Protein 6UZI (pdb70)

Nearest PDB structures (foldseek):
  6uzi-assembly2_D  TM=1.002E+00  e=8.789E-103  Elizabethkingia anophelis NUHP1
  3rnm-assembly2_D  TM=9.851E-01  e=9.620E-69  Homo sapiens
  6aon-assembly1_B  TM=9.779E-01  e=1.114E-66  Bordetella pertussis Tohama I
  5u25-assembly1_A-2  TM=9.509E-01  e=2.935E-56  Neisseria gonorrhoeae
  1bhy-assembly1_A-2  TM=9.457E-01  e=1.836E-52  Neisseria meningitidis

Foldseek 3Di:
DAEWAEEEEAQALLRLLLQLLLLVLPTQYEYEAQDPFGHGCCLQQRVQLLVLLQVVLVVLLCVQPPCVVVVHDDPNDADPVVVSLVVSVVSSVVVRVVSVVSCVVSVYHYHHAHWADQALFKIWGAHPVGDIDIYGYQFYEYEHAWDADFDPQQDQDLAFRHASRSLSVHPDQWQEEEEEAQALSSVSSQLSSLSNNHQYEYEYLAAFHPVVAAVQLRVQVVVVVVVSRYHYQYNWAWDHWDDDDQKIWTWTAHPVRDIDIDMTRHYYYHHDIAADCPNRNCVSHVFDADPRQAGDADQQQATPNRRYGYFANRHDADRDSVRSSVSSSSNSCVVSVDDDHDDRQLDKDWRPHQQIKIKGFDHPVRCVVVVFAKFKFKFFQQLAPVCVVVVFGGWMKMWIARPPPQFTGMIIIGTHPCVPLCVVVSVCVVVRHGLVRLLPDDDDPRDSNVRSNQRSCCRVPNDRDRD/DAEWAEEEEAQALLRLLLQLLLLVLPTQYAYEEQDPFGHGCCQQQRVQLLLLLQVVLVVLLCVQPPCVVVVHDDDNDADPPVVSLVVSVVSSVVVRVVSVVSCVVSVYHYYHAHWADQAQFWIWGAHPVGDIDIYGYQFYEYEQAWDADFDPQQDDDLAFAHESRSLSPDPDQWQEEEEEALALSRLSSQLSSLSNNHAYEYEHQAQWHNVVAAVQLRVQVVVVVVVSRHHYQYNWAWDHWDDDDQKIWTWIAHPVRDIDIDMTRHYYYHHDIAADCPNHHCVSHVFDDDPRQAGDADQQQATPSRRYGYFANRHDADRDRVRSSVSSSSNSVVSSVDDDHDDRQLDKDWRPHVQIKIKGFDHPVRCVVVVFAKFKFKDFQLLAPVCVVVVFRGWMKMWIAGPPPQFTGMIIIGTHPCVPLCVVVSVCVVVRHGLVRLLPDDDDPPDSCVRSNQRSCCRNPNDRDRD/DDDAAEWAEEEEAQALLGLLLQLLLLVLPTQYAYEAQDPFGHGCCLQQRVQLLLLLQVVLVVLLCVQPPCVVVVHDDPNDADPPQVSLVVSVVSSVVVRVVSVVSCVVSVYHYHHAHWADQAQFKIWGAHPVGDIGIHGYQFYEYEQAWDFDFDPQDDQDLAFRHESRSLSPDPDQWQEEEEEALALSSLSSQLSSLSNPHAYEYEYLAQWHNVVAAPQCRVLVVVVVVVSRHHYHYNWAWDHWDDDDQKIWIWIAHPVRDIDIDMTRHYYYHHDIAADCPNHHVVSHVFDDDPRQAGDADQQQATPNRRYGYFANRHDADRDSVRSSVSSSSNSCVVSVDDDDDDRQLDKDWRPHQQIKIKGFDHPVRCVVVVFAKFKFKFFQLLAPVCVVVVFGGWMKMWIAHPPPQFTGMIITGTHPVVPLCVVVSVCVVVRHGLVRLLPDDDDPPDSNVRSNQSSCCRSPNHGDRD/DEWAEEEEAQALLGLLLQLLLLVLPTQYEYEEQDPFGHGCCLQQRVQLLLLLQVVLVVLLCVQPPCVVVVHDDPNDADPPQVSLVVSVVVSVVVRVVSVVSCVVSVYHYHHAHWADQAQFKIWGAHPVGDIDIYGYQFYEYEHAWDFDDDPADDQDLQFAHESRSLSPHPDQWQEEEEEALALSRLSSQLSSLSNNHAYEYEHQAQWHNVVAAPVLRVQSCVVVVVSRHHYQYNWAWDHWDDDDQKIKTWIAHNVRDIDIDMIRHYYYHHDIAADDPRHHVVSHVFDADPRQAGEADQQQATPRRRYHYFANRHDADRDSVRSSVSSSSNSCVVSVHDDDDDRQLDKDWRPHQQIKIKGADHPVRCVVVVFAKFKFKFFQLLAPVCVVVVFRGWMKMWIAHPPPQFTGMIIIGTHPCVPLVVVVSVCVVVRHGLVRLLPDDDDPRDSNVRVNQSSVCRNPNDRDSD

Structure (mmCIF, N/CA/C/O backbone):
data_6UZI
#
_entry.id   6UZI
#
_cell.length_a   74.060
_cell.length_b   106.800
_cell.length_c   255.700
_cell.angle_alpha   90.000
_cell.angle_beta   90.000
_cell.angle_gamma   90.000
#
_symmetry.space_group_name_H-M   'P 21 21 21'
#
loop_
_entity.id
_entity.type
_entity.pdbx_description
1 polymer 'Dihydrolipoyl dehydrogenase'
2 non-polymer 'FLAVIN-ADENINE DINUCLEOTIDE'
3 non-polymer 'ZINC ION'
4 non-polymer 'CHLORIDE ION'
5 non-polymer 1,2-ETHANEDIOL
6 water water
#
loop_
_atom_site.group_PDB
_atom_site.id
_atom_site.type_symbol
_atom_site.label_atom_id
_atom_site.label_alt_id
_atom_site.label_comp_id
_atom_site.label_asym_id
_atom_site.label_entity_id
_atom_site.label_seq_id
_atom_site.pdbx_PDB_ins_code
_atom_site.Cartn_x
_atom_site.Cartn_y
_atom_site.Cartn_z
_atom_site.occupancy
_atom_site.B_iso_or_equiv
_atom_site.auth_seq_id
_atom_site.auth_comp_id
_atom_site.auth_asym_id
_atom_site.auth_atom_id
_atom_site.pdbx_PDB_model_num
ATOM 1 N N . MET A 1 9 ? -15.420 13.914 -88.428 1.00 106.76 1 MET A N 1
ATOM 2 C CA . MET A 1 9 ? -15.461 13.967 -86.969 1.00 106.58 1 MET A CA 1
ATOM 3 C C . MET A 1 9 ? -14.837 12.719 -86.347 1.00 97.36 1 MET A C 1
ATOM 4 O O . MET A 1 9 ? -15.232 11.599 -86.669 1.00 97.39 1 MET A O 1
ATOM 9 N N . ASN A 1 10 ? -13.863 12.906 -85.459 1.00 89.63 2 ASN A N 1
ATOM 10 C CA . ASN A 1 10 ? -13.294 11.771 -84.752 1.00 86.20 2 ASN A CA 1
ATOM 11 C C . ASN A 1 10 ? -14.258 11.298 -83.668 1.00 80.13 2 ASN A C 1
ATOM 12 O O . ASN A 1 10 ? -15.012 12.088 -83.092 1.00 81.19 2 ASN A O 1
ATOM 17 N N . GLN A 1 11 ? -14.190 10.006 -83.351 1.00 70.58 3 GLN A N 1
ATOM 18 C CA . GLN A 1 11 ? -15.091 9.399 -82.380 1.00 59.56 3 GLN A CA 1
ATOM 19 C C . GLN A 1 11 ? -14.298 8.687 -81.296 1.00 58.68 3 GLN A C 1
ATOM 20 O O . GLN A 1 11 ? -13.308 8.008 -81.582 1.00 66.96 3 GLN A O 1
ATOM 26 N N . PHE A 1 12 ? -14.730 8.867 -80.048 1.00 49.15 4 PHE A N 1
ATOM 27 C CA . PHE A 1 12 ? -14.087 8.252 -78.897 1.00 45.58 4 PHE A CA 1
ATOM 28 C C . PHE A 1 12 ? -15.156 7.684 -77.976 1.00 48.01 4 PHE A C 1
ATOM 29 O O . PHE A 1 12 ? -16.325 8.083 -78.030 1.00 39.95 4 PHE A O 1
ATOM 37 N N . ASP A 1 13 ? -14.743 6.733 -77.130 1.00 46.66 5 ASP A N 1
ATOM 38 C CA . ASP A 1 13 ? -15.653 6.182 -76.129 1.00 41.06 5 ASP A CA 1
ATOM 39 C C . ASP A 1 13 ? -15.785 7.108 -74.934 1.00 41.39 5 ASP A C 1
ATOM 40 O O . ASP A 1 13 ? -16.895 7.353 -74.448 1.00 48.92 5 ASP A O 1
ATOM 45 N N . VAL A 1 14 ? -14.659 7.644 -74.471 1.00 32.50 6 VAL A N 1
ATOM 46 C CA . VAL A 1 14 ? -14.593 8.498 -73.292 1.00 30.58 6 VAL A CA 1
ATOM 47 C C . VAL A 1 14 ? -13.705 9.687 -73.612 1.00 38.95 6 VAL A C 1
ATOM 48 O O . VAL A 1 14 ? -12.616 9.523 -74.172 1.00 45.80 6 VAL A O 1
ATOM 52 N N . ALA A 1 15 ? -14.160 10.878 -73.244 1.00 45.27 7 ALA A N 1
ATOM 53 C CA . ALA A 1 15 ? -13.355 12.085 -73.320 1.00 36.89 7 ALA A CA 1
ATOM 54 C C . ALA A 1 15 ? -13.132 12.603 -71.912 1.00 31.99 7 ALA A C 1
ATOM 55 O O . ALA A 1 15 ? -14.033 12.541 -71.066 1.00 29.50 7 ALA A O 1
ATOM 57 N N . VAL A 1 16 ? -11.919 13.079 -71.657 1.00 30.74 8 VAL A N 1
ATOM 58 C CA . VAL A 1 16 ? -11.542 13.612 -70.359 1.00 35.59 8 VAL A CA 1
ATOM 59 C C . VAL A 1 16 ? -11.099 15.044 -70.584 1.00 40.48 8 VAL A C 1
ATOM 60 O O . VAL A 1 16 ? -10.136 15.295 -71.317 1.00 56.43 8 VAL A O 1
ATOM 64 N N . ILE A 1 17 ? -11.812 15.981 -69.981 1.00 36.00 9 ILE A N 1
ATOM 65 C CA . ILE A 1 17 ? -11.489 17.396 -70.096 1.00 38.29 9 ILE A CA 1
ATOM 66 C C . ILE A 1 17 ? -10.732 17.788 -68.838 1.00 34.77 9 ILE A C 1
ATOM 67 O O . ILE A 1 17 ? -11.298 17.802 -67.742 1.00 32.85 9 ILE A O 1
ATOM 72 N N . GLY A 1 18 ? -9.443 18.080 -68.994 1.00 41.37 10 GLY A N 1
ATOM 73 C CA . GLY A 1 18 ? -8.577 18.395 -67.875 1.00 40.04 10 GLY A CA 1
ATOM 74 C C . GLY A 1 18 ? -7.516 17.332 -67.698 1.00 46.45 10 GLY A C 1
ATOM 75 O O . GLY A 1 18 ? -7.837 16.142 -67.698 1.00 52.44 10 GLY A O 1
ATOM 76 N N . SER A 1 19 ? -6.251 17.727 -67.559 1.00 49.89 11 SER A N 1
ATOM 77 C CA . SER A 1 19 ? -5.157 16.768 -67.459 1.00 55.36 11 SER A CA 1
ATOM 78 C C . SER A 1 19 ? -4.479 16.801 -66.091 1.00 53.97 11 SER A C 1
ATOM 79 O O . SER A 1 19 ? -3.298 16.461 -65.968 1.00 54.64 11 SER A O 1
ATOM 82 N N . GLY A 1 20 ? -5.222 17.183 -65.048 1.00 44.52 12 GLY A N 1
ATOM 83 C CA . GLY A 1 20 ? -4.710 17.108 -63.711 1.00 48.19 12 GLY A CA 1
ATOM 84 C C . GLY A 1 20 ? -4.641 15.670 -63.234 1.00 50.28 12 GLY A C 1
ATOM 85 O O . GLY A 1 20 ? -4.960 14.731 -63.977 1.00 55.66 12 GLY A O 1
ATOM 86 N N . PRO A 1 21 ? -4.223 15.481 -61.979 1.00 44.13 13 PRO A N 1
ATOM 87 C CA . PRO A 1 21 ? -4.106 14.112 -61.447 1.00 34.50 13 PRO A CA 1
ATOM 88 C C . PRO A 1 21 ? -5.386 13.305 -61.579 1.00 35.00 13 PRO A C 1
ATOM 89 O O . PRO A 1 21 ? -5.331 12.121 -61.927 1.00 32.94 13 PRO A O 1
ATOM 93 N N . GLY A 1 22 ? -6.544 13.922 -61.339 1.00 37.13 14 GLY A N 1
ATOM 94 C CA . GLY A 1 22 ? -7.793 13.219 -61.571 1.00 28.46 14 GLY A CA 1
ATOM 95 C C . GLY A 1 22 ? -7.981 12.872 -63.034 1.00 36.24 14 GLY A C 1
ATOM 96 O O . GLY A 1 22 ? -8.285 11.728 -63.379 1.00 26.54 14 GLY A O 1
ATOM 97 N N . GLY A 1 23 ? -7.764 13.849 -63.915 1.00 36.37 15 GLY A N 1
ATOM 98 C CA . GLY A 1 23 ? -7.969 13.670 -65.337 1.00 25.90 15 GLY A CA 1
ATOM 99 C C . GLY A 1 23 ? -7.143 12.569 -65.971 1.00 34.91 15 GLY A C 1
ATOM 100 O O . GLY A 1 23 ? -7.701 11.634 -66.551 1.00 37.55 15 GLY A O 1
ATOM 101 N N . TYR A 1 24 ? -5.814 12.649 -65.861 1.00 35.82 16 TYR A N 1
ATOM 102 C CA . TYR A 1 24 ? -4.981 11.706 -66.597 1.00 35.75 16 TYR A CA 1
ATOM 103 C C . TYR A 1 24 ? -4.968 10.324 -65.952 1.00 41.80 16 TYR A C 1
ATOM 104 O O . TYR A 1 24 ? -4.780 9.321 -66.654 1.00 43.66 16 TYR A O 1
ATOM 113 N N . VAL A 1 25 ? -5.184 10.233 -64.640 1.00 28.53 17 VAL A N 1
ATOM 114 C CA . VAL A 1 25 ? -5.347 8.908 -64.053 1.00 29.97 17 VAL A CA 1
ATOM 115 C C . VAL A 1 25 ? -6.650 8.279 -64.529 1.00 27.27 17 VAL A C 1
ATOM 116 O O . VAL A 1 25 ? -6.685 7.104 -64.902 1.00 37.47 17 VAL A O 1
ATOM 120 N N . ALA A 1 26 ? -7.723 9.068 -64.592 1.00 35.67 18 ALA A N 1
ATOM 121 C CA . ALA A 1 26 ? -8.978 8.565 -65.141 1.00 32.86 18 ALA A CA 1
ATOM 122 C C . ALA A 1 26 ? -8.800 8.071 -66.569 1.00 36.06 18 ALA A C 1
ATOM 123 O O . ALA A 1 26 ? -9.349 7.029 -66.944 1.00 38.83 18 ALA A O 1
ATOM 125 N N . ALA A 1 27 ? -8.054 8.818 -67.388 1.00 35.95 19 ALA A N 1
ATOM 126 C CA . ALA A 1 27 ? -7.833 8.401 -68.769 1.00 36.12 19 ALA A CA 1
ATOM 127 C C . ALA A 1 27 ? -7.098 7.069 -68.834 1.00 38.24 19 ALA A C 1
ATOM 128 O O . ALA A 1 27 ? -7.489 6.176 -69.594 1.00 42.18 19 ALA A O 1
ATOM 130 N N . ILE A 1 28 ? -6.052 6.902 -68.022 1.00 38.13 20 ILE A N 1
ATOM 131 C CA . ILE A 1 28 ? -5.305 5.646 -68.027 1.00 35.24 20 ILE A CA 1
ATOM 132 C C . ILE A 1 28 ? -6.211 4.493 -67.629 1.00 36.93 20 ILE A C 1
ATOM 133 O O . ILE A 1 28 ? -6.190 3.420 -68.246 1.00 36.12 20 ILE A O 1
ATOM 138 N N . ARG A 1 29 ? -7.030 4.698 -66.599 1.00 30.05 21 ARG A N 1
ATOM 139 C CA . ARG A 1 29 ? -7.930 3.639 -66.171 1.00 37.23 21 ARG A CA 1
ATOM 140 C C . ARG A 1 29 ? -8.984 3.340 -67.232 1.00 38.40 21 ARG A C 1
ATOM 141 O O . ARG A 1 29 ? -9.379 2.180 -67.398 1.00 44.91 21 ARG A O 1
ATOM 149 N N . CYS A 1 30 ? -9.437 4.359 -67.970 1.00 34.72 22 CYS A N 1
ATOM 150 C CA . CYS A 1 30 ? -10.357 4.113 -69.079 1.00 37.13 22 CYS A CA 1
ATOM 151 C C . CYS A 1 30 ? -9.673 3.335 -70.192 1.00 38.06 22 CYS A C 1
ATOM 152 O O . CYS A 1 30 ? -10.274 2.437 -70.795 1.00 38.02 22 CYS A O 1
ATOM 155 N N . ALA A 1 31 ? -8.422 3.681 -70.492 1.00 31.78 23 ALA A N 1
ATOM 156 C CA . ALA A 1 31 ? -7.675 2.926 -71.487 1.00 39.18 23 ALA A CA 1
ATOM 157 C C . ALA A 1 31 ? -7.419 1.489 -71.023 1.00 42.59 23 ALA A C 1
ATOM 158 O O . ALA A 1 31 ? -7.470 0.555 -71.833 1.00 45.51 23 ALA A O 1
ATOM 160 N N . GLN A 1 32 ? -7.144 1.289 -69.728 1.00 35.88 24 GLN A N 1
ATOM 161 C CA . GLN A 1 32 ? -6.901 -0.066 -69.239 1.00 38.52 24 GLN A CA 1
ATOM 162 C C . GLN A 1 32 ? -8.153 -0.928 -69.337 1.00 39.65 24 GLN A C 1
ATOM 163 O O . GLN A 1 32 ? -8.054 -2.148 -69.507 1.00 52.34 24 GLN A O 1
ATOM 169 N N . LEU A 1 33 ? -9.332 -0.321 -69.239 1.00 41.88 25 LEU A N 1
ATOM 170 C CA . LEU A 1 33 ? -10.584 -1.063 -69.296 1.00 39.10 25 LEU A CA 1
ATOM 171 C C . LEU A 1 33 ? -11.088 -1.259 -70.721 1.00 50.07 25 LEU A C 1
ATOM 172 O O . LEU A 1 33 ? -12.111 -1.919 -70.917 1.00 52.25 25 LEU A O 1
ATOM 177 N N . GLY A 1 34 ? -10.392 -0.719 -71.717 1.00 51.07 26 GLY A N 1
ATOM 178 C CA . GLY A 1 34 ? -10.691 -0.989 -73.106 1.00 47.73 26 GLY A CA 1
ATOM 179 C C . GLY A 1 34 ? -11.382 0.117 -73.873 1.00 51.02 26 GLY A C 1
ATOM 180 O O . GLY A 1 34 ? -11.728 -0.093 -75.044 1.00 41.86 26 GLY A O 1
ATOM 181 N N . PHE A 1 35 ? -11.533 1.300 -73.286 1.00 38.81 27 PHE A N 1
ATOM 182 C CA . PHE A 1 35 ? -12.214 2.394 -73.958 1.00 36.97 27 PHE A CA 1
ATOM 183 C C . PHE A 1 35 ? -11.254 3.107 -74.895 1.00 39.63 27 PHE A C 1
ATOM 184 O O . PHE A 1 35 ? -10.068 3.258 -74.588 1.00 36.52 27 PHE A O 1
ATOM 192 N N . LYS A 1 36 ? -11.772 3.544 -76.043 1.00 38.24 28 LYS A N 1
ATOM 193 C CA . LYS A 1 36 ? -11.040 4.476 -76.893 1.00 39.30 28 LYS A CA 1
ATOM 194 C C . LYS A 1 36 ? -11.138 5.838 -76.224 1.00 40.05 28 LYS A C 1
ATOM 195 O O . LYS A 1 36 ? -12.223 6.424 -76.160 1.00 35.81 28 LYS A O 1
ATOM 201 N N . THR A 1 37 ? -10.019 6.330 -75.700 1.00 35.55 29 THR A N 1
ATOM 202 C CA . THR A 1 37 ? -10.026 7.460 -74.783 1.00 37.94 29 THR A CA 1
ATOM 203 C C . THR A 1 37 ? -9.233 8.638 -75.334 1.00 43.92 29 THR A C 1
ATOM 204 O O . THR A 1 37 ? -8.167 8.467 -75.935 1.00 54.18 29 THR A O 1
ATOM 208 N N . VAL A 1 38 ? -9.751 9.836 -75.110 1.00 40.58 30 VAL A N 1
ATOM 209 C CA . VAL A 1 38 ? -9.067 11.065 -75.476 1.00 46.64 30 VAL A CA 1
ATOM 210 C C . VAL A 1 38 ? -9.050 11.978 -74.258 1.00 43.49 30 VAL A C 1
ATOM 211 O O . VAL A 1 38 ? -9.989 11.977 -73.452 1.00 39.19 30 VAL A O 1
ATOM 215 N N . ILE A 1 39 ? -7.964 12.726 -74.101 1.00 44.44 31 ILE A N 1
ATOM 216 C CA . ILE A 1 39 ? -7.825 13.686 -73.017 1.00 43.50 31 ILE A CA 1
ATOM 217 C C . ILE A 1 39 ? -7.477 15.034 -73.634 1.00 43.09 31 ILE A C 1
ATOM 218 O O . ILE A 1 39 ? -6.690 15.112 -74.586 1.00 45.46 31 ILE A O 1
ATOM 223 N N . ILE A 1 40 ? -8.086 16.092 -73.109 1.00 31.97 32 ILE A N 1
ATOM 224 C CA . ILE A 1 40 ? -7.957 17.434 -73.657 1.00 36.88 32 ILE A CA 1
ATOM 225 C C . ILE A 1 40 ? -7.361 18.332 -72.580 1.00 39.84 32 ILE A C 1
ATOM 226 O O . ILE A 1 40 ? -7.818 18.314 -71.432 1.00 40.77 32 ILE A O 1
ATOM 231 N N . GLU A 1 41 ? -6.339 19.106 -72.949 1.00 39.70 33 GLU A N 1
ATOM 232 C CA . GLU A 1 41 ? -5.676 20.035 -72.039 1.00 39.50 33 GLU A CA 1
ATOM 233 C C . GLU A 1 41 ? -5.393 21.361 -72.729 1.00 43.64 33 GLU A C 1
ATOM 234 O O . GLU A 1 41 ? -4.811 21.386 -73.818 1.00 42.00 33 GLU A O 1
ATOM 240 N N . LYS A 1 42 ? -5.798 22.459 -72.078 1.00 75.95 34 LYS A N 1
ATOM 241 C CA . LYS A 1 42 ? -5.569 23.809 -72.593 1.00 76.31 34 LYS A CA 1
ATOM 242 C C . LYS A 1 42 ? -4.142 24.289 -72.351 1.00 64.06 34 LYS A C 1
ATOM 243 O O . LYS A 1 42 ? -3.631 25.112 -73.120 1.00 65.50 34 LYS A O 1
ATOM 249 N N . TYR A 1 43 ? -3.494 23.790 -71.300 1.00 61.15 35 TYR A N 1
ATOM 250 C CA . TYR A 1 43 ? -2.125 24.160 -70.978 1.00 59.30 35 TYR A CA 1
ATOM 251 C C . TYR A 1 43 ? -1.158 23.584 -72.006 1.00 67.57 35 TYR A C 1
ATOM 252 O O . TYR A 1 43 ? -1.470 22.642 -72.739 1.00 61.23 35 TYR A O 1
ATOM 261 N N . SER A 1 44 ? 0.034 24.182 -72.062 1.00 77.36 36 SER A N 1
ATOM 262 C CA . SER A 1 44 ? 1.051 23.711 -72.995 1.00 83.10 36 SER A CA 1
ATOM 263 C C . SER A 1 44 ? 1.501 22.299 -72.649 1.00 81.29 36 SER A C 1
ATOM 264 O O . SER A 1 44 ? 1.897 21.535 -73.537 1.00 83.97 36 SER A O 1
ATOM 267 N N . THR A 1 45 ? 1.464 21.939 -71.369 1.00 73.53 37 THR A N 1
ATOM 268 C CA . THR A 1 45 ? 1.875 20.619 -70.928 1.00 61.93 37 THR A CA 1
ATOM 269 C C . THR A 1 45 ? 0.775 19.976 -70.090 1.00 57.29 37 THR A C 1
ATOM 270 O O . THR A 1 45 ? -0.134 20.642 -69.590 1.00 53.42 37 THR A O 1
ATOM 274 N N . LEU A 1 46 ? 0.883 18.662 -69.926 1.00 61.55 38 LEU A N 1
ATOM 275 C CA . LEU A 1 46 ? -0.076 17.889 -69.154 1.00 56.11 38 LEU A CA 1
ATOM 276 C C . LEU A 1 46 ? 0.348 17.874 -67.688 1.00 53.61 38 LEU A C 1
ATOM 277 O O . LEU A 1 46 ? 1.509 18.122 -67.357 1.00 57.53 38 LEU A O 1
ATOM 282 N N . GLY A 1 47 ? -0.605 17.577 -66.803 1.00 53.69 39 GLY A N 1
ATOM 283 C CA . GLY A 1 47 ? -0.266 17.471 -65.393 1.00 59.21 39 GLY A CA 1
ATOM 284 C C . GLY A 1 47 ? -1.143 18.284 -64.460 1.00 59.62 39 GLY A C 1
ATOM 285 O O . GLY A 1 47 ? -1.185 18.028 -63.250 1.00 47.97 39 GLY A O 1
ATOM 286 N N . GLY A 1 48 ? -1.796 19.310 -65.001 1.00 60.21 40 GLY A N 1
ATOM 287 C CA . GLY A 1 48 ? -2.725 20.085 -64.210 1.00 55.02 40 GLY A CA 1
ATOM 288 C C . GLY A 1 48 ? -2.064 21.010 -63.202 1.00 55.23 40 GLY A C 1
ATOM 289 O O . GLY A 1 48 ? -0.891 21.381 -63.309 1.00 57.75 40 GLY A O 1
ATOM 290 N N . THR A 1 49 ? -2.868 21.392 -62.206 1.00 59.64 41 THR A N 1
ATOM 291 C CA . THR A 1 49 ? -2.396 22.286 -61.154 1.00 58.52 41 THR A CA 1
ATOM 292 C C . THR A 1 49 ? -1.290 21.638 -60.338 1.00 65.23 41 THR A C 1
ATOM 293 O O . THR A 1 49 ? -0.262 22.265 -60.056 1.00 62.13 41 THR A O 1
ATOM 297 N N . CYS A 1 50 ? -1.486 20.367 -59.964 1.00 64.79 42 CYS A N 1
ATOM 298 C CA . CYS A 1 50 ? -0.588 19.701 -59.024 1.00 63.93 42 CYS A CA 1
ATOM 299 C C . CYS A 1 50 ? 0.842 19.647 -59.543 1.00 64.67 42 CYS A C 1
ATOM 300 O O . CYS A 1 50 ? 1.799 19.803 -58.774 1.00 53.47 42 CYS A O 1
ATOM 303 N N . LEU A 1 51 ? 1.007 19.433 -60.845 1.00 69.14 43 LEU A N 1
ATOM 304 C CA . LEU A 1 51 ? 2.333 19.307 -61.431 1.00 67.20 43 LEU A CA 1
ATOM 305 C C . LEU A 1 51 ? 2.935 20.659 -61.806 1.00 70.51 43 LEU A C 1
ATOM 306 O O . LEU A 1 51 ? 4.105 20.925 -61.513 1.00 71.52 43 LEU A O 1
ATOM 311 N N . ASN A 1 52 ? 2.154 21.524 -62.444 1.00 71.13 44 ASN A N 1
ATOM 312 C CA . ASN A 1 52 ? 2.728 22.708 -63.066 1.00 79.30 44 ASN A CA 1
ATOM 313 C C . ASN A 1 52 ? 2.823 23.890 -62.107 1.00 77.11 44 ASN A C 1
ATOM 314 O O . ASN A 1 52 ? 3.794 24.656 -62.169 1.00 67.02 44 ASN A O 1
ATOM 319 N N . VAL A 1 53 ? 1.848 24.048 -61.210 1.00 79.10 45 VAL A N 1
ATOM 320 C CA . VAL A 1 53 ? 1.812 25.190 -60.299 1.00 70.31 45 VAL A CA 1
ATOM 321 C C . VAL A 1 53 ? 1.340 24.747 -58.919 1.00 72.93 45 VAL A C 1
ATOM 322 O O . VAL A 1 53 ? 0.845 25.563 -58.134 1.00 78.25 45 VAL A O 1
ATOM 326 N N . GLY A 1 54 ? 1.494 23.461 -58.603 1.00 68.56 46 GLY A N 1
ATOM 327 C CA . GLY A 1 54 ? 0.953 22.952 -57.354 1.00 65.71 46 GLY A CA 1
ATOM 328 C C . GLY A 1 54 ? 1.871 22.104 -56.494 1.00 60.46 46 GLY A C 1
ATOM 329 O O . GLY A 1 54 ? 2.880 22.600 -55.979 1.00 43.96 46 GLY A O 1
ATOM 330 N N . CYS A 1 55 ? 1.504 20.826 -56.321 1.00 60.37 47 CYS A N 1
ATOM 331 C CA . CYS A 1 55 ? 2.169 19.948 -55.357 1.00 53.49 47 CYS A CA 1
ATOM 332 C C . CYS A 1 55 ? 3.659 19.827 -55.637 1.00 51.04 47 CYS A C 1
ATOM 333 O O . CYS A 1 55 ? 4.497 20.112 -54.771 1.00 53.20 47 CYS A O 1
ATOM 336 N N . ILE A 1 56 ? 4.006 19.353 -56.833 1.00 41.33 48 ILE A N 1
ATOM 337 C CA . ILE A 1 56 ? 5.409 19.083 -57.137 1.00 41.53 48 ILE A CA 1
ATOM 338 C C . ILE A 1 56 ? 6.284 20.317 -56.949 1.00 44.52 48 ILE A C 1
ATOM 339 O O . ILE A 1 56 ? 7.328 20.208 -56.290 1.00 46.60 48 ILE A O 1
ATOM 344 N N . PRO A 1 57 ? 5.956 21.488 -57.509 1.00 43.12 49 PRO A N 1
ATOM 345 C CA . PRO A 1 57 ? 6.803 22.664 -57.226 1.00 38.12 49 PRO A CA 1
ATOM 346 C C . PRO A 1 57 ? 6.982 22.953 -55.738 1.00 44.59 49 PRO A C 1
ATOM 347 O O . PRO A 1 57 ? 8.111 23.193 -55.289 1.00 43.13 49 PRO A O 1
ATOM 351 N N . SER A 1 58 ? 5.897 22.931 -54.956 1.00 52.84 50 SER A N 1
ATOM 352 C CA . SER A 1 58 ? 6.001 23.253 -53.532 1.00 35.28 50 SER A CA 1
ATOM 353 C C . SER A 1 58 ? 6.929 22.284 -52.814 1.00 35.17 50 SER A C 1
ATOM 354 O O . SER A 1 58 ? 7.784 22.698 -52.025 1.00 38.78 50 SER A O 1
ATOM 357 N N . LYS A 1 59 ? 6.777 20.984 -53.077 1.00 34.50 51 LYS A N 1
ATOM 358 C CA . LYS A 1 59 ? 7.630 20.000 -52.417 1.00 34.06 51 LYS A CA 1
ATOM 359 C C . LYS A 1 59 ? 9.098 20.219 -52.763 1.00 33.11 51 LYS A C 1
ATOM 360 O O . LYS A 1 59 ? 9.971 20.117 -51.892 1.00 32.58 51 LYS A O 1
ATOM 366 N N . ALA A 1 60 ? 9.386 20.572 -54.016 1.00 33.20 52 ALA A N 1
ATOM 367 C CA . ALA A 1 60 ? 10.771 20.811 -54.407 1.00 39.15 52 ALA A CA 1
ATOM 368 C C . ALA A 1 60 ? 11.365 21.984 -53.637 1.00 32.18 52 ALA A C 1
ATOM 369 O O . ALA A 1 60 ? 12.494 21.907 -53.140 1.00 33.51 52 ALA A O 1
ATOM 371 N N . LEU A 1 61 ? 10.622 23.087 -53.527 1.00 32.33 53 LEU A N 1
ATOM 372 C CA . LEU A 1 61 ? 11.135 24.229 -52.775 1.00 32.09 53 LEU A CA 1
ATOM 373 C C . LEU A 1 61 ? 11.187 23.933 -51.282 1.00 43.30 53 LEU A C 1
ATOM 374 O O . LEU A 1 61 ? 12.059 24.455 -50.577 1.00 37.32 53 LEU A O 1
ATOM 379 N N . LEU A 1 62 ? 10.265 23.105 -50.784 1.00 39.56 54 LEU A N 1
ATOM 380 C CA . LEU A 1 62 ? 10.292 22.745 -49.375 1.00 31.70 54 LEU A CA 1
ATOM 381 C C . LEU A 1 62 ? 11.506 21.890 -49.060 1.00 35.26 54 LEU A C 1
ATOM 382 O O . LEU A 1 62 ? 12.143 22.065 -48.013 1.00 37.45 54 LEU A O 1
ATOM 387 N N . ASP A 1 63 ? 11.855 20.976 -49.967 1.00 34.44 55 ASP A N 1
ATOM 388 C CA . ASP A 1 63 ? 12.996 20.104 -49.725 1.00 31.43 55 ASP A CA 1
ATOM 389 C C . ASP A 1 63 ? 14.301 20.888 -49.743 1.00 40.45 55 ASP A C 1
ATOM 390 O O . ASP A 1 63 ? 15.181 20.663 -48.904 1.00 44.98 55 ASP A O 1
ATOM 395 N N . SER A 1 64 ? 14.449 21.799 -50.702 1.00 37.41 56 SER A N 1
ATOM 396 C CA . SER A 1 64 ? 15.663 22.598 -50.772 1.00 42.81 56 SER A CA 1
ATOM 397 C C . SER A 1 64 ? 15.773 23.549 -49.584 1.00 49.69 56 SER A C 1
ATOM 398 O O . SER A 1 64 ? 16.854 23.690 -49.000 1.00 54.78 56 SER A O 1
ATOM 401 N N . SER A 1 65 ? 14.670 24.205 -49.205 1.00 45.63 57 SER A N 1
ATOM 402 C CA . SER A 1 65 ? 14.741 25.165 -48.105 1.00 36.91 57 SER A CA 1
ATOM 403 C C . SER A 1 65 ? 15.015 24.475 -46.779 1.00 39.87 57 SER A C 1
ATOM 404 O O . SER A 1 65 ? 15.663 25.061 -45.905 1.00 41.67 57 SER A O 1
ATOM 407 N N . GLU A 1 66 ? 14.510 23.251 -46.596 1.00 41.02 58 GLU A N 1
ATOM 408 C CA . GLU A 1 66 ? 14.780 22.531 -45.356 1.00 37.57 58 GLU A CA 1
ATOM 409 C C . GLU A 1 66 ? 16.249 22.136 -45.265 1.00 43.59 58 GLU A C 1
ATOM 410 O O . GLU A 1 66 ? 16.831 22.147 -44.175 1.00 46.22 58 GLU A O 1
ATOM 416 N N . HIS A 1 67 ? 16.868 21.779 -46.396 1.00 44.32 59 HIS A N 1
ATOM 417 C CA . HIS A 1 67 ? 18.315 21.576 -46.404 1.00 39.39 59 HIS A CA 1
ATOM 418 C C . HIS A 1 67 ? 19.034 22.836 -45.944 1.00 39.35 59 HIS A C 1
ATOM 419 O O . HIS A 1 67 ? 19.936 22.777 -45.101 1.00 43.28 59 HIS A O 1
ATOM 426 N N . PHE A 1 68 ? 18.630 23.991 -46.486 1.00 32.13 60 PHE A N 1
ATOM 427 C CA . PHE A 1 68 ? 19.219 25.266 -46.086 1.00 36.09 60 PHE A CA 1
ATOM 428 C C . PHE A 1 68 ? 19.000 25.542 -44.602 1.00 44.16 60 PHE A C 1
ATOM 429 O O . PHE A 1 68 ? 19.885 26.081 -43.925 1.00 43.33 60 PHE A O 1
ATOM 437 N N . GLU A 1 69 ? 17.822 25.185 -44.079 1.00 47.45 61 GLU A N 1
ATOM 438 C CA . GLU A 1 69 ? 17.546 25.382 -42.658 1.00 43.15 61 GLU A CA 1
ATOM 439 C C . GLU A 1 69 ? 18.506 24.581 -41.790 1.00 37.55 61 GLU A C 1
ATOM 440 O O . GLU A 1 69 ? 19.024 25.088 -40.788 1.00 38.79 61 GLU A O 1
ATOM 446 N N . ASN A 1 70 ? 18.759 23.328 -42.156 1.00 42.87 62 ASN A N 1
ATOM 447 C CA . ASN A 1 70 ? 19.678 22.513 -41.372 1.00 51.37 62 ASN A CA 1
ATOM 448 C C . ASN A 1 70 ? 21.079 23.104 -41.399 1.00 56.48 62 ASN A C 1
ATOM 449 O O . ASN A 1 70 ? 21.711 23.282 -40.350 1.00 65.60 62 ASN A O 1
ATOM 454 N N . ALA A 1 71 ? 21.565 23.448 -42.596 1.00 50.73 63 ALA A N 1
ATOM 455 C CA . ALA A 1 71 ? 22.916 23.981 -42.734 1.00 47.04 63 ALA A CA 1
ATOM 456 C C . ALA A 1 71 ? 23.115 25.237 -41.895 1.00 49.82 63 ALA A C 1
ATOM 457 O O . ALA A 1 71 ? 24.185 25.437 -41.307 1.00 51.15 63 ALA A O 1
ATOM 459 N N . LYS A 1 72 ? 22.077 26.067 -41.783 1.00 47.62 64 LYS A N 1
ATOM 460 C CA . LYS A 1 72 ? 22.218 27.334 -41.079 1.00 53.09 64 LYS A CA 1
ATOM 461 C C . LYS A 1 72 ? 22.140 27.168 -39.566 1.00 51.14 64 LYS A C 1
ATOM 462 O O . LYS A 1 72 ? 22.713 27.981 -38.837 1.00 53.44 64 LYS A O 1
ATOM 468 N N . HIS A 1 73 ? 21.450 26.134 -39.072 1.00 40.55 65 HIS A N 1
ATOM 469 C CA . HIS A 1 73 ? 21.134 26.049 -37.655 1.00 38.61 65 HIS A CA 1
ATOM 470 C C . HIS A 1 73 ? 21.597 24.786 -36.953 1.00 45.79 65 HIS A C 1
ATOM 471 O O . HIS A 1 73 ? 21.721 24.812 -35.722 1.00 48.57 65 HIS A O 1
ATOM 478 N N . THR A 1 74 ? 21.868 23.693 -37.674 1.00 46.60 66 THR A N 1
ATOM 479 C CA . THR A 1 74 ? 22.187 22.429 -37.023 1.00 45.35 66 THR A CA 1
ATOM 480 C C . THR A 1 74 ? 23.525 21.827 -37.426 1.00 47.68 66 THR A C 1
ATOM 481 O O . THR A 1 74 ? 23.977 20.887 -36.759 1.00 47.77 66 THR A O 1
ATOM 485 N N . PHE A 1 75 ? 24.166 22.321 -38.489 1.00 44.95 67 PHE A N 1
ATOM 486 C CA . PHE A 1 75 ? 25.379 21.672 -38.982 1.00 48.08 67 PHE A CA 1
ATOM 487 C C . PHE A 1 75 ? 26.501 21.694 -37.948 1.00 55.01 67 PHE A C 1
ATOM 488 O O . PHE A 1 75 ? 27.249 20.718 -37.819 1.00 61.33 67 PHE A O 1
ATOM 496 N N . ALA A 1 76 ? 26.639 22.795 -37.205 1.00 55.25 68 ALA A N 1
ATOM 497 C CA . ALA A 1 76 ? 27.676 22.860 -36.179 1.00 38.78 68 ALA A CA 1
ATOM 498 C C . ALA A 1 76 ? 27.463 21.794 -35.113 1.00 52.36 68 ALA A C 1
ATOM 499 O O . ALA A 1 76 ? 28.410 21.109 -34.710 1.00 57.55 68 ALA A O 1
ATOM 501 N N . THR A 1 77 ? 26.218 21.631 -34.654 1.00 46.45 69 THR A N 1
ATOM 502 C CA . THR A 1 77 ? 25.906 20.578 -33.696 1.00 41.57 69 THR A CA 1
ATOM 503 C C . THR A 1 77 ? 26.159 19.204 -34.301 1.00 54.31 69 THR A C 1
ATOM 504 O O . THR A 1 77 ? 26.651 18.293 -33.621 1.00 49.15 69 THR A O 1
ATOM 508 N N . HIS A 1 78 ? 25.845 19.041 -35.589 1.00 63.32 70 HIS A N 1
ATOM 509 C CA . HIS A 1 78 ? 26.087 17.780 -36.276 1.00 60.44 70 HIS A CA 1
ATOM 510 C C . HIS A 1 78 ? 27.566 17.523 -36.524 1.00 55.66 70 HIS A C 1
ATOM 511 O O . HIS A 1 78 ? 27.910 16.440 -37.005 1.00 53.23 70 HIS A O 1
ATOM 518 N N . GLY A 1 79 ? 28.439 18.485 -36.231 1.00 47.46 71 GLY A N 1
ATOM 519 C CA . GLY A 1 79 ? 29.849 18.285 -36.480 1.00 46.73 71 GLY A CA 1
ATOM 520 C C . GLY A 1 79 ? 30.286 18.582 -37.889 1.00 45.81 71 GLY A C 1
ATOM 521 O O . GLY A 1 79 ? 31.311 18.055 -38.330 1.00 45.69 71 GLY A O 1
ATOM 522 N N . ILE A 1 80 ? 29.527 19.396 -38.617 1.00 46.04 72 ILE A N 1
ATOM 523 C CA . ILE A 1 80 ? 29.855 19.792 -39.980 1.00 48.96 72 ILE A CA 1
ATOM 524 C C . ILE A 1 80 ? 30.293 21.248 -39.960 1.00 60.84 72 ILE A C 1
ATOM 525 O O . ILE A 1 80 ? 29.520 22.135 -39.576 1.00 65.34 72 ILE A O 1
ATOM 530 N N . LEU A 1 81 ? 31.521 21.497 -40.398 1.00 59.84 73 LEU A N 1
ATOM 531 C CA . LEU A 1 81 ? 32.109 22.828 -40.368 1.00 55.90 73 LEU A CA 1
ATOM 532 C C . LEU A 1 81 ? 31.922 23.461 -41.741 1.00 55.45 73 LEU A C 1
ATOM 533 O O . LEU A 1 81 ? 32.520 23.014 -42.725 1.00 55.84 73 LEU A O 1
ATOM 538 N N . ILE A 1 82 ? 31.077 24.496 -41.803 1.00 57.13 74 ILE A N 1
ATOM 539 C CA . ILE A 1 82 ? 30.871 25.297 -43.004 1.00 50.47 74 ILE A CA 1
ATOM 540 C C . ILE A 1 82 ? 30.778 26.754 -42.584 1.00 43.32 74 ILE A C 1
ATOM 541 O O . ILE A 1 82 ? 30.610 27.076 -41.406 1.00 44.26 74 ILE A O 1
ATOM 546 N N . ASP A 1 83 ? 30.904 27.640 -43.564 1.00 54.47 75 ASP A N 1
ATOM 547 C CA . ASP A 1 83 ? 30.644 29.051 -43.331 1.00 65.17 75 ASP A CA 1
ATOM 548 C C . ASP A 1 83 ? 29.151 29.309 -43.518 1.00 62.70 75 ASP A C 1
ATOM 549 O O . ASP A 1 83 ? 28.383 28.405 -43.855 1.00 58.12 75 ASP A O 1
ATOM 554 N N . GLU A 1 84 ? 28.730 30.549 -43.279 1.00 67.34 76 GLU A N 1
ATOM 555 C CA . GLU A 1 84 ? 27.329 30.918 -43.405 1.00 66.09 76 GLU A CA 1
ATOM 556 C C . GLU A 1 84 ? 26.814 30.544 -44.794 1.00 58.51 76 GLU A C 1
ATOM 557 O O . GLU A 1 84 ? 27.351 31.036 -45.800 1.00 49.29 76 GLU A O 1
ATOM 563 N N . PRO A 1 85 ? 25.807 29.676 -44.893 1.00 52.19 77 PRO A N 1
ATOM 564 C CA . PRO A 1 85 ? 25.286 29.299 -46.211 1.00 50.60 77 PRO A CA 1
ATOM 565 C C . PRO A 1 85 ? 24.515 30.447 -46.836 1.00 44.15 77 PRO A C 1
ATOM 566 O O . PRO A 1 85 ? 23.892 31.254 -46.144 1.00 42.89 77 PRO A O 1
ATOM 570 N N . LYS A 1 86 ? 24.588 30.528 -48.162 1.00 48.16 78 LYS A N 1
ATOM 571 C CA . LYS A 1 86 ? 23.925 31.576 -48.924 1.00 54.87 78 LYS A CA 1
ATOM 572 C C . LYS A 1 86 ? 22.993 30.945 -49.950 1.00 61.27 78 LYS A C 1
ATOM 573 O O . LYS A 1 86 ? 23.242 29.837 -50.437 1.00 63.26 78 LYS A O 1
ATOM 575 N N . VAL A 1 87 ? 21.915 31.657 -50.274 1.00 56.51 79 VAL A N 1
ATOM 576 C CA . VAL A 1 87 ? 20.863 31.138 -51.142 1.00 45.89 79 VAL A CA 1
ATOM 577 C C . VAL A 1 87 ? 21.116 31.603 -52.569 1.00 41.01 79 VAL A C 1
ATOM 578 O O . VAL A 1 87 ? 21.214 32.808 -52.830 1.00 37.45 79 VAL A O 1
ATOM 582 N N . ASP A 1 88 ? 21.203 30.650 -53.497 1.00 44.38 80 ASP A N 1
ATOM 583 C CA . ASP A 1 88 ? 21.158 30.920 -54.935 1.00 40.63 80 ASP A CA 1
ATOM 584 C C . ASP A 1 88 ? 19.730 30.629 -55.386 1.00 43.24 80 ASP A C 1
ATOM 585 O O . ASP A 1 88 ? 19.388 29.502 -55.753 1.00 49.35 80 ASP A O 1
ATOM 590 N N . ILE A 1 89 ? 18.880 31.655 -55.325 1.00 39.98 81 ILE A N 1
ATOM 591 C CA . ILE A 1 89 ? 17.460 31.444 -55.580 1.00 37.75 81 ILE A CA 1
ATOM 592 C C . ILE A 1 89 ? 17.227 31.019 -57.026 1.00 38.57 81 ILE A C 1
ATOM 593 O O . ILE A 1 89 ? 16.320 30.227 -57.307 1.00 32.23 81 ILE A O 1
ATOM 598 N N . ALA A 1 90 ? 18.042 31.508 -57.965 1.00 40.43 82 ALA A N 1
ATOM 599 C CA . ALA A 1 90 ? 17.837 31.141 -59.363 1.00 40.84 82 ALA A CA 1
ATOM 600 C C . ALA A 1 90 ? 18.067 29.655 -59.574 1.00 48.03 82 ALA A C 1
ATOM 601 O O . ALA A 1 90 ? 17.360 29.016 -60.362 1.00 50.40 82 ALA A O 1
ATOM 603 N N . GLN A 1 91 ? 19.044 29.083 -58.869 1.00 45.16 83 GLN A N 1
ATOM 604 C CA . GLN A 1 91 ? 19.283 27.650 -58.988 1.00 39.86 83 GLN A CA 1
ATOM 605 C C . GLN A 1 91 ? 18.172 26.854 -58.309 1.00 40.31 83 GLN A C 1
ATOM 606 O O . GLN A 1 91 ? 17.775 25.793 -58.802 1.00 46.40 83 GLN A O 1
ATOM 612 N N . MET A 1 92 ? 17.660 27.346 -57.178 1.00 35.67 84 MET A N 1
ATOM 613 C CA . MET A 1 92 ? 16.524 26.684 -56.542 1.00 40.98 84 MET A CA 1
ATOM 614 C C . MET A 1 92 ? 15.341 26.610 -57.493 1.00 41.93 84 MET A C 1
ATOM 615 O O . MET A 1 92 ? 14.806 25.528 -57.759 1.00 43.34 84 MET A O 1
ATOM 620 N N . ILE A 1 93 ? 14.932 27.759 -58.031 1.00 43.37 85 ILE A N 1
ATOM 621 C CA . ILE A 1 93 ? 13.770 27.787 -58.909 1.00 44.51 85 ILE A CA 1
ATOM 622 C C . ILE A 1 93 ? 14.043 26.962 -60.158 1.00 44.93 85 ILE A C 1
ATOM 623 O O . ILE A 1 93 ? 13.203 26.161 -60.591 1.00 39.33 85 ILE A O 1
ATOM 628 N N . SER A 1 94 ? 15.247 27.099 -60.716 1.00 45.14 86 SER A N 1
ATOM 629 C CA . SER A 1 94 ? 15.584 26.361 -61.925 1.00 41.80 86 SER A CA 1
ATOM 630 C C . SER A 1 94 ? 15.509 24.862 -61.694 1.00 42.79 86 SER A C 1
ATOM 631 O O . SER A 1 94 ? 14.940 24.135 -62.517 1.00 48.89 86 SER A O 1
ATOM 634 N N . ARG A 1 95 ? 16.051 24.378 -60.570 1.00 43.11 87 ARG A N 1
ATOM 635 C CA . ARG A 1 95 ? 15.996 22.945 -60.304 1.00 32.34 87 ARG A CA 1
ATOM 636 C C . ARG A 1 95 ? 14.557 22.484 -60.160 1.00 31.68 87 ARG A C 1
ATOM 637 O O . ARG A 1 95 ? 14.175 21.440 -60.699 1.00 39.04 87 ARG A O 1
ATOM 645 N N . LYS A 1 96 ? 13.736 23.270 -59.461 1.00 34.89 88 LYS A N 1
ATOM 646 C CA . LYS A 1 96 ? 12.316 22.964 -59.377 1.00 33.75 88 LYS A CA 1
ATOM 647 C C . LYS A 1 96 ? 11.690 22.893 -60.765 1.00 40.90 88 LYS A C 1
ATOM 648 O O . LYS A 1 96 ? 10.895 21.992 -61.047 1.00 43.58 88 LYS A O 1
ATOM 654 N N . ASN A 1 97 ? 12.033 23.838 -61.646 1.00 42.00 89 ASN A N 1
ATOM 655 C CA . ASN A 1 97 ? 11.495 23.802 -63.005 1.00 40.72 89 ASN A CA 1
ATOM 656 C C . ASN A 1 97 ? 11.871 22.510 -63.721 1.00 39.65 89 ASN A C 1
ATOM 657 O O . ASN A 1 97 ? 11.043 21.924 -64.428 1.00 40.25 89 ASN A O 1
ATOM 662 N N . ASP A 1 98 ? 13.104 22.031 -63.522 1.00 47.59 90 ASP A N 1
ATOM 663 C CA . ASP A 1 98 ? 13.515 20.775 -64.145 1.00 50.89 90 ASP A CA 1
ATOM 664 C C . ASP A 1 98 ? 12.724 19.604 -63.578 1.00 51.13 90 ASP A C 1
ATOM 665 O O . ASP A 1 98 ? 12.371 18.676 -64.316 1.00 50.63 90 ASP A O 1
ATOM 667 N N . VAL A 1 99 ? 12.416 19.642 -62.275 1.00 47.37 91 VAL A N 1
ATOM 668 C CA . VAL A 1 99 ? 11.573 18.612 -61.672 1.00 44.26 91 VAL A CA 1
ATOM 669 C C . VAL A 1 99 ? 10.197 18.598 -62.331 1.00 39.19 91 VAL A C 1
ATOM 670 O O . VAL A 1 99 ? 9.662 17.533 -62.657 1.00 40.66 91 VAL A O 1
ATOM 674 N N . VAL A 1 100 ? 9.618 19.778 -62.565 1.00 30.96 92 VAL A N 1
ATOM 675 C CA . VAL A 1 100 ? 8.330 19.852 -63.250 1.00 33.95 92 VAL A CA 1
ATOM 676 C C . VAL A 1 100 ? 8.455 19.321 -64.676 1.00 43.75 92 VAL A C 1
ATOM 677 O O . VAL A 1 100 ? 7.620 18.532 -65.135 1.00 52.70 92 VAL A O 1
ATOM 681 N N . ASP A 1 101 ? 9.496 19.742 -65.401 1.00 48.29 93 ASP A N 1
ATOM 682 C CA . ASP A 1 101 ? 9.677 19.229 -66.757 1.00 54.67 93 ASP A CA 1
ATOM 683 C C . ASP A 1 101 ? 9.890 17.718 -66.752 1.00 52.78 93 ASP A C 1
ATOM 684 O O . ASP A 1 101 ? 9.450 17.028 -67.679 1.00 46.59 93 ASP A O 1
ATOM 689 N N . GLN A 1 102 ? 10.551 17.186 -65.719 1.00 57.09 94 GLN A N 1
ATOM 690 C CA . GLN A 1 102 ? 10.710 15.739 -65.608 1.00 59.05 94 GLN A CA 1
ATOM 691 C C . GLN A 1 102 ? 9.357 15.046 -65.539 1.00 49.49 94 GLN A C 1
ATOM 692 O O . GLN A 1 102 ? 9.073 14.125 -66.313 1.00 47.95 94 GLN A O 1
ATOM 698 N N . THR A 1 103 ? 8.499 15.495 -64.622 1.00 45.22 95 THR A N 1
ATOM 699 C CA . THR A 1 103 ? 7.223 14.825 -64.402 1.00 54.32 95 THR A CA 1
ATOM 700 C C . THR A 1 103 ? 6.290 14.978 -65.602 1.00 51.91 95 THR A C 1
ATOM 701 O O . THR A 1 103 ? 5.531 14.056 -65.924 1.00 47.29 95 THR A O 1
ATOM 705 N N . THR A 1 104 ? 6.337 16.129 -66.276 1.00 50.93 96 THR A N 1
ATOM 706 C CA . THR A 1 104 ? 5.542 16.320 -67.487 1.00 45.15 96 THR A CA 1
ATOM 707 C C . THR A 1 104 ? 5.905 15.291 -68.554 1.00 45.55 96 THR A C 1
ATOM 708 O O . THR A 1 104 ? 5.022 14.724 -69.210 1.00 46.43 96 THR A O 1
ATOM 712 N N . LYS A 1 105 ? 7.200 15.037 -68.748 1.00 44.45 97 LYS A N 1
ATOM 713 C CA . LYS A 1 105 ? 7.608 14.041 -69.732 1.00 43.57 97 LYS A CA 1
ATOM 714 C C . LYS A 1 105 ? 7.113 12.652 -69.354 1.00 45.21 97 LYS A C 1
ATOM 715 O O . LYS A 1 105 ? 6.753 11.856 -70.228 1.00 48.69 97 LYS A O 1
ATOM 721 N N . GLY A 1 106 ? 7.085 12.344 -68.055 1.00 37.60 98 GLY A N 1
ATOM 722 C CA . GLY A 1 106 ? 6.570 11.056 -67.623 1.00 34.07 98 GLY A CA 1
ATOM 723 C C . GLY A 1 106 ? 5.093 10.905 -67.919 1.00 37.22 98 GLY A C 1
ATOM 724 O O . GLY A 1 106 ? 4.636 9.832 -68.323 1.00 37.55 98 GLY A O 1
ATOM 725 N N . ILE A 1 107 ? 4.330 11.985 -67.753 1.00 33.37 99 ILE A N 1
ATOM 726 C CA . ILE A 1 107 ? 2.912 11.927 -68.071 1.00 33.30 99 ILE A CA 1
ATOM 727 C C . ILE A 1 107 ? 2.708 11.762 -69.571 1.00 39.54 99 ILE A C 1
ATOM 728 O O . ILE A 1 107 ? 1.841 10.998 -70.007 1.00 46.82 99 ILE A O 1
ATOM 733 N N . ASN A 1 108 ? 3.501 12.461 -70.389 1.00 34.62 100 ASN A N 1
ATOM 734 C CA . ASN A 1 108 ? 3.440 12.223 -71.829 1.00 39.47 100 ASN A CA 1
ATOM 735 C C . ASN A 1 108 ? 3.711 10.764 -72.143 1.00 41.28 100 ASN A C 1
ATOM 736 O O . ASN A 1 108 ? 2.979 10.139 -72.919 1.00 36.85 100 ASN A O 1
ATOM 741 N N . PHE A 1 109 ? 4.745 10.199 -71.510 1.00 49.14 101 PHE A N 1
ATOM 742 C CA . PHE A 1 109 ? 5.081 8.795 -71.716 1.00 46.31 101 PHE A CA 1
ATOM 743 C C . PHE A 1 109 ? 3.908 7.889 -71.366 1.00 42.11 101 PHE A C 1
ATOM 744 O O . PHE A 1 109 ? 3.593 6.955 -72.116 1.00 39.71 101 PHE A O 1
ATOM 752 N N . LEU A 1 110 ? 3.224 8.168 -70.251 1.00 35.78 102 LEU A N 1
ATOM 753 C CA . LEU A 1 110 ? 2.111 7.312 -69.855 1.00 44.65 102 LEU A CA 1
ATOM 754 C C . LEU A 1 110 ? 0.972 7.391 -70.862 1.00 50.72 102 LEU A C 1
ATOM 755 O O . LEU A 1 110 ? 0.328 6.379 -71.163 1.00 59.26 102 LEU A O 1
ATOM 760 N N . MET A 1 111 ? 0.736 8.579 -71.419 1.00 43.84 103 MET A N 1
ATOM 761 C CA . MET A 1 111 ? -0.327 8.733 -72.403 1.00 40.93 103 MET A CA 1
ATOM 762 C C . MET A 1 111 ? -0.041 7.903 -73.645 1.00 43.60 103 MET A C 1
ATOM 763 O O . MET A 1 111 ? -0.934 7.212 -74.150 1.00 38.14 103 MET A O 1
ATOM 768 N N . ASP A 1 112 ? 1.207 7.934 -74.136 1.00 46.71 104 ASP A N 1
ATOM 769 C CA . ASP A 1 112 ? 1.549 7.164 -75.330 1.00 48.15 104 ASP A CA 1
ATOM 770 C C . ASP A 1 112 ? 1.471 5.675 -75.058 1.00 48.47 104 ASP A C 1
ATOM 771 O O . ASP A 1 112 ? 0.985 4.909 -75.897 1.00 59.58 104 ASP A O 1
ATOM 776 N N . LYS A 1 113 ? 1.940 5.251 -73.882 1.00 39.15 105 LYS A N 1
ATOM 777 C CA . LYS A 1 113 ? 1.947 3.831 -73.559 1.00 39.56 105 LYS A CA 1
ATOM 778 C C . LYS A 1 113 ? 0.530 3.270 -73.515 1.00 42.10 105 LYS A C 1
ATOM 779 O O . LYS A 1 113 ? 0.283 2.153 -73.985 1.00 46.75 105 LYS A O 1
ATOM 785 N N . ASN A 1 114 ? -0.420 4.040 -72.986 1.00 38.69 106 ASN A N 1
ATOM 786 C CA . ASN A 1 114 ? -1.803 3.604 -72.880 1.00 38.68 106 ASN A CA 1
ATOM 787 C C . ASN A 1 114 ? -2.621 3.919 -74.126 1.00 39.34 106 ASN A C 1
ATOM 788 O O . ASN A 1 114 ? -3.831 3.660 -74.135 1.00 39.41 106 ASN A O 1
ATOM 793 N N . LYS A 1 115 ? -1.978 4.428 -75.181 1.00 41.82 107 LYS A N 1
ATOM 794 C CA . LYS A 1 115 ? -2.625 4.703 -76.469 1.00 43.79 107 LYS A CA 1
ATOM 795 C C . LYS A 1 115 ? -3.767 5.705 -76.315 1.00 48.00 107 LYS A C 1
ATOM 796 O O . LYS A 1 115 ? -4.820 5.584 -76.951 1.00 42.45 107 LYS A O 1
ATOM 802 N N . ILE A 1 116 ? -3.542 6.723 -75.485 1.00 39.11 108 ILE A N 1
ATOM 803 C CA . ILE A 1 116 ? -4.517 7.783 -75.276 1.00 39.22 108 ILE A CA 1
ATOM 804 C C . ILE A 1 116 ? -4.209 8.921 -76.233 1.00 43.79 108 ILE A C 1
ATOM 805 O O . ILE A 1 116 ? -3.069 9.396 -76.306 1.00 45.53 108 ILE A O 1
ATOM 810 N N . THR A 1 117 ? -5.228 9.392 -76.940 1.00 44.33 109 THR A N 1
ATOM 811 C CA . THR A 1 117 ? -5.041 10.546 -77.802 1.00 41.78 109 THR A CA 1
ATOM 812 C C . THR A 1 117 ? -4.973 11.794 -76.939 1.00 38.59 109 THR A C 1
ATOM 813 O O . THR A 1 117 ? -5.829 12.012 -76.077 1.00 39.94 109 THR A O 1
ATOM 817 N N . VAL A 1 118 ? -3.958 12.614 -77.167 1.00 38.59 110 VAL A N 1
ATOM 818 C CA . VAL A 1 118 ? -3.771 13.837 -76.405 1.00 37.72 110 VAL A CA 1
ATOM 819 C C . VAL A 1 118 ? -4.003 15.004 -77.348 1.00 47.21 110 VAL A C 1
ATOM 820 O O . VAL A 1 118 ? -3.320 15.137 -78.371 1.00 49.29 110 VAL A O 1
ATOM 824 N N . LEU A 1 119 ? -4.968 15.848 -77.001 1.00 49.45 111 LEU A N 1
ATOM 825 C CA . LEU A 1 119 ? -5.296 17.035 -77.770 1.00 38.28 111 LEU A CA 1
ATOM 826 C C . LEU A 1 119 ? -4.999 18.251 -76.916 1.00 44.20 111 LEU A C 1
ATOM 827 O O . LEU A 1 119 ? -5.402 18.305 -75.749 1.00 43.29 111 LEU A O 1
ATOM 832 N N . GLN A 1 120 ? -4.292 19.217 -77.497 1.00 42.69 112 GLN A N 1
ATOM 833 C CA . GLN A 1 120 ? -4.014 20.479 -76.829 1.00 39.27 112 GLN A CA 1
ATOM 834 C C . GLN A 1 120 ? -5.065 21.496 -77.240 1.00 39.16 112 GLN A C 1
ATOM 835 O O . GLN A 1 120 ? -5.289 21.719 -78.434 1.00 42.05 112 GLN A O 1
ATOM 841 N N . GLY A 1 121 ? -5.707 22.099 -76.262 1.00 36.85 113 GLY A N 1
ATOM 842 C CA . GLY A 1 121 ? -6.698 23.117 -76.542 1.00 37.15 113 GLY A CA 1
ATOM 843 C C . GLY A 1 121 ? -7.746 23.180 -75.451 1.00 46.80 113 GLY A C 1
ATOM 844 O O . GLY A 1 121 ? -7.752 22.396 -74.504 1.00 42.05 113 GLY A O 1
ATOM 845 N N . VAL A 1 122 ? -8.627 24.162 -75.599 1.00 45.98 114 VAL A N 1
ATOM 846 C CA . VAL A 1 122 ? -9.744 24.356 -74.685 1.00 45.03 114 VAL A CA 1
ATOM 847 C C . VAL A 1 122 ? -10.908 23.498 -75.158 1.00 43.16 114 VAL A C 1
ATOM 848 O O . VAL A 1 122 ? -11.333 23.590 -76.315 1.00 37.65 114 VAL A O 1
ATOM 852 N N . GLY A 1 123 ? -11.402 22.642 -74.270 1.00 42.79 115 GLY A N 1
ATOM 853 C CA . GLY A 1 123 ? -12.560 21.826 -74.565 1.00 40.38 115 GLY A CA 1
ATOM 854 C C . GLY A 1 123 ? -13.844 22.466 -74.083 1.00 40.66 115 GLY A C 1
ATOM 855 O O . GLY A 1 123 ? -13.969 22.794 -72.898 1.00 44.72 115 GLY A O 1
ATOM 856 N N . SER A 1 124 ? -14.794 22.676 -74.988 1.00 41.42 116 SER A N 1
ATOM 857 C CA . SER A 1 124 ? -16.102 23.205 -74.630 1.00 43.45 116 SER A CA 1
ATOM 858 C C . SER A 1 124 ? -17.168 22.292 -75.219 1.00 45.34 116 SER A C 1
ATOM 859 O O . SER A 1 124 ? -17.001 21.755 -76.319 1.00 46.21 116 SER A O 1
ATOM 862 N N . PHE A 1 125 ? -18.260 22.122 -74.478 1.00 38.48 117 PHE A N 1
ATOM 863 C CA . PHE A 1 125 ? -19.357 21.277 -74.926 1.00 44.83 117 PHE A CA 1
ATOM 864 C C . PHE A 1 125 ? -20.146 21.970 -76.032 1.00 51.25 117 PHE A C 1
ATOM 865 O O . PHE A 1 125 ? -20.498 23.150 -75.917 1.00 58.76 117 PHE A O 1
ATOM 873 N N . GLU A 1 126 ? -20.410 21.239 -77.112 1.00 41.07 118 GLU A N 1
ATOM 874 C CA . GLU A 1 126 ? -21.414 21.629 -78.096 1.00 47.44 118 GLU A CA 1
ATOM 875 C C . GLU A 1 126 ? -22.750 20.947 -77.849 1.00 50.30 118 GLU A C 1
ATOM 876 O O . GLU A 1 126 ? -23.799 21.507 -78.185 1.00 58.07 118 GLU A O 1
ATOM 882 N N . SER A 1 127 ? -22.721 19.739 -77.300 1.00 45.88 119 SER A N 1
ATOM 883 C CA . SER A 1 127 ? -23.907 19.016 -76.864 1.00 48.09 119 SER A CA 1
ATOM 884 C C . SER A 1 127 ? -23.479 18.045 -75.769 1.00 47.72 119 SER A C 1
ATOM 885 O O . SER A 1 127 ? -22.370 18.138 -75.231 1.00 45.73 119 SER A O 1
ATOM 888 N N . ALA A 1 128 ? -24.355 17.100 -75.439 1.00 47.60 120 ALA A N 1
ATOM 889 C CA . ALA A 1 128 ? -23.977 16.100 -74.448 1.00 47.30 120 ALA A CA 1
ATOM 890 C C . ALA A 1 128 ? -23.000 15.091 -75.009 1.00 52.17 120 ALA A C 1
ATOM 891 O O . ALA A 1 128 ? -22.503 14.235 -74.267 1.00 55.25 120 ALA A O 1
ATOM 893 N N . THR A 1 129 ? -22.698 15.200 -76.298 1.00 51.78 121 THR A N 1
ATOM 894 C CA . THR A 1 129 ? -21.901 14.206 -76.990 1.00 50.41 121 THR A CA 1
ATOM 895 C C . THR A 1 129 ? -20.840 14.800 -77.908 1.00 56.04 121 THR A C 1
ATOM 896 O O . THR A 1 129 ? -19.889 14.091 -78.258 1.00 47.04 121 THR A O 1
ATOM 900 N N . GLN A 1 130 ? -20.902 16.097 -78.210 1.00 65.22 122 GLN A N 1
ATOM 901 C CA . GLN A 1 130 ? -19.917 16.776 -79.040 1.00 61.32 122 GLN A CA 1
ATOM 902 C C . GLN A 1 130 ? -19.136 17.776 -78.199 1.00 51.53 122 GLN A C 1
ATOM 903 O O . GLN A 1 130 ? -19.706 18.471 -77.351 1.00 44.01 122 GLN A O 1
ATOM 909 N N . ILE A 1 131 ? -17.828 17.842 -78.443 1.00 48.72 123 ILE A N 1
ATOM 910 C CA . ILE A 1 131 ? -16.923 18.720 -77.712 1.00 46.01 123 ILE A CA 1
ATOM 911 C C . ILE A 1 131 ? -16.061 19.461 -78.725 1.00 47.89 123 ILE A C 1
ATOM 912 O O . ILE A 1 131 ? -15.431 18.833 -79.585 1.00 41.11 123 ILE A O 1
ATOM 917 N N . LYS A 1 132 ? -16.042 20.793 -78.633 1.00 49.96 124 LYS A N 1
ATOM 918 C CA . LYS A 1 132 ? -15.185 21.617 -79.476 1.00 44.97 124 LYS A CA 1
ATOM 919 C C . LYS A 1 132 ? -13.838 21.804 -78.794 1.00 42.66 124 LYS A C 1
ATOM 920 O O . LYS A 1 132 ? -13.780 22.109 -77.599 1.00 45.75 124 LYS A O 1
ATOM 926 N N . VAL A 1 133 ? -12.761 21.621 -79.556 1.00 43.61 125 VAL A N 1
ATOM 927 C CA . VAL A 1 133 ? -11.397 21.767 -79.055 1.00 50.21 125 VAL A CA 1
ATOM 928 C C . VAL A 1 133 ? -10.748 22.919 -79.810 1.00 49.47 125 VAL A C 1
ATOM 929 O O . VAL A 1 133 ? -10.420 22.789 -80.998 1.00 49.11 125 VAL A O 1
ATOM 933 N N . THR A 1 134 ? -10.549 24.041 -79.126 1.00 42.99 126 THR A N 1
ATOM 934 C CA . THR A 1 134 ? -9.989 25.240 -79.734 1.00 40.77 126 THR A CA 1
ATOM 935 C C . THR A 1 134 ? -8.501 25.336 -79.414 1.00 39.75 126 THR A C 1
ATOM 936 O O . THR A 1 134 ? -8.118 25.404 -78.242 1.00 38.76 126 THR A O 1
ATOM 940 N N . LYS A 1 135 ? -7.672 25.359 -80.455 1.00 43.36 127 LYS A N 1
ATOM 941 C CA . LYS A 1 135 ? -6.232 25.478 -80.293 1.00 48.13 127 LYS A CA 1
ATOM 942 C C . LYS A 1 135 ? -5.848 26.928 -79.994 1.00 54.70 127 LYS A C 1
ATOM 943 O O . LYS A 1 135 ? -6.684 27.835 -79.995 1.00 51.23 127 LYS A O 1
ATOM 949 N N . ALA A 1 136 ? -4.547 27.154 -79.791 1.00 58.90 128 ALA A N 1
ATOM 950 C CA . ALA A 1 136 ? -4.063 28.484 -79.428 1.00 51.51 128 ALA A CA 1
ATOM 951 C C . ALA A 1 136 ? -4.303 29.492 -80.546 1.00 57.92 128 ALA A C 1
ATOM 952 O O . ALA A 1 136 ? -4.667 30.644 -80.283 1.00 59.81 128 ALA A O 1
ATOM 954 N N . ASP A 1 137 ? -4.104 29.081 -81.800 1.00 61.17 129 ASP A N 1
ATOM 955 C CA . ASP A 1 137 ? -4.281 29.992 -82.927 1.00 65.64 129 ASP A CA 1
ATOM 956 C C . ASP A 1 137 ? -5.738 30.383 -83.155 1.00 61.28 129 ASP A C 1
ATOM 957 O O . ASP A 1 137 ? -6.004 31.217 -84.029 1.00 61.91 129 ASP A O 1
ATOM 962 N N . GLY A 1 138 ? -6.684 29.750 -82.463 1.00 52.58 130 GLY A N 1
ATOM 963 C CA . GLY A 1 138 ? -8.088 30.091 -82.572 1.00 47.12 130 GLY A CA 1
ATOM 964 C C . GLY A 1 138 ? -8.909 29.110 -83.380 1.00 51.91 130 GLY A C 1
ATOM 965 O O . GLY A 1 138 ? -10.147 29.183 -83.335 1.00 44.04 130 GLY A O 1
ATOM 966 N N . SER A 1 139 ? -8.260 28.222 -84.139 1.00 50.84 131 SER A N 1
ATOM 967 C CA . SER A 1 139 ? -8.946 27.205 -84.922 1.00 50.68 131 SER A CA 1
ATOM 968 C C . SER A 1 139 ? -9.575 26.166 -84.001 1.00 49.26 131 SER A C 1
ATOM 969 O O . SER A 1 139 ? -9.160 25.976 -82.855 1.00 42.96 131 SER A O 1
ATOM 972 N N . SER A 1 140 ? -10.589 25.483 -84.516 1.00 49.48 132 SER A N 1
ATOM 973 C CA . SER A 1 140 ? -11.333 24.542 -83.701 1.00 50.67 132 SER A CA 1
ATOM 974 C C . SER A 1 140 ? -11.565 23.263 -84.485 1.00 54.02 132 SER A C 1
ATOM 975 O O . SER A 1 140 ? -11.559 23.255 -85.718 1.00 50.46 132 SER A O 1
ATOM 978 N N . GLU A 1 141 ? -11.733 22.176 -83.739 1.00 62.90 133 GLU A N 1
ATOM 979 C CA . GLU A 1 141 ? -12.137 20.874 -84.249 1.00 60.96 133 GLU A CA 1
ATOM 980 C C . GLU A 1 141 ? -13.176 20.320 -83.286 1.00 50.46 133 GLU A C 1
ATOM 981 O O . GLU A 1 141 ? -13.099 20.571 -82.080 1.00 52.13 133 GLU A O 1
ATOM 987 N N . VAL A 1 142 ? -14.169 19.611 -83.812 1.00 44.46 134 VAL A N 1
ATOM 988 C CA . VAL A 1 142 ? -15.223 19.013 -82.997 1.00 48.54 134 VAL A CA 1
ATOM 989 C C . VAL A 1 142 ? -15.036 17.501 -82.985 1.00 44.03 134 VAL A C 1
ATOM 990 O O . VAL A 1 142 ? -14.802 16.889 -84.034 1.00 53.69 134 VAL A O 1
ATOM 994 N N . ILE A 1 143 ? -15.092 16.907 -81.792 1.00 49.19 135 ILE A N 1
ATOM 995 C CA . ILE A 1 143 ? -14.973 15.466 -81.612 1.00 46.47 135 ILE A CA 1
ATOM 996 C C . ILE A 1 143 ? -16.264 14.933 -81.005 1.00 45.66 135 ILE A C 1
ATOM 997 O O . ILE A 1 143 ? -17.063 15.669 -80.419 1.00 49.00 135 ILE A O 1
ATOM 1002 N N . GLU A 1 144 ? -16.470 13.631 -81.172 1.00 48.92 136 GLU A N 1
ATOM 1003 C CA . GLU A 1 144 ? -17.620 12.925 -80.624 1.00 57.53 136 GLU A CA 1
ATOM 1004 C C . GLU A 1 144 ? -17.162 11.966 -79.531 1.00 47.66 136 GLU A C 1
ATOM 1005 O O . GLU A 1 144 ? -16.160 11.263 -79.696 1.00 42.52 136 GLU A O 1
ATOM 1011 N N . ALA A 1 145 ? -17.885 11.949 -78.408 1.00 41.91 137 ALA A N 1
ATOM 1012 C CA . ALA A 1 145 ? -17.564 11.061 -77.294 1.00 41.19 137 ALA A CA 1
ATOM 1013 C C . ALA A 1 145 ? -18.839 10.531 -76.656 1.00 44.96 137 ALA A C 1
ATOM 1014 O O . ALA A 1 145 ? -19.725 11.312 -76.296 1.00 41.25 137 ALA A O 1
ATOM 1016 N N . LYS A 1 146 ? -18.928 9.199 -76.525 1.00 41.63 138 LYS A N 1
ATOM 1017 C CA . LYS A 1 146 ? -20.088 8.588 -75.879 1.00 46.06 138 LYS A CA 1
ATOM 1018 C C . LYS A 1 146 ? -20.220 9.046 -74.430 1.00 45.05 138 LYS A C 1
ATOM 1019 O O . LYS A 1 146 ? -21.320 9.387 -73.977 1.00 40.98 138 LYS A O 1
ATOM 1021 N N . ASN A 1 147 ? -19.101 9.084 -73.698 1.00 39.94 139 ASN A N 1
ATOM 1022 C CA . ASN A 1 147 ? -19.057 9.506 -72.305 1.00 39.02 139 ASN A CA 1
ATOM 1023 C C . ASN A 1 147 ? -17.990 10.576 -72.144 1.00 38.22 139 ASN A C 1
ATOM 1024 O O . ASN A 1 147 ? -16.992 10.586 -72.867 1.00 41.46 139 ASN A O 1
ATOM 1029 N N . THR A 1 148 ? -18.184 11.447 -71.154 1.00 39.30 140 THR A N 1
ATOM 1030 C CA . THR A 1 148 ? -17.250 12.533 -70.880 1.00 45.24 140 THR A CA 1
ATOM 1031 C C . THR A 1 148 ? -17.018 12.646 -69.384 1.00 39.70 140 THR A C 1
ATOM 1032 O O . THR A 1 148 ? -17.970 12.612 -68.600 1.00 39.85 140 THR A O 1
ATOM 1036 N N . ILE A 1 149 ? -15.755 12.800 -68.998 1.00 35.35 141 ILE A N 1
ATOM 1037 C CA . ILE A 1 149 ? -15.374 12.990 -67.603 1.00 34.58 141 ILE A CA 1
ATOM 1038 C C . ILE A 1 149 ? -14.825 14.403 -67.465 1.00 38.83 141 ILE A C 1
ATOM 1039 O O . ILE A 1 149 ? -13.754 14.718 -67.999 1.00 37.98 141 ILE A O 1
ATOM 1044 N N . ILE A 1 150 ? -15.546 15.246 -66.731 1.00 33.94 142 ILE A N 1
ATOM 1045 C CA . ILE A 1 150 ? -15.114 16.616 -66.469 1.00 38.33 142 ILE A CA 1
ATOM 1046 C C . ILE A 1 150 ? -14.066 16.603 -65.365 1.00 40.06 142 ILE A C 1
ATOM 1047 O O . ILE A 1 150 ? -14.331 16.147 -64.247 1.00 48.94 142 ILE A O 1
ATOM 1052 N N . ALA A 1 151 ? -12.881 17.119 -65.663 1.00 32.46 143 ALA A N 1
ATOM 1053 C CA . ALA A 1 151 ? -11.806 17.148 -64.680 1.00 35.64 143 ALA A CA 1
ATOM 1054 C C . ALA A 1 151 ? -11.047 18.466 -64.774 1.00 31.53 143 ALA A C 1
ATOM 1055 O O . ALA A 1 151 ? -9.818 18.505 -64.765 1.00 35.06 143 ALA A O 1
ATOM 1057 N N . THR A 1 152 ? -11.789 19.572 -64.820 1.00 40.08 144 THR A N 1
ATOM 1058 C CA . THR A 1 152 ? -11.211 20.884 -65.087 1.00 36.62 144 THR A CA 1
ATOM 1059 C C . THR A 1 152 ? -10.580 21.516 -63.851 1.00 38.45 144 THR A C 1
ATOM 1060 O O . THR A 1 152 ? -9.921 22.555 -63.968 1.00 32.72 144 THR A O 1
ATOM 1064 N N . GLY A 1 153 ? -10.767 20.924 -62.675 1.00 38.91 145 GLY A N 1
ATOM 1065 C CA . GLY A 1 153 ? -9.988 21.338 -61.527 1.00 37.04 145 GLY A CA 1
ATOM 1066 C C . GLY A 1 153 ? -10.427 22.665 -60.928 1.00 35.62 145 GLY A C 1
ATOM 1067 O O . GLY A 1 153 ? -11.604 23.030 -60.923 1.00 32.41 145 GLY A O 1
ATOM 1068 N N . SER A 1 154 ? -9.443 23.391 -60.407 1.00 38.78 146 SER A N 1
ATOM 1069 C CA . SER A 1 154 ? -9.697 24.581 -59.622 1.00 39.39 146 SER A CA 1
ATOM 1070 C C . SER A 1 154 ? -8.734 25.682 -60.030 1.00 35.06 146 SER A C 1
ATOM 1071 O O . SER A 1 154 ? -7.711 25.445 -60.674 1.00 40.64 146 SER A O 1
ATOM 1074 N N . LYS A 1 155 ? -9.057 26.890 -59.608 1.00 43.45 147 LYS A N 1
ATOM 1075 C CA . LYS A 1 155 ? -8.202 28.052 -59.774 1.00 50.66 147 LYS A CA 1
ATOM 1076 C C . LYS A 1 155 ? -8.035 28.703 -58.411 1.00 43.78 147 LYS A C 1
ATOM 1077 O O . LYS A 1 155 ? -8.804 28.421 -57.486 1.00 35.43 147 LYS A O 1
ATOM 1083 N N . PRO A 1 156 ? -7.010 29.534 -58.233 1.00 44.93 148 PRO A N 1
ATOM 1084 C CA . PRO A 1 156 ? -6.856 30.224 -56.947 1.00 36.00 148 PRO A CA 1
ATOM 1085 C C . PRO A 1 156 ? -8.043 31.133 -56.653 1.00 40.10 148 PRO A C 1
ATOM 1086 O O . PRO A 1 156 ? -8.536 31.844 -57.533 1.00 45.49 148 PRO A O 1
ATOM 1090 N N . SER A 1 157 ? -8.529 31.074 -55.412 1.00 39.58 149 SER A N 1
ATOM 1091 C CA . SER A 1 157 ? -9.452 32.106 -54.958 1.00 35.71 149 SER A CA 1
ATOM 1092 C C . SER A 1 157 ? -8.677 33.375 -54.648 1.00 41.07 149 SER A C 1
ATOM 1093 O O . SER A 1 157 ? -7.444 33.387 -54.541 1.00 44.56 149 SER A O 1
ATOM 1096 N N . SER A 1 158 ? -9.418 34.465 -54.542 1.00 35.25 150 SER A N 1
ATOM 1097 C CA . SER A 1 158 ? -8.827 35.706 -54.090 1.00 44.01 150 SER A CA 1
ATOM 1098 C C . SER A 1 158 ? -9.917 36.527 -53.417 1.00 48.30 150 SER A C 1
ATOM 1099 O O . SER A 1 158 ? -11.051 36.070 -53.237 1.00 33.03 150 SER A O 1
ATOM 1102 N N . LEU A 1 159 ? -9.552 37.740 -53.022 1.00 42.01 151 LEU A N 1
ATOM 1103 C CA . LEU A 1 159 ? -10.521 38.655 -52.473 1.00 34.01 151 LEU A CA 1
ATOM 1104 C C . LEU A 1 159 ? -10.762 39.781 -53.465 1.00 44.26 151 LEU A C 1
ATOM 1105 O O . LEU A 1 159 ? -9.810 40.287 -54.072 1.00 49.53 151 LEU A O 1
ATOM 1110 N N . PRO A 1 160 ? -12.013 40.206 -53.633 1.00 46.17 152 PRO A N 1
ATOM 1111 C CA . PRO A 1 160 ? -12.324 41.167 -54.706 1.00 35.83 152 PRO A CA 1
ATOM 1112 C C . PRO A 1 160 ? -11.552 42.470 -54.629 1.00 43.04 152 PRO A C 1
ATOM 1113 O O . PRO A 1 160 ? -11.324 43.088 -55.676 1.00 50.84 152 PRO A O 1
ATOM 1117 N N . PHE A 1 161 ? -11.134 42.912 -53.440 1.00 45.32 153 PHE A N 1
ATOM 1118 C CA . PHE A 1 161 ? -10.481 44.212 -53.315 1.00 41.30 153 PHE A CA 1
ATOM 1119 C C . PHE A 1 161 ? -8.976 44.142 -53.531 1.00 49.28 153 PHE A C 1
ATOM 1120 O O . PHE A 1 161 ? -8.308 45.183 -53.453 1.00 36.73 153 PHE A O 1
ATOM 1128 N N . ILE A 1 162 ? -8.425 42.941 -53.742 1.00 37.59 154 ILE A N 1
ATOM 1129 C CA . ILE A 1 162 ? -6.997 42.766 -53.987 1.00 36.78 154 ILE A CA 1
ATOM 1130 C C . ILE A 1 162 ? -6.731 42.821 -55.488 1.00 41.16 154 ILE A C 1
ATOM 1131 O O . ILE A 1 162 ? -7.389 42.132 -56.274 1.00 51.49 154 ILE A O 1
ATOM 1136 N N . THR A 1 163 ? -5.747 43.620 -55.882 1.00 41.47 155 THR A N 1
ATOM 1137 C CA . THR A 1 163 ? -5.321 43.727 -57.275 1.00 43.93 155 THR A CA 1
ATOM 1138 C C . THR A 1 163 ? -4.018 42.946 -57.418 1.00 44.20 155 THR A C 1
ATOM 1139 O O . THR A 1 163 ? -2.944 43.433 -57.057 1.00 45.97 155 THR A O 1
ATOM 1143 N N . LEU A 1 164 ? -4.117 41.725 -57.929 1.00 41.24 156 LEU A N 1
ATOM 1144 C CA . LEU A 1 164 ? -2.931 40.908 -58.135 1.00 39.93 156 LEU A CA 1
ATOM 1145 C C . LEU A 1 164 ? -2.141 41.444 -59.322 1.00 44.96 156 LEU A C 1
ATOM 1146 O O . LEU A 1 164 ? -2.716 41.760 -60.366 1.00 51.28 156 LEU A O 1
ATOM 1151 N N . ASP A 1 165 ? -0.823 41.567 -59.158 1.00 33.60 157 ASP A N 1
ATOM 1152 C CA . ASP A 1 165 ? 0.026 42.124 -60.199 1.00 35.70 157 ASP A CA 1
ATOM 1153 C C . ASP A 1 165 ? 1.110 41.173 -60.686 1.00 39.83 157 ASP A C 1
ATOM 1154 O O . ASP A 1 165 ? 1.931 41.576 -61.518 1.00 50.24 157 ASP A O 1
ATOM 1159 N N . LYS A 1 166 ? 1.145 39.934 -60.195 1.00 43.18 158 LYS A N 1
ATOM 1160 C CA . LYS A 1 166 ? 2.134 38.931 -60.597 1.00 47.33 158 LYS A CA 1
ATOM 1161 C C . LYS A 1 166 ? 3.567 39.385 -60.333 1.00 49.69 158 LYS A C 1
ATOM 1162 O O . LYS A 1 166 ? 4.509 38.853 -60.929 1.00 54.32 158 LYS A O 1
ATOM 1168 N N . GLU A 1 167 ? 3.748 40.364 -59.442 1.00 45.62 159 GLU A N 1
ATOM 1169 C CA . GLU A 1 167 ? 5.075 40.831 -59.061 1.00 37.43 159 GLU A CA 1
ATOM 1170 C C . GLU A 1 167 ? 5.231 40.782 -57.550 1.00 44.97 159 GLU A C 1
ATOM 1171 O O . GLU A 1 167 ? 5.971 39.945 -57.020 1.00 51.43 159 GLU A O 1
ATOM 1177 N N . ARG A 1 168 ? 4.519 41.656 -56.842 1.00 44.54 160 ARG A N 1
ATOM 1178 C CA . ARG A 1 168 ? 4.583 41.686 -55.390 1.00 33.07 160 ARG A CA 1
ATOM 1179 C C . ARG A 1 168 ? 3.266 41.342 -54.712 1.00 38.77 160 ARG A C 1
ATOM 1180 O O . ARG A 1 168 ? 3.287 40.883 -53.565 1.00 36.89 160 ARG A O 1
ATOM 1188 N N . VAL A 1 169 ? 2.132 41.528 -55.385 1.00 44.00 161 VAL A N 1
ATOM 1189 C CA . VAL A 1 169 ? 0.845 41.063 -54.882 1.00 41.53 161 VAL A CA 1
ATOM 1190 C C . VAL A 1 169 ? 0.448 39.838 -55.696 1.00 43.48 161 VAL A C 1
ATOM 1191 O O . VAL A 1 169 ? -0.125 39.957 -56.785 1.00 43.35 161 VAL A O 1
ATOM 1195 N N . ILE A 1 170 ? 0.765 38.652 -55.173 1.00 38.03 162 ILE A N 1
ATOM 1196 C CA . ILE A 1 170 ? 0.865 37.442 -55.971 1.00 31.16 162 ILE A CA 1
ATOM 1197 C C . ILE A 1 170 ? 0.047 36.319 -55.346 1.00 36.77 162 ILE A C 1
ATOM 1198 O O . ILE A 1 170 ? -0.383 36.389 -54.193 1.00 41.59 162 ILE A O 1
ATOM 1203 N N . THR A 1 171 ? -0.148 35.263 -56.140 1.00 38.62 163 THR A N 1
ATOM 1204 C CA . THR A 1 171 ? -0.702 33.988 -55.709 1.00 41.71 163 THR A CA 1
ATOM 1205 C C . THR A 1 171 ? 0.422 32.959 -55.644 1.00 38.33 163 THR A C 1
ATOM 1206 O O . THR A 1 171 ? 1.588 33.254 -55.926 1.00 38.98 163 THR A O 1
ATOM 1210 N N . SER A 1 172 ? 0.054 31.722 -55.308 1.00 33.64 164 SER A N 1
ATOM 1211 C CA . SER A 1 172 ? 1.054 30.660 -55.221 1.00 32.83 164 SER A CA 1
ATOM 1212 C C . SER A 1 172 ? 1.795 30.473 -56.536 1.00 34.44 164 SER A C 1
ATOM 1213 O O . SER A 1 172 ? 2.975 30.104 -56.533 1.00 33.11 164 SER A O 1
ATOM 1216 N N . THR A 1 173 ? 1.120 30.698 -57.665 1.00 33.41 165 THR A N 1
ATOM 1217 C CA . THR A 1 173 ? 1.754 30.469 -58.956 1.00 38.50 165 THR A CA 1
ATOM 1218 C C . THR A 1 173 ? 3.022 31.296 -59.091 1.00 37.30 165 THR A C 1
ATOM 1219 O O . THR A 1 173 ? 4.093 30.768 -59.416 1.00 39.19 165 THR A O 1
ATOM 1223 N N . GLU A 1 174 ? 2.933 32.593 -58.801 1.00 31.22 166 GLU A N 1
ATOM 1224 C CA . GLU A 1 174 ? 4.110 33.438 -58.939 1.00 30.22 166 GLU A CA 1
ATOM 1225 C C . GLU A 1 174 ? 5.051 33.258 -57.755 1.00 32.28 166 GLU A C 1
ATOM 1226 O O . GLU A 1 174 ? 6.273 33.341 -57.922 1.00 33.37 166 GLU A O 1
ATOM 1232 N N . ALA A 1 175 ? 4.501 32.956 -56.573 1.00 27.92 167 ALA A N 1
ATOM 1233 C CA . ALA A 1 175 ? 5.333 32.751 -55.392 1.00 35.09 167 ALA A CA 1
ATOM 1234 C C . ALA A 1 175 ? 6.330 31.620 -55.601 1.00 34.04 167 ALA A C 1
ATOM 1235 O O . ALA A 1 175 ? 7.407 31.621 -54.997 1.00 42.12 167 ALA A O 1
ATOM 1237 N N . LEU A 1 176 ? 5.983 30.642 -56.429 1.00 31.66 168 LEU A N 1
ATOM 1238 C CA . LEU A 1 176 ? 6.893 29.566 -56.788 1.00 29.65 168 LEU A CA 1
ATOM 1239 C C . LEU A 1 176 ? 7.968 30.009 -57.770 1.00 33.94 168 LEU A C 1
ATOM 1240 O O . LEU A 1 176 ? 8.824 29.194 -58.124 1.00 37.21 168 LEU A O 1
ATOM 1245 N N . ASN A 1 177 ? 7.963 31.272 -58.211 1.00 36.44 169 ASN A N 1
ATOM 1246 C CA . ASN A 1 177 ? 8.891 31.743 -59.236 1.00 35.17 169 ASN A CA 1
ATOM 1247 C C . ASN A 1 177 ? 9.563 33.057 -58.845 1.00 43.24 169 ASN A C 1
ATOM 1248 O O . ASN A 1 177 ? 9.965 33.831 -59.716 1.00 38.18 169 ASN A O 1
ATOM 1253 N N . LEU A 1 178 ? 9.735 33.306 -57.547 1.00 48.86 170 LEU A N 1
ATOM 1254 C CA . LEU A 1 178 ? 10.328 34.561 -57.094 1.00 36.45 170 LEU A CA 1
ATOM 1255 C C . LEU A 1 178 ? 11.765 34.696 -57.584 1.00 37.90 170 LEU A C 1
ATOM 1256 O O . LEU A 1 178 ? 12.500 33.715 -57.712 1.00 43.33 170 LEU A O 1
ATOM 1261 N N . LYS A 1 179 ? 12.160 35.930 -57.872 1.00 45.58 171 LYS A N 1
ATOM 1262 C CA . LYS A 1 179 ? 13.514 36.210 -58.321 1.00 45.70 171 LYS A CA 1
ATOM 1263 C C . LYS A 1 179 ? 14.439 36.597 -57.169 1.00 49.52 171 LYS A C 1
ATOM 1264 O O . LYS A 1 179 ? 15.618 36.886 -57.404 1.00 50.15 171 LYS A O 1
ATOM 1266 N N . GLU A 1 180 ? 13.936 36.581 -55.934 1.00 43.42 172 GLU A N 1
ATOM 1267 C CA . GLU A 1 180 ? 14.692 36.956 -54.745 1.00 32.90 172 GLU A CA 1
ATOM 1268 C C . GLU A 1 180 ? 13.982 36.418 -53.512 1.00 31.77 172 GLU A C 1
ATOM 1269 O O . GLU A 1 180 ? 12.779 36.133 -53.539 1.00 30.63 172 GLU A O 1
ATOM 1275 N N . VAL A 1 181 ? 14.751 36.238 -52.443 1.00 31.62 173 VAL A N 1
ATOM 1276 C CA . VAL A 1 181 ? 14.179 35.842 -51.158 1.00 30.61 173 VAL A CA 1
ATOM 1277 C C . VAL A 1 181 ? 13.546 37.075 -50.524 1.00 30.67 173 VAL A C 1
ATOM 1278 O O . VAL A 1 181 ? 14.239 38.082 -50.321 1.00 44.98 173 VAL A O 1
ATOM 1282 N N . PRO A 1 182 ? 12.247 37.065 -50.235 1.00 29.75 174 PRO A N 1
ATOM 1283 C CA . PRO A 1 182 ? 11.601 38.269 -49.693 1.00 41.82 174 PRO A CA 1
ATOM 1284 C C . PRO A 1 182 ? 12.218 38.700 -48.372 1.00 46.59 174 PRO A C 1
ATOM 1285 O O . PRO A 1 182 ? 12.634 37.873 -47.558 1.00 47.11 174 PRO A O 1
ATOM 1289 N N . LYS A 1 183 ? 12.271 40.016 -48.158 1.00 39.42 175 LYS A N 1
ATOM 1290 C CA . LYS A 1 183 ? 12.675 40.512 -46.849 1.00 34.12 175 LYS A CA 1
ATOM 1291 C C . LYS A 1 183 ? 11.568 40.287 -45.829 1.00 43.45 175 LYS A C 1
ATOM 1292 O O . LYS A 1 183 ? 11.816 39.772 -44.733 1.00 52.40 175 LYS A O 1
ATOM 1298 N N . HIS A 1 184 ? 10.330 40.611 -46.195 1.00 30.74 176 HIS A N 1
ATOM 1299 C CA . HIS A 1 184 ? 9.183 40.372 -45.325 1.00 30.43 176 HIS A CA 1
ATOM 1300 C C . HIS A 1 184 ? 8.018 39.907 -46.190 1.00 35.70 176 HIS A C 1
ATOM 1301 O O . HIS A 1 184 ? 7.430 40.705 -46.925 1.00 42.30 176 HIS A O 1
ATOM 1308 N N . LEU A 1 185 ? 7.679 38.623 -46.095 1.00 28.00 177 LEU A N 1
ATOM 1309 C CA . LEU A 1 185 ? 6.572 38.050 -46.849 1.00 32.68 177 LEU A CA 1
ATOM 1310 C C . LEU A 1 185 ? 5.323 38.067 -45.978 1.00 38.39 177 LEU A C 1
ATOM 1311 O O . LEU A 1 185 ? 5.330 37.535 -44.863 1.00 41.61 177 LEU A O 1
ATOM 1316 N N . ILE A 1 186 ? 4.262 38.693 -46.477 1.00 40.32 178 ILE A N 1
ATOM 1317 C CA . ILE A 1 186 ? 2.960 38.687 -45.822 1.00 42.37 178 ILE A CA 1
ATOM 1318 C C . ILE A 1 186 ? 2.092 37.631 -46.493 1.00 39.03 178 ILE A C 1
ATOM 1319 O O . ILE A 1 186 ? 2.038 37.558 -47.725 1.00 39.31 178 ILE A O 1
ATOM 1324 N N . VAL A 1 187 ? 1.439 36.790 -45.695 1.00 29.34 179 VAL A N 1
ATOM 1325 C CA . VAL A 1 187 ? 0.517 35.786 -46.208 1.00 26.68 179 VAL A CA 1
ATOM 1326 C C . VAL A 1 187 ? -0.886 36.183 -45.761 1.00 34.07 179 VAL A C 1
ATOM 1327 O O . VAL A 1 187 ? -1.143 36.339 -44.561 1.00 35.00 179 VAL A O 1
ATOM 1331 N N . ILE A 1 188 ? -1.773 36.397 -46.733 1.00 30.24 180 ILE A N 1
ATOM 1332 C CA . ILE A 1 188 ? -3.178 36.741 -46.507 1.00 30.88 180 ILE A CA 1
ATOM 1333 C C . ILE A 1 188 ? -4.016 35.479 -46.658 1.00 33.01 180 ILE A C 1
ATOM 1334 O O . ILE A 1 188 ? -4.015 34.860 -47.729 1.00 38.29 180 ILE A O 1
ATOM 1339 N N . GLY A 1 189 ? -4.687 35.059 -45.596 1.00 36.17 181 GLY A N 1
ATOM 1340 C CA . GLY A 1 189 ? -5.508 33.886 -45.827 1.00 41.10 181 GLY A CA 1
ATOM 1341 C C . GLY A 1 189 ? -4.965 32.643 -45.143 1.00 41.74 181 GLY A C 1
ATOM 1342 O O . GLY A 1 189 ? -3.755 32.492 -44.931 1.00 52.31 181 GLY A O 1
ATOM 1343 N N . GLY A 1 190 ? -5.878 31.768 -44.730 1.00 40.22 182 GLY A N 1
ATOM 1344 C CA . GLY A 1 190 ? -5.459 30.569 -44.033 1.00 41.93 182 GLY A CA 1
ATOM 1345 C C . GLY A 1 190 ? -5.348 29.286 -44.840 1.00 40.14 182 GLY A C 1
ATOM 1346 O O . GLY A 1 190 ? -5.450 28.196 -44.267 1.00 46.97 182 GLY A O 1
ATOM 1347 N N . GLY A 1 191 ? -5.066 29.368 -46.138 1.00 33.34 183 GLY A N 1
ATOM 1348 C CA . GLY A 1 191 ? -4.914 28.155 -46.911 1.00 27.89 183 GLY A CA 1
ATOM 1349 C C . GLY A 1 191 ? -3.610 27.451 -46.582 1.00 36.96 183 GLY A C 1
ATOM 1350 O O . GLY A 1 191 ? -2.637 28.062 -46.139 1.00 38.65 183 GLY A O 1
ATOM 1351 N N . VAL A 1 192 ? -3.601 26.135 -46.815 1.00 47.65 184 VAL A N 1
ATOM 1352 C CA . VAL A 1 192 ? -2.413 25.310 -46.581 1.00 43.45 184 VAL A CA 1
ATOM 1353 C C . VAL A 1 192 ? -1.240 25.806 -47.417 1.00 44.75 184 VAL A C 1
ATOM 1354 O O . VAL A 1 192 ? -0.083 25.790 -46.972 1.00 41.19 184 VAL A O 1
ATOM 1358 N N . ILE A 1 193 ? -1.527 26.246 -48.643 1.00 37.00 185 ILE A N 1
ATOM 1359 C CA . ILE A 1 193 ? -0.494 26.729 -49.553 1.00 37.90 185 ILE A CA 1
ATOM 1360 C C . ILE A 1 193 ? 0.301 27.860 -48.909 1.00 36.99 185 ILE A C 1
ATOM 1361 O O . ILE A 1 193 ? 1.535 27.912 -49.009 1.00 37.93 185 ILE A O 1
ATOM 1366 N N . GLY A 1 194 ? -0.389 28.793 -48.254 1.00 36.71 186 GLY A N 1
ATOM 1367 C CA . GLY A 1 194 ? 0.314 29.894 -47.616 1.00 34.91 186 GLY A CA 1
ATOM 1368 C C . GLY A 1 194 ? 1.289 29.426 -46.552 1.00 36.11 186 GLY A C 1
ATOM 1369 O O . GLY A 1 194 ? 2.424 29.901 -46.490 1.00 36.84 186 GLY A O 1
ATOM 1370 N N . LEU A 1 195 ? 0.869 28.472 -45.713 1.00 34.73 187 LEU A N 1
ATOM 1371 C CA . LEU A 1 195 ? 1.763 27.953 -44.678 1.00 35.41 187 LEU A CA 1
ATOM 1372 C C . LEU A 1 195 ? 2.948 27.205 -45.278 1.00 37.31 187 LEU A C 1
ATOM 1373 O O . LEU A 1 195 ? 4.066 27.290 -44.756 1.00 32.99 187 LEU A O 1
ATOM 1378 N N . GLU A 1 196 ? 2.732 26.469 -46.375 1.00 31.01 188 GLU A N 1
ATOM 1379 C CA . GLU A 1 196 ? 3.840 25.736 -46.986 1.00 26.90 188 GLU A CA 1
ATOM 1380 C C . GLU A 1 196 ? 4.856 26.691 -47.602 1.00 31.50 188 GLU A C 1
ATOM 1381 O O . GLU A 1 196 ? 6.055 26.614 -47.305 1.00 31.26 188 GLU A O 1
ATOM 1387 N N . LEU A 1 197 ? 4.390 27.614 -48.452 1.00 33.21 189 LEU A N 1
ATOM 1388 C CA . LEU A 1 197 ? 5.300 28.566 -49.087 1.00 30.63 189 LEU A CA 1
ATOM 1389 C C . LEU A 1 197 ? 5.881 29.542 -48.077 1.00 35.95 189 LEU A C 1
ATOM 1390 O O . LEU A 1 197 ? 7.004 30.025 -48.257 1.00 41.24 189 LEU A O 1
ATOM 1395 N N . GLY A 1 198 ? 5.131 29.864 -47.025 1.00 35.32 190 GLY A N 1
ATOM 1396 C CA . GLY A 1 198 ? 5.704 30.654 -45.950 1.00 27.85 190 GLY A CA 1
ATOM 1397 C C . GLY A 1 198 ? 6.857 29.936 -45.278 1.00 32.40 190 GLY A C 1
ATOM 1398 O O . GLY A 1 198 ? 7.880 30.545 -44.960 1.00 34.69 190 GLY A O 1
ATOM 1399 N N . SER A 1 199 ? 6.718 28.621 -45.069 1.00 31.23 191 SER A N 1
ATOM 1400 C CA . SER A 1 199 ? 7.821 27.854 -44.495 1.00 36.51 191 SER A CA 1
ATOM 1401 C C . SER A 1 199 ? 9.043 27.881 -45.399 1.00 40.23 191 SER A C 1
ATOM 1402 O O . SER A 1 199 ? 10.176 27.971 -44.918 1.00 37.82 191 SER A O 1
ATOM 1405 N N . VAL A 1 200 ? 8.833 27.787 -46.714 1.00 44.66 192 VAL A N 1
ATOM 1406 C CA . VAL A 1 200 ? 9.950 27.822 -47.656 1.00 40.52 192 VAL A CA 1
ATOM 1407 C C . VAL A 1 200 ? 10.786 29.074 -47.431 1.00 39.35 192 VAL A C 1
ATOM 1408 O O . VAL A 1 200 ? 11.992 29.007 -47.164 1.00 45.14 192 VAL A O 1
ATOM 1412 N N . TYR A 1 201 ? 10.141 30.239 -47.483 1.00 28.18 193 TYR A N 1
ATOM 1413 C CA . TYR A 1 201 ? 10.907 31.476 -47.445 1.00 36.91 193 TYR A CA 1
ATOM 1414 C C . TYR A 1 201 ? 11.309 31.865 -46.024 1.00 39.56 193 TYR A C 1
ATOM 1415 O O . TYR A 1 201 ? 12.340 32.522 -45.841 1.00 36.97 193 TYR A O 1
ATOM 1424 N N . LEU A 1 202 ? 10.547 31.442 -45.010 1.00 35.51 194 LEU A N 1
ATOM 1425 C CA . LEU A 1 202 ? 11.004 31.613 -43.634 1.00 26.53 194 LEU A CA 1
ATOM 1426 C C . LEU A 1 202 ? 12.370 30.973 -43.449 1.00 30.38 194 LEU A C 1
ATOM 1427 O O . LEU A 1 202 ? 13.288 31.579 -42.887 1.00 39.30 194 LEU A O 1
ATOM 1432 N N . ARG A 1 203 ? 12.526 29.751 -43.951 1.00 35.60 195 ARG A N 1
ATOM 1433 C CA . ARG A 1 203 ? 13.807 29.064 -43.863 1.00 36.74 195 ARG A CA 1
ATOM 1434 C C . ARG A 1 203 ? 14.895 29.817 -44.620 1.00 39.90 195 ARG A C 1
ATOM 1435 O O . ARG A 1 203 ? 16.044 29.879 -44.168 1.00 44.44 195 ARG A O 1
ATOM 1443 N N . LEU A 1 204 ? 14.551 30.410 -45.767 1.00 41.16 196 LEU A N 1
ATOM 1444 C CA . LEU A 1 204 ? 15.535 31.087 -46.609 1.00 41.45 196 LEU A CA 1
ATOM 1445 C C . LEU A 1 204 ? 15.900 32.489 -46.128 1.00 45.16 196 LEU A C 1
ATOM 1446 O O . LEU A 1 204 ? 16.642 33.186 -46.828 1.00 45.44 196 LEU A O 1
ATOM 1451 N N . GLY A 1 205 ? 15.400 32.930 -44.977 1.00 39.68 197 GLY A N 1
ATOM 1452 C CA . GLY A 1 205 ? 15.781 34.210 -44.413 1.00 33.87 197 GLY A CA 1
ATOM 1453 C C . GLY A 1 205 ? 14.667 35.230 -44.316 1.00 37.92 197 GLY A C 1
ATOM 1454 O O . GLY A 1 205 ? 14.875 36.282 -43.694 1.00 41.60 197 GLY A O 1
ATOM 1455 N N . SER A 1 206 ? 13.507 34.992 -44.922 1.00 32.88 198 SER A N 1
ATOM 1456 C CA . SER A 1 206 ? 12.434 35.974 -44.904 1.00 32.78 198 SER A CA 1
ATOM 1457 C C . SER A 1 206 ? 11.806 36.078 -43.522 1.00 39.62 198 SER A C 1
ATOM 1458 O O . SER A 1 206 ? 11.803 35.125 -42.739 1.00 46.47 198 SER A O 1
ATOM 1461 N N . ASP A 1 207 ? 11.280 37.264 -43.227 1.00 42.45 199 ASP A N 1
ATOM 1462 C CA . ASP A 1 207 ? 10.282 37.408 -42.181 1.00 41.34 199 ASP A CA 1
ATOM 1463 C C . ASP A 1 207 ? 8.932 37.055 -42.785 1.00 37.45 199 ASP A C 1
ATOM 1464 O O . ASP A 1 207 ? 8.612 37.500 -43.890 1.00 49.71 199 ASP A O 1
ATOM 1469 N N . VAL A 1 208 ? 8.154 36.231 -42.091 1.00 28.95 200 VAL A N 1
ATOM 1470 C CA . VAL A 1 208 ? 6.863 35.783 -42.602 1.00 29.27 200 VAL A CA 1
ATOM 1471 C C . VAL A 1 208 ? 5.795 36.068 -41.559 1.00 34.57 200 VAL A C 1
ATOM 1472 O O . VAL A 1 208 ? 5.895 35.601 -40.417 1.00 40.96 200 VAL A O 1
ATOM 1476 N N . THR A 1 209 ? 4.769 36.815 -41.953 1.00 32.57 201 THR A N 1
ATOM 1477 C CA . THR A 1 209 ? 3.613 37.089 -41.110 1.00 26.78 201 THR A CA 1
ATOM 1478 C C . THR A 1 209 ? 2.368 36.581 -41.823 1.00 31.34 201 THR A C 1
ATOM 1479 O O . THR A 1 209 ? 2.123 36.932 -42.983 1.00 36.14 201 THR A O 1
ATOM 1483 N N . VAL A 1 210 ? 1.610 35.726 -41.150 1.00 33.75 202 VAL A N 1
ATOM 1484 C CA . VAL A 1 210 ? 0.365 35.190 -41.685 1.00 36.18 202 VAL A CA 1
ATOM 1485 C C . VAL A 1 210 ? -0.768 36.022 -41.097 1.00 37.90 202 VAL A C 1
ATOM 1486 O O . VAL A 1 210 ? -0.954 36.056 -39.874 1.00 33.99 202 VAL A O 1
ATOM 1490 N N . VAL A 1 211 ? -1.523 36.698 -41.957 1.00 35.22 203 VAL A N 1
ATOM 1491 C CA . VAL A 1 211 ? -2.652 37.518 -41.535 1.00 29.46 203 VAL A CA 1
ATOM 1492 C C . VAL A 1 211 ? -3.913 36.843 -42.034 1.00 26.25 203 VAL A C 1
ATOM 1493 O O . VAL A 1 211 ? -4.126 36.714 -43.244 1.00 37.08 203 VAL A O 1
ATOM 1497 N N . GLU A 1 212 ? -4.758 36.445 -41.098 1.00 27.00 204 GLU A N 1
ATOM 1498 C CA . GLU A 1 212 ? -5.843 35.527 -41.384 1.00 26.57 204 GLU A CA 1
ATOM 1499 C C . GLU A 1 212 ? -7.085 35.896 -40.591 1.00 32.63 204 GLU A C 1
ATOM 1500 O O . GLU A 1 212 ? -6.993 36.342 -39.442 1.00 39.31 204 GLU A O 1
ATOM 1506 N N . TYR A 1 213 ? -8.244 35.744 -41.231 1.00 30.99 205 TYR A N 1
ATOM 1507 C CA . TYR A 1 213 ? -9.511 35.986 -40.561 1.00 30.80 205 TYR A CA 1
ATOM 1508 C C . TYR A 1 213 ? -9.888 34.845 -39.622 1.00 41.93 205 TYR A C 1
ATOM 1509 O O . TYR A 1 213 ? -10.653 35.061 -38.675 1.00 44.04 205 TYR A O 1
ATOM 1518 N N . LEU A 1 214 ? -9.371 33.641 -39.864 1.00 40.04 206 LEU A N 1
ATOM 1519 C CA . LEU A 1 214 ? -9.785 32.480 -39.099 1.00 42.32 206 LEU A CA 1
ATOM 1520 C C . LEU A 1 214 ? -9.150 32.505 -37.712 1.00 41.18 206 LEU A C 1
ATOM 1521 O O . LEU A 1 214 ? -8.115 33.139 -37.490 1.00 39.95 206 LEU A O 1
ATOM 1526 N N . ASP A 1 215 ? -9.774 31.783 -36.771 1.00 39.04 207 ASP A N 1
ATOM 1527 C CA . ASP A 1 215 ? -9.351 31.851 -35.375 1.00 35.50 207 ASP A CA 1
ATOM 1528 C C . ASP A 1 215 ? -8.251 30.868 -35.024 1.00 42.13 207 ASP A C 1
ATOM 1529 O O . ASP A 1 215 ? -7.727 30.925 -33.908 1.00 51.96 207 ASP A O 1
ATOM 1534 N N . LYS A 1 216 ? -7.894 29.981 -35.945 1.00 41.14 208 LYS A N 1
ATOM 1535 C CA . LYS A 1 216 ? -6.831 29.006 -35.769 1.00 39.46 208 LYS A CA 1
ATOM 1536 C C . LYS A 1 216 ? -6.397 28.585 -37.164 1.00 37.89 208 LYS A C 1
ATOM 1537 O O . LYS A 1 216 ? -7.190 28.639 -38.105 1.00 46.87 208 LYS A O 1
ATOM 1543 N N . ILE A 1 217 ? -5.149 28.150 -37.293 1.00 34.77 209 ILE A N 1
ATOM 1544 C CA . ILE A 1 217 ? -4.667 27.725 -38.601 1.00 40.54 209 ILE A CA 1
ATOM 1545 C C . ILE A 1 217 ? -5.125 26.297 -38.889 1.00 41.22 209 ILE A C 1
ATOM 1546 O O . ILE A 1 217 ? -5.460 25.531 -37.983 1.00 38.12 209 ILE A O 1
ATOM 1551 N N . ILE A 1 218 ? -5.109 25.937 -40.175 1.00 48.00 210 ILE A N 1
ATOM 1552 C CA . ILE A 1 218 ? -5.643 24.680 -40.722 1.00 43.49 210 ILE A CA 1
ATOM 1553 C C . ILE A 1 218 ? -6.887 24.246 -39.948 1.00 45.33 210 ILE A C 1
ATOM 1554 O O . ILE A 1 218 ? -6.889 23.191 -39.297 1.00 44.60 210 ILE A O 1
ATOM 1559 N N . PRO A 1 219 ? -7.959 25.045 -39.973 1.00 45.84 211 PRO A N 1
ATOM 1560 C CA . PRO A 1 219 ? -9.121 24.760 -39.112 1.00 45.10 211 PRO A CA 1
ATOM 1561 C C . PRO A 1 219 ? -9.920 23.520 -39.500 1.00 41.34 211 PRO A C 1
ATOM 1562 O O . PRO A 1 219 ? -10.742 23.069 -38.691 1.00 42.34 211 PRO A O 1
ATOM 1566 N N . GLY A 1 220 ? -9.719 22.960 -40.692 1.00 34.38 212 GLY A N 1
ATOM 1567 C CA . GLY A 1 220 ? -10.465 21.778 -41.065 1.00 28.10 212 GLY A CA 1
ATOM 1568 C C . GLY A 1 220 ? -9.917 20.483 -40.527 1.00 45.72 212 GLY A C 1
ATOM 1569 O O . GLY A 1 220 ? -10.528 19.426 -40.706 1.00 48.37 212 GLY A O 1
ATOM 1570 N N . MET A 1 221 ? -8.784 20.542 -39.842 1.00 36.74 213 MET A N 1
ATOM 1571 C CA . MET A 1 221 ? -8.138 19.364 -39.304 1.00 38.29 213 MET A CA 1
ATOM 1572 C C . MET A 1 221 ? -8.406 19.293 -37.803 1.00 41.53 213 MET A C 1
ATOM 1573 O O . MET A 1 221 ? -9.112 20.127 -37.230 1.00 40.22 213 MET A O 1
ATOM 1578 N N . ASP A 1 222 ? -7.867 18.259 -37.168 1.00 30.70 214 ASP A N 1
ATOM 1579 C CA . ASP A 1 222 ? -8.075 18.085 -35.743 1.00 30.07 214 ASP A CA 1
ATOM 1580 C C . ASP A 1 222 ? -7.486 19.266 -34.979 1.00 41.24 214 ASP A C 1
ATOM 1581 O O . ASP A 1 222 ? -6.407 19.766 -35.318 1.00 37.49 214 ASP A O 1
ATOM 1586 N N . GLY A 1 223 ? -8.209 19.711 -33.941 1.00 43.39 215 GLY A N 1
ATOM 1587 C CA . GLY A 1 223 ? -7.794 20.891 -33.193 1.00 32.75 215 GLY A CA 1
ATOM 1588 C C . GLY A 1 223 ? -6.417 20.770 -32.566 1.00 40.26 215 GLY A C 1
ATOM 1589 O O . GLY A 1 223 ? -5.690 21.762 -32.456 1.00 44.82 215 GLY A O 1
ATOM 1590 N N . THR A 1 224 ? -6.044 19.565 -32.130 1.00 37.64 216 THR A N 1
ATOM 1591 C CA . THR A 1 224 ? -4.704 19.363 -31.594 1.00 33.18 216 THR A CA 1
ATOM 1592 C C . THR A 1 224 ? -3.654 19.679 -32.640 1.00 37.65 216 THR A C 1
ATOM 1593 O O . THR A 1 224 ? -2.626 20.298 -32.338 1.00 34.16 216 THR A O 1
ATOM 1597 N N . LEU A 1 225 ? -3.894 19.251 -33.878 1.00 35.86 217 LEU A N 1
ATOM 1598 C CA . LEU A 1 225 ? -2.953 19.546 -34.947 1.00 28.63 217 LEU A CA 1
ATOM 1599 C C . LEU A 1 225 ? -2.877 21.044 -35.207 1.00 29.75 217 LEU A C 1
ATOM 1600 O O . LEU A 1 225 ? -1.792 21.590 -35.436 1.00 33.68 217 LEU A O 1
ATOM 1605 N N . SER A 1 226 ? -4.025 21.723 -35.178 1.00 32.36 218 SER A N 1
ATOM 1606 C CA . SER A 1 226 ? -4.036 23.175 -35.325 1.00 33.56 218 SER A CA 1
ATOM 1607 C C . SER A 1 226 ? -3.159 23.823 -34.261 1.00 31.35 218 SER A C 1
ATOM 1608 O O . SER A 1 226 ? -2.331 24.689 -34.558 1.00 43.03 218 SER A O 1
ATOM 1611 N N . LYS A 1 227 ? -3.319 23.386 -33.013 1.00 29.13 219 LYS A N 1
ATOM 1612 C CA . LYS A 1 227 ? -2.553 23.936 -31.901 1.00 29.29 219 LYS A CA 1
ATOM 1613 C C . LYS A 1 227 ? -1.064 23.650 -32.069 1.00 34.99 219 LYS A C 1
ATOM 1614 O O . LYS A 1 227 ? -0.228 24.554 -31.950 1.00 38.39 219 LYS A O 1
ATOM 1620 N N . GLU A 1 228 ? -0.714 22.390 -32.340 1.00 39.79 220 GLU A N 1
ATOM 1621 C CA . GLU A 1 228 ? 0.692 22.001 -32.438 1.00 35.56 220 GLU A CA 1
ATOM 1622 C C . GLU A 1 228 ? 1.387 22.624 -33.647 1.00 35.13 220 GLU A C 1
ATOM 1623 O O . GLU A 1 228 ? 2.576 22.954 -33.575 1.00 34.27 220 GLU A O 1
ATOM 1629 N N . LEU A 1 229 ? 0.681 22.781 -34.771 1.00 32.43 221 LEU A N 1
ATOM 1630 C CA . LEU A 1 229 ? 1.325 23.382 -35.936 1.00 31.92 221 LEU A CA 1
ATOM 1631 C C . LEU A 1 229 ? 1.650 24.848 -35.688 1.00 41.27 221 LEU A C 1
ATOM 1632 O O . LEU A 1 229 ? 2.765 25.298 -35.973 1.00 50.53 221 LEU A O 1
ATOM 1637 N N . GLN A 1 230 ? 0.713 25.599 -35.112 1.00 35.45 222 GLN A N 1
ATOM 1638 C CA . GLN A 1 230 ? 1.011 26.994 -34.810 1.00 32.41 222 GLN A CA 1
ATOM 1639 C C . GLN A 1 230 ? 2.138 27.096 -33.795 1.00 29.78 222 GLN A C 1
ATOM 1640 O O . GLN A 1 230 ? 2.992 27.982 -33.897 1.00 27.19 222 GLN A O 1
ATOM 1646 N N . LYS A 1 231 ? 2.167 26.180 -32.822 1.00 39.42 223 LYS A N 1
ATOM 1647 C CA . LYS A 1 231 ? 3.225 26.178 -31.812 1.00 39.60 223 LYS A CA 1
ATOM 1648 C C . LYS A 1 231 ? 4.609 25.972 -32.433 1.00 35.24 223 LYS A C 1
ATOM 1649 O O . LYS A 1 231 ? 5.567 26.669 -32.076 1.00 38.20 223 LYS A O 1
ATOM 1655 N N . THR A 1 232 ? 4.729 25.049 -33.392 1.00 27.81 224 THR A N 1
ATOM 1656 C CA . THR A 1 232 ? 6.043 24.763 -33.960 1.00 37.08 224 THR A CA 1
ATOM 1657 C C . THR A 1 232 ? 6.429 25.810 -34.996 1.00 35.54 224 THR A C 1
ATOM 1658 O O . THR A 1 232 ? 7.602 26.180 -35.102 1.00 35.89 224 THR A O 1
ATOM 1662 N N . LEU A 1 233 ? 5.461 26.303 -35.765 1.00 26.40 225 LEU A N 1
ATOM 1663 C CA . LEU A 1 233 ? 5.774 27.330 -36.750 1.00 36.67 225 LEU A CA 1
ATOM 1664 C C . LEU A 1 233 ? 6.199 28.636 -36.081 1.00 34.16 225 LEU A C 1
ATOM 1665 O O . LEU A 1 233 ? 7.116 29.313 -36.563 1.00 37.18 225 LEU A O 1
ATOM 1670 N N . LYS A 1 234 ? 5.576 28.987 -34.947 1.00 32.52 226 LYS A N 1
ATOM 1671 C CA . LYS A 1 234 ? 6.054 30.139 -34.184 1.00 35.64 226 LYS A CA 1
ATOM 1672 C C . LYS A 1 234 ? 7.481 29.916 -33.718 1.00 39.39 226 LYS A C 1
ATOM 1673 O O . LYS A 1 234 ? 8.314 30.826 -33.781 1.00 44.30 226 LYS A O 1
ATOM 1679 N N . LYS A 1 235 ? 7.780 28.701 -33.261 1.00 45.54 227 LYS A N 1
ATOM 1680 C CA . LYS A 1 235 ? 9.124 28.379 -32.812 1.00 43.16 227 LYS A CA 1
ATOM 1681 C C . LYS A 1 235 ? 10.126 28.537 -33.938 1.00 36.21 227 LYS A C 1
ATOM 1682 O O . LYS A 1 235 ? 11.287 28.867 -33.687 1.00 43.52 227 LYS A O 1
ATOM 1688 N N . GLN A 1 236 ? 9.689 28.350 -35.180 1.00 35.11 228 GLN A N 1
ATOM 1689 C CA . GLN A 1 236 ? 10.553 28.489 -36.344 1.00 37.63 228 GLN A CA 1
ATOM 1690 C C . GLN A 1 236 ? 10.687 29.928 -36.816 1.00 41.55 228 GLN A C 1
ATOM 1691 O O . GLN A 1 236 ? 11.524 30.199 -37.683 1.00 49.10 228 GLN A O 1
ATOM 1697 N N . GLY A 1 237 ? 9.888 30.847 -36.285 1.00 36.32 229 GLY A N 1
ATOM 1698 C CA . GLY A 1 237 ? 9.991 32.250 -36.632 1.00 33.37 229 GLY A CA 1
ATOM 1699 C C . GLY A 1 237 ? 8.777 32.832 -37.321 1.00 44.55 229 GLY A C 1
ATOM 1700 O O . GLY A 1 237 ? 8.741 34.054 -37.544 1.00 47.01 229 GLY A O 1
ATOM 1701 N N . MET A 1 238 ? 7.782 32.025 -37.680 1.00 38.32 230 MET A N 1
ATOM 1702 C CA . MET A 1 238 ? 6.608 32.569 -38.345 1.00 37.17 230 MET A CA 1
ATOM 1703 C C . MET A 1 238 ? 5.759 33.342 -37.340 1.00 39.98 230 MET A C 1
ATOM 1704 O O . MET A 1 238 ? 5.617 32.945 -36.179 1.00 46.18 230 MET A O 1
ATOM 1709 N N . LYS A 1 239 ? 5.212 34.464 -37.785 1.00 33.11 231 LYS A N 1
ATOM 1710 C CA . LYS A 1 239 ? 4.318 35.278 -36.978 1.00 47.09 231 LYS A CA 1
ATOM 1711 C C . LYS A 1 239 ? 2.884 35.090 -37.460 1.00 46.59 231 LYS A C 1
ATOM 1712 O O . LYS A 1 239 ? 2.641 34.871 -38.649 1.00 57.24 231 LYS A O 1
ATOM 1718 N N . PHE A 1 240 ? 1.937 35.143 -36.523 1.00 32.38 232 PHE A N 1
ATOM 1719 C CA . PHE A 1 240 ? 0.532 34.903 -36.832 1.00 34.83 232 PHE A CA 1
ATOM 1720 C C . PHE A 1 240 ? -0.330 36.021 -36.268 1.00 37.61 232 PHE A C 1
ATOM 1721 O O . PHE A 1 240 ? -0.282 36.304 -35.065 1.00 35.67 232 PHE A O 1
ATOM 1729 N N . MET A 1 241 ? -1.152 36.610 -37.133 1.00 34.93 233 MET A N 1
ATOM 1730 C CA . MET A 1 241 ? -2.151 37.616 -36.781 1.00 28.58 233 MET A CA 1
ATOM 1731 C C . MET A 1 241 ? -3.509 37.009 -37.125 1.00 32.73 233 MET A C 1
ATOM 1732 O O . MET A 1 241 ? -4.019 37.188 -38.231 1.00 41.82 233 MET A O 1
ATOM 1737 N N . LEU A 1 242 ? -4.076 36.260 -36.189 1.00 35.25 234 LEU A N 1
ATOM 1738 C CA . LEU A 1 242 ? -5.320 35.545 -36.428 1.00 41.08 234 LEU A CA 1
ATOM 1739 C C . LEU A 1 242 ? -6.528 36.421 -36.105 1.00 34.04 234 LEU A C 1
ATOM 1740 O O . LEU A 1 242 ? -6.407 37.490 -35.505 1.00 31.22 234 LEU A O 1
ATOM 1745 N N . SER A 1 243 ? -7.706 35.949 -36.529 1.00 35.70 235 SER A N 1
ATOM 1746 C CA . SER A 1 243 ? -8.989 36.626 -36.292 1.00 41.32 235 SER A CA 1
ATOM 1747 C C . SER A 1 243 ? -8.946 38.086 -36.732 1.00 38.93 235 SER A C 1
ATOM 1748 O O . SER A 1 243 ? -9.431 38.985 -36.039 1.00 41.00 235 SER A O 1
ATOM 1751 N N . THR A 1 244 ? -8.379 38.322 -37.910 1.00 35.92 236 THR A N 1
ATOM 1752 C CA . THR A 1 244 ? -8.100 39.670 -38.389 1.00 40.45 236 THR A CA 1
ATOM 1753 C C . THR A 1 244 ? -8.680 39.812 -39.788 1.00 38.24 236 THR A C 1
ATOM 1754 O O . THR A 1 244 ? -8.307 39.063 -40.695 1.00 40.39 236 THR A O 1
ATOM 1758 N N . ALA A 1 245 ? -9.583 40.771 -39.964 1.00 31.17 237 ALA A N 1
ATOM 1759 C CA . ALA A 1 245 ? -10.321 40.934 -41.211 1.00 31.88 237 ALA A CA 1
ATOM 1760 C C . ALA A 1 245 ? -9.625 41.987 -42.063 1.00 38.48 237 ALA A C 1
ATOM 1761 O O . ALA A 1 245 ? -9.665 43.177 -41.745 1.00 35.51 237 ALA A O 1
ATOM 1763 N N . VAL A 1 246 ? -8.983 41.535 -43.143 1.00 43.65 238 VAL A N 1
ATOM 1764 C CA . VAL A 1 246 ? -8.281 42.431 -44.051 1.00 34.96 238 VAL A CA 1
ATOM 1765 C C . VAL A 1 246 ? -9.298 43.227 -44.849 1.00 37.79 238 VAL A C 1
ATOM 1766 O O . VAL A 1 246 ? -10.336 42.698 -45.267 1.00 45.07 238 VAL A O 1
ATOM 1770 N N . SER A 1 247 ? -9.023 44.518 -45.029 1.00 32.90 239 SER A N 1
ATOM 1771 C CA . SER A 1 247 ? -9.866 45.379 -45.830 1.00 39.03 239 SER A CA 1
ATOM 1772 C C . SER A 1 247 ? -9.131 46.047 -46.982 1.00 44.07 239 SER A C 1
ATOM 1773 O O . SER A 1 247 ? -9.783 46.680 -47.824 1.00 41.31 239 SER A O 1
ATOM 1776 N N . GLY A 1 248 ? -7.812 45.912 -47.067 1.00 33.70 240 GLY A N 1
ATOM 1777 C CA . GLY A 1 248 ? -7.075 46.553 -48.136 1.00 34.15 240 GLY A CA 1
ATOM 1778 C C . GLY A 1 248 ? -5.682 45.995 -48.278 1.00 33.19 240 GLY A C 1
ATOM 1779 O O . GLY A 1 248 ? -5.049 45.602 -47.293 1.00 37.30 240 GLY A O 1
ATOM 1780 N N . VAL A 1 249 ? -5.207 45.948 -49.524 1.00 33.20 241 VAL A N 1
ATOM 1781 C CA . VAL A 1 249 ? -3.843 45.555 -49.871 1.00 32.60 241 VAL A CA 1
ATOM 1782 C C . VAL A 1 249 ? -3.337 46.514 -50.946 1.00 33.71 241 VAL A C 1
ATOM 1783 O O . VAL A 1 249 ? -3.775 46.435 -52.098 1.00 35.82 241 VAL A O 1
ATOM 1787 N N . GLU A 1 250 ? -2.427 47.418 -50.574 1.00 39.38 242 GLU A N 1
ATOM 1788 C CA . GLU A 1 250 ? -1.870 48.440 -51.459 1.00 40.01 242 GLU A CA 1
ATOM 1789 C C . GLU A 1 250 ? -0.427 48.119 -51.814 1.00 48.12 242 GLU A C 1
ATOM 1790 O O . GLU A 1 250 ? 0.366 47.766 -50.940 1.00 57.25 242 GLU A O 1
ATOM 1796 N N . ARG A 1 251 ? -0.083 48.260 -53.090 1.00 50.88 243 ARG A N 1
ATOM 1797 C CA . ARG A 1 251 ? 1.304 48.206 -53.539 1.00 49.40 243 ARG A CA 1
ATOM 1798 C C . ARG A 1 251 ? 1.822 49.629 -53.726 1.00 44.59 243 ARG A C 1
ATOM 1799 O O . ARG A 1 251 ? 1.254 50.399 -54.506 1.00 55.79 243 ARG A O 1
ATOM 1807 N N . ASN A 1 252 ? 2.881 49.980 -53.002 1.00 39.79 244 ASN A N 1
ATOM 1808 C CA . ASN A 1 252 ? 3.519 51.292 -53.089 1.00 53.63 244 ASN A CA 1
ATOM 1809 C C . ASN A 1 252 ? 4.968 51.078 -53.499 1.00 48.17 244 ASN A C 1
ATOM 1810 O O . ASN A 1 252 ? 5.871 51.096 -52.661 1.00 56.28 244 ASN A O 1
ATOM 1815 N N . GLY A 1 253 ? 5.191 50.844 -54.785 1.00 44.01 245 GLY A N 1
ATOM 1816 C CA . GLY A 1 253 ? 6.547 50.614 -55.235 1.00 43.05 245 GLY A CA 1
ATOM 1817 C C . GLY A 1 253 ? 7.044 49.258 -54.781 1.00 39.35 245 GLY A C 1
ATOM 1818 O O . GLY A 1 253 ? 6.497 48.229 -55.184 1.00 54.90 245 GLY A O 1
ATOM 1819 N N . ASP A 1 254 ? 8.058 49.244 -53.918 1.00 50.99 246 ASP A N 1
ATOM 1820 C CA . ASP A 1 254 ? 8.624 48.012 -53.385 1.00 54.59 246 ASP A CA 1
ATOM 1821 C C . ASP A 1 254 ? 7.933 47.543 -52.112 1.00 54.69 246 ASP A C 1
ATOM 1822 O O . ASP A 1 254 ? 8.460 46.663 -51.422 1.00 52.44 246 ASP A O 1
ATOM 1827 N N . THR A 1 255 ? 6.766 48.085 -51.788 1.00 51.43 247 THR A N 1
ATOM 1828 C CA . THR A 1 255 ? 6.141 47.795 -50.510 1.00 49.14 247 THR A CA 1
ATOM 1829 C C . THR A 1 255 ? 4.663 47.493 -50.683 1.00 43.56 247 THR A C 1
ATOM 1830 O O . THR A 1 255 ? 3.976 48.122 -51.495 1.00 41.53 247 THR A O 1
ATOM 1834 N N . VAL A 1 256 ? 4.183 46.528 -49.902 1.00 41.50 248 VAL A N 1
ATOM 1835 C CA . VAL A 1 256 ? 2.772 46.182 -49.842 1.00 38.17 248 VAL A CA 1
ATOM 1836 C C . VAL A 1 256 ? 2.274 46.494 -48.439 1.00 42.66 248 VAL A C 1
ATOM 1837 O O . VAL A 1 256 ? 2.925 46.134 -47.452 1.00 50.20 248 VAL A O 1
ATOM 1841 N N . LYS A 1 257 ? 1.138 47.178 -48.353 1.00 36.31 249 LYS A N 1
ATOM 1842 C CA . LYS A 1 257 ? 0.536 47.561 -47.082 1.00 37.76 249 LYS A CA 1
ATOM 1843 C C . LYS A 1 257 ? -0.807 46.857 -46.940 1.00 40.49 249 LYS A C 1
ATOM 1844 O O . LYS A 1 257 ? -1.708 47.054 -47.762 1.00 42.19 249 LYS A O 1
ATOM 1850 N N . VAL A 1 258 ? -0.951 46.055 -45.890 1.00 34.81 250 VAL A N 1
ATOM 1851 C CA . VAL A 1 258 ? -2.173 45.302 -45.629 1.00 31.87 250 VAL A CA 1
ATOM 1852 C C . VAL A 1 258 ? -2.873 45.959 -44.449 1.00 39.81 250 VAL A C 1
ATOM 1853 O O . VAL A 1 258 ? -2.311 46.023 -43.350 1.00 48.15 250 VAL A O 1
ATOM 1857 N N . THR A 1 259 ? -4.087 46.461 -44.672 1.00 37.27 251 THR A N 1
ATOM 1858 C CA . THR A 1 259 ? -4.871 47.103 -43.622 1.00 43.24 251 THR A CA 1
ATOM 1859 C C . THR A 1 259 ? -6.024 46.192 -43.221 1.00 38.18 251 THR A C 1
ATOM 1860 O O . THR A 1 259 ? -6.641 45.555 -44.078 1.00 38.86 251 THR A O 1
ATOM 1864 N N . ALA A 1 260 ? -6.301 46.124 -41.917 1.00 34.08 252 ALA A N 1
ATOM 1865 C CA . ALA A 1 260 ? -7.289 45.187 -41.393 1.00 45.17 252 ALA A CA 1
ATOM 1866 C C . ALA A 1 260 ? -7.771 45.652 -40.021 1.00 40.26 252 ALA A C 1
ATOM 1867 O O . ALA A 1 260 ? -7.280 46.634 -39.463 1.00 36.31 252 ALA A O 1
ATOM 1869 N N . LYS A 1 261 ? -8.727 44.907 -39.465 1.00 42.16 253 LYS A N 1
ATOM 1870 C CA . LYS A 1 261 ? -9.207 45.124 -38.107 1.00 44.39 253 LYS A CA 1
ATOM 1871 C C . LYS A 1 261 ? -9.154 43.795 -37.367 1.00 39.80 253 LYS A C 1
ATOM 1872 O O . LYS A 1 261 ? -9.436 42.743 -37.947 1.00 42.96 253 LYS A O 1
ATOM 1878 N N . ASP A 1 262 ? -8.799 43.849 -36.082 1.00 45.82 254 ASP A N 1
ATOM 1879 C CA . ASP A 1 262 ? -8.612 42.651 -35.277 1.00 46.07 254 ASP A CA 1
ATOM 1880 C C . ASP A 1 262 ? -9.918 42.286 -34.577 1.00 44.90 254 ASP A C 1
ATOM 1881 O O . ASP A 1 262 ? -10.953 42.929 -34.771 1.00 52.85 254 ASP A O 1
ATOM 1886 N N . LYS A 1 263 ? -9.879 41.256 -33.731 1.00 42.44 255 LYS A N 1
ATOM 1887 C CA . LYS A 1 263 ? -11.109 40.780 -33.117 1.00 42.23 255 LYS A CA 1
ATOM 1888 C C . LYS A 1 263 ? -11.687 41.792 -32.140 1.00 46.08 255 LYS A C 1
ATOM 1889 O O . LYS A 1 263 ? -12.900 41.784 -31.907 1.00 46.92 255 LYS A O 1
ATOM 1895 N N . LYS A 1 264 ? -10.858 42.681 -31.594 1.00 55.98 256 LYS A N 1
ATOM 1896 C CA . LYS A 1 264 ? -11.336 43.766 -30.745 1.00 48.48 256 LYS A CA 1
ATOM 1897 C C . LYS A 1 264 ? -11.777 44.983 -31.552 1.00 51.37 256 LYS A C 1
ATOM 1898 O O . LYS A 1 264 ? -12.171 45.991 -30.960 1.00 62.00 256 LYS A O 1
ATOM 1900 N N . GLY A 1 265 ? -11.708 44.923 -32.883 1.00 54.23 257 GLY A N 1
ATOM 1901 C CA . GLY A 1 265 ? -12.115 46.029 -33.727 1.00 51.32 257 GLY A CA 1
ATOM 1902 C C . GLY A 1 265 ? -11.059 47.076 -34.010 1.00 53.98 257 GLY A C 1
ATOM 1903 O O . GLY A 1 265 ? -11.359 48.058 -34.701 1.00 50.45 257 GLY A O 1
ATOM 1904 N N . GLU A 1 266 ? -9.850 46.922 -33.478 1.00 62.04 258 GLU A N 1
ATOM 1905 C CA . GLU A 1 266 ? -8.804 47.919 -33.660 1.00 64.59 258 GLU A CA 1
ATOM 1906 C C . GLU A 1 266 ? -8.119 47.775 -35.017 1.00 56.41 258 GLU A C 1
ATOM 1907 O O . GLU A 1 266 ? -8.086 46.696 -35.616 1.00 51.47 258 GLU A O 1
ATOM 1913 N N . ASP A 1 267 ? -7.576 48.891 -35.499 1.00 59.19 259 ASP A N 1
ATOM 1914 C CA . ASP A 1 267 ? -6.907 48.926 -36.792 1.00 51.33 259 ASP A CA 1
ATOM 1915 C C . ASP A 1 267 ? -5.567 48.205 -36.736 1.00 45.86 259 ASP A C 1
ATOM 1916 O O . ASP A 1 267 ? -4.862 48.243 -35.724 1.00 50.28 259 ASP A O 1
ATOM 1921 N N . VAL A 1 268 ? -5.229 47.526 -37.828 1.00 45.55 260 VAL A N 1
ATOM 1922 C CA . VAL A 1 268 ? -3.980 46.788 -37.958 1.00 44.19 260 VAL A CA 1
ATOM 1923 C C . VAL A 1 268 ? -3.334 47.133 -39.293 1.00 49.76 260 VAL A C 1
ATOM 1924 O O . VAL A 1 268 ? -4.019 47.213 -40.320 1.00 48.34 260 VAL A O 1
ATOM 1928 N N . VAL A 1 269 ? -2.014 47.334 -39.286 1.00 51.03 261 VAL A N 1
ATOM 1929 C CA . VAL A 1 269 ? -1.261 47.637 -40.501 1.00 48.02 261 VAL A CA 1
ATOM 1930 C C . VAL A 1 269 ? -0.033 46.741 -40.551 1.00 43.72 261 VAL A C 1
ATOM 1931 O O . VAL A 1 269 ? 0.737 46.687 -39.586 1.00 54.28 261 VAL A O 1
ATOM 1935 N N . VAL A 1 270 ? 0.158 46.050 -41.676 1.00 40.83 262 VAL A N 1
ATOM 1936 C CA . VAL A 1 270 ? 1.324 45.196 -41.897 1.00 40.30 262 VAL A CA 1
ATOM 1937 C C . VAL A 1 270 ? 1.955 45.579 -43.229 1.00 40.62 262 VAL A C 1
ATOM 1938 O O . VAL A 1 270 ? 1.261 45.679 -44.246 1.00 44.22 262 VAL A O 1
ATOM 1942 N N . GLU A 1 271 ? 3.268 45.764 -43.228 1.00 41.50 263 GLU A N 1
ATOM 1943 C CA . GLU A 1 271 ? 4.004 46.146 -44.421 1.00 38.06 263 GLU A CA 1
ATOM 1944 C C . GLU A 1 271 ? 5.042 45.081 -44.732 1.00 40.17 263 GLU A C 1
ATOM 1945 O O . GLU A 1 271 ? 5.720 44.579 -43.833 1.00 43.99 263 GLU A O 1
ATOM 1951 N N . GLY A 1 272 ? 5.147 44.729 -46.008 1.00 41.33 264 GLY A N 1
ATOM 1952 C CA . GLY A 1 272 ? 6.169 43.821 -46.480 1.00 33.26 264 GLY A CA 1
ATOM 1953 C C . GLY A 1 272 ? 6.550 44.194 -47.896 1.00 38.89 264 GLY A C 1
ATOM 1954 O O . GLY A 1 272 ? 5.997 45.126 -48.485 1.00 42.76 264 GLY A O 1
ATOM 1955 N N . ASP A 1 273 ? 7.539 43.481 -48.429 1.00 32.63 265 ASP A N 1
ATOM 1956 C CA . ASP A 1 273 ? 7.934 43.668 -49.815 1.00 41.69 265 ASP A CA 1
ATOM 1957 C C . ASP A 1 273 ? 7.324 42.623 -50.745 1.00 50.50 265 ASP A C 1
ATOM 1958 O O . ASP A 1 273 ? 7.481 42.739 -51.968 1.00 52.67 265 ASP A O 1
ATOM 1963 N N . TYR A 1 274 ? 6.658 41.604 -50.196 1.00 31.87 266 TYR A N 1
ATOM 1964 C CA . TYR A 1 274 ? 5.920 40.624 -50.983 1.00 32.32 266 TYR A CA 1
ATOM 1965 C C . TYR A 1 274 ? 4.680 40.202 -50.209 1.00 38.97 266 TYR A C 1
ATOM 1966 O O . TYR A 1 274 ? 4.742 40.001 -48.993 1.00 43.65 266 TYR A O 1
ATOM 1975 N N . CYS A 1 275 ? 3.561 40.055 -50.916 1.00 35.87 267 CYS A N 1
ATOM 1976 C CA . CYS A 1 275 ? 2.306 39.619 -50.311 1.00 34.23 267 CYS A CA 1
ATOM 1977 C C . CYS A 1 275 ? 1.710 38.466 -51.107 1.00 38.84 267 CYS A C 1
ATOM 1978 O O . CYS A 1 275 ? 1.399 38.620 -52.294 1.00 50.69 267 CYS A O 1
ATOM 1981 N N . LEU A 1 276 ? 1.530 37.324 -50.444 1.00 39.84 268 LEU A N 1
ATOM 1982 C CA . LEU A 1 276 ? 0.974 36.109 -51.035 1.00 38.29 268 LEU A CA 1
ATOM 1983 C C . LEU A 1 276 ? -0.452 35.901 -50.533 1.00 31.31 268 LEU A C 1
ATOM 1984 O O . LEU A 1 276 ? -0.685 35.819 -49.321 1.00 27.98 268 LEU A O 1
ATOM 1989 N N . VAL A 1 277 ? -1.391 35.795 -51.463 1.00 30.18 269 VAL A N 1
ATOM 1990 C CA . VAL A 1 277 ? -2.807 35.605 -51.161 1.00 33.38 269 VAL A CA 1
ATOM 1991 C C . VAL A 1 277 ? -3.141 34.116 -51.253 1.00 34.15 269 VAL A C 1
ATOM 1992 O O . VAL A 1 277 ? -3.144 33.529 -52.341 1.00 39.01 269 VAL A O 1
ATOM 1996 N N . SER A 1 278 ? -3.423 33.496 -50.108 1.00 38.33 270 SER A N 1
ATOM 1997 C CA . SER A 1 278 ? -3.748 32.076 -50.023 1.00 39.67 270 SER A CA 1
ATOM 1998 C C . SER A 1 278 ? -5.066 31.935 -49.267 1.00 34.76 270 SER A C 1
ATOM 1999 O O . SER A 1 278 ? -5.094 31.548 -48.099 1.00 42.71 270 SER A O 1
ATOM 2002 N N . VAL A 1 279 ? -6.160 32.293 -49.929 1.00 25.67 271 VAL A N 1
ATOM 2003 C CA . VAL A 1 279 ? -7.478 32.287 -49.311 1.00 31.39 271 VAL A CA 1
ATOM 2004 C C . VAL A 1 279 ? -8.325 31.118 -49.781 1.00 33.55 271 VAL A C 1
ATOM 2005 O O . VAL A 1 279 ? -9.549 31.155 -49.638 1.00 34.47 271 VAL A O 1
ATOM 2009 N N . GLY A 1 280 ? -7.727 30.122 -50.417 1.00 30.78 272 GLY A N 1
ATOM 2010 C CA . GLY A 1 280 ? -8.449 28.931 -50.801 1.00 26.79 272 GLY A CA 1
ATOM 2011 C C . GLY A 1 280 ? -8.396 28.693 -52.294 1.00 35.57 272 GLY A C 1
ATOM 2012 O O . GLY A 1 280 ? -7.743 29.412 -53.048 1.00 40.00 272 GLY A O 1
ATOM 2013 N N . ARG A 1 281 ? -9.107 27.645 -52.710 1.00 34.96 273 ARG A N 1
ATOM 2014 C CA . ARG A 1 281 ? -9.202 27.260 -54.108 1.00 29.13 273 ARG A CA 1
ATOM 2015 C C . ARG A 1 281 ? -10.662 27.202 -54.532 1.00 30.35 273 ARG A C 1
ATOM 2016 O O . ARG A 1 281 ? -11.549 26.867 -53.742 1.00 32.79 273 ARG A O 1
ATOM 2024 N N . ARG A 1 282 ? -10.901 27.533 -55.792 1.00 38.17 274 ARG A N 1
ATOM 2025 C CA . ARG A 1 282 ? -12.231 27.678 -56.338 1.00 44.71 274 ARG A CA 1
ATOM 2026 C C . ARG A 1 282 ? -12.402 26.742 -57.531 1.00 44.59 274 ARG A C 1
ATOM 2027 O O . ARG A 1 282 ? -11.513 26.692 -58.393 1.00 42.25 274 ARG A O 1
ATOM 2035 N N . PRO A 1 283 ? -13.523 26.021 -57.649 1.00 40.14 275 PRO A N 1
ATOM 2036 C CA . PRO A 1 283 ? -13.700 25.126 -58.804 1.00 40.74 275 PRO A CA 1
ATOM 2037 C C . PRO A 1 283 ? -13.713 25.918 -60.101 1.00 45.00 275 PRO A C 1
ATOM 2038 O O . PRO A 1 283 ? -14.233 27.032 -60.162 1.00 43.39 275 PRO A O 1
ATOM 2042 N N . TYR A 1 284 ? -13.122 25.337 -61.142 1.00 42.46 276 TYR A N 1
ATOM 2043 C CA . TYR A 1 284 ? -12.921 26.025 -62.409 1.00 39.17 276 TYR A CA 1
ATOM 2044 C C . TYR A 1 284 ? -13.802 25.399 -63.480 1.00 37.18 276 TYR A C 1
ATOM 2045 O O . TYR A 1 284 ? -13.702 24.196 -63.744 1.00 44.10 276 TYR A O 1
ATOM 2054 N N . THR A 1 285 ? -14.680 26.213 -64.077 1.00 35.20 277 THR A N 1
ATOM 2055 C CA . THR A 1 285 ? -15.530 25.756 -65.170 1.00 37.51 277 THR A CA 1
ATOM 2056 C C . THR A 1 285 ? -15.624 26.766 -66.315 1.00 42.71 277 THR A C 1
ATOM 2057 O O . THR A 1 285 ? -16.436 26.564 -67.227 1.00 45.88 277 THR A O 1
ATOM 2061 N N . ASP A 1 286 ? -14.817 27.828 -66.311 1.00 39.41 278 ASP A N 1
ATOM 2062 C CA . ASP A 1 286 ? -14.932 28.869 -67.326 1.00 48.48 278 ASP A CA 1
ATOM 2063 C C . ASP A 1 286 ? -14.693 28.290 -68.711 1.00 51.25 278 ASP A C 1
ATOM 2064 O O . ASP A 1 286 ? -13.715 27.569 -68.933 1.00 51.66 278 ASP A O 1
ATOM 2069 N N . GLY A 1 287 ? -15.595 28.606 -69.642 1.00 53.59 279 GLY A N 1
ATOM 2070 C CA . GLY A 1 287 ? -15.431 28.233 -71.034 1.00 43.41 279 GLY A CA 1
ATOM 2071 C C . GLY A 1 287 ? -15.718 26.790 -71.363 1.00 44.17 279 GLY A C 1
ATOM 2072 O O . GLY A 1 287 ? -15.483 26.376 -72.504 1.00 50.77 279 GLY A O 1
ATOM 2073 N N . LEU A 1 288 ? -16.216 26.012 -70.401 1.00 38.25 280 LEU A N 1
ATOM 2074 C CA . LEU A 1 288 ? -16.473 24.590 -70.570 1.00 36.27 280 LEU A CA 1
ATOM 2075 C C . LEU A 1 288 ? -17.742 24.300 -71.365 1.00 38.27 280 LEU A C 1
ATOM 2076 O O . LEU A 1 288 ? -17.949 23.156 -71.777 1.00 45.45 280 LEU A O 1
ATOM 2081 N N . GLY A 1 289 ? -18.585 25.301 -71.593 1.00 38.15 281 GLY A N 1
ATOM 2082 C CA . GLY A 1 289 ? -19.800 25.124 -72.366 1.00 38.75 281 GLY A CA 1
ATOM 2083 C C . GLY A 1 289 ? -20.845 24.259 -71.707 1.00 40.70 281 GLY A C 1
ATOM 2084 O O . GLY A 1 289 ? -21.648 23.633 -72.405 1.00 49.48 281 GLY A O 1
ATOM 2085 N N . LEU A 1 290 ? -20.920 24.292 -70.374 1.00 39.37 282 LEU A N 1
ATOM 2086 C CA . LEU A 1 290 ? -21.851 23.442 -69.636 1.00 38.79 282 LEU A CA 1
ATOM 2087 C C . LEU A 1 290 ? -23.306 23.717 -70.009 1.00 44.43 282 LEU A C 1
ATOM 2088 O O . LEU A 1 290 ? -24.137 22.802 -69.972 1.00 48.39 282 LEU A O 1
ATOM 2093 N N . GLU A 1 291 ? -23.640 24.964 -70.344 1.00 46.03 283 GLU A N 1
ATOM 2094 C CA . GLU A 1 291 ? -25.008 25.276 -70.746 1.00 54.08 283 GLU A CA 1
ATOM 2095 C C . GLU A 1 291 ? -25.410 24.524 -72.012 1.00 52.37 283 GLU A C 1
ATOM 2096 O O . GLU A 1 291 ? -26.576 24.142 -72.160 1.00 45.49 283 GLU A O 1
ATOM 2102 N N . LYS A 1 292 ? -24.466 24.301 -72.932 1.00 48.39 284 LYS A N 1
ATOM 2103 C CA . LYS A 1 292 ? -24.741 23.594 -74.178 1.00 43.06 284 LYS A CA 1
ATOM 2104 C C . LYS A 1 292 ? -24.882 22.083 -74.012 1.00 44.11 284 LYS A C 1
ATOM 2105 O O . LYS A 1 292 ? -25.376 21.420 -74.929 1.00 53.23 284 LYS A O 1
ATOM 2111 N N . ALA A 1 293 ? -24.476 21.521 -72.877 1.00 42.29 285 ALA A N 1
ATOM 2112 C CA . ALA A 1 293 ? -24.691 20.109 -72.597 1.00 39.77 285 ALA A CA 1
ATOM 2113 C C . ALA A 1 293 ? -25.800 19.875 -71.586 1.00 43.64 285 ALA A C 1
ATOM 2114 O O . ALA A 1 293 ? -26.321 18.755 -71.505 1.00 42.47 285 ALA A O 1
ATOM 2116 N N . GLY A 1 294 ? -26.153 20.899 -70.816 1.00 43.88 286 GLY A N 1
ATOM 2117 C CA . GLY A 1 294 ? -27.205 20.819 -69.832 1.00 38.03 286 GLY A CA 1
ATOM 2118 C C . GLY A 1 294 ? -26.755 20.505 -68.426 1.00 40.22 286 GLY A C 1
ATOM 2119 O O . GLY A 1 294 ? -27.609 20.226 -67.580 1.00 44.85 286 GLY A O 1
ATOM 2120 N N . VAL A 1 295 ? -25.458 20.589 -68.136 1.00 35.93 287 VAL A N 1
ATOM 2121 C CA . VAL A 1 295 ? -24.931 20.171 -66.838 1.00 39.09 287 VAL A CA 1
ATOM 2122 C C . VAL A 1 295 ? -25.144 21.282 -65.818 1.00 36.48 287 VAL A C 1
ATOM 2123 O O . VAL A 1 295 ? -24.857 22.451 -66.088 1.00 45.22 287 VAL A O 1
ATOM 2127 N N . GLU A 1 296 ? -25.667 20.921 -64.647 1.00 37.85 288 GLU A N 1
ATOM 2128 C CA . GLU A 1 296 ? -25.964 21.887 -63.596 1.00 41.54 288 GLU A CA 1
ATOM 2129 C C . GLU A 1 296 ? -24.808 22.013 -62.604 1.00 44.55 288 GLU A C 1
ATOM 2130 O O . GLU A 1 296 ? -24.096 21.048 -62.312 1.00 47.62 288 GLU A O 1
ATOM 2136 N N . LEU A 1 297 ? -24.630 23.229 -62.097 1.00 53.24 289 LEU A N 1
ATOM 2137 C CA . LEU A 1 297 ? -23.719 23.548 -61.007 1.00 48.49 289 LEU A CA 1
ATOM 2138 C C . LEU A 1 297 ? -24.510 23.749 -59.719 1.00 49.39 289 LEU A C 1
ATOM 2139 O O . LEU A 1 297 ? -25.732 23.915 -59.733 1.00 52.20 289 LEU A O 1
ATOM 2144 N N . ASP A 1 298 ? -23.803 23.753 -58.592 1.00 43.50 290 ASP A N 1
ATOM 2145 C CA . ASP A 1 298 ? -24.457 24.075 -57.335 1.00 50.79 290 ASP A CA 1
ATOM 2146 C C . ASP A 1 298 ? -24.263 25.559 -57.008 1.00 52.45 290 ASP A C 1
ATOM 2147 O O . ASP A 1 298 ? -23.722 26.335 -57.802 1.00 54.34 290 ASP A O 1
ATOM 2152 N N . GLU A 1 299 ? -24.710 25.962 -55.821 1.00 62.14 291 GLU A N 1
ATOM 2153 C CA . GLU A 1 299 ? -24.611 27.363 -55.428 1.00 63.95 291 GLU A CA 1
ATOM 2154 C C . GLU A 1 299 ? -23.157 27.785 -55.252 1.00 55.65 291 GLU A C 1
ATOM 2155 O O . GLU A 1 299 ? -22.834 28.970 -55.385 1.00 56.13 291 GLU A O 1
ATOM 2161 N N . ARG A 1 300 ? -22.271 26.831 -54.967 1.00 46.55 292 ARG A N 1
ATOM 2162 C CA . ARG A 1 300 ? -20.855 27.084 -54.745 1.00 46.70 292 ARG A CA 1
ATOM 2163 C C . ARG A 1 300 ? -20.029 27.042 -56.028 1.00 45.85 292 ARG A C 1
ATOM 2164 O O . ARG A 1 300 ? -18.806 27.225 -55.970 1.00 42.57 292 ARG A O 1
ATOM 2172 N N . GLY A 1 301 ? -20.650 26.787 -57.173 1.00 41.46 293 GLY A N 1
ATOM 2173 C CA . GLY A 1 301 ? -19.931 26.742 -58.426 1.00 39.93 293 GLY A CA 1
ATOM 2174 C C . GLY A 1 301 ? -19.355 25.398 -58.789 1.00 44.07 293 GLY A C 1
ATOM 2175 O O . GLY A 1 301 ? -18.543 25.327 -59.717 1.00 51.33 293 GLY A O 1
ATOM 2176 N N . ARG A 1 302 ? -19.759 24.330 -58.105 1.00 42.27 294 ARG A N 1
ATOM 2177 C CA . ARG A 1 302 ? -19.282 22.978 -58.356 1.00 33.02 294 ARG A CA 1
ATOM 2178 C C . ARG A 1 302 ? -20.271 22.202 -59.213 1.00 38.56 294 ARG A C 1
ATOM 2179 O O . ARG A 1 302 ? -21.478 22.456 -59.195 1.00 43.22 294 ARG A O 1
ATOM 2187 N N . VAL A 1 303 ? -19.731 21.266 -59.989 1.00 38.84 295 VAL A N 1
ATOM 2188 C CA . VAL A 1 303 ? -20.552 20.362 -60.782 1.00 33.60 295 VAL A CA 1
ATOM 2189 C C . VAL A 1 303 ? -21.307 19.450 -59.826 1.00 36.66 295 VAL A C 1
ATOM 2190 O O . VAL A 1 303 ? -20.694 18.741 -59.016 1.00 43.16 295 VAL A O 1
ATOM 2194 N N . LYS A 1 304 ? -22.638 19.488 -59.891 1.00 34.64 296 LYS A N 1
ATOM 2195 C CA . LYS A 1 304 ? -23.441 18.593 -59.067 1.00 34.74 296 LYS A CA 1
ATOM 2196 C C . LYS A 1 304 ? -23.228 17.152 -59.521 1.00 39.01 296 LYS A C 1
ATOM 2197 O O . LYS A 1 304 ? -23.172 16.858 -60.720 1.00 39.64 296 LYS A O 1
ATOM 2203 N N . THR A 1 305 ? -23.092 16.251 -58.552 1.00 35.02 297 THR A N 1
ATOM 2204 C CA . THR A 1 305 ? -22.865 14.842 -58.832 1.00 42.52 297 THR A CA 1
ATOM 2205 C C . THR A 1 305 ? -23.706 14.024 -57.869 1.00 48.31 297 THR A C 1
ATOM 2206 O O . THR A 1 305 ? -24.157 14.523 -56.836 1.00 47.17 297 THR A O 1
ATOM 2210 N N . ASN A 1 306 ? -23.908 12.755 -58.207 1.00 48.34 298 ASN A N 1
ATOM 2211 C CA . ASN A 1 306 ? -24.631 11.864 -57.321 1.00 44.66 298 ASN A CA 1
ATOM 2212 C C . ASN A 1 306 ? -23.660 10.848 -56.713 1.00 43.77 298 ASN A C 1
ATOM 2213 O O . ASN A 1 306 ? -22.445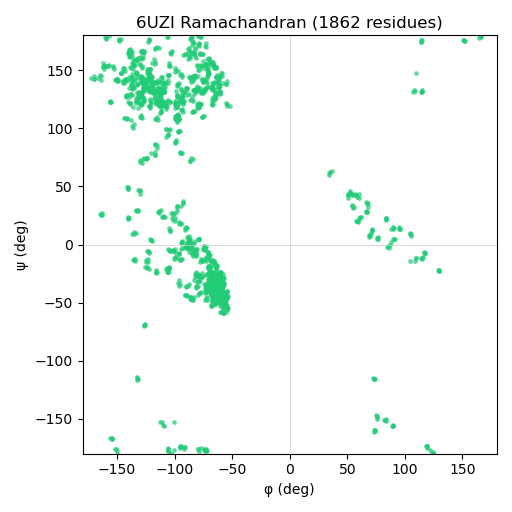 11.081 -56.668 1.00 44.47 298 ASN A O 1
ATOM 2218 N N . ASP A 1 307 ? -24.191 9.701 -56.293 1.00 53.29 299 ASP A N 1
ATOM 2219 C CA . ASP A 1 307 ? -23.356 8.678 -55.672 1.00 61.46 299 ASP A CA 1
ATOM 2220 C C . ASP A 1 307 ? -22.312 8.128 -56.635 1.00 55.82 299 ASP A C 1
ATOM 2221 O O . ASP A 1 307 ? -21.235 7.706 -56.202 1.00 60.16 299 ASP A O 1
ATOM 2226 N N . HIS A 1 308 ? -22.603 8.127 -57.936 1.00 49.80 300 HIS A N 1
ATOM 2227 C CA . HIS A 1 308 ? -21.692 7.597 -58.940 1.00 51.35 300 HIS A CA 1
ATOM 2228 C C . HIS A 1 308 ? -20.895 8.686 -59.642 1.00 46.60 300 HIS A C 1
ATOM 2229 O O . HIS A 1 308 ? -20.402 8.459 -60.751 1.00 44.29 300 HIS A O 1
ATOM 2236 N N . LEU A 1 309 ? -20.746 9.854 -59.010 1.00 43.62 301 LEU A N 1
ATOM 2237 C CA . LEU A 1 309 ? -20.066 11.008 -59.601 1.00 37.87 301 LEU A CA 1
ATOM 2238 C C . LEU A 1 309 ? -20.678 11.399 -60.947 1.00 46.19 301 LEU A C 1
ATOM 2239 O O . LEU A 1 309 ? -19.994 11.930 -61.828 1.00 43.60 301 LEU A O 1
ATOM 2244 N N . GLN A 1 310 ? -21.982 11.174 -61.088 1.00 50.24 302 GLN A N 1
ATOM 2245 C CA . GLN A 1 310 ? -22.722 11.415 -62.317 1.00 49.73 302 GLN A CA 1
ATOM 2246 C C . GLN A 1 310 ? -23.423 12.767 -62.245 1.00 48.72 302 GLN A C 1
ATOM 2247 O O . GLN A 1 310 ? -23.988 13.125 -61.205 1.00 51.47 302 GLN A O 1
ATOM 2253 N N . THR A 1 311 ? -23.384 13.515 -63.348 1.00 40.98 303 THR A N 1
ATOM 2254 C CA . THR A 1 311 ? -24.120 14.771 -63.439 1.00 40.96 303 THR A CA 1
ATOM 2255 C C . THR A 1 311 ? -25.590 14.489 -63.737 1.00 47.96 303 THR A C 1
ATOM 2256 O O . THR A 1 311 ? -26.035 13.339 -63.786 1.00 64.45 303 THR A O 1
ATOM 2260 N N . ASN A 1 312 ? -26.366 15.553 -63.937 1.00 35.26 304 ASN A N 1
ATOM 2261 C CA . ASN A 1 312 ? -27.756 15.357 -64.332 1.00 37.92 304 ASN A CA 1
ATOM 2262 C C . ASN A 1 312 ? -27.860 14.810 -65.753 1.00 42.20 304 ASN A C 1
ATOM 2263 O O . ASN A 1 312 ? -28.868 14.185 -66.105 1.00 43.92 304 ASN A O 1
ATOM 2268 N N . VAL A 1 313 ? -26.859 15.065 -66.587 1.00 41.22 305 VAL A N 1
ATOM 2269 C CA . VAL A 1 313 ? -26.755 14.443 -67.905 1.00 46.30 305 VAL A CA 1
ATOM 2270 C C . VAL A 1 313 ? -26.066 13.092 -67.732 1.00 46.22 305 VAL A C 1
ATOM 2271 O O . VAL A 1 313 ? -24.870 13.049 -67.405 1.00 46.62 305 VAL A O 1
ATOM 2275 N N . PRO A 1 314 ? -26.763 11.975 -67.975 1.00 46.36 306 PRO A N 1
ATOM 2276 C CA . PRO A 1 314 ? -26.287 10.671 -67.464 1.00 38.08 306 PRO A CA 1
ATOM 2277 C C . PRO A 1 314 ? -24.940 10.214 -68.003 1.00 35.05 306 PRO A C 1
ATOM 2278 O O . PRO A 1 314 ? -24.239 9.464 -67.311 1.00 32.61 306 PRO A O 1
ATOM 2282 N N . ASN A 1 315 ? -24.557 10.619 -69.208 1.00 32.38 307 ASN A N 1
ATOM 2283 C CA . ASN A 1 315 ? -23.309 10.161 -69.806 1.00 32.95 307 ASN A CA 1
ATOM 2284 C C . ASN A 1 315 ? -22.128 11.050 -69.455 1.00 41.96 307 ASN A C 1
ATOM 2285 O O . ASN A 1 315 ? -21.016 10.796 -69.930 1.00 45.45 307 ASN A O 1
ATOM 2290 N N . ILE A 1 316 ? -22.348 12.101 -68.669 1.00 43.67 308 ILE A N 1
ATOM 2291 C CA . ILE A 1 316 ? -21.301 13.040 -68.280 1.00 47.13 308 ILE A CA 1
ATOM 2292 C C . ILE A 1 316 ? -21.043 12.888 -66.785 1.00 41.38 308 ILE A C 1
ATOM 2293 O O . ILE A 1 316 ? -21.975 12.942 -65.973 1.00 40.12 308 ILE A O 1
ATOM 2298 N N . TYR A 1 317 ? -19.781 12.671 -66.430 1.00 32.55 309 TYR A N 1
ATOM 2299 C CA . TYR A 1 317 ? -19.331 12.548 -65.053 1.00 33.64 309 TYR A CA 1
ATOM 2300 C C . TYR A 1 317 ? -18.365 13.677 -64.722 1.00 37.79 309 TYR A C 1
ATOM 2301 O O . TYR A 1 317 ? -17.855 14.376 -65.600 1.00 39.05 309 TYR A O 1
ATOM 2310 N N . ALA A 1 318 ? -18.077 13.826 -63.436 1.00 44.51 310 ALA A N 1
ATOM 2311 C CA . ALA A 1 318 ? -17.180 14.883 -62.999 1.00 36.85 310 ALA A CA 1
ATOM 2312 C C . ALA A 1 318 ? -16.447 14.424 -61.750 1.00 37.45 310 ALA A C 1
ATOM 2313 O O . ALA A 1 318 ? -17.038 13.779 -60.877 1.00 40.90 310 ALA A O 1
ATOM 2315 N N . ILE A 1 319 ? -15.159 14.772 -61.670 1.00 31.22 311 ILE A N 1
ATOM 2316 C CA . ILE A 1 319 ? -14.267 14.309 -60.614 1.00 32.17 311 ILE A CA 1
ATOM 2317 C C . ILE A 1 319 ? -13.392 15.463 -60.150 1.00 42.48 311 ILE A C 1
ATOM 2318 O O . ILE A 1 319 ? -13.274 16.494 -60.816 1.00 43.18 311 ILE A O 1
ATOM 2323 N N . GLY A 1 320 ? -12.761 15.265 -58.994 1.00 39.79 312 GLY A N 1
ATOM 2324 C CA . GLY A 1 320 ? -11.668 16.130 -58.589 1.00 39.81 312 GLY A CA 1
ATOM 2325 C C . GLY A 1 320 ? -12.127 17.429 -57.949 1.00 41.41 312 GLY A C 1
ATOM 2326 O O . GLY A 1 320 ? -13.198 17.516 -57.346 1.00 42.49 312 GLY A O 1
ATOM 2327 N N . ASP A 1 321 ? -11.296 18.465 -58.111 1.00 40.99 313 ASP A N 1
ATOM 2328 C CA . ASP A 1 321 ? -11.553 19.747 -57.464 1.00 38.54 313 ASP A CA 1
ATOM 2329 C C . ASP A 1 321 ? -12.811 20.418 -57.992 1.00 45.04 313 ASP A C 1
ATOM 2330 O O . ASP A 1 321 ? -13.332 21.333 -57.344 1.00 45.99 313 ASP A O 1
ATOM 2335 N N . VAL A 1 322 ? -13.333 19.972 -59.139 1.00 42.24 314 VAL A N 1
ATOM 2336 C CA . VAL A 1 322 ? -14.501 20.638 -59.709 1.00 36.52 314 VAL A CA 1
ATOM 2337 C C . VAL A 1 322 ? -15.795 20.131 -59.089 1.00 38.66 314 VAL A C 1
ATOM 2338 O O . VAL A 1 322 ? -16.872 20.672 -59.382 1.00 43.75 314 VAL A O 1
ATOM 2342 N N . VAL A 1 323 ? -15.718 19.129 -58.212 1.00 32.50 315 VAL A N 1
ATOM 2343 C CA . VAL A 1 323 ? -16.881 18.595 -57.519 1.00 37.91 315 VAL A CA 1
ATOM 2344 C C . VAL A 1 323 ? -16.650 18.696 -56.015 1.00 38.39 315 VAL A C 1
ATOM 2345 O O . VAL A 1 323 ? -15.558 19.026 -55.545 1.00 32.01 315 VAL A O 1
ATOM 2349 N N . LYS A 1 324 ? -17.694 18.349 -55.267 1.00 34.48 316 LYS A N 1
ATOM 2350 C CA . LYS A 1 324 ? -17.668 18.413 -53.815 1.00 41.55 316 LYS A CA 1
ATOM 2351 C C . LYS A 1 324 ? -16.680 17.399 -53.225 1.00 47.01 316 LYS A C 1
ATOM 2352 O O . LYS A 1 324 ? -16.359 16.362 -53.825 1.00 40.03 316 LYS A O 1
ATOM 2358 N N . GLY A 1 325 ? -16.218 17.707 -52.018 1.00 46.44 317 GLY A N 1
ATOM 2359 C CA . GLY A 1 325 ? -15.264 16.888 -51.297 1.00 38.83 317 GLY A CA 1
ATOM 2360 C C . GLY A 1 325 ? -13.940 17.616 -51.111 1.00 40.12 317 GLY A C 1
ATOM 2361 O O . GLY A 1 325 ? -13.726 18.725 -51.602 1.00 36.04 317 GLY A O 1
ATOM 2362 N N . ALA A 1 326 ? -13.045 16.957 -50.380 1.00 37.64 318 ALA A N 1
ATOM 2363 C CA . ALA A 1 326 ? -11.739 17.535 -50.102 1.00 32.70 318 ALA A CA 1
ATOM 2364 C C . ALA A 1 326 ? -10.980 17.784 -51.399 1.00 34.56 318 ALA A C 1
ATOM 2365 O O . ALA A 1 326 ? -10.932 16.930 -52.288 1.00 31.64 318 ALA A O 1
ATOM 2367 N N . MET A 1 327 ? -10.421 18.982 -51.527 1.00 29.03 319 MET A N 1
ATOM 2368 C CA . MET A 1 327 ? -9.718 19.359 -52.749 1.00 27.61 319 MET A CA 1
ATOM 2369 C C . MET A 1 327 ? -8.272 18.881 -52.658 1.00 34.47 319 MET A C 1
ATOM 2370 O O . MET A 1 327 ? -7.329 19.633 -52.407 1.00 43.67 319 MET A O 1
ATOM 2375 N N . LEU A 1 328 ? -8.131 17.569 -52.830 1.00 40.07 320 LEU A N 1
ATOM 2376 C CA . LEU A 1 328 ? -6.850 16.891 -52.725 1.00 36.04 320 LEU A CA 1
ATOM 2377 C C . LEU A 1 328 ? -6.552 16.123 -54.010 1.00 34.76 320 LEU A C 1
ATOM 2378 O O . LEU A 1 328 ? -7.458 15.652 -54.704 1.00 34.75 320 LEU A O 1
ATOM 2383 N N . ALA A 1 329 ? -5.260 16.000 -54.315 1.00 33.88 321 ALA A N 1
ATOM 2384 C CA . ALA A 1 329 ? -4.838 15.382 -55.569 1.00 28.99 321 ALA A CA 1
ATOM 2385 C C . ALA A 1 329 ? -5.176 13.894 -55.592 1.00 31.38 321 ALA A C 1
ATOM 2386 O O . ALA A 1 329 ? -5.665 13.374 -56.602 1.00 21.98 321 ALA A O 1
ATOM 2388 N N . HIS A 1 330 ? -4.888 13.177 -54.502 1.00 25.65 322 HIS A N 1
ATOM 2389 C CA . HIS A 1 330 ? -5.232 11.762 -54.479 1.00 22.30 322 HIS A CA 1
ATOM 2390 C C . HIS A 1 330 ? -6.735 11.529 -54.397 1.00 24.51 322 HIS A C 1
ATOM 2391 O O . HIS A 1 330 ? -7.204 10.460 -54.802 1.00 36.20 322 HIS A O 1
ATOM 2398 N N . LYS A 1 331 ? -7.503 12.515 -53.925 1.00 22.25 323 LYS A N 1
ATOM 2399 C CA . LYS A 1 331 ? -8.958 12.408 -53.991 1.00 28.74 323 LYS A CA 1
ATOM 2400 C C . LYS A 1 331 ? -9.444 12.470 -55.434 1.00 35.48 323 LYS A C 1
ATOM 2401 O O . LYS A 1 331 ? -10.392 11.770 -55.807 1.00 41.07 323 LYS A O 1
ATOM 2407 N N . ALA A 1 332 ? -8.809 13.307 -56.254 1.00 34.35 324 ALA A N 1
ATOM 2408 C CA . ALA A 1 332 ? -9.147 13.357 -57.672 1.00 29.41 324 ALA A CA 1
ATOM 2409 C C . ALA A 1 332 ? -8.739 12.071 -58.378 1.00 36.46 324 ALA A C 1
ATOM 2410 O O . ALA A 1 332 ? -9.478 11.558 -59.228 1.00 29.07 324 ALA A O 1
ATOM 2412 N N . GLU A 1 333 ? -7.559 11.544 -58.041 1.00 37.32 325 GLU A N 1
ATOM 2413 C CA . GLU A 1 333 ? -7.100 10.286 -58.617 1.00 31.40 325 GLU A CA 1
ATOM 2414 C C . GLU A 1 333 ? -8.088 9.156 -58.341 1.00 36.65 325 GLU A C 1
ATOM 2415 O O . GLU A 1 333 ? -8.444 8.391 -59.245 1.00 34.72 325 GLU A O 1
ATOM 2421 N N . GLU A 1 334 ? -8.534 9.026 -57.088 1.00 33.18 326 GLU A N 1
ATOM 2422 C CA . GLU A 1 334 ? -9.451 7.942 -56.754 1.00 28.70 326 GLU A CA 1
ATOM 2423 C C . GLU A 1 334 ? -10.780 8.104 -57.480 1.00 40.80 326 GLU A C 1
ATOM 2424 O O . GLU A 1 334 ? -11.354 7.122 -57.974 1.00 37.90 326 GLU A O 1
ATOM 2430 N N . GLU A 1 335 ? -11.287 9.336 -57.553 1.00 32.40 327 GLU A N 1
ATOM 2431 C CA . GLU A 1 335 ? -12.551 9.563 -58.237 1.00 29.99 327 GLU A CA 1
ATOM 2432 C C . GLU A 1 335 ? -12.435 9.285 -59.730 1.00 37.16 327 GLU A C 1
ATOM 2433 O O . GLU A 1 335 ? -13.399 8.814 -60.348 1.00 35.02 327 GLU A O 1
ATOM 2439 N N . GLY A 1 336 ? -11.263 9.536 -60.319 1.00 37.37 328 GLY A N 1
ATOM 2440 C CA . GLY A 1 336 ? -11.059 9.177 -61.715 1.00 26.39 328 GLY A CA 1
ATOM 2441 C C . GLY A 1 336 ? -11.114 7.678 -61.945 1.00 31.20 328 GLY A C 1
ATOM 2442 O O . GLY A 1 336 ? -11.773 7.208 -62.878 1.00 29.18 328 GLY A O 1
ATOM 2443 N N . VAL A 1 337 ? -10.447 6.905 -61.079 1.00 30.53 329 VAL A N 1
ATOM 2444 C CA . VAL A 1 337 ? -10.522 5.448 -61.164 1.00 35.89 329 VAL A CA 1
ATOM 2445 C C . VAL A 1 337 ? -11.947 4.972 -60.917 1.00 35.76 329 VAL A C 1
ATOM 2446 O O . VAL A 1 337 ? -12.412 4.001 -61.527 1.00 37.75 329 VAL A O 1
ATOM 2450 N N . PHE A 1 338 ? -12.662 5.655 -60.023 1.00 39.51 330 PHE A N 1
ATOM 2451 C CA . PHE A 1 338 ? -14.041 5.289 -59.727 1.00 38.52 330 PHE A CA 1
ATOM 2452 C C . PHE A 1 338 ? -14.916 5.417 -60.968 1.00 40.15 330 PHE A C 1
ATOM 2453 O O . PHE A 1 338 ? -15.679 4.500 -61.300 1.00 46.05 330 PHE A O 1
ATOM 2461 N N . VAL A 1 339 ? -14.824 6.554 -61.667 1.00 28.62 331 VAL A N 1
ATOM 2462 C CA . VAL A 1 339 ? -15.686 6.755 -62.830 1.00 40.44 331 VAL A CA 1
ATOM 2463 C C . VAL A 1 339 ? -15.351 5.754 -63.931 1.00 46.21 331 VAL A C 1
ATOM 2464 O O . VAL A 1 339 ? -16.251 5.143 -64.526 1.00 37.63 331 VAL A O 1
ATOM 2468 N N . ALA A 1 340 ? -14.059 5.531 -64.185 1.00 41.22 332 ALA A N 1
ATOM 2469 C CA . ALA A 1 340 ? -13.663 4.599 -65.236 1.00 37.23 332 ALA A CA 1
ATOM 2470 C C . ALA A 1 340 ? -14.214 3.204 -64.969 1.00 42.28 332 ALA A C 1
ATOM 2471 O O . ALA A 1 340 ? -14.772 2.562 -65.867 1.00 45.06 332 ALA A O 1
ATOM 2473 N N . GLU A 1 341 ? -14.075 2.718 -63.734 1.00 37.48 333 GLU A N 1
ATOM 2474 C CA . GLU A 1 341 ? -14.593 1.392 -63.419 1.00 40.59 333 GLU A CA 1
ATOM 2475 C C . GLU A 1 341 ? -16.115 1.369 -63.454 1.00 44.52 333 GLU A C 1
ATOM 2476 O O . GLU A 1 341 ? -16.709 0.374 -63.887 1.00 44.02 333 GLU A O 1
ATOM 2482 N N . THR A 1 342 ? -16.755 2.473 -63.062 1.00 38.55 334 THR A N 1
ATOM 2483 C CA . THR A 1 342 ? -18.204 2.572 -63.183 1.00 39.93 334 THR A CA 1
ATOM 2484 C C . THR A 1 342 ? -18.633 2.514 -64.644 1.00 41.67 334 THR A C 1
ATOM 2485 O O . THR A 1 342 ? -19.601 1.827 -64.987 1.00 39.71 334 THR A O 1
ATOM 2489 N N . LEU A 1 343 ? -17.914 3.219 -65.522 1.00 48.36 335 LEU A N 1
ATOM 2490 C CA . LEU A 1 343 ? -18.226 3.178 -66.947 1.00 41.42 335 LEU A CA 1
ATOM 2491 C C . LEU A 1 343 ? -18.081 1.777 -67.512 1.00 37.19 335 LEU A C 1
ATOM 2492 O O . LEU A 1 343 ? -18.714 1.443 -68.519 1.00 43.46 335 LEU A O 1
ATOM 2497 N N . ALA A 1 344 ? -17.249 0.953 -66.891 1.00 44.23 336 ALA A N 1
ATOM 2498 C CA . ALA A 1 344 ? -17.006 -0.403 -67.354 1.00 44.40 336 ALA A CA 1
ATOM 2499 C C . ALA A 1 344 ? -18.001 -1.411 -66.793 1.00 47.32 336 ALA A C 1
ATOM 2500 O O . ALA A 1 344 ? -17.844 -2.611 -67.040 1.00 46.74 336 ALA A O 1
ATOM 2502 N N . GLY A 1 345 ? -19.007 -0.960 -66.039 1.00 50.09 337 GLY A N 1
ATOM 2503 C CA . GLY A 1 345 ? -20.015 -1.846 -65.494 1.00 50.18 337 GLY A CA 1
ATOM 2504 C C . GLY A 1 345 ? -19.709 -2.423 -64.130 1.00 51.95 337 GLY A C 1
ATOM 2505 O O . GLY A 1 345 ? -20.470 -3.277 -63.652 1.00 52.74 337 GLY A O 1
ATOM 2506 N N . GLU A 1 346 ? -18.609 -2.012 -63.507 1.00 48.96 338 GLU A N 1
ATOM 2507 C CA . GLU A 1 346 ? -18.242 -2.456 -62.175 1.00 46.34 338 GLU A CA 1
ATOM 2508 C C . GLU A 1 346 ? -18.939 -1.604 -61.115 1.00 51.56 338 GLU A C 1
ATOM 2509 O O . GLU A 1 346 ? -19.663 -0.649 -61.416 1.00 43.52 338 GLU A O 1
ATOM 2515 N N . LYS A 1 347 ? -18.757 -1.997 -59.857 1.00 57.07 339 LYS A N 1
ATOM 2516 C CA . LYS A 1 347 ? -19.378 -1.329 -58.714 1.00 54.16 339 LYS A CA 1
ATOM 2517 C C . LYS A 1 347 ? -18.303 -0.942 -57.698 1.00 52.65 339 LYS A C 1
ATOM 2518 O O . LYS A 1 347 ? -18.176 -1.569 -56.640 1.00 55.52 339 LYS A O 1
ATOM 2520 N N . PRO A 1 348 ? -17.515 0.092 -57.985 1.00 52.55 340 PRO A N 1
ATOM 2521 C CA . PRO A 1 348 ? -16.469 0.515 -57.048 1.00 49.17 340 PRO A CA 1
ATOM 2522 C C . PRO A 1 348 ? -17.049 1.335 -55.902 1.00 51.05 340 PRO A C 1
ATOM 2523 O O . PRO A 1 348 ? -18.225 1.699 -55.890 1.00 53.66 340 PRO A O 1
ATOM 2527 N N . HIS A 1 349 ? -16.191 1.631 -54.927 1.00 48.93 341 HIS A N 1
ATOM 2528 C CA . HIS A 1 349 ? -16.595 2.428 -53.777 1.00 52.60 341 HIS A CA 1
ATOM 2529 C C . HIS A 1 349 ? -15.477 3.378 -53.355 1.00 49.74 341 HIS A C 1
ATOM 2530 O O . HIS A 1 349 ? -14.295 3.034 -53.424 1.00 44.97 341 HIS A O 1
ATOM 2537 N N . VAL A 1 350 ? -15.854 4.587 -52.944 1.00 47.12 342 VAL A N 1
ATOM 2538 C CA . VAL A 1 350 ? -14.924 5.540 -52.347 1.00 39.03 342 VAL A CA 1
ATOM 2539 C C . VAL A 1 350 ? -15.361 5.788 -50.910 1.00 40.08 342 VAL A C 1
ATOM 2540 O O . VAL A 1 350 ? -16.508 6.184 -50.665 1.00 45.53 342 VAL A O 1
ATOM 2544 N N . ASN A 1 351 ? -14.458 5.544 -49.964 1.00 36.85 343 ASN A N 1
ATOM 2545 C CA . ASN A 1 351 ? -14.684 5.878 -48.559 1.00 39.38 343 ASN A CA 1
ATOM 2546 C C . ASN A 1 351 ? -14.014 7.226 -48.302 1.00 42.95 343 ASN A C 1
ATOM 2547 O O . ASN A 1 351 ? -12.803 7.299 -48.075 1.00 37.25 343 ASN A O 1
ATOM 2552 N N . TYR A 1 352 ? -14.809 8.297 -48.342 1.00 45.40 344 TYR A N 1
ATOM 2553 C CA . TYR A 1 352 ? -14.260 9.641 -48.205 1.00 39.85 344 TYR A CA 1
ATOM 2554 C C . TYR A 1 352 ? -13.765 9.919 -46.788 1.00 40.86 344 TYR A C 1
ATOM 2555 O O . TYR A 1 352 ? -12.896 10.780 -46.604 1.00 34.95 344 TYR A O 1
ATOM 2564 N N . ASN A 1 353 ? -14.247 9.169 -45.793 1.00 35.82 345 ASN A N 1
ATOM 2565 C CA . ASN A 1 353 ? -13.736 9.330 -44.440 1.00 35.27 345 ASN A CA 1
ATOM 2566 C C . ASN A 1 353 ? -12.299 8.840 -44.313 1.00 53.08 345 ASN A C 1
ATOM 2567 O O . ASN A 1 353 ? -11.601 9.247 -43.377 1.00 60.68 345 ASN A O 1
ATOM 2572 N N . LEU A 1 354 ? -11.832 8.006 -45.249 1.00 44.12 346 LEU A N 1
ATOM 2573 C CA . LEU A 1 354 ? -10.503 7.410 -45.186 1.00 32.18 346 LEU A CA 1
ATOM 2574 C C . LEU A 1 354 ? -9.553 7.991 -46.222 1.00 34.82 346 LEU A C 1
ATOM 2575 O O . LEU A 1 354 ? -8.575 7.337 -46.593 1.00 38.60 346 LEU A O 1
ATOM 2580 N N . ILE A 1 355 ? -9.821 9.205 -46.689 1.00 33.70 347 ILE A N 1
ATOM 2581 C CA . ILE A 1 355 ? -8.908 9.933 -47.566 1.00 28.17 347 ILE A CA 1
ATOM 2582 C C . ILE A 1 355 ? -8.039 10.828 -46.688 1.00 32.10 347 ILE A C 1
ATOM 2583 O O . ILE A 1 355 ? -8.570 11.747 -46.045 1.00 29.40 347 ILE A O 1
ATOM 2588 N N . PRO A 1 356 ? -6.733 10.613 -46.632 1.00 38.17 348 PRO A N 1
ATOM 2589 C CA . PRO A 1 356 ? -5.898 11.413 -45.729 1.00 37.63 348 PRO A CA 1
ATOM 2590 C C . PRO A 1 356 ? -5.640 12.810 -46.270 1.00 38.98 348 PRO A C 1
ATOM 2591 O O . PRO A 1 356 ? -5.678 13.060 -47.476 1.00 41.17 348 PRO A O 1
ATOM 2595 N N . GLY A 1 357 ? -5.391 13.732 -45.347 1.00 33.44 349 GLY A N 1
ATOM 2596 C CA . GLY A 1 357 ? -4.968 15.070 -45.711 1.00 32.86 349 GLY A CA 1
ATOM 2597 C C . GLY A 1 357 ? -3.598 15.372 -45.137 1.00 32.95 349 GLY A C 1
ATOM 2598 O O . GLY A 1 357 ? -3.340 15.075 -43.968 1.00 31.54 349 GLY A O 1
ATOM 2599 N N . VAL A 1 358 ? -2.703 15.950 -45.941 1.00 29.65 350 VAL A N 1
ATOM 2600 C CA . VAL A 1 358 ? -1.318 16.163 -45.538 1.00 31.31 350 VAL A CA 1
ATOM 2601 C C . VAL A 1 358 ? -0.955 17.637 -45.694 1.00 35.93 350 VAL A C 1
ATOM 2602 O O . VAL A 1 358 ? -1.343 18.292 -46.668 1.00 36.10 350 VAL A O 1
ATOM 2606 N N . VAL A 1 359 ? -0.224 18.158 -44.711 1.00 35.08 351 VAL A N 1
ATOM 2607 C CA . VAL A 1 359 ? 0.426 19.461 -44.782 1.00 32.64 351 VAL A CA 1
ATOM 2608 C C . VAL A 1 359 ? 1.926 19.212 -44.828 1.00 36.64 351 VAL A C 1
ATOM 2609 O O . VAL A 1 359 ? 2.475 18.530 -43.955 1.00 42.70 351 VAL A O 1
ATOM 2613 N N . TYR A 1 360 ? 2.593 19.743 -45.852 1.00 30.74 352 TYR A N 1
ATOM 2614 C CA . TYR A 1 360 ? 3.986 19.393 -46.094 1.00 27.94 352 TYR A CA 1
ATOM 2615 C C . TYR A 1 360 ? 4.975 20.363 -45.461 1.00 33.60 352 TYR A C 1
ATOM 2616 O O . TYR A 1 360 ? 6.085 20.533 -45.977 1.00 36.87 352 TYR A O 1
ATOM 2625 N N . THR A 1 361 ? 4.638 20.943 -44.313 1.00 37.35 353 THR A N 1
ATOM 2626 C CA . THR A 1 361 ? 5.621 21.678 -43.532 1.00 35.30 353 THR A CA 1
ATOM 2627 C C . THR A 1 361 ? 6.588 20.691 -42.872 1.00 37.13 353 THR A C 1
ATOM 2628 O O . THR A 1 361 ? 6.533 19.481 -43.097 1.00 35.85 353 THR A O 1
ATOM 2632 N N . TRP A 1 362 ? 7.498 21.212 -42.059 1.00 41.03 354 TRP A N 1
ATOM 2633 C CA . TRP A 1 362 ? 8.397 20.376 -41.263 1.00 40.66 354 TRP A CA 1
ATOM 2634 C C . TRP A 1 362 ? 8.348 20.818 -39.807 1.00 44.45 354 TRP A C 1
ATOM 2635 O O . TRP A 1 362 ? 8.864 21.907 -39.476 1.00 53.05 354 TRP A O 1
ATOM 2646 N N . PRO A 1 363 ? 7.787 20.004 -38.897 1.00 36.37 355 PRO A N 1
ATOM 2647 C CA . PRO A 1 363 ? 7.293 18.635 -39.116 1.00 32.31 355 PRO A CA 1
ATOM 2648 C C . PRO A 1 363 ? 6.096 18.546 -40.049 1.00 22.97 355 PRO A C 1
ATOM 2649 O O . PRO A 1 363 ? 5.347 19.509 -40.195 1.00 35.20 355 PRO A O 1
ATOM 2653 N N . GLU A 1 364 ? 5.939 17.401 -40.699 1.00 26.72 356 GLU A N 1
ATOM 2654 C CA . GLU A 1 364 ? 4.770 17.179 -41.535 1.00 28.16 356 GLU A CA 1
ATOM 2655 C C . GLU A 1 364 ? 3.529 16.967 -40.671 1.00 32.13 356 GLU A C 1
ATOM 2656 O O . GLU A 1 364 ? 3.608 16.531 -39.519 1.00 36.88 356 GLU A O 1
ATOM 2662 N N . VAL A 1 365 ? 2.373 17.279 -41.250 1.00 33.72 357 VAL A N 1
ATOM 2663 C CA . VAL A 1 365 ? 1.076 17.154 -40.597 1.00 28.11 357 VAL A CA 1
ATOM 2664 C C . VAL A 1 365 ? 0.198 16.264 -41.466 1.00 37.95 357 VAL A C 1
ATOM 2665 O O . VAL A 1 365 ? 0.143 16.440 -42.689 1.00 41.46 357 VAL A O 1
ATOM 2669 N N . ALA A 1 366 ? -0.489 15.318 -40.840 1.00 35.91 358 ALA A N 1
ATOM 2670 C CA . ALA A 1 366 ? -1.350 14.419 -41.587 1.00 28.94 358 ALA A CA 1
ATOM 2671 C C . ALA A 1 366 ? -2.491 13.975 -40.693 1.00 32.21 358 ALA A C 1
ATOM 2672 O O . ALA A 1 366 ? -2.299 13.766 -39.493 1.00 35.74 358 ALA A O 1
ATOM 2674 N N . GLY A 1 367 ? -3.673 13.849 -41.275 1.00 25.59 359 GLY A N 1
ATOM 2675 C CA . GLY A 1 367 ? -4.823 13.360 -40.541 1.00 23.94 359 GLY A CA 1
ATOM 2676 C C . GLY A 1 367 ? -5.693 12.495 -41.425 1.00 34.25 359 GLY A C 1
ATOM 2677 O O . GLY A 1 367 ? -5.762 12.681 -42.643 1.00 41.08 359 GLY A O 1
ATOM 2678 N N . VAL A 1 368 ? -6.358 11.528 -40.790 1.00 25.10 360 VAL A N 1
ATOM 2679 C CA . VAL A 1 368 ? -7.340 10.692 -41.467 1.00 27.54 360 VAL A CA 1
ATOM 2680 C C . VAL A 1 368 ? -8.427 10.353 -40.460 1.00 31.10 360 VAL A C 1
ATOM 2681 O O . VAL A 1 368 ? -8.176 10.270 -39.254 1.00 35.84 360 VAL A O 1
ATOM 2685 N N . GLY A 1 369 ? -9.650 10.204 -40.959 1.00 32.09 361 GLY A N 1
ATOM 2686 C CA . GLY A 1 369 ? -10.778 9.857 -40.120 1.00 26.19 361 GLY A CA 1
ATOM 2687 C C . GLY A 1 369 ? -11.477 11.080 -39.556 1.00 36.38 361 GLY A C 1
ATOM 2688 O O . GLY A 1 369 ? -11.404 12.194 -40.087 1.00 41.57 361 GLY A O 1
ATOM 2689 N N . LYS A 1 370 ? -12.163 10.857 -38.439 1.00 30.19 362 LYS A N 1
ATOM 2690 C CA . LYS A 1 370 ? -12.896 11.917 -37.771 1.00 28.81 362 LYS A CA 1
ATOM 2691 C C . LYS A 1 370 ? -11.975 12.754 -36.889 1.00 37.86 362 LYS A C 1
ATOM 2692 O O . LYS A 1 370 ? -10.996 12.258 -36.324 1.00 35.49 362 LYS A O 1
ATOM 2698 N N . THR A 1 371 ? -12.276 14.048 -36.807 1.00 38.88 363 THR A N 1
ATOM 2699 C CA . THR A 1 371 ? -11.613 14.881 -35.821 1.00 33.50 363 THR A CA 1
ATOM 2700 C C . THR A 1 371 ? -12.342 14.763 -34.489 1.00 35.32 363 THR A C 1
ATOM 2701 O O . THR A 1 371 ? -13.478 14.281 -34.415 1.00 33.51 363 THR A O 1
ATOM 2705 N N . GLU A 1 372 ? -11.670 15.208 -33.423 1.00 37.19 364 GLU A N 1
ATOM 2706 C CA . GLU A 1 372 ? -12.314 15.225 -32.115 1.00 40.21 364 GLU A CA 1
ATOM 2707 C C . GLU A 1 372 ? -13.522 16.156 -32.111 1.00 44.79 364 GLU A C 1
ATOM 2708 O O . GLU A 1 372 ? -14.554 15.843 -31.505 1.00 49.21 364 GLU A O 1
ATOM 2714 N N . GLU A 1 373 ? -13.414 17.308 -32.782 1.00 34.23 365 GLU A N 1
ATOM 2715 C CA . GLU A 1 373 ? -14.559 18.207 -32.885 1.00 38.76 365 GLU A CA 1
ATOM 2716 C C . GLU A 1 373 ? -15.735 17.512 -33.571 1.00 41.13 365 GLU A C 1
ATOM 2717 O O . GLU A 1 373 ? -16.893 17.683 -33.164 1.00 38.30 365 GLU A O 1
ATOM 2723 N N . GLN A 1 374 ? -15.456 16.704 -34.600 1.00 30.90 366 GLN A N 1
ATOM 2724 C CA . GLN A 1 374 ? -16.526 15.962 -35.263 1.00 39.77 366 GLN A CA 1
ATOM 2725 C C . GLN A 1 374 ? -17.162 14.939 -34.324 1.00 46.51 366 GLN A C 1
ATOM 2726 O O . GLN A 1 374 ? -18.390 14.793 -34.295 1.00 51.39 366 GLN A O 1
ATOM 2732 N N . LEU A 1 375 ? -16.345 14.236 -33.536 1.00 36.13 367 LEU A N 1
ATOM 2733 C CA . LEU A 1 375 ? -16.889 13.268 -32.588 1.00 38.58 367 LEU A CA 1
ATOM 2734 C C . LEU A 1 375 ? -17.731 13.954 -31.515 1.00 46.29 367 LEU A C 1
ATOM 2735 O O . LEU A 1 375 ? -18.777 13.435 -31.109 1.00 45.55 367 LEU A O 1
ATOM 2740 N N . LYS A 1 376 ? -17.296 15.131 -31.052 1.00 47.51 368 LYS A N 1
ATOM 2741 C CA . LYS A 1 376 ? -18.064 15.859 -30.044 1.00 48.01 368 LYS A CA 1
ATOM 2742 C C . LYS A 1 376 ? -19.404 16.341 -30.591 1.00 50.92 368 LYS A C 1
ATOM 2743 O O . LYS A 1 376 ? -20.430 16.215 -29.913 1.00 53.74 368 LYS A O 1
ATOM 2749 N N . GLU A 1 377 ? -19.420 16.909 -31.803 1.00 50.75 369 GLU A N 1
ATOM 2750 C CA . GLU A 1 377 ? -20.679 17.402 -32.360 1.00 49.29 369 GLU A CA 1
ATOM 2751 C C . GLU A 1 377 ? -21.676 16.274 -32.591 1.00 53.27 369 GLU A C 1
ATOM 2752 O O . GLU A 1 377 ? -22.891 16.500 -32.530 1.00 54.77 369 GLU A O 1
ATOM 2754 N N . ALA A 1 378 ? -21.192 15.054 -32.815 1.00 50.32 370 ALA A N 1
ATOM 2755 C CA . ALA A 1 378 ? -22.056 13.906 -33.054 1.00 50.38 370 ALA A CA 1
ATOM 2756 C C . ALA A 1 378 ? -22.421 13.157 -31.783 1.00 55.59 370 ALA A C 1
ATOM 2757 O O . ALA A 1 378 ? -23.199 12.199 -31.853 1.00 56.51 370 ALA A O 1
ATOM 2759 N N . GLY A 1 379 ? -21.900 13.579 -30.632 1.00 54.47 371 GLY A N 1
ATOM 2760 C CA . GLY A 1 379 ? -22.190 12.911 -29.378 1.00 53.24 371 GLY A CA 1
ATOM 2761 C C . GLY A 1 379 ? -21.624 11.514 -29.286 1.00 58.76 371 GLY A C 1
ATOM 2762 O O . GLY A 1 379 ? -22.185 10.667 -28.584 1.00 70.95 371 GLY A O 1
ATOM 2763 N N . VAL A 1 380 ? -20.526 11.250 -29.983 1.00 51.44 372 VAL A N 1
ATOM 2764 C CA . VAL A 1 380 ? -19.892 9.940 -29.958 1.00 47.96 372 VAL A CA 1
ATOM 2765 C C . VAL A 1 380 ? -19.044 9.827 -28.700 1.00 52.83 372 VAL A C 1
ATOM 2766 O O . VAL A 1 380 ? -18.279 10.737 -28.370 1.00 58.75 372 VAL A O 1
ATOM 2770 N N . ALA A 1 381 ? -19.174 8.711 -27.992 1.00 50.51 373 ALA A N 1
ATOM 2771 C CA . ALA A 1 381 ? -18.328 8.453 -26.836 1.00 41.16 373 ALA A CA 1
ATOM 2772 C C . ALA A 1 381 ? -16.972 7.945 -27.312 1.00 42.70 373 ALA A C 1
ATOM 2773 O O . ALA A 1 381 ? -16.884 6.871 -27.915 1.00 54.08 373 ALA A O 1
ATOM 2775 N N . TYR A 1 382 ? -15.908 8.691 -27.020 1.00 42.01 374 TYR A N 1
ATOM 2776 C CA . TYR A 1 382 ? -14.602 8.375 -27.581 1.00 45.90 374 TYR A CA 1
ATOM 2777 C C . TYR A 1 382 ? -13.520 8.448 -26.510 1.00 51.72 374 TYR A C 1
ATOM 2778 O O . TYR A 1 382 ? -13.659 9.154 -25.506 1.00 55.08 374 TYR A O 1
ATOM 2787 N N . LYS A 1 383 ? -12.441 7.696 -26.747 1.00 47.83 375 LYS A N 1
ATOM 2788 C CA . LYS A 1 383 ? -11.199 7.733 -25.986 1.00 48.78 375 LYS A CA 1
ATOM 2789 C C . LYS A 1 383 ? -10.130 8.454 -26.793 1.00 47.89 375 LYS A C 1
ATOM 2790 O O . LYS A 1 383 ? -10.195 8.518 -28.022 1.00 43.71 375 LYS A O 1
ATOM 2796 N N . THR A 1 384 ? -9.142 8.999 -26.087 1.00 50.24 376 THR A N 1
ATOM 2797 C CA . THR A 1 384 ? -8.004 9.669 -26.703 1.00 45.93 376 THR A CA 1
ATOM 2798 C C . THR A 1 384 ? -6.706 9.013 -26.250 1.00 45.85 376 THR A C 1
ATOM 2799 O O . THR A 1 384 ? -6.517 8.756 -25.057 1.00 52.10 376 THR A O 1
ATOM 2803 N N . GLY A 1 385 ? -5.827 8.727 -27.204 1.00 35.76 377 GLY A N 1
ATOM 2804 C CA . GLY A 1 385 ? -4.465 8.330 -26.908 1.00 37.74 377 GLY A CA 1
ATOM 2805 C C . GLY A 1 385 ? -3.514 9.313 -27.563 1.00 47.49 377 GLY A C 1
ATOM 2806 O O . GLY A 1 385 ? -3.800 9.853 -28.631 1.00 47.83 377 GLY A O 1
ATOM 2807 N N . SER A 1 386 ? -2.382 9.559 -26.908 1.00 47.42 378 SER A N 1
ATOM 2808 C CA . SER A 1 386 ? -1.496 10.628 -27.360 1.00 36.83 378 SER A CA 1
ATOM 2809 C C . SER A 1 386 ? -0.076 10.351 -26.888 1.00 45.87 378 SER A C 1
ATOM 2810 O O . SER A 1 386 ? 0.158 10.207 -25.685 1.00 64.44 378 SER A O 1
ATOM 2813 N N . PHE A 1 387 ? 0.870 10.273 -27.824 1.00 42.28 379 PHE A N 1
ATOM 2814 C CA . PHE A 1 387 ? 2.276 10.071 -27.490 1.00 43.18 379 PHE A CA 1
ATOM 2815 C C . PHE A 1 387 ? 3.139 11.141 -28.147 1.00 40.80 379 PHE A C 1
ATOM 2816 O O . PHE A 1 387 ? 2.955 11.446 -29.328 1.00 36.51 379 PHE A O 1
ATOM 2824 N N . PRO A 1 388 ? 4.094 11.717 -27.418 1.00 36.77 380 PRO A N 1
ATOM 2825 C CA . PRO A 1 388 ? 4.902 12.809 -27.982 1.00 34.33 380 PRO A CA 1
ATOM 2826 C C . PRO A 1 388 ? 6.087 12.328 -28.815 1.00 38.30 380 PRO A C 1
ATOM 2827 O O . PRO A 1 388 ? 6.743 11.334 -28.495 1.00 44.13 380 PRO A O 1
ATOM 2831 N N . MET A 1 389 ? 6.379 13.078 -29.886 1.00 36.97 381 MET A N 1
ATOM 2832 C CA . MET A 1 389 ? 7.462 12.699 -30.792 1.00 34.97 381 MET A CA 1
ATOM 2833 C C . MET A 1 389 ? 8.831 12.841 -30.142 1.00 41.56 381 MET A C 1
ATOM 2834 O O . MET A 1 389 ? 9.762 12.109 -30.498 1.00 40.68 381 MET A O 1
ATOM 2839 N N . ARG A 1 390 ? 8.984 13.792 -29.219 1.00 46.63 382 ARG A N 1
ATOM 2840 C CA . ARG A 1 390 ? 10.275 14.022 -28.580 1.00 43.01 382 ARG A CA 1
ATOM 2841 C C . ARG A 1 390 ? 10.725 12.840 -27.733 1.00 45.77 382 ARG A C 1
ATOM 2842 O O . ARG A 1 390 ? 11.912 12.750 -27.401 1.00 52.18 382 ARG A O 1
ATOM 2850 N N . ALA A 1 391 ? 9.814 11.935 -27.375 1.00 45.00 383 ALA A N 1
ATOM 2851 C CA . ALA A 1 391 ? 10.179 10.792 -26.548 1.00 44.73 383 ALA A CA 1
ATOM 2852 C C . ALA A 1 391 ? 10.736 9.624 -27.349 1.00 48.82 383 ALA A C 1
ATOM 2853 O O . ALA A 1 391 ? 11.236 8.670 -26.741 1.00 47.87 383 ALA A O 1
ATOM 2855 N N . LEU A 1 392 ? 10.680 9.688 -28.682 1.00 49.47 384 LEU A N 1
ATOM 2856 C CA . LEU A 1 392 ? 11.199 8.626 -29.538 1.00 42.25 384 LEU A CA 1
ATOM 2857 C C . LEU A 1 392 ? 12.714 8.705 -29.635 1.00 46.28 384 LEU A C 1
ATOM 2858 O O . LEU A 1 392 ? 13.283 9.782 -29.826 1.00 53.44 384 LEU A O 1
ATOM 2863 N N . GLY A 1 393 ? 13.367 7.546 -29.511 1.00 46.56 385 GLY A N 1
ATOM 2864 C CA . GLY A 1 393 ? 14.805 7.494 -29.708 1.00 37.83 385 GLY A CA 1
ATOM 2865 C C . GLY A 1 393 ? 15.214 7.913 -31.103 1.00 36.54 385 GLY A C 1
ATOM 2866 O O . GLY A 1 393 ? 16.272 8.518 -31.290 1.00 43.13 385 GLY A O 1
ATOM 2867 N N . ARG A 1 394 ? 14.386 7.592 -32.099 1.00 38.98 386 ARG A N 1
ATOM 2868 C CA . ARG A 1 394 ? 14.664 8.025 -33.464 1.00 49.34 386 ARG A CA 1
ATOM 2869 C C . ARG A 1 394 ? 14.689 9.548 -33.572 1.00 52.26 386 ARG A C 1
ATOM 2870 O O . ARG A 1 394 ? 15.566 10.113 -34.238 1.00 55.09 386 ARG A O 1
ATOM 2878 N N . SER A 1 395 ? 13.749 10.232 -32.907 1.00 46.01 387 SER A N 1
ATOM 2879 C CA . SER A 1 395 ? 13.709 11.693 -32.972 1.00 41.05 387 SER A CA 1
ATOM 2880 C C . SER A 1 395 ? 14.908 12.318 -32.275 1.00 45.82 387 SER A C 1
ATOM 2881 O O . SER A 1 395 ? 15.445 13.329 -32.743 1.00 46.71 387 SER A O 1
ATOM 2884 N N . ARG A 1 396 ? 15.334 11.746 -31.147 1.00 44.94 388 ARG A N 1
ATOM 2885 C CA . ARG A 1 396 ? 16.517 12.268 -30.475 1.00 37.40 388 ARG A CA 1
ATOM 2886 C C . ARG A 1 396 ? 17.747 12.159 -31.368 1.00 38.18 388 ARG A C 1
ATOM 2887 O O . ARG A 1 396 ? 18.615 13.038 -31.353 1.00 40.12 388 ARG A O 1
ATOM 2895 N N . ALA A 1 397 ? 17.840 11.086 -32.155 1.00 42.71 389 ALA A N 1
ATOM 2896 C CA . ALA A 1 397 ? 19.025 10.887 -32.979 1.00 45.33 389 ALA A CA 1
ATOM 2897 C C . ALA A 1 397 ? 19.061 11.848 -34.158 1.00 39.17 389 ALA A C 1
ATOM 2898 O O . ALA A 1 397 ? 20.146 12.272 -34.572 1.00 38.83 389 ALA A O 1
ATOM 2900 N N . SER A 1 398 ? 17.900 12.197 -34.715 1.00 35.34 390 SER A N 1
ATOM 2901 C CA . SER A 1 398 ? 17.825 13.071 -35.882 1.00 38.85 390 SER A CA 1
ATOM 2902 C C . SER A 1 398 ? 17.596 14.540 -35.542 1.00 40.14 390 SER A C 1
ATOM 2903 O O . SER A 1 398 ? 17.751 15.388 -36.426 1.00 36.62 390 SER A O 1
ATOM 2906 N N . MET A 1 399 ? 17.218 14.849 -34.301 1.00 47.74 391 MET A N 1
ATOM 2907 C CA . MET A 1 399 ? 16.839 16.174 -33.811 1.00 42.66 391 MET A CA 1
ATOM 2908 C C . MET A 1 399 ? 15.503 16.647 -34.367 1.00 49.95 391 MET A C 1
ATOM 2909 O O . MET A 1 399 ? 15.132 17.804 -34.157 1.00 62.84 391 MET A O 1
ATOM 2914 N N . ASP A 1 400 ? 14.745 15.774 -35.033 1.00 46.32 392 ASP A N 1
ATOM 2915 C CA . ASP A 1 400 ? 13.398 16.110 -35.498 1.00 36.79 392 ASP A CA 1
ATOM 2916 C C . ASP A 1 400 ? 12.404 15.643 -34.437 1.00 38.61 392 ASP A C 1
ATOM 2917 O O . ASP A 1 400 ? 11.749 14.606 -34.555 1.00 45.45 392 ASP A O 1
ATOM 2922 N N . THR A 1 401 ? 12.288 16.450 -33.380 1.00 35.55 393 THR A N 1
ATOM 2923 C CA . THR A 1 401 ? 11.600 16.059 -32.158 1.00 33.71 393 THR A CA 1
ATOM 2924 C C . THR A 1 401 ? 10.235 16.705 -31.960 1.00 39.65 393 THR A C 1
ATOM 2925 O O . THR A 1 401 ? 9.566 16.398 -30.965 1.00 39.55 393 THR A O 1
ATOM 2929 N N . ASP A 1 402 ? 9.811 17.606 -32.842 1.00 28.35 394 ASP A N 1
ATOM 2930 C CA . ASP A 1 402 ? 8.533 18.280 -32.643 1.00 31.27 394 ASP A CA 1
ATOM 2931 C C . ASP A 1 402 ? 7.364 17.373 -32.990 1.00 33.58 394 ASP A C 1
ATOM 2932 O O . ASP A 1 402 ? 7.429 16.581 -33.934 1.00 40.72 394 ASP A O 1
ATOM 2937 N N . GLY A 1 403 ? 6.302 17.479 -32.207 1.00 32.65 395 GLY A N 1
ATOM 2938 C CA . GLY A 1 403 ? 5.016 16.951 -32.598 1.00 28.42 395 GLY A CA 1
ATOM 2939 C C . GLY A 1 403 ? 4.482 15.889 -31.658 1.00 32.80 395 GLY A C 1
ATOM 2940 O O . GLY A 1 403 ? 5.051 15.583 -30.606 1.00 39.37 395 GLY A O 1
ATOM 2941 N N . VAL A 1 404 ? 3.370 15.295 -32.086 1.00 29.88 396 VAL A N 1
ATOM 2942 C CA . VAL A 1 404 ? 2.621 14.348 -31.282 1.00 25.00 396 VAL A CA 1
ATOM 2943 C C . VAL A 1 404 ? 1.794 13.502 -32.239 1.00 35.18 396 VAL A C 1
ATOM 2944 O O . VAL A 1 404 ? 1.463 13.936 -33.349 1.00 29.14 396 VAL A O 1
ATOM 2948 N N . ILE A 1 405 ? 1.485 12.276 -31.816 1.00 38.72 397 ILE A N 1
ATOM 2949 C CA . ILE A 1 405 ? 0.555 11.386 -32.503 1.00 27.62 397 ILE A CA 1
ATOM 2950 C C . ILE A 1 405 ? -0.679 11.231 -31.627 1.00 34.25 397 ILE A C 1
ATOM 2951 O O . ILE A 1 405 ? -0.566 10.973 -30.422 1.00 34.80 397 ILE A O 1
ATOM 2956 N N . LYS A 1 406 ? -1.851 11.395 -32.229 1.00 30.89 398 LYS A N 1
ATOM 2957 C CA . LYS A 1 406 ? -3.107 11.393 -31.496 1.00 28.06 398 LYS A CA 1
ATOM 2958 C C . LYS A 1 406 ? -4.072 10.417 -32.147 1.00 32.26 398 LYS A C 1
ATOM 2959 O O . LYS A 1 406 ? -4.319 10.493 -33.354 1.00 38.68 398 LYS A O 1
ATOM 2965 N N . ILE A 1 407 ? -4.613 9.502 -31.351 1.00 32.87 399 ILE A N 1
ATOM 2966 C CA . ILE A 1 407 ? -5.535 8.483 -31.831 1.00 32.02 399 ILE A CA 1
ATOM 2967 C C . ILE A 1 407 ? -6.853 8.627 -31.081 1.00 38.44 399 ILE A C 1
ATOM 2968 O O . ILE A 1 407 ? -6.863 8.758 -29.851 1.00 35.71 399 ILE A O 1
ATOM 2973 N N . LEU A 1 408 ? -7.955 8.603 -31.824 1.00 40.31 400 LEU A N 1
ATOM 2974 C CA . LEU A 1 408 ? -9.300 8.614 -31.271 1.00 38.34 400 LEU A CA 1
ATOM 2975 C C . LEU A 1 408 ? -9.925 7.241 -31.493 1.00 42.86 400 LEU A C 1
ATOM 2976 O O . LEU A 1 408 ? -9.880 6.706 -32.607 1.00 37.86 400 LEU A O 1
ATOM 2981 N N . ALA A 1 409 ? -10.503 6.671 -30.433 1.00 45.03 401 ALA A N 1
ATOM 2982 C CA . ALA A 1 409 ? -11.079 5.336 -30.478 1.00 37.12 401 ALA A CA 1
ATOM 2983 C C . ALA A 1 409 ? -12.454 5.328 -29.829 1.00 42.69 401 ALA A C 1
ATOM 2984 O O . ALA A 1 409 ? -12.707 6.071 -28.877 1.00 52.85 401 ALA A O 1
ATOM 2986 N N . ASP A 1 410 ? -13.342 4.475 -30.348 1.00 44.96 402 ASP A N 1
ATOM 2987 C CA . ASP A 1 410 ? -14.662 4.315 -29.744 1.00 45.36 402 ASP A CA 1
ATOM 2988 C C . ASP A 1 410 ? -14.505 3.729 -28.346 1.00 40.85 402 ASP A C 1
ATOM 2989 O O . ASP A 1 410 ? -13.797 2.739 -28.154 1.00 44.51 402 ASP A O 1
ATOM 2994 N N . GLU A 1 411 ? -15.172 4.338 -27.366 1.00 40.94 403 GLU A N 1
ATOM 2995 C CA . GLU A 1 411 ? -14.963 3.909 -25.989 1.00 46.93 403 GLU A CA 1
ATOM 2996 C C . GLU A 1 411 ? -15.477 2.495 -25.739 1.00 54.01 403 GLU A C 1
ATOM 2997 O O . GLU A 1 411 ? -14.870 1.751 -24.961 1.00 62.25 403 GLU A O 1
ATOM 3003 N N . LYS A 1 412 ? -16.560 2.090 -26.405 1.00 48.71 404 LYS A N 1
ATOM 3004 C CA . LYS A 1 412 ? -17.128 0.771 -26.141 1.00 48.80 404 LYS A CA 1
ATOM 3005 C C . LYS A 1 412 ? -16.406 -0.319 -26.930 1.00 48.48 404 LYS A C 1
ATOM 3006 O O . LYS A 1 412 ? -16.094 -1.380 -26.382 1.00 51.70 404 LYS A O 1
ATOM 3008 N N . THR A 1 413 ? -16.146 -0.093 -28.221 1.00 46.87 405 THR A N 1
ATOM 3009 C CA . THR A 1 413 ? -15.600 -1.143 -29.071 1.00 48.46 405 THR A CA 1
ATOM 3010 C C . THR A 1 413 ? -14.097 -1.040 -29.296 1.00 52.11 405 THR A C 1
ATOM 3011 O O . THR A 1 413 ? -13.509 -1.987 -29.830 1.00 53.29 405 THR A O 1
ATOM 3015 N N . ASP A 1 414 ? -13.469 0.076 -28.917 1.00 45.93 406 ASP A N 1
ATOM 3016 C CA . ASP A 1 414 ? -12.042 0.355 -29.102 1.00 36.04 406 ASP A CA 1
ATOM 3017 C C . ASP A 1 414 ? -11.667 0.569 -30.565 1.00 40.50 406 ASP A C 1
ATOM 3018 O O . ASP A 1 414 ? -10.473 0.686 -30.890 1.00 33.07 406 ASP A O 1
ATOM 3023 N N . GLU A 1 415 ? -12.647 0.640 -31.463 1.00 44.51 407 GLU A N 1
ATOM 3024 C CA . GLU A 1 415 ? -12.341 0.854 -32.869 1.00 42.91 407 GLU A CA 1
ATOM 3025 C C . GLU A 1 415 ? -11.777 2.251 -33.074 1.00 46.24 407 GLU A C 1
ATOM 3026 O O . GLU A 1 415 ? -12.332 3.239 -32.582 1.00 48.94 407 GLU A O 1
ATOM 3032 N N . ILE A 1 416 ? -10.675 2.328 -33.816 1.00 44.72 408 ILE A N 1
ATOM 3033 C CA . ILE A 1 416 ? -10.056 3.607 -34.128 1.00 34.48 408 ILE A CA 1
ATOM 3034 C C . ILE A 1 416 ? -10.976 4.415 -35.031 1.00 42.13 408 ILE A C 1
ATOM 3035 O O . ILE A 1 416 ? -11.386 3.952 -36.105 1.00 37.64 408 ILE A O 1
ATOM 3040 N N . LEU A 1 417 ? -11.296 5.639 -34.605 1.00 38.21 409 LEU A N 1
ATOM 3041 C CA . LEU A 1 417 ? -12.166 6.520 -35.371 1.00 37.12 409 LEU A CA 1
ATOM 3042 C C . LEU A 1 417 ? -11.425 7.648 -36.085 1.00 40.27 409 LEU A C 1
ATOM 3043 O O . LEU A 1 417 ? -11.966 8.207 -37.044 1.00 37.02 409 LEU A O 1
ATOM 3048 N N . GLY A 1 418 ? -10.211 7.987 -35.653 1.00 39.39 410 GLY A N 1
ATOM 3049 C CA . GLY A 1 418 ? -9.414 9.020 -36.292 1.00 31.48 410 GLY A CA 1
ATOM 3050 C C . GLY A 1 418 ? -7.992 9.034 -35.768 1.00 30.71 410 GLY A C 1
ATOM 3051 O O . GLY A 1 418 ? -7.769 8.799 -34.577 1.00 32.92 410 GLY A O 1
ATOM 3052 N N . VAL A 1 419 ? -7.022 9.295 -36.645 1.00 26.41 411 VAL A N 1
ATOM 3053 C CA . VAL A 1 419 ? -5.602 9.336 -36.300 1.00 23.51 411 VAL A CA 1
ATOM 3054 C C . VAL A 1 419 ? -5.038 10.644 -36.825 1.00 27.74 411 VAL A C 1
ATOM 3055 O O . VAL A 1 419 ? -5.197 10.959 -38.008 1.00 40.11 411 VAL A O 1
ATOM 3059 N N . HIS A 1 420 ? -4.379 11.405 -35.953 1.00 32.45 412 HIS A N 1
ATOM 3060 C CA . HIS A 1 420 ? -3.946 12.762 -36.281 1.00 33.15 412 HIS A CA 1
ATOM 3061 C C . HIS A 1 420 ? -2.499 12.956 -35.853 1.00 32.35 412 HIS A C 1
ATOM 3062 O O . HIS A 1 420 ? -2.175 12.835 -34.668 1.00 30.12 412 HIS A O 1
ATOM 3069 N N . MET A 1 421 ? -1.641 13.294 -36.811 1.00 32.22 413 MET A N 1
ATOM 3070 C CA . MET A 1 421 ? -0.200 13.281 -36.620 1.00 33.44 413 MET A CA 1
ATOM 3071 C C . MET A 1 421 ? 0.401 14.638 -36.937 1.00 33.79 413 MET A C 1
ATOM 3072 O O . MET A 1 421 ? -0.012 15.313 -37.886 1.00 37.02 413 MET A O 1
ATOM 3077 N N . ILE A 1 422 ? 1.389 15.026 -36.141 1.00 23.67 414 ILE A N 1
ATOM 3078 C CA . ILE A 1 422 ? 2.317 16.078 -36.519 1.00 23.88 414 ILE A CA 1
ATOM 3079 C C . ILE A 1 422 ? 3.690 15.636 -36.036 1.00 32.59 414 ILE A C 1
ATOM 3080 O O . ILE A 1 422 ? 3.861 15.316 -34.856 1.00 38.29 414 ILE A O 1
ATOM 3085 N N . GLY A 1 423 ? 4.643 15.544 -36.952 1.00 30.67 415 GLY A N 1
ATOM 3086 C CA . GLY A 1 423 ? 5.949 15.022 -36.610 1.00 27.55 415 GLY A CA 1
ATOM 3087 C C . GLY A 1 423 ? 6.717 14.692 -37.867 1.00 30.08 415 GLY A C 1
ATOM 3088 O O . GLY A 1 423 ? 6.220 14.854 -38.984 1.00 38.49 415 GLY A O 1
ATOM 3089 N N . ALA A 1 424 ? 7.947 14.221 -37.661 1.00 31.11 416 ALA A N 1
ATOM 3090 C CA . ALA A 1 424 ? 8.798 13.855 -38.787 1.00 27.70 416 ALA A CA 1
ATOM 3091 C C . ALA A 1 424 ? 8.156 12.733 -39.589 1.00 32.74 416 ALA A C 1
ATOM 3092 O O . ALA A 1 424 ? 7.627 11.773 -39.026 1.00 40.72 416 ALA A O 1
ATOM 3094 N N . ARG A 1 425 ? 8.194 12.874 -40.915 1.00 31.75 417 ARG A N 1
ATOM 3095 C CA . ARG A 1 425 ? 7.726 11.867 -41.867 1.00 34.90 417 ARG A CA 1
ATOM 3096 C C . ARG A 1 425 ? 6.239 11.542 -41.714 1.00 33.70 417 ARG A C 1
ATOM 3097 O O . ARG A 1 425 ? 5.793 10.460 -42.116 1.00 25.71 417 ARG A O 1
ATOM 3105 N N . ALA A 1 426 ? 5.449 12.453 -41.144 1.00 32.07 418 ALA A N 1
ATOM 3106 C CA . ALA A 1 426 ? 4.026 12.174 -40.972 1.00 31.10 418 ALA A CA 1
ATOM 3107 C C . ALA A 1 426 ? 3.326 11.974 -42.306 1.00 27.97 418 ALA A C 1
ATOM 3108 O O . ALA A 1 426 ? 2.318 11.262 -42.376 1.00 28.38 418 ALA A O 1
ATOM 3110 N N . ALA A 1 427 ? 3.828 12.609 -43.369 1.00 23.77 419 ALA A N 1
ATOM 3111 C CA . ALA A 1 427 ? 3.189 12.465 -44.671 1.00 32.30 419 ALA A CA 1
ATOM 3112 C C . ALA A 1 427 ? 3.168 11.011 -45.129 1.00 29.51 419 ALA A C 1
ATOM 3113 O O . ALA A 1 427 ? 2.278 10.613 -45.883 1.00 38.41 419 ALA A O 1
ATOM 3115 N N . ASP A 1 428 ? 4.122 10.200 -44.678 1.00 27.76 420 ASP A N 1
ATOM 3116 C CA . ASP A 1 428 ? 4.133 8.787 -45.019 1.00 26.42 420 ASP A CA 1
ATOM 3117 C C . ASP A 1 428 ? 3.726 7.881 -43.866 1.00 28.67 420 ASP A C 1
ATOM 3118 O O . ASP A 1 428 ? 3.246 6.775 -44.115 1.00 36.50 420 ASP A O 1
ATOM 3123 N N . MET A 1 429 ? 3.866 8.329 -42.620 1.00 28.59 421 MET A N 1
ATOM 3124 C CA . MET A 1 429 ? 3.379 7.524 -41.508 1.00 26.88 421 MET A CA 1
ATOM 3125 C C . MET A 1 429 ? 1.865 7.378 -41.562 1.00 33.65 421 MET A C 1
ATOM 3126 O O . MET A 1 429 ? 1.316 6.374 -41.091 1.00 31.75 421 MET A O 1
ATOM 3131 N N . ILE A 1 430 ? 1.178 8.369 -42.132 1.00 35.89 422 ILE A N 1
ATOM 3132 C CA . ILE A 1 430 ? -0.276 8.379 -42.140 1.00 35.02 422 ILE A CA 1
ATOM 3133 C C . ILE A 1 430 ? -0.838 7.172 -42.876 1.00 36.49 422 ILE A C 1
ATOM 3134 O O . ILE A 1 430 ? -1.970 6.755 -42.604 1.00 34.85 422 ILE A O 1
ATOM 3139 N N . ALA A 1 431 ? -0.060 6.582 -43.787 1.00 30.20 423 ALA A N 1
ATOM 3140 C CA . ALA A 1 431 ? -0.550 5.437 -44.548 1.00 32.03 423 ALA A CA 1
ATOM 3141 C C . ALA A 1 431 ? -0.873 4.257 -43.636 1.00 34.03 423 ALA A C 1
ATOM 3142 O O . ALA A 1 431 ? -1.833 3.517 -43.887 1.00 41.96 423 ALA A O 1
ATOM 3144 N N . GLU A 1 432 ? -0.089 4.066 -42.572 1.00 33.05 424 GLU A N 1
ATOM 3145 C CA . GLU A 1 432 ? -0.393 3.003 -41.617 1.00 31.24 424 GLU A CA 1
ATOM 3146 C C . GLU A 1 432 ? -1.777 3.190 -41.015 1.00 32.68 424 GLU A C 1
ATOM 3147 O O . GLU A 1 432 ? -2.550 2.232 -40.904 1.00 34.60 424 GLU A O 1
ATOM 3153 N N . ALA A 1 433 ? -2.122 4.428 -40.654 1.00 33.65 425 ALA A N 1
ATOM 3154 C CA . ALA A 1 433 ? -3.434 4.689 -40.076 1.00 31.33 425 ALA A CA 1
ATOM 3155 C C . ALA A 1 433 ? -4.534 4.490 -41.108 1.00 38.03 425 ALA A C 1
ATOM 3156 O O . ALA A 1 433 ? -5.614 3.986 -40.779 1.00 37.96 425 ALA A O 1
ATOM 3158 N N . VAL A 1 434 ? -4.277 4.870 -42.363 1.00 32.77 426 VAL A N 1
ATOM 3159 C CA . VAL A 1 434 ? -5.284 4.689 -43.404 1.00 32.50 426 VAL A CA 1
ATOM 3160 C C . VAL A 1 434 ? -5.616 3.213 -43.562 1.00 34.15 426 VAL A C 1
ATOM 3161 O O . VAL A 1 434 ? -6.788 2.819 -43.551 1.00 40.83 426 VAL A O 1
ATOM 3165 N N . VAL A 1 435 ? -4.586 2.372 -43.688 1.00 28.62 427 VAL A N 1
ATOM 3166 C CA . VAL A 1 435 ? -4.819 0.939 -43.844 1.00 31.76 427 VAL A CA 1
ATOM 3167 C C . VAL A 1 435 ? -5.463 0.372 -42.591 1.00 38.37 427 VAL A C 1
ATOM 3168 O O . VAL A 1 435 ? -6.381 -0.455 -42.663 1.00 42.57 427 VAL A O 1
ATOM 3172 N N . ALA A 1 436 ? -5.018 0.837 -41.423 1.00 35.92 428 ALA A N 1
ATOM 3173 C CA . ALA A 1 436 ? -5.594 0.371 -40.170 1.00 32.32 428 ALA A CA 1
ATOM 3174 C C . ALA A 1 436 ? -7.092 0.639 -40.123 1.00 36.61 428 ALA A C 1
ATOM 3175 O O . ALA A 1 436 ? -7.881 -0.247 -39.775 1.00 50.02 428 ALA A O 1
ATOM 3177 N N . MET A 1 437 ? -7.506 1.861 -40.472 1.00 30.39 429 MET A N 1
ATOM 3178 C CA . MET A 1 437 ? -8.927 2.194 -40.421 1.00 32.28 429 MET A CA 1
ATOM 3179 C C . MET A 1 437 ? -9.711 1.487 -41.519 1.00 34.54 429 MET A C 1
ATOM 3180 O O . MET A 1 437 ? -10.902 1.206 -41.344 1.00 40.19 429 MET A O 1
ATOM 3185 N N . GLU A 1 438 ? -9.076 1.203 -42.655 1.00 33.91 430 GLU A N 1
ATOM 3186 C CA . GLU A 1 438 ? -9.768 0.459 -43.699 1.00 38.23 430 GLU A CA 1
ATOM 3187 C C . GLU A 1 438 ? -10.181 -0.923 -43.200 1.00 40.96 430 GLU A C 1
ATOM 3188 O O . GLU A 1 438 ? -11.274 -1.410 -43.516 1.00 37.29 430 GLU A O 1
ATOM 3194 N N . PHE A 1 439 ? -9.355 -1.547 -42.368 1.00 36.40 431 PHE A N 1
ATOM 3195 C CA . PHE A 1 439 ? -9.710 -2.840 -41.806 1.00 47.22 431 PHE A CA 1
ATOM 3196 C C . PHE A 1 439 ? -10.374 -2.713 -40.440 1.00 52.04 431 PHE A C 1
ATOM 3197 O O . PHE A 1 439 ? -10.473 -3.707 -39.711 1.00 50.22 431 PHE A O 1
ATOM 3205 N N . ARG A 1 440 ? -10.860 -1.513 -40.110 1.00 51.46 432 ARG A N 1
ATOM 3206 C CA . ARG A 1 440 ? -11.635 -1.247 -38.897 1.00 53.24 432 ARG A CA 1
ATOM 3207 C C . ARG A 1 440 ? -10.888 -1.705 -37.650 1.00 43.31 432 ARG A C 1
ATOM 3208 O O . ARG A 1 440 ? -11.467 -2.263 -36.715 1.00 36.51 432 ARG A O 1
ATOM 3216 N N . ALA A 1 441 ? -9.592 -1.420 -37.625 1.00 42.44 433 ALA A N 1
ATOM 3217 C CA . ALA A 1 441 ? -8.728 -1.878 -36.551 1.00 36.27 433 ALA A CA 1
ATOM 3218 C C . ALA A 1 441 ? -9.025 -1.135 -35.257 1.00 42.65 433 ALA A C 1
ATOM 3219 O O . ALA A 1 441 ? -9.404 0.040 -35.253 1.00 50.16 433 ALA A O 1
ATOM 3221 N N . SER A 1 442 ? -8.832 -1.833 -34.151 1.00 44.37 434 SER A N 1
ATOM 3222 C CA . SER A 1 442 ? -8.956 -1.227 -32.839 1.00 44.26 434 SER A CA 1
ATOM 3223 C C . SER A 1 442 ? -7.607 -0.678 -32.389 1.00 45.45 434 SER A C 1
ATOM 3224 O O . SER A 1 442 ? -6.556 -1.008 -32.947 1.00 41.49 434 SER A O 1
ATOM 3227 N N . ALA A 1 443 ? -7.649 0.184 -31.368 1.00 38.43 435 ALA A N 1
ATOM 3228 C CA . ALA A 1 443 ? -6.406 0.673 -30.780 1.00 36.50 435 ALA A CA 1
ATOM 3229 C C . ALA A 1 443 ? -5.568 -0.486 -30.253 1.00 39.70 435 ALA A C 1
ATOM 3230 O O . ALA A 1 443 ? -4.340 -0.493 -30.388 1.00 43.02 435 ALA A O 1
ATOM 3232 N N . GLU A 1 444 ? -6.224 -1.490 -29.672 1.00 36.42 436 GLU A N 1
ATOM 3233 C CA . GLU A 1 444 ? -5.512 -2.668 -29.204 1.00 38.41 436 GLU A CA 1
ATOM 3234 C C . GLU A 1 444 ? -4.845 -3.404 -30.362 1.00 43.67 436 GLU A C 1
ATOM 3235 O O . GLU A 1 444 ? -3.728 -3.917 -30.219 1.00 39.37 436 GLU A O 1
ATOM 3241 N N . ASP A 1 445 ? -5.521 -3.481 -31.513 1.00 36.70 437 ASP A N 1
ATOM 3242 C CA . ASP A 1 445 ? -4.934 -4.150 -32.671 1.00 37.76 437 ASP A CA 1
ATOM 3243 C C . ASP A 1 445 ? -3.591 -3.534 -33.030 1.00 46.44 437 ASP A C 1
ATOM 3244 O O . ASP A 1 445 ? -2.581 -4.237 -33.153 1.00 56.25 437 ASP A O 1
ATOM 3249 N N . ILE A 1 446 ? -3.564 -2.211 -33.191 1.00 38.59 438 ILE A N 1
ATOM 3250 C CA . ILE A 1 446 ? -2.335 -1.520 -33.562 1.00 35.47 438 ILE A CA 1
ATOM 3251 C C . ILE A 1 446 ? -1.308 -1.609 -32.443 1.00 35.96 438 ILE A C 1
ATOM 3252 O O . ILE A 1 446 ? -0.103 -1.722 -32.695 1.00 41.90 438 ILE A O 1
ATOM 3257 N N . ALA A 1 447 ? -1.767 -1.578 -31.192 1.00 36.70 439 ALA A N 1
ATOM 3258 C CA . ALA A 1 447 ? -0.850 -1.617 -30.061 1.00 34.45 439 ALA A CA 1
ATOM 3259 C C . ALA A 1 447 ? -0.066 -2.922 -29.979 1.00 46.22 439 ALA A C 1
ATOM 3260 O O . ALA A 1 447 ? 1.045 -2.930 -29.439 1.00 46.99 439 ALA A O 1
ATOM 3262 N N . ARG A 1 448 ? -0.582 -4.004 -30.557 1.00 49.36 440 ARG A N 1
ATOM 3263 C CA . ARG A 1 448 ? 0.041 -5.315 -30.453 1.00 52.19 440 ARG A CA 1
ATOM 3264 C C . ARG A 1 448 ? 0.857 -5.689 -31.679 1.00 60.73 440 ARG A C 1
ATOM 3265 O O . ARG A 1 448 ? 1.483 -6.754 -31.688 1.00 66.23 440 ARG A O 1
ATOM 3273 N N . ILE A 1 449 ? 0.849 -4.857 -32.708 1.00 57.20 441 ILE A N 1
ATOM 3274 C CA . ILE A 1 449 ? 1.575 -5.118 -33.943 1.00 51.01 441 ILE A CA 1
ATOM 3275 C C . ILE A 1 449 ? 3.009 -4.634 -33.800 1.00 48.93 441 ILE A C 1
ATOM 3276 O O . ILE A 1 449 ? 3.265 -3.575 -33.220 1.00 48.12 441 ILE A O 1
ATOM 3281 N N . SER A 1 450 ? 3.951 -5.410 -34.335 1.00 50.17 442 SER A N 1
ATOM 3282 C CA . SER A 1 450 ? 5.355 -5.021 -34.300 1.00 45.52 442 SER A CA 1
ATOM 3283 C C . SER A 1 450 ? 5.600 -3.761 -35.113 1.00 45.94 442 SER A C 1
ATOM 3284 O O . SER A 1 450 ? 5.210 -3.676 -36.280 1.00 47.96 442 SER A O 1
ATOM 3287 N N . HIS A 1 451 ? 6.250 -2.782 -34.487 1.00 44.47 443 HIS A N 1
ATOM 3288 C CA . HIS A 1 451 ? 6.716 -1.573 -35.152 1.00 36.55 443 HIS A CA 1
ATOM 3289 C C . HIS A 1 451 ? 8.235 -1.537 -35.071 1.00 37.77 443 HIS A C 1
ATOM 3290 O O . HIS A 1 451 ? 8.803 -1.653 -33.981 1.00 41.07 443 HIS A O 1
ATOM 3297 N N . ALA A 1 452 ? 8.884 -1.368 -36.217 1.00 41.00 444 ALA A N 1
ATOM 3298 C CA . ALA A 1 452 ? 10.339 -1.377 -36.265 1.00 43.71 444 ALA A CA 1
ATOM 3299 C C . ALA A 1 452 ? 10.920 -0.348 -35.306 1.00 40.23 444 ALA A C 1
ATOM 3300 O O . ALA A 1 452 ? 10.428 0.779 -35.203 1.00 41.15 444 ALA A O 1
ATOM 3302 N N . HIS A 1 453 ? 11.985 -0.739 -34.613 1.00 41.74 445 HIS A N 1
ATOM 3303 C CA . HIS A 1 453 ? 12.676 0.111 -33.662 1.00 43.88 445 HIS A CA 1
ATOM 3304 C C . HIS A 1 453 ? 14.107 0.332 -34.129 1.00 49.27 445 HIS A C 1
ATOM 3305 O O . HIS A 1 453 ? 14.806 -0.643 -34.438 1.00 55.45 445 HIS A O 1
ATOM 3312 N N . PRO A 1 454 ? 14.595 1.583 -34.172 1.00 45.34 446 PRO A N 1
ATOM 3313 C CA . PRO A 1 454 ? 13.863 2.821 -33.880 1.00 39.55 446 PRO A CA 1
ATOM 3314 C C . PRO A 1 454 ? 13.264 3.492 -35.120 1.00 38.85 446 PRO A C 1
ATOM 3315 O O . PRO A 1 454 ? 13.983 3.729 -36.086 1.00 42.24 446 PRO A O 1
ATOM 3319 N N . THR A 1 455 ? 11.964 3.788 -35.095 1.00 33.43 447 THR A N 1
ATOM 3320 C CA . THR A 1 455 ? 11.300 4.493 -36.183 1.00 30.10 447 THR A CA 1
ATOM 3321 C C . THR A 1 455 ? 10.334 5.508 -35.604 1.00 36.69 447 THR A C 1
ATOM 3322 O O . THR A 1 455 ? 9.984 5.461 -34.424 1.00 50.36 447 THR A O 1
ATOM 3326 N N . TYR A 1 456 ? 9.884 6.432 -36.453 1.00 32.46 448 TYR A N 1
ATOM 3327 C CA . TYR A 1 456 ? 8.890 7.399 -36.004 1.00 31.78 448 TYR A CA 1
ATOM 3328 C C . TYR A 1 456 ? 7.529 6.746 -35.812 1.00 39.35 448 TYR A C 1
ATOM 3329 O O . TYR A 1 456 ? 6.720 7.231 -35.012 1.00 34.94 448 TYR A O 1
ATOM 3338 N N . THR A 1 457 ? 7.265 5.639 -36.519 1.00 44.22 449 THR A N 1
ATOM 3339 C CA . THR A 1 457 ? 5.977 4.963 -36.401 1.00 40.37 449 THR A CA 1
ATOM 3340 C C . THR A 1 457 ? 5.766 4.334 -35.029 1.00 35.83 449 THR A C 1
ATOM 3341 O O . THR A 1 457 ? 4.620 4.033 -34.675 1.00 32.76 449 THR A O 1
ATOM 3345 N N . GLU A 1 458 ? 6.829 4.160 -34.234 1.00 30.69 450 GLU A N 1
ATOM 3346 C CA . GLU A 1 458 ? 6.641 3.648 -32.879 1.00 31.94 450 GLU A CA 1
ATOM 3347 C C . GLU A 1 458 ? 5.763 4.579 -32.064 1.00 35.85 450 GLU A C 1
ATOM 3348 O O . GLU A 1 458 ? 5.106 4.139 -31.114 1.00 34.87 450 GLU A O 1
ATOM 3354 N N . ALA A 1 459 ? 5.729 5.866 -32.426 1.00 40.87 451 ALA A N 1
ATOM 3355 C CA . ALA A 1 459 ? 4.829 6.790 -31.751 1.00 39.88 451 ALA A CA 1
ATOM 3356 C C . ALA A 1 459 ? 3.378 6.422 -32.000 1.00 41.04 451 ALA A C 1
ATOM 3357 O O . ALA A 1 459 ? 2.532 6.603 -31.116 1.00 47.84 451 ALA A O 1
ATOM 3359 N N . ILE A 1 460 ? 3.074 5.859 -33.169 1.00 30.79 452 ILE A N 1
ATOM 3360 C CA . ILE A 1 460 ? 1.720 5.376 -33.412 1.00 34.75 452 ILE A CA 1
ATOM 3361 C C . ILE A 1 460 ? 1.406 4.213 -32.481 1.00 39.74 452 ILE A C 1
ATOM 3362 O O . ILE A 1 460 ? 0.356 4.186 -31.824 1.00 31.09 452 ILE A O 1
ATOM 3367 N N . LYS A 1 461 ? 2.326 3.243 -32.402 1.00 36.44 453 LYS A N 1
ATOM 3368 C CA . LYS A 1 461 ? 2.137 2.103 -31.513 1.00 32.88 453 LYS A CA 1
ATOM 3369 C C . LYS A 1 461 ? 1.948 2.553 -30.069 1.00 46.51 453 LYS A C 1
ATOM 3370 O O . LYS A 1 461 ? 1.064 2.045 -29.364 1.00 43.13 453 LYS A O 1
ATOM 3376 N N . GLU A 1 462 ? 2.752 3.523 -29.616 1.00 47.22 454 GLU A N 1
ATOM 3377 C CA . GLU A 1 462 ? 2.640 3.983 -28.236 1.00 45.37 454 GLU A CA 1
ATOM 3378 C C . GLU A 1 462 ? 1.320 4.709 -28.001 1.00 40.49 454 GLU A C 1
ATOM 3379 O O . GLU A 1 462 ? 0.676 4.510 -26.965 1.00 46.90 454 GLU A O 1
ATOM 3385 N N . ALA A 1 463 ? 0.896 5.550 -28.949 1.00 35.63 455 ALA A N 1
ATOM 3386 C CA . ALA A 1 463 ? -0.393 6.226 -28.805 1.00 40.19 455 ALA A CA 1
ATOM 3387 C C . ALA A 1 463 ? -1.543 5.226 -28.757 1.00 44.90 455 ALA A C 1
ATOM 3388 O O . ALA A 1 463 ? -2.491 5.397 -27.979 1.00 45.86 455 ALA A O 1
ATOM 3390 N N . ALA A 1 464 ? -1.466 4.165 -29.567 1.00 35.71 456 ALA A N 1
ATOM 3391 C CA . ALA A 1 464 ? -2.504 3.140 -29.540 1.00 32.98 456 ALA A CA 1
ATOM 3392 C C . ALA A 1 464 ? -2.541 2.433 -28.189 1.00 42.65 456 ALA A C 1
ATOM 3393 O O . ALA A 1 464 ? -3.620 2.107 -27.679 1.00 33.91 456 ALA A O 1
ATOM 3395 N N . LEU A 1 465 ? -1.371 2.181 -27.597 1.00 47.17 457 LEU A N 1
ATOM 3396 C CA . LEU A 1 465 ? -1.339 1.643 -26.243 1.00 44.20 457 LEU A CA 1
ATOM 3397 C C . LEU A 1 465 ? -2.001 2.602 -25.263 1.00 47.89 457 LEU A C 1
ATOM 3398 O O . LEU A 1 465 ? -2.748 2.181 -24.369 1.00 48.72 457 LEU A O 1
ATOM 3403 N N . ASP A 1 466 ? -1.754 3.903 -25.432 1.00 49.31 458 ASP A N 1
ATOM 3404 C CA . ASP A 1 466 ? -2.351 4.899 -24.549 1.00 58.38 458 ASP A CA 1
ATOM 3405 C C . ASP A 1 466 ? -3.863 4.959 -24.720 1.00 57.11 458 ASP A C 1
ATOM 3406 O O . ASP A 1 466 ? -4.602 5.091 -23.738 1.00 56.07 458 ASP A O 1
ATOM 3411 N N . ALA A 1 467 ? -4.340 4.845 -25.960 1.00 48.83 459 ALA A N 1
ATOM 3412 C CA . ALA A 1 467 ? -5.773 4.924 -26.208 1.00 45.84 459 ALA A CA 1
ATOM 3413 C C . ALA A 1 467 ? -6.487 3.676 -25.710 1.00 51.18 459 ALA A C 1
ATOM 3414 O O . ALA A 1 467 ? -7.572 3.765 -25.125 1.00 54.10 459 ALA A O 1
ATOM 3416 N N . THR A 1 468 ? -5.892 2.503 -25.919 1.00 49.61 460 THR A N 1
ATOM 3417 C CA . THR A 1 468 ? -6.610 1.273 -25.619 1.00 46.03 460 THR A CA 1
ATOM 3418 C C . THR A 1 468 ? -6.768 1.076 -24.115 1.00 48.78 460 THR A C 1
ATOM 3419 O O . THR A 1 468 ? -7.789 0.546 -23.662 1.00 58.27 460 THR A O 1
ATOM 3423 N N . GLY A 1 469 ? -5.782 1.491 -23.323 1.00 47.60 461 GLY A N 1
ATOM 3424 C CA . GLY A 1 469 ? -5.878 1.271 -21.892 1.00 50.96 461 GLY A CA 1
ATOM 3425 C C . GLY A 1 469 ? -4.915 2.065 -21.034 1.00 47.34 461 GLY A C 1
ATOM 3426 O O . GLY A 1 469 ? -4.590 1.642 -19.921 1.00 57.07 461 GLY A O 1
ATOM 3427 N N . LYS A 1 470 ? -4.468 3.218 -21.530 1.00 42.13 462 LYS A N 1
ATOM 3428 C CA . LYS A 1 470 ? -3.519 4.071 -20.812 1.00 41.43 462 LYS A CA 1
ATOM 3429 C C . LYS A 1 470 ? -2.314 3.271 -20.331 1.00 47.87 462 LYS A C 1
ATOM 3430 O O . LYS A 1 470 ? -1.858 3.422 -19.197 1.00 45.13 462 LYS A O 1
ATOM 3436 N N . ARG A 1 471 ? -1.802 2.394 -21.191 1.00 45.46 463 ARG A N 1
ATOM 3437 C CA . ARG A 1 471 ? -0.713 1.509 -20.798 1.00 45.38 463 ARG A CA 1
ATOM 3438 C C . ARG A 1 471 ? 0.416 1.554 -21.812 1.00 54.86 463 ARG A C 1
ATOM 3439 O O . ARG A 1 471 ? 1.007 0.527 -22.159 1.00 61.67 463 ARG A O 1
ATOM 3447 N N . ALA A 1 472 ? 0.759 2.761 -22.263 1.00 51.92 464 ALA A N 1
ATOM 3448 C CA . ALA A 1 472 ? 1.940 2.953 -23.089 1.00 46.06 464 ALA A CA 1
ATOM 3449 C C . ALA A 1 472 ? 3.194 2.610 -22.295 1.00 52.02 464 ALA A C 1
ATOM 3450 O O . ALA A 1 472 ? 3.230 2.725 -21.068 1.00 55.22 464 ALA A O 1
ATOM 3452 N N . ILE A 1 473 ? 4.228 2.176 -23.008 1.00 51.66 465 ILE A N 1
ATOM 3453 C CA . ILE A 1 473 ? 5.448 1.706 -22.363 1.00 44.10 465 ILE A CA 1
ATOM 3454 C C . ILE A 1 473 ? 6.457 2.831 -22.167 1.00 44.05 465 ILE A C 1
ATOM 3455 O O . ILE A 1 473 ? 7.069 2.940 -21.101 1.00 47.23 465 ILE A O 1
ATOM 3460 N N . HIS A 1 474 ? 6.638 3.685 -23.177 1.00 48.40 466 HIS A N 1
ATOM 3461 C CA . HIS A 1 474 ? 7.739 4.644 -23.218 1.00 52.77 466 HIS A CA 1
ATOM 3462 C C . HIS A 1 474 ? 7.321 6.063 -22.844 1.00 55.34 466 HIS A C 1
ATOM 3463 O O . HIS A 1 474 ? 7.946 7.034 -23.287 1.00 53.89 466 HIS A O 1
ATOM 3470 N N . MET A 1 475 ? 6.282 6.204 -22.033 1.00 59.59 467 MET A N 1
ATOM 3471 C CA . MET A 1 475 ? 5.770 7.519 -21.678 1.00 48.00 467 MET A CA 1
ATOM 3472 C C . MET A 1 475 ? 5.516 7.613 -20.189 1.00 49.83 467 MET A C 1
ATOM 3473 O O . MET A 1 475 ? 5.173 6.615 -19.562 1.00 48.85 467 MET A O 1
ATOM 3479 N N . MET B 1 9 ? 16.582 -10.850 2.941 1.00 112.91 1 MET B N 1
ATOM 3480 C CA . MET B 1 9 ? 16.473 -11.156 1.516 1.00 115.30 1 MET B CA 1
ATOM 3481 C C . MET B 1 9 ? 15.117 -10.715 0.957 1.00 110.85 1 MET B C 1
ATOM 3482 O O . MET B 1 9 ? 14.083 -11.310 1.267 1.00 110.34 1 MET B O 1
ATOM 3487 N N . ASN B 1 10 ? 15.132 -9.673 0.128 1.00 103.39 2 ASN B N 1
ATOM 3488 C CA . ASN B 1 10 ? 13.899 -9.119 -0.412 1.00 92.65 2 ASN B CA 1
ATOM 3489 C C . ASN B 1 10 ? 13.279 -10.106 -1.398 1.00 82.86 2 ASN B C 1
ATOM 3490 O O . ASN B 1 10 ? 13.964 -10.953 -1.974 1.00 74.90 2 ASN B O 1
ATOM 3495 N N . GLN B 1 11 ? 11.971 -9.973 -1.616 1.00 80.53 3 GLN B N 1
ATOM 3496 C CA . GLN B 1 11 ? 11.235 -10.871 -2.500 1.00 81.43 3 GLN B CA 1
ATOM 3497 C C . GLN B 1 11 ? 10.525 -10.092 -3.603 1.00 82.27 3 GLN B C 1
ATOM 3498 O O . GLN B 1 11 ? 9.953 -9.022 -3.361 1.00 76.56 3 GLN B O 1
ATOM 3500 N N . PHE B 1 12 ? 10.572 -10.636 -4.818 1.00 83.51 4 PHE B N 1
ATOM 3501 C CA . PHE B 1 12 ? 9.930 -10.030 -5.974 1.00 83.04 4 PHE B CA 1
ATOM 3502 C C . PHE B 1 12 ? 9.143 -11.094 -6.723 1.00 84.18 4 PHE B C 1
ATOM 3503 O O . PHE B 1 12 ? 9.410 -12.293 -6.611 1.00 84.26 4 PHE B O 1
ATOM 3511 N N . ASP B 1 13 ? 8.160 -10.637 -7.497 1.00 79.66 5 ASP B N 1
ATOM 3512 C CA . ASP B 1 13 ? 7.403 -11.554 -8.338 1.00 76.39 5 ASP B CA 1
ATOM 3513 C C . ASP B 1 13 ? 8.177 -11.899 -9.601 1.00 75.89 5 ASP B C 1
ATOM 3514 O O . ASP B 1 13 ? 8.188 -13.056 -10.030 1.00 81.73 5 ASP B O 1
ATOM 3519 N N . VAL B 1 14 ? 8.821 -10.906 -10.214 1.00 70.26 6 VAL B N 1
ATOM 3520 C CA . VAL B 1 14 ? 9.567 -11.094 -11.452 1.00 68.82 6 VAL B CA 1
ATOM 3521 C C . VAL B 1 14 ? 10.889 -10.343 -11.350 1.00 68.01 6 VAL B C 1
ATOM 3522 O O . VAL B 1 14 ? 10.916 -9.173 -10.952 1.00 62.31 6 VAL B O 1
ATOM 3526 N N . ALA B 1 15 ? 11.978 -11.004 -11.736 1.00 67.39 7 ALA B N 1
ATOM 3527 C CA . ALA B 1 15 ? 13.287 -10.383 -11.868 1.00 63.51 7 ALA B CA 1
ATOM 3528 C C . ALA B 1 15 ? 13.701 -10.447 -1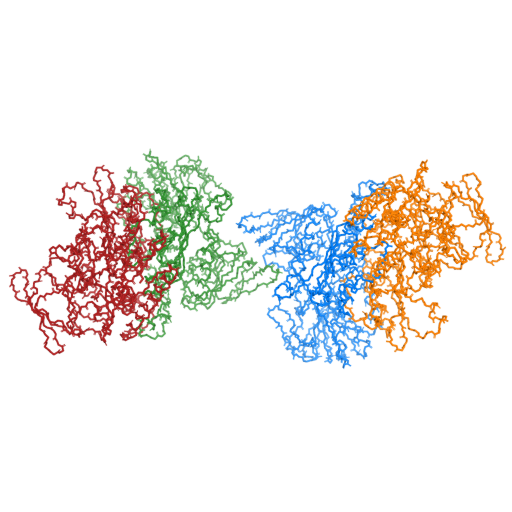3.329 1.00 68.45 7 ALA B C 1
ATOM 3529 O O . ALA B 1 15 ? 13.483 -11.460 -13.999 1.00 67.98 7 ALA B O 1
ATOM 3531 N N . VAL B 1 16 ? 14.293 -9.364 -13.826 1.00 69.32 8 VAL B N 1
ATOM 3532 C CA . VAL B 1 16 ? 14.714 -9.265 -15.220 1.00 65.45 8 VAL B CA 1
ATOM 3533 C C . VAL B 1 16 ? 16.210 -8.989 -15.255 1.00 67.17 8 VAL B C 1
ATOM 3534 O O . VAL B 1 16 ? 16.671 -7.953 -14.760 1.00 60.40 8 VAL B O 1
ATOM 3538 N N . ILE B 1 17 ? 16.960 -9.897 -15.869 1.00 68.36 9 ILE B N 1
ATOM 3539 C CA . ILE B 1 17 ? 18.408 -9.787 -15.980 1.00 73.61 9 ILE B CA 1
ATOM 3540 C C . ILE B 1 17 ? 18.707 -9.181 -17.345 1.00 72.93 9 ILE B C 1
ATOM 3541 O O . ILE B 1 17 ? 18.511 -9.829 -18.378 1.00 78.84 9 ILE B O 1
ATOM 3546 N N . GLY B 1 18 ? 19.174 -7.935 -17.357 1.00 70.80 10 GLY B N 1
ATOM 3547 C CA . GLY B 1 18 ? 19.407 -7.243 -18.610 1.00 67.55 10 GLY B CA 1
ATOM 3548 C C . GLY B 1 18 ? 18.504 -6.044 -18.813 1.00 68.43 10 GLY B C 1
ATOM 3549 O O . GLY B 1 18 ? 17.291 -6.130 -18.603 1.00 66.05 10 GLY B O 1
ATOM 3550 N N . SER B 1 19 ? 19.082 -4.912 -19.216 1.00 71.10 11 SER B N 1
ATOM 3551 C CA . SER B 1 19 ? 18.339 -3.673 -19.406 1.00 68.55 11 SER B CA 1
ATOM 3552 C C . SER B 1 19 ? 18.272 -3.274 -20.876 1.00 63.55 11 SER B C 1
ATOM 3553 O O . SER B 1 19 ? 18.209 -2.085 -21.203 1.00 56.69 11 SER B O 1
ATOM 3556 N N . GLY B 1 20 ? 18.302 -4.254 -21.778 1.00 66.19 12 GLY B N 1
ATOM 3557 C CA . GLY B 1 20 ? 18.108 -3.970 -23.167 1.00 64.42 12 GLY B CA 1
ATOM 3558 C C . GLY B 1 20 ? 16.657 -3.645 -23.455 1.00 59.44 12 GLY B C 1
ATOM 3559 O O . GLY B 1 20 ? 15.816 -3.599 -22.547 1.00 55.00 12 GLY B O 1
ATOM 3560 N N . PRO B 1 21 ? 16.350 -3.403 -24.730 1.00 56.74 13 PRO B N 1
ATOM 3561 C CA . PRO B 1 21 ? 14.953 -3.109 -25.097 1.00 51.55 13 PRO B CA 1
ATOM 3562 C C . PRO B 1 21 ? 13.985 -4.182 -24.642 1.00 48.27 13 PRO B C 1
ATOM 3563 O O . PRO B 1 21 ? 12.897 -3.865 -24.151 1.00 47.68 13 PRO B O 1
ATOM 3567 N N . GLY B 1 22 ? 14.363 -5.453 -24.777 1.00 49.12 14 GLY B N 1
ATOM 3568 C CA . GLY B 1 22 ? 13.528 -6.517 -24.249 1.00 48.82 14 GLY B CA 1
ATOM 3569 C C . GLY B 1 22 ? 13.433 -6.469 -22.738 1.00 50.90 14 GLY B C 1
ATOM 3570 O O . GLY B 1 22 ? 12.340 -6.524 -22.168 1.00 52.71 14 GLY B O 1
ATOM 3571 N N . GLY B 1 23 ? 14.575 -6.333 -22.071 1.00 52.76 15 GLY B N 1
ATOM 3572 C CA . GLY B 1 23 ? 14.617 -6.337 -20.625 1.00 52.32 15 GLY B CA 1
ATOM 3573 C C . GLY B 1 23 ? 13.763 -5.266 -19.982 1.00 55.48 15 GLY B C 1
ATOM 3574 O O . GLY B 1 23 ? 12.894 -5.577 -19.161 1.00 58.24 15 GLY B O 1
ATOM 3575 N N . TYR B 1 24 ? 13.995 -3.998 -20.328 1.00 52.10 16 TYR B N 1
ATOM 3576 C CA . TYR B 1 24 ? 13.299 -2.942 -19.607 1.00 52.86 16 TYR B CA 1
ATOM 3577 C C . TYR B 1 24 ? 11.842 -2.808 -20.037 1.00 56.24 16 TYR B C 1
ATOM 3578 O O . TYR B 1 24 ? 11.001 -2.399 -19.230 1.00 66.24 16 TYR B O 1
ATOM 3587 N N . VAL B 1 25 ? 11.507 -3.164 -21.276 1.00 47.42 17 VAL B N 1
ATOM 3588 C CA . VAL B 1 25 ? 10.103 -3.133 -21.668 1.00 50.54 17 VAL B CA 1
ATOM 3589 C C . VAL B 1 25 ? 9.325 -4.244 -20.963 1.00 52.15 17 VAL B C 1
ATOM 3590 O O . VAL B 1 25 ? 8.178 -4.048 -20.538 1.00 51.96 17 VAL B O 1
ATOM 3594 N N . ALA B 1 26 ? 9.929 -5.423 -20.822 1.00 49.14 18 ALA B N 1
ATOM 3595 C CA . ALA B 1 26 ? 9.283 -6.478 -20.049 1.00 52.30 18 ALA B CA 1
ATOM 3596 C C . ALA B 1 26 ? 9.018 -6.025 -18.619 1.00 56.61 18 ALA B C 1
ATOM 3597 O O . ALA B 1 26 ? 7.925 -6.242 -18.085 1.00 64.70 18 ALA B O 1
ATOM 3599 N N . ALA B 1 27 ? 10.000 -5.369 -17.994 1.00 56.25 19 ALA B N 1
ATOM 3600 C CA . ALA B 1 27 ? 9.827 -4.913 -16.617 1.00 61.32 19 ALA B CA 1
ATOM 3601 C C . ALA B 1 27 ? 8.669 -3.928 -16.505 1.00 65.67 19 ALA B C 1
ATOM 3602 O O . ALA B 1 27 ? 7.857 -4.014 -15.575 1.00 61.00 19 ALA B O 1
ATOM 3604 N N . ILE B 1 28 ? 8.579 -2.984 -17.445 1.00 49.99 20 ILE B N 1
ATOM 3605 C CA . ILE B 1 28 ? 7.474 -2.033 -17.438 1.00 51.48 20 ILE B CA 1
ATOM 3606 C C . ILE B 1 28 ? 6.145 -2.758 -17.621 1.00 51.23 20 ILE B C 1
ATOM 3607 O O . ILE B 1 28 ? 5.171 -2.488 -16.906 1.00 51.48 20 ILE B O 1
ATOM 3612 N N . ARG B 1 29 ? 6.087 -3.702 -18.567 1.00 49.08 21 ARG B N 1
ATOM 3613 C CA . ARG B 1 29 ? 4.853 -4.453 -18.778 1.00 52.72 21 ARG B CA 1
ATOM 3614 C C . ARG B 1 29 ? 4.513 -5.322 -17.572 1.00 56.97 21 ARG B C 1
ATOM 3615 O O . ARG B 1 29 ? 3.330 -5.513 -17.264 1.00 56.57 21 ARG B O 1
ATOM 3623 N N . CYS B 1 30 ? 5.523 -5.857 -16.879 1.00 56.02 22 CYS B N 1
ATOM 3624 C CA 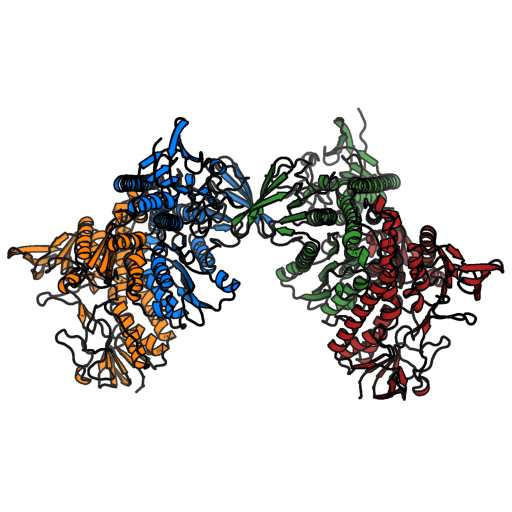. CYS B 1 30 ? 5.248 -6.580 -15.640 1.00 62.18 22 CYS B CA 1
ATOM 3625 C C . CYS B 1 30 ? 4.737 -5.643 -14.557 1.00 65.20 22 CYS B C 1
ATOM 3626 O O . CYS B 1 30 ? 3.789 -5.977 -13.835 1.00 62.35 22 CYS B O 1
ATOM 3629 N N . ALA B 1 31 ? 5.344 -4.460 -14.436 1.00 65.99 23 ALA B N 1
ATOM 3630 C CA . ALA B 1 31 ? 4.889 -3.499 -13.440 1.00 54.16 23 ALA B CA 1
ATOM 3631 C C . ALA B 1 31 ? 3.469 -3.041 -13.729 1.00 53.63 23 ALA B C 1
ATOM 3632 O O . ALA B 1 31 ? 2.677 -2.831 -12.802 1.00 54.62 23 ALA B O 1
ATOM 3634 N N . GLN B 1 32 ? 3.124 -2.885 -15.011 1.00 57.25 24 GLN B N 1
ATOM 3635 C CA . GLN B 1 32 ? 1.774 -2.459 -15.361 1.00 58.00 24 GLN B CA 1
ATOM 3636 C C . GLN B 1 32 ? 0.740 -3.498 -14.958 1.00 62.17 24 GLN B C 1
ATOM 3637 O O . GLN B 1 32 ? -0.404 -3.147 -14.645 1.00 63.57 24 GLN B O 1
ATOM 3643 N N . LEU B 1 33 ? 1.121 -4.774 -14.943 1.00 66.73 25 LEU B N 1
ATOM 3644 C CA . LEU B 1 33 ? 0.198 -5.851 -14.610 1.00 69.12 25 LEU B CA 1
ATOM 3645 C C . LEU B 1 33 ? 0.118 -6.130 -13.111 1.00 66.93 25 LEU B C 1
ATOM 3646 O O . LEU B 1 33 ? -0.699 -6.956 -12.694 1.00 63.39 25 LEU B O 1
ATOM 3651 N N . GLY B 1 34 ? 0.912 -5.449 -12.293 1.00 69.49 26 GLY B N 1
ATOM 3652 C CA . GLY B 1 34 ? 0.796 -5.558 -10.859 1.00 59.19 26 GLY B CA 1
ATOM 3653 C C . GLY B 1 34 ? 1.866 -6.381 -10.183 1.00 60.30 26 GLY B C 1
ATOM 3654 O O . GLY B 1 34 ? 1.720 -6.690 -8.995 1.00 67.52 26 GLY B O 1
ATOM 3655 N N . PHE B 1 35 ? 2.917 -6.770 -10.898 1.00 62.32 27 PHE B N 1
ATOM 3656 C CA . PHE B 1 35 ? 3.969 -7.595 -10.323 1.00 64.42 27 PHE B CA 1
ATOM 3657 C C . PHE B 1 35 ? 5.021 -6.738 -9.635 1.00 67.64 27 PHE B C 1
ATOM 3658 O O . PHE B 1 35 ? 5.347 -5.639 -10.099 1.00 59.37 27 PHE B O 1
ATOM 3666 N N . LYS B 1 36 ? 5.560 -7.257 -8.530 1.00 66.36 28 LYS B N 1
ATOM 3667 C CA . LYS B 1 36 ? 6.740 -6.672 -7.903 1.00 68.21 28 LYS B CA 1
ATOM 3668 C C . LYS B 1 36 ? 7.945 -7.036 -8.760 1.00 70.87 28 LYS B C 1
ATOM 3669 O O . LYS B 1 36 ? 8.316 -8.209 -8.854 1.00 69.83 28 LYS B O 1
ATOM 3671 N N . THR B 1 37 ? 8.525 -6.042 -9.427 1.00 70.35 29 THR B N 1
ATOM 3672 C CA . THR B 1 37 ? 9.518 -6.276 -10.465 1.00 64.22 29 THR B CA 1
ATOM 3673 C C . THR B 1 37 ? 10.839 -5.606 -10.110 1.00 63.75 29 THR B C 1
ATOM 3674 O O . THR B 1 37 ? 10.864 -4.484 -9.596 1.00 66.33 29 THR B O 1
ATOM 3678 N N . VAL B 1 38 ? 11.935 -6.310 -10.385 1.00 69.96 30 VAL B N 1
ATOM 3679 C CA . VAL B 1 38 ? 13.288 -5.795 -10.216 1.00 72.77 30 VAL B CA 1
ATOM 3680 C C . VAL B 1 38 ? 14.068 -6.096 -11.489 1.00 69.06 30 VAL B C 1
ATOM 3681 O O . VAL B 1 38 ? 13.851 -7.132 -12.127 1.00 64.49 30 VAL B O 1
ATOM 3685 N N . ILE B 1 39 ? 14.958 -5.185 -11.873 1.00 66.90 31 ILE B N 1
ATOM 3686 C CA . ILE B 1 39 ? 15.780 -5.355 -13.064 1.00 68.92 31 ILE B CA 1
ATOM 3687 C C . ILE B 1 39 ? 17.245 -5.144 -12.697 1.00 68.69 31 ILE B C 1
ATOM 3688 O O . ILE B 1 39 ? 17.576 -4.255 -11.904 1.00 72.73 31 ILE B O 1
ATOM 3693 N N . ILE B 1 40 ? 18.119 -5.975 -13.267 1.00 61.20 32 ILE B N 1
ATOM 3694 C CA . ILE B 1 40 ? 19.542 -6.005 -12.943 1.00 64.29 32 ILE B CA 1
ATOM 3695 C C . ILE B 1 40 ? 20.337 -5.733 -14.214 1.00 68.92 32 ILE B C 1
ATOM 3696 O O . ILE B 1 40 ? 20.060 -6.332 -15.260 1.00 76.62 32 ILE B O 1
ATOM 3701 N N . GLU B 1 41 ? 21.324 -4.837 -14.127 1.00 65.12 33 GLU B N 1
ATOM 3702 C CA . GLU B 1 41 ? 22.173 -4.514 -15.272 1.00 68.87 33 GLU B CA 1
ATOM 3703 C C . GLU B 1 41 ? 23.623 -4.391 -14.820 1.00 73.74 33 GLU B C 1
ATOM 3704 O O . GLU B 1 41 ? 23.912 -3.684 -13.851 1.00 80.70 33 GLU B O 1
ATOM 3710 N N . LYS B 1 42 ? 24.531 -5.083 -15.516 1.00 64.66 34 LYS B N 1
ATOM 3711 C CA . LYS B 1 42 ? 25.949 -5.005 -15.169 1.00 71.32 34 LYS B CA 1
ATOM 3712 C C . LYS B 1 42 ? 26.604 -3.727 -15.691 1.00 72.23 34 LYS B C 1
ATOM 3713 O O . LYS B 1 42 ? 27.599 -3.269 -15.116 1.00 68.94 34 LYS B O 1
ATOM 3719 N N . TYR B 1 43 ? 26.071 -3.146 -16.765 1.00 69.88 35 TYR B N 1
ATOM 3720 C CA . TYR B 1 43 ? 26.615 -1.921 -17.335 1.00 68.91 35 TYR B CA 1
ATOM 3721 C C . TYR B 1 43 ? 26.340 -0.740 -16.404 1.00 69.58 35 TYR B C 1
ATOM 3722 O O . TYR B 1 43 ? 25.476 -0.796 -15.523 1.00 62.79 35 TYR B O 1
ATOM 3731 N N . SER B 1 44 ? 27.119 0.333 -16.588 1.00 73.16 36 SER B N 1
ATOM 3732 C CA . SER B 1 44 ? 26.975 1.526 -15.754 1.00 76.61 36 SER B CA 1
ATOM 3733 C C . SER B 1 44 ? 25.638 2.241 -15.974 1.00 72.86 36 SER B C 1
ATOM 3734 O O . SER B 1 44 ? 25.105 2.852 -15.038 1.00 69.67 36 SER B O 1
ATOM 3737 N N . THR B 1 45 ? 25.087 2.192 -17.187 1.00 67.05 37 THR B N 1
ATOM 3738 C CA . THR B 1 45 ? 23.817 2.832 -17.500 1.00 67.64 37 THR B CA 1
ATOM 3739 C C . THR B 1 45 ? 22.874 1.810 -18.118 1.00 70.01 37 THR B C 1
ATOM 3740 O O . THR B 1 45 ? 23.279 0.713 -18.512 1.00 74.86 37 THR B O 1
ATOM 3744 N N . LEU B 1 46 ? 21.601 2.181 -18.192 1.00 65.07 38 LEU B N 1
ATOM 3745 C CA . LEU B 1 46 ? 20.574 1.317 -18.752 1.00 61.27 38 LEU B CA 1
ATOM 3746 C C . LEU B 1 46 ? 20.482 1.499 -20.262 1.00 58.88 38 LEU B C 1
ATOM 3747 O O . LEU B 1 46 ? 20.976 2.477 -20.824 1.00 59.04 38 LEU B O 1
ATOM 3752 N N . GLY B 1 47 ? 19.860 0.520 -20.918 1.00 57.83 39 GLY B N 1
ATOM 3753 C CA . GLY B 1 47 ? 19.592 0.617 -22.341 1.00 55.85 39 GLY B CA 1
ATOM 3754 C C . GLY B 1 47 ? 20.025 -0.577 -23.169 1.00 61.30 39 GLY B C 1
ATOM 3755 O O . GLY B 1 47 ? 19.493 -0.806 -24.260 1.00 57.56 39 GLY B O 1
ATOM 3756 N N . GLY B 1 48 ? 20.986 -1.348 -22.666 1.00 62.07 40 GLY B N 1
ATOM 3757 C CA . GLY B 1 48 ? 21.415 -2.520 -23.401 1.00 55.48 40 GLY B CA 1
ATOM 3758 C C . GLY B 1 48 ? 22.264 -2.162 -24.615 1.00 53.87 40 GLY B C 1
ATOM 3759 O O . GLY B 1 48 ? 22.838 -1.072 -24.722 1.00 51.62 40 GLY B O 1
ATOM 3760 N N . THR B 1 49 ? 22.348 -3.121 -25.540 1.00 53.61 41 THR B N 1
ATOM 3761 C CA . THR B 1 49 ? 23.129 -2.908 -26.756 1.00 56.48 41 THR B CA 1
ATOM 3762 C C . THR B 1 49 ? 22.519 -1.807 -27.615 1.00 52.22 41 THR B C 1
ATOM 3763 O O . THR B 1 49 ? 23.234 -0.940 -28.132 1.00 49.30 41 THR B O 1
ATOM 3767 N N . CYS B 1 50 ? 21.196 -1.823 -27.767 1.00 48.02 42 CYS B N 1
ATOM 3768 C CA . CYS B 1 50 ? 20.536 -0.914 -28.698 1.00 60.45 42 CYS B CA 1
ATOM 3769 C C . CYS B 1 50 ? 20.800 0.547 -28.347 1.00 53.59 42 CYS B C 1
ATOM 3770 O O . CYS B 1 50 ? 20.959 1.388 -29.241 1.00 47.96 42 CYS B O 1
ATOM 3773 N N . LEU B 1 51 ? 20.856 0.873 -27.056 1.00 51.32 43 LEU B N 1
ATOM 3774 C CA . LEU B 1 51 ? 21.022 2.269 -26.676 1.00 45.81 43 LEU B CA 1
ATOM 3775 C C . LEU B 1 51 ? 22.484 2.698 -26.628 1.00 48.91 43 LEU B C 1
ATOM 3776 O O . LEU B 1 51 ? 22.839 3.751 -27.160 1.00 61.06 43 LEU B O 1
ATOM 3781 N N . ASN B 1 52 ? 23.343 1.909 -26.004 1.00 49.58 44 ASN B N 1
ATOM 3782 C CA . ASN B 1 52 ? 24.684 2.397 -25.729 1.00 50.69 44 ASN B CA 1
ATOM 3783 C C . ASN B 1 52 ? 25.659 2.141 -26.869 1.00 57.04 44 ASN B C 1
ATOM 3784 O O . ASN B 1 52 ? 26.553 2.966 -27.099 1.00 51.69 44 ASN B O 1
ATOM 3789 N N . VAL B 1 53 ? 25.517 1.028 -27.588 1.00 55.81 45 VAL B N 1
ATOM 3790 C CA . VAL B 1 53 ? 26.482 0.679 -28.625 1.00 60.46 45 VAL B CA 1
ATOM 3791 C C . VAL B 1 53 ? 25.780 0.102 -29.846 1.00 66.98 45 VAL B C 1
ATOM 3792 O O . VAL B 1 53 ? 26.397 -0.608 -30.648 1.00 74.20 45 VAL B O 1
ATOM 3796 N N . GLY B 1 54 ? 24.495 0.409 -30.008 1.00 64.06 46 GLY B N 1
ATOM 3797 C CA . GLY B 1 54 ? 23.724 -0.188 -31.083 1.00 56.55 46 GLY B CA 1
ATOM 3798 C C . GLY B 1 54 ? 22.881 0.768 -31.902 1.00 52.80 46 GLY B C 1
ATOM 3799 O O . GLY B 1 54 ? 23.414 1.648 -32.588 1.00 47.21 46 GLY B O 1
ATOM 3800 N N . CYS B 1 55 ? 21.556 0.601 -31.823 1.00 46.95 47 CYS B N 1
ATOM 3801 C CA . CYS B 1 55 ? 20.639 1.302 -32.716 1.00 46.65 47 CYS B CA 1
ATOM 3802 C C . CYS B 1 55 ? 20.815 2.813 -32.631 1.00 53.73 47 CYS B C 1
ATOM 3803 O O . CYS B 1 55 ? 21.067 3.485 -33.637 1.00 50.96 47 CYS B O 1
ATOM 3806 N N . ILE B 1 56 ? 20.625 3.373 -31.437 1.00 53.17 48 ILE B N 1
ATOM 3807 C CA . ILE B 1 56 ? 20.651 4.826 -31.290 1.00 40.89 48 ILE B CA 1
ATOM 3808 C C . ILE B 1 56 ? 21.984 5.423 -31.733 1.00 44.89 48 ILE B C 1
ATOM 3809 O O . ILE B 1 56 ? 21.972 6.349 -32.557 1.00 46.27 48 ILE B O 1
ATOM 3814 N N . PRO B 1 57 ? 23.144 4.958 -31.246 1.00 46.51 49 PRO B N 1
ATOM 3815 C CA . PRO B 1 57 ? 24.411 5.554 -31.716 1.00 48.26 49 PRO B CA 1
ATOM 3816 C C . PRO B 1 57 ? 24.590 5.522 -33.223 1.00 49.16 49 PRO B C 1
ATOM 3817 O O . PRO B 1 57 ? 24.948 6.541 -33.825 1.00 58.26 49 PRO B O 1
ATOM 3821 N N . SER B 1 58 ? 24.361 4.369 -33.853 1.00 48.33 50 SER B N 1
ATOM 3822 C CA . SER B 1 58 ? 24.535 4.272 -35.300 1.00 47.88 50 SER B CA 1
ATOM 3823 C C . SER B 1 58 ? 23.560 5.188 -36.031 1.00 45.06 50 SER B C 1
ATOM 3824 O O . SER B 1 58 ? 23.934 5.857 -37.001 1.00 52.60 50 SER B O 1
ATOM 3827 N N . LYS B 1 59 ? 22.301 5.216 -35.592 1.00 37.94 51 LYS B N 1
ATOM 3828 C CA . LYS B 1 59 ? 21.311 6.070 -36.239 1.00 37.43 51 LYS B CA 1
ATOM 3829 C C . LYS B 1 59 ? 21.716 7.536 -36.155 1.00 41.10 51 LYS B C 1
ATOM 3830 O O . LYS B 1 59 ? 21.517 8.296 -37.111 1.00 45.68 51 LYS B O 1
ATOM 3836 N N . ALA B 1 60 ? 22.293 7.950 -35.022 1.00 36.08 52 ALA B N 1
ATOM 3837 C CA . ALA B 1 60 ? 22.745 9.332 -34.881 1.00 44.23 52 ALA B CA 1
ATOM 3838 C C . ALA B 1 60 ? 23.854 9.651 -35.876 1.00 46.43 52 ALA B C 1
ATOM 3839 O O . ALA B 1 60 ? 23.830 10.697 -36.536 1.00 44.20 52 ALA B O 1
ATOM 3841 N N . LEU B 1 61 ? 24.835 8.749 -36.003 1.00 42.08 53 LEU B N 1
ATOM 3842 C CA . LEU B 1 61 ? 25.921 8.963 -36.956 1.00 41.31 53 LEU B CA 1
ATOM 3843 C C . LEU B 1 61 ? 25.437 8.867 -38.403 1.00 41.47 53 LEU B C 1
ATOM 3844 O O . LEU B 1 61 ? 25.972 9.551 -39.285 1.00 40.01 53 LEU B O 1
ATOM 3849 N N . LEU B 1 62 ? 24.422 8.046 -38.669 1.00 40.66 54 LEU B N 1
ATOM 3850 C CA . LEU B 1 62 ? 23.882 7.980 -40.020 1.00 42.03 54 LEU B CA 1
ATOM 3851 C C . LEU B 1 62 ? 23.227 9.295 -40.411 1.00 40.19 54 LEU B C 1
ATOM 3852 O O . LEU B 1 62 ? 23.359 9.747 -41.554 1.00 42.41 54 LEU B O 1
ATOM 3857 N N . ASP B 1 63 ? 22.538 9.931 -39.463 1.00 38.48 55 ASP B N 1
ATOM 3858 C CA . ASP B 1 63 ? 21.884 11.204 -39.737 1.00 36.52 55 ASP B CA 1
ATOM 3859 C C . ASP B 1 63 ? 22.906 12.308 -39.966 1.00 43.73 55 ASP B C 1
ATOM 3860 O O . ASP B 1 63 ? 22.749 13.132 -40.876 1.00 49.79 55 ASP B O 1
ATOM 3865 N N . SER B 1 64 ? 23.955 12.346 -39.142 1.00 36.19 56 SER B N 1
ATOM 3866 C CA . SER B 1 64 ? 24.980 13.368 -39.296 1.00 38.08 56 SER B CA 1
ATOM 3867 C C . SER B 1 64 ? 25.753 13.188 -40.595 1.00 42.63 56 SER B C 1
ATOM 3868 O O . SER B 1 64 ? 26.018 14.165 -41.305 1.00 44.88 56 SER B O 1
ATOM 3871 N N . SER B 1 65 ? 26.127 11.950 -40.923 1.00 42.85 57 SER B N 1
ATOM 3872 C CA . SER B 1 65 ? 26.917 11.716 -42.128 1.00 46.82 57 SER B CA 1
ATOM 3873 C C . SER B 1 65 ? 26.117 11.991 -43.397 1.00 49.28 57 SER B C 1
ATOM 3874 O O . SER B 1 65 ? 26.686 12.435 -44.402 1.00 38.58 57 SER B O 1
ATOM 3877 N N . GLU B 1 66 ? 24.809 11.722 -43.379 1.00 45.73 58 GLU B N 1
ATOM 3878 C CA . GLU B 1 66 ? 23.992 11.989 -44.559 1.00 49.74 58 GLU B CA 1
ATOM 3879 C C . GLU B 1 66 ? 23.875 13.484 -44.826 1.00 48.09 58 GLU B C 1
ATOM 3880 O O . GLU B 1 66 ? 23.877 13.913 -45.986 1.00 52.05 58 GLU B O 1
ATOM 3886 N N . HIS B 1 67 ? 23.779 14.291 -43.766 1.00 42.73 59 HIS B N 1
ATOM 3887 C CA . HIS B 1 67 ? 23.823 15.741 -43.922 1.00 35.87 59 HIS B CA 1
ATOM 3888 C C . HIS B 1 67 ? 25.114 16.170 -44.610 1.00 40.78 59 HIS B C 1
ATOM 3889 O O . HIS B 1 67 ? 25.099 16.985 -45.540 1.00 42.83 59 HIS B O 1
ATOM 3896 N N . PHE B 1 68 ? 26.248 15.622 -44.161 1.00 38.53 60 PHE B N 1
ATOM 3897 C CA . PHE B 1 68 ? 27.528 15.946 -44.780 1.00 45.45 60 PHE B CA 1
ATOM 3898 C C . PHE B 1 68 ? 27.540 15.536 -46.246 1.00 51.60 60 PHE B C 1
ATOM 3899 O O . PHE B 1 68 ? 28.090 16.248 -47.093 1.00 61.87 60 PHE B O 1
ATOM 3907 N N . GLU B 1 69 ? 26.923 14.398 -46.563 1.00 48.91 61 GLU B N 1
ATOM 3908 C CA . GLU B 1 69 ? 26.850 13.959 -47.951 1.00 44.94 61 GLU B CA 1
ATOM 3909 C C . GLU B 1 69 ? 26.099 14.971 -48.810 1.00 43.00 61 GLU B C 1
ATOM 3910 O O . GLU B 1 69 ? 26.539 15.295 -49.920 1.00 42.22 61 GLU B O 1
ATOM 3916 N N . ASN B 1 70 ? 24.973 15.496 -48.309 1.00 39.39 62 ASN B N 1
ATOM 3917 C CA . ASN B 1 70 ? 24.216 16.491 -49.069 1.00 39.48 62 ASN B CA 1
ATOM 3918 C C . ASN B 1 70 ? 25.038 17.746 -49.313 1.00 43.44 62 ASN B C 1
ATOM 3919 O O . ASN B 1 70 ? 25.127 18.234 -50.445 1.00 46.85 62 ASN B O 1
ATOM 3924 N N . ALA B 1 71 ? 25.652 18.278 -48.258 1.00 46.59 63 ALA B N 1
ATOM 3925 C CA . ALA B 1 71 ? 26.446 19.489 -48.402 1.00 45.02 63 ALA B CA 1
ATOM 3926 C C . ALA B 1 71 ? 27.549 19.310 -49.431 1.00 50.37 63 ALA B C 1
ATOM 3927 O O . ALA B 1 71 ? 27.907 20.265 -50.130 1.00 62.52 63 ALA B O 1
ATOM 3929 N N . LYS B 1 72 ? 28.102 18.101 -49.538 1.00 51.19 64 LYS B N 1
ATOM 3930 C CA . LYS B 1 72 ? 29.228 17.877 -50.435 1.00 54.98 64 LYS B CA 1
ATOM 3931 C C . LYS B 1 72 ? 28.803 17.632 -51.879 1.00 52.12 64 LYS B C 1
ATOM 3932 O O . LYS B 1 72 ? 29.542 18.004 -52.796 1.00 59.45 64 LYS B O 1
ATOM 3938 N N . HIS B 1 73 ? 27.622 17.042 -52.111 1.00 46.88 65 HIS B N 1
ATOM 3939 C CA . HIS B 1 73 ? 27.258 16.569 -53.444 1.00 48.45 65 HIS B CA 1
ATOM 3940 C C . HIS B 1 73 ? 25.943 17.096 -54.003 1.00 53.96 65 HIS B C 1
ATOM 3941 O O . HIS B 1 73 ? 25.756 17.030 -55.224 1.00 52.59 65 HIS B O 1
ATOM 3948 N N . THR B 1 74 ? 25.025 17.601 -53.173 1.00 56.14 66 THR B N 1
ATOM 3949 C CA . THR B 1 74 ? 23.715 18.004 -53.670 1.00 55.91 66 THR B CA 1
ATOM 3950 C C . THR B 1 74 ? 23.351 19.456 -53.388 1.00 55.99 66 THR B C 1
ATOM 3951 O O . THR B 1 74 ? 22.438 19.979 -54.042 1.00 47.78 66 THR B O 1
ATOM 3955 N N . PHE B 1 75 ? 24.061 20.136 -52.482 1.00 58.12 67 PHE B N 1
ATOM 3956 C CA . PHE B 1 75 ? 23.676 21.493 -52.105 1.00 40.93 67 PHE B CA 1
ATOM 3957 C C . PHE B 1 75 ? 23.742 22.443 -53.293 1.00 39.83 67 PHE B C 1
ATOM 3958 O O . PHE B 1 75 ? 22.860 23.290 -53.466 1.00 51.02 67 PHE B O 1
ATOM 3966 N N . ALA B 1 76 ? 24.765 22.297 -54.139 1.00 44.05 68 ALA B N 1
ATOM 3967 C CA . ALA B 1 76 ? 24.900 23.177 -55.294 1.00 42.43 68 ALA B CA 1
ATOM 3968 C C . ALA B 1 76 ? 23.703 23.053 -56.229 1.00 44.38 68 ALA B C 1
ATOM 3969 O O . ALA B 1 76 ? 23.168 24.064 -56.702 1.00 41.63 68 ALA B O 1
ATOM 3971 N N . THR B 1 77 ? 23.270 21.820 -56.509 1.00 40.90 69 THR B N 1
ATOM 3972 C CA . THR B 1 77 ? 22.060 21.622 -57.301 1.00 39.50 69 THR B CA 1
ATOM 3973 C C . THR B 1 77 ? 20.847 22.185 -56.578 1.00 44.46 69 THR B C 1
ATOM 3974 O O . THR B 1 77 ? 19.938 22.749 -57.204 1.00 44.00 69 THR B O 1
ATOM 3978 N N . HIS B 1 78 ? 20.825 22.058 -55.254 1.00 38.27 70 HIS B N 1
ATOM 3979 C CA . HIS B 1 78 ? 19.729 22.595 -54.469 1.00 39.47 70 HIS B CA 1
ATOM 3980 C C . HIS B 1 78 ? 19.715 24.116 -54.421 1.00 40.71 70 HIS B C 1
ATOM 3981 O O . HIS B 1 78 ? 18.734 24.681 -53.932 1.00 36.05 70 HIS B O 1
ATOM 3988 N N . GLY B 1 79 ? 20.750 24.789 -54.919 1.00 38.54 71 GLY B N 1
ATOM 3989 C CA . GLY B 1 79 ? 20.775 26.234 -54.824 1.00 44.98 71 GLY B CA 1
ATOM 3990 C C . GLY B 1 79 ? 21.287 26.767 -53.507 1.00 45.49 71 GLY B C 1
ATOM 3991 O O . GLY B 1 79 ? 20.956 27.897 -53.140 1.00 41.26 71 GLY B O 1
ATOM 3992 N N . ILE B 1 80 ? 22.067 25.977 -52.774 1.00 39.81 72 ILE B N 1
ATOM 3993 C CA . ILE B 1 80 ? 22.658 26.368 -51.499 1.00 40.29 72 ILE B CA 1
ATOM 3994 C C . ILE B 1 80 ? 24.151 26.573 -51.717 1.00 47.08 72 ILE B C 1
ATOM 3995 O O . ILE B 1 80 ? 24.856 25.647 -52.140 1.00 45.11 72 ILE B O 1
ATOM 4000 N N . LEU B 1 81 ? 24.634 27.783 -51.433 1.00 43.50 73 LEU B N 1
ATOM 4001 C CA . LEU B 1 81 ? 26.020 28.159 -51.694 1.00 45.51 73 LEU B CA 1
ATOM 4002 C C . LEU B 1 81 ? 26.851 28.023 -50.425 1.00 46.06 73 LEU B C 1
ATOM 4003 O O . LEU B 1 81 ? 26.676 28.792 -49.476 1.00 46.72 73 LEU B O 1
ATOM 4008 N N . ILE B 1 82 ? 27.765 27.049 -50.419 1.00 46.49 74 ILE B N 1
ATOM 4009 C CA . ILE B 1 82 ? 28.740 26.876 -49.350 1.00 52.76 74 ILE B CA 1
ATOM 4010 C C . ILE B 1 82 ? 30.072 26.488 -49.975 1.00 60.33 74 ILE B C 1
ATOM 4011 O O . ILE B 1 82 ? 30.151 26.095 -51.140 1.00 62.36 74 ILE B O 1
ATOM 4016 N N . ASP B 1 83 ? 31.130 26.599 -49.183 1.00 65.84 75 ASP B N 1
ATOM 4017 C CA . ASP B 1 83 ? 32.410 26.055 -49.596 1.00 75.04 75 ASP B CA 1
ATOM 4018 C C . ASP B 1 83 ? 32.454 24.574 -49.222 1.00 73.36 75 ASP B C 1
ATOM 4019 O O . ASP B 1 83 ? 31.496 24.021 -48.675 1.00 67.85 75 ASP B O 1
ATOM 4024 N N . GLU B 1 84 ? 33.551 23.910 -49.562 1.00 76.56 76 GLU B N 1
ATOM 4025 C CA . GLU B 1 84 ? 33.703 22.495 -49.266 1.00 69.71 76 GLU B CA 1
ATOM 4026 C C . GLU B 1 84 ? 33.482 22.242 -47.773 1.00 65.89 76 GLU B C 1
ATOM 4027 O O . GLU B 1 84 ? 34.177 22.845 -46.940 1.00 65.61 76 GLU B O 1
ATOM 4029 N N . PRO B 1 85 ? 32.513 21.411 -47.397 1.00 61.72 77 PRO B N 1
ATOM 4030 C CA . PRO B 1 85 ? 32.299 21.130 -45.975 1.00 53.40 77 PRO B CA 1
ATOM 4031 C C . PRO B 1 85 ? 33.417 20.271 -45.405 1.00 57.36 77 PRO B C 1
ATOM 4032 O O . PRO B 1 85 ? 34.007 19.433 -46.095 1.00 64.86 77 PRO B O 1
ATOM 4036 N N . LYS B 1 86 ? 33.708 20.494 -44.124 1.00 52.97 78 LYS B N 1
ATOM 4037 C CA . LYS B 1 86 ? 34.743 19.761 -43.410 1.00 56.67 78 LYS B CA 1
ATOM 4038 C C . LYS B 1 86 ? 34.130 19.060 -42.199 1.00 57.94 78 LYS B C 1
ATOM 4039 O O . LYS B 1 86 ? 33.135 19.524 -41.633 1.00 61.21 78 LYS B O 1
ATOM 4041 N N . VAL B 1 87 ? 34.724 17.929 -41.808 1.00 50.32 79 VAL B N 1
ATOM 4042 C CA . VAL B 1 87 ? 34.188 17.079 -40.745 1.00 54.49 79 VAL B CA 1
ATOM 4043 C C . VAL B 1 87 ? 34.852 17.452 -39.430 1.00 61.61 79 VAL B C 1
ATOM 4044 O O . VAL B 1 87 ? 36.085 17.472 -39.335 1.00 66.74 79 VAL B O 1
ATOM 4048 N N . ASP B 1 88 ? 34.038 17.758 -38.420 1.00 64.20 80 ASP B N 1
ATOM 4049 C CA . ASP B 1 88 ? 34.496 17.856 -37.032 1.00 63.16 80 ASP B CA 1
ATOM 4050 C C . ASP B 1 88 ? 34.129 16.538 -36.351 1.00 62.22 80 ASP B C 1
ATOM 4051 O O . ASP B 1 88 ? 33.075 16.406 -35.727 1.00 64.89 80 ASP B O 1
ATOM 4056 N N . ILE B 1 89 ? 35.032 15.562 -36.458 1.00 54.48 81 ILE B N 1
ATOM 4057 C CA . ILE B 1 89 ? 34.738 14.203 -36.016 1.00 59.65 81 ILE B CA 1
ATOM 4058 C C . ILE B 1 89 ? 34.515 14.142 -34.510 1.00 65.95 81 ILE B C 1
ATOM 4059 O O . ILE B 1 89 ? 33.699 13.344 -34.030 1.00 66.30 81 ILE B O 1
ATOM 4064 N N . ALA B 1 90 ? 35.225 14.968 -33.738 1.00 66.61 82 ALA B N 1
ATOM 4065 C CA . ALA B 1 90 ? 35.015 14.962 -32.295 1.00 52.64 82 ALA B CA 1
ATOM 4066 C C . ALA B 1 90 ? 33.621 15.465 -31.951 1.00 58.14 82 ALA B C 1
ATOM 4067 O O . ALA B 1 90 ? 32.983 14.962 -31.019 1.00 54.94 82 ALA B O 1
ATOM 4069 N N . GLN B 1 91 ? 33.124 16.444 -32.711 1.00 50.21 83 GLN B N 1
ATOM 4070 C CA . GLN B 1 91 ? 31.795 16.978 -32.445 1.00 52.27 83 GLN B CA 1
ATOM 4071 C C . GLN B 1 91 ? 30.702 15.986 -32.829 1.00 60.05 83 GLN B C 1
ATOM 4072 O O . GLN B 1 91 ? 29.683 15.882 -32.136 1.00 65.57 83 GLN B O 1
ATOM 4078 N N . MET B 1 92 ? 30.892 15.251 -33.928 1.00 58.04 84 MET B N 1
ATOM 4079 C CA . MET B 1 92 ? 29.921 14.230 -34.315 1.00 58.03 84 MET B CA 1
ATOM 4080 C C . MET B 1 92 ? 29.721 13.212 -33.201 1.00 63.36 84 MET B C 1
ATOM 4081 O O . MET B 1 92 ? 28.590 12.944 -32.780 1.00 64.01 84 MET B O 1
ATOM 4086 N N . ILE B 1 93 ? 30.820 12.625 -32.721 1.00 58.35 85 ILE B N 1
ATOM 4087 C CA . ILE B 1 93 ? 30.733 11.608 -31.681 1.00 54.47 85 ILE B CA 1
ATOM 4088 C C . ILE B 1 93 ? 30.171 12.206 -30.399 1.00 54.28 85 ILE B C 1
ATOM 4089 O O . ILE B 1 93 ? 29.324 11.600 -29.733 1.00 48.67 85 ILE B O 1
ATOM 4094 N N . SER B 1 94 ? 30.602 13.423 -30.054 1.00 55.18 86 SER B N 1
ATOM 4095 C CA . SER B 1 94 ? 30.114 14.061 -28.837 1.00 53.06 86 SER B CA 1
ATOM 4096 C C . SER B 1 94 ? 28.598 14.217 -28.863 1.00 54.85 86 SER B C 1
ATOM 4097 O O . SER B 1 94 ? 27.921 13.950 -27.863 1.00 57.34 86 SER B O 1
ATOM 4100 N N . ARG B 1 95 ? 28.044 14.644 -30.001 1.00 50.42 87 ARG B N 1
ATOM 4101 C CA . ARG B 1 95 ? 26.596 14.786 -30.090 1.00 43.39 87 ARG B CA 1
ATOM 4102 C C . ARG B 1 95 ? 25.911 13.435 -29.959 1.00 46.57 87 ARG B C 1
ATOM 4103 O O . ARG B 1 95 ? 24.892 13.316 -29.269 1.00 45.41 87 ARG B O 1
ATOM 4111 N N . LYS B 1 96 ? 26.462 12.404 -30.612 1.00 47.25 88 LYS B N 1
ATOM 4112 C CA . LYS B 1 96 ? 25.899 11.063 -30.489 1.00 48.23 88 LYS B CA 1
ATOM 4113 C C . LYS B 1 96 ? 25.885 10.605 -29.038 1.00 51.48 88 LYS B C 1
ATOM 4114 O O . LYS B 1 96 ? 24.875 10.077 -28.554 1.00 42.23 88 LYS B O 1
ATOM 4120 N N . ASN B 1 97 ? 26.994 10.825 -28.324 1.00 50.74 89 ASN B N 1
ATOM 4121 C CA . ASN B 1 97 ? 27.067 10.476 -26.910 1.00 52.89 89 ASN B CA 1
ATOM 4122 C C . ASN B 1 97 ? 25.990 11.195 -26.118 1.00 57.38 89 ASN B C 1
ATOM 4123 O O . ASN B 1 97 ? 25.436 10.644 -25.158 1.00 62.47 89 ASN B O 1
ATOM 4128 N N . ASP B 1 98 ? 25.704 12.444 -26.489 1.00 56.77 90 ASP B N 1
ATOM 4129 C CA . ASP B 1 98 ? 24.667 13.200 -25.804 1.00 56.65 90 ASP B CA 1
ATOM 4130 C C . ASP B 1 98 ? 23.285 12.619 -26.074 1.00 52.12 90 ASP B C 1
ATOM 4131 O O . ASP B 1 98 ? 22.428 12.610 -25.185 1.00 56.28 90 ASP B O 1
ATOM 4136 N N . VAL B 1 99 ? 23.044 12.146 -27.299 1.00 44.05 91 VAL B N 1
ATOM 4137 C CA . VAL B 1 99 ? 21.773 11.495 -27.602 1.00 40.57 91 VAL B CA 1
ATOM 4138 C C . VAL B 1 99 ? 21.620 10.234 -26.767 1.00 49.79 91 VAL B C 1
ATOM 4139 O O . VAL B 1 99 ? 20.547 9.958 -26.215 1.00 52.08 91 VAL B O 1
ATOM 4143 N N . VAL B 1 100 ? 22.699 9.462 -26.640 1.00 44.72 92 VAL B N 1
ATOM 4144 C CA . VAL B 1 100 ? 22.660 8.271 -25.800 1.00 49.50 92 VAL B CA 1
ATOM 4145 C C . VAL B 1 100 ? 22.374 8.664 -24.356 1.00 50.58 92 VAL B C 1
ATOM 4146 O O . VAL B 1 100 ? 21.527 8.066 -23.684 1.00 55.80 92 VAL B O 1
ATOM 4150 N N . ASP B 1 101 ? 23.063 9.695 -23.868 1.00 50.51 93 ASP B N 1
ATOM 4151 C CA . ASP B 1 101 ? 22.821 10.172 -22.513 1.00 58.84 93 ASP B CA 1
ATOM 4152 C C . ASP B 1 101 ? 21.383 10.656 -22.338 1.00 62.13 93 ASP B C 1
ATOM 4153 O O . ASP B 1 101 ? 20.774 10.443 -21.283 1.00 57.45 93 ASP B O 1
ATOM 4158 N N . GLN B 1 102 ? 20.812 11.282 -23.372 1.00 64.68 94 GLN B N 1
ATOM 4159 C CA . GLN B 1 102 ? 19.413 11.700 -23.312 1.00 60.89 94 GLN B CA 1
ATOM 4160 C C . GLN B 1 102 ? 18.498 10.505 -23.100 1.00 51.63 94 GLN B C 1
ATOM 4161 O O . GLN B 1 102 ? 17.622 10.516 -22.228 1.00 51.07 94 GLN B O 1
ATOM 4167 N N . THR B 1 103 ? 18.676 9.473 -23.916 1.00 47.86 95 THR B N 1
ATOM 4168 C CA . THR B 1 103 ? 17.802 8.312 -23.854 1.00 42.19 95 THR B CA 1
ATOM 4169 C C . THR B 1 103 ? 17.989 7.530 -22.559 1.00 48.44 95 THR B C 1
ATOM 4170 O O . THR B 1 103 ? 17.017 6.995 -22.013 1.00 54.75 95 THR B O 1
ATOM 4174 N N . THR B 1 104 ? 19.223 7.452 -22.048 1.00 46.78 96 THR B N 1
ATOM 4175 C CA . THR B 1 104 ? 19.454 6.746 -20.788 1.00 53.37 96 THR B CA 1
ATOM 4176 C C . THR B 1 104 ? 18.646 7.365 -19.656 1.00 55.48 96 THR B C 1
ATOM 4177 O O . THR B 1 104 ? 18.052 6.649 -18.842 1.00 56.36 96 THR B O 1
ATOM 4181 N N . LYS B 1 105 ? 18.609 8.697 -19.589 1.00 56.82 97 LYS B N 1
ATOM 4182 C CA . LYS B 1 105 ? 17.802 9.351 -18.567 1.00 56.03 97 LYS B CA 1
ATOM 4183 C C . LYS B 1 105 ? 16.322 9.038 -18.743 1.00 55.85 97 LYS B C 1
ATOM 4184 O O . LYS B 1 105 ? 15.594 8.898 -17.754 1.00 60.32 97 LYS B O 1
ATOM 4190 N N . GLY B 1 106 ? 15.863 8.903 -19.987 1.00 52.22 98 GLY B N 1
ATOM 4191 C CA . GLY B 1 106 ? 14.473 8.552 -20.209 1.00 50.86 98 GLY B CA 1
ATOM 4192 C C . GLY B 1 106 ? 14.135 7.169 -19.691 1.00 55.17 98 GLY B C 1
ATOM 4193 O O . GLY B 1 106 ? 13.054 6.947 -19.141 1.00 59.67 98 GLY B O 1
ATOM 4194 N N . ILE B 1 107 ? 15.057 6.220 -19.850 1.00 43.11 99 ILE B N 1
ATOM 4195 C CA . ILE B 1 107 ? 14.816 4.884 -19.324 1.00 49.73 99 ILE B CA 1
ATOM 4196 C C . ILE B 1 107 ? 14.807 4.912 -17.803 1.00 49.89 99 ILE B C 1
ATOM 4197 O O . ILE B 1 107 ? 13.970 4.263 -17.162 1.00 52.61 99 ILE B O 1
ATOM 4202 N N . ASN B 1 108 ? 15.724 5.675 -17.200 1.00 46.90 100 ASN B N 1
ATOM 4203 C CA . ASN B 1 108 ? 15.695 5.848 -15.753 1.00 58.55 100 ASN B CA 1
ATOM 4204 C C . ASN B 1 108 ? 14.351 6.407 -15.300 1.00 57.74 100 ASN B C 1
ATOM 4205 O O . ASN B 1 108 ? 13.789 5.957 -14.294 1.00 60.86 100 ASN B O 1
ATOM 4210 N N . PHE B 1 109 ? 13.829 7.401 -16.027 1.00 52.32 101 PHE B N 1
ATOM 4211 C CA . PHE B 1 109 ? 12.515 7.953 -15.709 1.00 49.39 101 PHE B CA 1
ATOM 4212 C C . PHE B 1 109 ? 11.432 6.881 -15.769 1.00 54.33 101 PHE B C 1
ATOM 4213 O O . PHE B 1 109 ? 10.557 6.822 -14.896 1.00 59.84 101 PHE B O 1
ATOM 4221 N N . LEU B 1 110 ? 11.476 6.023 -16.791 1.00 45.61 102 LEU B N 1
ATOM 4222 C CA . LEU B 1 110 ? 10.444 5.001 -16.947 1.00 46.83 102 LEU B CA 1
ATOM 4223 C C . LEU B 1 110 ? 10.511 3.957 -15.835 1.00 56.63 102 LEU B C 1
ATOM 4224 O O . LEU B 1 110 ? 9.471 3.458 -15.387 1.00 55.58 102 LEU B O 1
ATOM 4229 N N . MET B 1 111 ? 11.721 3.606 -15.380 1.00 59.16 103 MET B N 1
ATOM 4230 C CA . MET B 1 111 ? 11.845 2.632 -14.298 1.00 51.44 103 MET B CA 1
ATOM 4231 C C . MET B 1 111 ? 11.248 3.169 -13.009 1.00 54.36 103 MET B C 1
ATOM 4232 O O . MET B 1 111 ? 10.481 2.474 -12.332 1.00 61.11 103 MET B O 1
ATOM 4237 N N . ASP B 1 112 ? 11.580 4.415 -12.665 1.00 51.51 104 ASP B N 1
ATOM 4238 C CA . ASP B 1 112 ? 11.079 5.017 -11.435 1.00 53.07 104 ASP B CA 1
ATOM 4239 C C . ASP B 1 112 ? 9.575 5.243 -11.510 1.00 57.61 104 ASP B C 1
ATOM 4240 O O . ASP B 1 112 ? 8.863 5.048 -10.518 1.00 63.38 104 ASP B O 1
ATOM 4245 N N . LYS B 1 113 ? 9.077 5.646 -12.682 1.00 50.24 105 LYS B N 1
ATOM 4246 C CA . LYS B 1 113 ? 7.649 5.892 -12.846 1.00 49.49 105 LYS B CA 1
ATOM 4247 C C . LYS B 1 113 ? 6.853 4.623 -12.596 1.00 58.41 105 LYS B C 1
ATOM 4248 O O . LYS B 1 113 ? 5.805 4.655 -11.940 1.00 73.81 105 LYS B O 1
ATOM 4254 N N . ASN B 1 114 ? 7.351 3.490 -13.087 1.00 49.43 106 ASN B N 1
ATOM 4255 C CA . ASN B 1 114 ? 6.683 2.207 -12.938 1.00 54.78 106 ASN B CA 1
ATOM 4256 C C . ASN B 1 114 ? 7.077 1.488 -11.660 1.00 53.42 106 ASN B C 1
ATOM 4257 O O . ASN B 1 114 ? 6.639 0.356 -11.446 1.00 54.19 106 ASN B O 1
ATOM 4262 N N . LYS B 1 115 ? 7.865 2.138 -10.802 1.00 55.74 107 LYS B N 1
ATOM 4263 C CA . LYS B 1 115 ? 8.220 1.610 -9.486 1.00 60.64 107 LYS B CA 1
ATOM 4264 C C . LYS B 1 115 ? 8.950 0.274 -9.600 1.00 57.76 107 LYS B C 1
ATOM 4265 O O . LYS B 1 115 ? 8.660 -0.683 -8.881 1.00 56.00 107 LYS B O 1
ATOM 4271 N N . ILE B 1 116 ? 9.884 0.211 -10.541 1.00 53.77 108 ILE B N 1
ATOM 4272 C CA . ILE B 1 116 ? 10.741 -0.951 -10.738 1.00 67.67 108 ILE B CA 1
ATOM 4273 C C . ILE B 1 116 ? 12.036 -0.732 -9.974 1.00 69.70 108 ILE B C 1
ATOM 4274 O O . ILE B 1 116 ? 12.635 0.348 -10.043 1.00 74.67 108 ILE B O 1
ATOM 4279 N N . THR B 1 117 ? 12.463 -1.751 -9.235 1.00 61.56 109 THR B N 1
ATOM 4280 C CA . THR B 1 117 ? 13.728 -1.701 -8.519 1.00 61.87 109 THR B CA 1
ATOM 4281 C C . THR B 1 117 ? 14.881 -1.914 -9.496 1.00 66.91 109 THR B C 1
ATOM 4282 O O . THR B 1 117 ? 14.862 -2.858 -10.292 1.00 66.91 109 THR B O 1
ATOM 4286 N N . VAL B 1 118 ? 15.884 -1.037 -9.443 1.00 67.48 110 VAL B N 1
ATOM 4287 C CA . VAL B 1 118 ? 17.029 -1.095 -10.351 1.00 73.59 110 VAL B CA 1
ATOM 4288 C C . VAL B 1 118 ? 18.287 -1.407 -9.548 1.00 74.80 110 VAL B C 1
ATOM 4289 O O . VAL B 1 118 ? 18.657 -0.655 -8.638 1.00 80.07 110 VAL B O 1
ATOM 4293 N N . LEU B 1 119 ? 18.950 -2.509 -9.892 1.00 65.53 111 LEU B N 1
ATOM 4294 C CA . LEU B 1 119 ? 20.190 -2.924 -9.252 1.00 68.17 111 LEU B CA 1
ATOM 4295 C C . LEU B 1 119 ? 21.314 -2.990 -10.278 1.00 78.45 111 LEU B C 1
ATOM 4296 O O . LEU B 1 119 ? 21.142 -3.576 -11.353 1.00 81.26 111 LEU B O 1
ATOM 4301 N N . GLN B 1 120 ? 22.465 -2.410 -9.938 1.00 76.09 112 GLN B N 1
ATOM 4302 C CA . GLN B 1 120 ? 23.657 -2.461 -10.778 1.00 73.89 112 GLN B CA 1
ATOM 4303 C C . GLN B 1 120 ? 24.579 -3.585 -10.322 1.00 83.67 112 GLN B C 1
ATOM 4304 O O . GLN B 1 120 ? 24.934 -3.664 -9.141 1.00 86.74 112 GLN B O 1
ATOM 4310 N N . GLY B 1 121 ? 24.967 -4.437 -11.255 1.00 85.86 113 GLY B N 1
ATOM 4311 C CA . GLY B 1 121 ? 25.873 -5.530 -10.961 1.00 83.63 113 GLY B CA 1
ATOM 4312 C C . GLY B 1 121 ? 25.628 -6.691 -11.903 1.00 73.45 113 GLY B C 1
ATOM 4313 O O . GLY B 1 121 ? 24.710 -6.682 -12.717 1.00 71.19 113 GLY B O 1
ATOM 4314 N N . VAL B 1 122 ? 26.473 -7.707 -11.765 1.00 78.07 114 VAL B N 1
ATOM 4315 C CA . VAL B 1 122 ? 26.339 -8.920 -12.566 1.00 79.40 114 VAL B CA 1
ATOM 4316 C C . VAL B 1 122 ? 25.330 -9.838 -11.888 1.00 78.99 114 VAL B C 1
ATOM 4317 O O . VAL B 1 122 ? 25.496 -10.208 -10.721 1.00 78.41 114 VAL B O 1
ATOM 4321 N N . GLY B 1 123 ? 24.290 -10.220 -12.624 1.00 77.26 115 GLY B N 1
ATOM 4322 C CA . GLY B 1 123 ? 23.284 -11.121 -12.098 1.00 80.54 115 GLY B CA 1
ATOM 4323 C C . GLY B 1 123 ? 23.600 -12.565 -12.413 1.00 86.56 115 GLY B C 1
ATOM 4324 O O . GLY B 1 123 ? 23.747 -12.944 -13.578 1.00 89.49 115 GLY B O 1
ATOM 4325 N N . SER B 1 124 ? 23.716 -13.383 -11.376 1.00 91.44 116 SER B N 1
ATOM 4326 C CA . SER B 1 124 ? 24.003 -14.797 -11.534 1.00 91.22 116 SER B CA 1
ATOM 4327 C C . SER B 1 124 ? 23.015 -15.635 -10.733 1.00 94.61 116 SER B C 1
ATOM 4328 O O . SER B 1 124 ? 22.642 -15.274 -9.612 1.00 95.94 116 SER B O 1
ATOM 4331 N N . PHE B 1 125 ? 22.614 -16.766 -11.308 1.00 94.47 117 PHE B N 1
ATOM 4332 C CA . PHE B 1 125 ? 21.678 -17.661 -10.642 1.00 94.74 117 PHE B CA 1
ATOM 4333 C C . PHE B 1 125 ? 22.366 -18.422 -9.518 1.00 93.60 117 PHE B C 1
ATOM 4334 O O . PHE B 1 125 ? 23.474 -18.939 -9.691 1.00 92.43 117 PHE B O 1
ATOM 4342 N N . GLU B 1 126 ? 21.724 -18.453 -8.352 1.00 94.56 118 GLU B N 1
ATOM 4343 C CA . GLU B 1 126 ? 22.080 -19.410 -7.314 1.00 95.06 118 GLU B CA 1
ATOM 4344 C C . GLU B 1 126 ? 21.170 -20.628 -7.332 1.00 99.12 118 GLU B C 1
ATOM 4345 O O . GLU B 1 126 ? 21.624 -21.739 -7.038 1.00 104.01 118 GLU B O 1
ATOM 4351 N N . SER B 1 127 ? 19.903 -20.433 -7.687 1.00 93.59 119 SER B N 1
ATOM 4352 C CA . SER B 1 127 ? 18.940 -21.505 -7.905 1.00 89.43 119 SER B CA 1
ATOM 4353 C C . SER B 1 127 ? 17.882 -20.978 -8.868 1.00 99.85 119 SER B C 1
ATOM 4354 O O . SER B 1 127 ? 18.051 -19.917 -9.478 1.00 105.77 119 SER B O 1
ATOM 4357 N N . ALA B 1 128 ? 16.775 -21.708 -8.994 1.00 93.52 120 ALA B N 1
ATOM 4358 C CA . ALA B 1 128 ? 15.680 -21.274 -9.857 1.00 88.16 120 ALA B CA 1
ATOM 4359 C C . ALA B 1 128 ? 14.864 -20.138 -9.256 1.00 93.69 120 ALA B C 1
ATOM 4360 O O . ALA B 1 128 ? 13.956 -19.629 -9.921 1.00 97.56 120 ALA B O 1
ATOM 4362 N N . THR B 1 129 ? 15.167 -19.727 -8.025 1.00 94.87 121 THR B N 1
ATOM 4363 C CA . THR B 1 129 ? 14.406 -18.703 -7.327 1.00 97.95 121 THR B CA 1
ATOM 4364 C C . THR B 1 129 ? 15.310 -17.681 -6.646 1.00 94.67 121 THR B C 1
ATOM 4365 O O . THR B 1 129 ? 14.827 -16.613 -6.256 1.00 95.99 121 THR B O 1
ATOM 4369 N N . GLN B 1 130 ? 16.609 -17.947 -6.544 1.00 91.92 122 GLN B N 1
ATOM 4370 C CA . GLN B 1 130 ? 17.566 -17.027 -5.952 1.00 92.62 122 GLN B CA 1
ATOM 4371 C C . GLN B 1 130 ? 18.521 -16.527 -7.027 1.00 92.14 122 GLN B C 1
ATOM 4372 O O . GLN B 1 130 ? 18.931 -17.290 -7.910 1.00 89.54 122 GLN B O 1
ATOM 4374 N N . ILE B 1 131 ? 18.853 -15.237 -6.963 1.00 87.72 123 ILE B N 1
ATOM 4375 C CA . ILE B 1 131 ? 19.755 -14.597 -7.915 1.00 83.33 123 ILE B CA 1
ATOM 4376 C C . ILE B 1 131 ? 20.766 -13.769 -7.135 1.00 84.90 123 ILE B C 1
ATOM 4377 O O . ILE B 1 131 ? 20.380 -12.922 -6.322 1.00 88.88 123 ILE B O 1
ATOM 4382 N N . LYS B 1 132 ? 22.055 -14.013 -7.378 1.00 88.07 124 LYS B N 1
ATOM 4383 C CA . LYS B 1 132 ? 23.126 -13.226 -6.771 1.00 97.86 124 LYS B CA 1
ATOM 4384 C C . LYS B 1 132 ? 23.481 -12.043 -7.667 1.00 100.07 124 LYS B C 1
ATOM 4385 O O . LYS B 1 132 ? 23.623 -12.199 -8.884 1.00 101.86 124 LYS B O 1
ATOM 4387 N N . VAL B 1 133 ? 23.626 -10.865 -7.063 1.00 97.81 125 VAL B N 1
ATOM 4388 C CA . VAL B 1 133 ? 23.966 -9.637 -7.778 1.00 89.09 125 VAL B CA 1
ATOM 4389 C C . VAL B 1 133 ? 25.327 -9.166 -7.282 1.00 91.82 125 VAL B C 1
ATOM 4390 O O . VAL B 1 133 ? 25.445 -8.656 -6.159 1.00 84.10 125 VAL B O 1
ATOM 4394 N N . THR B 1 134 ? 26.347 -9.308 -8.128 1.00 94.63 126 THR B N 1
ATOM 4395 C CA . THR B 1 134 ? 27.725 -8.980 -7.783 1.00 92.99 126 THR B CA 1
ATOM 4396 C C . THR B 1 134 ? 28.093 -7.607 -8.338 1.00 91.04 126 THR B C 1
ATOM 4397 O O . THR B 1 134 ? 28.058 -7.398 -9.556 1.00 91.53 126 THR B O 1
ATOM 4401 N N . LYS B 1 135 ? 28.456 -6.681 -7.451 1.00 89.18 127 LYS B N 1
ATOM 4402 C CA . LYS B 1 135 ? 28.894 -5.359 -7.873 1.00 87.51 127 LYS B CA 1
ATOM 4403 C C . LYS B 1 135 ? 30.352 -5.423 -8.335 1.00 91.69 127 LYS B C 1
ATOM 4404 O O . LYS B 1 135 ? 30.990 -6.479 -8.322 1.00 95.81 127 LYS B O 1
ATOM 4406 N N . ALA B 1 136 ? 30.888 -4.278 -8.767 1.00 91.77 128 ALA B N 1
ATOM 4407 C CA . ALA B 1 136 ? 32.262 -4.255 -9.263 1.00 95.71 128 ALA B CA 1
ATOM 4408 C C . ALA B 1 136 ? 33.269 -4.525 -8.148 1.00 106.29 128 ALA B C 1
ATOM 4409 O O . ALA B 1 136 ? 34.223 -5.292 -8.338 1.00 104.72 128 ALA B O 1
ATOM 4411 N N . ASP B 1 137 ? 33.075 -3.911 -6.975 1.00 108.29 129 ASP B N 1
ATOM 4412 C CA . ASP B 1 137 ? 34.009 -4.074 -5.864 1.00 100.88 129 ASP B CA 1
ATOM 4413 C C . ASP B 1 137 ? 33.939 -5.455 -5.222 1.00 98.78 129 ASP B C 1
ATOM 4414 O O . ASP B 1 137 ? 34.791 -5.771 -4.385 1.00 107.36 129 ASP B O 1
ATOM 4419 N N . GLY B 1 138 ? 32.951 -6.273 -5.576 1.00 92.45 130 GLY B N 1
ATOM 4420 C CA . GLY B 1 138 ? 32.825 -7.614 -5.044 1.00 94.11 130 GLY B CA 1
ATOM 4421 C C . GLY B 1 138 ? 31.668 -7.831 -4.094 1.00 94.44 130 GLY B C 1
ATOM 4422 O O . GLY B 1 138 ? 31.361 -8.991 -3.788 1.00 95.66 130 GLY B O 1
ATOM 4423 N N . SER B 1 139 ? 31.002 -6.776 -3.627 1.00 95.64 131 SER B N 1
ATOM 4424 C CA . SER B 1 139 ? 29.888 -6.970 -2.710 1.00 93.84 131 SER B CA 1
ATOM 4425 C C . SER B 1 139 ? 28.740 -7.683 -3.415 1.00 94.45 131 SER B C 1
ATOM 4426 O O . SER B 1 139 ? 28.590 -7.617 -4.637 1.00 91.70 131 SER B O 1
ATOM 4429 N N . SER B 1 140 ? 27.928 -8.383 -2.629 1.00 98.88 132 SER B N 1
ATOM 4430 C CA . SER B 1 140 ? 26.870 -9.210 -3.183 1.00 101.53 132 SER B CA 1
ATOM 4431 C C . SER B 1 140 ? 25.596 -9.063 -2.370 1.00 104.22 132 SER B C 1
ATOM 4432 O O . SER B 1 140 ? 25.624 -8.757 -1.175 1.00 107.00 132 SER B O 1
ATOM 4435 N N . GLU B 1 141 ? 24.476 -9.271 -3.053 1.00 100.47 133 GLU B N 1
ATOM 4436 C CA . GLU B 1 141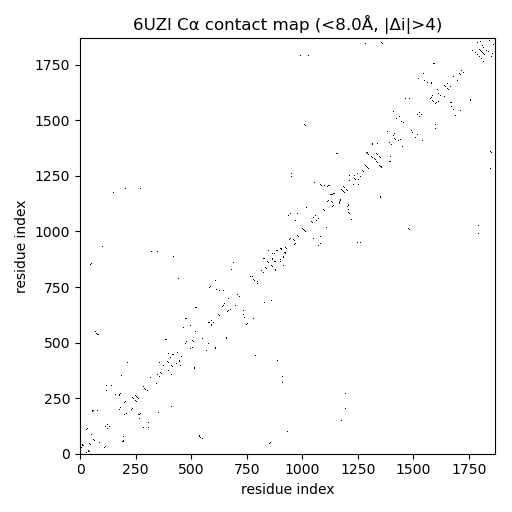 ? 23.167 -9.411 -2.440 1.00 96.89 133 GLU B CA 1
ATOM 4437 C C . GLU B 1 141 ? 22.442 -10.525 -3.174 1.00 92.59 133 GLU B C 1
ATOM 4438 O O . GLU B 1 141 ? 22.630 -10.702 -4.381 1.00 94.91 133 GLU B O 1
ATOM 4440 N N . VAL B 1 142 ? 21.650 -11.300 -2.448 1.00 89.04 134 VAL B N 1
ATOM 4441 C CA . VAL B 1 142 ? 20.860 -12.374 -3.034 1.00 95.98 134 VAL B CA 1
ATOM 4442 C C . VAL B 1 142 ? 19.402 -11.947 -2.981 1.00 100.74 134 VAL B C 1
ATOM 4443 O O . VAL B 1 142 ? 18.921 -11.484 -1.939 1.00 105.18 134 VAL B O 1
ATOM 4447 N N . ILE B 1 143 ? 18.708 -12.074 -4.109 1.00 97.23 135 ILE B N 1
ATOM 4448 C CA . ILE B 1 143 ? 17.300 -11.717 -4.203 1.00 91.09 135 ILE B CA 1
ATOM 4449 C C . ILE B 1 143 ? 16.506 -12.973 -4.522 1.00 91.89 135 ILE B C 1
ATOM 4450 O O . ILE B 1 143 ? 17.031 -13.935 -5.092 1.00 95.28 135 ILE B O 1
ATOM 4452 N N . GLU B 1 144 ? 15.231 -12.962 -4.145 1.00 87.63 136 GLU B N 1
ATOM 4453 C CA . GLU B 1 144 ? 14.312 -14.055 -4.430 1.00 86.22 136 GLU B CA 1
ATOM 4454 C C . GLU B 1 144 ? 13.259 -13.554 -5.405 1.00 86.51 136 GLU B C 1
ATOM 4455 O O . GLU B 1 144 ? 12.715 -12.459 -5.223 1.00 90.42 136 GLU B O 1
ATOM 4457 N N . ALA B 1 145 ? 12.981 -14.346 -6.439 1.00 83.11 137 ALA B N 1
ATOM 4458 C CA . ALA B 1 145 ? 12.010 -13.966 -7.459 1.00 74.27 137 ALA B CA 1
ATOM 4459 C C . ALA B 1 145 ? 11.225 -15.187 -7.906 1.00 74.36 137 ALA B C 1
ATOM 4460 O O . ALA B 1 145 ? 11.819 -16.196 -8.297 1.00 76.39 137 ALA B O 1
ATOM 4462 N N . LYS B 1 146 ? 9.892 -15.080 -7.879 1.00 76.27 138 LYS B N 1
ATOM 4463 C CA . LYS B 1 146 ? 9.054 -16.191 -8.322 1.00 83.75 138 LYS B CA 1
ATOM 4464 C C . LYS B 1 146 ? 9.367 -16.564 -9.762 1.00 87.77 138 LYS B C 1
ATOM 4465 O O . LYS B 1 146 ? 9.477 -17.748 -10.098 1.00 98.69 138 LYS B O 1
ATOM 4471 N N . ASN B 1 147 ? 9.528 -15.565 -10.619 1.00 83.76 139 ASN B N 1
ATOM 4472 C CA . ASN B 1 147 ? 9.833 -15.767 -12.023 1.00 81.10 139 ASN B CA 1
ATOM 4473 C C . ASN B 1 147 ? 11.026 -14.904 -12.402 1.00 80.21 139 ASN B C 1
ATOM 4474 O O . ASN B 1 147 ? 11.325 -13.900 -11.750 1.00 86.36 139 ASN B O 1
ATOM 4479 N N . THR B 1 148 ? 11.730 -15.325 -13.448 1.00 73.64 140 THR B N 1
ATOM 4480 C CA . THR B 1 148 ? 12.866 -14.574 -13.959 1.00 72.10 140 THR B CA 1
ATOM 4481 C C . THR B 1 148 ? 12.823 -14.569 -15.479 1.00 71.44 140 THR B C 1
ATOM 4482 O O . THR B 1 148 ? 12.509 -15.586 -16.101 1.00 63.77 140 THR B O 1
ATOM 4486 N N . ILE B 1 149 ? 13.111 -13.415 -16.074 1.00 72.93 141 ILE B N 1
ATOM 4487 C CA . ILE B 1 149 ? 13.162 -13.266 -17.524 1.00 69.24 141 ILE B CA 1
ATOM 4488 C C . ILE B 1 149 ? 14.612 -13.019 -17.914 1.00 68.21 141 ILE B C 1
ATOM 4489 O O . ILE B 1 149 ? 15.190 -11.980 -17.572 1.00 68.94 141 ILE B O 1
ATOM 4494 N N . ILE B 1 150 ? 15.197 -13.965 -18.642 1.00 68.00 142 ILE B N 1
ATOM 4495 C CA . ILE B 1 150 ? 16.566 -13.829 -19.126 1.00 70.99 142 ILE B CA 1
ATOM 4496 C C . ILE B 1 150 ? 16.556 -12.903 -20.334 1.00 70.53 142 ILE B C 1
ATOM 4497 O O . ILE B 1 150 ? 15.894 -13.181 -21.339 1.00 66.52 142 ILE B O 1
ATOM 4502 N N . ALA B 1 151 ? 17.295 -11.804 -20.240 1.00 68.03 143 ALA B N 1
ATOM 4503 C CA . ALA B 1 151 ? 17.370 -10.817 -21.310 1.00 66.94 143 ALA B CA 1
ATOM 4504 C C . ALA B 1 151 ? 18.801 -10.309 -21.423 1.00 67.57 143 ALA B C 1
ATOM 4505 O O . ALA B 1 151 ? 19.060 -9.107 -21.498 1.00 69.28 143 ALA B O 1
ATOM 4507 N N . THR B 1 152 ? 19.750 -11.245 -21.448 1.00 58.94 144 THR B N 1
ATOM 4508 C CA . THR B 1 152 ? 21.162 -10.898 -21.370 1.00 67.12 144 THR B CA 1
ATOM 4509 C C . THR B 1 152 ? 21.744 -10.466 -22.710 1.00 69.71 144 THR B C 1
ATOM 4510 O O . THR B 1 152 ? 22.878 -9.974 -22.748 1.00 77.37 144 THR B O 1
ATOM 4514 N N . GLY B 1 153 ? 21.001 -10.620 -23.800 1.00 60.61 145 GLY B N 1
ATOM 4515 C CA . GLY B 1 153 ? 21.403 -10.005 -25.048 1.00 64.87 145 GLY B CA 1
ATOM 4516 C C . GLY B 1 153 ? 22.545 -10.710 -25.761 1.00 70.80 145 GLY B C 1
ATOM 4517 O O . GLY B 1 153 ? 22.718 -11.928 -25.682 1.00 68.48 145 GLY B O 1
ATOM 4518 N N . SER B 1 154 ? 23.342 -9.909 -26.467 1.00 73.80 146 SER B N 1
ATOM 4519 C CA . SER B 1 154 ? 24.311 -10.423 -27.421 1.00 70.70 146 SER B CA 1
ATOM 4520 C C . SER B 1 154 ? 25.630 -9.673 -27.308 1.00 70.78 146 SER B C 1
ATOM 4521 O O . SER B 1 154 ? 25.726 -8.619 -26.672 1.00 62.21 146 SER B O 1
ATOM 4524 N N . LYS B 1 155 ? 26.650 -10.246 -27.938 1.00 73.09 147 LYS B N 1
ATOM 4525 C CA . LYS B 1 155 ? 27.968 -9.662 -28.120 1.00 72.91 147 LYS B CA 1
ATOM 4526 C C . LYS B 1 155 ? 28.347 -9.760 -29.590 1.00 69.91 147 LYS B C 1
ATOM 4527 O O . LYS B 1 155 ? 27.766 -10.558 -30.334 1.00 69.46 147 LYS B O 1
ATOM 4529 N N . PRO B 1 156 ? 29.293 -8.942 -30.052 1.00 70.96 148 PRO B N 1
ATOM 4530 C CA . PRO B 1 156 ? 29.776 -9.088 -31.433 1.00 63.92 148 PRO B CA 1
ATOM 4531 C C . PRO B 1 156 ? 30.422 -10.448 -31.648 1.00 74.82 148 PRO B C 1
ATOM 4532 O O . PRO B 1 156 ? 31.194 -10.928 -30.816 1.00 80.21 148 PRO B O 1
ATOM 4536 N N . SER B 1 157 ? 30.085 -11.075 -32.770 1.00 79.64 149 SER B N 1
ATOM 4537 C CA . SER B 1 157 ? 30.770 -12.283 -33.205 1.00 77.34 149 SER B CA 1
ATOM 4538 C C . SER B 1 157 ? 32.119 -11.933 -33.824 1.00 79.50 149 SER B C 1
ATOM 4539 O O . SER B 1 157 ? 32.388 -10.784 -34.184 1.00 84.75 149 SER B O 1
ATOM 4542 N N . SER B 1 158 ? 32.971 -12.946 -33.952 1.00 81.07 150 SER B N 1
ATOM 4543 C CA . SER B 1 158 ? 34.258 -12.782 -34.611 1.00 81.35 150 SER B CA 1
ATOM 4544 C C . SER B 1 158 ? 34.647 -14.104 -35.258 1.00 73.27 150 SER B C 1
ATOM 4545 O O . SER B 1 158 ? 33.885 -15.073 -35.245 1.00 69.74 150 SER B O 1
ATOM 4548 N N . LEU B 1 159 ? 35.833 -14.121 -35.855 1.00 74.46 151 LEU B N 1
ATOM 4549 C CA . LEU B 1 159 ? 36.446 -15.294 -36.451 1.00 69.92 151 LEU B CA 1
ATOM 4550 C C . LEU B 1 159 ? 37.667 -15.722 -35.642 1.00 78.32 151 LEU B C 1
ATOM 4551 O O . LEU B 1 159 ? 38.380 -14.867 -35.105 1.00 75.68 151 LEU B O 1
ATOM 4556 N N . PRO B 1 160 ? 37.927 -17.029 -35.527 1.00 85.20 152 PRO B N 1
ATOM 4557 C CA . PRO B 1 160 ? 38.964 -17.491 -34.588 1.00 88.71 152 PRO B CA 1
ATOM 4558 C C . PRO B 1 160 ? 40.340 -16.893 -34.829 1.00 87.28 152 PRO B C 1
ATOM 4559 O O . PRO B 1 160 ? 41.115 -16.765 -33.873 1.00 89.15 152 PRO B O 1
ATOM 4563 N N . PHE B 1 161 ? 40.678 -16.529 -36.065 1.00 83.36 153 PHE B N 1
ATOM 4564 C CA . PHE B 1 161 ? 42.005 -16.000 -36.353 1.00 86.07 153 PHE B CA 1
ATOM 4565 C C . PHE B 1 161 ? 42.086 -14.488 -36.191 1.00 93.56 153 PHE B C 1
ATOM 4566 O O . PHE B 1 161 ? 43.165 -13.916 -36.381 1.00 96.75 153 PHE B O 1
ATOM 4574 N N . ILE B 1 162 ? 40.980 -13.828 -35.859 1.00 91.00 154 ILE B N 1
ATOM 4575 C CA . ILE B 1 162 ? 40.957 -12.380 -35.699 1.00 87.65 154 ILE B CA 1
ATOM 4576 C C . ILE B 1 162 ? 41.304 -12.029 -34.259 1.00 87.99 154 ILE B C 1
ATOM 4577 O O . ILE B 1 162 ? 40.703 -12.559 -33.316 1.00 85.39 154 ILE B O 1
ATOM 4582 N N . THR B 1 163 ? 42.271 -11.129 -34.089 1.00 91.75 155 THR B N 1
ATOM 4583 C CA . THR B 1 163 ? 42.659 -10.601 -32.783 1.00 96.69 155 THR B CA 1
ATOM 4584 C C . THR B 1 163 ? 42.166 -9.158 -32.683 1.00 102.40 155 THR B C 1
ATOM 4585 O O . THR B 1 163 ? 42.798 -8.240 -33.216 1.00 103.75 155 THR B O 1
ATOM 4589 N N . LEU B 1 164 ? 41.033 -8.961 -32.006 1.00 96.80 156 LEU B N 1
ATOM 4590 C CA . LEU B 1 164 ? 40.466 -7.626 -31.842 1.00 83.66 156 LEU B CA 1
ATOM 4591 C C . LEU B 1 164 ? 41.277 -6.836 -30.821 1.00 85.86 156 LEU B C 1
ATOM 4592 O O . LEU B 1 164 ? 41.587 -7.341 -29.737 1.00 83.52 156 LEU B O 1
ATOM 4597 N N . ASP B 1 165 ? 41.618 -5.591 -31.163 1.00 86.89 157 ASP B N 1
ATOM 4598 C CA . ASP B 1 165 ? 42.465 -4.764 -30.311 1.00 88.72 157 ASP B CA 1
ATOM 4599 C C . ASP B 1 165 ? 41.824 -3.450 -29.870 1.00 89.83 157 ASP B C 1
ATOM 4600 O O . ASP B 1 165 ? 42.503 -2.637 -29.231 1.00 91.71 157 ASP B O 1
ATOM 4605 N N . LYS B 1 166 ? 40.557 -3.207 -30.207 1.00 89.10 158 LYS B N 1
ATOM 4606 C CA . LYS B 1 166 ? 39.818 -2.007 -29.801 1.00 86.66 158 LYS B CA 1
ATOM 4607 C C . LYS B 1 166 ? 40.469 -0.703 -30.276 1.00 90.48 158 LYS B C 1
ATOM 4608 O O . LYS B 1 166 ? 40.178 0.371 -29.733 1.00 86.69 158 LYS B O 1
ATOM 4610 N N . GLU B 1 167 ? 41.331 -0.764 -31.294 1.00 89.55 159 GLU B N 1
ATOM 4611 C CA . GLU B 1 167 ? 41.964 0.432 -31.843 1.00 78.51 159 GLU B CA 1
ATOM 4612 C C . GLU B 1 167 ? 41.742 0.511 -33.348 1.00 76.61 159 GLU B C 1
ATOM 4613 O O . GLU B 1 167 ? 40.981 1.362 -33.824 1.00 73.24 159 GLU B O 1
ATOM 4615 N N . ARG B 1 168 ? 42.386 -0.389 -34.101 1.00 75.57 160 ARG B N 1
ATOM 4616 C CA . ARG B 1 168 ? 42.240 -0.443 -35.550 1.00 74.75 160 ARG B CA 1
ATOM 4617 C C . ARG B 1 168 ? 41.594 -1.723 -36.054 1.00 74.21 160 ARG B C 1
ATOM 4618 O O . ARG B 1 168 ? 41.036 -1.716 -37.156 1.00 71.12 160 ARG B O 1
ATOM 4626 N N . VAL B 1 169 ? 41.658 -2.812 -35.293 1.00 81.57 161 VAL B N 1
ATOM 4627 C CA . VAL B 1 169 ? 40.921 -4.033 -35.602 1.00 83.63 161 VAL B CA 1
ATOM 4628 C C . VAL B 1 169 ? 39.772 -4.109 -34.608 1.00 81.83 161 VAL B C 1
ATOM 4629 O O . VAL B 1 169 ? 39.938 -4.593 -33.481 1.00 86.23 161 VAL B O 1
ATOM 4633 N N . ILE B 1 170 ? 38.602 -3.613 -35.012 1.00 74.41 162 ILE B N 1
ATOM 4634 C CA . ILE B 1 170 ? 37.559 -3.222 -34.076 1.00 70.01 162 ILE B CA 1
ATOM 4635 C C . ILE B 1 170 ? 36.231 -3.867 -34.458 1.00 71.18 162 ILE B C 1
ATOM 4636 O O . ILE B 1 170 ? 36.056 -4.408 -35.551 1.00 59.90 162 ILE B O 1
ATOM 4641 N N . THR B 1 171 ? 35.291 -3.792 -33.518 1.00 77.77 163 THR B N 1
ATOM 4642 C CA . THR B 1 171 ? 33.901 -4.176 -33.691 1.00 78.14 163 THR B CA 1
ATOM 4643 C C . THR B 1 171 ? 33.042 -2.915 -33.794 1.00 73.07 163 THR B C 1
ATOM 4644 O O . THR B 1 171 ? 33.548 -1.785 -33.822 1.00 73.25 163 THR B O 1
ATOM 4648 N N . SER B 1 172 ? 31.726 -3.115 -33.860 1.00 65.21 164 SER B N 1
ATOM 4649 C CA . SER B 1 172 ? 30.803 -1.989 -33.929 1.00 57.25 164 SER B CA 1
ATOM 4650 C C . SER B 1 172 ? 30.947 -1.050 -32.729 1.00 62.48 164 SER B C 1
ATOM 4651 O O . SER B 1 172 ? 30.781 0.167 -32.874 1.00 66.33 164 SER B O 1
ATOM 4654 N N . THR B 1 173 ? 31.257 -1.589 -31.546 1.00 61.30 165 THR B N 1
ATOM 4655 C CA . THR B 1 173 ? 31.374 -0.767 -30.341 1.00 62.01 165 THR B CA 1
ATOM 4656 C C . THR B 1 173 ? 32.418 0.335 -30.503 1.00 63.50 165 THR B C 1
ATOM 4657 O O . THR B 1 173 ? 32.172 1.493 -30.142 1.00 58.77 165 THR B O 1
ATOM 4661 N N . GLU B 1 174 ? 33.607 -0.015 -31.008 1.00 66.95 166 GLU B N 1
ATOM 4662 C CA . GLU B 1 174 ? 34.670 0.976 -31.164 1.00 66.10 166 GLU B CA 1
ATOM 4663 C C . GLU B 1 174 ? 34.502 1.839 -32.411 1.00 60.26 166 GLU B C 1
ATOM 4664 O O . GLU B 1 174 ? 34.920 3.003 -32.405 1.00 55.67 166 GLU B O 1
ATOM 4670 N N . ALA B 1 175 ? 33.926 1.292 -33.487 1.00 64.31 167 ALA B N 1
ATOM 4671 C CA . ALA B 1 175 ? 33.720 2.083 -34.701 1.00 66.38 167 ALA B CA 1
ATOM 4672 C C . ALA B 1 175 ? 32.810 3.276 -34.448 1.00 70.14 167 ALA B C 1
ATOM 4673 O O . ALA B 1 175 ? 32.952 4.318 -35.098 1.00 73.40 167 ALA B O 1
ATOM 4675 N N . LEU B 1 176 ? 31.885 3.151 -33.502 1.00 61.30 168 LEU B N 1
ATOM 4676 C CA . LEU B 1 176 ? 31.011 4.259 -33.162 1.00 51.91 168 LEU B CA 1
ATOM 4677 C C . LEU B 1 176 ? 31.720 5.361 -32.386 1.00 50.01 168 LEU B C 1
ATOM 4678 O O . LEU B 1 176 ? 31.084 6.377 -32.080 1.00 48.89 168 LEU B O 1
ATOM 4683 N N . ASN B 1 177 ? 33.006 5.196 -32.064 1.00 52.10 169 ASN B N 1
ATOM 4684 C CA . ASN B 1 177 ? 33.734 6.153 -31.238 1.00 53.31 169 ASN B CA 1
ATOM 4685 C C . ASN B 1 177 ? 35.094 6.494 -31.834 1.00 63.15 169 ASN B C 1
ATOM 4686 O O . ASN B 1 177 ? 36.029 6.808 -31.094 1.00 56.43 169 ASN B O 1
ATOM 4691 N N . LEU B 1 178 ? 35.226 6.435 -33.161 1.00 59.61 170 LEU B N 1
ATOM 4692 C CA . LEU B 1 178 ? 36.511 6.717 -33.795 1.00 61.53 170 LEU B CA 1
ATOM 4693 C C . LEU B 1 178 ? 36.938 8.165 -33.570 1.00 62.97 170 LEU B C 1
ATOM 4694 O O . LEU B 1 178 ? 36.114 9.087 -33.563 1.00 61.11 170 LEU B O 1
ATOM 4699 N N . LYS B 1 179 ? 38.243 8.362 -33.411 1.00 61.13 171 LYS B N 1
ATOM 4700 C CA . LYS B 1 179 ? 38.804 9.687 -33.186 1.00 64.07 171 LYS B CA 1
ATOM 4701 C C . LYS B 1 179 ? 39.246 10.369 -34.475 1.00 64.12 171 LYS B C 1
ATOM 4702 O O . LYS B 1 179 ? 39.791 11.474 -34.418 1.00 60.00 171 LYS B O 1
ATOM 4704 N N . GLU B 1 180 ? 39.028 9.741 -35.627 1.00 64.88 172 GLU B N 1
ATOM 4705 C CA . GLU B 1 180 ? 39.433 10.291 -36.912 1.00 58.74 172 GLU B CA 1
ATOM 4706 C C . GLU B 1 180 ? 38.671 9.563 -38.007 1.00 66.71 172 GLU B C 1
ATOM 4707 O O . GLU B 1 180 ? 38.288 8.401 -37.842 1.00 70.93 172 GLU B O 1
ATOM 4713 N N . VAL B 1 181 ? 38.470 10.246 -39.130 1.00 65.72 173 VAL B N 1
ATOM 4714 C CA . VAL B 1 181 ? 37.824 9.642 -40.296 1.00 52.21 173 VAL B CA 1
ATOM 4715 C C . VAL B 1 181 ? 38.830 8.750 -41.014 1.00 58.41 173 VAL B C 1
ATOM 4716 O O . VAL B 1 181 ? 39.888 9.232 -41.442 1.00 63.31 173 VAL B O 1
ATOM 4720 N N . PRO B 1 182 ? 38.547 7.451 -41.155 1.00 63.04 174 PRO B N 1
ATOM 4721 C CA . PRO B 1 182 ? 39.525 6.531 -41.755 1.00 65.94 174 PRO B CA 1
ATOM 4722 C C . PRO B 1 182 ? 39.912 6.928 -43.171 1.00 67.56 174 PRO B C 1
ATOM 4723 O O . PRO B 1 182 ? 39.112 7.479 -43.929 1.00 64.18 174 PRO B O 1
ATOM 4727 N N . LYS B 1 183 ? 41.167 6.644 -43.525 1.00 72.66 175 LYS B N 1
ATOM 4728 C CA . LYS B 1 183 ? 41.576 6.804 -44.916 1.00 67.36 175 LYS B CA 1
ATOM 4729 C C . LYS B 1 183 ? 40.957 5.713 -45.780 1.00 63.36 175 LYS B C 1
ATOM 4730 O O . LYS B 1 183 ? 40.365 5.994 -46.829 1.00 57.72 175 LYS B O 1
ATOM 4732 N N . HIS B 1 184 ? 41.043 4.463 -45.329 1.00 62.46 176 HIS B N 1
ATOM 4733 C CA . HIS B 1 184 ? 40.445 3.327 -46.028 1.00 68.33 176 HIS B CA 1
ATOM 4734 C C . HIS B 1 184 ? 39.926 2.343 -44.990 1.00 65.75 176 HIS B C 1
ATOM 4735 O O . HIS B 1 184 ? 40.715 1.669 -44.320 1.00 58.46 176 HIS B O 1
ATOM 4742 N N . LEU B 1 185 ? 38.606 2.249 -44.868 1.00 65.96 177 LEU B N 1
ATOM 4743 C CA . LEU B 1 185 ? 37.969 1.342 -43.923 1.00 54.63 177 LEU B CA 1
ATOM 4744 C C . LEU B 1 185 ? 37.616 0.035 -44.620 1.00 66.63 177 LEU B C 1
ATOM 4745 O O . LEU B 1 185 ? 36.938 0.037 -45.655 1.00 65.36 177 LEU B O 1
ATOM 4750 N N . ILE B 1 186 ? 38.093 -1.073 -44.063 1.00 71.94 178 ILE B N 1
ATOM 4751 C CA . ILE B 1 186 ? 37.747 -2.410 -44.526 1.00 71.01 178 ILE B CA 1
ATOM 4752 C C . ILE B 1 186 ? 36.640 -2.950 -43.632 1.00 70.04 178 ILE B C 1
ATOM 4753 O O . ILE B 1 186 ? 36.757 -2.921 -42.400 1.00 75.88 178 ILE B O 1
ATOM 4758 N N . VAL B 1 187 ? 35.565 -3.436 -44.245 1.00 63.36 179 VAL B N 1
ATOM 4759 C CA . VAL B 1 187 ? 34.436 -4.013 -43.525 1.00 60.99 179 VAL B CA 1
ATOM 4760 C C . VAL B 1 187 ? 34.376 -5.502 -43.840 1.00 66.09 179 VAL B C 1
ATOM 4761 O O . VAL B 1 187 ? 34.191 -5.890 -45.001 1.00 65.95 179 VAL B O 1
ATOM 4765 N N . ILE B 1 188 ? 34.506 -6.333 -42.807 1.00 62.02 180 ILE B N 1
ATOM 4766 C CA . ILE B 1 188 ? 34.426 -7.782 -42.951 1.00 62.19 180 ILE B CA 1
ATOM 4767 C C . ILE B 1 188 ? 33.003 -8.188 -42.604 1.00 58.04 180 ILE B C 1
ATOM 4768 O O . ILE B 1 188 ? 32.604 -8.149 -41.437 1.00 58.70 180 ILE B O 1
ATOM 4773 N N . GLY B 1 189 ? 32.246 -8.590 -43.621 1.00 59.14 181 GLY B N 1
ATOM 4774 C CA . GLY B 1 189 ? 30.867 -9.018 -43.480 1.00 52.68 181 GLY B CA 1
ATOM 4775 C C . GLY B 1 189 ? 29.901 -7.989 -44.032 1.00 66.20 181 GLY B C 1
ATOM 4776 O O . GLY B 1 189 ? 29.962 -6.811 -43.664 1.00 61.97 181 GLY B O 1
ATOM 4777 N N . GLY B 1 190 ? 28.957 -8.438 -44.857 1.00 67.03 182 GLY B N 1
ATOM 4778 C CA . GLY B 1 190 ? 28.023 -7.555 -45.530 1.00 56.17 182 GLY B CA 1
ATOM 4779 C C . GLY B 1 190 ? 26.701 -7.473 -44.802 1.00 63.70 182 GLY B C 1
ATOM 4780 O O . GLY B 1 190 ? 25.641 -7.350 -45.420 1.00 68.50 182 GLY B O 1
ATOM 4781 N N . GLY B 1 191 ? 26.762 -7.568 -43.482 1.00 68.69 183 GLY B N 1
ATOM 4782 C CA . GLY B 1 191 ? 25.581 -7.506 -42.650 1.00 67.20 183 GLY B CA 1
ATOM 4783 C C . GLY B 1 191 ? 24.995 -6.109 -42.552 1.00 60.60 183 GLY B C 1
ATOM 4784 O O . GLY B 1 191 ? 25.531 -5.125 -43.064 1.00 61.87 183 GLY B O 1
ATOM 4785 N N . VAL B 1 192 ? 23.826 -6.046 -41.912 1.00 42.14 184 VAL B N 1
ATOM 4786 C CA . VAL B 1 192 ? 23.155 -4.768 -41.678 1.00 44.66 184 VAL B CA 1
ATOM 4787 C C . VAL B 1 192 ? 24.091 -3.793 -40.971 1.00 47.22 184 VAL B C 1
ATOM 4788 O O . VAL B 1 192 ? 24.193 -2.619 -41.343 1.00 55.09 184 VAL B O 1
ATOM 4792 N N . ILE B 1 193 ? 24.790 -4.268 -39.939 1.00 52.98 185 ILE B N 1
ATOM 4793 C CA . ILE B 1 193 ? 25.693 -3.408 -39.175 1.00 54.18 185 ILE B CA 1
ATOM 4794 C C . ILE B 1 193 ? 26.831 -2.891 -40.050 1.00 55.12 185 ILE B C 1
ATOM 4795 O O . ILE B 1 193 ? 27.115 -1.687 -40.083 1.00 48.82 185 ILE B O 1
ATOM 4800 N N . GLY B 1 194 ? 27.484 -3.791 -40.789 1.00 55.06 186 GLY B N 1
ATOM 4801 C CA . GLY B 1 194 ? 28.628 -3.384 -41.590 1.00 51.36 186 GLY B CA 1
ATOM 4802 C C . GLY B 1 194 ? 28.285 -2.364 -42.657 1.00 50.72 186 GLY B C 1
ATOM 4803 O O . GLY B 1 194 ? 29.002 -1.376 -42.840 1.00 49.84 186 GLY B O 1
ATOM 4804 N N . LEU B 1 195 ? 27.181 -2.580 -43.371 1.00 51.32 187 LEU B N 1
ATOM 4805 C CA . LEU B 1 195 ? 26.797 -1.643 -44.419 1.00 50.46 187 LEU B CA 1
ATOM 4806 C C . LEU B 1 195 ? 26.430 -0.283 -43.839 1.00 46.52 187 LEU B C 1
ATOM 4807 O O . LEU B 1 195 ? 26.725 0.753 -44.445 1.00 50.85 187 LEU B O 1
ATOM 4812 N N . GLU B 1 196 ? 25.803 -0.266 -42.662 1.00 41.24 188 GLU B N 1
ATOM 4813 C CA . GLU B 1 196 ? 25.429 0.999 -42.039 1.00 42.70 188 GLU B CA 1
ATOM 4814 C C . GLU B 1 196 ? 26.658 1.785 -41.597 1.00 43.29 188 GLU B C 1
ATOM 4815 O O . GLU B 1 196 ? 26.785 2.976 -41.905 1.00 39.20 188 GLU B O 1
ATOM 4821 N N . LEU B 1 197 ? 27.568 1.140 -40.858 1.00 48.83 189 LEU B N 1
ATOM 4822 C CA . LEU B 1 197 ? 28.773 1.831 -40.403 1.00 53.38 189 LEU B CA 1
ATOM 4823 C C . LEU B 1 197 ? 29.708 2.165 -41.557 1.00 54.03 189 LEU B C 1
ATOM 4824 O O . LEU B 1 197 ? 30.403 3.188 -41.507 1.00 49.14 189 LEU B O 1
ATOM 4829 N N . GLY B 1 198 ? 29.751 1.321 -42.590 1.00 55.59 190 GLY B N 1
ATOM 4830 C CA . GLY B 1 198 ? 30.517 1.670 -43.776 1.00 52.05 190 GLY B CA 1
ATOM 4831 C C . GLY B 1 198 ? 29.980 2.912 -44.460 1.00 56.07 190 GLY B C 1
ATOM 4832 O O . GLY B 1 198 ? 30.745 3.779 -44.887 1.00 58.65 190 GLY B O 1
ATOM 4833 N N . SER B 1 199 ? 28.651 3.026 -44.546 1.00 54.77 191 SER B N 1
ATOM 4834 C CA . SER B 1 199 ? 28.035 4.213 -45.132 1.00 44.56 191 SER B CA 1
ATOM 4835 C C . SER B 1 199 ? 28.390 5.466 -44.346 1.00 46.26 191 SER B C 1
ATOM 4836 O O . SER B 1 199 ? 28.654 6.520 -44.933 1.00 44.75 191 SER B O 1
ATOM 4839 N N . VAL B 1 200 ? 28.405 5.369 -43.016 1.00 43.62 192 VAL B N 1
ATOM 4840 C CA . VAL B 1 200 ? 28.741 6.527 -42.193 1.00 47.00 192 VAL B CA 1
ATOM 4841 C C . VAL B 1 200 ? 30.076 7.115 -42.632 1.00 54.75 192 VAL B C 1
ATOM 4842 O O . VAL B 1 200 ? 30.177 8.303 -42.968 1.00 49.22 192 VAL B O 1
ATOM 4846 N N . TYR B 1 201 ? 31.117 6.283 -42.667 1.00 50.97 193 TYR B N 1
ATOM 4847 C CA . TYR B 1 201 ? 32.445 6.814 -42.943 1.00 53.07 193 TYR B CA 1
ATOM 4848 C C . TYR B 1 201 ? 32.691 7.016 -44.430 1.00 57.89 193 TYR B C 1
ATOM 4849 O O . TYR B 1 201 ? 33.498 7.877 -44.802 1.00 53.07 193 TYR B O 1
ATOM 4858 N N . LEU B 1 202 ? 31.994 6.268 -45.290 1.00 53.16 194 LEU B N 1
ATOM 4859 C CA . LEU B 1 202 ? 32.057 6.555 -46.719 1.00 47.50 194 LEU B CA 1
ATOM 4860 C C . LEU B 1 202 ? 31.654 7.997 -47.006 1.00 54.96 194 LEU B C 1
ATOM 4861 O O . LEU B 1 202 ? 32.373 8.732 -47.695 1.00 55.02 194 LEU B O 1
ATOM 4866 N N . ARG B 1 203 ? 30.526 8.431 -46.437 1.00 54.90 195 ARG B N 1
ATOM 4867 C CA . ARG B 1 203 ? 30.060 9.799 -46.636 1.00 38.68 195 ARG B CA 1
ATOM 4868 C C . ARG B 1 203 ? 31.068 10.807 -46.100 1.00 45.56 195 ARG B C 1
ATOM 4869 O O . ARG B 1 203 ? 31.243 11.890 -46.672 1.00 54.81 195 ARG B O 1
ATOM 4877 N N . LEU B 1 204 ? 31.743 10.469 -45.005 1.00 47.63 196 LEU B N 1
ATOM 4878 C CA . LEU B 1 204 ? 32.698 11.376 -44.386 1.00 48.46 196 LEU B CA 1
ATOM 4879 C C . LEU B 1 204 ? 34.044 11.401 -45.102 1.00 51.64 196 LEU B C 1
ATOM 4880 O O . LEU B 1 204 ? 34.981 12.035 -44.605 1.00 54.32 196 LEU B O 1
ATOM 4885 N N . GLY B 1 205 ? 34.180 10.712 -46.230 1.00 47.65 197 GLY B N 1
ATOM 4886 C CA . GLY B 1 205 ? 35.388 10.802 -47.023 1.00 50.06 197 GLY B CA 1
ATOM 4887 C C . GLY B 1 205 ? 36.196 9.533 -47.109 1.00 57.22 197 GLY B C 1
ATOM 4888 O O . GLY B 1 205 ? 37.133 9.476 -47.915 1.00 59.18 197 GLY B O 1
ATOM 4889 N N . SER B 1 206 ? 35.886 8.525 -46.297 1.00 63.26 198 SER B N 1
ATOM 4890 C CA . SER B 1 206 ? 36.670 7.298 -46.282 1.00 59.14 198 SER B CA 1
ATOM 4891 C C . SER B 1 206 ? 36.433 6.480 -47.542 1.00 67.27 198 SER B C 1
ATOM 4892 O O . SER B 1 206 ? 35.361 6.527 -48.153 1.00 73.08 198 SER B O 1
ATOM 4895 N N . ASP B 1 207 ? 37.453 5.722 -47.927 1.00 73.08 199 ASP B N 1
ATOM 4896 C CA . ASP B 1 207 ? 37.267 4.626 -48.865 1.00 72.48 199 ASP B CA 1
ATOM 4897 C C . ASP B 1 207 ? 36.788 3.409 -48.089 1.00 60.46 199 ASP B C 1
ATOM 4898 O O . ASP B 1 207 ? 37.348 3.077 -47.042 1.00 65.13 199 ASP B O 1
ATOM 4903 N N . VAL B 1 208 ? 35.751 2.747 -48.592 1.00 53.07 200 VAL B N 1
ATOM 4904 C CA . VAL B 1 208 ? 35.132 1.632 -47.885 1.00 57.56 200 VAL B CA 1
ATOM 4905 C C . VAL B 1 208 ? 35.093 0.424 -48.810 1.00 57.00 200 VAL B C 1
ATOM 4906 O O . VAL B 1 208 ? 34.509 0.491 -49.898 1.00 60.57 200 VAL B O 1
ATOM 4910 N N . THR B 1 209 ? 35.681 -0.685 -48.365 1.00 56.45 201 THR B N 1
ATOM 4911 C CA . THR B 1 209 ? 35.653 -1.945 -49.098 1.00 58.51 201 THR B CA 1
ATOM 4912 C C . THR B 1 209 ? 34.987 -2.994 -48.221 1.00 61.05 201 THR B C 1
ATOM 4913 O O . THR B 1 209 ? 35.458 -3.272 -47.112 1.00 64.90 201 THR B O 1
ATOM 4917 N N . VAL B 1 210 ? 33.909 -3.583 -48.718 1.00 60.68 202 VAL B N 1
ATOM 4918 C CA . VAL B 1 210 ? 33.178 -4.617 -47.995 1.00 60.50 202 VAL B CA 1
ATOM 4919 C C . VAL B 1 210 ? 33.593 -5.980 -48.535 1.00 60.77 202 VAL B C 1
ATOM 4920 O O . VAL B 1 210 ? 33.491 -6.239 -49.740 1.00 57.52 202 VAL B O 1
ATOM 4924 N N . VAL B 1 211 ? 34.075 -6.843 -47.645 1.00 60.30 203 VAL B N 1
ATOM 4925 C CA . VAL B 1 211 ? 34.485 -8.201 -47.980 1.00 62.67 203 VAL B CA 1
ATOM 4926 C C . VAL B 1 211 ? 33.478 -9.152 -47.353 1.00 69.10 203 VAL B C 1
ATOM 4927 O O . VAL B 1 211 ? 33.262 -9.118 -46.136 1.00 75.99 203 VAL B O 1
ATOM 4931 N N . GLU B 1 212 ? 32.850 -9.989 -48.178 1.00 67.60 204 GLU B N 1
ATOM 4932 C CA . GLU B 1 212 ? 31.755 -10.839 -47.726 1.00 67.42 204 GLU B CA 1
ATOM 4933 C C . GLU B 1 212 ? 31.933 -12.231 -48.311 1.00 71.10 204 GLU B C 1
ATOM 4934 O O . GLU B 1 212 ? 32.265 -12.379 -49.490 1.00 71.43 204 GLU B O 1
ATOM 4940 N N . TYR B 1 213 ? 31.679 -13.250 -47.484 1.00 73.79 205 TYR B N 1
ATOM 4941 C CA . TYR B 1 213 ? 31.877 -14.631 -47.914 1.00 75.93 205 TYR B CA 1
ATOM 4942 C C . TYR B 1 213 ? 30.788 -15.095 -48.873 1.00 67.93 205 TYR B C 1
ATOM 4943 O O . TYR B 1 213 ? 31.063 -15.888 -49.781 1.00 67.11 205 TYR B O 1
ATOM 4952 N N . LEU B 1 214 ? 29.561 -14.620 -48.694 1.00 62.35 206 LEU B N 1
ATOM 4953 C CA . LEU B 1 214 ? 28.457 -14.981 -49.568 1.00 64.82 206 LEU B CA 1
ATOM 4954 C C . LEU B 1 214 ? 28.479 -14.110 -50.825 1.00 64.62 206 LEU B C 1
ATOM 4955 O O . LEU B 1 214 ? 29.238 -13.145 -50.931 1.00 65.50 206 LEU B O 1
ATOM 4960 N N . ASP B 1 215 ? 27.660 -14.487 -51.807 1.00 63.77 207 ASP B N 1
ATOM 4961 C CA . ASP B 1 215 ? 27.637 -13.808 -53.099 1.00 67.32 207 ASP B CA 1
ATOM 4962 C C . ASP B 1 215 ? 26.783 -12.542 -53.092 1.00 66.01 207 ASP B C 1
ATOM 4963 O O . ASP B 1 215 ? 26.621 -11.909 -54.141 1.00 66.78 207 ASP B O 1
ATOM 4968 N N . LYS B 1 216 ? 26.223 -12.159 -51.951 1.00 62.27 208 LYS B N 1
ATOM 4969 C CA . LYS B 1 216 ? 25.356 -10.995 -51.903 1.00 61.79 208 LYS B CA 1
ATOM 4970 C C . LYS B 1 216 ? 25.381 -10.382 -50.510 1.00 56.86 208 LYS B C 1
ATOM 4971 O O . LYS B 1 216 ? 25.641 -11.067 -49.516 1.00 50.99 208 LYS B O 1
ATOM 4977 N N . ILE B 1 217 ? 25.134 -9.074 -50.456 1.00 54.68 209 ILE B N 1
ATOM 4978 C CA . ILE B 1 217 ? 25.046 -8.377 -49.179 1.00 56.18 209 ILE B CA 1
ATOM 4979 C C . ILE B 1 217 ? 23.640 -8.545 -48.617 1.00 52.97 209 ILE B C 1
ATOM 4980 O O . ILE B 1 217 ? 22.713 -8.947 -49.328 1.00 52.17 209 ILE B O 1
ATOM 4985 N N . ILE B 1 218 ? 23.497 -8.250 -47.323 1.00 49.69 210 ILE B N 1
ATOM 4986 C CA . ILE B 1 218 ? 22.280 -8.481 -46.536 1.00 49.11 210 ILE B CA 1
ATOM 4987 C C . ILE B 1 218 ? 21.587 -9.753 -47.016 1.00 54.28 210 ILE B C 1
ATOM 4988 O O . ILE B 1 218 ? 20.431 -9.705 -47.462 1.00 49.88 210 ILE B O 1
ATOM 4993 N N . PRO B 1 219 ? 22.257 -10.911 -46.954 1.00 56.34 211 PRO B N 1
ATOM 4994 C CA . PRO B 1 219 ? 21.685 -12.130 -47.548 1.00 63.25 211 PRO B CA 1
ATOM 4995 C C . PRO B 1 219 ? 20.465 -12.672 -46.816 1.00 68.39 211 PRO B C 1
ATOM 4996 O O . PRO B 1 219 ? 19.800 -13.568 -47.352 1.00 64.12 211 PRO B O 1
ATOM 5000 N N . GLY B 1 220 ? 20.164 -12.191 -45.611 1.00 69.30 212 GLY B N 1
ATOM 5001 C CA . GLY B 1 220 ? 18.986 -12.672 -44.925 1.00 74.19 212 GLY B CA 1
ATOM 5002 C C . GLY B 1 220 ? 17.701 -12.033 -45.387 1.00 75.69 212 GLY B C 1
ATOM 5003 O O . GLY B 1 220 ? 16.614 -12.399 -44.929 1.00 79.83 212 GLY B O 1
ATOM 5004 N N . MET B 1 221 ? 17.803 -11.071 -46.290 1.00 64.62 213 MET B N 1
ATOM 5005 C CA . MET B 1 221 ? 16.664 -10.346 -46.819 1.00 57.95 213 MET B CA 1
ATOM 5006 C C . MET B 1 221 ? 16.388 -10.792 -48.252 1.00 51.03 213 MET B C 1
ATOM 5007 O O . MET B 1 221 ? 17.099 -11.626 -48.818 1.00 52.85 213 MET B O 1
ATOM 5012 N N . ASP B 1 222 ? 15.345 -10.209 -48.836 1.00 46.46 214 ASP B N 1
ATOM 5013 C CA . ASP B 1 222 ? 14.921 -10.553 -50.187 1.00 38.17 214 ASP B CA 1
ATOM 5014 C C . ASP B 1 222 ? 16.029 -10.240 -51.186 1.00 40.46 214 ASP B C 1
ATOM 5015 O O . ASP B 1 222 ? 16.729 -9.229 -51.063 1.00 38.04 214 ASP B O 1
ATOM 5020 N N . GLY B 1 223 ? 16.188 -11.124 -52.179 1.00 41.24 215 GLY B N 1
ATOM 5021 C CA . GLY B 1 223 ? 17.273 -10.978 -53.133 1.00 42.53 215 GLY B CA 1
ATOM 5022 C C . GLY B 1 223 ? 17.256 -9.663 -53.886 1.00 50.97 215 GLY B C 1
ATOM 5023 O O . GLY B 1 223 ? 18.317 -9.120 -54.210 1.00 50.75 215 GLY B O 1
ATOM 5024 N N . THR B 1 224 ? 16.061 -9.138 -54.183 1.00 51.67 216 THR B N 1
ATOM 5025 C CA . THR B 1 224 ? 15.957 -7.841 -54.851 1.00 52.51 216 THR B CA 1
ATOM 5026 C C . THR B 1 224 ? 16.551 -6.729 -53.999 1.00 49.60 216 THR B C 1
ATOM 5027 O O . THR B 1 224 ? 17.267 -5.860 -54.509 1.00 54.45 216 THR B O 1
ATOM 5031 N N . LEU B 1 225 ? 16.261 -6.737 -52.698 1.00 46.93 217 LEU B N 1
ATOM 5032 C CA . LEU B 1 225 ? 16.830 -5.730 -51.812 1.00 41.30 217 LEU B CA 1
ATOM 5033 C C . LEU B 1 225 ? 18.346 -5.857 -51.761 1.00 45.09 217 LEU B C 1
ATOM 5034 O O . LEU B 1 225 ? 19.063 -4.850 -51.765 1.00 45.72 217 LEU B O 1
ATOM 5039 N N . SER B 1 226 ? 18.850 -7.094 -51.726 1.00 42.66 218 SER B N 1
ATOM 5040 C CA . SER B 1 226 ? 20.292 -7.310 -51.766 1.00 40.36 218 SER B CA 1
ATOM 5041 C C . SER B 1 226 ? 20.898 -6.668 -53.004 1.00 44.56 218 SER B C 1
ATOM 5042 O O . SER B 1 226 ? 21.870 -5.911 -52.917 1.00 50.70 218 SER B O 1
ATOM 5045 N N . LYS B 1 227 ? 20.301 -6.929 -54.167 1.00 44.61 219 LYS B N 1
ATOM 5046 C CA . LYS B 1 227 ? 20.832 -6.410 -55.421 1.00 40.59 219 LYS B CA 1
ATOM 5047 C C . LYS B 1 227 ? 20.764 -4.890 -55.461 1.00 44.18 219 LYS B C 1
ATOM 5048 O O . LYS B 1 227 ? 21.768 -4.221 -55.729 1.00 46.08 219 LYS B O 1
ATOM 5054 N N . GLU B 1 228 ? 19.586 -4.326 -55.181 1.00 42.63 220 GLU B N 1
ATOM 5055 C CA . GLU B 1 228 ? 19.408 -2.882 -55.281 1.00 46.12 220 GLU B CA 1
ATOM 5056 C C . GLU B 1 228 ? 20.248 -2.126 -54.255 1.00 50.75 220 GLU B C 1
ATOM 5057 O O . GLU B 1 228 ? 20.745 -1.032 -54.553 1.00 49.07 220 GLU B O 1
ATOM 5063 N N . LEU B 1 229 ? 20.424 -2.683 -53.056 1.00 45.94 221 LEU B N 1
ATOM 5064 C CA . LEU B 1 229 ? 21.256 -2.006 -52.069 1.00 42.92 221 LEU B CA 1
ATOM 5065 C C . LEU B 1 229 ? 22.713 -1.971 -52.512 1.00 49.45 221 LEU B C 1
ATOM 5066 O O . LEU B 1 229 ? 23.380 -0.941 -52.377 1.00 47.61 221 LEU B O 1
ATOM 5071 N N . GLN B 1 230 ? 23.226 -3.084 -53.041 1.00 52.79 222 GLN B N 1
ATOM 5072 C CA . GLN B 1 230 ? 24.586 -3.079 -53.567 1.00 51.26 222 GLN B CA 1
ATOM 5073 C C . GLN B 1 230 ? 24.698 -2.142 -54.755 1.00 43.24 222 GLN B C 1
ATOM 5074 O O . GLN B 1 230 ? 25.704 -1.441 -54.912 1.00 40.99 222 GLN B O 1
ATOM 5080 N N . LYS B 1 231 ? 23.665 -2.114 -55.599 1.00 44.13 223 LYS B N 1
ATOM 5081 C CA . LYS B 1 231 ? 23.685 -1.241 -56.766 1.00 46.41 223 LYS B CA 1
ATOM 5082 C C . LYS B 1 231 ? 23.791 0.224 -56.353 1.00 49.75 223 LYS B C 1
ATOM 5083 O O . LYS B 1 231 ? 24.558 0.989 -56.950 1.00 46.34 223 LYS B O 1
ATOM 5089 N N . THR B 1 232 ? 23.065 0.627 -55.302 1.00 45.19 224 THR B N 1
ATOM 5090 C CA . THR B 1 232 ? 23.099 2.028 -54.890 1.00 50.99 224 THR B CA 1
ATOM 5091 C C . THR B 1 232 ? 24.334 2.346 -54.046 1.00 49.79 224 THR B C 1
ATOM 5092 O O . THR B 1 232 ? 24.904 3.439 -54.165 1.00 40.19 224 THR B O 1
ATOM 5096 N N . LEU B 1 233 ? 24.773 1.411 -53.198 1.00 41.99 225 LEU B N 1
ATOM 5097 C CA . LEU B 1 233 ? 25.959 1.667 -52.385 1.00 44.97 225 LEU B CA 1
ATOM 5098 C C . LEU B 1 233 ? 27.200 1.802 -53.259 1.00 55.85 225 LEU B C 1
ATOM 5099 O O . LEU B 1 233 ? 28.079 2.628 -52.983 1.00 57.64 225 LEU B O 1
ATOM 5104 N N . LYS B 1 234 ? 27.275 1.010 -54.330 1.00 59.94 226 LYS B N 1
ATOM 5105 C CA . LYS B 1 234 ? 28.341 1.173 -55.310 1.00 59.65 226 LYS B CA 1
ATOM 5106 C C . LYS B 1 234 ? 28.260 2.540 -55.970 1.00 55.04 226 LYS B C 1
ATOM 5107 O O . LYS B 1 234 ? 29.282 3.194 -56.204 1.00 54.79 226 LYS B O 1
ATOM 5113 N N . LYS B 1 235 ? 27.046 2.973 -56.302 1.00 57.02 227 LYS B N 1
ATOM 5114 C CA . LYS B 1 235 ? 26.852 4.302 -56.866 1.00 54.26 227 LYS B CA 1
ATOM 5115 C C . LYS B 1 235 ? 27.284 5.380 -55.884 1.00 56.24 227 LYS B C 1
ATOM 5116 O O . LYS B 1 235 ? 27.713 6.464 -56.298 1.00 53.23 227 LYS B O 1
ATOM 5122 N N . GLN B 1 236 ? 27.185 5.101 -54.585 1.00 56.66 228 GLN B N 1
ATOM 5123 C CA . GLN B 1 236 ? 27.594 6.050 -53.557 1.00 53.98 228 GLN B CA 1
ATOM 5124 C C . GLN B 1 236 ? 29.088 6.011 -53.268 1.00 58.98 228 GLN B C 1
ATOM 5125 O O . GLN B 1 236 ? 29.573 6.844 -52.494 1.00 58.07 228 GLN B O 1
ATOM 5131 N N . GLY B 1 237 ? 29.820 5.054 -53.834 1.00 54.48 229 GLY B N 1
ATOM 5132 C CA . GLY B 1 237 ? 31.260 4.984 -53.675 1.00 53.35 229 GLY B CA 1
ATOM 5133 C C . GLY B 1 237 ? 31.763 3.750 -52.962 1.00 57.97 229 GLY B C 1
ATOM 5134 O O . GLY B 1 237 ? 32.985 3.546 -52.899 1.00 62.77 229 GLY B O 1
ATOM 5135 N N . MET B 1 238 ? 30.886 2.914 -52.416 1.00 55.03 230 MET B N 1
ATOM 5136 C CA . MET B 1 238 ? 31.350 1.731 -51.712 1.00 55.79 230 MET B CA 1
ATOM 5137 C C . MET B 1 238 ? 31.842 0.686 -52.709 1.00 55.24 230 MET B C 1
ATOM 5138 O O . MET B 1 238 ? 31.274 0.518 -53.791 1.00 54.99 230 MET B O 1
ATOM 5143 N N . LYS B 1 239 ? 32.932 0.013 -52.355 1.00 49.73 231 LYS B N 1
ATOM 5144 C CA . LYS B 1 239 ? 33.472 -1.088 -53.136 1.00 65.45 231 LYS B CA 1
ATOM 5145 C C . LYS B 1 239 ? 33.165 -2.407 -52.430 1.00 68.20 231 LYS B C 1
ATOM 5146 O O . LYS B 1 239 ? 33.131 -2.479 -51.197 1.00 71.79 231 LYS B O 1
ATOM 5148 N N . PHE B 1 240 ? 32.923 -3.451 -53.221 1.00 52.93 232 PHE B N 1
ATOM 5149 C CA . PHE B 1 240 ? 32.490 -4.735 -52.688 1.00 53.30 232 PHE B CA 1
ATOM 5150 C C . PHE B 1 240 ? 33.346 -5.866 -53.238 1.00 60.71 232 PHE B C 1
ATOM 5151 O O . PHE B 1 240 ? 33.575 -5.951 -54.450 1.00 57.78 232 PHE B O 1
ATOM 5159 N N . MET B 1 241 ? 33.823 -6.721 -52.339 1.00 57.54 233 MET B N 1
ATOM 5160 C CA . MET B 1 241 ? 34.551 -7.938 -52.680 1.00 60.35 233 MET B CA 1
ATOM 5161 C C . MET B 1 241 ? 33.720 -9.116 -52.178 1.00 65.13 233 MET B C 1
ATOM 5162 O O . MET B 1 241 ? 33.925 -9.604 -51.064 1.00 67.09 233 MET B O 1
ATOM 5167 N N . LEU B 1 242 ? 32.769 -9.555 -52.997 1.00 64.52 234 LEU B N 1
ATOM 5168 C CA . LEU B 1 242 ? 31.864 -10.634 -52.636 1.00 63.32 234 LEU B CA 1
ATOM 5169 C C . LEU B 1 242 ? 32.471 -11.982 -53.003 1.00 65.68 234 LEU B C 1
ATOM 5170 O O . LEU B 1 242 ? 33.482 -12.065 -53.702 1.00 70.25 234 LEU B O 1
ATOM 5175 N N . SER B 1 243 ? 31.834 -13.050 -52.514 1.00 69.43 235 SER B N 1
ATOM 5176 C CA . SER B 1 243 ? 32.296 -14.420 -52.753 1.00 75.13 235 SER B CA 1
ATOM 5177 C C . SER B 1 243 ? 33.767 -14.557 -52.373 1.00 77.02 235 SER B C 1
ATOM 5178 O O . SER B 1 243 ? 34.569 -15.158 -53.092 1.00 84.45 235 SER B O 1
ATOM 5181 N N . THR B 1 244 ? 34.122 -13.993 -51.222 1.00 75.23 236 THR B N 1
ATOM 5182 C CA . THR B 1 244 ? 35.512 -13.870 -50.802 1.00 75.11 236 THR B CA 1
ATOM 5183 C C . THR B 1 244 ? 35.643 -14.410 -49.387 1.00 75.13 236 THR B C 1
ATOM 5184 O O . THR B 1 244 ? 34.965 -13.932 -48.472 1.00 72.50 236 THR B O 1
ATOM 5188 N N . ALA B 1 245 ? 36.487 -15.425 -49.217 1.00 78.38 237 ALA B N 1
ATOM 5189 C CA . ALA B 1 245 ? 36.654 -16.109 -47.940 1.00 84.90 237 ALA B CA 1
ATOM 5190 C C . ALA B 1 245 ? 37.902 -15.566 -47.257 1.00 92.82 237 ALA B C 1
ATOM 5191 O O . ALA B 1 245 ? 39.024 -15.849 -47.690 1.00 100.49 237 ALA B O 1
ATOM 5193 N N . VAL B 1 246 ? 37.710 -14.785 -46.192 1.00 88.47 238 VAL B N 1
ATOM 5194 C CA . VAL B 1 246 ? 38.847 -14.247 -45.456 1.00 88.28 238 VAL B CA 1
ATOM 5195 C C . VAL B 1 246 ? 39.523 -15.367 -44.678 1.00 83.10 238 VAL B C 1
ATOM 5196 O O . VAL B 1 246 ? 38.858 -16.174 -44.015 1.00 79.25 238 VAL B O 1
ATOM 5200 N N . SER B 1 247 ? 40.855 -15.406 -44.735 1.00 87.39 239 SER B N 1
ATOM 5201 C CA . SER B 1 247 ? 41.629 -16.392 -43.994 1.00 84.39 239 SER B CA 1
ATOM 5202 C C . SER B 1 247 ? 42.638 -15.773 -43.038 1.00 92.07 239 SER B C 1
ATOM 5203 O O . SER B 1 247 ? 43.260 -16.510 -42.263 1.00 93.26 239 SER B O 1
ATOM 5206 N N . GLY B 1 248 ? 42.811 -14.452 -43.061 1.00 89.05 240 GLY B N 1
ATOM 5207 C CA . GLY B 1 248 ? 43.722 -13.784 -42.154 1.00 92.18 240 GLY B CA 1
ATOM 5208 C C . GLY B 1 248 ? 43.493 -12.288 -42.063 1.00 86.35 240 GLY B C 1
ATOM 5209 O O . GLY B 1 248 ? 43.217 -11.626 -43.069 1.00 84.39 240 GLY B O 1
ATOM 5210 N N . VAL B 1 249 ? 43.621 -11.744 -40.851 1.00 82.73 241 VAL B N 1
ATOM 5211 C CA . VAL B 1 249 ? 43.529 -10.308 -40.610 1.00 79.93 241 VAL B CA 1
ATOM 5212 C C . VAL B 1 249 ? 44.643 -9.918 -39.649 1.00 83.04 241 VAL B C 1
ATOM 5213 O O . VAL B 1 249 ? 44.517 -10.087 -38.431 1.00 81.34 241 VAL B O 1
ATOM 5217 N N . GLU B 1 250 ? 45.727 -9.370 -40.184 1.00 84.41 242 GLU B N 1
ATOM 5218 C CA . GLU B 1 250 ? 46.895 -9.017 -39.394 1.00 89.42 242 GLU B CA 1
ATOM 5219 C C . GLU B 1 250 ? 47.027 -7.504 -39.311 1.00 89.36 242 GLU B C 1
ATOM 5220 O O . GLU B 1 250 ? 46.842 -6.797 -40.307 1.00 84.20 242 GLU B O 1
ATOM 5222 N N . ARG B 1 251 ? 47.359 -7.016 -38.121 1.00 89.21 243 ARG B N 1
ATOM 5223 C CA . ARG B 1 251 ? 47.671 -5.608 -37.920 1.00 92.81 243 ARG B CA 1
ATOM 5224 C C . ARG B 1 251 ? 49.177 -5.424 -38.060 1.00 107.05 243 ARG B C 1
ATOM 5225 O O . ARG B 1 251 ? 49.956 -6.041 -37.324 1.00 115.73 243 ARG B O 1
ATOM 5233 N N . ASN B 1 252 ? 49.585 -4.587 -39.011 1.00 109.68 244 ASN B N 1
ATOM 5234 C CA . ASN B 1 252 ? 50.993 -4.284 -39.254 1.00 111.29 244 ASN B CA 1
ATOM 5235 C C . ASN B 1 252 ? 51.186 -2.796 -38.979 1.00 111.28 244 ASN B C 1
ATOM 5236 O O . ASN B 1 252 ? 51.286 -1.984 -39.901 1.00 118.89 244 ASN B O 1
ATOM 5238 N N . GLY B 1 253 ? 51.247 -2.447 -37.696 1.00 106.94 245 GLY B N 1
ATOM 5239 C CA . GLY B 1 253 ? 51.418 -1.069 -37.278 1.00 100.34 245 GLY B CA 1
ATOM 5240 C C . GLY B 1 253 ? 50.178 -0.216 -37.454 1.00 100.01 245 GLY B C 1
ATOM 5241 O O . GLY B 1 253 ? 49.154 -0.453 -36.806 1.00 98.39 245 GLY B O 1
ATOM 5242 N N . ASP B 1 254 ? 50.262 0.790 -38.321 1.00 103.11 246 ASP B N 1
ATOM 5243 C CA . ASP B 1 254 ? 49.146 1.682 -38.603 1.00 100.82 246 ASP B CA 1
ATOM 5244 C C . ASP B 1 254 ? 48.291 1.204 -39.772 1.00 96.71 246 ASP B C 1
ATOM 5245 O O . ASP B 1 254 ? 47.467 1.969 -40.281 1.00 82.37 246 ASP B O 1
ATOM 5250 N N . THR B 1 255 ? 48.478 -0.037 -40.210 1.00 105.14 247 THR B N 1
ATOM 5251 C CA . THR B 1 255 ? 47.794 -0.580 -41.370 1.00 107.44 247 THR B CA 1
ATOM 5252 C C . THR B 1 255 ? 47.355 -1.997 -41.043 1.00 104.00 247 THR B C 1
ATOM 5253 O O . THR B 1 255 ? 48.063 -2.722 -40.338 1.00 107.57 247 THR B O 1
ATOM 5257 N N . VAL B 1 256 ? 46.193 -2.391 -41.553 1.00 96.92 248 VAL B N 1
ATOM 5258 C CA . VAL B 1 256 ? 45.684 -3.747 -41.393 1.00 89.50 248 VAL B CA 1
ATOM 5259 C C . VAL B 1 256 ? 45.655 -4.417 -42.758 1.00 82.42 248 VAL B C 1
ATOM 5260 O O . VAL B 1 256 ? 45.214 -3.815 -43.745 1.00 81.37 248 VAL B O 1
ATOM 5264 N N . LYS B 1 257 ? 46.139 -5.651 -42.815 1.00 83.77 249 LYS B N 1
ATOM 5265 C CA . LYS B 1 257 ? 46.170 -6.431 -44.043 1.00 87.25 249 LYS B CA 1
ATOM 5266 C C . LYS B 1 257 ? 45.218 -7.607 -43.888 1.00 89.68 249 LYS B C 1
ATOM 5267 O O . LYS B 1 257 ? 45.385 -8.434 -42.983 1.00 90.13 249 LYS B O 1
ATOM 5269 N N . VAL B 1 258 ? 44.222 -7.674 -44.764 1.00 86.65 250 VAL B N 1
ATOM 5270 C CA . VAL B 1 258 ? 43.239 -8.748 -44.768 1.00 89.63 250 VAL B CA 1
ATOM 5271 C C . VAL B 1 258 ? 43.562 -9.628 -45.963 1.00 89.77 250 VAL B C 1
ATOM 5272 O O . VAL B 1 258 ? 43.560 -9.159 -47.109 1.00 82.24 250 VAL B O 1
ATOM 5276 N N . THR B 1 259 ? 43.863 -10.893 -45.697 1.00 91.86 251 THR B N 1
ATOM 5277 C CA . THR B 1 259 ? 44.193 -11.851 -46.738 1.00 86.23 251 THR B CA 1
ATOM 5278 C C . THR B 1 259 ? 43.021 -12.800 -46.928 1.00 82.07 251 THR B C 1
ATOM 5279 O O . THR B 1 259 ? 42.370 -13.206 -45.959 1.00 78.03 251 THR B O 1
ATOM 5283 N N . ALA B 1 260 ? 42.731 -13.114 -48.185 1.00 80.10 252 ALA B N 1
ATOM 5284 C CA . ALA B 1 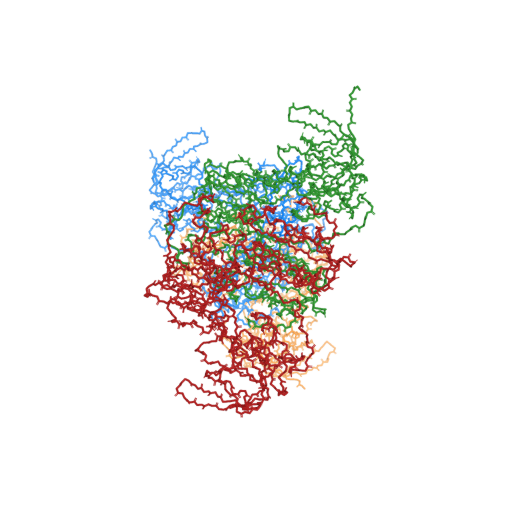260 ? 41.569 -13.917 -48.530 1.00 77.01 252 ALA B CA 1
ATOM 5285 C C . ALA B 1 260 ? 41.789 -14.499 -49.918 1.00 83.33 252 ALA B C 1
ATOM 5286 O O . ALA B 1 260 ? 42.804 -14.239 -50.572 1.00 90.70 252 ALA B O 1
ATOM 5288 N N . LYS B 1 261 ? 40.820 -15.289 -50.363 1.00 83.27 253 LYS B N 1
ATOM 5289 C CA . LYS B 1 261 ? 40.824 -15.878 -51.693 1.00 89.79 253 LYS B CA 1
ATOM 5290 C C . LYS B 1 261 ? 39.486 -15.588 -52.355 1.00 93.96 253 LYS B C 1
ATOM 5291 O O . LYS B 1 261 ? 38.448 -15.564 -51.686 1.00 86.53 253 LYS B O 1
ATOM 5293 N N . ASP B 1 262 ? 39.511 -15.366 -53.668 1.00 105.71 254 ASP B N 1
ATOM 5294 C CA . ASP B 1 262 ? 38.298 -15.046 -54.404 1.00 108.26 254 ASP B CA 1
ATOM 5295 C C . ASP B 1 262 ? 37.671 -16.340 -54.923 1.00 105.36 254 ASP B C 1
ATOM 5296 O O . ASP B 1 262 ? 38.132 -17.444 -54.623 1.00 109.96 254 ASP B O 1
ATOM 5301 N N . LYS B 1 263 ? 36.611 -16.215 -55.723 1.00 97.95 255 LYS B N 1
ATOM 5302 C CA . LYS B 1 263 ? 35.874 -17.392 -56.165 1.00 89.98 255 LYS B CA 1
ATOM 5303 C C . LYS B 1 263 ? 36.692 -18.283 -57.095 1.00 101.04 255 LYS B C 1
ATOM 5304 O O . LYS B 1 263 ? 36.410 -19.484 -57.189 1.00 100.82 255 LYS B O 1
ATOM 5306 N N . LYS B 1 264 ? 37.700 -17.732 -57.767 1.00 102.52 256 LYS B N 1
ATOM 5307 C CA . LYS B 1 264 ? 38.593 -18.502 -58.623 1.00 104.84 256 LYS B CA 1
ATOM 5308 C C . LYS B 1 264 ? 39.752 -19.137 -57.865 1.00 101.61 256 LYS B C 1
ATOM 5309 O O . LYS B 1 264 ? 40.571 -19.827 -58.482 1.00 101.74 256 LYS B O 1
ATOM 5311 N N . GLY B 1 265 ? 39.846 -18.929 -56.554 1.00 96.71 257 GLY B N 1
ATOM 5312 C CA . GLY B 1 265 ? 40.951 -19.459 -55.791 1.00 97.67 257 GLY B CA 1
ATOM 5313 C C . GLY B 1 265 ? 42.190 -18.591 -55.787 1.00 103.68 257 GLY B C 1
ATOM 5314 O O . GLY B 1 265 ? 43.187 -18.965 -55.154 1.00 108.77 257 GLY B O 1
ATOM 5315 N N . GLU B 1 266 ? 42.169 -17.454 -56.479 1.00 99.25 258 GLU B N 1
ATOM 5316 C CA . GLU B 1 266 ? 43.345 -16.604 -56.551 1.00 93.95 258 GLU B CA 1
ATOM 5317 C C . GLU B 1 266 ? 43.480 -15.795 -55.267 1.00 97.44 258 GLU B C 1
ATOM 5318 O O . GLU B 1 266 ? 42.490 -15.460 -54.610 1.00 88.27 258 GLU B O 1
ATOM 5320 N N . ASP B 1 267 ? 44.722 -15.475 -54.915 1.00 103.78 259 ASP B N 1
ATOM 5321 C CA . ASP B 1 267 ? 44.978 -14.744 -53.682 1.00 104.65 259 ASP B CA 1
ATOM 5322 C C . ASP B 1 267 ? 44.557 -13.288 -53.828 1.00 98.26 259 ASP B C 1
ATOM 5323 O O . ASP B 1 267 ? 44.745 -12.669 -54.880 1.00 95.69 259 ASP B O 1
ATOM 5328 N N . VAL B 1 268 ? 43.977 -12.744 -52.762 1.00 93.16 260 VAL B N 1
ATOM 5329 C CA . VAL B 1 268 ? 43.533 -11.359 -52.720 1.00 89.26 260 VAL B CA 1
ATOM 5330 C C . VAL B 1 268 ? 44.028 -10.738 -51.422 1.00 90.07 260 VAL B C 1
ATOM 5331 O O . VAL B 1 268 ? 43.975 -11.372 -50.362 1.00 88.54 260 VAL B O 1
ATOM 5335 N N . VAL B 1 269 ? 44.518 -9.500 -51.504 1.00 91.88 261 VAL B N 1
ATOM 5336 C CA . VAL B 1 269 ? 45.018 -8.763 -50.348 1.00 91.28 261 VAL B CA 1
ATOM 5337 C C . VAL B 1 269 ? 44.416 -7.365 -50.367 1.00 89.58 261 VAL B C 1
ATOM 5338 O O . VAL B 1 269 ? 44.442 -6.690 -51.401 1.00 90.67 261 VAL B O 1
ATOM 5342 N N . VAL B 1 270 ? 43.875 -6.932 -49.227 1.00 90.65 262 VAL B N 1
ATOM 5343 C CA . VAL B 1 270 ? 43.295 -5.602 -49.073 1.00 86.64 262 VAL B CA 1
ATOM 5344 C C . VAL B 1 270 ? 43.942 -4.928 -47.871 1.00 88.18 262 VAL B C 1
ATOM 5345 O O . VAL B 1 270 ? 44.026 -5.524 -46.791 1.00 89.48 262 VAL B O 1
ATOM 5349 N N . GLU B 1 271 ? 44.378 -3.684 -48.047 1.00 84.40 263 GLU B N 1
ATOM 5350 C CA . GLU B 1 271 ? 45.033 -2.935 -46.984 1.00 85.11 263 GLU B CA 1
ATOM 5351 C C . GLU B 1 271 ? 44.249 -1.667 -46.674 1.00 80.28 263 GLU B C 1
ATOM 5352 O O . GLU B 1 271 ? 43.833 -0.946 -47.587 1.00 83.13 263 GLU B O 1
ATOM 5358 N N . GLY B 1 272 ? 44.057 -1.400 -45.385 1.00 74.14 264 GLY B N 1
ATOM 5359 C CA . GLY B 1 272 ? 43.443 -0.173 -44.928 1.00 72.79 264 GLY B CA 1
ATOM 5360 C C . GLY B 1 272 ? 44.021 0.205 -43.582 1.00 83.02 264 GLY B C 1
ATOM 5361 O O . GLY B 1 272 ? 44.804 -0.540 -42.989 1.00 76.02 264 GLY B O 1
ATOM 5362 N N . ASP B 1 273 ? 43.614 1.373 -43.087 1.00 80.86 265 ASP B N 1
ATOM 5363 C CA . ASP B 1 273 ? 44.047 1.828 -41.774 1.00 85.22 265 ASP B CA 1
ATOM 5364 C C . ASP B 1 273 ? 43.043 1.507 -40.676 1.00 81.63 265 ASP B C 1
ATOM 5365 O O . ASP B 1 273 ? 43.359 1.702 -39.497 1.00 77.99 265 ASP B O 1
ATOM 5370 N N . TYR B 1 274 ? 41.855 1.013 -41.032 1.00 82.75 266 TYR B N 1
ATOM 5371 C CA . TYR B 1 274 ? 40.857 0.560 -40.071 1.00 78.48 266 TYR B CA 1
ATOM 5372 C C . TYR B 1 274 ? 40.138 -0.654 -40.639 1.00 75.89 266 TYR B C 1
ATOM 5373 O O . TYR B 1 274 ? 39.823 -0.698 -41.832 1.00 79.65 266 TYR B O 1
ATOM 5382 N N . CYS B 1 275 ? 39.883 -1.638 -39.779 1.00 68.37 267 CYS B N 1
ATOM 5383 C CA . CYS B 1 275 ? 39.204 -2.866 -40.173 1.00 71.43 267 CYS B CA 1
ATOM 5384 C C . CYS B 1 275 ? 38.064 -3.143 -39.204 1.00 72.32 267 CYS B C 1
ATOM 5385 O O . CYS B 1 275 ? 38.293 -3.302 -38.000 1.00 77.70 267 CYS B O 1
ATOM 5388 N N . LEU B 1 276 ? 36.843 -3.216 -39.728 1.00 69.24 268 LEU B N 1
ATOM 5389 C CA . LEU B 1 276 ? 35.646 -3.458 -38.930 1.00 70.09 268 LEU B CA 1
ATOM 5390 C C . LEU B 1 276 ? 35.175 -4.888 -39.159 1.00 67.68 268 LEU B C 1
ATOM 5391 O O . LEU B 1 276 ? 34.930 -5.284 -40.304 1.00 61.82 268 LEU B O 1
ATOM 5396 N N . VAL B 1 277 ? 35.038 -5.650 -38.075 1.00 71.23 269 VAL B N 1
ATOM 5397 C CA . VAL B 1 277 ? 34.596 -7.041 -38.128 1.00 71.85 269 VAL B CA 1
ATOM 5398 C C . VAL B 1 277 ? 33.095 -7.070 -37.860 1.00 71.61 269 VAL B C 1
ATOM 5399 O O . VAL B 1 277 ? 32.651 -6.874 -36.724 1.00 76.91 269 VAL B O 1
ATOM 5403 N N . SER B 1 278 ? 32.309 -7.335 -38.910 1.00 68.48 270 SER B N 1
ATOM 5404 C CA . SER B 1 278 ? 30.849 -7.372 -38.833 1.00 63.25 270 SER B CA 1
ATOM 5405 C C . SER B 1 278 ? 30.367 -8.693 -39.425 1.00 64.39 270 SER B C 1
ATOM 5406 O O . SER B 1 278 ? 29.757 -8.720 -40.494 1.00 73.27 270 SER B O 1
ATOM 5409 N N . VAL B 1 279 ? 30.634 -9.791 -38.721 1.00 66.25 271 VAL B N 1
ATOM 5410 C CA . VAL B 1 279 ? 30.265 -11.114 -39.207 1.00 71.53 271 VAL B CA 1
ATOM 5411 C C . VAL B 1 279 ? 29.042 -11.657 -38.481 1.00 71.10 271 VAL B C 1
ATOM 5412 O O . VAL B 1 279 ? 28.732 -12.847 -38.596 1.00 71.04 271 VAL B O 1
ATOM 5416 N N . GLY B 1 280 ? 28.352 -10.816 -37.723 1.00 63.47 272 GLY B N 1
ATOM 5417 C CA . GLY B 1 280 ? 27.141 -11.187 -37.026 1.00 61.51 272 GLY B CA 1
ATOM 5418 C C . GLY B 1 280 ? 27.255 -10.937 -35.535 1.00 63.67 272 GLY B C 1
ATOM 5419 O O . GLY B 1 280 ? 28.272 -10.469 -35.025 1.00 67.91 272 GLY B O 1
ATOM 5420 N N . ARG B 1 281 ? 26.177 -11.280 -34.838 1.00 62.38 273 ARG B N 1
ATOM 5421 C CA . ARG B 1 281 ? 26.083 -11.144 -33.394 1.00 65.53 273 ARG B CA 1
ATOM 5422 C C . ARG B 1 281 ? 25.780 -12.513 -32.799 1.00 62.92 273 ARG B C 1
ATOM 5423 O O . ARG B 1 281 ? 25.119 -13.344 -33.429 1.00 63.38 273 ARG B O 1
ATOM 5431 N N . ARG B 1 282 ? 26.294 -12.752 -31.591 1.00 64.23 274 ARG B N 1
ATOM 5432 C CA . ARG B 1 282 ? 26.177 -14.029 -30.903 1.00 66.89 274 ARG B CA 1
ATOM 5433 C C . ARG B 1 282 ? 25.499 -13.849 -29.549 1.00 66.65 274 ARG B C 1
ATOM 5434 O O . ARG B 1 282 ? 25.704 -12.825 -28.892 1.00 70.57 274 ARG B O 1
ATOM 5442 N N . PRO B 1 283 ? 24.682 -14.810 -29.114 1.00 72.08 275 PRO B N 1
ATOM 5443 C CA . PRO B 1 283 ? 24.029 -14.694 -27.802 1.00 70.63 275 PRO B CA 1
ATOM 5444 C C . PRO B 1 283 ? 25.046 -14.634 -26.668 1.00 74.21 275 PRO B C 1
ATOM 5445 O O . PRO B 1 283 ? 26.064 -15.329 -26.686 1.00 72.38 275 PRO B O 1
ATOM 5449 N N . TYR B 1 284 ? 24.742 -13.814 -25.662 1.00 73.13 276 TYR B N 1
ATOM 5450 C CA . TYR B 1 284 ? 25.639 -13.570 -24.536 1.00 74.54 276 TYR B CA 1
ATOM 5451 C C . TYR B 1 284 ? 25.044 -14.157 -23.264 1.00 75.54 276 TYR B C 1
ATOM 5452 O O . TYR B 1 284 ? 23.939 -13.782 -22.861 1.00 73.20 276 TYR B O 1
ATOM 5461 N N . THR B 1 285 ? 25.784 -15.064 -22.627 1.00 80.38 277 THR B N 1
ATOM 5462 C CA . THR B 1 285 ? 25.336 -15.662 -21.377 1.00 86.19 277 THR B CA 1
ATOM 5463 C C . THR B 1 285 ? 26.441 -15.721 -20.331 1.00 91.06 277 THR B C 1
ATOM 5464 O O . THR B 1 285 ? 26.253 -16.377 -19.299 1.00 91.36 277 THR B O 1
ATOM 5468 N N . ASP B 1 286 ? 27.576 -15.061 -20.561 1.00 98.36 278 ASP B N 1
ATOM 5469 C CA . ASP B 1 286 ? 28.728 -15.188 -19.674 1.00 101.75 278 ASP B CA 1
ATOM 5470 C C . ASP B 1 286 ? 28.391 -14.735 -18.261 1.00 101.22 278 ASP B C 1
ATOM 5471 O O . ASP B 1 286 ? 27.839 -13.651 -18.055 1.00 98.97 278 ASP B O 1
ATOM 5476 N N . GLY B 1 287 ? 28.734 -15.579 -17.290 1.00 103.09 279 GLY B N 1
ATOM 5477 C CA . GLY B 1 287 ? 28.573 -15.256 -15.889 1.00 100.98 279 GLY B CA 1
ATOM 5478 C C . GLY B 1 287 ? 27.159 -15.342 -15.372 1.00 97.11 279 GLY B C 1
ATOM 5479 O O . GLY B 1 287 ? 26.922 -15.011 -14.205 1.00 102.97 279 GLY B O 1
ATOM 5480 N N . LEU B 1 288 ? 26.215 -15.804 -16.192 1.00 90.37 280 LEU B N 1
ATOM 5481 C CA . LEU B 1 288 ? 24.811 -15.843 -15.809 1.00 85.28 280 LEU B CA 1
ATOM 5482 C C . LEU B 1 288 ? 24.491 -16.975 -14.842 1.00 92.32 280 LEU B C 1
ATOM 5483 O O . LEU B 1 288 ? 23.420 -16.957 -14.227 1.00 94.74 280 LEU B O 1
ATOM 5488 N N . GLY B 1 289 ? 25.390 -17.940 -14.679 1.00 90.57 281 GLY B N 1
ATOM 5489 C CA . GLY B 1 289 ? 25.158 -19.015 -13.732 1.00 89.21 281 GLY B CA 1
ATOM 5490 C C . GLY B 1 289 ? 24.019 -19.935 -14.107 1.00 88.93 281 GLY B C 1
ATOM 5491 O O . GLY B 1 289 ? 23.293 -20.407 -13.223 1.00 90.34 281 GLY B O 1
ATOM 5492 N N . LEU B 1 290 ? 23.829 -20.189 -15.404 1.00 89.61 282 LEU B N 1
ATOM 5493 C CA . LEU B 1 290 ? 22.735 -21.049 -15.841 1.00 91.67 282 LEU B CA 1
ATOM 5494 C C . LEU B 1 290 ? 22.888 -22.471 -15.320 1.00 95.96 282 LEU B C 1
ATOM 5495 O O . LEU B 1 290 ? 21.886 -23.140 -15.043 1.00 98.13 282 LEU B O 1
ATOM 5500 N N . GLU B 1 291 ? 24.124 -22.958 -15.194 1.00 99.59 283 GLU B N 1
ATOM 5501 C CA . GLU B 1 291 ? 24.329 -24.306 -14.673 1.00 105.78 283 GLU B CA 1
ATOM 5502 C C . GLU B 1 291 ? 23.839 -24.432 -13.233 1.00 108.38 283 GLU B C 1
ATOM 5503 O O . GLU B 1 291 ? 23.324 -25.487 -12.845 1.00 115.72 283 GLU B O 1
ATOM 5509 N N . LYS B 1 292 ? 23.976 -23.373 -12.433 1.00 101.54 284 LYS B N 1
ATOM 5510 C CA . LYS B 1 292 ? 23.495 -23.401 -11.057 1.00 98.88 284 LYS B CA 1
ATOM 5511 C C . LYS B 1 292 ? 21.975 -23.322 -10.968 1.00 97.61 284 LYS B C 1
ATOM 5512 O O . LYS B 1 292 ? 21.427 -23.500 -9.877 1.00 99.29 284 LYS B O 1
ATOM 5514 N N . ALA B 1 293 ? 21.288 -23.007 -12.069 1.00 104.51 285 ALA B N 1
ATOM 5515 C CA . ALA B 1 293 ? 19.832 -23.053 -12.118 1.00 104.06 285 ALA B CA 1
ATOM 5516 C C . ALA B 1 293 ? 19.286 -24.210 -12.940 1.00 97.07 285 ALA B C 1
ATOM 5517 O O . ALA B 1 293 ? 18.124 -24.585 -12.753 1.00 94.33 285 ALA B O 1
ATOM 5519 N N . GLY B 1 294 ? 20.084 -24.776 -13.840 1.00 94.29 286 GLY B N 1
ATOM 5520 C CA . GLY B 1 294 ? 19.660 -25.890 -14.660 1.00 97.17 286 GLY B CA 1
ATOM 5521 C C . GLY B 1 294 ? 19.130 -25.548 -16.036 1.00 96.15 286 GLY B C 1
ATOM 5522 O O . GLY B 1 294 ? 18.547 -26.427 -16.682 1.00 99.86 286 GLY B O 1
ATOM 5523 N N . VAL B 1 295 ? 19.323 -24.315 -16.510 1.00 94.33 287 VAL B N 1
ATOM 5524 C CA . VAL B 1 295 ? 18.779 -23.881 -17.796 1.00 86.24 287 VAL B CA 1
ATOM 5525 C C . VAL B 1 295 ? 19.716 -24.335 -18.909 1.00 86.20 287 VAL B C 1
ATOM 5526 O O . VAL B 1 295 ? 20.924 -24.075 -18.863 1.00 86.61 287 VAL B O 1
ATOM 5530 N N . GLU B 1 296 ? 19.157 -24.986 -19.927 1.00 85.76 288 GLU B N 1
ATOM 5531 C CA . GLU B 1 296 ? 19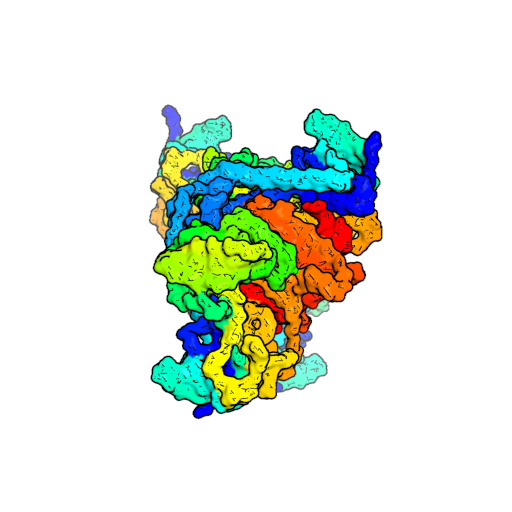.936 -25.549 -21.021 1.00 87.54 288 GLU B CA 1
ATOM 5532 C C . GLU B 1 296 ? 20.003 -24.594 -22.209 1.00 86.39 288 GLU B C 1
ATOM 5533 O O . GLU B 1 296 ? 19.054 -23.863 -22.503 1.00 89.46 288 GLU B O 1
ATOM 5535 N N . LEU B 1 297 ? 21.143 -24.620 -22.895 1.00 85.00 289 LEU B N 1
ATOM 5536 C CA . LEU B 1 297 ? 21.364 -23.892 -24.135 1.00 83.45 289 LEU B CA 1
ATOM 5537 C C . LEU B 1 297 ? 21.263 -24.843 -25.326 1.00 83.39 289 LEU B C 1
ATOM 5538 O O . LEU B 1 297 ? 21.284 -26.068 -25.177 1.00 83.26 289 LEU B O 1
ATOM 5543 N N . ASP B 1 298 ? 21.161 -24.264 -26.524 1.00 78.62 290 ASP B N 1
ATOM 5544 C CA . ASP B 1 298 ? 21.202 -25.056 -27.744 1.00 80.12 290 ASP B CA 1
ATOM 5545 C C . ASP B 1 298 ? 22.640 -25.085 -28.266 1.00 85.29 290 ASP B C 1
ATOM 5546 O O . ASP B 1 298 ? 23.569 -24.605 -27.610 1.00 89.92 290 ASP B O 1
ATOM 5551 N N . GLU B 1 299 ? 22.837 -25.650 -29.460 1.00 81.04 291 GLU B N 1
ATOM 5552 C CA . GLU B 1 299 ? 24.184 -25.769 -30.009 1.00 85.80 291 GLU B CA 1
ATOM 5553 C C . GLU B 1 299 ? 24.784 -24.409 -30.358 1.00 89.60 291 GLU B C 1
ATOM 5554 O O . GLU B 1 299 ? 26.013 -24.264 -30.384 1.00 85.48 291 GLU B O 1
ATOM 5556 N N . ARG B 1 300 ? 23.949 -23.408 -30.632 1.00 89.24 292 ARG B N 1
ATOM 5557 C CA . ARG B 1 300 ? 24.431 -22.085 -31.008 1.00 83.47 292 ARG B CA 1
ATOM 5558 C C . ARG B 1 300 ? 24.665 -21.172 -29.809 1.00 78.82 292 ARG B C 1
ATOM 5559 O O . ARG B 1 300 ? 25.071 -20.018 -29.996 1.00 71.62 292 ARG B O 1
ATOM 5561 N N . GLY B 1 301 ? 24.425 -21.653 -28.591 1.00 74.77 293 GLY B N 1
ATOM 5562 C CA . GLY B 1 301 ? 24.643 -20.844 -27.410 1.00 78.86 293 GLY B CA 1
ATOM 5563 C C . GLY B 1 301 ? 23.461 -20.015 -26.964 1.00 76.34 293 GLY B C 1
ATOM 5564 O O . GLY B 1 301 ? 23.639 -19.091 -26.164 1.00 77.57 293 GLY B O 1
ATOM 5565 N N . ARG B 1 302 ? 22.265 -20.306 -27.456 1.00 71.91 294 ARG B N 1
ATOM 5566 C CA . ARG B 1 302 ? 21.080 -19.538 -27.117 1.00 71.81 294 ARG B CA 1
ATOM 5567 C C . ARG B 1 302 ? 20.274 -20.266 -26.048 1.00 78.92 294 ARG B C 1
ATOM 5568 O O . ARG B 1 302 ? 20.262 -21.497 -25.986 1.00 84.83 294 ARG B O 1
ATOM 5576 N N . VAL B 1 303 ? 19.595 -19.491 -25.205 1.00 76.54 295 VAL B N 1
ATOM 5577 C CA . VAL B 1 303 ? 18.717 -20.078 -24.198 1.00 72.29 295 VAL B CA 1
ATOM 5578 C C . VAL B 1 303 ? 17.550 -20.752 -24.906 1.00 71.96 295 VAL B C 1
ATOM 5579 O O . VAL B 1 303 ? 16.798 -20.105 -25.643 1.00 74.93 295 VAL B O 1
ATOM 5583 N N . LYS B 1 304 ? 17.400 -22.058 -24.687 1.00 74.26 296 LYS B N 1
ATOM 5584 C CA . LYS B 1 304 ? 16.326 -22.812 -25.319 1.00 74.39 296 LYS B CA 1
ATOM 5585 C C . LYS B 1 304 ? 14.965 -22.346 -24.815 1.00 73.50 296 LYS B C 1
ATOM 5586 O O . LYS B 1 304 ? 14.789 -22.054 -23.629 1.00 82.40 296 LYS B O 1
ATOM 5588 N N . THR B 1 305 ? 14.006 -22.247 -25.734 1.00 72.07 297 THR B N 1
ATOM 5589 C CA . THR B 1 305 ? 12.656 -21.810 -25.411 1.00 71.19 297 THR B CA 1
ATOM 5590 C C . THR B 1 305 ? 11.658 -22.670 -26.170 1.00 71.72 297 THR B C 1
ATOM 5591 O O . THR B 1 305 ? 12.005 -23.342 -27.146 1.00 72.13 297 THR B O 1
ATOM 5595 N N . ASN B 1 306 ? 10.409 -22.640 -25.706 1.00 71.85 298 ASN B N 1
ATOM 5596 C CA . ASN B 1 306 ? 9.289 -23.343 -26.315 1.00 81.98 298 ASN B CA 1
ATOM 5597 C C . ASN B 1 306 ? 8.314 -22.330 -26.932 1.00 81.24 298 ASN B C 1
ATOM 5598 O O . ASN B 1 306 ? 8.735 -21.235 -27.347 1.00 67.71 298 ASN B O 1
ATOM 5603 N N . ASP B 1 307 ? 7.032 -22.704 -27.021 1.00 85.42 299 ASP B N 1
ATOM 5604 C CA . ASP B 1 307 ? 6.024 -21.829 -27.614 1.00 81.62 299 ASP B CA 1
ATOM 5605 C C . ASP B 1 307 ? 5.801 -20.564 -26.796 1.00 79.42 299 ASP B C 1
ATOM 5606 O O . ASP B 1 307 ? 5.444 -19.520 -27.356 1.00 64.75 299 ASP B O 1
ATOM 5611 N N . HIS B 1 308 ? 5.969 -20.641 -25.477 1.00 79.11 300 HIS B N 1
ATOM 5612 C CA . HIS B 1 308 ? 5.751 -19.506 -24.593 1.00 85.00 300 HIS B CA 1
ATOM 5613 C C . HIS B 1 308 ? 7.054 -18.846 -24.149 1.00 84.91 300 HIS B C 1
ATOM 5614 O O . HIS B 1 308 ? 7.077 -18.176 -23.111 1.00 88.79 300 HIS B O 1
ATOM 5621 N N . LEU B 1 309 ? 8.132 -19.016 -24.919 1.00 77.71 301 LEU B N 1
ATOM 5622 C CA . LEU B 1 309 ? 9.457 -18.508 -24.560 1.00 69.88 301 LEU B CA 1
ATOM 5623 C C . LEU B 1 309 ? 9.900 -19.023 -23.195 1.00 78.82 301 LEU B C 1
ATOM 5624 O O . LEU B 1 309 ? 10.627 -18.346 -22.462 1.00 78.08 301 LEU B O 1
ATOM 5629 N N . GLN B 1 310 ? 9.469 -20.233 -22.863 1.00 70.36 302 GLN B N 1
ATOM 5630 C CA . GLN B 1 310 ? 9.752 -20.857 -21.584 1.00 77.32 302 GLN B CA 1
ATOM 5631 C C . GLN B 1 310 ? 10.945 -21.787 -21.741 1.00 82.70 302 GLN B C 1
ATOM 5632 O O . GLN B 1 310 ? 11.044 -22.524 -22.727 1.00 88.52 302 GLN B O 1
ATOM 5638 N N . THR B 1 311 ? 11.853 -21.745 -20.772 1.00 81.64 303 THR B N 1
ATOM 5639 C CA . THR B 1 311 ? 12.965 -22.677 -20.753 1.00 77.72 303 THR B CA 1
ATOM 5640 C C . THR B 1 311 ? 12.493 -24.021 -20.204 1.00 87.26 303 THR B C 1
ATOM 5641 O O . THR B 1 311 ? 11.310 -24.225 -19.916 1.00 81.07 303 THR B O 1
ATOM 5645 N N . ASN B 1 312 ? 13.428 -24.961 -20.053 1.00 87.59 304 ASN B N 1
ATOM 5646 C CA . ASN B 1 312 ? 13.074 -26.241 -19.449 1.00 92.24 304 ASN B CA 1
ATOM 5647 C C . ASN B 1 312 ? 12.744 -26.089 -17.969 1.00 93.87 304 ASN B C 1
ATOM 5648 O O . ASN B 1 312 ? 11.976 -26.890 -17.425 1.00 98.18 304 ASN B O 1
ATOM 5653 N N . VAL B 1 313 ? 13.302 -25.079 -17.307 1.00 90.67 305 VAL B N 1
ATOM 5654 C CA . VAL B 1 313 ? 12.912 -24.749 -15.939 1.00 94.36 305 VAL B CA 1
ATOM 5655 C C . VAL B 1 313 ? 11.669 -23.871 -16.029 1.00 100.13 305 VAL B C 1
ATOM 5656 O O . VAL B 1 313 ? 11.748 -22.728 -16.510 1.00 82.76 305 VAL B O 1
ATOM 5660 N N . PRO B 1 314 ? 10.513 -24.351 -15.558 1.00 100.58 306 PRO B N 1
ATOM 5661 C CA . PRO B 1 314 ? 9.237 -23.727 -15.952 1.00 98.20 306 PRO B CA 1
ATOM 5662 C C . PRO B 1 314 ? 9.062 -22.281 -15.522 1.00 82.71 306 PRO B C 1
ATOM 5663 O O . PRO B 1 314 ? 8.311 -21.551 -16.180 1.00 85.81 306 PRO B O 1
ATOM 5667 N N . ASN B 1 315 ? 9.700 -21.840 -14.441 1.00 83.55 307 ASN B N 1
ATOM 5668 C CA . ASN B 1 315 ? 9.489 -20.486 -13.942 1.00 91.93 307 ASN B CA 1
ATOM 5669 C C . ASN B 1 315 ? 10.449 -19.449 -14.531 1.00 93.81 307 ASN B C 1
ATOM 5670 O O . ASN B 1 315 ? 10.355 -18.270 -14.170 1.00 78.18 307 ASN B O 1
ATOM 5675 N N . ILE B 1 316 ? 11.371 -19.851 -15.406 1.00 90.56 308 ILE B N 1
ATOM 5676 C CA . ILE B 1 316 ? 12.351 -18.949 -16.009 1.00 81.25 308 ILE B CA 1
ATOM 5677 C C . ILE B 1 316 ? 12.075 -18.844 -17.506 1.00 81.02 308 ILE B C 1
ATOM 5678 O O . ILE B 1 316 ? 11.983 -19.864 -18.200 1.00 84.12 308 ILE B O 1
ATOM 5683 N N . TYR B 1 317 ? 11.955 -17.612 -18.000 1.00 73.35 309 TYR B N 1
ATOM 5684 C CA . TYR B 1 317 ? 11.735 -17.319 -19.410 1.00 73.21 309 TYR B CA 1
ATOM 5685 C C . TYR B 1 317 ? 12.945 -16.575 -19.962 1.00 74.44 309 TYR B C 1
ATOM 5686 O O . TYR B 1 317 ? 13.835 -16.151 -19.222 1.00 79.42 309 TYR B O 1
ATOM 5695 N N . ALA B 1 318 ? 12.984 -16.425 -21.283 1.00 71.37 310 ALA B N 1
ATOM 5696 C CA . ALA B 1 318 ? 14.105 -15.753 -21.925 1.00 65.97 310 ALA B CA 1
ATOM 5697 C C . ALA B 1 318 ? 13.624 -15.071 -23.198 1.00 63.48 310 ALA B C 1
ATOM 5698 O O . ALA B 1 318 ? 12.764 -15.599 -23.907 1.00 63.13 310 ALA B O 1
ATOM 5700 N N . ILE B 1 319 ? 14.169 -13.882 -23.468 1.00 68.13 311 ILE B N 1
ATOM 5701 C CA . ILE B 1 319 ? 13.730 -13.045 -24.577 1.00 59.54 311 ILE B CA 1
ATOM 5702 C C . ILE B 1 319 ? 14.924 -12.383 -25.256 1.00 58.64 311 ILE B C 1
ATOM 5703 O O . ILE B 1 319 ? 16.031 -12.322 -24.715 1.00 59.67 311 ILE B O 1
ATOM 5708 N N . GLY B 1 320 ? 14.668 -11.859 -26.456 1.00 60.06 312 GLY B N 1
ATOM 5709 C CA . GLY B 1 320 ? 15.608 -10.965 -27.104 1.00 55.70 312 GLY B CA 1
ATOM 5710 C C . GLY B 1 320 ? 16.713 -11.691 -27.853 1.00 60.04 312 GLY B C 1
ATOM 5711 O O . GLY B 1 320 ? 16.538 -12.802 -28.356 1.00 65.40 312 GLY B O 1
ATOM 5712 N N . ASP B 1 321 ? 17.875 -11.035 -27.927 1.00 57.20 313 ASP B N 1
ATOM 5713 C CA . ASP B 1 321 ? 18.999 -11.555 -28.699 1.00 63.05 313 ASP B CA 1
ATOM 5714 C C . ASP B 1 321 ? 19.558 -12.856 -28.131 1.00 72.54 313 ASP B C 1
ATOM 5715 O O . ASP B 1 321 ? 20.309 -13.543 -28.833 1.00 77.76 313 ASP B O 1
ATOM 5720 N N . VAL B 1 322 ? 19.203 -13.222 -26.892 1.00 71.91 314 VAL B N 1
ATOM 5721 C CA . VAL B 1 322 ? 19.717 -14.445 -26.284 1.00 68.88 314 VAL B CA 1
ATOM 5722 C C . VAL B 1 322 ? 18.900 -15.672 -26.670 1.00 68.29 314 VAL B C 1
ATOM 5723 O O . VAL B 1 322 ? 19.284 -16.797 -26.317 1.00 65.73 314 VAL B O 1
ATOM 5727 N N . VAL B 1 323 ? 17.805 -15.500 -27.413 1.00 62.06 315 VAL B N 1
ATOM 5728 C CA . VAL B 1 323 ? 16.980 -16.633 -27.824 1.00 69.55 315 VAL B CA 1
ATOM 5729 C C . VAL B 1 323 ? 16.866 -16.694 -29.340 1.00 61.53 315 VAL B C 1
ATOM 5730 O O . VAL B 1 323 ? 17.378 -15.823 -30.049 1.00 67.96 315 VAL B O 1
ATOM 5734 N N . LYS B 1 324 ? 16.197 -17.730 -29.843 1.00 70.58 316 LYS B N 1
ATOM 5735 C CA . LYS B 1 324 ? 16.049 -17.920 -31.280 1.00 66.03 316 LYS B CA 1
ATOM 5736 C C . LYS B 1 324 ? 15.206 -16.801 -31.888 1.00 59.01 316 LYS B C 1
ATOM 5737 O O . LYS B 1 324 ? 14.373 -16.185 -31.220 1.00 58.27 316 LYS B O 1
ATOM 5743 N N . GLY B 1 325 ? 15.432 -16.542 -33.169 1.00 60.42 317 GLY B N 1
ATOM 5744 C CA . GLY B 1 325 ? 14.713 -15.515 -33.898 1.00 61.03 317 GLY B CA 1
ATOM 5745 C C . GLY B 1 325 ? 15.624 -14.373 -34.320 1.00 61.73 317 GLY B C 1
ATOM 5746 O O . GLY B 1 325 ? 16.805 -14.316 -33.975 1.00 64.14 317 GLY B O 1
ATOM 5747 N N . ALA B 1 326 ? 15.033 -13.456 -35.091 1.00 57.32 318 ALA B N 1
ATOM 5748 C CA . ALA B 1 326 ? 15.766 -12.299 -35.602 1.00 55.87 318 ALA B CA 1
ATOM 5749 C C . ALA B 1 326 ? 16.254 -11.408 -34.465 1.00 55.69 318 ALA B C 1
ATOM 5750 O O . ALA B 1 326 ? 15.477 -10.995 -33.601 1.00 54.87 318 ALA B O 1
ATOM 5752 N N . MET B 1 327 ? 17.540 -11.063 -34.499 1.00 53.85 319 MET B N 1
ATOM 5753 C CA . MET B 1 327 ? 18.163 -10.301 -33.417 1.00 55.96 319 MET B CA 1
ATOM 5754 C C . MET B 1 327 ? 17.887 -8.811 -33.636 1.00 55.52 319 MET B C 1
ATOM 5755 O O . MET B 1 327 ? 18.749 -8.014 -34.017 1.00 50.65 319 MET B O 1
ATOM 5760 N N . LEU B 1 328 ? 16.635 -8.441 -33.378 1.00 49.06 320 LEU B N 1
ATOM 5761 C CA . LEU B 1 328 ? 16.145 -7.099 -33.631 1.00 47.45 320 LEU B CA 1
ATOM 5762 C C . LEU B 1 328 ? 15.591 -6.491 -32.351 1.00 47.44 320 LEU B C 1
ATOM 5763 O O . LEU B 1 328 ? 15.076 -7.197 -31.480 1.00 48.50 320 LEU B O 1
ATOM 5768 N N . ALA B 1 329 ? 15.676 -5.162 -32.258 1.00 44.94 321 ALA B N 1
ATOM 5769 C CA . ALA B 1 329 ? 15.312 -4.484 -31.019 1.00 43.84 321 ALA B CA 1
ATOM 5770 C C . ALA B 1 329 ? 13.823 -4.621 -30.731 1.00 41.03 321 ALA B C 1
ATOM 5771 O O . ALA B 1 329 ? 13.429 -4.997 -29.620 1.00 41.80 321 ALA B O 1
ATOM 5773 N N . HIS B 1 330 ? 12.975 -4.346 -31.723 1.00 37.93 322 HIS B N 1
ATOM 5774 C CA . HIS B 1 330 ? 11.542 -4.492 -31.499 1.00 41.97 322 HIS B CA 1
ATOM 5775 C C . HIS B 1 330 ? 11.122 -5.951 -31.345 1.00 48.35 322 HIS B C 1
ATOM 5776 O O . HIS B 1 330 ? 10.036 -6.220 -30.816 1.00 47.94 322 HIS B O 1
ATOM 5783 N N . LYS B 1 331 ? 11.948 -6.897 -31.799 1.00 50.36 323 LYS B N 1
ATOM 5784 C CA . LYS B 1 331 ? 11.675 -8.303 -31.516 1.00 48.35 323 LYS B CA 1
ATOM 5785 C C . LYS B 1 331 ? 11.861 -8.604 -30.033 1.00 50.82 323 LYS B C 1
ATOM 5786 O O . LYS B 1 331 ? 11.090 -9.370 -29.444 1.00 48.94 323 LYS B O 1
ATOM 5792 N N . ALA B 1 332 ? 12.878 -8.009 -29.413 1.00 50.06 324 ALA B N 1
ATOM 5793 C CA . ALA B 1 332 ? 13.068 -8.186 -27.981 1.00 46.74 324 ALA B CA 1
ATOM 5794 C C . ALA B 1 332 ? 11.957 -7.504 -27.198 1.00 56.57 324 ALA B C 1
ATOM 5795 O O . ALA B 1 332 ? 11.461 -8.055 -26.208 1.00 59.25 324 ALA B O 1
ATOM 5797 N N . GLU B 1 333 ? 11.548 -6.308 -27.637 1.00 55.70 325 GLU B N 1
ATOM 5798 C CA . GLU B 1 333 ? 10.459 -5.592 -26.977 1.00 53.92 325 GLU B CA 1
ATOM 5799 C C . GLU B 1 333 ? 9.183 -6.423 -26.959 1.00 58.97 325 GLU B C 1
ATOM 5800 O O . GLU B 1 333 ? 8.544 -6.588 -25.910 1.00 51.19 325 GLU B O 1
ATOM 5806 N N . GLU B 1 334 ? 8.802 -6.963 -28.120 1.00 56.17 326 GLU B N 1
ATOM 5807 C CA . GLU B 1 334 ? 7.565 -7.727 -28.220 1.00 44.94 326 GLU B CA 1
ATOM 5808 C C . GLU B 1 334 ? 7.628 -8.987 -27.378 1.00 51.58 326 GLU B C 1
ATOM 5809 O O . GLU B 1 334 ? 6.664 -9.328 -26.683 1.00 51.20 326 GLU B O 1
ATOM 5815 N N . GLU B 1 335 ? 8.766 -9.681 -27.411 1.00 54.42 327 GLU B N 1
ATOM 5816 C CA . GLU B 1 335 ? 8.916 -10.882 -26.607 1.00 44.75 327 GLU B CA 1
ATOM 5817 C C . GLU B 1 335 ? 8.891 -10.553 -25.121 1.00 50.67 327 GLU B C 1
ATOM 5818 O O . GLU B 1 335 ? 8.418 -11.362 -24.316 1.00 59.31 327 GLU B O 1
ATOM 5824 N N . GLY B 1 336 ? 9.385 -9.376 -24.739 1.00 53.61 328 GLY B N 1
ATOM 5825 C CA . GLY B 1 336 ? 9.268 -8.959 -23.353 1.00 49.70 328 GLY B CA 1
ATOM 5826 C C . GLY B 1 336 ? 7.823 -8.762 -22.935 1.00 49.52 328 GLY B C 1
ATOM 5827 O O . GLY B 1 336 ? 7.426 -9.147 -21.834 1.00 54.52 328 GLY B O 1
ATOM 5828 N N . VAL B 1 337 ? 7.027 -8.129 -23.795 1.00 41.56 329 VAL B N 1
ATOM 5829 C CA . VAL B 1 337 ? 5.606 -7.965 -23.511 1.00 48.69 329 VAL B CA 1
ATOM 5830 C C . VAL B 1 337 ? 4.900 -9.319 -23.493 1.00 51.68 329 VAL B C 1
ATOM 5831 O O . VAL B 1 337 ? 3.995 -9.551 -22.681 1.00 58.88 329 VAL B O 1
ATOM 5835 N N . PHE B 1 338 ? 5.321 -10.239 -24.368 1.00 51.57 330 PHE B N 1
ATOM 5836 C CA . PHE B 1 338 ? 4.709 -11.566 -24.439 1.00 47.95 330 PHE B CA 1
ATOM 5837 C C . PHE B 1 338 ? 4.889 -12.330 -23.134 1.00 56.01 330 PHE B C 1
ATOM 5838 O O . PHE B 1 338 ? 3.933 -12.902 -22.595 1.00 58.85 330 PHE B O 1
ATOM 5846 N N . VAL B 1 339 ? 6.119 -12.373 -22.626 1.00 52.96 331 VAL B N 1
ATOM 5847 C CA . VAL B 1 339 ? 6.382 -13.106 -21.395 1.00 49.59 331 VAL B CA 1
ATOM 5848 C C . VAL B 1 339 ? 5.646 -12.461 -20.234 1.00 55.40 331 VAL B C 1
ATOM 5849 O O . VAL B 1 339 ? 5.062 -13.149 -19.388 1.00 68.21 331 VAL B O 1
ATOM 5853 N N . ALA B 1 340 ? 5.657 -11.129 -20.181 1.00 48.36 332 ALA B N 1
ATOM 5854 C CA . ALA B 1 340 ? 4.977 -10.422 -19.104 1.00 56.30 332 ALA B CA 1
ATOM 5855 C C . ALA B 1 340 ? 3.488 -10.738 -19.103 1.00 59.41 332 ALA B C 1
ATOM 5856 O O . ALA B 1 340 ? 2.906 -11.041 -18.055 1.00 58.39 332 ALA B O 1
ATOM 5858 N N . GLU B 1 341 ? 2.854 -10.681 -20.273 1.00 57.46 333 GLU B N 1
ATOM 5859 C CA . GLU B 1 341 ? 1.430 -10.986 -20.329 1.00 62.51 333 GLU B CA 1
ATOM 5860 C C . GLU B 1 341 ? 1.155 -12.469 -20.096 1.00 65.66 333 GLU B C 1
ATOM 5861 O O . GLU B 1 341 ? 0.124 -12.822 -19.510 1.00 56.36 333 GLU B O 1
ATOM 5867 N N . THR B 1 342 ? 2.066 -13.346 -20.524 1.00 70.53 334 THR B N 1
ATOM 5868 C CA . THR B 1 342 ? 1.912 -14.771 -20.243 1.00 70.29 334 THR B CA 1
ATOM 5869 C C . THR B 1 342 ? 1.962 -15.039 -18.745 1.00 71.55 334 THR B C 1
ATOM 5870 O O . THR B 1 342 ? 1.171 -15.834 -18.219 1.00 65.99 334 THR B O 1
ATOM 5874 N N . LEU B 1 343 ? 2.880 -14.373 -18.040 1.00 70.47 335 LEU B N 1
ATOM 5875 C CA . LEU B 1 343 ? 2.958 -14.528 -16.591 1.00 70.29 335 LEU B CA 1
ATOM 5876 C C . LEU B 1 343 ? 1.670 -14.083 -15.911 1.00 70.47 335 LEU B C 1
ATOM 5877 O O . LEU B 1 343 ? 1.349 -14.561 -14.819 1.00 73.78 335 LEU B O 1
ATOM 5882 N N . ALA B 1 344 ? 0.916 -13.184 -16.542 1.00 63.80 336 ALA B N 1
ATOM 5883 C CA . ALA B 1 344 ? -0.312 -12.655 -15.968 1.00 55.78 336 ALA B CA 1
ATOM 5884 C C . ALA B 1 344 ? -1.524 -13.521 -16.261 1.00 59.10 336 ALA B C 1
ATOM 5885 O O . ALA B 1 344 ? -2.644 -13.134 -15.904 1.00 59.87 336 ALA B O 1
ATOM 5887 N N . GLY B 1 345 ? -1.334 -14.664 -16.917 1.00 56.74 337 GLY B N 1
ATOM 5888 C CA . GLY B 1 345 ? -2.417 -15.569 -17.218 1.00 58.14 337 GLY B CA 1
ATOM 5889 C C . GLY B 1 345 ? -3.133 -15.292 -18.517 1.00 65.89 337 GLY B C 1
ATOM 5890 O O . GLY B 1 345 ? -4.093 -16.001 -18.838 1.00 67.23 337 GLY B O 1
ATOM 5891 N N . GLU B 1 346 ? -2.695 -14.297 -19.278 1.00 66.91 338 GLU B N 1
ATOM 5892 C CA . GLU B 1 346 ? -3.308 -14.015 -20.562 1.00 66.53 338 GLU B CA 1
ATOM 5893 C C . GLU B 1 346 ? -2.700 -14.920 -21.631 1.00 64.13 338 GLU B C 1
ATOM 5894 O O . GLU B 1 346 ? -1.759 -15.677 -21.375 1.00 65.99 338 GLU B O 1
ATOM 5900 N N . LYS B 1 347 ? -3.257 -14.854 -22.843 1.00 61.09 339 LYS B N 1
ATOM 5901 C CA . LYS B 1 347 ? -2.837 -15.712 -23.949 1.00 67.24 339 LYS B CA 1
ATOM 5902 C C . LYS B 1 347 ? -2.437 -14.857 -25.147 1.00 68.80 339 LYS B C 1
ATOM 5903 O O . LYS B 1 347 ? -3.168 -14.779 -26.144 1.00 65.98 339 LYS B O 1
ATOM 5909 N N . PRO B 1 348 ? -1.275 -14.214 -25.089 1.00 69.69 340 PRO B N 1
ATOM 5910 C CA . PRO B 1 348 ? -0.818 -13.404 -26.218 1.00 66.52 340 PRO B CA 1
ATOM 5911 C C . PRO B 1 348 ? -0.231 -14.289 -27.312 1.00 68.39 340 PRO B C 1
ATOM 5912 O O . PRO B 1 348 ? -0.016 -15.490 -27.135 1.00 70.36 340 PRO B O 1
ATOM 5916 N N . HIS B 1 349 ? 0.028 -13.666 -28.459 1.00 60.04 341 HIS B N 1
ATOM 5917 C CA . HIS B 1 349 ? 0.624 -14.350 -29.597 1.00 56.79 341 HIS B CA 1
ATOM 5918 C C . HIS B 1 349 ? 1.584 -13.400 -30.301 1.00 57.57 341 HIS B C 1
ATOM 5919 O O . HIS B 1 349 ? 1.321 -12.197 -30.407 1.00 57.29 341 HIS B O 1
ATOM 5926 N N . VAL B 1 350 ? 2.705 -13.946 -30.763 1.00 47.46 342 VAL B N 1
ATOM 5927 C CA . VAL B 1 350 ? 3.685 -13.221 -31.561 1.00 45.64 342 VAL B CA 1
ATOM 5928 C C . VAL B 1 350 ? 3.738 -13.865 -32.937 1.00 56.11 342 VAL B C 1
ATOM 5929 O O . VAL B 1 350 ? 4.012 -15.066 -33.056 1.00 49.12 342 VAL B O 1
ATOM 5933 N N . ASN B 1 351 ? 3.490 -13.067 -33.974 1.00 56.91 343 ASN B N 1
ATOM 5934 C CA . ASN B 1 351 ? 3.587 -13.519 -35.359 1.00 52.36 343 ASN B CA 1
ATOM 5935 C C . ASN B 1 351 ? 4.968 -13.132 -35.874 1.00 51.05 343 ASN B C 1
ATOM 5936 O O . ASN B 1 351 ? 5.198 -11.988 -36.275 1.00 52.50 343 ASN B O 1
ATOM 5941 N N . TYR B 1 352 ? 5.895 -14.094 -35.851 1.00 51.10 344 TYR B N 1
ATOM 5942 C CA . TYR B 1 352 ? 7.272 -13.813 -36.233 1.00 49.31 344 TYR B CA 1
ATOM 5943 C C . TYR B 1 352 ? 7.424 -13.555 -37.723 1.00 50.38 344 TYR B C 1
ATOM 5944 O O . TYR B 1 352 ? 8.450 -13.006 -38.140 1.00 53.96 344 TYR B O 1
ATOM 5953 N N . ASN B 1 353 ? 6.449 -13.971 -38.533 1.00 46.72 345 ASN B N 1
ATOM 5954 C CA . ASN B 1 353 ? 6.479 -13.672 -39.956 1.00 48.21 345 ASN B CA 1
ATOM 5955 C C . ASN B 1 353 ? 6.224 -12.199 -40.233 1.00 51.68 345 ASN B C 1
ATOM 5956 O O . ASN B 1 353 ? 6.553 -11.716 -41.321 1.00 55.16 345 ASN B O 1
ATOM 5961 N N . LEU B 1 354 ? 5.642 -11.482 -39.273 1.00 44.14 346 LEU B N 1
ATOM 5962 C CA . LEU B 1 354 ? 5.240 -10.099 -39.456 1.00 42.06 346 LEU B CA 1
ATOM 5963 C C . LEU B 1 354 ? 6.101 -9.136 -38.653 1.00 50.09 346 LEU B C 1
ATOM 5964 O O . LEU B 1 354 ? 5.657 -8.026 -38.347 1.00 63.75 346 LEU B O 1
ATOM 5969 N N . ILE B 1 355 ? 7.319 -9.535 -38.302 1.00 42.82 347 ILE B N 1
ATOM 5970 C CA . ILE B 1 355 ? 8.278 -8.645 -37.655 1.00 39.96 347 ILE B CA 1
ATOM 5971 C C . ILE B 1 355 ? 9.165 -8.039 -38.739 1.00 46.07 347 ILE B C 1
ATOM 5972 O O . ILE B 1 355 ? 9.903 -8.785 -39.404 1.00 45.12 347 ILE B O 1
ATOM 5977 N N . PRO B 1 356 ? 9.127 -6.728 -38.947 1.00 46.03 348 PRO B N 1
ATOM 5978 C CA . PRO B 1 356 ? 9.898 -6.124 -40.037 1.00 47.42 348 PRO B CA 1
ATOM 5979 C C . PRO B 1 356 ? 11.377 -5.996 -39.711 1.00 45.57 348 PRO B C 1
ATOM 5980 O O . PRO B 1 356 ? 11.785 -5.887 -38.553 1.00 47.41 348 PRO B O 1
ATOM 5984 N N . GLY B 1 357 ? 12.177 -5.995 -40.765 1.00 36.10 349 GLY B N 1
ATOM 5985 C CA . GLY B 1 357 ? 13.606 -5.744 -40.659 1.00 36.64 349 GLY B CA 1
ATOM 5986 C C . GLY B 1 357 ? 13.977 -4.518 -41.469 1.00 42.86 349 GLY B C 1
ATOM 5987 O O . GLY B 1 357 ? 13.522 -4.357 -42.606 1.00 38.59 349 GLY B O 1
ATOM 5988 N N . VAL B 1 358 ? 14.792 -3.648 -40.873 1.00 41.91 350 VAL B N 1
ATOM 5989 C CA . VAL B 1 358 ? 15.133 -2.363 -41.466 1.00 42.02 350 VAL B CA 1
ATOM 5990 C C . VAL B 1 358 ? 16.647 -2.216 -41.527 1.00 43.50 350 VAL B C 1
ATOM 5991 O O . VAL B 1 358 ? 17.354 -2.552 -40.572 1.00 48.97 350 VAL B O 1
ATOM 5995 N N . VAL B 1 359 ? 17.137 -1.714 -42.659 1.00 41.93 351 VAL B N 1
ATOM 5996 C CA . VAL B 1 359 ? 18.517 -1.269 -42.825 1.00 46.67 351 VAL B CA 1
ATOM 5997 C C . VAL B 1 359 ? 18.478 0.246 -43.008 1.00 46.06 351 VAL B C 1
ATOM 5998 O O . VAL B 1 359 ? 17.798 0.752 -43.911 1.00 52.66 351 VAL B O 1
ATOM 6002 N N . TYR B 1 360 ? 19.198 0.974 -42.155 1.00 31.95 352 TYR B N 1
ATOM 6003 C CA . TYR B 1 360 ? 19.078 2.434 -42.118 1.00 44.68 352 TYR B CA 1
ATOM 6004 C C . TYR B 1 360 ? 20.092 3.139 -43.010 1.00 46.09 352 TYR B C 1
ATOM 6005 O O . TYR B 1 360 ? 20.565 4.231 -42.683 1.00 47.80 352 TYR B O 1
ATOM 6014 N N . THR B 1 361 ? 20.411 2.557 -44.163 1.00 40.95 353 THR B N 1
ATOM 6015 C CA . THR B 1 361 ? 21.178 3.264 -45.174 1.00 41.48 353 THR B CA 1
ATOM 6016 C C . THR B 1 361 ? 20.301 4.341 -45.811 1.00 46.65 353 THR B C 1
ATOM 6017 O O . THR B 1 361 ? 19.141 4.538 -45.440 1.00 56.74 353 THR B O 1
ATOM 6021 N N . TRP B 1 362 ? 20.846 5.050 -46.790 1.00 42.00 354 TRP B N 1
ATOM 6022 C CA . TRP B 1 362 ? 20.051 5.996 -47.570 1.00 41.80 354 TRP B CA 1
ATOM 6023 C C . TRP B 1 362 ? 20.264 5.724 -49.050 1.00 38.01 354 TRP B C 1
ATOM 6024 O O . TRP B 1 362 ? 21.345 6.047 -49.583 1.00 38.03 354 TRP B O 1
ATOM 6035 N N . PRO B 1 363 ? 19.259 5.191 -49.768 1.00 37.13 355 PRO B N 1
ATOM 6036 C CA . PRO B 1 363 ? 17.890 4.922 -49.308 1.00 38.30 355 PRO B CA 1
ATOM 6037 C C . PRO B 1 363 ? 17.786 3.857 -48.223 1.00 39.78 355 PRO B C 1
ATOM 6038 O O . PRO B 1 363 ? 18.641 2.981 -48.143 1.00 47.36 355 PRO B O 1
ATOM 6042 N N . GLU B 1 364 ? 16.751 3.950 -47.395 1.00 39.90 356 GLU B N 1
ATOM 6043 C CA . GLU B 1 364 ? 16.495 2.931 -46.391 1.00 35.47 356 GLU B CA 1
ATOM 6044 C C . GLU B 1 364 ? 15.971 1.654 -47.044 1.00 40.73 356 GLU B C 1
ATOM 6045 O O . GLU B 1 364 ? 15.402 1.670 -48.141 1.00 33.75 356 GLU B O 1
ATOM 6051 N N . VAL B 1 365 ? 16.189 0.535 -46.363 1.00 43.72 357 VAL B N 1
ATOM 6052 C CA . VAL B 1 365 ? 15.747 -0.774 -46.819 1.00 38.86 357 VAL B CA 1
ATOM 6053 C C . VAL B 1 365 ? 14.892 -1.388 -45.726 1.00 40.93 357 VAL B C 1
ATOM 6054 O O . VAL B 1 365 ? 15.263 -1.360 -44.549 1.00 45.70 357 VAL B O 1
ATOM 6058 N N . ALA B 1 366 ? 13.759 -1.961 -46.117 1.00 37.40 358 ALA B N 1
ATOM 6059 C CA . ALA B 1 366 ? 12.866 -2.583 -45.155 1.00 28.79 358 ALA B CA 1
ATOM 6060 C C . ALA B 1 366 ? 12.123 -3.721 -45.835 1.00 30.76 358 ALA B C 1
ATOM 6061 O O . ALA B 1 366 ? 11.779 -3.629 -47.013 1.00 31.17 358 ALA B O 1
ATOM 6063 N N . GLY B 1 367 ? 11.908 -4.800 -45.099 1.00 34.86 359 GLY B N 1
ATOM 6064 C CA . GLY B 1 367 ? 11.147 -5.922 -45.615 1.00 31.25 359 GLY B CA 1
ATOM 6065 C C . GLY B 1 367 ? 10.337 -6.560 -44.510 1.00 30.86 359 GLY B C 1
ATOM 6066 O O . GLY B 1 367 ? 10.696 -6.490 -43.332 1.00 31.29 359 GLY B O 1
ATOM 6067 N N . VAL B 1 368 ? 9.211 -7.161 -44.898 1.00 30.92 360 VAL B N 1
ATOM 6068 C CA . VAL B 1 368 ? 8.404 -7.936 -43.965 1.00 39.98 360 VAL B CA 1
ATOM 6069 C C . VAL B 1 368 ? 7.749 -9.091 -44.712 1.00 47.65 360 VAL B C 1
ATOM 6070 O O . VAL B 1 368 ? 7.427 -8.988 -45.898 1.00 44.44 360 VAL B O 1
ATOM 6074 N N . GLY B 1 369 ? 7.572 -10.203 -44.005 1.00 44.79 361 GLY B N 1
ATOM 6075 C CA . GLY B 1 369 ? 6.934 -11.367 -44.571 1.00 39.76 361 GLY B CA 1
ATOM 6076 C C . GLY B 1 369 ? 7.933 -12.299 -45.226 1.00 48.89 361 GLY B C 1
ATOM 6077 O O . GLY B 1 369 ? 9.127 -12.320 -44.915 1.00 56.60 361 GLY B O 1
ATOM 6078 N N . LYS B 1 370 ? 7.423 -13.073 -46.172 1.00 43.13 362 LYS B N 1
ATOM 6079 C CA . LYS B 1 370 ? 8.260 -14.013 -46.895 1.00 40.63 362 LYS B CA 1
ATOM 6080 C C . LYS B 1 370 ? 9.043 -13.303 -47.988 1.00 36.19 362 LYS B C 1
ATOM 6081 O O . LYS B 1 370 ? 8.552 -12.366 -48.620 1.00 45.66 362 LYS B O 1
ATOM 6087 N N . THR B 1 371 ? 10.267 -13.764 -48.209 1.00 43.06 363 THR B N 1
ATOM 6088 C CA . THR B 1 371 ? 11.055 -13.319 -49.343 1.00 45.30 363 THR B CA 1
ATOM 6089 C C . THR B 1 371 ? 10.664 -14.116 -50.584 1.00 47.92 363 THR B C 1
ATOM 6090 O O . THR B 1 371 ? 9.978 -15.139 -50.499 1.00 57.58 363 THR B O 1
ATOM 6094 N N . GLU B 1 372 ? 11.072 -13.619 -51.756 1.00 39.83 364 GLU B N 1
ATOM 6095 C CA . GLU B 1 372 ? 10.799 -14.374 -52.976 1.00 38.55 364 GLU B CA 1
ATOM 6096 C C . GLU B 1 372 ? 11.515 -15.715 -52.951 1.00 38.87 364 GLU B C 1
ATOM 6097 O O . GLU B 1 372 ? 10.935 -16.743 -53.318 1.00 49.80 364 GLU B O 1
ATOM 6103 N N . GLU B 1 373 ? 12.757 -15.730 -52.465 1.00 39.48 365 GLU B N 1
ATOM 6104 C CA . GLU B 1 373 ? 13.511 -16.975 -52.377 1.00 41.42 365 GLU B CA 1
ATOM 6105 C C . GLU B 1 373 ? 12.785 -17.994 -51.506 1.00 52.27 365 GLU B C 1
ATOM 6106 O O . GLU B 1 373 ? 12.758 -19.186 -51.828 1.00 61.51 365 GLU B O 1
ATOM 6112 N N . GLN B 1 374 ? 12.172 -17.543 -50.410 1.00 48.59 366 GLN B N 1
ATOM 6113 C CA . GLN B 1 374 ? 11.417 -18.458 -49.559 1.00 43.19 366 GLN B CA 1
ATOM 6114 C C . GLN B 1 374 ? 10.193 -19.008 -50.279 1.00 53.12 366 GLN B C 1
ATOM 6115 O O . GLN B 1 374 ? 9.887 -20.201 -50.169 1.00 54.96 366 GLN B O 1
ATOM 6121 N N . LEU B 1 375 ? 9.487 -18.160 -51.031 1.00 53.34 367 LEU B N 1
ATOM 6122 C CA . LEU B 1 375 ? 8.317 -18.629 -51.765 1.00 50.62 367 LEU B CA 1
ATOM 6123 C C . LEU B 1 375 ? 8.705 -19.656 -52.816 1.00 56.07 367 LEU B C 1
ATOM 6124 O O . LEU B 1 375 ? 7.966 -20.617 -53.060 1.00 58.95 367 LEU B O 1
ATOM 6129 N N . LYS B 1 376 ? 9.851 -19.460 -53.465 1.00 54.25 368 LYS B N 1
ATOM 6130 C CA . LYS B 1 376 ? 10.319 -20.448 -54.426 1.00 44.60 368 LYS B CA 1
ATOM 6131 C C . LYS B 1 376 ? 10.686 -21.757 -53.733 1.00 46.83 368 LYS B C 1
ATOM 6132 O O . LYS B 1 376 ? 10.318 -22.840 -54.201 1.00 48.63 368 LYS B O 1
ATOM 6138 N N . GLU B 1 377 ? 11.401 -21.675 -52.607 1.00 47.21 369 GLU B N 1
ATOM 6139 C CA . GLU B 1 377 ? 11.817 -22.874 -51.888 1.00 49.48 369 GLU B CA 1
ATOM 6140 C C . GLU B 1 377 ? 10.629 -23.666 -51.357 1.00 51.56 369 GLU B C 1
ATOM 6141 O O . GLU B 1 377 ? 10.740 -24.879 -51.141 1.00 57.05 369 GLU B O 1
ATOM 6147 N N . ALA B 1 378 ? 9.508 -22.999 -51.106 1.00 53.29 370 ALA B N 1
ATOM 6148 C CA . ALA B 1 378 ? 8.289 -23.650 -50.657 1.00 49.98 370 ALA B CA 1
ATOM 6149 C C . ALA B 1 378 ? 7.344 -23.997 -51.802 1.00 62.41 370 ALA B C 1
ATOM 6150 O O . ALA B 1 378 ? 6.308 -24.627 -51.559 1.00 72.88 370 ALA B O 1
ATOM 6152 N N . GLY B 1 379 ? 7.676 -23.619 -53.036 1.00 49.08 371 GLY B N 1
ATOM 6153 C CA . GLY B 1 379 ? 6.823 -23.926 -54.172 1.00 49.13 371 GLY B CA 1
ATOM 6154 C C . GLY B 1 379 ? 5.481 -23.227 -54.188 1.00 50.15 371 GLY B C 1
ATOM 6155 O O . GLY B 1 379 ? 4.521 -23.753 -54.758 1.00 54.85 371 GLY B O 1
ATOM 6156 N N . VAL B 1 380 ? 5.392 -22.047 -53.588 1.00 46.88 372 VAL B N 1
ATOM 6157 C CA . VAL B 1 380 ? 4.156 -21.274 -53.572 1.00 52.27 372 VAL B CA 1
ATOM 6158 C C . VAL B 1 380 ? 4.003 -20.547 -54.902 1.00 58.23 372 VAL B C 1
ATOM 6159 O O . VAL B 1 380 ? 4.941 -19.901 -55.384 1.00 59.07 372 VAL B O 1
ATOM 6163 N N . ALA B 1 381 ? 2.813 -20.633 -55.489 1.00 55.75 373 ALA B N 1
ATOM 6164 C CA . ALA B 1 381 ? 2.508 -19.874 -56.693 1.00 41.91 373 ALA B CA 1
ATOM 6165 C C . ALA B 1 381 ? 2.199 -18.438 -56.291 1.00 49.98 373 ALA B C 1
ATOM 6166 O O . ALA B 1 381 ? 1.248 -18.194 -55.542 1.00 52.35 373 ALA B O 1
ATOM 6168 N N . TYR B 1 382 ? 3.000 -17.491 -56.776 1.00 49.06 374 TYR B N 1
ATOM 6169 C CA . TYR B 1 382 ? 2.901 -16.109 -56.335 1.00 43.17 374 TYR B CA 1
ATOM 6170 C C . TYR B 1 382 ? 2.983 -15.174 -57.530 1.00 48.25 374 TYR B C 1
ATOM 6171 O O . TYR B 1 382 ? 3.542 -15.510 -58.576 1.00 41.62 374 TYR B O 1
ATOM 6180 N N . LYS B 1 383 ? 2.417 -13.985 -57.345 1.00 52.18 375 LYS B N 1
ATOM 6181 C CA . LYS B 1 383 ? 2.532 -12.882 -58.282 1.00 39.49 375 LYS B CA 1
ATOM 6182 C C . LYS B 1 383 ? 3.516 -11.858 -57.734 1.00 40.48 375 LYS B C 1
ATOM 6183 O O . LYS B 1 383 ? 3.698 -11.738 -56.520 1.00 40.20 375 LYS B O 1
ATOM 6189 N N . THR B 1 384 ? 4.136 -11.101 -58.635 1.00 42.12 376 THR B N 1
ATOM 6190 C CA . THR B 1 384 ? 5.089 -10.071 -58.245 1.00 40.94 376 THR B CA 1
ATOM 6191 C C . THR B 1 384 ? 4.601 -8.719 -58.738 1.00 39.73 376 THR B C 1
ATOM 6192 O O . THR B 1 384 ? 4.210 -8.579 -59.902 1.00 44.83 376 THR B O 1
ATOM 6196 N N . GLY B 1 385 ? 4.614 -7.738 -57.849 1.00 40.68 377 GLY B N 1
ATOM 6197 C CA . GLY B 1 385 ? 4.381 -6.349 -58.218 1.00 39.28 377 GLY B CA 1
ATOM 6198 C C . GLY B 1 385 ? 5.601 -5.525 -57.861 1.00 38.57 377 GLY B C 1
ATOM 6199 O O . GLY B 1 385 ? 6.262 -5.784 -56.854 1.00 38.30 377 GLY B O 1
ATOM 6200 N N . SER B 1 386 ? 5.904 -4.541 -58.696 1.00 35.52 378 SER B N 1
ATOM 6201 C CA . SER B 1 386 ? 7.161 -3.820 -58.539 1.00 37.49 378 SER B CA 1
ATOM 6202 C C . SER B 1 386 ? 7.014 -2.446 -59.169 1.00 43.26 378 SER B C 1
ATOM 6203 O O . SER B 1 386 ? 6.679 -2.348 -60.353 1.00 48.70 378 SER B O 1
ATOM 6206 N N . PHE B 1 387 ? 7.240 -1.393 -58.380 1.00 41.79 379 PHE B N 1
ATOM 6207 C CA . PHE B 1 387 ? 7.194 -0.015 -58.863 1.00 36.44 379 PHE B CA 1
ATOM 6208 C C . PHE B 1 387 ? 8.489 0.691 -58.477 1.00 32.99 379 PHE B C 1
ATOM 6209 O O . PHE B 1 387 ? 8.952 0.553 -57.330 1.00 31.57 379 PHE B O 1
ATOM 6217 N N . PRO B 1 388 ? 9.112 1.435 -59.391 1.00 34.06 380 PRO B N 1
ATOM 6218 C CA . PRO B 1 388 ? 10.384 2.097 -59.072 1.00 32.14 380 PRO B CA 1
ATOM 6219 C C . PRO B 1 388 ? 10.186 3.462 -58.426 1.00 38.95 380 PRO B C 1
ATOM 6220 O O . PRO B 1 388 ? 9.317 4.244 -58.815 1.00 35.75 380 PRO B O 1
ATOM 6224 N N . MET B 1 389 ? 11.066 3.781 -57.471 1.00 42.16 381 MET B N 1
ATOM 6225 C CA . MET B 1 389 ? 10.937 5.041 -56.739 1.00 43.02 381 MET B CA 1
ATOM 6226 C C . MET B 1 389 ? 11.196 6.254 -57.630 1.00 42.93 381 MET B C 1
ATOM 6227 O O . MET B 1 389 ? 10.598 7.316 -57.413 1.00 36.90 381 MET B O 1
ATOM 6232 N N . ARG B 1 390 ? 12.056 6.115 -58.645 1.00 40.12 382 ARG B N 1
ATOM 6233 C CA . ARG B 1 390 ? 12.390 7.248 -59.507 1.00 41.39 382 ARG B CA 1
ATOM 6234 C C . ARG B 1 390 ? 11.184 7.778 -60.276 1.00 37.24 382 ARG B C 1
ATOM 6235 O O . ARG B 1 390 ? 11.240 8.900 -60.794 1.00 39.09 382 ARG B O 1
ATOM 6243 N N . ALA B 1 391 ? 10.111 6.994 -60.377 1.00 26.78 383 ALA B N 1
ATOM 6244 C CA . ALA B 1 391 ? 8.893 7.388 -61.071 1.00 32.78 383 ALA B CA 1
ATOM 6245 C C . ALA B 1 391 ? 7.931 8.196 -60.200 1.00 41.62 383 ALA B C 1
ATOM 6246 O O . ALA B 1 391 ? 6.910 8.668 -60.711 1.00 41.73 383 ALA B O 1
ATOM 6248 N N . LEU B 1 392 ? 8.203 8.324 -58.899 1.00 37.82 384 LEU B N 1
ATOM 6249 C CA . LEU B 1 392 ? 7.363 9.122 -58.014 1.00 29.18 384 LEU B CA 1
ATOM 6250 C C . LEU B 1 392 ? 7.706 10.592 -58.145 1.00 27.05 384 LEU B C 1
ATOM 6251 O O . LEU B 1 392 ? 8.881 10.961 -58.194 1.00 37.85 384 LEU B O 1
ATOM 6256 N N . GLY B 1 393 ? 6.672 11.433 -58.203 1.00 37.05 385 GLY B N 1
ATOM 6257 C CA . GLY B 1 393 ? 6.902 12.871 -58.190 1.00 31.05 385 GLY B CA 1
ATOM 6258 C C . GLY B 1 393 ? 7.581 13.343 -56.917 1.00 33.03 385 GLY B C 1
ATOM 6259 O O . GLY B 1 393 ? 8.448 14.219 -56.955 1.00 46.21 385 GLY B O 1
ATOM 6260 N N . ARG B 1 394 ? 7.233 12.731 -55.780 1.00 27.93 386 ARG B N 1
ATOM 6261 C CA . ARG B 1 394 ? 7.870 13.084 -54.514 1.00 34.74 386 ARG B CA 1
ATOM 6262 C C . ARG B 1 394 ? 9.375 12.827 -54.554 1.00 44.66 386 ARG B C 1
ATOM 6263 O O . ARG B 1 394 ? 10.163 13.627 -54.033 1.00 43.15 386 ARG B O 1
ATOM 6271 N N . SER B 1 395 ? 9.792 11.708 -55.157 1.00 42.39 387 SER B N 1
ATOM 6272 C CA . SER B 1 395 ? 11.214 11.387 -55.250 1.00 40.33 387 SER B CA 1
ATOM 6273 C C . SER B 1 395 ? 11.941 12.337 -56.193 1.00 37.49 387 SER B C 1
ATOM 6274 O O . SER B 1 395 ? 13.093 12.718 -55.943 1.00 28.76 387 SER B O 1
ATOM 6277 N N . ARG B 1 396 ? 11.291 12.703 -57.295 1.00 30.62 388 ARG B N 1
ATOM 6278 C CA . ARG B 1 396 ? 11.879 13.661 -58.220 1.00 39.76 388 ARG B CA 1
ATOM 6279 C C . ARG B 1 396 ? 12.116 14.990 -57.525 1.00 45.89 388 ARG B C 1
ATOM 6280 O O . ARG B 1 396 ? 13.111 15.674 -57.793 1.00 53.39 388 ARG B O 1
ATOM 6288 N N . ALA B 1 397 ? 11.214 15.357 -56.610 1.00 41.51 389 ALA B N 1
ATOM 6289 C CA . ALA B 1 397 ? 11.295 16.647 -55.940 1.00 39.24 389 ALA B CA 1
ATOM 6290 C C . ALA B 1 397 ? 12.437 16.696 -54.934 1.00 36.74 389 ALA B C 1
ATOM 6291 O O . ALA B 1 397 ? 13.075 17.743 -54.765 1.00 44.17 389 ALA B O 1
ATOM 6293 N N . SER B 1 398 ? 12.713 15.584 -54.256 1.00 45.47 390 SER B N 1
ATOM 6294 C CA . SER B 1 398 ? 13.754 15.540 -53.235 1.00 44.06 390 SER B CA 1
ATOM 6295 C C . SER B 1 398 ? 15.090 15.052 -53.769 1.00 48.88 390 SER B C 1
ATOM 6296 O O . SER B 1 398 ? 16.099 15.184 -53.069 1.00 54.77 390 SER B O 1
ATOM 6299 N N . MET B 1 399 ? 15.111 14.497 -54.983 1.00 48.46 391 MET B N 1
ATOM 6300 C CA . MET B 1 399 ? 16.263 13.864 -55.619 1.00 41.89 391 MET B CA 1
ATOM 6301 C C . MET B 1 399 ? 16.607 12.528 -54.981 1.00 37.57 391 MET B C 1
ATOM 6302 O O . MET B 1 399 ? 17.713 12.014 -55.192 1.00 41.35 391 MET B O 1
ATOM 6307 N N . ASP B 1 400 ? 15.715 11.977 -54.158 1.00 41.26 392 ASP B N 1
ATOM 6308 C CA . ASP B 1 400 ? 15.894 10.643 -53.580 1.00 40.31 392 ASP B CA 1
ATOM 6309 C C . ASP B 1 400 ? 15.146 9.658 -54.476 1.00 37.10 392 ASP B C 1
ATOM 6310 O O . ASP B 1 400 ? 14.030 9.227 -54.189 1.00 38.59 392 ASP B O 1
ATOM 6315 N N . THR B 1 401 ? 15.775 9.312 -55.596 1.00 31.51 393 THR B N 1
ATOM 6316 C CA . THR B 1 401 ? 15.108 8.565 -56.648 1.00 34.17 393 THR B CA 1
ATOM 6317 C C . THR B 1 401 ? 15.510 7.093 -56.697 1.00 38.64 393 THR B C 1
ATOM 6318 O O . THR B 1 401 ? 14.912 6.332 -57.465 1.00 45.73 393 THR B O 1
ATOM 6322 N N . ASP B 1 402 ? 16.473 6.666 -55.885 1.00 35.44 394 ASP B N 1
ATOM 6323 C CA . ASP B 1 402 ? 16.934 5.284 -55.917 1.00 44.93 394 ASP B CA 1
ATOM 6324 C C . ASP B 1 402 ? 15.933 4.349 -55.250 1.00 42.04 394 ASP B C 1
ATOM 6325 O O . ASP B 1 402 ? 15.333 4.683 -54.226 1.00 49.32 394 ASP B O 1
ATOM 6330 N N . GLY B 1 403 ? 15.760 3.175 -55.832 1.00 34.59 395 GLY B N 1
ATOM 6331 C CA . GLY B 1 403 ? 15.111 2.082 -55.140 1.00 32.27 395 GLY B CA 1
ATOM 6332 C C . GLY B 1 403 ? 13.843 1.620 -55.823 1.00 33.04 395 GLY B C 1
ATOM 6333 O O . GLY B 1 403 ? 13.456 2.103 -56.893 1.00 29.82 395 GLY B O 1
ATOM 6334 N N . VAL B 1 404 ? 13.154 0.706 -55.140 1.00 28.22 396 VAL B N 1
ATOM 6335 C CA . VAL B 1 404 ? 11.987 0.025 -55.683 1.00 29.43 396 VAL B CA 1
ATOM 6336 C C . VAL B 1 404 ? 11.149 -0.462 -54.511 1.00 35.47 396 VAL B C 1
ATOM 6337 O O . VAL B 1 404 ? 11.657 -0.659 -53.402 1.00 31.85 396 VAL B O 1
ATOM 6341 N N . ILE B 1 405 ? 9.848 -0.616 -54.749 1.00 33.61 397 ILE B N 1
ATOM 6342 C CA . ILE B 1 405 ? 8.940 -1.298 -53.836 1.00 32.97 397 ILE B CA 1
ATOM 6343 C C . ILE B 1 405 ? 8.504 -2.586 -54.514 1.00 42.58 397 ILE B C 1
ATOM 6344 O O . ILE B 1 405 ? 8.091 -2.575 -55.681 1.00 44.89 397 ILE B O 1
ATOM 6349 N N . LYS B 1 406 ? 8.589 -3.692 -53.786 1.00 45.42 398 LYS B N 1
ATOM 6350 C CA . LYS B 1 406 ? 8.304 -5.007 -54.336 1.00 35.54 398 LYS B CA 1
ATOM 6351 C C . LYS B 1 406 ? 7.286 -5.695 -53.447 1.00 34.12 398 LYS B C 1
ATOM 6352 O O . LYS B 1 406 ? 7.503 -5.819 -52.238 1.00 48.86 398 LYS B O 1
ATOM 6358 N N . ILE B 1 407 ? 6.183 -6.139 -54.047 1.00 29.92 399 ILE B N 1
ATOM 6359 C CA . ILE B 1 407 ? 5.099 -6.806 -53.335 1.00 37.94 399 ILE B CA 1
ATOM 6360 C C . ILE B 1 407 ? 4.918 -8.196 -53.927 1.00 39.37 399 ILE B C 1
ATOM 6361 O O . ILE B 1 407 ? 4.857 -8.351 -55.154 1.00 37.74 399 ILE B O 1
ATOM 6366 N N . LEU B 1 408 ? 4.832 -9.197 -53.053 1.00 31.42 400 LEU B N 1
ATOM 6367 C CA . LEU B 1 408 ? 4.562 -10.579 -53.431 1.00 32.91 400 LEU B CA 1
ATOM 6368 C C . LEU B 1 408 ? 3.165 -10.956 -52.969 1.00 35.64 400 LEU B C 1
ATOM 6369 O O . LEU B 1 408 ? 2.810 -10.726 -51.810 1.00 44.29 400 LEU B O 1
ATOM 6374 N N . ALA B 1 409 ? 2.380 -11.542 -53.869 1.00 38.31 401 ALA B N 1
ATOM 6375 C CA . ALA B 1 409 ? 1.000 -11.900 -53.578 1.00 43.77 401 ALA B CA 1
ATOM 6376 C C . ALA B 1 409 ? 0.716 -13.321 -54.040 1.00 49.31 401 ALA B C 1
ATOM 6377 O O . ALA B 1 409 ? 1.270 -13.789 -55.038 1.00 52.00 401 ALA B O 1
ATOM 6379 N N . ASP B 1 410 ? -0.154 -14.005 -53.299 1.00 49.04 402 ASP B N 1
ATOM 6380 C CA . ASP B 1 410 ? -0.564 -15.356 -53.664 1.00 43.16 402 ASP B CA 1
ATOM 6381 C C . ASP B 1 410 ? -1.368 -15.350 -54.962 1.00 44.94 402 ASP B C 1
ATOM 6382 O O . ASP B 1 410 ? -2.292 -14.550 -55.136 1.00 42.34 402 ASP B O 1
ATOM 6387 N N . GLU B 1 411 ? -1.026 -16.274 -55.861 1.00 51.05 403 GLU B N 1
ATOM 6388 C CA . GLU B 1 411 ? -1.645 -16.331 -57.183 1.00 50.63 403 GLU B CA 1
ATOM 6389 C C . GLU B 1 411 ? -3.132 -16.669 -57.125 1.00 52.95 403 GLU B C 1
ATOM 6390 O O . GLU B 1 411 ? -3.898 -16.219 -57.985 1.00 64.66 403 GLU B O 1
ATOM 6396 N N . LYS B 1 412 ? -3.563 -17.483 -56.160 1.00 43.79 404 LYS B N 1
ATOM 6397 C CA . LYS B 1 412 ? -4.974 -17.854 -56.124 1.00 50.81 404 LYS B CA 1
ATOM 6398 C C . LYS B 1 412 ? -5.816 -16.816 -55.386 1.00 56.66 404 LYS B C 1
ATOM 6399 O O . LYS B 1 412 ? -6.864 -16.391 -55.887 1.00 56.11 404 LYS B O 1
ATOM 6401 N N . THR B 1 413 ? -5.370 -16.385 -54.203 1.00 52.37 405 THR B N 1
ATOM 6402 C CA . THR B 1 413 ? -6.187 -15.544 -53.335 1.00 49.06 405 THR B CA 1
ATOM 6403 C C . THR B 1 413 ? -5.845 -14.063 -53.410 1.00 47.17 405 THR B C 1
ATOM 6404 O O . THR B 1 413 ? -6.583 -13.250 -52.844 1.00 40.50 405 THR B O 1
ATOM 6408 N N . ASP B 1 414 ? -4.735 -13.695 -54.047 1.00 47.65 406 ASP B N 1
ATOM 6409 C CA . ASP B 1 414 ? -4.262 -12.317 -54.135 1.00 36.52 406 ASP B CA 1
ATOM 6410 C C . ASP B 1 414 ? -3.788 -11.782 -52.790 1.00 33.10 406 ASP B C 1
ATOM 6411 O O . ASP B 1 414 ? -3.510 -10.584 -52.670 1.00 37.87 406 ASP B O 1
ATOM 6416 N N . GLU B 1 415 ? -3.695 -12.627 -51.769 1.00 34.14 407 GLU B N 1
ATOM 6417 C CA . GLU B 1 415 ? -3.241 -12.162 -50.469 1.00 46.49 407 GLU B CA 1
ATOM 6418 C C . GLU B 1 415 ? -1.767 -11.782 -50.530 1.00 48.30 407 GLU B C 1
ATOM 6419 O O . GLU B 1 415 ? -0.954 -12.501 -51.119 1.00 49.47 407 GLU B O 1
ATOM 6425 N N . ILE B 1 416 ? -1.430 -10.633 -49.942 1.00 44.42 408 ILE B N 1
ATOM 6426 C CA . ILE B 1 416 ? -0.042 -10.193 -49.866 1.00 38.46 408 ILE B CA 1
ATOM 6427 C C . ILE B 1 416 ? 0.744 -11.135 -48.962 1.00 36.68 408 ILE B C 1
ATOM 6428 O O . ILE B 1 416 ? 0.350 -11.394 -47.819 1.00 44.71 408 ILE B O 1
ATOM 6433 N N . LEU B 1 417 ? 1.856 -11.665 -49.475 1.00 36.35 409 LEU B N 1
ATOM 6434 C CA . LEU B 1 417 ? 2.696 -12.580 -48.713 1.00 37.98 409 LEU B CA 1
ATOM 6435 C C . LEU B 1 417 ? 3.994 -11.965 -48.215 1.00 38.12 409 LEU B C 1
ATOM 6436 O O . LEU B 1 417 ? 4.605 -12.517 -47.293 1.00 42.83 409 LEU B O 1
ATOM 6441 N N . GLY B 1 418 ? 4.440 -10.868 -48.814 1.00 41.79 410 GLY B N 1
ATOM 6442 C CA . GLY B 1 418 ? 5.650 -10.185 -48.403 1.00 35.75 410 GLY B CA 1
ATOM 6443 C C . GLY B 1 418 ? 5.784 -8.850 -49.103 1.00 36.36 410 GLY B C 1
ATOM 6444 O O . GLY B 1 418 ? 5.342 -8.693 -50.247 1.00 32.30 410 GLY B O 1
ATOM 6445 N N . VAL B 1 419 ? 6.332 -7.857 -48.412 1.00 38.09 411 VAL B N 1
ATOM 6446 C CA . VAL B 1 419 ? 6.556 -6.542 -48.997 1.00 33.28 411 VAL B CA 1
ATOM 6447 C C . VAL B 1 419 ? 8.002 -6.160 -48.730 1.00 36.58 411 VAL B C 1
ATOM 6448 O O . VAL B 1 419 ? 8.459 -6.207 -47.581 1.00 38.25 411 VAL B O 1
ATOM 6452 N N . HIS B 1 420 ? 8.719 -5.772 -49.783 1.00 36.64 412 HIS B N 1
ATOM 6453 C CA . HIS B 1 420 ? 10.154 -5.524 -49.700 1.00 37.36 412 HIS B CA 1
ATOM 6454 C C . HIS B 1 420 ? 10.464 -4.186 -50.354 1.00 36.53 412 HIS B C 1
ATOM 6455 O O . HIS B 1 420 ? 10.143 -3.976 -51.527 1.00 47.60 412 HIS B O 1
ATOM 6462 N N . MET B 1 421 ? 11.077 -3.285 -49.588 1.00 30.93 413 MET B N 1
ATOM 6463 C CA . MET B 1 421 ? 11.253 -1.891 -49.962 1.00 32.72 413 MET B CA 1
ATOM 6464 C C . MET B 1 421 ? 12.715 -1.478 -49.899 1.00 35.33 413 MET B C 1
ATOM 6465 O O . MET B 1 421 ? 13.436 -1.829 -48.959 1.00 36.18 413 MET B O 1
ATOM 6470 N N . ILE B 1 422 ? 13.132 -0.684 -50.880 1.00 29.67 414 ILE B N 1
ATOM 6471 C CA . ILE B 1 422 ? 14.351 0.105 -50.778 1.00 28.98 414 ILE B CA 1
ATOM 6472 C C . ILE B 1 422 ? 14.034 1.466 -51.387 1.00 33.29 414 ILE B C 1
ATOM 6473 O O . ILE B 1 422 ? 13.599 1.549 -52.540 1.00 40.80 414 ILE B O 1
ATOM 6478 N N . GLY B 1 423 ? 14.192 2.520 -50.602 1.00 29.74 415 GLY B N 1
ATOM 6479 C CA . GLY B 1 423 ? 13.786 3.842 -51.032 1.00 31.90 415 GLY B CA 1
ATOM 6480 C C . GLY B 1 423 ? 13.755 4.789 -49.852 1.00 34.22 415 GLY B C 1
ATOM 6481 O O . GLY B 1 423 ? 14.059 4.419 -48.715 1.00 43.56 415 GLY B O 1
ATOM 6482 N N . ALA B 1 424 ? 13.405 6.035 -50.148 1.00 25.81 416 ALA B N 1
ATOM 6483 C CA . ALA B 1 424 ? 13.326 7.037 -49.095 1.00 37.14 416 ALA B CA 1
ATOM 6484 C C . ALA B 1 424 ? 12.260 6.646 -48.080 1.00 39.15 416 ALA B C 1
ATOM 6485 O O . ALA B 1 424 ? 11.194 6.144 -48.440 1.00 39.36 416 ALA B O 1
ATOM 6487 N N . ARG B 1 425 ? 12.577 6.828 -46.800 1.00 36.37 417 ARG B N 1
ATOM 6488 C CA . ARG B 1 425 ? 11.632 6.634 -45.701 1.00 32.83 417 ARG B CA 1
ATOM 6489 C C . ARG B 1 425 ? 11.095 5.205 -45.619 1.00 38.61 417 ARG B C 1
ATOM 6490 O O . ARG B 1 425 ? 10.019 4.970 -45.054 1.00 33.79 417 ARG B O 1
ATOM 6498 N N . ALA B 1 426 ? 11.831 4.236 -46.162 1.00 38.87 418 ALA B N 1
ATOM 6499 C CA . ALA B 1 426 ? 11.378 2.855 -46.090 1.00 31.57 418 ALA B CA 1
ATOM 6500 C C . ALA B 1 426 ? 11.249 2.394 -44.647 1.00 36.54 418 ALA B C 1
ATOM 6501 O O . ALA B 1 426 ? 10.371 1.582 -44.329 1.00 40.71 418 ALA B O 1
ATOM 6503 N N . ALA B 1 427 ? 12.078 2.938 -43.752 1.00 38.63 419 ALA B N 1
ATOM 6504 C CA . ALA B 1 427 ? 12.029 2.526 -42.354 1.00 44.39 419 ALA B CA 1
ATOM 6505 C C . ALA B 1 427 ? 10.662 2.779 -41.742 1.00 39.59 419 ALA B C 1
ATOM 6506 O O . ALA B 1 427 ? 10.254 2.061 -40.825 1.00 30.77 419 ALA B O 1
ATOM 6508 N N . ASP B 1 428 ? 9.928 3.770 -42.249 1.00 35.50 420 ASP B N 1
ATOM 6509 C CA . ASP B 1 428 ? 8.595 4.048 -41.744 1.00 36.55 420 ASP B CA 1
ATOM 6510 C C . ASP B 1 428 ? 7.480 3.612 -42.680 1.00 40.78 420 ASP B C 1
ATOM 6511 O O . ASP B 1 428 ? 6.367 3.369 -42.208 1.00 41.74 420 ASP B O 1
ATOM 6516 N N . MET B 1 429 ? 7.747 3.493 -43.980 1.00 35.13 421 MET B N 1
ATOM 6517 C CA . MET B 1 429 ? 6.727 2.975 -44.882 1.00 30.05 421 MET B CA 1
ATOM 6518 C C . MET B 1 429 ? 6.411 1.515 -44.589 1.00 38.33 421 MET B C 1
ATOM 6519 O O . MET B 1 429 ? 5.279 1.068 -44.824 1.00 36.62 421 MET B O 1
ATOM 6524 N N . ILE B 1 430 ? 7.387 0.760 -44.075 1.00 33.77 422 ILE B N 1
ATOM 6525 C CA . ILE B 1 430 ? 7.177 -0.667 -43.866 1.00 30.90 422 ILE B CA 1
ATOM 6526 C C . ILE B 1 430 ? 6.016 -0.903 -42.912 1.00 36.45 422 ILE B C 1
ATOM 6527 O O . ILE B 1 430 ? 5.371 -1.955 -42.967 1.00 37.16 422 ILE B O 1
ATOM 6532 N N . ALA B 1 431 ? 5.700 0.085 -42.070 1.00 35.23 423 ALA B N 1
ATOM 6533 C CA . ALA B 1 431 ? 4.611 -0.067 -41.112 1.00 34.20 423 ALA B CA 1
ATOM 6534 C C . ALA B 1 431 ? 3.283 -0.307 -41.814 1.00 32.29 423 ALA B C 1
ATOM 6535 O O . ALA B 1 431 ? 2.447 -1.068 -41.321 1.00 47.19 423 ALA B O 1
ATOM 6537 N N . GLU B 1 432 ? 3.061 0.340 -42.961 1.00 31.89 424 GLU B N 1
ATOM 6538 C CA . GLU B 1 432 ? 1.842 0.069 -43.719 1.00 34.06 424 GLU B CA 1
ATOM 6539 C C . GLU B 1 432 ? 1.769 -1.396 -44.133 1.00 40.11 424 GLU B C 1
ATOM 6540 O O . GLU B 1 432 ? 0.703 -2.019 -44.066 1.00 40.72 424 GLU B O 1
ATOM 6546 N N . ALA B 1 433 ? 2.896 -1.964 -44.561 1.00 33.49 425 ALA B N 1
ATOM 6547 C CA . ALA B 1 433 ? 2.902 -3.354 -44.996 1.00 34.63 425 ALA B CA 1
ATOM 6548 C C . ALA B 1 433 ? 2.661 -4.309 -43.832 1.00 40.26 425 ALA B C 1
ATOM 6549 O O . ALA B 1 433 ? 2.002 -5.343 -43.998 1.00 49.12 425 ALA B O 1
ATOM 6551 N N . VAL B 1 434 ? 3.207 -3.994 -42.656 1.00 30.99 426 VAL B N 1
ATOM 6552 C CA . VAL B 1 434 ? 3.016 -4.849 -41.488 1.00 29.31 426 VAL B CA 1
ATOM 6553 C C . VAL B 1 434 ? 1.544 -4.907 -41.110 1.00 40.08 426 VAL B C 1
ATOM 6554 O O . VAL B 1 434 ? 0.974 -5.986 -40.914 1.00 55.98 426 VAL B O 1
ATOM 6558 N N . VAL B 1 435 ? 0.905 -3.745 -41.011 1.00 39.08 427 VAL B N 1
ATOM 6559 C CA . VAL B 1 435 ? -0.512 -3.698 -40.670 1.00 37.42 427 VAL B CA 1
ATOM 6560 C C . VAL B 1 435 ? -1.345 -4.360 -41.764 1.00 41.35 427 VAL B C 1
ATOM 6561 O O . VAL B 1 435 ? -2.349 -5.026 -41.485 1.00 43.39 427 VAL B O 1
ATOM 6565 N N . ALA B 1 436 ? -0.957 -4.169 -43.027 1.00 41.43 428 ALA B N 1
ATOM 6566 C CA . ALA B 1 436 ? -1.672 -4.807 -44.128 1.00 37.17 428 ALA B CA 1
ATOM 6567 C C . ALA B 1 436 ? -1.640 -6.325 -44.004 1.00 41.66 428 ALA B C 1
ATOM 6568 O O . ALA B 1 436 ? -2.679 -6.992 -44.096 1.00 46.49 428 ALA B O 1
ATOM 6570 N N . MET B 1 437 ? -0.456 -6.894 -43.785 1.00 42.97 429 MET B N 1
ATOM 6571 C CA . MET B 1 437 ? -0.372 -8.349 -43.720 1.00 45.19 429 MET B CA 1
ATOM 6572 C C . MET B 1 437 ? -1.020 -8.894 -42.453 1.00 41.36 429 MET B C 1
ATOM 6573 O O . MET B 1 437 ? -1.606 -9.981 -42.478 1.00 46.43 429 MET B O 1
ATOM 6578 N N . GLU B 1 438 ? -0.968 -8.134 -41.357 1.00 36.32 430 GLU B N 1
ATOM 6579 C CA . GLU B 1 438 ? -1.609 -8.558 -40.120 1.00 44.49 430 GLU B CA 1
ATOM 6580 C C . GLU B 1 438 ? -3.108 -8.742 -40.310 1.00 49.96 430 GLU B C 1
ATOM 6581 O O . GLU B 1 438 ? -3.726 -9.573 -39.631 1.00 46.79 430 GLU B O 1
ATOM 6587 N N . PHE B 1 439 ? -3.718 -7.952 -41.195 1.00 46.18 431 PHE B N 1
ATOM 6588 C CA . PHE B 1 439 ? -5.127 -8.098 -41.538 1.00 47.88 431 PHE B CA 1
ATOM 6589 C C . PHE B 1 439 ? -5.344 -8.927 -42.802 1.00 51.85 431 PHE B C 1
ATOM 6590 O O . PHE B 1 439 ? -6.444 -8.909 -43.364 1.00 43.21 431 PHE B O 1
ATOM 6598 N N . ARG B 1 440 ? -4.334 -9.691 -43.225 1.00 52.75 432 ARG B N 1
ATOM 6599 C CA . ARG B 1 440 ? -4.458 -10.612 -44.354 1.00 42.31 432 ARG B CA 1
ATOM 6600 C C . ARG B 1 440 ? -4.936 -9.891 -45.614 1.00 40.20 432 ARG B C 1
ATOM 6601 O O . ARG B 1 440 ? -5.768 -10.402 -46.367 1.00 50.56 432 ARG B O 1
ATOM 6609 N N . ALA B 1 441 ? -4.385 -8.703 -45.860 1.00 35.78 433 ALA B N 1
ATOM 6610 C CA . ALA B 1 441 ? -4.831 -7.871 -46.971 1.00 32.55 433 ALA B CA 1
ATOM 6611 C C . ALA B 1 441 ? -4.398 -8.458 -48.308 1.00 45.43 433 ALA B C 1
ATOM 6612 O O . ALA B 1 441 ? -3.332 -9.071 -48.433 1.00 52.28 433 ALA B O 1
ATOM 6614 N N . SER B 1 442 ? -5.228 -8.246 -49.322 1.00 43.49 434 SER B N 1
ATOM 6615 C CA . SER B 1 442 ? -4.879 -8.663 -50.669 1.00 44.50 434 SER B CA 1
ATOM 6616 C C . SER B 1 442 ? -4.154 -7.533 -51.381 1.00 41.31 434 SER B C 1
ATOM 6617 O O . SER B 1 442 ? -4.165 -6.384 -50.935 1.00 42.06 434 SER B O 1
ATOM 6620 N N . ALA B 1 443 ? -3.493 -7.877 -52.490 1.00 38.19 435 ALA B N 1
ATOM 6621 C CA . ALA B 1 443 ? -2.864 -6.844 -53.303 1.00 35.60 435 ALA B CA 1
ATOM 6622 C C . ALA B 1 443 ? -3.900 -5.846 -53.800 1.00 38.33 435 ALA B C 1
ATOM 6623 O O . ALA B 1 443 ? -3.655 -4.633 -53.795 1.00 39.06 435 ALA B O 1
ATOM 6625 N N . GLU B 1 444 ? -5.087 -6.337 -54.179 1.00 32.81 436 GLU B N 1
ATOM 6626 C CA . GLU B 1 444 ? -6.155 -5.450 -54.627 1.00 37.20 436 GLU B CA 1
ATOM 6627 C C . GLU B 1 444 ? -6.584 -4.495 -53.520 1.00 44.20 436 GLU B C 1
ATOM 6628 O O . GLU B 1 444 ? -6.793 -3.300 -53.775 1.00 38.92 436 GLU B O 1
ATOM 6634 N N . ASP B 1 445 ? -6.666 -4.991 -52.278 1.00 39.00 437 ASP B N 1
ATOM 6635 C CA . ASP B 1 445 ? -7.065 -4.147 -51.152 1.00 31.19 437 ASP B CA 1
ATOM 6636 C C . ASP B 1 445 ? -6.201 -2.903 -51.045 1.00 41.46 437 ASP B C 1
ATOM 6637 O O . ASP B 1 445 ? -6.714 -1.779 -50.983 1.00 47.57 437 ASP B O 1
ATOM 6642 N N . ILE B 1 446 ? -4.882 -3.087 -51.017 1.00 39.47 438 ILE B N 1
ATOM 6643 C CA . ILE B 1 446 ? -3.989 -1.945 -50.878 1.00 37.13 438 ILE B CA 1
ATOM 6644 C C . ILE B 1 446 ? -4.085 -1.048 -52.102 1.00 43.28 438 ILE B C 1
ATOM 6645 O O . ILE B 1 446 ? -4.045 0.183 -51.991 1.00 50.95 438 ILE B O 1
ATOM 6650 N N . ALA B 1 447 ? -4.257 -1.647 -53.283 1.00 41.75 439 ALA B N 1
ATOM 6651 C CA . ALA B 1 447 ? -4.336 -0.872 -54.515 1.00 36.67 439 ALA B CA 1
ATOM 6652 C C . ALA B 1 447 ? -5.564 0.032 -54.554 1.00 35.30 439 ALA B C 1
ATOM 6653 O O . ALA B 1 447 ? -5.596 0.983 -55.338 1.00 36.58 439 ALA B O 1
ATOM 6655 N N . ARG B 1 448 ? -6.579 -0.250 -53.745 1.00 31.93 440 ARG B N 1
ATOM 6656 C CA . ARG B 1 448 ? -7.804 0.528 -53.760 1.00 38.13 440 ARG B CA 1
ATOM 6657 C C . ARG B 1 448 ? -7.874 1.545 -52.631 1.00 42.63 440 ARG B C 1
ATOM 6658 O O . ARG B 1 448 ? -8.795 2.370 -52.616 1.00 46.07 440 ARG B O 1
ATOM 6666 N N . ILE B 1 449 ? -6.914 1.529 -51.723 1.00 44.32 441 ILE B N 1
ATOM 6667 C CA . ILE B 1 449 ? -6.896 2.400 -50.553 1.00 40.76 441 ILE B CA 1
ATOM 6668 C C . ILE B 1 449 ? -6.267 3.734 -50.928 1.00 37.61 441 ILE B C 1
ATOM 6669 O O . ILE B 1 449 ? -5.302 3.790 -51.700 1.00 33.20 441 ILE B O 1
ATOM 6674 N N . SER B 1 450 ? -6.819 4.817 -50.385 1.00 37.27 442 SER B N 1
ATOM 6675 C CA . SER B 1 450 ? -6.291 6.146 -50.662 1.00 32.62 442 SER B CA 1
ATOM 6676 C C . SER B 1 450 ? -4.869 6.290 -50.134 1.00 32.56 442 SER B C 1
ATOM 6677 O O . SER B 1 450 ? -4.592 6.015 -48.964 1.00 40.59 442 SER B O 1
ATOM 6680 N N . HIS B 1 451 ? -3.961 6.711 -51.006 1.00 23.96 443 HIS B N 1
ATOM 6681 C CA . HIS B 1 451 ? -2.604 7.063 -50.608 1.00 28.17 443 HIS B CA 1
ATOM 6682 C C . HIS B 1 451 ? -2.355 8.537 -50.909 1.00 35.16 443 HIS B C 1
ATOM 6683 O O . HIS B 1 451 ? -2.549 8.988 -52.043 1.00 25.99 443 HIS B O 1
ATOM 6690 N N . ALA B 1 452 ? -1.918 9.278 -49.892 1.00 38.51 444 ALA B N 1
ATOM 6691 C CA . ALA B 1 452 ? -1.711 10.713 -50.033 1.00 32.34 444 ALA B CA 1
ATOM 6692 C C . ALA B 1 452 ? -0.782 11.014 -51.200 1.00 29.53 444 ALA B C 1
ATOM 6693 O O . ALA B 1 452 ? 0.183 10.290 -51.449 1.00 23.57 444 ALA B O 1
ATOM 6695 N N . HIS B 1 453 ? -1.107 12.073 -51.938 1.00 33.07 445 HIS B N 1
ATOM 6696 C CA . HIS B 1 453 ? -0.318 12.526 -53.067 1.00 30.88 445 HIS B CA 1
ATOM 6697 C C . HIS B 1 453 ? 0.194 13.938 -52.815 1.00 40.55 445 HIS B C 1
ATOM 6698 O O . HIS B 1 453 ? -0.591 14.817 -52.433 1.00 51.84 445 HIS B O 1
ATOM 6705 N N . PRO B 1 454 ? 1.494 14.204 -53.006 1.00 40.36 446 PRO B N 1
ATOM 6706 C CA . PRO B 1 454 ? 2.534 13.231 -53.356 1.00 28.90 446 PRO B CA 1
ATOM 6707 C C . PRO B 1 454 ? 3.279 12.658 -52.150 1.00 30.72 446 PRO B C 1
ATOM 6708 O O . PRO B 1 454 ? 3.794 13.420 -51.352 1.00 27.60 446 PRO B O 1
ATOM 6712 N N . THR B 1 455 ? 3.353 11.333 -52.025 1.00 37.74 447 THR B N 1
ATOM 6713 C CA . THR B 1 455 ? 4.119 10.701 -50.956 1.00 32.96 447 THR B CA 1
ATOM 6714 C C . THR B 1 455 ? 4.865 9.498 -51.510 1.00 39.22 447 THR B C 1
ATOM 6715 O O . THR B 1 455 ? 4.577 9.001 -52.600 1.00 42.64 447 THR B O 1
ATOM 6719 N N . TYR B 1 456 ? 5.827 9.017 -50.725 1.00 35.10 448 TYR B N 1
ATOM 6720 C CA . TYR B 1 456 ? 6.566 7.831 -51.131 1.00 29.74 448 TYR B CA 1
ATOM 6721 C C . TYR B 1 456 ? 5.699 6.580 -51.043 1.00 35.90 448 TYR B C 1
ATOM 6722 O O . TYR B 1 456 ? 5.934 5.614 -51.778 1.00 37.93 448 TYR B O 1
ATOM 6731 N N . THR B 1 457 ? 4.679 6.589 -50.180 1.00 31.44 449 THR B N 1
ATOM 6732 C CA . THR B 1 457 ? 3.802 5.433 -50.054 1.00 26.79 449 THR B CA 1
ATOM 6733 C C . THR B 1 457 ? 2.982 5.183 -51.312 1.00 32.10 449 THR B C 1
ATOM 6734 O O . THR B 1 457 ? 2.408 4.097 -51.446 1.00 37.15 449 THR B O 1
ATOM 6738 N N . GLU B 1 458 ? 2.916 6.147 -52.238 1.00 29.54 450 GLU B N 1
ATOM 6739 C CA . GLU B 1 458 ? 2.221 5.892 -53.495 1.00 30.85 450 GLU B CA 1
ATOM 6740 C C . GLU B 1 458 ? 2.887 4.766 -54.281 1.00 35.70 450 GLU B C 1
ATOM 6741 O O . GLU B 1 458 ? 2.232 4.108 -55.097 1.00 41.15 450 GLU B O 1
ATOM 6747 N N . ALA B 1 459 ? 4.188 4.544 -54.067 1.00 33.07 451 ALA B N 1
ATOM 6748 C CA . ALA B 1 459 ? 4.860 3.412 -54.695 1.00 37.20 451 ALA B CA 1
ATOM 6749 C C . ALA B 1 459 ? 4.327 2.080 -54.168 1.00 38.11 451 ALA B C 1
ATOM 6750 O O . ALA B 1 459 ? 4.337 1.075 -54.892 1.00 28.77 451 ALA B O 1
ATOM 6752 N N . ILE B 1 460 ? 3.872 2.048 -52.915 1.00 28.24 452 ILE B N 1
ATOM 6753 C CA . ILE B 1 460 ? 3.225 0.851 -52.395 1.00 28.25 452 ILE B CA 1
ATOM 6754 C C . ILE B 1 460 ? 1.914 0.601 -53.129 1.00 37.00 452 ILE B C 1
ATOM 6755 O O . ILE B 1 460 ? 1.630 -0.520 -53.567 1.00 39.20 452 ILE B O 1
ATOM 6760 N N . LYS B 1 461 ? 1.087 1.641 -53.255 1.00 23.97 453 LYS B N 1
ATOM 6761 C CA . LYS B 1 461 ? -0.176 1.493 -53.969 1.00 36.94 453 LYS B CA 1
ATOM 6762 C C . LYS B 1 461 ? 0.063 1.045 -55.408 1.00 32.84 453 LYS B C 1
ATOM 6763 O O . LYS B 1 461 ? -0.641 0.168 -55.921 1.00 46.06 453 LYS B O 1
ATOM 6769 N N . GLU B 1 462 ? 1.066 1.625 -56.067 1.00 31.77 454 GLU B N 1
ATOM 6770 C CA . GLU B 1 462 ? 1.349 1.268 -57.451 1.00 31.60 454 GLU B CA 1
ATOM 6771 C C . GLU B 1 462 ? 1.878 -0.155 -57.558 1.00 35.55 454 GLU B C 1
ATOM 6772 O O . GLU B 1 462 ? 1.474 -0.904 -58.452 1.00 35.02 454 GLU B O 1
ATOM 6778 N N . ALA B 1 463 ? 2.778 -0.551 -56.655 1.00 33.20 455 ALA B N 1
ATOM 6779 C CA . ALA B 1 463 ? 3.269 -1.925 -56.671 1.00 34.32 455 ALA B CA 1
ATOM 6780 C C . ALA B 1 463 ? 2.135 -2.911 -56.441 1.00 39.39 455 ALA B C 1
ATOM 6781 O O . ALA B 1 463 ? 2.087 -3.974 -57.073 1.00 43.65 455 ALA B O 1
ATOM 6783 N N . ALA B 1 464 ? 1.198 -2.564 -55.555 1.00 38.29 456 ALA B N 1
ATOM 6784 C CA . ALA B 1 464 ? 0.049 -3.427 -55.310 1.00 40.47 456 ALA B CA 1
ATOM 6785 C C . ALA B 1 464 ? -0.815 -3.554 -56.555 1.00 39.76 456 ALA B C 1
ATOM 6786 O O . ALA B 1 464 ? -1.341 -4.635 -56.845 1.00 43.95 456 ALA B O 1
ATOM 6788 N N . LEU B 1 465 ? -0.984 -2.454 -57.294 1.00 34.28 457 LEU B N 1
ATOM 6789 C CA . LEU B 1 465 ? -1.681 -2.513 -58.575 1.00 34.45 457 LEU B CA 1
ATOM 6790 C C . LEU B 1 465 ? -0.951 -3.414 -59.565 1.00 40.78 457 LEU B C 1
ATOM 6791 O O . LEU B 1 465 ? -1.585 -4.129 -60.349 1.00 45.84 457 LEU B O 1
ATOM 6796 N N . ASP B 1 466 ? 0.383 -3.369 -59.570 1.00 41.65 458 ASP B N 1
ATOM 6797 C CA . ASP B 1 466 ? 1.142 -4.230 -60.473 1.00 45.13 458 ASP B CA 1
ATOM 6798 C C . ASP B 1 466 ? 0.999 -5.692 -60.089 1.00 48.10 458 ASP B C 1
ATOM 6799 O O . ASP B 1 466 ? 0.900 -6.563 -60.961 1.00 56.07 458 ASP B O 1
ATOM 6804 N N . ALA B 1 467 ? 0.979 -5.979 -58.787 1.00 44.94 459 ALA B N 1
ATOM 6805 C CA . ALA B 1 467 ? 0.897 -7.361 -58.335 1.00 42.49 459 ALA B CA 1
ATOM 6806 C C . ALA B 1 467 ? -0.491 -7.942 -58.572 1.00 49.99 459 ALA B C 1
ATOM 6807 O O . ALA B 1 467 ? -0.626 -9.100 -58.989 1.00 45.45 459 ALA B O 1
ATOM 6809 N N . THR B 1 468 ? -1.537 -7.153 -58.319 1.00 50.95 460 THR B N 1
ATOM 6810 C CA . THR B 1 468 ? -2.886 -7.704 -58.350 1.00 41.21 460 THR B CA 1
ATOM 6811 C C . THR B 1 468 ? -3.328 -8.022 -59.772 1.00 41.20 460 THR B C 1
ATOM 6812 O O . THR B 1 468 ? -4.031 -9.015 -59.994 1.00 53.76 460 THR B O 1
ATOM 6816 N N . GLY B 1 469 ? -2.917 -7.211 -60.749 1.00 33.21 461 GLY B N 1
ATOM 6817 C CA . GLY B 1 469 ? -3.380 -7.403 -62.111 1.00 29.69 461 GLY B CA 1
ATOM 6818 C C . GLY B 1 469 ? -2.570 -6.706 -63.184 1.00 34.02 461 GLY B C 1
ATOM 6819 O O . GLY B 1 469 ? -3.114 -6.372 -64.241 1.00 38.66 461 GLY B O 1
ATOM 6820 N N . LYS B 1 470 ? -1.278 -6.478 -62.922 1.00 36.02 462 LYS B N 1
ATOM 6821 C CA . LYS B 1 470 ? -0.374 -5.820 -63.871 1.00 37.38 462 LYS B CA 1
ATOM 6822 C C . LYS B 1 470 ? -0.977 -4.518 -64.396 1.00 39.17 462 LYS B C 1
ATOM 6823 O O . LYS B 1 470 ? -0.846 -4.180 -65.575 1.00 39.56 462 LYS B O 1
ATOM 6829 N N . ARG B 1 471 ? -1.625 -3.765 -63.510 1.00 31.11 463 ARG B N 1
ATOM 6830 C CA . ARG B 1 471 ? -2.375 -2.584 -63.927 1.00 38.93 463 ARG B CA 1
ATOM 6831 C C . ARG B 1 471 ? -2.007 -1.373 -63.074 1.00 46.83 463 ARG B C 1
ATOM 6832 O O . ARG B 1 471 ? -2.864 -0.637 -62.580 1.00 46.76 463 ARG B O 1
ATOM 6840 N N . ALA B 1 472 ? -0.710 -1.158 -62.880 1.00 45.92 464 ALA B N 1
ATOM 6841 C CA . ALA B 1 472 ? -0.254 0.081 -62.275 1.00 40.86 464 ALA B CA 1
ATOM 6842 C C . ALA B 1 472 ? -0.581 1.259 -63.191 1.00 45.81 464 ALA B C 1
ATOM 6843 O O . ALA B 1 472 ? -0.669 1.119 -64.414 1.00 47.72 464 ALA B O 1
ATOM 6845 N N . ILE B 1 473 ? -0.772 2.424 -62.579 1.00 43.95 465 ILE B N 1
ATOM 6846 C CA . ILE B 1 473 ? -1.207 3.622 -63.292 1.00 26.57 465 ILE B CA 1
ATOM 6847 C C . ILE B 1 473 ? -0.028 4.448 -63.796 1.00 32.95 465 ILE B C 1
ATOM 6848 O O . ILE B 1 473 ? -0.052 4.942 -64.926 1.00 38.13 465 ILE B O 1
ATOM 6853 N N . HIS B 1 474 ? 1.008 4.636 -62.976 1.00 37.69 466 HIS B N 1
ATOM 6854 C CA . HIS B 1 474 ? 2.087 5.565 -63.290 1.00 42.48 466 HIS B CA 1
ATOM 6855 C C . HIS B 1 474 ? 3.340 4.865 -63.804 1.00 40.32 466 HIS B C 1
ATOM 6856 O O . HIS B 1 474 ? 4.441 5.413 -63.708 1.00 39.26 466 HIS B O 1
ATOM 6863 N N . MET B 1 475 ? 3.183 3.682 -64.383 1.00 41.03 467 MET B N 1
ATOM 6864 C CA . MET B 1 475 ? 4.300 2.873 -64.856 1.00 39.27 467 MET B CA 1
ATOM 6865 C C . MET B 1 475 ? 3.991 2.320 -66.248 1.00 47.78 467 MET B C 1
ATOM 6866 O O . MET B 1 475 ? 2.831 2.073 -66.600 1.00 50.46 467 MET B O 1
ATOM 6872 N N . HIS C 1 6 ? -11.171 98.320 -47.005 1.00 94.67 -2 HIS C N 1
ATOM 6873 C CA . HIS C 1 6 ? -12.167 99.011 -47.821 1.00 102.61 -2 HIS C CA 1
ATOM 6874 C C . HIS C 1 6 ? -13.586 98.646 -47.385 1.00 97.52 -2 HIS C C 1
ATOM 6875 O O . HIS C 1 6 ? -14.503 99.472 -47.462 1.00 100.23 -2 HIS C O 1
ATOM 6877 N N . HIS C 1 7 ? -13.754 97.404 -46.926 1.00 91.68 -1 HIS C N 1
ATOM 6878 C CA . HIS C 1 7 ? -15.042 96.908 -46.454 1.00 95.31 -1 HIS C CA 1
ATOM 6879 C C . HIS C 1 7 ? -15.097 96.940 -44.932 1.00 101.78 -1 HIS C C 1
ATOM 6880 O O . HIS C 1 7 ? -14.424 97.759 -44.298 1.00 86.19 -1 HIS C O 1
ATOM 6882 N N . HIS C 1 8 ? -15.893 96.051 -44.340 1.00 110.20 0 HIS C N 1
ATOM 6883 C CA . HIS C 1 8 ? -16.008 95.941 -42.894 1.00 116.27 0 HIS C CA 1
ATOM 6884 C C . HIS C 1 8 ? -15.915 94.476 -42.496 1.00 121.58 0 HIS C C 1
ATOM 6885 O O . HIS C 1 8 ? -16.135 93.575 -43.310 1.00 129.56 0 HIS C O 1
ATOM 6887 N N . MET C 1 9 ? -15.582 94.245 -41.227 1.00 115.15 1 MET C N 1
ATOM 6888 C CA . MET C 1 9 ? -15.479 92.894 -40.684 1.00 103.40 1 MET C CA 1
ATOM 6889 C C . MET C 1 9 ? -16.142 92.861 -39.316 1.00 101.77 1 MET C C 1
ATOM 6890 O O . MET C 1 9 ? -15.708 93.565 -38.399 1.00 108.05 1 MET C O 1
ATOM 6895 N N . ASN C 1 10 ? -17.185 92.047 -39.176 1.00 92.95 2 ASN C N 1
ATOM 6896 C CA . ASN C 1 10 ? -17.864 91.932 -37.895 1.00 91.69 2 ASN C CA 1
ATOM 6897 C C . ASN C 1 10 ? -17.009 91.199 -36.868 1.00 87.44 2 ASN C C 1
ATOM 6898 O O . ASN C 1 10 ? -16.125 90.403 -37.195 1.00 84.92 2 ASN C O 1
ATOM 6903 N N . GLN C 1 11 ? -17.300 91.482 -35.602 1.00 87.33 3 GLN C N 1
ATOM 6904 C CA . GLN C 1 11 ? -16.597 90.906 -34.469 1.00 79.22 3 GLN C CA 1
ATOM 6905 C C . GLN C 1 11 ? -17.602 90.274 -33.515 1.00 72.91 3 GLN C C 1
ATOM 6906 O O . GLN C 1 11 ? -18.662 90.848 -33.244 1.00 70.98 3 GLN C O 1
ATOM 6908 N N . PHE C 1 12 ? -17.265 89.089 -33.011 1.00 67.88 4 PHE C N 1
ATOM 6909 C CA . PHE C 1 12 ? -18.105 88.370 -32.065 1.00 69.25 4 PHE C CA 1
ATOM 6910 C C . PHE C 1 12 ? -17.247 87.864 -30.915 1.00 73.49 4 PHE C C 1
ATOM 6911 O O . PHE C 1 12 ? -16.027 87.729 -31.035 1.00 74.55 4 PHE C O 1
ATOM 6919 N N . ASP C 1 13 ? -17.901 87.587 -29.787 1.00 69.81 5 ASP C N 1
ATOM 6920 C CA . ASP C 1 13 ? -17.167 87.008 -28.670 1.00 72.29 5 ASP C CA 1
ATOM 6921 C C . ASP C 1 13 ? -16.924 85.518 -28.881 1.00 74.37 5 ASP C C 1
ATOM 6922 O O . ASP C 1 13 ? -15.826 85.023 -28.605 1.00 77.22 5 ASP C O 1
ATOM 6927 N N . VAL C 1 14 ? -17.924 84.790 -29.374 1.00 71.04 6 VAL C N 1
ATOM 6928 C CA . VAL C 1 14 ? -17.813 83.354 -29.616 1.00 63.05 6 VAL C CA 1
ATOM 6929 C C . VAL C 1 14 ? -18.452 83.032 -30.962 1.00 63.35 6 VAL C C 1
ATOM 6930 O O . VAL C 1 14 ? -19.539 83.527 -31.283 1.00 56.40 6 VAL C O 1
ATOM 6934 N N . ALA C 1 15 ? -17.764 82.211 -31.754 1.00 68.68 7 ALA C N 1
ATOM 6935 C CA . ALA C 1 15 ? -18.290 81.670 -33.000 1.00 68.41 7 ALA C CA 1
ATOM 6936 C C . ALA C 1 15 ? -18.378 80.153 -32.895 1.00 56.30 7 ALA C C 1
ATOM 6937 O O . ALA C 1 15 ? -17.476 79.510 -32.352 1.00 58.37 7 ALA C O 1
ATOM 6939 N N . VAL C 1 16 ? -19.460 79.582 -33.422 1.00 55.40 8 VAL C N 1
ATOM 6940 C CA . VAL C 1 16 ? -19.701 78.139 -33.376 1.00 61.93 8 VAL C CA 1
ATOM 6941 C C . VAL C 1 16 ? -19.836 77.625 -34.803 1.00 56.35 8 VAL C C 1
ATOM 6942 O O . VAL C 1 16 ? -20.733 78.054 -35.540 1.00 57.42 8 VAL C O 1
ATOM 6946 N N . ILE C 1 17 ? -18.951 76.711 -35.193 1.00 45.59 9 ILE C N 1
ATOM 6947 C CA . ILE C 1 17 ? -18.971 76.128 -36.531 1.00 51.15 9 ILE C CA 1
ATOM 6948 C C . ILE C 1 17 ? -19.669 74.777 -36.449 1.00 55.90 9 ILE C C 1
ATOM 6949 O O . ILE C 1 17 ? -19.100 73.800 -35.947 1.00 43.16 9 ILE C O 1
ATOM 6954 N N . GLY C 1 18 ? -20.884 74.714 -36.992 1.00 49.79 10 GLY C N 1
ATOM 6955 C CA . GLY C 1 18 ? -21.715 73.529 -36.918 1.00 41.64 10 GLY C CA 1
ATOM 6956 C C . GLY C 1 18 ? -22.963 73.781 -36.101 1.00 51.42 10 GLY C C 1
ATOM 6957 O O . GLY C 1 18 ? -22.875 74.315 -34.990 1.00 56.12 10 GLY C O 1
ATOM 6958 N N . SER C 1 19 ? -24.134 73.408 -36.627 1.00 50.56 11 SER C N 1
ATOM 6959 C CA . SER C 1 19 ? -25.401 73.666 -35.950 1.00 58.34 11 SER C CA 1
ATOM 6960 C C . SER C 1 19 ? -26.084 72.377 -35.496 1.00 61.61 11 SER C C 1
ATOM 6961 O O . SER C 1 19 ? -27.315 72.310 -35.418 1.00 59.88 11 SER C O 1
ATOM 6964 N N . GLY C 1 20 ? -25.290 71.341 -35.201 1.00 61.53 12 GLY C N 1
ATOM 6965 C CA . GLY C 1 20 ? -25.807 70.140 -34.602 1.00 57.65 12 GLY C CA 1
ATOM 6966 C C . GLY C 1 20 ? -26.143 70.341 -33.131 1.00 55.63 12 GLY C C 1
ATOM 6967 O O . GLY C 1 20 ? -26.046 71.455 -32.593 1.00 58.64 12 GLY C O 1
ATOM 6968 N N . PRO C 1 21 ? -26.558 69.261 -32.466 1.00 53.36 13 PRO C N 1
ATOM 6969 C CA . PRO C 1 21 ? -26.882 69.373 -31.031 1.00 52.73 13 PRO C CA 1
ATOM 6970 C C . PRO C 1 21 ? -25.753 69.956 -30.200 1.00 59.19 13 PRO C C 1
ATOM 6971 O O . PRO C 1 21 ? -26.013 70.751 -29.294 1.00 70.39 13 PRO C O 1
ATOM 6975 N N . GLY C 1 22 ? -24.504 69.583 -30.476 1.00 53.97 14 GLY C N 1
ATOM 6976 C CA . GLY C 1 22 ? -23.398 70.218 -29.781 1.00 48.88 14 GLY C CA 1
ATOM 6977 C C . GLY C 1 22 ? -23.288 71.693 -30.121 1.00 53.64 14 GLY C C 1
ATOM 6978 O O . GLY C 1 22 ? -23.162 72.542 -29.234 1.00 57.45 14 GLY C O 1
ATOM 6979 N N . GLY C 1 23 ? -23.339 72.015 -31.411 1.00 51.22 15 GLY C N 1
ATOM 6980 C CA . GLY C 1 23 ? -23.189 73.374 -31.878 1.00 42.88 15 GLY C CA 1
ATOM 6981 C C . GLY C 1 23 ? -24.223 74.347 -31.358 1.00 52.91 15 GLY C C 1
ATOM 6982 O O . GLY C 1 23 ? -23.864 75.356 -30.744 1.00 60.84 15 GLY C O 1
ATOM 6983 N N . TYR C 1 24 ? -25.509 74.073 -31.602 1.00 55.77 16 TYR C N 1
ATOM 6984 C CA . TYR C 1 24 ? -26.524 75.065 -31.267 1.00 56.83 16 TYR C CA 1
ATOM 6985 C C . TYR C 1 24 ? -26.828 75.092 -29.774 1.00 51.11 16 TYR C C 1
ATOM 6986 O O . TYR C 1 24 ? -27.253 76.131 -29.257 1.00 59.88 16 TYR C O 1
ATOM 6995 N N . VAL C 1 25 ? -26.634 73.983 -29.061 1.00 51.86 17 VAL C N 1
ATOM 6996 C CA . VAL C 1 25 ? -26.791 74.040 -27.610 1.00 52.31 17 VAL C CA 1
ATOM 6997 C C . VAL C 1 25 ? -25.672 74.873 -27.003 1.00 53.24 17 VAL C C 1
ATOM 6998 O O . VAL C 1 25 ? -25.896 75.664 -26.078 1.00 57.15 17 VAL C O 1
ATOM 7002 N N . ALA C 1 26 ? -24.455 74.727 -27.529 1.00 48.87 18 ALA C N 1
ATOM 7003 C CA . ALA C 1 26 ? -23.356 75.570 -27.078 1.00 52.64 18 ALA C CA 1
ATOM 7004 C C . ALA C 1 26 ? -23.666 77.043 -27.301 1.00 61.88 18 ALA C C 1
ATOM 7005 O O . ALA C 1 26 ? -23.444 77.873 -26.412 1.00 70.32 18 ALA C O 1
ATOM 7007 N N . ALA C 1 27 ? -24.203 77.380 -28.477 1.00 60.39 19 ALA C N 1
ATOM 7008 C CA . ALA C 1 27 ? -24.514 78.772 -28.787 1.00 53.20 19 ALA C CA 1
ATOM 7009 C C . ALA C 1 27 ? -25.546 79.339 -27.824 1.00 53.75 19 ALA C C 1
ATOM 7010 O O . ALA C 1 27 ? -25.407 80.475 -27.350 1.00 55.19 19 ALA C O 1
ATOM 7012 N N . ILE C 1 28 ? -26.593 78.567 -27.524 1.00 49.33 20 ILE C N 1
ATOM 7013 C CA . ILE C 1 28 ? -27.623 79.052 -26.609 1.00 55.07 20 ILE C CA 1
ATOM 7014 C C . ILE C 1 28 ? -27.026 79.322 -25.234 1.00 57.39 20 ILE C C 1
ATOM 7015 O O . ILE C 1 28 ? -27.298 80.356 -24.617 1.00 66.61 20 ILE C O 1
ATOM 7020 N N . ARG C 1 29 ? -26.184 78.410 -24.744 1.00 51.23 21 ARG C N 1
ATOM 7021 C CA . ARG C 1 29 ? -25.545 78.616 -23.449 1.00 58.26 21 ARG C CA 1
ATOM 7022 C C . ARG C 1 29 ? -24.597 79.808 -23.484 1.00 68.92 21 ARG C C 1
ATOM 7023 O O . ARG C 1 29 ? -24.441 80.505 -22.475 1.00 77.17 21 ARG C O 1
ATOM 7031 N N . CYS C 1 30 ? -23.966 80.059 -24.634 1.00 66.78 22 CYS C N 1
ATOM 7032 C CA . CYS C 1 30 ? -23.094 81.224 -24.773 1.00 71.76 22 CYS C CA 1
ATOM 7033 C C . CYS C 1 30 ? -23.884 82.528 -24.699 1.00 69.65 22 CYS C C 1
ATOM 7034 O O . CYS C 1 30 ? -23.451 83.489 -24.049 1.00 63.00 22 CYS C O 1
ATOM 7037 N N . ALA C 1 31 ? -25.043 82.580 -25.359 1.00 70.73 23 ALA C N 1
ATOM 7038 C CA . ALA C 1 31 ? -25.881 83.771 -25.282 1.00 59.19 23 ALA C CA 1
ATOM 7039 C C . ALA C 1 31 ? -26.380 83.992 -23.864 1.00 72.33 23 ALA C C 1
ATOM 7040 O O . ALA C 1 31 ? -26.500 85.136 -23.410 1.00 83.68 23 ALA C O 1
ATOM 7042 N N . GLN C 1 32 ? -26.680 82.903 -23.151 1.00 64.98 24 GLN C N 1
ATOM 7043 C CA . GLN C 1 32 ? -27.158 83.015 -21.777 1.00 60.87 24 GLN C CA 1
ATOM 7044 C C . GLN C 1 32 ? -26.099 83.606 -20.856 1.00 68.05 24 GLN C C 1
ATOM 7045 O O . GLN C 1 32 ? -26.441 84.250 -19.859 1.00 72.43 24 GLN C O 1
ATOM 7051 N N . LEU C 1 33 ? -24.822 83.389 -21.160 1.00 66.17 25 LEU C N 1
ATOM 7052 C CA . LEU C 1 33 ? -23.730 83.874 -20.327 1.00 66.05 25 LEU C CA 1
ATOM 7053 C C . LEU C 1 33 ? -23.265 85.278 -20.692 1.00 73.13 25 LEU C C 1
ATOM 7054 O O . LEU C 1 33 ? -22.363 85.804 -20.033 1.00 77.01 25 LEU C O 1
ATOM 7059 N N . GLY C 1 34 ? -23.841 85.890 -21.723 1.00 76.77 26 GLY C N 1
ATOM 7060 C CA . GLY C 1 34 ? -23.558 87.269 -22.051 1.00 70.48 26 GLY C CA 1
ATOM 7061 C C . GLY C 1 34 ? -22.661 87.495 -23.246 1.00 74.14 26 GLY C C 1
ATOM 7062 O O . GLY C 1 34 ? -22.236 88.634 -23.464 1.00 86.50 26 GLY C O 1
ATOM 7063 N N . PHE C 1 35 ? -22.342 86.457 -24.013 1.00 75.63 27 PHE C N 1
ATOM 7064 C CA . PHE C 1 35 ? -21.463 86.593 -25.167 1.00 77.09 27 PHE C CA 1
ATOM 7065 C C . PHE C 1 35 ? -22.253 86.976 -26.409 1.00 80.68 27 PHE C C 1
ATOM 7066 O O . PHE C 1 35 ? -23.388 86.529 -26.601 1.00 79.14 27 PHE C O 1
ATOM 7074 N N . LYS C 1 36 ? -21.646 87.806 -27.252 1.00 82.63 28 LYS C N 1
ATOM 7075 C CA . LYS C 1 36 ? -22.155 88.011 -28.603 1.00 83.73 28 LYS C CA 1
ATOM 7076 C C . LYS C 1 36 ? -21.749 86.788 -29.416 1.00 75.43 28 LYS C C 1
ATOM 7077 O O . LYS C 1 36 ? -20.564 86.601 -29.714 1.00 78.35 28 LYS C O 1
ATOM 7079 N N . THR C 1 37 ? -22.724 85.955 -29.777 1.00 66.81 29 THR C N 1
ATOM 7080 C CA . THR C 1 37 ? -22.459 84.630 -30.322 1.00 67.66 29 THR C CA 1
ATOM 7081 C C . THR C 1 37 ? -22.976 84.525 -31.748 1.00 62.77 29 THR C C 1
ATOM 7082 O O . THR C 1 37 ? -24.075 84.995 -32.061 1.00 68.84 29 THR C O 1
ATOM 7086 N N . VAL C 1 38 ? -22.189 83.880 -32.600 1.00 59.05 30 VAL C N 1
ATOM 7087 C CA . VAL C 1 38 ? -22.574 83.617 -33.980 1.00 62.61 30 VAL C CA 1
ATOM 7088 C C . VAL C 1 38 ? -22.356 82.134 -34.251 1.00 54.98 30 VAL C C 1
ATOM 7089 O O . VAL C 1 38 ? -21.409 81.529 -33.737 1.00 53.54 30 VAL C O 1
ATOM 7093 N N . ILE C 1 39 ? -23.242 81.546 -35.046 1.00 56.37 31 ILE C N 1
ATOM 7094 C CA . ILE C 1 39 ? -23.159 80.138 -35.404 1.00 61.65 31 ILE C CA 1
ATOM 7095 C C . ILE C 1 39 ? -23.193 80.023 -36.921 1.00 62.16 31 ILE C C 1
ATOM 7096 O O . ILE C 1 39 ? -23.925 80.757 -37.596 1.00 59.48 31 ILE C O 1
ATOM 7101 N N . ILE C 1 40 ? -22.384 79.113 -37.456 1.00 63.17 32 ILE C N 1
ATOM 7102 C CA . ILE C 1 40 ? -22.190 78.957 -38.892 1.00 61.33 32 ILE C CA 1
ATOM 7103 C C . ILE C 1 40 ? -22.637 77.559 -39.283 1.00 62.93 32 ILE C C 1
ATOM 7104 O O . ILE C 1 40 ? -22.262 76.578 -38.630 1.00 69.64 32 ILE C O 1
ATOM 7109 N N . GLU C 1 41 ? -23.454 77.471 -40.330 1.00 57.69 33 GLU C N 1
ATOM 7110 C CA . GLU C 1 41 ? -23.918 76.184 -40.827 1.00 60.22 33 GLU C CA 1
ATOM 7111 C C . GLU C 1 41 ? -23.915 76.193 -42.349 1.00 60.78 33 GLU C C 1
ATOM 7112 O O . GLU C 1 41 ? -24.502 77.084 -42.967 1.00 63.05 33 GLU C O 1
ATOM 7118 N N . LYS C 1 42 ? -23.264 75.190 -42.944 1.00 75.54 34 LYS C N 1
ATOM 7119 C CA . LYS C 1 42 ? -23.213 75.070 -44.398 1.00 73.79 34 LYS C CA 1
ATOM 7120 C C . LYS C 1 42 ? -24.491 74.470 -44.971 1.00 76.12 34 LYS C C 1
ATOM 7121 O O . LYS C 1 42 ? -24.806 74.698 -46.144 1.00 74.08 34 LYS C O 1
ATOM 7127 N N . TYR C 1 43 ? -25.218 73.691 -44.175 1.00 78.41 35 TYR C N 1
ATOM 7128 C CA . TYR C 1 43 ? -26.443 73.062 -44.635 1.00 84.67 35 TYR C CA 1
ATOM 7129 C C . TYR C 1 43 ? -27.526 74.124 -44.823 1.00 84.12 35 TYR C C 1
ATOM 7130 O O . TYR C 1 43 ? -27.461 75.222 -44.260 1.00 76.36 35 TYR C O 1
ATOM 7139 N N . SER C 1 44 ? -28.543 73.780 -45.617 1.00 89.77 36 SER C N 1
ATOM 7140 C CA . SER C 1 44 ? -29.622 74.727 -45.881 1.00 89.27 36 SER C CA 1
ATOM 7141 C C . SER C 1 44 ? -30.404 75.062 -44.617 1.00 82.77 36 SER C C 1
ATOM 7142 O O . SER C 1 44 ? -30.900 76.186 -44.477 1.00 79.70 36 SER C O 1
ATOM 7145 N N . THR C 1 45 ? -30.529 74.112 -43.692 1.00 79.35 37 THR C N 1
ATOM 7146 C CA . THR C 1 45 ? -31.261 74.319 -42.451 1.00 75.48 37 THR C CA 1
ATOM 7147 C C . THR C 1 45 ? -30.382 73.942 -41.262 1.00 69.66 37 THR C C 1
ATOM 7148 O O . THR C 1 45 ? -29.344 73.288 -41.403 1.00 56.15 37 THR C O 1
ATOM 7152 N N . LEU C 1 46 ? -30.815 74.365 -40.078 1.00 66.71 38 LEU C N 1
ATOM 7153 C CA . LEU C 1 46 ? -30.095 74.108 -38.841 1.00 67.02 38 LEU C CA 1
ATOM 7154 C C . LEU C 1 46 ? -30.506 72.757 -38.267 1.00 71.22 38 LEU C C 1
ATOM 7155 O O . LEU C 1 46 ? -31.549 72.199 -38.614 1.00 76.73 38 LEU C O 1
ATOM 7160 N N . GLY C 1 47 ? -29.665 72.226 -37.383 1.00 73.66 39 GLY C N 1
ATOM 7161 C CA . GLY C 1 47 ? -30.013 70.988 -36.711 1.00 71.48 39 GLY C CA 1
ATOM 7162 C C . GLY C 1 47 ? -28.941 69.921 -36.764 1.00 70.81 39 GLY C C 1
ATOM 7163 O O . GLY C 1 47 ? -28.952 68.979 -35.965 1.00 57.01 39 GLY C O 1
ATOM 7164 N N . GLY C 1 48 ? -28.041 70.025 -37.740 1.00 82.88 40 GLY C N 1
ATOM 7165 C CA . GLY C 1 48 ? -26.944 69.084 -37.813 1.00 79.99 40 GLY C CA 1
ATOM 7166 C C . GLY C 1 48 ? -27.372 67.705 -38.286 1.00 72.64 40 GLY C C 1
ATOM 7167 O O . GLY C 1 48 ? -28.418 67.511 -38.909 1.00 71.62 40 GLY C O 1
ATOM 7168 N N . THR C 1 49 ? -26.518 66.728 -37.973 1.00 72.84 41 THR C N 1
ATOM 7169 C CA . THR C 1 49 ? -26.786 65.347 -38.362 1.00 64.99 41 THR C CA 1
ATOM 7170 C C . THR C 1 49 ? -28.031 64.815 -37.663 1.00 63.84 41 THR C C 1
ATOM 7171 O O . THR C 1 49 ? -28.891 64.192 -38.294 1.00 60.05 41 THR C O 1
ATOM 7175 N N . CYS C 1 50 ? -28.149 65.068 -36.357 1.00 63.95 42 CYS C N 1
ATOM 7176 C CA . CYS C 1 50 ? -29.206 64.454 -35.556 1.00 61.28 42 CYS C CA 1
ATOM 7177 C C . CYS C 1 50 ? -30.597 64.846 -36.043 1.00 60.59 42 CYS C C 1
ATOM 7178 O O . CYS C 1 50 ? -31.529 64.032 -36.001 1.00 59.83 42 CYS C O 1
ATOM 7181 N N . LEU C 1 51 ? -30.764 66.090 -36.492 1.00 53.11 43 LEU C N 1
ATOM 7182 C CA . LEU C 1 51 ? -32.082 66.561 -36.895 1.00 48.46 43 LEU C CA 1
ATOM 7183 C C . LEU C 1 51 ? -32.403 66.208 -38.342 1.00 49.24 43 LEU C C 1
ATOM 7184 O O . LEU C 1 51 ? -33.515 65.762 -38.637 1.00 46.58 43 LEU C O 1
ATOM 7189 N N . ASN C 1 52 ? -31.459 66.419 -39.255 1.00 58.27 44 ASN C N 1
ATOM 7190 C CA . ASN C 1 52 ? -31.785 66.318 -40.671 1.00 65.13 44 ASN C CA 1
ATOM 7191 C C . ASN C 1 52 ? -31.593 64.911 -41.234 1.00 67.61 44 ASN C C 1
ATOM 7192 O O . ASN C 1 52 ? -32.390 64.472 -42.072 1.00 60.05 44 ASN C O 1
ATOM 7197 N N . VAL C 1 53 ? -30.571 64.180 -40.782 1.00 76.74 45 VAL C N 1
ATOM 7198 C CA . VAL C 1 53 ? -30.274 62.859 -41.337 1.00 71.11 45 VAL C CA 1
ATOM 7199 C C . VAL C 1 53 ? -29.868 61.883 -40.236 1.00 70.52 45 VAL C C 1
ATOM 7200 O O . VAL C 1 53 ? -29.193 60.882 -40.505 1.00 79.78 45 VAL C O 1
ATOM 7204 N N . GLY C 1 54 ? -30.280 62.152 -38.996 1.00 59.58 46 GLY C N 1
ATOM 7205 C CA . GLY C 1 54 ? -29.839 61.328 -37.885 1.00 55.40 46 GLY C CA 1
ATOM 7206 C C . GLY C 1 54 ? -30.911 60.854 -36.923 1.00 57.03 46 GLY C C 1
ATOM 7207 O O . GLY C 1 54 ? -31.815 60.113 -37.321 1.00 58.34 46 GLY C O 1
ATOM 7208 N N . CYS C 1 55 ? -30.821 61.279 -35.656 1.00 51.70 47 CYS C N 1
ATOM 7209 C CA . CYS C 1 55 ? -31.671 60.718 -34.607 1.00 44.87 47 CYS C CA 1
ATOM 7210 C C . CYS C 1 55 ? -33.146 60.896 -34.938 1.00 49.92 47 CYS C C 1
ATOM 7211 O O . CYS C 1 55 ? -33.905 59.924 -35.021 1.00 58.75 47 CYS C O 1
ATOM 7214 N N . ILE C 1 56 ? -33.572 62.149 -35.105 1.00 46.65 48 ILE C N 1
ATOM 7215 C CA . ILE C 1 56 ? -34.994 62.427 -35.300 1.00 50.92 48 ILE C CA 1
ATOM 7216 C C . ILE C 1 56 ? -35.573 61.657 -36.481 1.00 47.76 48 ILE C C 1
ATOM 7217 O O . ILE C 1 56 ? -36.609 60.997 -36.306 1.00 45.10 48 ILE C O 1
ATOM 7222 N N . PRO C 1 57 ? -34.985 61.692 -37.685 1.00 54.66 49 PRO C N 1
ATOM 7223 C CA . PRO C 1 57 ? -35.549 60.879 -38.778 1.00 50.95 49 PRO C CA 1
ATOM 7224 C C . PRO C 1 57 ? -35.687 59.406 -38.425 1.00 50.67 49 PRO C C 1
ATOM 7225 O O . PRO C 1 57 ? -36.738 58.806 -38.690 1.00 46.75 49 PRO C O 1
ATOM 7229 N N . SER C 1 58 ? -34.648 58.807 -37.829 1.00 46.86 50 SER C N 1
ATOM 7230 C CA . SER C 1 58 ? -34.679 57.378 -37.515 1.00 43.37 50 SER C CA 1
ATOM 7231 C C . SER C 1 58 ? -35.790 57.047 -36.528 1.00 43.20 50 SER C C 1
ATOM 7232 O O . SER C 1 58 ? -36.572 56.113 -36.743 1.00 41.74 50 SER C O 1
ATOM 7235 N N . LYS C 1 59 ? -35.883 57.820 -35.444 1.00 42.37 51 LYS C N 1
ATOM 7236 C CA . LYS C 1 59 ? -36.892 57.558 -34.424 1.00 42.48 51 LYS C CA 1
ATOM 7237 C C . LYS C 1 59 ? -38.303 57.683 -34.991 1.00 42.15 51 LYS C C 1
ATOM 7238 O O . LYS C 1 59 ? -39.195 56.912 -34.622 1.00 42.07 51 LYS C O 1
ATOM 7244 N N . ALA C 1 60 ? -38.524 58.642 -35.893 1.00 45.75 52 ALA C N 1
ATOM 7245 C CA . ALA C 1 60 ? -39.841 58.792 -36.510 1.00 49.23 52 ALA C CA 1
ATOM 7246 C C . ALA C 1 60 ? -40.215 57.555 -37.319 1.00 52.72 52 ALA C C 1
ATOM 7247 O O . ALA C 1 60 ? -41.347 57.064 -37.234 1.00 56.84 52 ALA C O 1
ATOM 7249 N N . LEU C 1 61 ? -39.279 57.040 -38.122 1.00 51.01 53 LEU C N 1
ATOM 7250 C CA . LEU C 1 61 ? -39.564 55.830 -38.887 1.00 54.82 53 LEU C CA 1
ATOM 7251 C C . LEU C 1 61 ? -39.690 54.616 -37.975 1.00 58.81 53 LEU C C 1
ATOM 7252 O O . LEU C 1 61 ? -40.438 53.681 -38.287 1.00 59.04 53 LEU C O 1
ATOM 7257 N N . LEU C 1 62 ? -38.974 54.610 -36.847 1.00 56.33 54 LEU C N 1
ATOM 7258 C CA . LEU C 1 62 ? -39.119 53.510 -35.901 1.00 52.87 54 LEU C CA 1
ATOM 7259 C C . LEU C 1 62 ? -40.510 53.513 -35.279 1.00 46.92 54 LEU C C 1
ATOM 7260 O O . LEU C 1 62 ? -41.113 52.452 -35.081 1.00 51.49 54 LEU C O 1
ATOM 7265 N N . ASP C 1 63 ? -41.044 54.700 -34.992 1.00 43.42 55 ASP C N 1
ATOM 7266 C CA . ASP C 1 63 ? -42.371 54.793 -34.393 1.00 48.64 55 ASP C CA 1
ATOM 7267 C C . ASP C 1 63 ? -43.458 54.365 -35.371 1.00 50.06 55 ASP C C 1
ATOM 7268 O O . ASP C 1 63 ? -44.397 53.656 -34.988 1.00 52.01 55 ASP C O 1
ATOM 7273 N N . SER C 1 64 ? -43.356 54.789 -36.632 1.00 44.98 56 SER C N 1
ATOM 7274 C CA . SER C 1 64 ? -44.357 54.390 -37.616 1.00 50.50 56 SER C CA 1
ATOM 7275 C C . SER C 1 64 ? -44.313 52.887 -37.860 1.00 53.14 56 SER C C 1
ATOM 7276 O O . SER C 1 64 ? -45.358 52.226 -37.903 1.00 53.89 56 SER C O 1
ATOM 7279 N N . SER C 1 65 ? -43.110 52.323 -37.989 1.00 50.46 57 SER C N 1
ATOM 7280 C CA . SER C 1 65 ? -42.992 50.901 -38.286 1.00 48.93 57 SER C CA 1
ATOM 7281 C C . SER C 1 65 ? -43.465 50.038 -37.124 1.00 50.50 57 SER C C 1
ATOM 7282 O O . SER C 1 65 ? -44.046 48.968 -37.349 1.00 41.99 57 SER C O 1
ATOM 7285 N N . GLU C 1 66 ? -43.253 50.486 -35.883 1.00 43.43 58 GLU C N 1
ATOM 7286 C CA . GLU C 1 66 ? -43.708 49.688 -34.749 1.00 50.21 58 GLU C CA 1
ATOM 7287 C C . GLU C 1 66 ? -45.229 49.628 -34.703 1.00 52.94 58 GLU C C 1
ATOM 7288 O O . GLU C 1 66 ? -45.802 48.597 -34.327 1.00 45.73 58 GLU C O 1
ATOM 7294 N N . HIS C 1 67 ? -45.900 50.723 -35.077 1.00 52.88 59 HIS C N 1
ATOM 7295 C CA . HIS C 1 67 ? -47.354 50.690 -35.215 1.00 55.00 59 HIS C CA 1
ATOM 7296 C C . HIS C 1 67 ? -47.779 49.642 -36.235 1.00 57.51 59 HIS C C 1
ATOM 7297 O O . HIS C 1 67 ? -48.668 48.825 -35.968 1.00 60.08 59 HIS C O 1
ATOM 7304 N N . PHE C 1 68 ? -47.130 49.636 -37.405 1.00 56.18 60 PHE C N 1
ATOM 7305 C CA . PHE C 1 68 ? -47.449 48.653 -38.435 1.00 49.23 60 PHE C CA 1
ATOM 7306 C C . PHE C 1 68 ? -47.190 47.235 -37.944 1.00 54.07 60 PHE C C 1
ATOM 7307 O O . PHE C 1 68 ? -47.971 46.318 -38.231 1.00 56.08 60 PHE C O 1
ATOM 7315 N N . GLU C 1 69 ? -46.110 47.041 -37.179 1.00 50.46 61 GLU C N 1
ATOM 7316 C CA . GLU C 1 69 ? -45.799 45.716 -36.652 1.00 52.18 61 GLU C CA 1
ATOM 7317 C C . GLU C 1 69 ? -46.921 45.196 -35.762 1.00 54.58 61 GLU C C 1
ATOM 7318 O O . GLU C 1 69 ? -47.329 44.033 -35.883 1.00 58.67 61 GLU C O 1
ATOM 7324 N N . ASN C 1 70 ? -47.445 46.049 -34.878 1.00 51.22 62 ASN C N 1
ATOM 7325 C CA . ASN C 1 70 ? -48.528 45.637 -33.989 1.00 56.24 62 ASN C CA 1
ATOM 7326 C C . ASN C 1 70 ? -49.778 45.284 -34.775 1.00 63.17 62 ASN C C 1
ATOM 7327 O O . ASN C 1 70 ? -50.405 44.245 -34.536 1.00 70.92 62 ASN C O 1
ATOM 7332 N N . ALA C 1 71 ? -50.164 46.151 -35.713 1.00 63.32 63 ALA C N 1
ATOM 7333 C CA . ALA C 1 71 ? -51.364 45.899 -36.499 1.00 65.68 63 ALA C CA 1
ATOM 7334 C C . ALA C 1 71 ? -51.279 44.564 -37.225 1.00 73.11 63 ALA C C 1
ATOM 7335 O O . ALA C 1 71 ? -52.287 43.860 -37.347 1.00 77.31 63 ALA C O 1
ATOM 7337 N N . LYS C 1 72 ? -50.079 44.177 -37.665 1.00 72.62 64 LYS C N 1
ATOM 7338 C CA . LYS C 1 72 ? -49.927 42.942 -38.422 1.00 66.28 64 LYS C CA 1
ATOM 7339 C C . LYS C 1 72 ? -49.890 41.716 -37.521 1.00 66.70 64 LYS C C 1
ATOM 7340 O O . LYS C 1 72 ? -50.265 40.626 -37.966 1.00 69.98 64 LYS C O 1
ATOM 7342 N N . HIS C 1 73 ? -49.451 41.858 -36.265 1.00 61.51 65 HIS C N 1
ATOM 7343 C CA . HIS C 1 73 ? -49.190 40.695 -35.427 1.00 68.28 65 HIS C CA 1
ATOM 7344 C C . HIS C 1 73 ? -49.941 40.660 -34.101 1.00 70.45 65 HIS C C 1
ATOM 7345 O O . HIS C 1 73 ? -50.049 39.577 -33.514 1.00 76.71 65 HIS C O 1
ATOM 7352 N N . THR C 1 74 ? -50.445 41.788 -33.597 1.00 62.38 66 THR C N 1
ATOM 7353 C CA . THR C 1 74 ? -51.077 41.796 -32.283 1.00 57.40 66 THR C CA 1
ATOM 7354 C C . THR C 1 74 ? -52.502 42.337 -32.254 1.00 60.54 66 THR C C 1
ATOM 7355 O O . THR C 1 74 ? -53.184 42.154 -31.237 1.00 71.80 66 THR C O 1
ATOM 7359 N N . PHE C 1 75 ? -52.974 42.998 -33.314 1.00 48.38 67 PHE C N 1
ATOM 7360 C CA . PHE C 1 75 ? -54.288 43.635 -33.246 1.00 51.42 67 PHE C CA 1
ATOM 7361 C C . PHE C 1 75 ? -55.407 42.613 -33.068 1.00 60.82 67 PHE C C 1
ATOM 7362 O O . PHE C 1 75 ? -56.391 42.881 -32.367 1.00 70.14 67 PHE C O 1
ATOM 7370 N N . ALA C 1 76 ? -55.291 41.446 -33.704 1.00 60.87 68 ALA C N 1
ATOM 7371 C CA . ALA C 1 76 ? -56.315 40.419 -33.530 1.00 66.72 68 ALA C CA 1
ATOM 7372 C C . ALA C 1 76 ? -56.405 39.968 -32.076 1.00 68.53 68 ALA C C 1
ATOM 7373 O O . ALA C 1 76 ? -57.506 39.801 -31.540 1.00 70.17 68 ALA C O 1
ATOM 7375 N N . THR C 1 77 ? -55.255 39.752 -31.428 1.00 64.79 69 THR C N 1
ATOM 7376 C CA . THR C 1 77 ? -55.253 39.414 -30.007 1.00 62.16 69 THR C CA 1
ATOM 7377 C C . THR C 1 77 ? -55.819 40.559 -29.175 1.00 67.31 69 THR C C 1
ATOM 7378 O O . THR C 1 77 ? -56.534 40.333 -28.190 1.00 67.81 69 THR C O 1
ATOM 7382 N N . HIS C 1 78 ? -55.519 41.800 -29.571 1.00 67.43 70 HIS C N 1
ATOM 7383 C CA . HIS C 1 78 ? -55.995 42.991 -28.875 1.00 67.06 70 HIS C CA 1
ATOM 7384 C C . HIS C 1 78 ? -57.488 43.236 -29.044 1.00 71.08 70 HIS C C 1
ATOM 7385 O O . HIS C 1 78 ? -58.017 44.154 -28.410 1.00 67.42 70 HIS C O 1
ATOM 7392 N N . GLY C 1 79 ? -58.175 42.467 -29.883 1.00 76.34 71 GLY C N 1
ATOM 7393 C CA . GLY C 1 79 ? -59.588 42.697 -30.100 1.00 74.16 71 GLY C CA 1
ATOM 7394 C C . GLY C 1 79 ? -59.899 43.759 -31.123 1.00 65.41 71 GLY C C 1
ATOM 7395 O O . GLY C 1 79 ? -61.000 44.316 -31.107 1.00 59.94 71 GLY C O 1
ATOM 7396 N N . ILE C 1 80 ? -58.959 44.062 -32.013 1.00 63.62 72 ILE C N 1
ATOM 7397 C CA . ILE C 1 80 ? -59.152 45.039 -33.079 1.00 72.33 72 ILE C CA 1
ATOM 7398 C C . ILE C 1 80 ? -59.242 44.288 -34.402 1.00 80.07 72 ILE C C 1
ATOM 7399 O O . ILE C 1 80 ? -58.321 43.548 -34.770 1.00 86.29 72 ILE C O 1
ATOM 7404 N N . LEU C 1 81 ? -60.351 44.469 -35.110 1.00 76.47 73 LEU C N 1
ATOM 7405 C CA . LEU C 1 81 ? -60.610 43.772 -36.365 1.00 72.14 73 LEU C CA 1
ATOM 7406 C C . LEU C 1 81 ? -60.215 44.694 -37.515 1.00 64.17 73 LEU C C 1
ATOM 7407 O O . LEU C 1 81 ? -60.854 45.727 -37.739 1.00 62.54 73 LEU C O 1
ATOM 7412 N N . ILE C 1 82 ? -59.162 44.324 -38.240 1.00 57.41 74 ILE C N 1
ATOM 7413 C CA . ILE C 1 82 ? -58.726 45.040 -39.433 1.00 65.67 74 ILE C CA 1
ATOM 7414 C C . ILE C 1 82 ? -58.324 44.020 -40.491 1.00 65.59 74 ILE C C 1
ATOM 7415 O O . ILE C 1 82 ? -58.188 42.826 -40.218 1.00 60.80 74 ILE C O 1
ATOM 7420 N N . ASP C 1 83 ? -58.170 44.496 -41.721 1.00 70.06 75 ASP C N 1
ATOM 7421 C CA . ASP C 1 83 ? -57.568 43.673 -42.756 1.00 79.74 75 ASP C CA 1
ATOM 7422 C C . ASP C 1 83 ? -56.048 43.807 -42.684 1.00 78.03 75 ASP C C 1
ATOM 7423 O O . ASP C 1 83 ? -55.502 44.539 -41.854 1.00 75.92 75 ASP C O 1
ATOM 7428 N N . GLU C 1 84 ? -55.356 43.064 -43.545 1.00 79.51 76 GLU C N 1
ATOM 7429 C CA . GLU C 1 84 ? -53.904 43.098 -43.623 1.00 76.74 76 GLU C CA 1
ATOM 7430 C C . GLU C 1 84 ? -53.421 44.533 -43.844 1.00 72.64 76 GLU C C 1
ATOM 7431 O O . GLU C 1 84 ? -53.837 45.174 -44.822 1.00 74.30 76 GLU C O 1
ATOM 7437 N N . PRO C 1 85 ? -52.587 45.078 -42.961 1.00 67.19 77 PRO C N 1
ATOM 7438 C CA . PRO C 1 85 ? -52.111 46.449 -43.162 1.00 63.87 77 PRO C CA 1
ATOM 7439 C C . PRO C 1 85 ? -51.130 46.528 -44.323 1.00 65.05 77 PRO C C 1
ATOM 7440 O O . PRO C 1 85 ? -50.336 45.614 -44.564 1.00 46.97 77 PRO C O 1
ATOM 7444 N N . LYS C 1 86 ? -51.186 47.651 -45.037 1.00 57.79 78 LYS C N 1
ATOM 7445 C CA . LYS C 1 86 ? -50.319 47.907 -46.174 1.00 53.92 78 LYS C CA 1
ATOM 7446 C C . LYS C 1 86 ? -49.543 49.202 -45.948 1.00 53.99 78 LYS C C 1
ATOM 7447 O O . LYS C 1 86 ? -50.041 50.147 -45.327 1.00 51.50 78 LYS C O 1
ATOM 7449 N N . VAL C 1 87 ? -48.331 49.253 -46.491 1.00 55.10 79 VAL C N 1
ATOM 7450 C CA . VAL C 1 87 ? -47.406 50.357 -46.259 1.00 59.55 79 VAL C CA 1
ATOM 7451 C C . VAL C 1 87 ? -47.544 51.371 -47.384 1.00 58.10 79 VAL C C 1
ATOM 7452 O O . VAL C 1 87 ? -47.372 51.034 -48.562 1.00 61.58 79 VAL C O 1
ATOM 7456 N N . ASP C 1 88 ? -47.824 52.618 -47.020 1.00 55.18 80 ASP C N 1
ATOM 7457 C CA . ASP C 1 88 ? -47.722 53.745 -47.943 1.00 57.68 80 ASP C CA 1
ATOM 7458 C C . ASP C 1 88 ? -46.377 54.395 -47.639 1.00 61.58 80 ASP C C 1
ATOM 7459 O O . ASP C 1 88 ? -46.278 55.319 -46.831 1.00 61.46 80 ASP C O 1
ATOM 7464 N N . ILE C 1 89 ? -45.330 53.897 -48.306 1.00 63.44 81 ILE C N 1
ATOM 7465 C CA . ILE C 1 89 ? -43.964 54.302 -47.987 1.00 62.38 81 ILE C CA 1
ATOM 7466 C C . ILE C 1 89 ? -43.757 55.789 -48.249 1.00 71.85 81 ILE C C 1
ATOM 7467 O O . ILE C 1 89 ? -43.015 56.457 -47.518 1.00 69.59 81 ILE C O 1
ATOM 7472 N N . ALA C 1 90 ? -44.424 56.338 -49.271 1.00 77.98 82 ALA C N 1
ATOM 7473 C CA . ALA C 1 90 ? -44.277 57.758 -49.577 1.00 70.42 82 ALA C CA 1
ATOM 7474 C C . ALA C 1 90 ? -44.835 58.631 -48.458 1.00 68.22 82 ALA C C 1
ATOM 7475 O O . ALA C 1 90 ? -44.277 59.691 -48.159 1.00 70.98 82 ALA C O 1
ATOM 7477 N N . GLN C 1 91 ? -45.937 58.204 -47.834 1.00 61.56 83 GLN C N 1
ATOM 7478 C CA . GLN C 1 91 ? -46.514 58.960 -46.724 1.00 57.06 83 GLN C CA 1
ATOM 7479 C C . GLN C 1 91 ? -45.664 58.837 -45.460 1.00 56.98 83 GLN C C 1
ATOM 7480 O O . GLN C 1 91 ? -45.554 59.797 -44.687 1.00 54.98 83 GLN C O 1
ATOM 7486 N N . MET C 1 92 ? -45.079 57.660 -45.217 1.00 51.66 84 MET C N 1
ATOM 7487 C CA . MET C 1 92 ? -44.176 57.504 -44.080 1.00 49.26 84 MET C CA 1
ATOM 7488 C C . MET C 1 92 ? -43.024 58.493 -44.162 1.00 56.16 84 MET C C 1
ATOM 7489 O O . MET C 1 92 ? -42.773 59.254 -43.220 1.00 65.83 84 MET C O 1
ATOM 7494 N N . ILE C 1 93 ? -42.312 58.497 -45.291 1.00 55.30 85 ILE C N 1
ATOM 7495 C CA . ILE C 1 93 ? -41.172 59.394 -45.448 1.00 54.16 85 ILE C CA 1
ATOM 7496 C C . ILE C 1 93 ? -41.636 60.843 -45.414 1.00 60.65 85 ILE C C 1
ATOM 7497 O O . ILE C 1 93 ? -40.974 61.712 -44.832 1.00 60.68 85 ILE C O 1
ATOM 7502 N N . SER C 1 94 ? -42.783 61.125 -46.035 1.00 59.08 86 SER C N 1
ATOM 7503 C CA . SER C 1 94 ? -43.315 62.482 -46.027 1.00 52.82 86 SER C CA 1
ATOM 7504 C C . SER C 1 94 ? -43.551 62.968 -44.606 1.00 62.06 86 SER C C 1
ATOM 7505 O O . SER C 1 94 ? -43.200 64.103 -44.264 1.00 68.71 86 SER C O 1
ATOM 7508 N N . ARG C 1 95 ? -44.136 62.117 -43.757 1.00 49.29 87 ARG C N 1
ATOM 7509 C CA . ARG C 1 95 ? -44.388 62.527 -42.381 1.00 49.53 87 ARG C CA 1
ATOM 7510 C C . ARG C 1 95 ? -43.085 62.754 -41.629 1.00 49.32 87 ARG C C 1
ATOM 7511 O O . ARG C 1 95 ? -42.974 63.711 -40.855 1.00 52.90 87 ARG C O 1
ATOM 7519 N N . LYS C 1 96 ? -42.092 61.882 -41.835 1.00 42.59 88 LYS C N 1
ATOM 7520 C CA . LYS C 1 96 ? -40.786 62.095 -41.218 1.00 41.39 88 LYS C CA 1
ATOM 7521 C C . LYS C 1 96 ? -40.183 63.428 -41.644 1.00 48.85 88 LYS C C 1
ATOM 7522 O O . LYS C 1 96 ? -39.670 64.184 -40.809 1.00 48.21 88 LYS C O 1
ATOM 7528 N N . ASN C 1 97 ? -40.240 63.735 -42.947 1.00 47.47 89 ASN C N 1
ATOM 7529 C CA . ASN C 1 97 ? -39.736 65.016 -43.435 1.00 46.55 89 ASN C CA 1
ATOM 7530 C C . ASN C 1 97 ? -40.469 66.185 -42.794 1.00 55.06 89 ASN C C 1
ATOM 7531 O O . ASN C 1 97 ? -39.861 67.222 -42.511 1.00 60.84 89 ASN C O 1
ATOM 7536 N N . ASP C 1 98 ? -41.781 66.047 -42.574 1.00 63.33 90 ASP C N 1
ATOM 7537 C CA . ASP C 1 98 ? -42.527 67.111 -41.905 1.00 62.29 90 ASP C CA 1
ATOM 7538 C C . ASP C 1 98 ? -42.095 67.242 -40.450 1.00 59.97 90 ASP C C 1
ATOM 7539 O O . ASP C 1 98 ? -42.037 68.356 -39.914 1.00 59.12 90 ASP C O 1
ATOM 7541 N N . VAL C 1 99 ? -41.793 66.115 -39.795 1.00 51.73 91 VAL C N 1
ATOM 7542 C CA . VAL C 1 99 ? -41.278 66.153 -38.427 1.00 56.65 91 VAL C CA 1
ATOM 7543 C C . VAL C 1 99 ? -39.938 66.879 -38.373 1.00 61.83 91 VAL C C 1
ATOM 7544 O O . VAL C 1 99 ? -39.681 67.674 -37.459 1.00 61.02 91 VAL C O 1
ATOM 7548 N N . VAL C 1 100 ? -39.058 66.614 -39.341 1.00 57.30 92 VAL C N 1
ATOM 7549 C CA . VAL C 1 100 ? -37.776 67.315 -39.385 1.00 58.17 92 VAL C CA 1
ATOM 7550 C C . VAL C 1 100 ? -37.994 68.808 -39.600 1.00 71.51 92 VAL C C 1
ATOM 7551 O O . VAL C 1 100 ? -37.410 69.646 -38.902 1.00 75.21 92 VAL C O 1
ATOM 7555 N N . ASP C 1 101 ? -38.855 69.161 -40.559 1.00 71.29 93 ASP C N 1
ATOM 7556 C CA . ASP C 1 101 ? -39.152 70.567 -40.801 1.00 65.13 93 ASP C CA 1
ATOM 7557 C C . ASP C 1 101 ? -39.736 71.219 -39.555 1.00 64.46 93 ASP C C 1
ATOM 7558 O O . ASP C 1 101 ? -39.495 72.406 -39.306 1.00 63.07 93 ASP C O 1
ATOM 7563 N N . GLN C 1 102 ? -40.497 70.458 -38.761 1.00 67.94 94 GLN C N 1
ATOM 7564 C CA . GLN C 1 102 ? -41.020 70.968 -37.495 1.00 70.47 94 GLN C CA 1
ATOM 7565 C C . GLN C 1 102 ? -39.893 71.365 -36.546 1.00 67.93 94 GLN C C 1
ATOM 7566 O O . GLN C 1 102 ? -39.867 72.485 -36.023 1.00 71.60 94 GLN C O 1
ATOM 7572 N N . THR C 1 103 ? -38.951 70.448 -36.308 1.00 57.68 95 THR C N 1
ATOM 7573 C CA . THR C 1 103 ? -37.891 70.705 -35.339 1.00 62.59 95 THR C CA 1
ATOM 7574 C C . THR C 1 103 ? -36.929 71.784 -35.828 1.00 67.46 95 THR C C 1
ATOM 7575 O O . THR C 1 103 ? -36.428 72.581 -35.026 1.00 74.22 95 THR C O 1
ATOM 7579 N N . THR C 1 104 ? -36.654 71.827 -37.137 1.00 67.60 96 THR C N 1
ATOM 7580 C CA . THR C 1 104 ? -35.785 72.874 -37.674 1.00 61.15 96 THR C CA 1
ATOM 7581 C C . THR C 1 104 ? -36.356 74.255 -37.398 1.00 60.55 96 THR C C 1
ATOM 7582 O O . THR C 1 104 ? -35.629 75.164 -36.979 1.00 65.46 96 THR C O 1
ATOM 7586 N N . LYS C 1 105 ? -37.661 74.430 -37.614 1.00 57.13 97 LYS C N 1
ATOM 7587 C CA . LYS C 1 105 ? -38.278 75.708 -37.292 1.00 62.15 97 LYS C CA 1
ATOM 7588 C C . LYS C 1 105 ? -38.156 76.001 -35.803 1.00 66.05 97 LYS C C 1
ATOM 7589 O O . LYS C 1 105 ? -37.996 77.163 -35.411 1.00 62.30 97 LYS C O 1
ATOM 7591 N N . GLY C 1 106 ? -38.195 74.961 -34.966 1.00 64.23 98 GLY C N 1
ATOM 7592 C CA . GLY C 1 106 ? -38.008 75.164 -33.540 1.00 57.82 98 GLY C CA 1
ATOM 7593 C C . GLY C 1 106 ? -36.617 75.662 -33.195 1.00 58.91 98 GLY C C 1
ATOM 7594 O O . GLY C 1 106 ? -36.454 76.511 -32.315 1.00 63.23 98 GLY C O 1
ATOM 7595 N N . ILE C 1 107 ? -35.594 75.145 -33.878 1.00 57.90 99 ILE C N 1
ATOM 7596 C CA . ILE C 1 107 ? -34.234 75.616 -33.636 1.00 58.03 99 ILE C CA 1
ATOM 7597 C C . ILE C 1 107 ? -34.059 77.042 -34.132 1.00 56.84 99 ILE C C 1
ATOM 7598 O O . ILE C 1 107 ? -33.392 77.860 -33.487 1.00 58.62 99 ILE C O 1
ATOM 7603 N N . ASN C 1 108 ? -34.646 77.365 -35.285 1.00 60.00 100 ASN C N 1
ATOM 7604 C CA . ASN C 1 108 ? -34.628 78.749 -35.747 1.00 66.21 100 ASN C CA 1
ATOM 7605 C C . ASN C 1 108 ? -35.237 79.675 -34.700 1.00 68.14 100 ASN C C 1
ATOM 7606 O O . ASN C 1 108 ? -34.700 80.754 -34.422 1.00 67.88 100 ASN C O 1
ATOM 7611 N N . PHE C 1 109 ? -36.358 79.260 -34.102 1.00 65.99 101 PHE C N 1
ATOM 7612 C CA . PHE C 1 109 ? -36.971 80.036 -33.029 1.00 65.14 101 PHE C CA 1
ATOM 7613 C C . PHE C 1 109 ? -35.995 80.250 -31.878 1.00 65.00 101 PHE C C 1
ATOM 7614 O O . PHE C 1 109 ? -35.916 81.348 -31.311 1.00 61.85 101 PHE C O 1
ATOM 7622 N N . LEU C 1 110 ? -35.242 79.208 -31.520 1.00 68.44 102 LEU C N 1
ATOM 7623 C CA . LEU C 1 110 ? -34.319 79.302 -30.393 1.00 63.67 102 LEU C CA 1
ATOM 7624 C C . LEU C 1 110 ? -33.172 80.264 -30.686 1.00 59.76 102 LEU C C 1
ATOM 7625 O O . LEU C 1 110 ? -32.722 80.992 -29.792 1.00 57.68 102 LEU C O 1
ATOM 7630 N N . MET C 1 111 ? -32.690 80.290 -31.932 1.00 55.18 103 MET C N 1
ATOM 7631 C CA . MET C 1 111 ? -31.611 81.210 -32.279 1.00 54.24 103 MET C CA 1
ATOM 7632 C C . MET C 1 111 ? -32.066 82.659 -32.160 1.00 59.52 103 MET C C 1
ATOM 7633 O O . MET C 1 111 ? -31.339 83.502 -31.621 1.00 62.77 103 MET C O 1
ATOM 7638 N N . ASP C 1 112 ? -33.264 82.968 -32.664 1.00 57.76 104 ASP C N 1
ATOM 7639 C CA . ASP C 1 112 ? -33.768 84.334 -32.583 1.00 61.68 104 ASP C CA 1
ATOM 7640 C C . ASP C 1 112 ? -34.081 84.734 -31.147 1.00 65.73 104 ASP C C 1
ATOM 7641 O O . ASP C 1 112 ? -33.802 85.871 -30.750 1.00 79.54 104 ASP C O 1
ATOM 7646 N N . LYS C 1 113 ? -34.648 83.820 -30.349 1.00 61.46 105 LYS C N 1
ATOM 7647 C CA . LYS C 1 113 ? -34.934 84.146 -28.953 1.00 62.39 105 LYS C CA 1
ATOM 7648 C C . LYS C 1 113 ? -33.665 84.519 -28.204 1.00 62.48 105 LYS C C 1
ATOM 7649 O O . LYS C 1 113 ? -33.665 85.443 -27.384 1.00 65.09 105 LYS C O 1
ATOM 7655 N N . ASN C 1 114 ? -32.580 83.800 -28.457 1.00 69.04 106 ASN C N 1
ATOM 7656 C CA . ASN C 1 114 ? -31.317 84.057 -27.788 1.00 70.57 106 ASN C CA 1
ATOM 7657 C C . ASN C 1 114 ? -30.460 85.079 -28.530 1.00 70.12 106 ASN C C 1
ATOM 7658 O O . ASN C 1 114 ? -29.306 85.291 -28.147 1.00 74.38 106 ASN C O 1
ATOM 7663 N N . LYS C 1 115 ? -30.995 85.703 -29.584 1.00 60.97 107 LYS C N 1
ATOM 7664 C CA . LYS C 1 115 ? -30.305 86.780 -30.300 1.00 69.04 107 LYS C CA 1
ATOM 7665 C C . LYS C 1 115 ? -28.951 86.308 -30.829 1.00 76.55 107 LYS C C 1
ATOM 7666 O O . LYS C 1 115 ? -27.940 87.007 -30.721 1.00 79.55 107 LYS C O 1
ATOM 7668 N N . ILE C 1 116 ? -28.929 85.097 -31.379 1.00 62.44 108 ILE C N 1
ATOM 7669 C CA . ILE C 1 116 ? -27.728 84.528 -31.980 1.00 62.32 108 ILE C CA 1
ATOM 7670 C C . ILE C 1 116 ? -27.733 84.811 -33.475 1.00 69.68 108 ILE C C 1
ATOM 7671 O O . ILE C 1 116 ? -28.759 84.648 -34.147 1.00 72.86 108 ILE C O 1
ATOM 7676 N N . THR C 1 117 ? -26.596 85.270 -33.994 1.00 68.32 109 THR C N 1
ATOM 7677 C CA . THR C 1 117 ? -26.448 85.475 -35.427 1.00 69.12 109 THR C CA 1
ATOM 7678 C C . THR C 1 117 ? -26.227 84.138 -36.123 1.00 74.44 109 THR C C 1
ATOM 7679 O O . THR C 1 117 ? -25.385 83.342 -35.701 1.00 78.85 109 THR C O 1
ATOM 7683 N N . VAL C 1 118 ? -26.980 83.895 -37.189 1.00 73.45 110 VAL C N 1
ATOM 7684 C CA . VAL C 1 118 ? -26.890 82.660 -37.958 1.00 63.89 110 VAL C CA 1
ATOM 7685 C C . VAL C 1 118 ? -26.367 83.005 -39.346 1.00 65.64 110 VAL C C 1
ATOM 7686 O O . VAL C 1 118 ? -26.970 83.812 -40.065 1.00 57.97 110 VAL C O 1
ATOM 7690 N N . LEU C 1 119 ? -25.250 82.388 -39.724 1.00 67.14 111 LEU C N 1
ATOM 7691 C CA . LEU C 1 119 ? -24.654 82.558 -41.041 1.00 66.32 111 LEU C CA 1
ATOM 7692 C C . LEU C 1 119 ? -24.698 81.222 -41.761 1.00 61.99 111 LEU C C 1
ATOM 7693 O O . LEU C 1 119 ? -24.349 80.192 -41.177 1.00 63.29 111 LEU C O 1
ATOM 7698 N N . GLN C 1 120 ? -25.148 81.238 -43.013 1.00 61.45 112 GLN C N 1
ATOM 7699 C CA . GLN C 1 120 ? -25.188 80.049 -43.850 1.00 64.93 112 GLN C CA 1
ATOM 7700 C C . GLN C 1 120 ? -23.962 80.019 -44.753 1.00 62.44 112 GLN C C 1
ATOM 7701 O O . GLN C 1 120 ? -23.684 80.993 -45.459 1.00 63.94 112 GLN C O 1
ATOM 7707 N N . GLY C 1 121 ? -23.237 78.915 -44.726 1.00 60.30 113 GLY C N 1
ATOM 7708 C CA . GLY C 1 121 ? -22.067 78.756 -45.568 1.00 59.36 113 GLY C CA 1
ATOM 7709 C C . GLY C 1 121 ? -21.053 77.839 -44.915 1.00 58.66 113 GLY C C 1
ATOM 7710 O O . GLY C 1 121 ? -21.219 77.388 -43.785 1.00 54.38 113 GLY C O 1
ATOM 7711 N N . VAL C 1 122 ? -19.987 77.570 -45.660 1.00 58.48 114 VAL C N 1
ATOM 7712 C CA . VAL C 1 122 ? -18.896 76.757 -45.135 1.00 57.29 114 VAL C CA 1
ATOM 7713 C C . VAL C 1 122 ? -17.951 77.655 -44.352 1.00 59.73 114 VAL C C 1
ATOM 7714 O O . VAL C 1 122 ? -17.501 78.695 -44.850 1.00 61.21 114 VAL C O 1
ATOM 7718 N N . GLY C 1 123 ? -17.682 77.275 -43.110 1.00 54.09 115 GLY C N 1
ATOM 7719 C CA . GLY C 1 123 ? -16.747 78.013 -42.291 1.00 62.93 115 GLY C CA 1
ATOM 7720 C C . GLY C 1 123 ? -15.341 77.464 -42.408 1.00 60.17 115 GLY C C 1
ATOM 7721 O O . GLY C 1 123 ? -15.113 76.278 -42.164 1.00 64.94 115 GLY C O 1
ATOM 7722 N N . SER C 1 124 ? -14.394 78.312 -42.790 1.00 58.11 116 SER C N 1
ATOM 7723 C CA . SER C 1 124 ? -12.995 77.932 -42.887 1.00 56.46 116 SER C CA 1
ATOM 7724 C C . SER C 1 124 ? -12.180 78.925 -42.081 1.00 61.05 116 SER C C 1
ATOM 7725 O O . SER C 1 124 ? -12.500 80.116 -42.047 1.00 74.34 116 SER C O 1
ATOM 7728 N N . PHE C 1 125 ? -11.140 78.433 -41.419 1.00 58.70 117 PHE C N 1
ATOM 7729 C CA . PHE C 1 125 ? -10.280 79.303 -40.634 1.00 69.46 117 PHE C CA 1
ATOM 7730 C C . PHE C 1 125 ? -9.368 80.105 -41.559 1.00 81.64 117 PHE C C 1
ATOM 7731 O O . PHE C 1 125 ? -8.738 79.549 -42.464 1.00 89.03 117 PHE C O 1
ATOM 7739 N N . GLU C 1 126 ? -9.309 81.416 -41.336 1.00 80.36 118 GLU C N 1
ATOM 7740 C CA . GLU C 1 126 ? -8.286 82.261 -41.937 1.00 84.82 118 GLU C CA 1
ATOM 7741 C C . GLU C 1 126 ? -7.103 82.476 -41.007 1.00 82.63 118 GLU C C 1
ATOM 7742 O O . GLU C 1 126 ? -5.963 82.571 -41.473 1.00 73.20 118 GLU C O 1
ATOM 7748 N N . SER C 1 127 ? -7.366 82.534 -39.704 1.00 84.08 119 SER C N 1
ATOM 7749 C CA . SER C 1 127 ? -6.355 82.601 -38.659 1.00 78.59 119 SER C CA 1
ATOM 7750 C C . SER C 1 127 ? -6.976 82.022 -37.393 1.00 70.20 119 SER C C 1
ATOM 7751 O O . SER C 1 127 ? -8.058 81.430 -37.432 1.00 68.45 119 SER C O 1
ATOM 7754 N N . ALA C 1 128 ? -6.312 82.225 -36.256 1.00 67.69 120 ALA C N 1
ATOM 7755 C CA . ALA C 1 128 ? -6.870 81.733 -35.002 1.00 66.35 120 ALA C CA 1
ATOM 7756 C C . ALA C 1 128 ? -8.040 82.570 -34.514 1.00 72.72 120 ALA C C 1
ATOM 7757 O O . ALA C 1 128 ? -8.684 82.193 -33.528 1.00 70.51 120 ALA C O 1
ATOM 7759 N N . THR C 1 129 ? -8.344 83.672 -35.200 1.00 79.44 121 THR C N 1
ATOM 7760 C CA . THR C 1 129 ? -9.383 84.601 -34.777 1.00 79.61 121 THR C CA 1
ATOM 7761 C C . THR C 1 129 ? -10.283 85.023 -35.927 1.00 74.89 121 THR C C 1
ATOM 7762 O O . THR C 1 129 ? -11.374 85.542 -35.671 1.00 71.28 121 THR C O 1
ATOM 7766 N N . GLN C 1 130 ? -9.918 84.737 -37.172 1.00 72.12 122 GLN C N 1
ATOM 7767 C CA . GLN C 1 130 ? -10.734 85.078 -38.325 1.00 69.63 122 GLN C CA 1
ATOM 7768 C C . GLN C 1 130 ? -11.272 83.808 -38.968 1.00 71.30 122 GLN C C 1
ATOM 7769 O O . GLN C 1 130 ? -10.570 82.794 -39.056 1.00 64.22 122 GLN C O 1
ATOM 7771 N N . ILE C 1 131 ? -12.533 83.866 -39.391 1.00 78.14 123 ILE C N 1
ATOM 7772 C CA . ILE C 1 131 ? -13.216 82.754 -40.041 1.00 70.93 123 ILE C CA 1
ATOM 7773 C C . ILE C 1 131 ? -13.900 83.294 -41.289 1.00 78.48 123 ILE C C 1
ATOM 7774 O O . ILE C 1 131 ? -14.675 84.255 -41.215 1.00 79.47 123 ILE C O 1
ATOM 7779 N N . LYS C 1 132 ? -13.606 82.686 -42.430 1.00 75.79 124 LYS C N 1
ATOM 7780 C CA . LYS C 1 132 ? -14.272 83.025 -43.674 1.00 78.71 124 LYS C CA 1
ATOM 7781 C C . LYS C 1 132 ? -15.506 82.145 -43.828 1.00 77.34 124 LYS C C 1
ATOM 7782 O O . LYS C 1 132 ? -15.450 80.935 -43.577 1.00 71.50 124 LYS C O 1
ATOM 7788 N N . VAL C 1 133 ? -16.620 82.753 -44.219 1.00 75.25 125 VAL C N 1
ATOM 7789 C CA . VAL C 1 133 ? -17.867 82.031 -44.448 1.00 71.14 125 VAL C CA 1
ATOM 7790 C C . VAL C 1 133 ? -18.172 82.146 -45.932 1.00 72.57 125 VAL C C 1
ATOM 7791 O O . VAL C 1 133 ? -18.547 83.222 -46.417 1.00 71.66 125 VAL C O 1
ATOM 7795 N N . THR C 1 134 ? -18.002 81.043 -46.656 1.00 71.71 126 THR C N 1
ATOM 7796 C CA . THR C 1 134 ? -18.218 81.001 -48.097 1.00 72.53 126 THR C CA 1
ATOM 7797 C C . THR C 1 134 ? -19.593 80.410 -48.376 1.00 70.74 126 THR C C 1
ATOM 7798 O O . THR C 1 134 ? -19.886 79.286 -47.952 1.00 64.92 126 THR C O 1
ATOM 7802 N N . LYS C 1 135 ? -20.435 81.172 -49.075 1.00 76.22 127 LYS C N 1
ATOM 7803 C CA . LYS C 1 135 ? -21.761 80.705 -49.444 1.00 75.44 127 LYS C CA 1
ATOM 7804 C C . LYS C 1 135 ? -21.660 79.740 -50.623 1.00 85.77 127 LYS C C 1
ATOM 7805 O O . LYS C 1 135 ? -20.578 79.466 -51.150 1.00 83.53 127 LYS C O 1
ATOM 7807 N N . ALA C 1 136 ? -22.810 79.212 -51.046 1.00 92.83 128 ALA C N 1
ATOM 7808 C CA . ALA C 1 136 ? -22.821 78.242 -52.138 1.00 94.81 128 ALA C CA 1
ATOM 7809 C C . ALA C 1 136 ? -22.388 78.876 -53.458 1.00 101.74 128 ALA C C 1
ATOM 7810 O O . ALA C 1 136 ? -21.636 78.267 -54.229 1.00 101.28 128 ALA C O 1
ATOM 7812 N N . ASP C 1 137 ? -22.849 80.100 -53.738 1.00 100.78 129 ASP C N 1
ATOM 7813 C CA . ASP C 1 137 ? -22.528 80.769 -54.995 1.00 90.87 129 ASP C CA 1
ATOM 7814 C C . ASP C 1 137 ? -21.067 81.195 -55.094 1.00 84.19 129 ASP C C 1
ATOM 7815 O O . ASP C 1 137 ? -20.647 81.657 -56.162 1.00 73.43 129 ASP C O 1
ATOM 7820 N N . GLY C 1 138 ? -20.299 81.086 -54.012 1.00 83.81 130 GLY C N 1
ATOM 7821 C CA . GLY C 1 138 ? -18.888 81.417 -54.016 1.00 80.77 130 GLY C CA 1
ATOM 7822 C C . GLY C 1 138 ? -18.525 82.679 -53.268 1.00 80.98 130 GLY C C 1
ATOM 7823 O O . GLY C 1 138 ? -17.335 82.890 -52.997 1.00 78.44 130 GLY C O 1
ATOM 7824 N N . SER C 1 139 ? -19.499 83.520 -52.920 1.00 81.86 131 SER C N 1
ATOM 7825 C CA . SER C 1 139 ? -19.215 84.730 -52.160 1.00 77.53 131 SER C CA 1
ATOM 7826 C C . SER C 1 139 ? -18.785 84.383 -50.739 1.00 82.30 131 SER C C 1
ATOM 7827 O O . SER C 1 139 ? -19.131 83.327 -50.199 1.00 73.79 131 SER C O 1
ATOM 7830 N N . SER C 1 140 ? -18.024 85.287 -50.129 1.00 90.65 132 SER C N 1
ATOM 7831 C CA . SER C 1 140 ? -17.489 85.044 -48.800 1.00 90.37 132 SER C CA 1
ATOM 7832 C C . SER C 1 140 ? -17.576 86.305 -47.956 1.00 84.83 132 SER C C 1
ATOM 7833 O O . SER C 1 140 ? -17.539 87.426 -48.471 1.00 87.79 132 SER C O 1
ATOM 7836 N N . GLU C 1 141 ? -17.674 86.100 -46.645 1.00 81.36 133 GLU C N 1
ATOM 7837 C CA . GLU C 1 141 ? -17.530 87.157 -45.656 1.00 79.73 133 GLU C CA 1
ATOM 7838 C C . GLU C 1 141 ? -16.657 86.602 -44.543 1.00 78.58 133 GLU C C 1
ATOM 7839 O O . GLU C 1 141 ? -16.786 85.432 -44.175 1.00 91.58 133 GLU C O 1
ATOM 7841 N N . VAL C 1 142 ? -15.764 87.432 -44.014 1.00 69.67 134 VAL C N 1
ATOM 7842 C CA . VAL C 1 142 ? -14.844 87.024 -42.959 1.00 72.16 134 VAL C CA 1
ATOM 7843 C C . VAL C 1 142 ? -15.236 87.738 -41.674 1.00 75.45 134 VAL C C 1
ATOM 7844 O O . VAL C 1 142 ? -15.445 88.958 -41.672 1.00 73.56 134 VAL C O 1
ATOM 7848 N N . ILE C 1 143 ? -15.340 86.979 -40.585 1.00 74.56 135 ILE C N 1
ATOM 7849 C CA . ILE C 1 143 ? -15.686 87.522 -39.280 1.00 77.04 135 ILE C CA 1
ATOM 7850 C C . ILE C 1 143 ? -14.522 87.286 -38.324 1.00 82.80 135 ILE C C 1
ATOM 7851 O O . ILE C 1 143 ? -13.691 86.395 -38.520 1.00 81.64 135 ILE C O 1
ATOM 7856 N N . GLU C 1 144 ? -14.472 88.102 -37.275 1.00 86.59 136 GLU C N 1
ATOM 7857 C CA . GLU C 1 144 ? -13.468 87.981 -36.226 1.00 87.34 136 GLU C CA 1
ATOM 7858 C C . GLU C 1 144 ? -14.156 87.526 -34.947 1.00 88.64 136 GLU C C 1
ATOM 7859 O O . GLU C 1 144 ? -15.207 88.061 -34.580 1.00 97.57 136 GLU C O 1
ATOM 7861 N N . ALA C 1 145 ? -13.562 86.547 -34.268 1.00 78.07 137 ALA C N 1
ATOM 7862 C CA . ALA C 1 145 ? -14.146 85.999 -33.052 1.00 66.88 137 ALA C CA 1
ATOM 7863 C C . ALA C 1 145 ? -13.050 85.711 -32.038 1.00 66.20 137 ALA C C 1
ATOM 7864 O O . ALA C 1 145 ? -12.054 85.057 -32.365 1.00 59.48 137 ALA C O 1
ATOM 7866 N N . LYS C 1 146 ? -13.241 86.217 -30.811 1.00 69.34 138 LYS C N 1
ATOM 7867 C CA . LYS C 1 146 ? -12.275 86.001 -29.736 1.00 65.89 138 LYS C CA 1
ATOM 7868 C C . LYS C 1 146 ? -12.080 84.519 -29.455 1.00 65.50 138 LYS C C 1
ATOM 7869 O O . LYS C 1 146 ? -10.954 84.066 -29.215 1.00 63.19 138 LYS C O 1
ATOM 7871 N N . ASN C 1 147 ? -13.170 83.757 -29.448 1.00 69.03 139 ASN C N 1
ATOM 7872 C CA . ASN C 1 147 ? -13.145 82.321 -29.221 1.00 64.23 139 ASN C CA 1
ATOM 7873 C C . ASN C 1 147 ? -13.944 81.623 -30.310 1.00 71.39 139 ASN C C 1
ATOM 7874 O O . ASN C 1 147 ? -14.840 82.211 -30.921 1.00 73.44 139 ASN C O 1
ATOM 7879 N N . THR C 1 148 ? -13.604 80.359 -30.553 1.00 75.39 140 THR C N 1
ATOM 7880 C CA . THR C 1 148 ? -14.295 79.547 -31.542 1.00 68.05 140 THR C CA 1
ATOM 7881 C C . THR C 1 148 ? -14.503 78.149 -30.988 1.00 68.26 140 THR C C 1
ATOM 7882 O O . THR C 1 148 ? -13.602 77.581 -30.365 1.00 75.12 140 THR C O 1
ATOM 7886 N N . ILE C 1 149 ? -15.697 77.606 -31.201 1.00 65.69 141 ILE C N 1
ATOM 7887 C CA . ILE C 1 149 ? -16.030 76.241 -30.809 1.00 56.11 141 ILE C CA 1
ATOM 7888 C C . ILE C 1 149 ? -16.222 75.441 -32.088 1.00 53.41 141 ILE C C 1
ATOM 7889 O O . ILE C 1 149 ? -17.144 75.709 -32.869 1.00 56.66 141 ILE C O 1
ATOM 7894 N N . ILE C 1 150 ? -15.340 74.475 -32.317 1.00 50.67 142 ILE C N 1
ATOM 7895 C CA . ILE C 1 150 ? -15.457 73.584 -33.467 1.00 50.13 142 ILE C CA 1
ATOM 7896 C C . ILE C 1 150 ? -16.489 72.516 -33.128 1.00 48.01 142 ILE C C 1
ATOM 7897 O O . ILE C 1 150 ? -16.333 71.784 -32.148 1.00 47.03 142 ILE C O 1
ATOM 7902 N N . ALA C 1 151 ? -17.547 72.430 -33.929 1.00 51.24 143 ALA C N 1
ATOM 7903 C CA . ALA C 1 151 ? -18.620 71.461 -33.708 1.00 55.03 143 ALA C CA 1
ATOM 7904 C C . ALA C 1 151 ? -19.087 70.894 -35.046 1.00 54.64 143 ALA C C 1
ATOM 7905 O O . ALA C 1 151 ? -20.280 70.852 -35.356 1.00 55.18 143 ALA C O 1
ATOM 7907 N N . THR C 1 152 ? -18.130 70.451 -35.860 1.00 51.01 144 THR C N 1
ATOM 7908 C CA . THR C 1 152 ? -18.418 70.061 -37.234 1.00 54.17 144 THR C CA 1
ATOM 7909 C C . THR C 1 152 ? -18.974 68.645 -37.366 1.00 55.01 144 THR C C 1
ATOM 7910 O O . THR C 1 152 ? -19.377 68.260 -38.470 1.00 53.16 144 THR C O 1
ATOM 7914 N N . GLY C 1 153 ? -19.006 67.861 -36.286 1.00 57.19 145 GLY C N 1
ATOM 7915 C CA . GLY C 1 153 ? -19.726 66.599 -36.323 1.00 47.87 145 GLY C CA 1
ATOM 7916 C C . GLY C 1 153 ? -18.998 65.494 -37.077 1.00 50.91 145 GLY C C 1
ATOM 7917 O O . GLY C 1 153 ? -17.769 65.402 -37.075 1.00 49.82 145 GLY C O 1
ATOM 7918 N N . SER C 1 154 ? -19.787 64.631 -37.717 1.00 55.99 146 SER C N 1
ATOM 7919 C CA . SER C 1 154 ? -19.295 63.386 -38.287 1.00 45.37 146 SER C CA 1
ATOM 7920 C C . SER C 1 154 ? -19.937 63.126 -39.640 1.00 46.54 146 SER C C 1
ATOM 7921 O O . SER C 1 154 ? -20.916 63.768 -40.026 1.00 55.39 146 SER C O 1
ATOM 7924 N N . LYS C 1 155 ? -19.376 62.160 -40.356 1.00 46.13 147 LYS C N 1
ATOM 7925 C CA . LYS C 1 155 ? -19.927 61.620 -41.588 1.00 45.65 147 LYS C CA 1
ATOM 7926 C C . LYS C 1 155 ? -19.972 60.101 -41.485 1.00 53.00 147 LYS C C 1
ATOM 7927 O O . LYS C 1 155 ? -19.296 59.508 -40.635 1.00 53.16 147 LYS C O 1
ATOM 7929 N N . PRO C 1 156 ? -20.784 59.442 -42.313 1.00 53.84 148 PRO C N 1
ATOM 7930 C CA . PRO C 1 156 ? -20.784 57.972 -42.336 1.00 38.16 148 PRO C CA 1
ATOM 7931 C C . PRO C 1 156 ? -19.429 57.410 -42.739 1.00 37.99 148 PRO C C 1
ATOM 7932 O O . PRO C 1 156 ? -18.761 57.927 -43.637 1.00 48.23 148 PRO C O 1
ATOM 7936 N N . SER C 1 157 ? -19.011 56.364 -42.037 1.00 43.51 149 SER C N 1
ATOM 7937 C CA . SER C 1 157 ? -17.852 55.575 -42.432 1.00 45.18 149 SER C CA 1
ATOM 7938 C C . SER C 1 157 ? -18.219 54.626 -43.574 1.00 44.44 149 SER C C 1
ATOM 7939 O O . SER C 1 157 ? -19.395 54.394 -43.872 1.00 42.84 149 SER C O 1
ATOM 7942 N N . SER C 1 158 ? -17.193 54.085 -44.224 1.00 43.95 150 SER C N 1
ATOM 7943 C CA . SER C 1 158 ? -17.383 53.096 -45.278 1.00 49.81 150 SER C CA 1
ATOM 7944 C C . SER C 1 158 ? -16.166 52.180 -45.315 1.00 47.07 150 SER C C 1
ATOM 7945 O O . SER C 1 158 ? -15.271 52.267 -44.471 1.00 50.21 150 SER C O 1
ATOM 7948 N N . LEU C 1 159 ? -16.161 51.267 -46.285 1.00 40.37 151 LEU C N 1
ATOM 7949 C CA . LEU C 1 159 ? -15.025 50.408 -46.564 1.00 41.96 151 LEU C CA 1
ATOM 7950 C C . LEU C 1 159 ? -14.407 50.800 -47.900 1.00 41.20 151 LEU C C 1
ATOM 7951 O O . LEU C 1 159 ? -15.136 51.137 -48.838 1.00 41.87 151 LEU C O 1
ATOM 7956 N N . PRO C 1 160 ? -13.078 50.765 -48.016 1.00 44.39 152 PRO C N 1
ATOM 7957 C CA . PRO C 1 160 ? -12.430 51.328 -49.214 1.00 35.06 152 PRO C CA 1
ATOM 7958 C C . PRO C 1 160 ? -12.895 50.709 -50.525 1.00 48.12 152 PRO C C 1
ATOM 7959 O O . PRO C 1 160 ? -12.875 51.388 -51.559 1.00 56.16 152 PRO C O 1
ATOM 7963 N N . PHE C 1 161 ? -13.318 49.448 -50.522 1.00 41.72 153 PHE C N 1
ATOM 7964 C CA . PHE C 1 161 ? -13.721 48.775 -51.749 1.00 44.33 153 PHE C CA 1
ATOM 7965 C C . PHE C 1 161 ? -15.199 48.957 -52.087 1.00 45.95 153 PHE C C 1
ATOM 7966 O O . PHE C 1 161 ? -15.647 48.449 -53.120 1.00 45.14 153 PHE C O 1
ATOM 7974 N N . ILE C 1 162 ? -15.967 49.648 -51.246 1.00 44.91 154 ILE C N 1
ATOM 7975 C CA . ILE C 1 162 ? -17.383 49.897 -51.504 1.00 42.23 154 ILE C CA 1
ATOM 7976 C C . ILE C 1 162 ? -17.542 51.209 -52.267 1.00 46.74 154 ILE C C 1
ATOM 7977 O O . ILE C 1 162 ? -16.929 52.223 -51.915 1.00 48.93 154 ILE C O 1
ATOM 7982 N N . THR C 1 163 ? -18.332 51.178 -53.338 1.00 42.55 155 THR C N 1
ATOM 7983 C CA . THR C 1 163 ? -18.667 52.358 -54.131 1.00 41.40 155 THR C CA 1
ATOM 7984 C C . THR C 1 163 ? -20.119 52.745 -53.851 1.00 48.23 155 THR C C 1
ATOM 7985 O O . THR C 1 163 ? -21.044 52.152 -54.411 1.00 57.53 155 THR C O 1
ATOM 7989 N N . LEU C 1 164 ? -20.321 53.743 -52.992 1.00 44.90 156 LEU C N 1
ATOM 7990 C CA . LEU C 1 164 ? -21.674 54.177 -52.656 1.00 40.53 156 LEU C CA 1
ATOM 7991 C C . LEU C 1 164 ? -22.289 54.956 -53.816 1.00 49.93 156 LEU C C 1
ATOM 7992 O O . LEU C 1 164 ? -21.638 55.831 -54.398 1.00 51.68 156 LEU C O 1
ATOM 7997 N N . ASP C 1 165 ? -23.545 54.642 -54.156 1.00 45.79 157 ASP C N 1
ATOM 7998 C CA . ASP C 1 165 ? -24.213 55.270 -55.292 1.00 47.27 157 ASP C CA 1
ATOM 7999 C C . ASP C 1 165 ? -25.491 56.023 -54.939 1.00 54.72 157 ASP C C 1
ATOM 8000 O O . ASP C 1 165 ? -26.166 56.515 -55.852 1.00 59.06 157 ASP C O 1
ATOM 8005 N N . LYS C 1 166 ? -25.853 56.114 -53.658 1.00 48.41 158 LYS C N 1
ATOM 8006 C CA . LYS C 1 166 ? -27.059 56.808 -53.196 1.00 53.21 158 LYS C CA 1
ATOM 8007 C C . LYS C 1 166 ? -28.337 56.235 -53.803 1.00 48.86 158 LYS C C 1
ATOM 8008 O O . LYS C 1 166 ? -29.381 56.892 -53.793 1.00 50.78 158 LYS C O 1
ATOM 8014 N N . GLU C 1 167 ? -28.287 55.009 -54.308 1.00 51.15 159 GLU C N 1
ATOM 8015 C CA . GLU C 1 167 ? -29.466 54.376 -54.880 1.00 56.83 159 GLU C CA 1
ATOM 8016 C C . GLU C 1 167 ? -29.703 53.030 -54.212 1.00 58.05 159 GLU C C 1
ATOM 8017 O O . GLU C 1 167 ? -30.670 52.860 -53.463 1.00 55.10 159 GLU C O 1
ATOM 8023 N N . ARG C 1 168 ? -28.816 52.069 -54.479 1.00 57.07 160 ARG C N 1
ATOM 8024 C CA . ARG C 1 168 ? -28.904 50.745 -53.888 1.00 56.19 160 ARG C CA 1
ATOM 8025 C C . ARG C 1 168 ? -27.726 50.405 -52.987 1.00 52.45 160 ARG C C 1
ATOM 8026 O O . ARG C 1 168 ? -27.863 49.522 -52.134 1.00 59.74 160 ARG C O 1
ATOM 8034 N N . VAL C 1 169 ? -26.578 51.062 -53.155 1.00 42.37 161 VAL C N 1
ATOM 8035 C CA . VAL C 1 169 ? -25.458 50.929 -52.226 1.00 47.23 161 VAL C CA 1
ATOM 8036 C C . VAL C 1 169 ? -25.371 52.217 -51.419 1.00 41.88 161 VAL C C 1
ATOM 8037 O O . VAL C 1 169 ? -24.708 53.174 -51.833 1.00 51.98 161 VAL C O 1
ATOM 8041 N N . ILE C 1 170 ? -26.019 52.250 -50.254 1.00 41.96 162 ILE C N 1
ATOM 8042 C CA . ILE C 1 170 ? -26.387 53.509 -49.616 1.00 46.72 162 ILE C CA 1
ATOM 8043 C C . ILE C 1 170 ? -25.933 53.543 -48.162 1.00 42.18 162 ILE C C 1
ATOM 8044 O O . ILE C 1 170 ? -25.608 52.525 -47.556 1.00 41.86 162 ILE C O 1
ATOM 8049 N N . THR C 1 171 ? -25.960 54.745 -47.602 1.00 56.01 163 THR C N 1
ATOM 8050 C CA . THR C 1 171 ? -25.750 54.995 -46.186 1.00 53.07 163 THR C CA 1
ATOM 8051 C C . THR C 1 171 ? -27.081 55.332 -45.523 1.00 54.82 163 THR C C 1
ATOM 8052 O O . THR C 1 171 ? -28.141 55.353 -46.159 1.00 58.87 163 THR C O 1
ATOM 8056 N N . SER C 1 172 ? -27.005 55.629 -44.227 1.00 50.86 164 SER C N 1
ATOM 8057 C CA . SER C 1 172 ? -28.199 55.971 -43.464 1.00 41.93 164 SER C CA 1
ATOM 8058 C C . SER C 1 172 ? -28.921 57.173 -44.058 1.00 48.83 164 SER C C 1
ATOM 8059 O O . SER C 1 172 ? -30.158 57.237 -44.021 1.00 44.58 164 SER C O 1
ATOM 8062 N N . THR C 1 173 ? -28.172 58.122 -44.623 1.00 50.75 165 THR C N 1
ATOM 8063 C CA . THR C 1 173 ? -28.793 59.311 -45.189 1.00 44.49 165 THR C CA 1
ATOM 8064 C C . THR C 1 173 ? -29.828 58.921 -46.237 1.00 45.82 165 THR C C 1
ATOM 8065 O O . THR C 1 173 ? -30.962 59.410 -46.221 1.00 49.09 165 THR C O 1
ATOM 8069 N N . GLU C 1 174 ? -29.455 58.022 -47.151 1.00 50.57 166 GLU C N 1
ATOM 8070 C CA . GLU C 1 174 ? -30.369 57.600 -48.207 1.00 50.62 166 GLU C CA 1
ATOM 8071 C C . GLU C 1 174 ? -31.370 56.551 -47.734 1.00 47.32 166 GLU C C 1
ATOM 8072 O O . GLU C 1 174 ? -32.506 56.521 -48.225 1.00 45.90 166 GLU C O 1
ATOM 8078 N N . ALA C 1 175 ? -30.981 55.691 -46.790 1.00 44.26 167 ALA C N 1
ATOM 8079 C CA . ALA C 1 175 ? -31.912 54.683 -46.290 1.00 46.04 167 ALA C CA 1
ATOM 8080 C C . ALA C 1 175 ? -33.144 55.324 -45.656 1.00 51.77 167 ALA C C 1
ATOM 8081 O O . ALA C 1 175 ? -34.239 54.751 -45.710 1.00 49.64 167 ALA C O 1
ATOM 8083 N N . LEU C 1 176 ? -32.997 56.519 -45.080 1.00 48.54 168 LEU C N 1
ATOM 8084 C CA . LEU C 1 176 ? -34.140 57.227 -44.513 1.00 46.88 168 LEU C CA 1
ATOM 8085 C C . LEU C 1 176 ? -35.064 57.829 -45.565 1.00 51.21 168 LEU C C 1
ATOM 8086 O O . LEU C 1 176 ? -36.097 58.395 -45.196 1.00 46.35 168 LEU C O 1
ATOM 8091 N N . ASN C 1 177 ? -34.746 57.703 -46.854 1.00 54.71 169 ASN C N 1
ATOM 8092 C CA . ASN C 1 177 ? -35.521 58.345 -47.909 1.00 46.90 169 ASN C CA 1
ATOM 8093 C C . ASN C 1 177 ? -35.852 57.368 -49.025 1.00 41.99 169 ASN C C 1
ATOM 8094 O O . ASN C 1 177 ? -35.986 57.766 -50.182 1.00 48.52 169 ASN C O 1
ATOM 8099 N N . LEU C 1 178 ? -35.986 56.086 -48.691 1.00 38.31 170 LEU C N 1
ATOM 8100 C CA . LEU C 1 178 ? -36.272 55.079 -49.700 1.00 40.79 170 LEU C CA 1
ATOM 8101 C C . LEU C 1 178 ? -37.630 55.321 -50.341 1.00 45.45 170 LEU C C 1
ATOM 8102 O O . LEU C 1 178 ? -38.578 55.774 -49.693 1.00 40.18 170 LEU C O 1
ATOM 8107 N N . LYS C 1 179 ? -37.706 55.028 -51.637 1.00 48.19 171 LYS C N 1
ATOM 8108 C CA . LYS C 1 179 ? -38.925 55.172 -52.412 1.00 50.60 171 LYS C CA 1
ATOM 8109 C C . LYS C 1 179 ? -39.720 53.874 -52.489 1.00 57.90 171 LYS C C 1
ATOM 8110 O O . LYS C 1 179 ? -40.786 53.848 -53.114 1.00 59.51 171 LYS C O 1
ATOM 8112 N N . GLU C 1 180 ? -39.244 52.813 -51.841 1.00 57.03 172 GLU C N 1
ATOM 8113 C CA . GLU C 1 180 ? -39.901 51.515 -51.872 1.00 60.20 172 GLU C CA 1
ATOM 8114 C C . GLU C 1 180 ? -39.379 50.689 -50.709 1.00 56.65 172 GLU C C 1
ATOM 8115 O O . GLU C 1 180 ? -38.269 50.913 -50.221 1.00 57.41 172 GLU C O 1
ATOM 8121 N N . VAL C 1 181 ? -40.203 49.752 -50.256 1.00 55.14 173 VAL C N 1
ATOM 8122 C CA . VAL C 1 181 ? -39.806 48.846 -49.182 1.00 55.45 173 VAL C CA 1
ATOM 8123 C C . VAL C 1 181 ? -38.903 47.776 -49.776 1.00 62.09 173 VAL C C 1
ATOM 8124 O O . VAL C 1 181 ? -39.335 47.046 -50.680 1.00 70.99 173 VAL C O 1
ATOM 8128 N N . PRO C 1 182 ? -37.662 47.643 -49.310 1.00 60.65 174 PRO C N 1
ATOM 8129 C CA . PRO C 1 182 ? -36.742 46.686 -49.935 1.00 58.99 174 PRO C CA 1
ATOM 8130 C C . PRO C 1 182 ? -37.294 45.269 -49.892 1.00 59.86 174 PRO C C 1
ATOM 8131 O O . PRO C 1 182 ? -37.955 44.864 -48.934 1.00 60.23 174 PRO C O 1
ATOM 8135 N N . LYS C 1 183 ? -37.011 44.510 -50.953 1.00 57.11 175 LYS C N 1
ATOM 8136 C CA . LYS C 1 183 ? -37.324 43.085 -50.927 1.00 60.80 175 LYS C CA 1
ATOM 8137 C C . LYS C 1 183 ? -36.371 42.350 -49.991 1.00 63.14 175 LYS C C 1
ATOM 8138 O O . LYS C 1 183 ? -36.801 41.530 -49.169 1.00 53.99 175 LYS C O 1
ATOM 8144 N N . HIS C 1 184 ? -35.077 42.657 -50.083 1.00 64.09 176 HIS C N 1
ATOM 8145 C CA . HIS C 1 184 ? -34.056 42.089 -49.208 1.00 56.85 176 HIS C CA 1
ATOM 8146 C C . HIS C 1 184 ? -33.047 43.184 -48.890 1.00 57.84 176 HIS C C 1
ATOM 8147 O O . HIS C 1 184 ? -32.266 43.583 -49.759 1.00 58.28 176 HIS C O 1
ATOM 8154 N N . LEU C 1 185 ? -33.060 43.662 -47.649 1.00 53.15 177 LEU C N 1
ATOM 8155 C CA . LEU C 1 185 ? -32.129 44.690 -47.211 1.00 47.85 177 LEU C CA 1
ATOM 8156 C C . LEU C 1 185 ? -30.934 44.026 -46.546 1.00 51.19 177 LEU C C 1
ATOM 8157 O O . LEU C 1 185 ? -31.086 43.318 -45.545 1.00 59.16 177 LEU C O 1
ATOM 8162 N N . ILE C 1 186 ? -29.746 44.279 -47.082 1.00 48.62 178 ILE C N 1
ATOM 8163 C CA . ILE C 1 186 ? -28.503 43.801 -46.494 1.00 43.71 178 ILE C CA 1
ATOM 8164 C C . ILE C 1 186 ? -27.902 44.930 -45.676 1.00 45.96 178 ILE C C 1
ATOM 8165 O O . ILE C 1 186 ? -27.729 46.049 -46.177 1.00 48.10 178 ILE C O 1
ATOM 8170 N N . VAL C 1 187 ? -27.579 44.640 -44.420 1.00 36.28 179 VAL C N 1
ATOM 8171 C CA . VAL C 1 187 ? -27.000 45.619 -43.511 1.00 33.19 179 VAL C CA 1
ATOM 8172 C C . VAL C 1 187 ? -25.579 45.187 -43.189 1.00 34.66 179 VAL C C 1
ATOM 8173 O O . VAL C 1 187 ? -25.358 44.094 -42.655 1.00 50.56 179 VAL C O 1
ATOM 8177 N N . ILE C 1 188 ? -24.618 46.034 -43.521 1.00 30.49 180 ILE C N 1
ATOM 8178 C CA . ILE C 1 188 ? -23.212 45.769 -43.263 1.00 33.38 180 ILE C CA 1
ATOM 8179 C C . ILE C 1 188 ? -22.848 46.509 -41.983 1.00 39.11 180 ILE C C 1
ATOM 8180 O O . ILE C 1 188 ? -22.793 47.742 -41.958 1.00 41.47 180 ILE C O 1
ATOM 8185 N N . GLY C 1 189 ? -22.602 45.756 -40.919 1.00 45.16 181 GLY C N 1
ATOM 8186 C CA . GLY C 1 189 ? -22.247 46.316 -39.629 1.00 50.52 181 GLY C CA 1
ATOM 8187 C C . GLY C 1 189 ? -23.366 46.184 -38.614 1.00 48.53 181 GLY C C 1
ATOM 8188 O O . GLY C 1 189 ? -24.515 46.543 -38.893 1.00 47.40 181 GLY C O 1
ATOM 8189 N N . GLY C 1 190 ? -23.032 45.725 -37.412 1.00 49.04 182 GLY C N 1
ATOM 8190 C CA . GLY C 1 190 ? -24.037 45.470 -36.398 1.00 49.27 182 GLY C CA 1
ATOM 8191 C C . GLY C 1 190 ? -24.168 46.616 -35.421 1.00 57.91 182 GLY C C 1
ATOM 8192 O O . GLY C 1 190 ? -24.466 46.414 -34.241 1.00 57.21 182 GLY C O 1
ATOM 8193 N N . GLY C 1 191 ? -23.928 47.826 -35.916 1.00 61.82 183 GLY C N 1
ATOM 8194 C CA . GLY C 1 191 ? -24.043 49.020 -35.111 1.00 59.79 183 GLY C CA 1
ATOM 8195 C C . GLY C 1 191 ? -25.490 49.378 -34.830 1.00 55.78 183 GLY C C 1
ATOM 8196 O O . GLY C 1 191 ? -26.430 48.787 -35.362 1.00 57.66 183 GLY C O 1
ATOM 8197 N N . VAL C 1 192 ? -25.661 50.355 -33.936 1.00 45.51 184 VAL C N 1
ATOM 8198 C CA . VAL C 1 192 ? -26.996 50.837 -33.593 1.00 38.28 184 VAL C CA 1
ATOM 8199 C C . VAL C 1 192 ? -27.758 51.274 -34.841 1.00 45.33 184 VAL C C 1
ATOM 8200 O O . VAL C 1 192 ? -28.938 50.941 -35.021 1.00 41.28 184 VAL C O 1
ATOM 8204 N N . ILE C 1 193 ? -27.091 52.018 -35.725 1.00 45.24 185 ILE C N 1
ATOM 8205 C CA . ILE C 1 193 ? -27.754 52.542 -36.915 1.00 40.92 185 ILE C CA 1
ATOM 8206 C C . ILE C 1 193 ? -28.261 51.403 -37.788 1.00 40.30 185 ILE C C 1
ATOM 8207 O O . ILE C 1 193 ? -29.413 51.410 -38.238 1.00 40.76 185 ILE C O 1
ATOM 8212 N N . GLY C 1 194 ? -27.417 50.400 -38.028 1.00 44.15 186 GLY C N 1
ATOM 8213 C CA . GLY C 1 194 ? -27.846 49.274 -38.843 1.00 35.49 186 GLY C CA 1
ATOM 8214 C C . GLY C 1 194 ? -29.002 48.509 -38.224 1.00 38.79 186 GLY C C 1
ATOM 8215 O O . GLY C 1 194 ? -29.964 48.154 -38.910 1.00 39.45 186 GLY C O 1
ATOM 8216 N N . LEU C 1 195 ? -28.926 48.248 -36.915 1.00 39.24 187 LEU C N 1
ATOM 8217 C CA . LEU C 1 195 ? -29.997 47.523 -36.239 1.00 39.51 187 LEU C CA 1
ATOM 8218 C C . LEU C 1 195 ? -31.289 48.330 -36.202 1.00 42.58 187 LEU C C 1
ATOM 8219 O O . LEU C 1 195 ? -32.383 47.769 -36.328 1.00 37.19 187 LEU C O 1
ATOM 8224 N N . GLU C 1 196 ? -31.188 49.647 -36.023 1.00 44.83 188 GLU C N 1
ATOM 8225 C CA . GLU C 1 196 ? -32.392 50.470 -35.988 1.00 31.98 188 GLU C CA 1
ATOM 8226 C C . GLU C 1 196 ? -33.057 50.526 -37.359 1.00 39.03 188 GLU C C 1
ATOM 8227 O O . GLU C 1 196 ? -34.255 50.244 -37.495 1.00 45.26 188 GLU C O 1
ATOM 8233 N N . LEU C 1 197 ? -32.295 50.883 -38.391 1.00 40.95 189 LEU C N 1
ATOM 8234 C CA . LEU C 1 197 ? -32.871 50.957 -39.728 1.00 43.35 189 LEU C CA 1
ATOM 8235 C C . LEU C 1 197 ? -33.238 49.575 -40.255 1.00 45.23 189 LEU C C 1
ATOM 8236 O O . LEU C 1 197 ? -34.220 49.434 -40.997 1.00 36.02 189 LEU C O 1
ATOM 8241 N N . GLY C 1 198 ? -32.476 48.546 -39.877 1.00 44.87 190 GLY C N 1
ATOM 8242 C CA . GLY C 1 198 ? -32.866 47.193 -40.235 1.00 43.60 190 GLY C CA 1
ATOM 8243 C C . GLY C 1 198 ? -34.201 46.811 -39.631 1.00 42.57 190 GLY C C 1
ATOM 8244 O O . GLY C 1 198 ? -35.040 46.200 -40.296 1.00 42.40 190 GLY C O 1
ATOM 8245 N N . SER C 1 199 ? -34.426 47.196 -38.370 1.00 38.51 191 SER C N 1
ATOM 8246 C CA . SER C 1 199 ? -35.715 46.948 -37.730 1.00 39.34 191 SER C CA 1
ATOM 8247 C C . SER C 1 199 ? -36.841 47.679 -38.446 1.00 44.56 191 SER C C 1
ATOM 8248 O O . SER C 1 199 ? -37.940 47.136 -38.599 1.00 38.39 191 SER C O 1
ATOM 8251 N N . VAL C 1 200 ? -36.589 48.920 -38.878 1.00 54.15 192 VAL C N 1
ATOM 8252 C CA . VAL C 1 200 ? -37.606 49.713 -39.574 1.00 50.18 192 VAL C CA 1
ATOM 8253 C C . VAL C 1 200 ? -38.157 48.944 -40.766 1.00 53.07 192 VAL C C 1
ATOM 8254 O O . VAL C 1 200 ? -39.366 48.712 -40.884 1.00 53.16 192 VAL C O 1
ATOM 8258 N N . TYR C 1 201 ? -37.273 48.520 -41.660 1.00 49.94 193 TYR C N 1
ATOM 8259 C CA . TYR C 1 201 ? -37.749 47.911 -42.887 1.00 49.88 193 TYR C CA 1
ATOM 8260 C C . TYR C 1 201 ? -38.121 46.451 -42.702 1.00 47.20 193 TYR C C 1
ATOM 8261 O O . TYR C 1 201 ? -38.913 45.928 -43.490 1.00 49.57 193 TYR C O 1
ATOM 8270 N N . LEU C 1 202 ? -37.564 45.782 -41.693 1.00 46.53 194 LEU C N 1
ATOM 8271 C CA . LEU C 1 202 ? -38.047 44.451 -41.339 1.00 47.69 194 LEU C CA 1
ATOM 8272 C C . LEU C 1 202 ? -39.536 44.488 -41.012 1.00 53.90 194 LEU C C 1
ATOM 8273 O O . LEU C 1 202 ? -40.320 43.679 -41.523 1.00 55.98 194 LEU C O 1
ATOM 8278 N N . ARG C 1 203 ? -39.943 45.449 -40.173 1.00 51.22 195 ARG C N 1
ATOM 8279 C CA . ARG C 1 203 ? -41.348 45.590 -39.805 1.00 45.20 195 ARG C CA 1
ATOM 8280 C C . ARG C 1 203 ? -42.209 45.895 -41.021 1.00 51.31 195 ARG C C 1
ATOM 8281 O O . ARG C 1 203 ? -43.354 45.437 -41.113 1.00 48.36 195 ARG C O 1
ATOM 8289 N N . LEU C 1 204 ? -41.677 46.669 -41.961 1.00 54.71 196 LEU C N 1
ATOM 8290 C CA . LEU C 1 204 ? -42.426 47.060 -43.146 1.00 52.00 196 LEU C CA 1
ATOM 8291 C C . LEU C 1 204 ? -42.490 45.957 -44.193 1.00 58.28 196 LEU C C 1
ATOM 8292 O O . LEU C 1 204 ? -43.020 46.192 -45.286 1.00 57.30 196 LEU C O 1
ATOM 8297 N N . GLY C 1 205 ? -41.964 44.774 -43.894 1.00 58.72 197 GLY C N 1
ATOM 8298 C CA . GLY C 1 205 ? -42.073 43.627 -44.776 1.00 54.95 197 GLY C CA 1
ATOM 8299 C C . GLY C 1 205 ? -40.767 43.126 -45.355 1.00 50.96 197 GLY C C 1
ATOM 8300 O O . GLY C 1 205 ? -40.748 42.020 -45.915 1.00 53.28 197 GLY C O 1
ATOM 8301 N N . SER C 1 206 ? -39.670 43.872 -45.241 1.00 53.86 198 SER C N 1
ATOM 8302 C CA . SER C 1 206 ? -38.413 43.464 -45.857 1.00 46.67 198 SER C CA 1
ATOM 8303 C C . SER C 1 206 ? -37.804 42.267 -45.140 1.00 50.33 198 SER C C 1
ATOM 8304 O O . SER C 1 206 ? -38.004 42.059 -43.940 1.00 56.76 198 SER C O 1
ATOM 8307 N N . ASP C 1 207 ? -37.060 41.473 -45.903 1.00 52.91 199 ASP C N 1
ATOM 8308 C CA . ASP C 1 207 ? -36.091 40.553 -45.330 1.00 57.65 199 ASP C CA 1
ATOM 8309 C C . ASP C 1 207 ? -34.810 41.327 -45.052 1.00 54.82 199 ASP C C 1
ATOM 8310 O O . ASP C 1 207 ? -34.354 42.109 -45.894 1.00 58.72 199 ASP C O 1
ATOM 8315 N N . VAL C 1 208 ? -34.249 41.146 -43.862 1.00 41.17 200 VAL C N 1
ATOM 8316 C CA . VAL C 1 208 ? -33.079 41.904 -43.437 1.00 41.37 200 VAL C CA 1
ATOM 8317 C C . VAL C 1 208 ? -32.008 40.920 -42.999 1.00 43.44 200 VAL C C 1
ATOM 8318 O O . VAL C 1 208 ? -32.262 40.043 -42.166 1.00 45.18 200 VAL C O 1
ATOM 8322 N N . THR C 1 209 ? -30.826 41.042 -43.580 1.00 41.67 201 THR C N 1
ATOM 8323 C CA . THR C 1 209 ? -29.691 40.220 -43.199 1.00 46.25 201 THR C CA 1
ATOM 8324 C C . THR C 1 209 ? -28.571 41.141 -42.749 1.00 45.41 201 THR C C 1
ATOM 8325 O O . THR C 1 209 ? -28.167 42.040 -43.494 1.00 49.97 201 THR C O 1
ATOM 8329 N N . VAL C 1 210 ? -28.095 40.932 -41.530 1.00 31.61 202 VAL C N 1
ATOM 8330 C CA . VAL C 1 210 ? -27.018 41.731 -40.965 1.00 37.98 202 VAL C CA 1
ATOM 8331 C C . VAL C 1 210 ? -25.722 40.963 -41.138 1.00 40.15 202 VAL C C 1
ATOM 8332 O O . VAL C 1 210 ? -25.588 39.842 -40.633 1.00 47.68 202 VAL C O 1
ATOM 8336 N N . VAL C 1 211 ? -24.762 41.557 -41.839 1.00 35.43 203 VAL C N 1
ATOM 8337 C CA . VAL C 1 211 ? -23.462 40.937 -42.063 1.00 34.85 203 VAL C CA 1
ATOM 8338 C C . VAL C 1 211 ? -22.431 41.739 -41.284 1.00 40.07 203 VAL C C 1
ATOM 8339 O O . VAL C 1 211 ? -22.237 42.933 -41.544 1.00 46.35 203 VAL C O 1
ATOM 8343 N N . GLU C 1 212 ? -21.764 41.082 -40.339 1.00 34.96 204 GLU C N 1
ATOM 8344 C CA . GLU C 1 212 ? -20.892 41.750 -39.382 1.00 31.07 204 GLU C CA 1
ATOM 8345 C C . GLU C 1 212 ? -19.651 40.894 -39.193 1.00 39.08 204 GLU C C 1
ATOM 8346 O O . GLU C 1 212 ? -19.760 39.674 -39.029 1.00 35.86 204 GLU C O 1
ATOM 8352 N N . TYR C 1 213 ? -18.473 41.525 -39.206 1.00 40.09 205 TYR C N 1
ATOM 8353 C CA . TYR C 1 213 ? -17.247 40.752 -39.035 1.00 38.25 205 TYR C CA 1
ATOM 8354 C C . TYR C 1 213 ? -16.988 40.407 -37.573 1.00 42.97 205 TYR C C 1
ATOM 8355 O O . TYR C 1 213 ? -16.317 39.409 -37.287 1.00 53.31 205 TYR C O 1
ATOM 8364 N N . LEU C 1 214 ? -17.479 41.218 -36.643 1.00 36.01 206 LEU C N 1
ATOM 8365 C CA . LEU C 1 214 ? -17.301 40.899 -35.238 1.00 41.41 206 LEU C CA 1
ATOM 8366 C C . LEU C 1 214 ? -18.292 39.814 -34.824 1.00 45.49 206 LEU C C 1
ATOM 8367 O O . LEU C 1 214 ? -19.272 39.528 -35.517 1.00 45.22 206 LEU C O 1
ATOM 8372 N N . ASP C 1 215 ? -18.025 39.208 -33.673 1.00 46.39 207 ASP C N 1
ATOM 8373 C CA . ASP C 1 215 ? -18.782 38.041 -33.243 1.00 54.34 207 ASP C CA 1
ATOM 8374 C C . ASP C 1 215 ? -20.076 38.379 -32.518 1.00 53.24 207 ASP C C 1
ATOM 8375 O O . ASP C 1 215 ? -20.784 37.457 -32.100 1.00 62.76 207 ASP C O 1
ATOM 8380 N N . LYS C 1 216 ? -20.407 39.655 -32.352 1.00 45.69 208 LYS C N 1
ATOM 8381 C CA . LYS C 1 216 ? -21.636 40.022 -31.665 1.00 46.51 208 LYS C CA 1
ATOM 8382 C C . LYS C 1 216 ? -22.104 41.382 -32.164 1.00 46.58 208 LYS C C 1
ATOM 8383 O O . LYS C 1 216 ? -21.304 42.201 -32.623 1.00 42.59 208 LYS C O 1
ATOM 8389 N N . ILE C 1 217 ? -23.412 41.610 -32.077 1.00 39.43 209 ILE C N 1
ATOM 8390 C CA . ILE C 1 217 ? -23.963 42.903 -32.448 1.00 40.22 209 ILE C CA 1
ATOM 8391 C C . ILE C 1 217 ? -23.818 43.870 -31.274 1.00 49.02 209 ILE C C 1
ATOM 8392 O O . ILE C 1 217 ? -23.613 43.460 -30.128 1.00 43.91 209 ILE C O 1
ATOM 8397 N N . ILE C 1 218 ? -23.937 45.166 -31.574 1.00 51.80 210 ILE C N 1
ATOM 8398 C CA . ILE C 1 218 ? -23.674 46.278 -30.651 1.00 40.19 210 ILE C CA 1
ATOM 8399 C C . ILE C 1 218 ? -22.530 45.928 -29.703 1.00 44.22 210 ILE C C 1
ATOM 8400 O O . ILE C 1 218 ? -22.721 45.900 -28.478 1.00 41.97 210 ILE C O 1
ATOM 8405 N N . PRO C 1 219 ? -21.321 45.682 -30.217 1.00 50.01 211 PRO C N 1
ATOM 8406 C CA . PRO C 1 219 ? -20.247 45.159 -29.356 1.00 55.69 211 PRO C CA 1
ATOM 8407 C C . PRO C 1 219 ? -19.763 46.126 -28.288 1.00 53.93 211 PRO C C 1
ATOM 8408 O O . PRO C 1 219 ? -19.064 45.689 -27.366 1.00 52.01 211 PRO C O 1
ATOM 8412 N N . GLY C 1 220 ? -20.106 47.405 -28.364 1.00 55.19 212 GLY C N 1
ATOM 8413 C CA . GLY C 1 220 ? -19.632 48.296 -27.328 1.00 52.97 212 GLY C CA 1
ATOM 8414 C C . GLY C 1 220 ? -20.434 48.281 -26.054 1.00 49.11 212 GLY C C 1
ATOM 8415 O O . GLY C 1 220 ? -20.040 48.908 -25.068 1.00 47.96 212 GLY C O 1
ATOM 8416 N N . MET C 1 221 ? -21.535 47.548 -26.023 1.00 49.49 213 MET C N 1
ATOM 8417 C CA . MET C 1 221 ? -22.409 47.518 -24.865 1.00 47.44 213 MET C CA 1
ATOM 8418 C C . MET C 1 221 ? -22.224 46.207 -24.106 1.00 44.81 213 MET C C 1
ATOM 8419 O O . MET C 1 221 ? -21.394 45.362 -24.458 1.00 58.61 213 MET C O 1
ATOM 8424 N N . ASP C 1 222 ? -22.979 46.066 -23.021 1.00 38.54 214 ASP C N 1
ATOM 8425 C CA . ASP C 1 222 ? -22.856 44.894 -22.164 1.00 39.87 214 ASP C CA 1
ATOM 8426 C C . ASP C 1 222 ? -23.218 43.613 -22.912 1.00 42.48 214 ASP C C 1
ATOM 8427 O O . ASP C 1 222 ? -24.160 43.581 -23.709 1.00 46.65 214 ASP C O 1
ATOM 8432 N N . GLY C 1 223 ? -22.462 42.545 -22.639 1.00 35.00 215 GLY C N 1
ATOM 8433 C CA . GLY C 1 223 ? -22.667 41.291 -23.345 1.00 42.60 215 GLY C CA 1
ATOM 8434 C C . GLY C 1 223 ? -24.071 40.728 -23.211 1.00 45.64 215 GLY C C 1
ATOM 8435 O O . GLY C 1 223 ? -24.588 40.116 -24.151 1.00 44.43 215 GLY C O 1
ATOM 8436 N N . THR C 1 224 ? -24.707 40.922 -22.051 1.00 42.22 216 THR C N 1
ATOM 8437 C CA . THR C 1 224 ? -26.094 40.492 -21.891 1.00 40.81 216 THR C CA 1
ATOM 8438 C C . THR C 1 224 ? -27.007 41.206 -22.880 1.00 49.85 216 THR C C 1
ATOM 8439 O O . THR C 1 224 ? -27.872 40.579 -23.505 1.00 53.60 216 THR C O 1
ATOM 8443 N N . LEU C 1 225 ? -26.818 42.516 -23.046 1.00 43.69 217 LEU C N 1
ATOM 8444 C CA . LEU C 1 225 ? -27.627 43.265 -23.999 1.00 34.17 217 LEU C CA 1
ATOM 8445 C C . LEU C 1 225 ? -27.367 42.801 -25.427 1.00 38.00 217 LEU C C 1
ATOM 8446 O O . LEU C 1 225 ? -28.302 42.704 -26.233 1.00 37.38 217 LEU C O 1
ATOM 8451 N N . SER C 1 226 ? -26.102 42.526 -25.766 1.00 41.57 218 SER C N 1
ATOM 8452 C CA . SER C 1 226 ? -25.790 42.006 -27.097 1.00 38.67 218 SER C CA 1
ATOM 8453 C C . SER C 1 226 ? -26.549 40.711 -27.367 1.00 45.46 218 SER C C 1
ATOM 8454 O O . SER C 1 226 ? -27.198 40.561 -28.411 1.00 47.40 218 SER C O 1
ATOM 8457 N N . LYS C 1 227 ? -26.496 39.772 -26.420 1.00 44.54 219 LYS C N 1
ATOM 8458 C CA . LYS C 1 227 ? -27.167 38.491 -26.610 1.00 54.06 219 LYS C CA 1
ATOM 8459 C C . LYS C 1 227 ? -28.678 38.670 -26.677 1.00 58.23 219 LYS C C 1
ATOM 8460 O O . LYS C 1 227 ? -29.332 38.184 -27.608 1.00 56.48 219 LYS C O 1
ATOM 8462 N N . GLU C 1 228 ? -29.250 39.375 -25.698 1.00 54.46 220 GLU C N 1
ATOM 8463 C CA . GLU C 1 228 ? -30.702 39.490 -25.628 1.00 51.02 220 GLU C CA 1
ATOM 8464 C C . GLU C 1 228 ? -31.261 40.268 -26.809 1.00 48.88 220 GLU C C 1
ATOM 8465 O O . GLU C 1 228 ? -32.356 39.956 -27.290 1.00 50.58 220 GLU C O 1
ATOM 8471 N N . LEU C 1 229 ? -30.534 41.279 -27.295 1.00 46.70 221 LEU C N 1
ATOM 8472 C CA . LEU C 1 229 ? -31.017 42.024 -28.456 1.00 48.55 221 LEU C CA 1
ATOM 8473 C C . LEU C 1 229 ? -31.009 41.156 -29.706 1.00 50.79 221 LEU C C 1
ATOM 8474 O O . LEU C 1 229 ? -31.963 41.181 -30.495 1.00 49.67 221 LEU C O 1
ATOM 8479 N N . GLN C 1 230 ? -29.942 40.378 -29.900 1.00 46.84 222 GLN C N 1
ATOM 8480 C CA . GLN C 1 230 ? -29.904 39.466 -31.036 1.00 41.75 222 GLN C CA 1
ATOM 8481 C C . GLN C 1 230 ? -30.997 38.415 -30.925 1.00 42.87 222 GLN C C 1
ATOM 8482 O O . GLN C 1 230 ? -31.654 38.084 -31.918 1.00 45.41 222 GLN C O 1
ATOM 8488 N N . LYS C 1 231 ? -31.235 37.918 -29.707 1.00 42.89 223 LYS C N 1
ATOM 8489 C CA . LYS C 1 231 ? -32.242 36.885 -29.488 1.00 46.56 223 LYS C CA 1
ATOM 8490 C C . LYS C 1 231 ? -33.628 37.366 -29.898 1.00 49.18 223 LYS C C 1
ATOM 8491 O O . LYS C 1 231 ? -34.383 36.629 -30.543 1.00 48.31 223 LYS C O 1
ATOM 8497 N N . THR C 1 232 ? -33.963 38.618 -29.570 1.00 45.31 224 THR C N 1
ATOM 8498 C CA . THR C 1 232 ? -35.285 39.148 -29.890 1.00 40.99 224 THR C CA 1
ATOM 8499 C C . THR C 1 232 ? -35.377 39.624 -31.337 1.00 48.13 224 THR C C 1
ATOM 8500 O O . THR C 1 232 ? -36.429 39.465 -31.970 1.00 55.99 224 THR C O 1
ATOM 8504 N N . LEU C 1 233 ? -34.301 40.198 -31.887 1.00 45.40 225 LEU C N 1
ATOM 8505 C CA . LEU C 1 233 ? -34.358 40.648 -33.277 1.00 41.35 225 LEU C CA 1
ATOM 8506 C C . LEU C 1 233 ? -34.543 39.466 -34.222 1.00 47.89 225 LEU C C 1
ATOM 8507 O O . LEU C 1 233 ? -35.240 39.576 -35.238 1.00 50.48 225 LEU C O 1
ATOM 8512 N N . LYS C 1 234 ? -33.913 38.331 -33.899 1.00 50.01 226 LYS C N 1
ATOM 8513 C CA . LYS C 1 234 ? -34.147 37.081 -34.612 1.00 52.38 226 LYS C CA 1
ATOM 8514 C C . LYS C 1 234 ? -35.583 36.618 -34.436 1.00 42.02 226 LYS C C 1
ATOM 8515 O O . LYS C 1 234 ? -36.222 36.169 -35.395 1.00 37.07 226 LYS C O 1
ATOM 8521 N N . LYS C 1 235 ? -36.111 36.746 -33.220 1.00 39.52 227 LYS C N 1
ATOM 8522 C CA . LYS C 1 235 ? -37.508 36.409 -32.967 1.00 41.57 227 LYS C CA 1
ATOM 8523 C C . LYS C 1 235 ? -38.446 37.247 -33.824 1.00 55.94 227 LYS C C 1
ATOM 8524 O O . LYS C 1 235 ? -39.507 36.765 -34.242 1.00 65.06 227 LYS C O 1
ATOM 8530 N N . GLN C 1 236 ? -38.048 38.484 -34.130 1.00 60.20 228 GLN C N 1
ATOM 8531 C CA . GLN C 1 236 ? -38.826 39.425 -34.926 1.00 53.66 228 GLN C CA 1
ATOM 8532 C C . GLN C 1 236 ? -38.656 39.234 -36.425 1.00 48.79 228 GLN C C 1
ATOM 8533 O O . GLN C 1 236 ? -39.335 39.913 -37.198 1.00 43.56 228 GLN C O 1
ATOM 8539 N N . GLY C 1 237 ? -37.746 38.368 -36.852 1.00 53.87 229 GLY C N 1
ATOM 8540 C CA . GLY C 1 237 ? -37.561 38.067 -38.258 1.00 55.97 229 GLY C CA 1
ATOM 8541 C C . GLY C 1 237 ? -36.206 38.436 -38.820 1.00 56.68 229 GLY C C 1
ATOM 8542 O O . GLY C 1 237 ? -35.926 38.092 -39.978 1.00 61.16 229 GLY C O 1
ATOM 8543 N N . MET C 1 238 ? -35.350 39.130 -38.074 1.00 52.42 230 MET C N 1
ATOM 8544 C CA . MET C 1 238 ? -34.043 39.497 -38.596 1.00 52.36 230 MET C CA 1
ATOM 8545 C C . MET C 1 238 ? -33.114 38.292 -38.611 1.00 50.48 230 MET C C 1
ATOM 8546 O O . MET C 1 238 ? -33.107 37.479 -37.681 1.00 53.89 230 MET C O 1
ATOM 8551 N N . LYS C 1 239 ? -32.336 38.182 -39.677 1.00 49.94 231 LYS C N 1
ATOM 8552 C CA . LYS C 1 239 ? -31.303 37.168 -39.794 1.00 52.20 231 LYS C CA 1
ATOM 8553 C C . LYS C 1 239 ? -29.950 37.841 -39.609 1.00 54.53 231 LYS C C 1
ATOM 8554 O O . LYS C 1 239 ? -29.760 39.009 -39.963 1.00 52.09 231 LYS C O 1
ATOM 8556 N N . PHE C 1 240 ? -29.021 37.111 -39.004 1.00 48.92 232 PHE C N 1
ATOM 8557 C CA . PHE C 1 240 ? -27.715 37.658 -38.674 1.00 42.75 232 PHE C CA 1
ATOM 8558 C C . PHE C 1 240 ? -26.640 36.733 -39.202 1.00 44.43 232 PHE C C 1
ATOM 8559 O O . PHE C 1 240 ? -26.706 35.516 -38.996 1.00 45.10 232 PHE C O 1
ATOM 8567 N N . MET C 1 241 ? -25.664 37.310 -39.892 1.00 43.24 233 MET C N 1
ATOM 8568 C CA . MET C 1 241 ? -24.474 36.594 -40.334 1.00 38.51 233 MET C CA 1
ATOM 8569 C C . MET C 1 241 ? -23.293 37.230 -39.608 1.00 40.18 233 MET C C 1
ATOM 8570 O O . MET C 1 241 ? -22.610 38.102 -40.149 1.00 44.64 233 MET C O 1
ATOM 8575 N N . LEU C 1 242 ? -23.063 36.789 -38.372 1.00 36.98 234 LEU C N 1
ATOM 8576 C CA . LEU C 1 242 ? -21.981 37.312 -37.555 1.00 34.90 234 LEU C CA 1
ATOM 8577 C C . LEU C 1 242 ? -20.699 36.530 -37.831 1.00 39.74 234 LEU C C 1
ATOM 8578 O O . LEU C 1 242 ? -20.718 35.450 -38.423 1.00 37.40 234 LEU C O 1
ATOM 8583 N N . SER C 1 243 ? -19.577 37.080 -37.363 1.00 40.00 235 SER C N 1
ATOM 8584 C CA . SER C 1 243 ? -18.253 36.511 -37.621 1.00 39.72 235 SER C CA 1
ATOM 8585 C C . SER C 1 243 ? -18.051 36.287 -39.116 1.00 43.17 235 SER C C 1
ATOM 8586 O O . SER C 1 243 ? -17.573 35.238 -39.556 1.00 54.28 235 SER C O 1
ATOM 8589 N N . THR C 1 244 ? -18.444 37.287 -39.901 1.00 34.23 236 THR C N 1
ATOM 8590 C CA . THR C 1 244 ? -18.417 37.218 -41.356 1.00 44.24 236 THR C CA 1
ATOM 8591 C C . THR C 1 244 ? -17.759 38.487 -41.879 1.00 44.69 236 THR C C 1
ATOM 8592 O O . THR C 1 244 ? -18.305 39.580 -41.708 1.00 42.87 236 THR C O 1
ATOM 8596 N N . ALA C 1 245 ? -16.624 38.339 -42.567 1.00 31.31 237 ALA C N 1
ATOM 8597 C CA . ALA C 1 245 ? -15.812 39.470 -43.012 1.00 36.31 237 ALA C CA 1
ATOM 8598 C C . ALA C 1 245 ? -16.119 39.797 -44.473 1.00 42.10 237 ALA C C 1
ATOM 8599 O O . ALA C 1 245 ? -15.744 39.044 -45.374 1.00 34.06 237 ALA C O 1
ATOM 8601 N N . VAL C 1 246 ? -16.761 40.945 -44.710 1.00 38.75 238 VAL C N 1
ATOM 8602 C CA . VAL C 1 246 ? -17.094 41.336 -46.076 1.00 42.32 238 VAL C CA 1
ATOM 8603 C C . VAL C 1 246 ? -15.818 41.652 -46.845 1.00 45.41 238 VAL C C 1
ATOM 8604 O O . VAL C 1 246 ? -14.897 42.299 -46.327 1.00 48.79 238 VAL C O 1
ATOM 8608 N N . SER C 1 247 ? -15.751 41.172 -48.090 1.00 47.14 239 SER C N 1
ATOM 8609 C CA . SER C 1 247 ? -14.614 41.412 -48.964 1.00 47.46 239 SER C CA 1
ATOM 8610 C C . SER C 1 247 ? -14.976 42.085 -50.282 1.00 51.19 239 SER C C 1
ATOM 8611 O O . SER C 1 247 ? -14.070 42.393 -51.064 1.00 56.89 239 SER C O 1
ATOM 8614 N N . GLY C 1 248 ? -16.259 42.281 -50.574 1.00 48.44 240 GLY C N 1
ATOM 8615 C CA . GLY C 1 248 ? -16.659 42.941 -51.800 1.00 41.08 240 GLY C CA 1
ATOM 8616 C C . GLY C 1 248 ? -18.114 43.364 -51.802 1.00 43.44 240 GLY C C 1
ATOM 8617 O O . GLY C 1 248 ? -18.968 42.656 -51.260 1.00 46.68 240 GLY C O 1
ATOM 8618 N N . VAL C 1 249 ? -18.415 44.512 -52.404 1.00 35.91 241 VAL C N 1
ATOM 8619 C CA . VAL C 1 249 ? -19.800 44.934 -52.581 1.00 52.63 241 VAL C CA 1
ATOM 8620 C C . VAL C 1 249 ? -19.944 45.487 -53.993 1.00 51.36 241 VAL C C 1
ATOM 8621 O O . VAL C 1 249 ? -19.529 46.617 -54.276 1.00 57.21 241 VAL C O 1
ATOM 8625 N N . GLU C 1 250 ? -20.518 44.686 -54.885 1.00 48.18 242 GLU C N 1
ATOM 8626 C CA . GLU C 1 250 ? -20.713 45.042 -56.283 1.00 51.62 242 GLU C CA 1
ATOM 8627 C C . GLU C 1 250 ? -22.200 45.245 -56.555 1.00 60.74 242 GLU C C 1
ATOM 8628 O O . GLU C 1 250 ? -23.040 44.500 -56.044 1.00 61.62 242 GLU C O 1
ATOM 8630 N N . ARG C 1 251 ? -22.527 46.271 -57.338 1.00 63.91 243 ARG C N 1
ATOM 8631 C CA . ARG C 1 251 ? -23.896 46.493 -57.792 1.00 56.88 243 ARG C CA 1
ATOM 8632 C C . ARG C 1 251 ? -24.073 45.843 -59.159 1.00 60.34 243 ARG C C 1
ATOM 8633 O O . ARG C 1 251 ? -23.307 46.119 -60.089 1.00 58.21 243 ARG C O 1
ATOM 8641 N N . ASN C 1 252 ? -25.049 44.946 -59.266 1.00 65.17 244 ASN C N 1
ATOM 8642 C CA . ASN C 1 252 ? -25.355 44.252 -60.515 1.00 72.94 244 ASN C CA 1
ATOM 8643 C C . ASN C 1 252 ? -26.769 44.640 -60.934 1.00 64.10 244 ASN C C 1
ATOM 8644 O O . ASN C 1 252 ? -27.717 43.873 -60.761 1.00 62.76 244 ASN C O 1
ATOM 8646 N N . GLY C 1 253 ? -26.904 45.842 -61.490 1.00 64.14 245 GLY C N 1
ATOM 8647 C CA . GLY C 1 253 ? -28.193 46.324 -61.945 1.00 56.71 245 GLY C CA 1
ATOM 8648 C C . GLY C 1 253 ? -29.131 46.701 -60.819 1.00 70.01 245 GLY C C 1
ATOM 8649 O O . GLY C 1 253 ? -28.871 47.649 -60.070 1.00 70.75 245 GLY C O 1
ATOM 8650 N N . ASP C 1 254 ? -30.239 45.974 -60.700 1.00 76.46 246 ASP C N 1
ATOM 8651 C CA . ASP C 1 254 ? -31.216 46.204 -59.646 1.00 76.06 246 ASP C CA 1
ATOM 8652 C C . ASP C 1 254 ? -30.934 45.375 -58.402 1.00 67.25 246 ASP C C 1
ATOM 8653 O O . ASP C 1 254 ? -31.810 45.253 -57.541 1.00 67.88 246 ASP C O 1
ATOM 8658 N N . THR C 1 255 ? -29.738 44.797 -58.305 1.00 64.33 247 THR C N 1
ATOM 8659 C CA . THR C 1 255 ? -29.357 43.866 -57.253 1.00 60.35 247 THR C CA 1
ATOM 8660 C C . THR C 1 255 ? -27.950 44.210 -56.788 1.00 58.09 247 THR C C 1
ATOM 8661 O O . THR C 1 255 ? -27.130 44.705 -57.566 1.00 67.95 247 THR C O 1
ATOM 8665 N N . VAL C 1 256 ? -27.693 43.991 -55.503 1.00 49.88 248 VAL C N 1
ATOM 8666 C CA . VAL C 1 256 ? -26.368 44.160 -54.916 1.00 50.04 248 VAL C CA 1
ATOM 8667 C C . VAL C 1 256 ? -25.874 42.796 -54.447 1.00 49.91 248 VAL C C 1
ATOM 8668 O O . VAL C 1 256 ? -26.629 42.035 -53.830 1.00 56.12 248 VAL C O 1
ATOM 8672 N N . LYS C 1 257 ? -24.620 42.478 -54.758 1.00 46.47 249 LYS C N 1
ATOM 8673 C CA . LYS C 1 257 ? -24.005 41.210 -54.386 1.00 39.92 249 LYS C CA 1
ATOM 8674 C C . LYS C 1 257 ? -22.879 41.477 -53.394 1.00 48.10 249 LYS C C 1
ATOM 8675 O O . LYS C 1 257 ? -21.936 42.213 -53.704 1.00 46.16 249 LYS C O 1
ATOM 8681 N N . VAL C 1 258 ? -22.986 40.889 -52.203 1.00 55.36 250 VAL C N 1
ATOM 8682 C CA . VAL C 1 258 ? -22.006 41.045 -51.130 1.00 44.61 250 VAL C CA 1
ATOM 8683 C C . VAL C 1 258 ? -21.237 39.739 -50.958 1.00 51.95 250 VAL C C 1
ATOM 8684 O O . VAL C 1 258 ? -21.830 38.700 -50.639 1.00 54.60 250 VAL C O 1
ATOM 8688 N N . THR C 1 259 ? -19.920 39.797 -51.144 1.00 53.93 251 THR C N 1
ATOM 8689 C CA . THR C 1 259 ? -19.034 38.646 -50.996 1.00 54.75 251 THR C CA 1
ATOM 8690 C C . THR C 1 259 ? -18.238 38.784 -49.702 1.00 51.26 251 THR C C 1
ATOM 8691 O O . THR C 1 259 ? -17.823 39.890 -49.338 1.00 55.07 251 THR C O 1
ATOM 8695 N N . ALA C 1 260 ? -18.035 37.669 -49.002 1.00 47.55 252 ALA C N 1
ATOM 8696 C CA . ALA C 1 260 ? -17.414 37.705 -47.680 1.00 43.88 252 ALA C CA 1
ATOM 8697 C C . ALA C 1 260 ? -16.790 36.344 -47.374 1.00 41.57 252 ALA C C 1
ATOM 8698 O O . ALA C 1 260 ? -16.855 35.411 -48.178 1.00 39.67 252 ALA C O 1
ATOM 8700 N N . LYS C 1 261 ? -16.173 36.242 -46.193 1.00 37.93 253 LYS C N 1
ATOM 8701 C CA . LYS C 1 261 ? -15.555 35.012 -45.713 1.00 39.81 253 LYS C CA 1
ATOM 8702 C C . LYS C 1 261 ? -16.061 34.655 -44.321 1.00 44.30 253 LYS C C 1
ATOM 8703 O O . LYS C 1 261 ? -16.309 35.541 -43.495 1.00 43.03 253 LYS C O 1
ATOM 8709 N N . ASP C 1 262 ? -16.264 33.355 -44.082 1.00 41.05 254 ASP C N 1
ATOM 8710 C CA . ASP C 1 262 ? -16.700 32.867 -42.784 1.00 39.20 254 ASP C CA 1
ATOM 8711 C C . ASP C 1 262 ? -15.513 32.298 -41.994 1.00 47.82 254 ASP C C 1
ATOM 8712 O O . ASP C 1 262 ? -14.361 32.312 -42.433 1.00 43.16 254 ASP C O 1
ATOM 8717 N N . LYS C 1 263 ? -15.818 31.762 -40.812 1.00 50.70 255 LYS C N 1
ATOM 8718 C CA . LYS C 1 263 ? -14.788 31.245 -39.920 1.00 45.47 255 LYS C CA 1
ATOM 8719 C C . LYS C 1 263 ? -14.155 29.957 -40.431 1.00 49.96 255 LYS C C 1
ATOM 8720 O O . LYS C 1 263 ? -13.097 29.559 -39.925 1.00 47.39 255 LYS C O 1
ATOM 8726 N N . LYS C 1 264 ? -14.812 29.253 -41.352 1.00 53.84 256 LYS C N 1
ATOM 8727 C CA . LYS C 1 264 ? -14.209 28.083 -41.980 1.00 46.99 256 LYS C CA 1
ATOM 8728 C C . LYS C 1 264 ? -13.325 28.455 -43.163 1.00 53.74 256 LYS C C 1
ATOM 8729 O O . LYS C 1 264 ? -12.733 27.564 -43.780 1.00 65.26 256 LYS C O 1
ATOM 8735 N N . GLY C 1 265 ? -13.219 29.742 -43.491 1.00 51.85 257 GLY C N 1
ATOM 8736 C CA . GLY C 1 265 ? -12.427 30.188 -44.616 1.00 45.45 257 GLY C CA 1
ATOM 8737 C C . GLY C 1 265 ? -13.141 30.139 -45.944 1.00 48.66 257 GLY C C 1
ATOM 8738 O O . GLY C 1 265 ? -12.564 30.558 -46.957 1.00 45.95 257 GLY C O 1
ATOM 8739 N N . GLU C 1 266 ? -14.379 29.660 -45.965 1.00 53.55 258 GLU C N 1
ATOM 8740 C CA . GLU C 1 266 ? -15.136 29.465 -47.191 1.00 56.79 258 GLU C CA 1
ATOM 8741 C C . GLU C 1 266 ? -15.765 30.761 -47.688 1.00 54.47 258 GLU C C 1
ATOM 8742 O O . GLU C 1 266 ? -16.021 31.692 -46.921 1.00 58.86 258 GLU C O 1
ATOM 8748 N N . ASP C 1 267 ? -16.003 30.810 -48.995 1.00 55.46 259 ASP C N 1
ATOM 8749 C CA . ASP C 1 267 ? -16.604 31.978 -49.623 1.00 52.46 259 ASP C CA 1
ATOM 8750 C C . ASP C 1 267 ? -18.077 32.087 -49.246 1.00 45.99 259 ASP C C 1
ATOM 8751 O O . ASP C 1 267 ? -18.771 31.081 -49.082 1.00 55.72 259 ASP C O 1
ATOM 8756 N N . VAL C 1 268 ? -18.545 33.322 -49.093 1.00 39.39 260 VAL C N 1
ATOM 8757 C CA . VAL C 1 268 ? -19.930 33.624 -48.753 1.00 38.69 260 VAL C CA 1
ATOM 8758 C C . VAL C 1 268 ? -20.443 34.667 -49.734 1.00 47.93 260 VAL C C 1
ATOM 8759 O O . VAL C 1 268 ? -19.716 35.598 -50.099 1.00 55.90 260 VAL C O 1
ATOM 8763 N N . VAL C 1 269 ? -21.684 34.499 -50.185 1.00 44.17 261 VAL C N 1
ATOM 8764 C CA . VAL C 1 269 ? -22.324 35.437 -51.097 1.00 44.20 261 VAL C CA 1
ATOM 8765 C C . VAL C 1 269 ? -23.726 35.744 -50.583 1.00 50.61 261 VAL C C 1
ATOM 8766 O O . VAL C 1 269 ? -24.482 34.826 -50.247 1.00 54.82 261 VAL C O 1
ATOM 8770 N N . VAL C 1 270 ? -24.064 37.031 -50.504 1.00 50.99 262 VAL C N 1
ATOM 8771 C CA . VAL C 1 270 ? -25.394 37.480 -50.107 1.00 50.30 262 VAL C CA 1
ATOM 8772 C C . VAL C 1 270 ? -25.902 38.452 -51.165 1.00 54.10 262 VAL C C 1
ATOM 8773 O O . VAL C 1 270 ? -25.174 39.362 -51.576 1.00 54.94 262 VAL C O 1
ATOM 8777 N N . GLU C 1 271 ? -27.138 38.256 -51.616 1.00 57.88 263 GLU C N 1
ATOM 8778 C CA . GLU C 1 271 ? -27.735 39.121 -52.623 1.00 58.36 263 GLU C CA 1
ATOM 8779 C C . GLU C 1 271 ? -29.008 39.768 -52.095 1.00 49.88 263 GLU C C 1
ATOM 8780 O O . GLU C 1 271 ? -29.853 39.106 -51.486 1.00 44.29 263 GLU C O 1
ATOM 8786 N N . GLY C 1 272 ? -29.140 41.068 -52.346 1.00 55.30 264 GLY C N 1
ATOM 8787 C CA . GLY C 1 272 ? -30.334 41.816 -52.019 1.00 57.76 264 GLY C CA 1
ATOM 8788 C C . GLY C 1 272 ? -30.521 42.925 -53.029 1.00 57.15 264 GLY C C 1
ATOM 8789 O O . GLY C 1 272 ? -29.682 43.137 -53.908 1.00 65.36 264 GLY C O 1
ATOM 8790 N N . ASP C 1 273 ? -31.635 43.641 -52.902 1.00 48.88 265 ASP C N 1
ATOM 8791 C CA . ASP C 1 273 ? -31.891 44.772 -53.780 1.00 46.37 265 ASP C CA 1
ATOM 8792 C C . ASP C 1 273 ? -31.487 46.095 -53.156 1.00 48.73 265 ASP C C 1
ATOM 8793 O O . ASP C 1 273 ? -31.521 47.125 -53.838 1.00 61.44 265 ASP C O 1
ATOM 8798 N N . TYR C 1 274 ? -31.122 46.097 -51.882 1.00 51.88 266 TYR C N 1
ATOM 8799 C CA . TYR C 1 274 ? -30.606 47.287 -51.226 1.00 57.44 266 TYR C CA 1
ATOM 8800 C C . TYR C 1 274 ? -29.541 46.862 -50.235 1.00 51.98 266 TYR C C 1
ATOM 8801 O O . TYR C 1 274 ? -29.669 45.823 -49.581 1.00 53.21 266 TYR C O 1
ATOM 8810 N N . CYS C 1 275 ? -28.479 47.655 -50.150 1.00 49.86 267 CYS C N 1
ATOM 8811 C CA . CYS C 1 275 ? -27.381 47.385 -49.236 1.00 48.84 267 CYS C CA 1
ATOM 8812 C C . CYS C 1 275 ? -27.104 48.648 -48.437 1.00 43.52 267 CYS C C 1
ATOM 8813 O O . CYS C 1 275 ? -26.826 49.705 -49.012 1.00 42.53 267 CYS C O 1
ATOM 8816 N N . LEU C 1 276 ? -27.194 48.535 -47.120 1.00 44.44 268 LEU C N 1
ATOM 8817 C CA . LEU C 1 276 ? -26.964 49.645 -46.209 1.00 41.59 268 LEU C CA 1
ATOM 8818 C C . LEU C 1 276 ? -25.599 49.464 -45.563 1.00 42.10 268 LEU C C 1
ATOM 8819 O O . LEU C 1 276 ? -25.332 48.424 -44.950 1.00 40.20 268 LEU C O 1
ATOM 8824 N N . VAL C 1 277 ? -24.735 50.462 -45.718 1.00 44.86 269 VAL C N 1
ATOM 8825 C CA . VAL C 1 277 ? -23.399 50.443 -45.135 1.00 49.66 269 VAL C CA 1
ATOM 8826 C C . VAL C 1 277 ? -23.453 51.244 -43.841 1.00 52.67 269 VAL C C 1
ATOM 8827 O O . VAL C 1 277 ? -23.525 52.476 -43.866 1.00 58.23 269 VAL C O 1
ATOM 8831 N N . SER C 1 278 ? -23.426 50.548 -42.703 1.00 43.86 270 SER C N 1
ATOM 8832 C CA . SER C 1 278 ? -23.475 51.174 -41.385 1.00 34.39 270 SER C CA 1
ATOM 8833 C C . SER C 1 278 ? -22.337 50.596 -40.545 1.00 33.83 270 SER C C 1
ATOM 8834 O O . SER C 1 278 ? -22.546 49.828 -39.606 1.00 38.80 270 SER C O 1
ATOM 8837 N N . VAL C 1 279 ? -21.113 50.985 -40.892 1.00 41.45 271 VAL C N 1
ATOM 8838 C CA . VAL C 1 279 ? -19.920 50.432 -40.268 1.00 42.31 271 VAL C CA 1
ATOM 8839 C C . VAL C 1 279 ? -19.294 51.398 -39.273 1.00 34.78 271 VAL C C 1
ATOM 8840 O O . VAL C 1 279 ? -18.168 51.173 -38.828 1.00 49.78 271 VAL C O 1
ATOM 8844 N N . GLY C 1 280 ? -19.999 52.460 -38.908 1.00 35.70 272 GLY C N 1
ATOM 8845 C CA . GLY C 1 280 ? -19.547 53.439 -37.941 1.00 46.52 272 GLY C CA 1
ATOM 8846 C C . GLY C 1 280 ? -19.569 54.843 -38.508 1.00 44.50 272 GLY C C 1
ATOM 8847 O O . GLY C 1 280 ? -19.922 55.077 -39.662 1.00 40.35 272 GLY C O 1
ATOM 8848 N N . ARG C 1 281 ? -19.159 55.793 -37.667 1.00 49.40 273 ARG C N 1
ATOM 8849 C CA . ARG C 1 281 ? -19.116 57.207 -38.015 1.00 51.93 273 ARG C CA 1
ATOM 8850 C C . ARG C 1 281 ? -17.709 57.756 -37.819 1.00 45.39 273 ARG C C 1
ATOM 8851 O O . ARG C 1 281 ? -16.979 57.334 -36.917 1.00 48.62 273 ARG C O 1
ATOM 8859 N N . ARG C 1 282 ? -17.333 58.703 -38.677 1.00 44.38 274 ARG C N 1
ATOM 8860 C CA . ARG C 1 282 ? -16.009 59.297 -38.654 1.00 46.09 274 ARG C CA 1
ATOM 8861 C C . ARG C 1 282 ? -16.119 60.810 -38.502 1.00 55.58 274 ARG C C 1
ATOM 8862 O O . ARG C 1 282 ? -17.026 61.423 -39.075 1.00 59.94 274 ARG C O 1
ATOM 8870 N N . PRO C 1 283 ? -15.223 61.436 -37.739 1.00 59.92 275 PRO C N 1
ATOM 8871 C CA . PRO C 1 283 ? -15.274 62.898 -37.580 1.00 53.58 275 PRO C CA 1
ATOM 8872 C C . PRO C 1 283 ? -15.095 63.605 -38.913 1.00 54.68 275 PRO C C 1
ATOM 8873 O O . PRO C 1 283 ? -14.373 63.134 -39.795 1.00 67.99 275 PRO C O 1
ATOM 8877 N N . TYR C 1 284 ? -15.787 64.734 -39.064 1.00 46.93 276 TYR C N 1
ATOM 8878 C CA . TYR C 1 284 ? -15.805 65.502 -40.307 1.00 51.56 276 TYR C CA 1
ATOM 8879 C C . TYR C 1 284 ? -15.084 66.828 -40.087 1.00 55.11 276 TYR C C 1
ATOM 8880 O O . TYR C 1 284 ? -15.498 67.632 -39.247 1.00 42.10 276 TYR C O 1
ATOM 8889 N N . THR C 1 285 ? -14.031 67.071 -40.869 1.00 63.94 277 THR C N 1
ATOM 8890 C CA . THR C 1 285 ? -13.266 68.306 -40.761 1.00 67.21 277 THR C CA 1
ATOM 8891 C C . THR C 1 285 ? -12.981 68.938 -42.117 1.00 71.14 277 THR C C 1
ATOM 8892 O O . THR C 1 285 ? -12.208 69.902 -42.188 1.00 75.35 277 THR C O 1
ATOM 8896 N N . ASP C 1 286 ? -13.608 68.440 -43.182 1.00 68.97 278 ASP C N 1
ATOM 8897 C CA . ASP C 1 286 ? -13.298 68.888 -44.534 1.00 72.27 278 ASP C CA 1
ATOM 8898 C C . ASP C 1 286 ? -13.570 70.374 -44.715 1.00 70.91 278 ASP C C 1
ATOM 8899 O O . ASP C 1 286 ? -14.640 70.876 -44.354 1.00 67.98 278 ASP C O 1
ATOM 8904 N N . GLY C 1 287 ? -12.586 71.075 -45.276 1.00 70.29 279 GLY C N 1
ATOM 8905 C CA . GLY C 1 287 ? -12.734 72.467 -45.636 1.00 70.37 279 GLY C CA 1
ATOM 8906 C C . GLY C 1 287 ? -12.689 73.436 -44.482 1.00 70.65 279 GLY C C 1
ATOM 8907 O O . GLY C 1 287 ? -12.893 74.638 -44.699 1.00 75.68 279 GLY C O 1
ATOM 8908 N N . LEU C 1 288 ? -12.422 72.958 -43.268 1.00 66.27 280 LEU C N 1
ATOM 8909 C CA . LEU C 1 288 ? -12.416 73.806 -42.085 1.00 69.95 280 LEU C CA 1
ATOM 8910 C C . LEU C 1 288 ? -11.155 74.657 -41.973 1.00 75.30 280 LEU C C 1
ATOM 8911 O O . LEU C 1 288 ? -11.121 75.579 -41.149 1.00 68.26 280 LEU C O 1
ATOM 8916 N N . GLY C 1 289 ? -10.121 74.363 -42.758 1.00 78.55 281 GLY C N 1
ATOM 8917 C CA . GLY C 1 289 ? -8.922 75.184 -42.768 1.00 73.07 281 GLY C CA 1
ATOM 8918 C C . GLY C 1 289 ? -8.141 75.172 -41.474 1.00 68.00 281 GLY C C 1
ATOM 8919 O O . GLY C 1 289 ? -7.589 76.209 -41.082 1.00 75.03 281 GLY C O 1
ATOM 8920 N N . LEU C 1 290 ? -8.081 74.024 -40.795 1.00 57.21 282 LEU C N 1
ATOM 8921 C CA . LEU C 1 290 ? -7.429 73.974 -39.490 1.00 61.93 282 LEU C CA 1
ATOM 8922 C C . LEU C 1 290 ? -5.950 74.329 -39.571 1.00 63.10 282 LEU C C 1
ATOM 8923 O O . LEU C 1 290 ? -5.397 74.875 -38.610 1.00 63.57 282 LEU C O 1
ATOM 8928 N N . GLU C 1 291 ? -5.287 74.007 -40.685 1.00 62.42 283 GLU C N 1
ATOM 8929 C CA . GLU C 1 291 ? -3.877 74.365 -40.822 1.00 64.67 283 GLU C CA 1
ATOM 8930 C C . GLU C 1 291 ? -3.673 75.878 -40.789 1.00 72.24 283 GLU C C 1
ATOM 8931 O O . GLU C 1 291 ? -2.656 76.353 -40.268 1.00 72.17 283 GLU C O 1
ATOM 8937 N N . LYS C 1 292 ? -4.625 76.653 -41.320 1.00 71.52 284 LYS C N 1
ATOM 8938 C CA . LYS C 1 292 ? -4.495 78.106 -41.286 1.00 73.79 284 LYS C CA 1
ATOM 8939 C C . LYS C 1 292 ? -4.714 78.669 -39.886 1.00 79.59 284 LYS C C 1
ATOM 8940 O O . LYS C 1 292 ? -4.418 79.845 -39.648 1.00 85.36 284 LYS C O 1
ATOM 8942 N N . ALA C 1 293 ? -5.234 77.862 -38.961 1.00 75.90 285 ALA C N 1
ATOM 8943 C CA . ALA C 1 293 ? -5.307 78.238 -37.559 1.00 71.24 285 ALA C CA 1
ATOM 8944 C C . ALA C 1 293 ? -4.292 77.501 -36.700 1.00 66.71 285 ALA C C 1
ATOM 8945 O O . ALA C 1 293 ? -3.958 77.985 -35.614 1.00 66.69 285 ALA C O 1
ATOM 8947 N N . GLY C 1 294 ? -3.786 76.362 -37.166 1.00 63.03 286 GLY C N 1
ATOM 8948 C CA . GLY C 1 294 ? -2.810 75.600 -36.417 1.00 68.02 286 GLY C CA 1
ATOM 8949 C C . GLY C 1 294 ? -3.368 74.481 -35.567 1.00 69.00 286 GLY C C 1
ATOM 8950 O O . GLY C 1 294 ? -2.652 73.978 -34.694 1.00 73.92 286 GLY C O 1
ATOM 8951 N N . VAL C 1 295 ? -4.615 74.076 -35.781 1.00 66.12 287 VAL C N 1
ATOM 8952 C CA . VAL C 1 295 ? -5.249 73.082 -34.920 1.00 65.87 287 VAL C CA 1
ATOM 8953 C C . VAL C 1 295 ? -4.807 71.687 -35.345 1.00 71.24 287 VAL C C 1
ATOM 8954 O O . VAL C 1 295 ? -4.855 71.339 -36.531 1.00 68.74 287 VAL C O 1
ATOM 8958 N N . GLU C 1 296 ? -4.389 70.878 -34.372 1.00 73.26 288 GLU C N 1
ATOM 8959 C CA . GLU C 1 296 ? -3.865 69.547 -34.640 1.00 77.37 288 GLU C CA 1
ATOM 8960 C C . GLU C 1 296 ? -4.969 68.502 -34.539 1.00 79.33 288 GLU C C 1
ATOM 8961 O O . GLU C 1 296 ? -5.882 68.619 -33.718 1.00 83.51 288 GLU C O 1
ATOM 8967 N N . LEU C 1 297 ? -4.885 67.487 -35.395 1.00 76.41 289 LEU C N 1
ATOM 8968 C CA . LEU C 1 297 ? -5.751 66.320 -35.336 1.00 65.69 289 LEU C CA 1
ATOM 8969 C C . LEU C 1 297 ? -4.999 65.125 -34.762 1.00 63.76 289 LEU C C 1
ATOM 8970 O O . LEU C 1 297 ? -3.767 65.103 -34.699 1.00 60.53 289 LEU C O 1
ATOM 8975 N N . ASP C 1 298 ? -5.756 64.111 -34.366 1.00 61.84 290 ASP C N 1
ATOM 8976 C CA . ASP C 1 298 ? -5.158 62.872 -33.905 1.00 62.67 290 ASP C CA 1
ATOM 8977 C C . ASP C 1 298 ? -5.087 61.879 -35.064 1.00 71.80 290 ASP C C 1
ATOM 8978 O O . ASP C 1 298 ? -5.374 62.209 -36.220 1.00 69.65 290 ASP C O 1
ATOM 8983 N N . GLU C 1 299 ? -4.679 60.649 -34.756 1.00 79.55 291 GLU C N 1
ATOM 8984 C CA . GLU C 1 299 ? -4.507 59.636 -35.790 1.00 84.20 291 GLU C CA 1
ATOM 8985 C C . GLU C 1 299 ? -5.840 59.213 -36.399 1.00 80.33 291 GLU C C 1
ATOM 8986 O O . GLU C 1 299 ? -5.884 58.800 -37.563 1.00 73.79 291 GLU C O 1
ATOM 8992 N N . ARG C 1 300 ? -6.931 59.330 -35.643 1.00 77.82 292 ARG C N 1
ATOM 8993 C CA . ARG C 1 300 ? -8.247 58.894 -36.090 1.00 66.62 292 ARG C CA 1
ATOM 8994 C C . ARG C 1 300 ? -9.024 59.977 -36.826 1.00 63.41 292 ARG C C 1
ATOM 8995 O O . ARG C 1 300 ? -10.161 59.728 -37.242 1.00 63.37 292 ARG C O 1
ATOM 8997 N N . GLY C 1 301 ? -8.446 61.157 -37.006 1.00 55.86 293 GLY C N 1
ATOM 8998 C CA . GLY C 1 301 ? -9.125 62.236 -37.689 1.00 48.23 293 GLY C CA 1
ATOM 8999 C C . GLY C 1 301 ? -9.939 63.151 -36.804 1.00 50.35 293 GLY C C 1
ATOM 9000 O O . GLY C 1 301 ? -10.731 63.940 -37.329 1.00 61.44 293 GLY C O 1
ATOM 9001 N N . ARG C 1 302 ? -9.760 63.086 -35.488 1.00 47.23 294 ARG C N 1
ATOM 9002 C CA . ARG C 1 302 ? -10.487 63.913 -34.534 1.00 46.87 294 ARG C CA 1
ATOM 9003 C C . ARG C 1 302 ? -9.649 65.100 -34.068 1.00 48.24 294 ARG C C 1
ATOM 9004 O O . ARG C 1 302 ? -8.415 65.058 -34.073 1.00 56.40 294 ARG C O 1
ATOM 9012 N N . VAL C 1 303 ? -10.341 66.178 -33.701 1.00 45.08 295 VAL C N 1
ATOM 9013 C CA . VAL C 1 303 ? -9.686 67.329 -33.087 1.00 47.35 295 VAL C CA 1
ATOM 9014 C C . VAL C 1 303 ? -9.168 66.924 -31.714 1.00 47.21 295 VAL C C 1
ATOM 9015 O O . VAL C 1 303 ? -9.930 66.434 -30.872 1.00 42.55 295 VAL C O 1
ATOM 9019 N N . LYS C 1 304 ? -7.863 67.079 -31.503 1.00 49.67 296 LYS C N 1
ATOM 9020 C CA . LYS C 1 304 ? -7.276 66.799 -30.198 1.00 45.33 296 LYS C CA 1
ATOM 9021 C C . LYS C 1 304 ? -7.768 67.810 -29.167 1.00 45.44 296 LYS C C 1
ATOM 9022 O O . LYS C 1 304 ? -7.855 69.008 -29.439 1.00 50.54 296 LYS C O 1
ATOM 9028 N N . THR C 1 305 ? -8.072 67.318 -27.969 1.00 50.69 297 THR C N 1
ATOM 9029 C CA . THR C 1 305 ? -8.566 68.146 -26.878 1.00 59.25 297 THR C CA 1
ATOM 9030 C C . THR C 1 305 ? -7.880 67.740 -25.581 1.00 60.72 297 THR C C 1
ATOM 9031 O O . THR C 1 305 ? -7.298 66.657 -25.475 1.00 71.23 297 THR C O 1
ATOM 9035 N N . ASN C 1 306 ? -7.948 68.628 -24.590 1.00 56.02 298 ASN C N 1
ATOM 9036 C CA . ASN C 1 306 ? -7.414 68.320 -23.275 1.00 64.17 298 ASN C CA 1
ATOM 9037 C C . ASN C 1 306 ? -8.580 68.153 -22.293 1.00 67.29 298 ASN C C 1
ATOM 9038 O O . ASN C 1 306 ? -9.714 67.856 -22.701 1.00 64.30 298 ASN C O 1
ATOM 9043 N N . ASP C 1 307 ? -8.305 68.370 -21.006 1.00 71.43 299 ASP C N 1
ATOM 9044 C CA . ASP C 1 307 ? -9.327 68.203 -19.977 1.00 71.83 299 ASP C CA 1
ATOM 9045 C C . ASP C 1 307 ? -10.465 69.201 -20.151 1.00 71.21 299 ASP C C 1
ATOM 9046 O O . ASP C 1 307 ? -11.600 68.928 -19.740 1.00 67.34 299 ASP C O 1
ATOM 9051 N N . HIS C 1 308 ? -10.177 70.363 -20.737 1.00 69.13 300 HIS C N 1
ATOM 9052 C CA . HIS C 1 308 ? -11.156 71.422 -20.932 1.00 66.99 300 HIS C CA 1
ATOM 9053 C C . HIS C 1 308 ? -11.694 71.482 -22.364 1.00 65.68 300 HIS C C 1
ATOM 9054 O O . HIS C 1 308 ? -12.217 72.525 -22.775 1.00 59.54 300 HIS C O 1
ATOM 9061 N N . LEU C 1 309 ? -11.587 70.385 -23.125 1.00 70.84 301 LEU C N 1
ATOM 9062 C CA . LEU C 1 309 ? -11.994 70.352 -24.538 1.00 68.65 301 LEU C CA 1
ATOM 9063 C C . LEU C 1 309 ? -11.312 71.463 -25.337 1.00 65.43 301 LEU C C 1
ATOM 9064 O O . LEU C 1 309 ? -11.890 72.044 -26.261 1.00 51.69 301 LEU C O 1
ATOM 9069 N N . GLN C 1 310 ? -10.081 71.777 -24.955 1.00 67.53 302 GLN C N 1
ATOM 9070 C CA . GLN C 1 310 ? -9.298 72.849 -25.547 1.00 63.30 302 GLN C CA 1
ATOM 9071 C C . GLN C 1 310 ? -8.334 72.285 -26.582 1.00 59.52 302 GLN C C 1
ATOM 9072 O O . GLN C 1 310 ? -7.675 71.269 -26.341 1.00 63.44 302 GLN C O 1
ATOM 9078 N N . THR C 1 311 ? -8.236 72.956 -27.726 1.00 58.14 303 THR C N 1
ATOM 9079 C CA . THR C 1 311 ? -7.245 72.567 -28.716 1.00 53.44 303 THR C CA 1
ATOM 9080 C C . THR C 1 311 ? -5.876 73.107 -28.307 1.00 57.94 303 THR C C 1
ATOM 9081 O O . THR C 1 311 ? -5.718 73.764 -27.272 1.00 57.39 303 THR C O 1
ATOM 9085 N N . ASN C 1 312 ? -4.866 72.856 -29.146 1.00 53.28 304 ASN C N 1
ATOM 9086 C CA . ASN C 1 312 ? -3.554 73.436 -28.886 1.00 59.54 304 ASN C CA 1
ATOM 9087 C C . ASN C 1 312 ? -3.575 74.944 -29.082 1.00 68.36 304 ASN C C 1
ATOM 9088 O O . ASN C 1 312 ? -2.770 75.662 -28.478 1.00 82.10 304 ASN C O 1
ATOM 9093 N N . VAL C 1 313 ? -4.481 75.439 -29.917 1.00 66.34 305 VAL C N 1
ATOM 9094 C CA . VAL C 1 313 ? -4.693 76.872 -30.068 1.00 64.42 305 VAL C CA 1
ATOM 9095 C C . VAL C 1 313 ? -5.612 77.302 -28.930 1.00 71.12 305 VAL C C 1
ATOM 9096 O O . VAL C 1 313 ? -6.766 76.856 -28.866 1.00 75.65 305 VAL C O 1
ATOM 9100 N N . PRO C 1 314 ? -5.135 78.143 -28.005 1.00 72.07 306 PRO C N 1
ATOM 9101 C CA . PRO C 1 314 ? -5.837 78.309 -26.719 1.00 70.21 306 PRO C CA 1
ATOM 9102 C C . PRO C 1 314 ? -7.242 78.865 -26.833 1.00 70.37 306 PRO C C 1
ATOM 9103 O O . PRO C 1 314 ? -8.074 78.583 -25.962 1.00 65.41 306 PRO C O 1
ATOM 9107 N N . ASN C 1 315 ? -7.534 79.658 -27.859 1.00 78.01 307 ASN C N 1
ATOM 9108 C CA . ASN C 1 315 ? -8.846 80.276 -27.994 1.00 79.53 307 ASN C CA 1
ATOM 9109 C C . ASN C 1 315 ? -9.830 79.424 -28.784 1.00 72.06 307 ASN C C 1
ATOM 9110 O O . ASN C 1 315 ? -10.987 79.825 -28.940 1.00 69.73 307 ASN C O 1
ATOM 9115 N N . ILE C 1 316 ? -9.412 78.260 -29.269 1.00 69.67 308 ILE C N 1
ATOM 9116 C CA . ILE C 1 316 ? -10.253 77.391 -30.082 1.00 64.56 308 ILE C CA 1
ATOM 9117 C C . ILE C 1 316 ? -10.552 76.128 -29.286 1.00 67.31 308 ILE C C 1
ATOM 9118 O O . ILE C 1 316 ? -9.633 75.483 -28.769 1.00 65.60 308 ILE C O 1
ATOM 9123 N N . TYR C 1 317 ? -11.836 75.799 -29.165 1.00 67.04 309 TYR C N 1
ATOM 9124 C CA . TYR C 1 317 ? -12.308 74.599 -28.484 1.00 69.40 309 TYR C CA 1
ATOM 9125 C C . TYR C 1 317 ? -13.019 73.695 -29.488 1.00 67.36 309 TYR C C 1
ATOM 9126 O O . TYR C 1 317 ? -13.300 74.092 -30.622 1.00 71.18 309 TYR C O 1
ATOM 9135 N N . ALA C 1 318 ? -13.315 72.465 -29.068 1.00 60.40 310 ALA C N 1
ATOM 9136 C CA . ALA C 1 318 ? -13.973 71.511 -29.951 1.00 56.04 310 ALA C CA 1
ATOM 9137 C C . ALA C 1 318 ? -14.840 70.555 -29.144 1.00 56.63 310 ALA C C 1
ATOM 9138 O O . ALA C 1 318 ? -14.451 70.122 -28.057 1.00 59.21 310 ALA C O 1
ATOM 9140 N N . ILE C 1 319 ? -16.016 70.226 -29.687 1.00 60.89 311 ILE C N 1
ATOM 9141 C CA . ILE C 1 319 ? -17.015 69.410 -29.003 1.00 62.87 311 ILE C CA 1
ATOM 9142 C C . ILE C 1 319 ? -17.640 68.436 -29.994 1.00 56.20 311 ILE C C 1
ATOM 9143 O O . ILE C 1 319 ? -17.477 68.550 -31.210 1.00 55.64 311 ILE C O 1
ATOM 9148 N N . GLY C 1 320 ? -18.364 67.464 -29.439 1.00 49.19 312 GLY C N 1
ATOM 9149 C CA . GLY C 1 320 ? -19.246 66.625 -30.228 1.00 42.61 312 GLY C CA 1
ATOM 9150 C C . GLY C 1 320 ? -18.530 65.464 -30.901 1.00 42.63 312 GLY C C 1
ATOM 9151 O O . GLY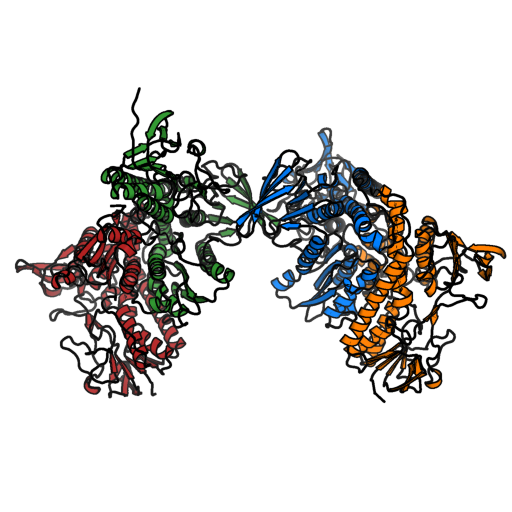 C 1 320 ? -17.507 64.970 -30.425 1.00 45.60 312 GLY C O 1
ATOM 9152 N N . ASP C 1 321 ? -19.086 65.036 -32.040 1.00 39.53 313 ASP C N 1
ATOM 9153 C CA . ASP C 1 321 ? -18.590 63.876 -32.774 1.00 41.07 313 ASP C CA 1
ATOM 9154 C C . ASP C 1 321 ? -17.200 64.089 -33.348 1.00 50.42 313 ASP C C 1
ATOM 9155 O O . ASP C 1 321 ? -16.559 63.115 -33.755 1.00 56.76 313 ASP C O 1
ATOM 9160 N N . VAL C 1 322 ? -16.728 65.339 -33.400 1.00 53.44 314 VAL C N 1
ATOM 9161 C CA . VAL C 1 322 ? -15.419 65.645 -33.962 1.00 43.98 314 VAL C CA 1
ATOM 9162 C C . VAL C 1 322 ? -14.291 65.503 -32.941 1.00 43.34 314 VAL C C 1
ATOM 9163 O O . VAL C 1 322 ? -13.129 65.775 -33.278 1.00 48.59 314 VAL C O 1
ATOM 9167 N N . VAL C 1 323 ? -14.599 65.140 -31.691 1.00 42.54 315 VAL C N 1
ATOM 9168 C CA . VAL C 1 323 ? -13.574 64.892 -30.675 1.00 53.20 315 VAL C CA 1
ATOM 9169 C C . VAL C 1 323 ? -13.718 63.473 -30.124 1.00 53.88 315 VAL C C 1
ATOM 9170 O O . VAL C 1 323 ? -14.644 62.741 -30.492 1.00 46.09 315 VAL C O 1
ATOM 9174 N N . LYS C 1 324 ? -12.798 63.073 -29.244 1.00 54.84 316 LYS C N 1
ATOM 9175 C CA . LYS C 1 324 ? -12.828 61.731 -28.675 1.00 52.72 316 LYS C CA 1
ATOM 9176 C C . LYS C 1 324 ? -14.062 61.555 -27.788 1.00 56.80 316 LYS C C 1
ATOM 9177 O O . LYS C 1 324 ? -14.645 62.521 -27.284 1.00 68.48 316 LYS C O 1
ATOM 9183 N N . GLY C 1 325 ? -14.464 60.305 -27.609 1.00 50.80 317 GLY C N 1
ATOM 9184 C CA . GLY C 1 325 ? -15.596 59.973 -26.766 1.00 41.17 317 GLY C CA 1
ATOM 9185 C C . GLY C 1 325 ? -16.748 59.389 -27.564 1.00 40.74 317 GLY C C 1
ATOM 9186 O O . GLY C 1 325 ? -16.720 59.302 -28.793 1.00 45.09 317 GLY C O 1
ATOM 9187 N N . ALA C 1 326 ? -17.780 58.994 -26.818 1.00 41.21 318 ALA C N 1
ATOM 9188 C CA . ALA C 1 326 ? -18.965 58.396 -27.419 1.00 41.24 318 ALA C CA 1
ATOM 9189 C C . ALA C 1 326 ? -19.624 59.372 -28.384 1.00 47.93 318 ALA C C 1
ATOM 9190 O O . ALA C 1 326 ? -19.858 60.534 -28.047 1.00 57.49 318 ALA C O 1
ATOM 9192 N N . MET C 1 327 ? -19.907 58.904 -29.598 1.00 40.10 319 MET C N 1
ATOM 9193 C CA . MET C 1 327 ? -20.477 59.773 -30.628 1.00 39.70 319 MET C CA 1
ATOM 9194 C C . MET C 1 327 ? -21.995 59.794 -30.490 1.00 41.69 319 MET C C 1
ATOM 9195 O O . MET C 1 327 ? -22.746 59.273 -31.318 1.00 45.33 319 MET C O 1
ATOM 9200 N N . LEU C 1 328 ? -22.432 60.468 -29.430 1.00 47.53 320 LEU C N 1
ATOM 9201 C CA . LEU C 1 328 ? -23.834 60.569 -29.062 1.00 53.49 320 LEU C CA 1
ATOM 9202 C C . LEU C 1 328 ? -24.257 62.029 -29.024 1.00 55.83 320 LEU C C 1
ATOM 9203 O O . LEU C 1 328 ? -23.447 62.924 -28.757 1.00 57.36 320 LEU C O 1
ATOM 9208 N N . ALA C 1 329 ? -25.540 62.258 -29.306 1.00 51.79 321 ALA C N 1
ATOM 9209 C CA . ALA C 1 329 ? -26.046 63.623 -29.393 1.00 48.61 321 ALA C CA 1
ATOM 9210 C C . ALA C 1 329 ? -26.040 64.301 -28.027 1.00 48.04 321 ALA C C 1
ATOM 9211 O O . ALA C 1 329 ? -25.563 65.433 -27.891 1.00 55.14 321 ALA C O 1
ATOM 9213 N N . HIS C 1 330 ? -26.558 63.622 -26.997 1.00 45.37 322 HIS C N 1
ATOM 9214 C CA . HIS C 1 330 ? -26.563 64.220 -25.666 1.00 40.72 322 HIS C CA 1
ATOM 9215 C C . HIS C 1 330 ? -25.162 64.316 -25.089 1.00 45.17 322 HIS C C 1
ATOM 9216 O O . HIS C 1 330 ? -24.934 65.117 -24.176 1.00 53.96 322 HIS C O 1
ATOM 9223 N N . LYS C 1 331 ? -24.219 63.528 -25.609 1.00 45.17 323 LYS C N 1
ATOM 9224 C CA . LYS C 1 331 ? -22.821 63.727 -25.246 1.00 47.24 323 LYS C CA 1
ATOM 9225 C C . LYS C 1 331 ? -22.305 65.043 -25.812 1.00 47.44 323 LYS C C 1
ATOM 9226 O O . LYS C 1 331 ? -21.551 65.759 -25.143 1.00 49.01 323 LYS C O 1
ATOM 9232 N N . ALA C 1 332 ? -22.710 65.378 -27.042 1.00 46.77 324 ALA C N 1
ATOM 9233 C CA . ALA C 1 332 ? -22.322 66.649 -27.648 1.00 49.94 324 ALA C CA 1
ATOM 9234 C C . ALA C 1 332 ? -22.988 67.829 -26.950 1.00 59.45 324 ALA C C 1
ATOM 9235 O O . ALA C 1 332 ? -22.356 68.873 -26.744 1.00 59.80 324 ALA C O 1
ATOM 9237 N N . GLU C 1 333 ? -24.265 67.685 -26.592 1.00 60.61 325 GLU C N 1
ATOM 9238 C CA . GLU C 1 333 ? -24.962 68.741 -25.867 1.00 56.36 325 GLU C CA 1
ATOM 9239 C C . GLU C 1 333 ? -24.240 69.077 -24.566 1.00 51.79 325 GLU C C 1
ATOM 9240 O O . GLU C 1 333 ? -24.019 70.249 -24.242 1.00 54.39 325 GLU C O 1
ATOM 9246 N N . GLU C 1 334 ? -23.876 68.052 -23.799 1.00 47.43 326 GLU C N 1
ATOM 9247 C CA . GLU C 1 334 ? -23.210 68.286 -22.525 1.00 52.36 326 GLU C CA 1
ATOM 9248 C C . GLU C 1 334 ? -21.863 68.965 -22.732 1.00 48.92 326 GLU C C 1
ATOM 9249 O O . GLU C 1 334 ? -21.477 69.849 -21.958 1.00 45.18 326 GLU C O 1
ATOM 9255 N N . GLU C 1 335 ? -21.124 68.550 -23.762 1.00 48.29 327 GLU C N 1
ATOM 9256 C CA . GLU C 1 335 ? -19.835 69.174 -24.031 1.00 52.96 327 GLU C CA 1
ATOM 9257 C C . GLU C 1 335 ? -19.990 70.621 -24.486 1.00 60.56 327 GLU C C 1
ATOM 9258 O O . GLU C 1 335 ? -19.130 71.458 -24.183 1.00 66.96 327 GLU C O 1
ATOM 9264 N N . GLY C 1 336 ? -21.077 70.941 -25.193 1.00 58.46 328 GLY C N 1
ATOM 9265 C CA . GLY C 1 336 ? -21.313 72.325 -25.576 1.00 52.78 328 GLY C CA 1
ATOM 9266 C C . GLY C 1 336 ? -21.544 73.233 -24.386 1.00 58.41 328 GLY C C 1
ATOM 9267 O O . GLY C 1 336 ? -20.999 74.338 -24.319 1.00 62.53 328 GLY C O 1
ATOM 9268 N N . VAL C 1 337 ? -22.365 72.784 -23.434 1.00 60.52 329 VAL C N 1
ATOM 9269 C CA . VAL C 1 337 ? -22.564 73.535 -22.197 1.00 60.28 329 VAL C CA 1
ATOM 9270 C C . VAL C 1 337 ? -21.263 73.620 -21.408 1.00 56.58 329 VAL C C 1
ATOM 9271 O O . VAL C 1 337 ? -20.986 74.632 -20.754 1.00 65.11 329 VAL C O 1
ATOM 9275 N N . PHE C 1 338 ? -20.441 72.572 -21.467 1.00 52.05 330 PHE C N 1
ATOM 9276 C CA . PHE C 1 338 ? -19.165 72.583 -20.761 1.00 54.27 330 PHE C CA 1
ATOM 9277 C C . PHE C 1 338 ? -18.260 73.694 -21.276 1.00 56.34 330 PHE C C 1
ATOM 9278 O O . PHE C 1 338 ? -17.642 74.421 -20.490 1.00 61.00 330 PHE C O 1
ATOM 9286 N N . VAL C 1 339 ? -18.126 73.805 -22.598 1.00 59.31 331 VAL C N 1
ATOM 9287 C CA . VAL C 1 339 ? -17.224 74.806 -23.158 1.00 61.03 331 VAL C CA 1
ATOM 9288 C C . VAL C 1 339 ? -17.718 76.215 -22.849 1.00 56.21 331 VAL C C 1
ATOM 9289 O O . VAL C 1 339 ? -16.932 77.089 -22.463 1.00 65.19 331 VAL C O 1
ATOM 9293 N N . ALA C 1 340 ? -19.022 76.457 -22.994 1.00 56.23 332 ALA C N 1
ATOM 9294 C CA . ALA C 1 340 ? -19.559 77.790 -22.731 1.00 62.49 332 ALA C CA 1
ATOM 9295 C C . ALA C 1 340 ? -19.330 78.201 -21.283 1.00 68.99 332 ALA C C 1
ATOM 9296 O O . ALA C 1 340 ? -18.894 79.324 -21.004 1.00 70.68 332 ALA C O 1
ATOM 9298 N N . GLU C 1 341 ? -19.621 77.302 -20.342 1.00 71.11 333 GLU C N 1
ATOM 9299 C CA . GLU C 1 341 ? -19.412 77.631 -18.937 1.00 70.87 333 GLU C CA 1
ATOM 9300 C C . GLU C 1 341 ? -17.929 77.767 -18.616 1.00 67.52 333 GLU C C 1
ATOM 9301 O O . GLU C 1 341 ? -17.558 78.540 -17.727 1.00 66.15 333 GLU C O 1
ATOM 9307 N N . THR C 1 342 ? -17.073 77.013 -19.314 1.00 68.95 334 THR C N 1
ATOM 9308 C CA . THR C 1 342 ? -15.629 77.185 -19.174 1.00 66.70 334 THR C CA 1
ATOM 9309 C C . THR C 1 342 ? -15.181 78.551 -19.688 1.00 69.70 334 THR C C 1
ATOM 9310 O O . THR C 1 342 ? -14.342 79.213 -19.062 1.00 67.75 334 THR C O 1
ATOM 9314 N N . LEU C 1 343 ? -15.731 78.988 -20.826 1.00 64.57 335 LEU C N 1
ATOM 9315 C CA . LEU C 1 343 ? -15.391 80.296 -21.382 1.00 76.13 335 LEU C CA 1
ATOM 9316 C C . LEU C 1 343 ? -15.768 81.437 -20.445 1.00 77.92 335 LEU C C 1
ATOM 9317 O O . LEU C 1 343 ? -15.166 82.517 -20.506 1.00 80.21 335 LEU C O 1
ATOM 9322 N N . ALA C 1 344 ? -16.763 81.230 -19.588 1.00 81.31 336 ALA C N 1
ATOM 9323 C CA . ALA C 1 344 ? -17.207 82.261 -18.661 1.00 74.22 336 ALA C CA 1
ATOM 9324 C C . ALA C 1 344 ? -16.441 82.243 -17.344 1.00 76.07 336 ALA C C 1
ATOM 9325 O O . ALA C 1 344 ? -16.747 83.047 -16.459 1.00 85.70 336 ALA C O 1
ATOM 9327 N N . GLY C 1 345 ? -15.439 81.376 -17.203 1.00 75.90 337 GLY C N 1
ATOM 9328 C CA . GLY C 1 345 ? -14.646 81.309 -15.993 1.00 81.90 337 GLY C CA 1
ATOM 9329 C C . GLY C 1 345 ? -15.120 80.335 -14.934 1.00 82.51 337 GLY C C 1
ATOM 9330 O O . GLY C 1 345 ? -14.537 80.308 -13.841 1.00 90.56 337 GLY C O 1
ATOM 9331 N N . GLU C 1 346 ? -16.153 79.542 -15.210 1.00 72.65 338 GLU C N 1
ATOM 9332 C CA . GLU C 1 346 ? -16.620 78.544 -14.262 1.00 71.72 338 GLU C CA 1
ATOM 9333 C C . GLU C 1 346 ? -15.790 77.264 -14.381 1.00 75.93 338 GLU C C 1
ATOM 9334 O O . GLU C 1 346 ? -14.956 77.108 -15.278 1.00 74.74 338 GLU C O 1
ATOM 9340 N N . LYS C 1 347 ? -16.040 76.326 -13.466 1.00 78.22 339 LYS C N 1
ATOM 9341 C CA . LYS C 1 347 ? -15.283 75.081 -13.372 1.00 77.22 339 LYS C CA 1
ATOM 9342 C C . LYS C 1 347 ? -16.234 73.888 -13.471 1.00 82.88 339 LYS C C 1
ATOM 9343 O O . LYS C 1 347 ? -16.519 73.218 -12.469 1.00 80.32 339 LYS C O 1
ATOM 9345 N N . PRO C 1 348 ? -16.738 73.593 -14.668 1.00 83.44 340 PRO C N 1
ATOM 9346 C CA . PRO C 1 348 ? -17.660 72.464 -14.834 1.00 82.41 340 PRO C CA 1
ATOM 9347 C C . PRO C 1 348 ? -16.932 71.124 -14.899 1.00 75.69 340 PRO C C 1
ATOM 9348 O O . PRO C 1 348 ? -15.706 71.046 -14.977 1.00 77.39 340 PRO C O 1
ATOM 9352 N N . HIS C 1 349 ? -17.730 70.055 -14.866 1.00 69.49 341 HIS C N 1
ATOM 9353 C CA . HIS C 1 349 ? -17.242 68.686 -14.966 1.00 68.94 341 HIS C CA 1
ATOM 9354 C C . HIS C 1 349 ? -18.206 67.840 -15.786 1.00 59.58 341 HIS C C 1
ATOM 9355 O O . HIS C 1 349 ? -19.426 67.956 -15.650 1.00 50.65 341 HIS C O 1
ATOM 9362 N N . VAL C 1 350 ? -17.646 66.964 -16.610 1.00 58.01 342 VAL C N 1
ATOM 9363 C CA . VAL C 1 350 ? -18.407 65.961 -17.342 1.00 61.35 342 VAL C CA 1
ATOM 9364 C C . VAL C 1 350 ? -17.974 64.600 -16.828 1.00 60.32 342 VAL C C 1
ATOM 9365 O O . VAL C 1 350 ? -16.780 64.277 -16.851 1.00 58.99 342 VAL C O 1
ATOM 9369 N N . ASN C 1 351 ? -18.934 63.809 -16.358 1.00 63.49 343 ASN C N 1
ATOM 9370 C CA . ASN C 1 351 ? -18.676 62.433 -15.937 1.00 59.73 343 ASN C CA 1
ATOM 9371 C C . ASN C 1 351 ? -19.005 61.528 -17.118 1.00 56.42 343 ASN C C 1
ATOM 9372 O O . ASN C 1 351 ? -20.167 61.186 -17.344 1.00 59.08 343 ASN C O 1
ATOM 9377 N N . TYR C 1 352 ? -17.978 61.142 -17.879 1.00 55.73 344 TYR C N 1
ATOM 9378 C CA . TYR C 1 352 ? -18.229 60.364 -19.086 1.00 52.57 344 TYR C CA 1
ATOM 9379 C C . TYR C 1 352 ? -18.681 58.943 -18.776 1.00 52.23 344 TYR C C 1
ATOM 9380 O O . TYR C 1 352 ? -19.295 58.304 -19.635 1.00 58.18 344 TYR C O 1
ATOM 9389 N N . ASN C 1 353 ? -18.417 58.439 -17.570 1.00 46.58 345 ASN C N 1
ATOM 9390 C CA . ASN C 1 353 ? -18.903 57.109 -17.226 1.00 49.04 345 ASN C CA 1
ATOM 9391 C C . ASN C 1 353 ? -20.416 57.072 -17.073 1.00 58.78 345 ASN C C 1
ATOM 9392 O O . ASN C 1 353 ? -21.007 55.990 -17.142 1.00 71.84 345 ASN C O 1
ATOM 9397 N N . LEU C 1 354 ? -21.054 58.227 -16.880 1.00 53.74 346 LEU C N 1
ATOM 9398 C CA . LEU C 1 354 ? -22.479 58.303 -16.593 1.00 42.19 346 LEU C CA 1
ATOM 9399 C C . LEU C 1 354 ? -23.273 58.897 -17.751 1.00 51.58 346 LEU C C 1
ATOM 9400 O O . LEU C 1 354 ? -24.344 59.471 -17.536 1.00 59.47 346 LEU C O 1
ATOM 9405 N N . ILE C 1 355 ? -22.750 58.797 -18.967 1.00 42.28 347 ILE C N 1
ATOM 9406 C CA . ILE C 1 355 ? -23.480 59.174 -20.173 1.00 43.94 347 ILE C CA 1
ATOM 9407 C C . ILE C 1 355 ? -24.163 57.922 -20.717 1.00 51.50 347 ILE C C 1
ATOM 9408 O O . ILE C 1 355 ? -23.464 56.979 -21.116 1.00 54.87 347 ILE C O 1
ATOM 9413 N N . PRO C 1 356 ? -25.488 57.870 -20.762 1.00 52.02 348 PRO C N 1
ATOM 9414 C CA . PRO C 1 356 ? -26.161 56.648 -21.207 1.00 49.84 348 PRO C CA 1
ATOM 9415 C C . PRO C 1 356 ? -26.116 56.481 -22.721 1.00 49.01 348 PRO C C 1
ATOM 9416 O O . PRO C 1 356 ? -25.984 57.444 -23.477 1.00 62.03 348 PRO C O 1
ATOM 9420 N N . GLY C 1 357 ? -26.195 55.224 -23.156 1.00 41.93 349 GLY C N 1
ATOM 9421 C CA . GLY C 1 357 ? -26.310 54.906 -24.567 1.00 40.13 349 GLY C CA 1
ATOM 9422 C C . GLY C 1 357 ? -27.587 54.141 -24.842 1.00 44.49 349 GLY C C 1
ATOM 9423 O O . GLY C 1 357 ? -27.905 53.200 -24.111 1.00 54.85 349 GLY C O 1
ATOM 9424 N N . VAL C 1 358 ? -28.328 54.519 -25.882 1.00 39.75 350 VAL C N 1
ATOM 9425 C CA . VAL C 1 358 ? -29.654 53.970 -26.140 1.00 39.40 350 VAL C CA 1
ATOM 9426 C C . VAL C 1 358 ? -29.727 53.436 -27.565 1.00 39.49 350 VAL C C 1
ATOM 9427 O O . VAL C 1 358 ? -29.208 54.058 -28.499 1.00 46.95 350 VAL C O 1
ATOM 9431 N N . VAL C 1 359 ? -30.356 52.273 -27.726 1.00 40.66 351 VAL C N 1
ATOM 9432 C CA . VAL C 1 359 ? -30.738 51.735 -29.029 1.00 45.57 351 VAL C CA 1
ATOM 9433 C C . VAL C 1 359 ? -32.258 51.727 -29.088 1.00 36.31 351 VAL C C 1
ATOM 9434 O O . VAL C 1 359 ? -32.914 51.135 -28.224 1.00 47.04 351 VAL C O 1
ATOM 9438 N N . TYR C 1 360 ? -32.824 52.373 -30.103 1.00 44.08 352 TYR C N 1
ATOM 9439 C CA . TYR C 1 360 ? -34.270 52.597 -30.140 1.00 47.37 352 TYR C CA 1
ATOM 9440 C C . TYR C 1 360 ? -35.025 51.509 -30.894 1.00 44.20 352 TYR C C 1
ATOM 9441 O O . TYR C 1 360 ? -36.029 51.785 -31.558 1.00 40.36 352 TYR C O 1
ATOM 9450 N N . THR C 1 361 ? -34.585 50.258 -30.792 1.00 38.72 353 THR C N 1
ATOM 9451 C CA . THR C 1 361 ? -35.382 49.145 -31.280 1.00 39.17 353 THR C CA 1
ATOM 9452 C C . THR C 1 361 ? -36.560 48.907 -30.341 1.00 43.17 353 THR C C 1
ATOM 9453 O O . THR C 1 361 ? -36.775 49.630 -29.365 1.00 45.36 353 THR C O 1
ATOM 9457 N N . TRP C 1 362 ? -37.333 47.868 -30.629 1.00 41.75 354 TRP C N 1
ATOM 9458 C CA . TRP C 1 362 ? -38.402 47.435 -29.733 1.00 44.37 354 TRP C CA 1
ATOM 9459 C C . TRP C 1 362 ? -38.239 45.943 -29.482 1.00 53.85 354 TRP C C 1
ATOM 9460 O O . TRP C 1 362 ? -38.505 45.130 -30.393 1.00 59.21 354 TRP C O 1
ATOM 9471 N N . PRO C 1 363 ? -37.836 45.527 -28.271 1.00 45.70 355 PRO C N 1
ATOM 9472 C CA . PRO C 1 363 ? -37.618 46.367 -27.080 1.00 43.74 355 PRO C CA 1
ATOM 9473 C C . PRO C 1 363 ? -36.462 47.372 -27.195 1.00 44.22 355 PRO C C 1
ATOM 9474 O O . PRO C 1 363 ? -35.537 47.162 -27.976 1.00 49.19 355 PRO C O 1
ATOM 9478 N N . GLU C 1 364 ? -36.544 48.474 -26.454 1.00 40.79 356 GLU C N 1
ATOM 9479 C CA . GLU C 1 364 ? -35.442 49.422 -26.405 1.00 39.47 356 GLU C CA 1
ATOM 9480 C C . GLU C 1 364 ? -34.294 48.851 -25.573 1.00 44.68 356 GLU C C 1
ATOM 9481 O O . GLU C 1 364 ? -34.475 47.958 -24.736 1.00 34.77 356 GLU C O 1
ATOM 9487 N N . VAL C 1 365 ? -33.089 49.346 -25.851 1.00 43.22 357 VAL C N 1
ATOM 9488 C CA . VAL C 1 365 ? -31.880 48.949 -25.137 1.00 45.25 357 VAL C CA 1
ATOM 9489 C C . VAL C 1 365 ? -31.189 50.211 -24.632 1.00 45.12 357 VAL C C 1
ATOM 9490 O O . VAL C 1 365 ? -31.059 51.189 -25.375 1.00 43.06 357 VAL C O 1
ATOM 9494 N N . ALA C 1 366 ? -30.748 50.192 -23.376 1.00 42.31 358 ALA C N 1
ATOM 9495 C CA . ALA C 1 366 ? -30.057 51.342 -22.804 1.00 38.97 358 ALA C CA 1
ATOM 9496 C C . ALA C 1 366 ? -29.101 50.868 -21.719 1.00 33.99 358 ALA C C 1
ATOM 9497 O O . ALA C 1 366 ? -29.425 49.953 -20.959 1.00 38.94 358 ALA C O 1
ATOM 9499 N N . GLY C 1 367 ? -27.936 51.499 -21.644 1.00 36.72 359 GLY C N 1
ATOM 9500 C CA . GLY C 1 367 ? -26.952 51.158 -20.629 1.00 35.11 359 GLY C CA 1
ATOM 9501 C C . GLY C 1 367 ? -26.203 52.379 -20.138 1.00 41.53 359 GLY C C 1
ATOM 9502 O O . GLY C 1 367 ? -26.020 53.362 -20.863 1.00 43.25 359 GLY C O 1
ATOM 9503 N N . VAL C 1 368 ? -25.756 52.301 -18.884 1.00 40.08 360 VAL C N 1
ATOM 9504 C CA . VAL C 1 368 ? -24.942 53.354 -18.286 1.00 42.74 360 VAL C CA 1
ATOM 9505 C C . VAL C 1 368 ? -23.955 52.705 -17.324 1.00 44.20 360 VAL C C 1
ATOM 9506 O O . VAL C 1 368 ? -24.235 51.662 -16.730 1.00 56.78 360 VAL C O 1
ATOM 9510 N N . GLY C 1 369 ? -22.777 53.306 -17.201 1.00 45.11 361 GLY C N 1
ATOM 9511 C CA . GLY C 1 369 ? -21.766 52.798 -16.290 1.00 51.79 361 GLY C CA 1
ATOM 9512 C C . GLY C 1 369 ? -20.836 51.784 -16.930 1.00 47.71 361 GLY C C 1
ATOM 9513 O O . GLY C 1 369 ? -20.624 51.757 -18.146 1.00 42.46 361 GLY C O 1
ATOM 9514 N N . LYS C 1 370 ? -20.252 50.945 -16.076 1.00 46.02 362 LYS C N 1
ATOM 9515 C CA . LYS C 1 370 ? -19.344 49.904 -16.535 1.00 41.34 362 LYS C CA 1
ATOM 9516 C C . LYS C 1 370 ? -20.137 48.692 -17.005 1.00 43.37 362 LYS C C 1
ATOM 9517 O O . LYS C 1 370 ? -21.192 48.367 -16.457 1.00 45.28 362 LYS C O 1
ATOM 9523 N N . THR C 1 371 ? -19.622 48.028 -18.035 1.00 46.92 363 THR C N 1
ATOM 9524 C CA . THR C 1 371 ? -20.146 46.740 -18.463 1.00 46.35 363 THR C CA 1
ATOM 9525 C C . THR C 1 371 ? -19.526 45.605 -17.652 1.00 60.82 363 THR C C 1
ATOM 9526 O O . THR C 1 371 ? -18.516 45.773 -16.963 1.00 67.96 363 THR C O 1
ATOM 9530 N N . GLU C 1 372 ? -20.150 44.428 -17.745 1.00 59.57 364 GLU C N 1
ATOM 9531 C CA . GLU C 1 372 ? -19.601 43.254 -17.075 1.00 51.12 364 GLU C CA 1
ATOM 9532 C C . GLU C 1 372 ? -18.233 42.894 -17.640 1.00 50.57 364 GLU C C 1
ATOM 9533 O O . GLU C 1 372 ? -17.322 42.520 -16.891 1.00 54.34 364 GLU C O 1
ATOM 9539 N N . GLU C 1 373 ? -18.065 43.015 -18.958 1.00 50.26 365 GLU C N 1
ATOM 9540 C CA . GLU C 1 373 ? -16.768 42.730 -19.563 1.00 48.65 365 GLU C CA 1
ATOM 9541 C C . GLU C 1 373 ? -15.687 43.649 -19.006 1.00 52.84 365 GLU C C 1
ATOM 9542 O O . GLU C 1 373 ? -14.569 43.202 -18.720 1.00 52.83 365 GLU C O 1
ATOM 9548 N N . GLN C 1 374 ? -16.018 44.930 -18.810 1.00 51.04 366 GLN C N 1
ATOM 9549 C CA . GLN C 1 374 ? -15.060 45.888 -18.258 1.00 51.57 366 GLN C CA 1
ATOM 9550 C C . GLN C 1 374 ? -14.687 45.556 -16.819 1.00 58.71 366 GLN C C 1
ATOM 9551 O O . GLN C 1 374 ? -13.521 45.696 -16.426 1.00 59.07 366 GLN C O 1
ATOM 9557 N N . LEU C 1 375 ? -15.666 45.139 -16.009 1.00 63.18 367 LEU C N 1
ATOM 9558 C CA . LEU C 1 375 ? -15.367 44.778 -14.628 1.00 61.58 367 LEU C CA 1
ATOM 9559 C C . LEU C 1 375 ? -14.463 43.554 -14.560 1.00 58.85 367 LEU C C 1
ATOM 9560 O O . LEU C 1 375 ? -13.536 43.509 -13.742 1.00 54.29 367 LEU C O 1
ATOM 9565 N N . LYS C 1 376 ? -14.691 42.568 -15.434 1.00 53.61 368 LYS C N 1
ATOM 9566 C CA . LYS C 1 376 ? -13.836 41.384 -15.448 1.00 55.27 368 LYS C CA 1
ATOM 9567 C C . LYS C 1 376 ? -12.414 41.739 -15.864 1.00 57.69 368 LYS C C 1
ATOM 9568 O O . LYS C 1 376 ? -11.444 41.287 -15.245 1.00 60.38 368 LYS C O 1
ATOM 9574 N N . GLU C 1 377 ? -12.269 42.550 -16.917 1.00 60.09 369 GLU C N 1
ATOM 9575 C CA . GLU C 1 377 ? -10.936 42.928 -17.375 1.00 61.60 369 GLU C CA 1
ATOM 9576 C C . GLU C 1 377 ? -10.190 43.718 -16.309 1.00 61.42 369 GLU C C 1
ATOM 9577 O O . GLU C 1 377 ? -8.958 43.692 -16.265 1.00 66.44 369 GLU C O 1
ATOM 9579 N N . ALA C 1 378 ? -10.914 44.397 -15.427 1.00 63.72 370 ALA C N 1
ATOM 9580 C CA . ALA C 1 378 ? -10.302 45.151 -14.345 1.00 70.87 370 ALA C CA 1
ATOM 9581 C C . ALA C 1 378 ? -10.121 44.322 -13.079 1.00 80.21 370 ALA C C 1
ATOM 9582 O O . ALA C 1 378 ? -9.545 44.821 -12.107 1.00 79.84 370 ALA C O 1
ATOM 9584 N N . GLY C 1 379 ? -10.582 43.072 -13.076 1.00 82.09 371 GLY C N 1
ATOM 9585 C CA . GLY C 1 379 ? -10.462 42.218 -11.909 1.00 72.53 371 GLY C CA 1
ATOM 9586 C C . GLY C 1 379 ? -11.268 42.683 -10.721 1.00 69.78 371 GLY C C 1
ATOM 9587 O O . GLY C 1 379 ? -10.901 42.393 -9.580 1.00 74.90 371 GLY C O 1
ATOM 9588 N N . VAL C 1 380 ? -12.365 43.392 -10.959 1.00 69.61 372 VAL C N 1
ATOM 9589 C CA . VAL C 1 380 ? -13.211 43.900 -9.887 1.00 70.26 372 VAL C CA 1
ATOM 9590 C C . VAL C 1 380 ? -14.134 42.788 -9.408 1.00 73.11 372 VAL C C 1
ATOM 9591 O O . VAL C 1 380 ? -14.726 42.064 -10.217 1.00 73.68 372 VAL C O 1
ATOM 9595 N N . ALA C 1 381 ? -14.239 42.631 -8.092 1.00 76.20 373 ALA C N 1
ATOM 9596 C CA . ALA C 1 381 ? -15.206 41.708 -7.514 1.00 72.37 373 ALA C CA 1
ATOM 9597 C C . ALA C 1 381 ? -16.573 42.383 -7.496 1.00 70.06 373 ALA C C 1
ATOM 9598 O O . ALA C 1 381 ? -16.744 43.430 -6.863 1.00 68.39 373 ALA C O 1
ATOM 9600 N N . TYR C 1 382 ? -17.538 41.799 -8.202 1.00 65.39 374 TYR C N 1
ATOM 9601 C CA . TYR C 1 382 ? -18.842 42.418 -8.389 1.00 57.05 374 TYR C CA 1
ATOM 9602 C C . TYR C 1 382 ? -19.938 41.379 -8.209 1.00 59.12 374 TYR C C 1
ATOM 9603 O O . TYR C 1 382 ? -19.720 40.175 -8.368 1.00 61.99 374 TYR C O 1
ATOM 9612 N N . LYS C 1 383 ? -21.122 41.874 -7.864 1.00 57.58 375 LYS C N 1
ATOM 9613 C CA . LYS C 1 383 ? -22.347 41.093 -7.810 1.00 53.03 375 LYS C CA 1
ATOM 9614 C C . LYS C 1 383 ? -23.221 41.435 -9.010 1.00 59.40 375 LYS C C 1
ATOM 9615 O O . LYS C 1 383 ? -23.139 42.536 -9.570 1.00 50.43 375 LYS C O 1
ATOM 9621 N N . THR C 1 384 ? -24.069 40.486 -9.397 1.00 59.88 376 THR C N 1
ATOM 9622 C CA . THR C 1 384 ? -24.993 40.675 -10.504 1.00 51.11 376 THR C CA 1
ATOM 9623 C C . THR C 1 384 ? -26.423 40.463 -10.032 1.00 46.44 376 THR C C 1
ATOM 9624 O O . THR C 1 384 ? -26.720 39.468 -9.362 1.00 47.17 376 THR C O 1
ATOM 9628 N N . GLY C 1 385 ? -27.296 41.393 -10.386 1.00 42.50 377 GLY C N 1
ATOM 9629 C CA . GLY C 1 385 ? -28.729 41.222 -10.211 1.00 43.58 377 GLY C CA 1
ATOM 9630 C C . GLY C 1 385 ? -29.414 41.316 -11.560 1.00 46.40 377 GLY C C 1
ATOM 9631 O O . GLY C 1 385 ? -28.994 42.090 -12.423 1.00 48.38 377 GLY C O 1
ATOM 9632 N N . SER C 1 386 ? -30.473 40.534 -11.732 1.00 45.29 378 SER C N 1
ATOM 9633 C CA . SER C 1 386 ? -31.079 40.402 -13.052 1.00 51.67 378 SER C CA 1
ATOM 9634 C C . SER C 1 386 ? -32.534 40.003 -12.885 1.00 58.03 378 SER C C 1
ATOM 9635 O O . SER C 1 386 ? -32.824 38.976 -12.264 1.00 71.75 378 SER C O 1
ATOM 9638 N N . PHE C 1 387 ? -33.446 40.804 -13.438 1.00 54.14 379 PHE C N 1
ATOM 9639 C CA . PHE C 1 387 ? -34.870 40.504 -13.378 1.00 54.16 379 PHE C CA 1
ATOM 9640 C C . PHE C 1 387 ? -35.451 40.515 -14.788 1.00 54.98 379 PHE C C 1
ATOM 9641 O O . PHE C 1 387 ? -35.180 41.449 -15.562 1.00 47.96 379 PHE C O 1
ATOM 9649 N N . PRO C 1 388 ? -36.265 39.520 -15.152 1.00 56.34 380 PRO C N 1
ATOM 9650 C CA . PRO C 1 388 ? -36.806 39.457 -16.517 1.00 49.95 380 PRO C CA 1
ATOM 9651 C C . PRO C 1 388 ? -38.059 40.307 -16.690 1.00 55.53 380 PRO C C 1
ATOM 9652 O O . PRO C 1 388 ? -38.890 40.424 -15.785 1.00 61.46 380 PRO C O 1
ATOM 9656 N N . MET C 1 389 ? -38.195 40.898 -17.879 1.00 49.74 381 MET C N 1
ATOM 9657 C CA . MET C 1 389 ? -39.338 41.769 -18.137 1.00 45.07 381 MET C CA 1
ATOM 9658 C C . MET C 1 389 ? -40.651 40.990 -18.212 1.00 54.47 381 MET C C 1
ATOM 9659 O O . MET C 1 389 ? -41.703 41.524 -17.840 1.00 58.39 381 MET C O 1
ATOM 9664 N N . ARG C 1 390 ? -40.615 39.733 -18.667 1.00 56.79 382 ARG C N 1
ATOM 9665 C CA . ARG C 1 390 ? -41.842 38.954 -18.830 1.00 51.37 382 ARG C CA 1
ATOM 9666 C C . ARG C 1 390 ? -42.559 38.701 -17.509 1.00 47.61 382 ARG C C 1
ATOM 9667 O O . ARG C 1 390 ? -43.763 38.417 -17.515 1.00 50.78 382 ARG C O 1
ATOM 9675 N N . ALA C 1 391 ? -41.867 38.838 -16.379 1.00 44.47 383 ALA C N 1
ATOM 9676 C CA . ALA C 1 391 ? -42.479 38.587 -15.082 1.00 48.59 383 ALA C CA 1
ATOM 9677 C C . ALA C 1 391 ? -43.255 39.788 -14.555 1.00 56.01 383 ALA C C 1
ATOM 9678 O O . ALA C 1 391 ? -43.969 39.655 -13.551 1.00 60.54 383 ALA C O 1
ATOM 9680 N N . LEU C 1 392 ? -43.153 40.942 -15.214 1.00 45.95 384 LEU C N 1
ATOM 9681 C CA . LEU C 1 392 ? -43.882 42.128 -14.793 1.00 43.92 384 LEU C CA 1
ATOM 9682 C C . LEU C 1 392 ? -45.333 42.058 -15.257 1.00 51.69 384 LEU C C 1
ATOM 9683 O O . LEU C 1 392 ? -45.607 41.759 -16.424 1.00 61.51 384 LEU C O 1
ATOM 9688 N N . GLY C 1 393 ? -46.260 42.367 -14.349 1.00 48.66 385 GLY C N 1
ATOM 9689 C CA . GLY C 1 393 ? -47.654 42.456 -14.742 1.00 51.28 385 GLY C CA 1
ATOM 9690 C C . GLY C 1 393 ? -47.881 43.523 -15.788 1.00 57.56 385 GLY C C 1
ATOM 9691 O O . GLY C 1 393 ? -48.709 43.352 -16.686 1.00 57.58 385 GLY C O 1
ATOM 9692 N N . ARG C 1 394 ? -47.129 44.624 -15.705 1.00 61.65 386 ARG C N 1
ATOM 9693 C CA . ARG C 1 394 ? -47.228 45.671 -16.714 1.00 53.17 386 ARG C CA 1
ATOM 9694 C C . ARG C 1 394 ? -46.879 45.138 -18.093 1.00 49.76 386 ARG C C 1
ATOM 9695 O O . ARG C 1 394 ? -47.517 45.505 -19.085 1.00 51.36 386 ARG C O 1
ATOM 9703 N N . SER C 1 395 ? -45.855 44.284 -18.178 1.00 51.78 387 SER C N 1
ATOM 9704 C CA . SER C 1 395 ? -45.471 43.717 -19.468 1.00 52.34 387 SER C CA 1
ATOM 9705 C C . SER C 1 395 ? -46.529 42.753 -19.983 1.00 50.10 387 SER C C 1
ATOM 9706 O O . SER C 1 395 ? -46.828 42.734 -21.182 1.00 46.76 387 SER C O 1
ATOM 9709 N N . ARG C 1 396 ? -47.111 41.952 -19.086 1.00 48.24 388 ARG C N 1
ATOM 9710 C CA . ARG C 1 396 ? -48.154 41.016 -19.487 1.00 55.79 388 ARG C CA 1
ATOM 9711 C C . ARG C 1 396 ? -49.363 41.741 -20.054 1.00 67.19 388 ARG C C 1
ATOM 9712 O O . ARG C 1 396 ? -49.993 41.265 -21.006 1.00 75.25 388 ARG C O 1
ATOM 9720 N N . ALA C 1 397 ? -49.692 42.905 -19.496 1.00 66.34 389 ALA C N 1
ATOM 9721 C CA . ALA C 1 397 ? -50.876 43.623 -19.946 1.00 62.53 389 ALA C CA 1
ATOM 9722 C C . ALA C 1 397 ? -50.678 44.203 -21.340 1.00 62.91 389 ALA C C 1
ATOM 9723 O O . ALA C 1 397 ? -51.634 44.271 -22.122 1.00 59.24 389 ALA C O 1
ATOM 9725 N N . SER C 1 398 ? -49.455 44.617 -21.670 1.00 63.53 390 SER C N 1
ATOM 9726 C CA . SER C 1 398 ? -49.154 45.218 -22.962 1.00 63.49 390 SER C CA 1
ATOM 9727 C C . SER C 1 398 ? -48.624 44.222 -23.986 1.00 63.48 390 SER C C 1
ATOM 9728 O O . SER C 1 398 ? -48.573 44.558 -25.175 1.00 62.26 390 SER C O 1
ATOM 9731 N N . MET C 1 399 ? -48.233 43.020 -23.553 1.00 63.69 391 MET C N 1
ATOM 9732 C CA . MET C 1 399 ? -47.599 41.975 -24.357 1.00 59.29 391 MET C CA 1
ATOM 9733 C C . MET C 1 399 ? -46.165 42.311 -24.744 1.00 58.16 391 MET C C 1
ATOM 9734 O O . MET C 1 399 ? -45.584 41.622 -25.589 1.00 72.11 391 MET C O 1
ATOM 9739 N N . ASP C 1 400 ? -45.572 43.341 -24.140 1.00 53.39 392 ASP C N 1
ATOM 9740 C CA . ASP C 1 400 ? -44.177 43.704 -24.388 1.00 48.15 392 ASP C CA 1
ATOM 9741 C C . ASP C 1 400 ? -43.317 43.018 -23.328 1.00 54.06 392 ASP C C 1
ATOM 9742 O O . ASP C 1 400 ? -42.864 43.614 -22.347 1.00 48.52 392 ASP C O 1
ATOM 9747 N N . THR C 1 401 ? -43.080 41.727 -23.551 1.00 67.42 393 THR C N 1
ATOM 9748 C CA . THR C 1 401 ? -42.513 40.845 -22.540 1.00 66.95 393 THR C CA 1
ATOM 9749 C C . THR C 1 401 ? -41.049 40.498 -22.771 1.00 61.51 393 THR C C 1
ATOM 9750 O O . THR C 1 401 ? -40.450 39.831 -21.923 1.00 61.18 393 THR C O 1
ATOM 9754 N N . ASP C 1 402 ? -40.457 40.921 -23.884 1.00 55.74 394 ASP C N 1
ATOM 9755 C CA . ASP C 1 402 ? -39.072 40.580 -24.165 1.00 52.91 394 ASP C CA 1
ATOM 9756 C C . ASP C 1 402 ? -38.139 41.434 -23.317 1.00 49.48 394 ASP C C 1
ATOM 9757 O O . ASP C 1 402 ? -38.403 42.615 -23.082 1.00 52.22 394 ASP C O 1
ATOM 9762 N N . GLY C 1 403 ? -37.057 40.831 -22.839 1.00 48.35 395 GLY C N 1
ATOM 9763 C CA . GLY C 1 403 ? -35.945 41.594 -22.303 1.00 55.28 395 GLY C CA 1
ATOM 9764 C C . GLY C 1 403 ? -35.668 41.298 -20.843 1.00 57.70 395 GLY C C 1
ATOM 9765 O O . GLY C 1 403 ? -36.271 40.413 -20.227 1.00 58.27 395 GLY C O 1
ATOM 9766 N N . VAL C 1 404 ? -34.726 42.062 -20.288 1.00 52.30 396 VAL C N 1
ATOM 9767 C CA . VAL C 1 404 ? -34.232 41.840 -18.932 1.00 43.99 396 VAL C CA 1
ATOM 9768 C C . VAL C 1 404 ? -33.560 43.124 -18.455 1.00 40.88 396 VAL C C 1
ATOM 9769 O O . VAL C 1 404 ? -33.068 43.919 -19.260 1.00 46.45 396 VAL C O 1
ATOM 9773 N N . ILE C 1 405 ? -33.545 43.327 -17.138 1.00 40.82 397 ILE C N 1
ATOM 9774 C CA . ILE C 1 405 ? -32.817 44.418 -16.494 1.00 43.69 397 ILE C CA 1
ATOM 9775 C C . ILE C 1 405 ? -31.681 43.809 -15.684 1.00 50.00 397 ILE C C 1
ATOM 9776 O O . ILE C 1 405 ? -31.898 42.856 -14.927 1.00 57.47 397 ILE C O 1
ATOM 9781 N N . LYS C 1 406 ? -30.473 44.352 -15.845 1.00 44.02 398 LYS C N 1
ATOM 9782 C CA . LYS C 1 406 ? -29.275 43.805 -15.217 1.00 43.46 398 LYS C CA 1
ATOM 9783 C C . LYS C 1 406 ? -28.508 44.900 -14.489 1.00 46.48 398 LYS C C 1
ATOM 9784 O O . LYS C 1 406 ? -28.190 45.936 -15.082 1.00 51.05 398 LYS C O 1
ATOM 9790 N N . ILE C 1 407 ? -28.210 44.672 -13.210 1.00 41.45 399 ILE C N 1
ATOM 9791 C CA . ILE C 1 407 ? -27.496 45.633 -12.374 1.00 45.17 399 ILE C CA 1
ATOM 9792 C C . ILE C 1 407 ? -26.218 44.985 -11.859 1.00 42.77 399 ILE C C 1
ATOM 9793 O O . ILE C 1 407 ? -26.241 43.840 -11.386 1.00 38.59 399 ILE C O 1
ATOM 9798 N N . LEU C 1 408 ? -25.112 45.723 -11.947 1.00 40.81 400 LEU C N 1
ATOM 9799 C CA . LEU C 1 408 ? -23.818 45.296 -11.429 1.00 48.96 400 LEU C CA 1
ATOM 9800 C C . LEU C 1 408 ? -23.470 46.123 -10.197 1.00 51.18 400 LEU C C 1
ATOM 9801 O O . LEU C 1 408 ? -23.576 47.354 -10.216 1.00 49.13 400 LEU C O 1
ATOM 9806 N N . ALA C 1 409 ? -23.055 45.451 -9.128 1.00 56.65 401 ALA C N 1
ATOM 9807 C CA . ALA C 1 409 ? -22.782 46.118 -7.865 1.00 58.02 401 ALA C CA 1
ATOM 9808 C C . ALA C 1 409 ? -21.441 45.664 -7.309 1.00 57.95 401 ALA C C 1
ATOM 9809 O O . ALA C 1 409 ? -21.025 44.521 -7.504 1.00 58.47 401 ALA C O 1
ATOM 9811 N N . ASP C 1 410 ? -20.768 46.581 -6.619 1.00 56.64 402 ASP C N 1
ATOM 9812 C CA . ASP C 1 410 ? -19.501 46.259 -5.977 1.00 59.49 402 ASP C CA 1
ATOM 9813 C C . ASP C 1 410 ? -19.723 45.227 -4.876 1.00 59.78 402 ASP C C 1
ATOM 9814 O O . ASP C 1 410 ? -20.670 45.329 -4.092 1.00 61.93 402 ASP C O 1
ATOM 9819 N N . GLU C 1 411 ? -18.868 44.206 -4.844 1.00 56.28 403 GLU C N 1
ATOM 9820 C CA . GLU C 1 411 ? -19.044 43.136 -3.869 1.00 59.64 403 GLU C CA 1
ATOM 9821 C C . GLU C 1 411 ? -18.854 43.626 -2.436 1.00 66.01 403 GLU C C 1
ATOM 9822 O O . GLU C 1 411 ? -19.527 43.134 -1.523 1.00 64.04 403 GLU C O 1
ATOM 9828 N N . LYS C 1 412 ? -17.962 44.594 -2.218 1.00 69.23 404 LYS C N 1
ATOM 9829 C CA . LYS C 1 412 ? -17.668 45.077 -0.871 1.00 70.73 404 LYS C CA 1
ATOM 9830 C C . LYS C 1 412 ? -18.636 46.166 -0.402 1.00 70.41 404 LYS C C 1
ATOM 9831 O O . LYS C 1 412 ? -19.135 46.100 0.725 1.00 71.39 404 LYS C O 1
ATOM 9833 N N . THR C 1 413 ? -18.905 47.175 -1.239 1.00 60.64 405 THR C N 1
ATOM 9834 C CA . THR C 1 413 ? -19.674 48.341 -0.812 1.00 57.29 405 THR C CA 1
ATOM 9835 C C . THR C 1 413 ? -21.133 48.318 -1.245 1.00 48.34 405 THR C C 1
ATOM 9836 O O . THR C 1 413 ? -21.921 49.127 -0.740 1.00 47.76 405 THR C O 1
ATOM 9840 N N . ASP C 1 414 ? -21.508 47.418 -2.155 1.00 47.37 406 ASP C N 1
ATOM 9841 C CA . ASP C 1 414 ? -22.837 47.313 -2.758 1.00 52.64 406 ASP C CA 1
ATOM 9842 C C . ASP C 1 414 ? -23.152 48.482 -3.694 1.00 52.65 406 ASP C C 1
ATOM 9843 O O . ASP C 1 414 ? -24.294 48.601 -4.166 1.00 51.41 406 ASP C O 1
ATOM 9848 N N . GLU C 1 415 ? -22.175 49.338 -3.996 1.00 44.17 407 GLU C N 1
ATOM 9849 C CA . GLU C 1 415 ? -22.414 50.462 -4.892 1.00 55.66 407 GLU C CA 1
ATOM 9850 C C . GLU C 1 415 ? -22.691 49.972 -6.307 1.00 58.81 407 GLU C C 1
ATOM 9851 O O . GLU C 1 415 ? -22.012 49.076 -6.815 1.00 63.64 407 GLU C O 1
ATOM 9857 N N . ILE C 1 416 ? -23.709 50.557 -6.938 1.00 59.21 408 ILE C N 1
ATOM 9858 C CA . ILE C 1 416 ? -24.044 50.231 -8.322 1.00 54.17 408 ILE C CA 1
ATOM 9859 C C . ILE C 1 416 ? -22.928 50.717 -9.239 1.00 56.22 408 ILE C C 1
ATOM 9860 O O . ILE C 1 416 ? -22.569 51.900 -9.231 1.00 61.62 408 ILE C O 1
ATOM 9865 N N . LEU C 1 417 ? -22.380 49.808 -10.046 1.00 50.70 409 LEU C N 1
ATOM 9866 C CA . LEU C 1 417 ? -21.316 50.155 -10.974 1.00 48.97 409 LEU C CA 1
ATOM 9867 C C . LEU C 1 417 ? -21.779 50.235 -12.418 1.00 56.17 409 LEU C C 1
ATOM 9868 O O . LEU C 1 417 ? -21.091 50.851 -13.238 1.00 63.64 409 LEU C O 1
ATOM 9873 N N . GLY C 1 418 ? -22.908 49.623 -12.748 1.00 48.85 410 GLY C N 1
ATOM 9874 C CA . GLY C 1 418 ? -23.444 49.693 -14.089 1.00 47.76 410 GLY C CA 1
ATOM 9875 C C . GLY C 1 418 ? -24.842 49.120 -14.146 1.00 51.65 410 GLY C C 1
ATOM 9876 O O . GLY C 1 418 ? -25.143 48.132 -13.472 1.00 58.21 410 GLY C O 1
ATOM 9877 N N . VAL C 1 419 ? -25.704 49.730 -14.951 1.00 52.54 411 VAL C N 1
ATOM 9878 C CA . VAL C 1 419 ? -27.083 49.290 -15.117 1.00 51.90 411 VAL C CA 1
ATOM 9879 C C . VAL C 1 419 ? -27.338 49.136 -16.606 1.00 42.45 411 VAL C C 1
ATOM 9880 O O . VAL C 1 419 ? -27.093 50.068 -17.378 1.00 43.34 411 VAL C O 1
ATOM 9884 N N . HIS C 1 420 ? -27.830 47.969 -17.008 1.00 46.89 412 HIS C N 1
ATOM 9885 C CA . HIS C 1 420 ? -27.981 47.634 -18.419 1.00 49.01 412 HIS C CA 1
ATOM 9886 C C . HIS C 1 420 ? -29.356 47.036 -18.651 1.00 53.41 412 HIS C C 1
ATOM 9887 O O . HIS C 1 420 ? -29.722 46.041 -18.017 1.00 58.54 412 HIS C O 1
ATOM 9894 N N . MET C 1 421 ? -30.109 47.641 -19.560 1.00 53.98 413 MET C N 1
ATOM 9895 C CA . MET C 1 421 ? -31.515 47.338 -19.747 1.00 51.60 413 MET C CA 1
ATOM 9896 C C . MET C 1 421 ? -31.794 46.935 -21.186 1.00 52.95 413 MET C C 1
ATOM 9897 O O . MET C 1 421 ? -31.207 47.483 -22.126 1.00 55.59 413 MET C O 1
ATOM 9902 N N . ILE C 1 422 ? -32.686 45.964 -21.346 1.00 44.84 414 ILE C N 1
ATOM 9903 C CA . ILE C 1 422 ? -33.362 45.747 -22.614 1.00 40.52 414 ILE C CA 1
ATOM 9904 C C . ILE C 1 422 ? -34.815 45.429 -22.289 1.00 46.97 414 ILE C C 1
ATOM 9905 O O . ILE C 1 422 ? -35.100 44.494 -21.533 1.00 53.01 414 ILE C O 1
ATOM 9910 N N . GLY C 1 423 ? -35.724 46.236 -22.814 1.00 43.03 415 GLY C N 1
ATOM 9911 C CA . GLY C 1 423 ? -37.126 46.093 -22.485 1.00 45.44 415 GLY C CA 1
ATOM 9912 C C . GLY C 1 423 ? -37.898 47.317 -22.924 1.00 43.12 415 GLY C C 1
ATOM 9913 O O . GLY C 1 423 ? -37.336 48.292 -23.436 1.00 35.40 415 GLY C O 1
ATOM 9914 N N . ALA C 1 424 ? -39.205 47.250 -22.691 1.00 36.52 416 ALA C N 1
ATOM 9915 C CA . ALA C 1 424 ? -40.087 48.342 -23.072 1.00 42.52 416 ALA C CA 1
ATOM 9916 C C . ALA C 1 424 ? -39.709 49.621 -22.336 1.00 44.89 416 ALA C C 1
ATOM 9917 O O . ALA C 1 424 ? -39.403 49.599 -21.142 1.00 47.89 416 ALA C O 1
ATOM 9919 N N . ARG C 1 425 ? -39.706 50.737 -23.071 1.00 44.43 417 ARG C N 1
ATOM 9920 C CA . ARG C 1 425 ? -39.471 52.080 -22.537 1.00 41.35 417 ARG C CA 1
ATOM 9921 C C . ARG C 1 425 ? -38.107 52.227 -21.873 1.00 45.16 417 ARG C C 1
ATOM 9922 O O . ARG C 1 425 ? -37.914 53.124 -21.046 1.00 42.15 417 ARG C O 1
ATOM 9930 N N . ALA C 1 426 ? -37.143 51.373 -22.228 1.00 39.33 418 ALA C N 1
ATOM 9931 C CA . ALA C 1 426 ? -35.826 51.460 -21.608 1.00 36.14 418 ALA C CA 1
ATOM 9932 C C . ALA C 1 426 ? -35.159 52.803 -21.882 1.00 42.32 418 ALA C C 1
ATOM 9933 O O . ALA C 1 426 ? -34.412 53.306 -21.035 1.00 46.51 418 ALA C O 1
ATOM 9935 N N . ALA C 1 427 ? -35.456 53.421 -23.031 1.00 44.36 419 ALA C N 1
ATOM 9936 C CA . ALA C 1 427 ? -34.826 54.692 -23.380 1.00 45.87 419 ALA C CA 1
ATOM 9937 C C . ALA C 1 427 ? -35.094 55.758 -22.326 1.00 46.58 419 ALA C C 1
ATOM 9938 O O . ALA C 1 427 ? -34.308 56.701 -22.174 1.00 37.01 419 ALA C O 1
ATOM 9940 N N . ASP C 1 428 ? -36.189 55.625 -21.586 1.00 48.84 420 ASP C N 1
ATOM 9941 C CA . ASP C 1 428 ? -36.503 56.544 -20.509 1.00 50.13 420 ASP C CA 1
ATOM 9942 C C . ASP C 1 428 ? -36.280 55.958 -19.124 1.00 55.93 420 ASP C C 1
ATOM 9943 O O . ASP C 1 428 ? -36.092 56.724 -18.176 1.00 60.50 420 ASP C O 1
ATOM 9948 N N . MET C 1 429 ? -36.299 54.627 -18.981 1.00 50.46 421 MET C N 1
ATOM 9949 C CA . MET C 1 429 ? -35.979 54.024 -17.691 1.00 46.37 421 MET C CA 1
ATOM 9950 C C . MET C 1 429 ? -34.519 54.240 -17.318 1.00 48.34 421 MET C C 1
ATOM 9951 O O . MET C 1 429 ? -34.190 54.306 -16.129 1.00 41.16 421 MET C O 1
ATOM 9956 N N . ILE C 1 430 ? -33.633 54.347 -18.312 1.00 52.72 422 ILE C N 1
ATOM 9957 C CA . ILE C 1 430 ? -32.208 54.462 -18.029 1.00 51.31 422 ILE C CA 1
ATOM 9958 C C . ILE C 1 430 ? -31.899 55.698 -17.196 1.00 49.61 422 ILE C C 1
ATOM 9959 O O . ILE C 1 430 ? -30.893 55.719 -16.480 1.00 50.23 422 ILE C O 1
ATOM 9964 N N . ALA C 1 431 ? -32.760 56.723 -17.249 1.00 41.07 423 ALA C N 1
ATOM 9965 C CA . ALA C 1 431 ? -32.515 57.943 -16.485 1.00 44.48 423 ALA C CA 1
ATOM 9966 C C . ALA C 1 431 ? -32.479 57.663 -14.990 1.00 46.05 423 ALA C C 1
ATOM 9967 O O . ALA C 1 431 ? -31.671 58.251 -14.262 1.00 45.76 423 ALA C O 1
ATOM 9969 N N . GLU C 1 432 ? -33.341 56.761 -14.514 1.00 45.46 424 GLU C N 1
ATOM 9970 C CA . GLU C 1 432 ? -33.291 56.386 -13.106 1.00 47.25 424 GLU C CA 1
ATOM 9971 C C . GLU C 1 432 ? -31.928 55.816 -12.746 1.00 42.03 424 GLU C C 1
ATOM 9972 O O . GLU C 1 432 ? -31.376 56.123 -11.686 1.00 46.22 424 GLU C O 1
ATOM 9978 N N . ALA C 1 433 ? -31.368 54.987 -13.621 1.00 34.90 425 ALA C N 1
ATOM 9979 C CA . ALA C 1 433 ? -30.052 54.429 -13.353 1.00 34.80 425 ALA C CA 1
ATOM 9980 C C . ALA C 1 433 ? -28.979 55.507 -13.395 1.00 41.58 425 ALA C C 1
ATOM 9981 O O . ALA C 1 433 ? -28.042 55.486 -12.592 1.00 46.19 425 ALA C O 1
ATOM 9983 N N . VAL C 1 434 ? -29.094 56.455 -14.328 1.00 40.75 426 VAL C N 1
ATOM 9984 C CA . VAL C 1 434 ? -28.113 57.533 -14.421 1.00 45.04 426 VAL C CA 1
ATOM 9985 C C . VAL C 1 434 ? -28.139 58.381 -13.156 1.00 59.86 426 VAL C C 1
ATOM 9986 O O . VAL C 1 434 ? -27.098 58.668 -12.555 1.00 74.17 426 VAL C O 1
ATOM 9990 N N . VAL C 1 435 ? -29.334 58.791 -12.733 1.00 56.61 427 VAL C N 1
ATOM 9991 C CA . VAL C 1 435 ? -29.461 59.599 -11.524 1.00 51.61 427 VAL C CA 1
ATOM 9992 C C . VAL C 1 435 ? -29.007 58.806 -10.306 1.00 49.54 427 VAL C C 1
ATOM 9993 O O . VAL C 1 435 ? -28.352 59.343 -9.404 1.00 52.96 427 VAL C O 1
ATOM 9997 N N . ALA C 1 436 ? -29.331 57.513 -10.268 1.00 45.87 428 ALA C N 1
ATOM 9998 C CA . ALA C 1 436 ? -28.881 56.674 -9.163 1.00 50.56 428 ALA C CA 1
ATOM 9999 C C . ALA C 1 436 ? -27.361 56.668 -9.071 1.00 47.80 428 ALA C C 1
ATOM 10000 O O . ALA C 1 436 ? -26.793 56.927 -8.003 1.00 51.66 428 ALA C O 1
ATOM 10002 N N . MET C 1 437 ? -26.684 56.427 -10.198 1.00 38.03 429 MET C N 1
ATOM 10003 C CA . MET C 1 437 ? -25.229 56.328 -10.171 1.00 49.47 429 MET C CA 1
ATOM 10004 C C . MET C 1 437 ? -24.572 57.677 -9.912 1.00 57.40 429 MET C C 1
ATOM 10005 O O . MET C 1 437 ? -23.486 57.731 -9.321 1.00 57.87 429 MET C O 1
ATOM 10010 N N . GLU C 1 438 ? -25.212 58.770 -10.333 1.00 60.00 430 GLU C N 1
ATOM 10011 C CA . GLU C 1 438 ? -24.673 60.095 -10.048 1.00 62.79 430 GLU C CA 1
ATOM 10012 C C . GLU C 1 438 ? -24.562 60.346 -8.548 1.00 56.88 430 GLU C C 1
ATOM 10013 O O . GLU C 1 438 ? -23.629 61.020 -8.095 1.00 47.93 430 GLU C O 1
ATOM 10019 N N . PHE C 1 439 ? -25.491 59.814 -7.760 1.00 56.37 431 PHE C N 1
ATOM 10020 C CA . PHE C 1 439 ? -25.418 59.951 -6.314 1.00 54.88 431 PHE C CA 1
ATOM 10021 C C . PHE C 1 439 ? -24.774 58.737 -5.654 1.00 56.31 431 PHE C C 1
ATOM 10022 O O . PHE C 1 439 ? -24.940 58.538 -4.444 1.00 58.83 431 PHE C O 1
ATOM 10030 N N . ARG C 1 440 ? -24.034 57.935 -6.430 1.00 51.03 432 ARG C N 1
ATOM 10031 C CA . ARG C 1 440 ? -23.273 56.793 -5.920 1.00 53.87 432 ARG C CA 1
ATOM 10032 C C . ARG C 1 440 ? -24.178 55.816 -5.165 1.00 52.47 432 ARG C C 1
ATOM 10033 O O . ARG C 1 440 ? -23.836 55.301 -4.096 1.00 43.05 432 ARG C O 1
ATOM 10041 N N . ALA C 1 441 ? -25.343 55.548 -5.750 1.00 46.08 433 ALA C N 1
ATOM 10042 C CA . ALA C 1 441 ? -26.346 54.727 -5.091 1.00 45.80 433 ALA C CA 1
ATOM 10043 C C . ALA C 1 441 ? -25.905 53.274 -5.028 1.00 46.98 433 ALA C C 1
ATOM 10044 O O . ALA C 1 441 ? -25.194 52.778 -5.904 1.00 50.81 433 ALA C O 1
ATOM 10046 N N . SER C 1 442 ? -26.322 52.600 -3.963 1.00 44.83 434 SER C N 1
ATOM 10047 C CA . SER C 1 442 ? -26.094 51.174 -3.807 1.00 43.90 434 SER C CA 1
ATOM 10048 C C . SER C 1 442 ? -27.283 50.387 -4.347 1.00 43.20 434 SER C C 1
ATOM 10049 O O . SER C 1 442 ? -28.378 50.921 -4.538 1.00 41.47 434 SER C O 1
ATOM 10052 N N . ALA C 1 443 ? -27.059 49.094 -4.577 1.00 42.06 435 ALA C N 1
ATOM 10053 C CA . ALA C 1 443 ? -28.162 48.231 -4.981 1.00 44.79 435 ALA C CA 1
ATOM 10054 C C . ALA C 1 443 ? -29.258 48.206 -3.919 1.00 51.75 435 ALA C C 1
ATOM 10055 O O . ALA C 1 443 ? -30.450 48.217 -4.249 1.00 39.62 435 ALA C O 1
ATOM 10057 N N . GLU C 1 444 ? -28.872 48.188 -2.638 1.00 55.79 436 GLU C N 1
ATOM 10058 C CA . GLU C 1 444 ? -29.857 48.214 -1.558 1.00 55.74 436 GLU C CA 1
ATOM 10059 C C . GLU C 1 444 ? -30.652 49.514 -1.551 1.00 55.56 436 GLU C C 1
ATOM 10060 O O . GLU C 1 444 ? -31.867 49.503 -1.315 1.00 55.25 436 GLU C O 1
ATOM 10066 N N . ASP C 1 445 ? -29.984 50.644 -1.805 1.00 53.31 437 ASP C N 1
ATOM 10067 C CA . ASP C 1 445 ? -30.673 51.933 -1.842 1.00 50.06 437 ASP C CA 1
ATOM 10068 C C . ASP C 1 445 ? -31.829 51.900 -2.834 1.00 55.69 437 ASP C C 1
ATOM 10069 O O . ASP C 1 445 ? -32.966 52.258 -2.498 1.00 52.37 437 ASP C O 1
ATOM 10074 N N . ILE C 1 446 ? -31.552 51.468 -4.068 1.00 53.75 438 ILE C N 1
ATOM 10075 C CA . ILE C 1 446 ? -32.594 51.391 -5.085 1.00 49.74 438 ILE C CA 1
ATOM 10076 C C . ILE C 1 446 ? -33.631 50.345 -4.700 1.00 49.75 438 ILE C C 1
ATOM 10077 O O . ILE C 1 446 ? -34.834 50.529 -4.928 1.00 44.25 438 ILE C O 1
ATOM 10082 N N . ALA C 1 447 ? -33.190 49.247 -4.079 1.00 46.05 439 ALA C N 1
ATOM 10083 C CA . ALA C 1 447 ? -34.110 48.177 -3.706 1.00 49.64 439 ALA C CA 1
ATOM 10084 C C . ALA C 1 447 ? -35.137 48.615 -2.667 1.00 53.57 439 ALA C C 1
ATOM 10085 O O . ALA C 1 447 ? -36.176 47.961 -2.534 1.00 56.77 439 ALA C O 1
ATOM 10087 N N . ARG C 1 448 ? -34.876 49.689 -1.923 1.00 53.25 440 ARG C N 1
ATOM 10088 C CA . ARG C 1 448 ? -35.787 50.138 -0.875 1.00 58.71 440 ARG C CA 1
ATOM 10089 C C . ARG C 1 448 ? -36.655 51.317 -1.295 1.00 58.51 440 ARG C C 1
ATOM 10090 O O . ARG C 1 448 ? -37.533 51.722 -0.528 1.00 62.54 440 ARG C O 1
ATOM 10098 N N . ILE C 1 449 ? -36.444 51.863 -2.485 1.00 59.10 441 ILE C N 1
ATOM 10099 C CA . ILE C 1 449 ? -37.184 53.036 -2.939 1.00 54.77 441 ILE C CA 1
ATOM 10100 C C . ILE C 1 449 ? -38.517 52.604 -3.532 1.00 51.87 441 ILE C C 1
ATOM 10101 O O . ILE C 1 449 ? -38.622 51.550 -4.172 1.00 50.48 441 ILE C O 1
ATOM 10106 N N . SER C 1 450 ? -39.556 53.398 -3.284 1.00 49.06 442 SER C N 1
ATOM 10107 C CA . SER C 1 450 ? -40.865 53.096 -3.839 1.00 50.00 442 SER C CA 1
ATOM 10108 C C . SER C 1 450 ? -40.838 53.187 -5.361 1.00 52.32 442 SER C C 1
ATOM 10109 O O . SER C 1 450 ? -40.464 54.218 -5.928 1.00 50.57 442 SER C O 1
ATOM 10112 N N . HIS C 1 451 ? -41.252 52.108 -6.023 1.00 48.19 443 HIS C N 1
ATOM 10113 C CA . HIS C 1 451 ? -41.424 52.090 -7.470 1.00 44.85 443 HIS C CA 1
ATOM 10114 C C . HIS C 1 451 ? -42.895 51.849 -7.779 1.00 50.88 443 HIS C C 1
ATOM 10115 O O . HIS C 1 451 ? -43.480 50.870 -7.303 1.00 48.68 443 HIS C O 1
ATOM 10122 N N . ALA C 1 452 ? -43.482 52.754 -8.565 1.00 57.18 444 ALA C N 1
ATOM 10123 C CA . ALA C 1 452 ? -44.909 52.709 -8.863 1.00 59.31 444 ALA C CA 1
ATOM 10124 C C . ALA C 1 452 ? -45.312 51.384 -9.506 1.00 58.88 444 ALA C C 1
ATOM 10125 O O . ALA C 1 452 ? -44.618 50.858 -10.381 1.00 52.91 444 ALA C O 1
ATOM 10127 N N . HIS C 1 453 ? -46.464 50.863 -9.086 1.00 60.56 445 HIS C N 1
ATOM 10128 C CA . HIS C 1 453 ? -47.003 49.599 -9.558 1.00 57.19 445 HIS C CA 1
ATOM 10129 C C . HIS C 1 453 ? -48.335 49.817 -10.264 1.00 58.79 445 HIS C C 1
ATOM 10130 O O . HIS C 1 453 ? -49.204 50.521 -9.727 1.00 67.69 445 HIS C O 1
ATOM 10137 N N . PRO C 1 454 ? -48.538 49.254 -11.468 1.00 59.21 446 PRO C N 1
ATOM 10138 C CA . PRO C 1 454 ? -47.560 48.500 -12.257 1.00 59.12 446 PRO C CA 1
ATOM 10139 C C . PRO C 1 454 ? -46.802 49.369 -13.257 1.00 58.29 446 PRO C C 1
ATOM 10140 O O . PRO C 1 454 ? -47.413 50.103 -14.033 1.00 61.08 446 PRO C O 1
ATOM 10144 N N . THR C 1 455 ? -45.476 49.295 -13.229 1.00 52.31 447 THR C N 1
ATOM 10145 C CA . THR C 1 455 ? -44.644 50.006 -14.185 1.00 50.02 447 THR C CA 1
ATOM 10146 C C . THR C 1 455 ? -43.511 49.089 -14.613 1.00 50.80 447 THR C C 1
ATOM 10147 O O . THR C 1 455 ? -43.254 48.052 -13.997 1.00 54.22 447 THR C O 1
ATOM 10151 N N . TYR C 1 456 ? -42.844 49.472 -15.700 1.00 47.06 448 TYR C N 1
ATOM 10152 C CA . TYR C 1 456 ? -41.681 48.720 -16.146 1.00 44.48 448 TYR C CA 1
ATOM 10153 C C . TYR C 1 456 ? -40.492 48.954 -15.224 1.00 46.44 448 TYR C C 1
ATOM 10154 O O . TYR C 1 456 ? -39.615 48.089 -15.111 1.00 36.57 448 TYR C O 1
ATOM 10163 N N . THR C 1 457 ? -40.457 50.103 -14.545 1.00 46.28 449 THR C N 1
ATOM 10164 C CA . THR C 1 457 ? -39.357 50.426 -13.646 1.00 41.30 449 THR C CA 1
ATOM 10165 C C . THR C 1 457 ? -39.302 49.503 -12.437 1.00 42.69 449 THR C C 1
ATOM 10166 O O . THR C 1 457 ? -38.280 49.478 -11.739 1.00 44.19 449 THR C O 1
ATOM 10170 N N . GLU C 1 458 ? -40.373 48.750 -12.173 1.00 43.91 450 GLU C N 1
ATOM 10171 C CA . GLU C 1 458 ? -40.345 47.766 -11.098 1.00 47.76 450 GLU C CA 1
ATOM 10172 C C . GLU C 1 458 ? -39.298 46.695 -11.360 1.00 51.08 450 GLU C C 1
ATOM 10173 O O . GLU C 1 458 ? -38.801 46.067 -10.419 1.00 67.32 450 GLU C O 1
ATOM 10179 N N . ALA C 1 459 ? -38.967 46.461 -12.631 1.00 44.56 451 ALA C N 1
ATOM 10180 C CA . ALA C 1 459 ? -37.899 45.529 -12.969 1.00 38.38 451 ALA C CA 1
ATOM 10181 C C . ALA C 1 459 ? -36.538 46.027 -12.495 1.00 42.95 451 ALA C C 1
ATOM 10182 O O . ALA C 1 459 ? -35.649 45.216 -12.222 1.00 55.08 451 ALA C O 1
ATOM 10184 N N . ILE C 1 460 ? -36.340 47.344 -12.423 1.00 48.65 452 ILE C N 1
ATOM 10185 C CA . ILE C 1 460 ? -35.115 47.881 -11.835 1.00 46.86 452 ILE C CA 1
ATOM 10186 C C . ILE C 1 460 ? -35.065 47.569 -10.342 1.00 54.20 452 ILE C C 1
ATOM 10187 O O . ILE C 1 460 ? -34.044 47.105 -9.819 1.00 53.10 452 ILE C O 1
ATOM 10192 N N . LYS C 1 461 ? -36.166 47.837 -9.634 1.00 56.04 453 LYS C N 1
ATOM 10193 C CA . LYS C 1 461 ? -36.220 47.571 -8.200 1.00 54.21 453 LYS C CA 1
ATOM 10194 C C . LYS C 1 461 ? -35.941 46.106 -7.900 1.00 45.80 453 LYS C C 1
ATOM 10195 O O . LYS C 1 461 ? -35.168 45.788 -6.988 1.00 46.28 453 LYS C O 1
ATOM 10201 N N . GLU C 1 462 ? -36.539 45.202 -8.682 1.00 45.17 454 GLU C N 1
ATOM 10202 C CA . GLU C 1 462 ? -36.367 43.772 -8.451 1.00 50.82 454 GLU C CA 1
ATOM 10203 C C . GLU C 1 462 ? -34.943 43.325 -8.763 1.00 53.41 454 GLU C C 1
ATOM 10204 O O . GLU C 1 462 ? -34.369 42.507 -8.033 1.00 55.00 454 GLU C O 1
ATOM 10210 N N . ALA C 1 463 ? -34.360 43.838 -9.850 1.00 51.82 455 ALA C N 1
ATOM 10211 C CA . ALA C 1 463 ? -32.974 43.508 -10.161 1.00 49.77 455 ALA C CA 1
ATOM 10212 C C . ALA C 1 463 ? -32.043 43.962 -9.045 1.00 52.56 455 ALA C C 1
ATOM 10213 O O . ALA C 1 463 ? -31.073 43.269 -8.714 1.00 50.03 455 ALA C O 1
ATOM 10215 N N . ALA C 1 464 ? -32.326 45.127 -8.451 1.00 48.84 456 ALA C N 1
ATOM 10216 C CA . ALA C 1 464 ? -31.521 45.613 -7.336 1.00 48.66 456 ALA C CA 1
ATOM 10217 C C . ALA C 1 464 ? -31.651 44.701 -6.126 1.00 47.49 456 ALA C C 1
ATOM 10218 O O . ALA C 1 464 ? -30.666 44.438 -5.426 1.00 47.80 456 ALA C O 1
ATOM 10220 N N . LEU C 1 465 ? -32.863 44.208 -5.864 1.00 41.45 457 LEU C N 1
ATOM 10221 C CA . LEU C 1 465 ? -33.039 43.229 -4.800 1.00 42.09 457 LEU C CA 1
ATOM 10222 C C . LEU C 1 465 ? -32.217 41.982 -5.077 1.00 55.38 457 LEU C C 1
ATOM 10223 O O . LEU C 1 465 ? -31.613 41.408 -4.162 1.00 63.84 457 LEU C O 1
ATOM 10228 N N . ASP C 1 466 ? -32.168 41.556 -6.339 1.00 49.10 458 ASP C N 1
ATOM 10229 C CA . ASP C 1 466 ? -31.362 40.396 -6.696 1.00 48.41 458 ASP C CA 1
ATOM 10230 C C . ASP C 1 466 ? -29.875 40.687 -6.523 1.00 52.14 458 ASP C C 1
ATOM 10231 O O . ASP C 1 466 ? -29.116 39.827 -6.059 1.00 58.28 458 ASP C O 1
ATOM 10236 N N . ALA C 1 467 ? -29.445 41.901 -6.871 1.00 54.26 459 ALA C N 1
ATOM 10237 C CA . ALA C 1 467 ? -28.027 42.236 -6.791 1.00 53.68 459 ALA C CA 1
ATOM 10238 C C . ALA C 1 467 ? -27.567 42.427 -5.350 1.00 56.41 459 ALA C C 1
ATOM 10239 O O . ALA C 1 467 ? -26.484 41.962 -4.977 1.00 65.12 459 ALA C O 1
ATOM 10241 N N . THR C 1 468 ? -28.368 43.102 -4.522 1.00 52.22 460 THR C N 1
ATOM 10242 C CA . THR C 1 468 ? -27.891 43.450 -3.185 1.00 56.35 460 THR C CA 1
ATOM 10243 C C . THR C 1 468 ? -27.816 42.226 -2.273 1.00 52.22 460 THR C C 1
ATOM 10244 O O . THR C 1 468 ? -26.920 42.147 -1.424 1.00 47.96 460 THR C O 1
ATOM 10248 N N . GLY C 1 469 ? -28.731 41.268 -2.428 1.00 49.42 461 GLY C N 1
ATOM 10249 C CA . GLY C 1 469 ? -28.749 40.106 -1.561 1.00 49.39 461 GLY C CA 1
ATOM 10250 C C . GLY C 1 469 ? -29.552 38.921 -2.064 1.00 59.85 461 GLY C C 1
ATOM 10251 O O . GLY C 1 469 ? -30.003 38.098 -1.260 1.00 61.87 461 GLY C O 1
ATOM 10252 N N . LYS C 1 470 ? -29.718 38.816 -3.386 1.00 65.04 462 LYS C N 1
ATOM 10253 C CA . LYS C 1 470 ? -30.448 37.711 -4.020 1.00 68.71 462 LYS C CA 1
ATOM 10254 C C . LYS C 1 470 ? -31.818 37.498 -3.373 1.00 75.31 462 LYS C C 1
ATOM 10255 O O . LYS C 1 470 ? -32.226 36.369 -3.091 1.00 76.09 462 LYS C O 1
ATOM 10261 N N . ARG C 1 471 ? -32.526 38.593 -3.107 1.00 68.93 463 ARG C N 1
ATOM 10262 C CA . ARG C 1 471 ? -33.794 38.533 -2.382 1.00 65.53 463 ARG C CA 1
ATOM 10263 C C . ARG C 1 471 ? -34.875 39.311 -3.118 1.00 62.74 463 ARG C C 1
ATOM 10264 O O . ARG C 1 471 ? -35.635 40.080 -2.529 1.00 74.06 463 ARG C O 1
ATOM 10272 N N . ALA C 1 472 ? -34.965 39.105 -4.427 1.00 56.00 464 ALA C N 1
ATOM 10273 C CA . ALA C 1 472 ? -36.064 39.681 -5.187 1.00 57.41 464 ALA C CA 1
ATOM 10274 C C . ALA C 1 472 ? -37.390 39.086 -4.726 1.00 67.10 464 ALA C C 1
ATOM 10275 O O . ALA C 1 472 ? -37.454 37.955 -4.235 1.00 67.60 464 ALA C O 1
ATOM 10277 N N . ILE C 1 473 ? -38.456 39.865 -4.889 1.00 63.33 465 ILE C N 1
ATOM 10278 C CA . ILE C 1 473 ? -39.768 39.476 -4.384 1.00 58.92 465 ILE C CA 1
ATOM 10279 C C . ILE C 1 473 ? -40.548 38.659 -5.407 1.00 60.89 465 ILE C C 1
ATOM 10280 O O . ILE C 1 473 ? -41.158 37.644 -5.065 1.00 59.72 465 ILE C O 1
ATOM 10285 N N . HIS C 1 474 ? -40.540 39.077 -6.672 1.00 68.15 466 HIS C N 1
ATOM 10286 C CA . HIS C 1 474 ? -41.414 38.518 -7.695 1.00 70.75 466 HIS C CA 1
ATOM 10287 C C . HIS C 1 474 ? -40.694 37.550 -8.627 1.00 67.66 466 HIS C C 1
ATOM 10288 O O . HIS C 1 474 ? -41.118 37.359 -9.771 1.00 66.76 466 HIS C O 1
ATOM 10295 N N . MET C 1 475 ? -39.631 36.914 -8.150 1.00 68.41 467 MET C N 1
ATOM 10296 C CA . MET C 1 475 ? -38.830 36.045 -8.999 1.00 67.77 467 MET C CA 1
ATOM 10297 C C . MET C 1 475 ? -38.516 34.707 -8.327 1.00 66.19 467 MET C C 1
ATOM 10298 O O . MET C 1 475 ? -38.382 34.607 -7.104 1.00 65.84 467 MET C O 1
ATOM 10304 N N . ASN D 1 10 ? -52.777 23.860 12.284 1.00 95.95 2 ASN D N 1
ATOM 10305 C CA . ASN D 1 10 ? -51.345 24.146 12.283 1.00 99.17 2 ASN D CA 1
ATOM 10306 C C . ASN D 1 10 ? -51.042 25.465 12.974 1.00 95.15 2 ASN D C 1
ATOM 10307 O O . ASN D 1 10 ? -51.927 26.302 13.153 1.00 91.27 2 ASN D O 1
ATOM 10312 N N . GLN D 1 11 ? -49.778 25.636 13.355 1.00 92.28 3 GLN D N 1
ATOM 10313 C CA . GLN D 1 11 ? -49.296 26.829 14.035 1.00 82.00 3 GLN D CA 1
ATOM 10314 C C . GLN D 1 11 ? -48.211 27.459 13.173 1.00 77.73 3 GLN D C 1
ATOM 10315 O O . GLN D 1 11 ? -47.351 26.758 12.630 1.00 78.65 3 GLN D O 1
ATOM 10317 N N . PHE D 1 12 ? -48.252 28.783 13.054 1.00 72.43 4 PHE D N 1
ATOM 10318 C CA . PHE D 1 12 ? -47.338 29.511 12.189 1.00 73.20 4 PHE D CA 1
ATOM 10319 C C . PHE D 1 12 ? -46.742 30.689 12.941 1.00 72.39 4 PHE D C 1
ATOM 10320 O O . PHE D 1 12 ? -47.276 31.139 13.958 1.00 74.89 4 PHE D O 1
ATOM 10328 N N . ASP D 1 13 ? -45.614 31.185 12.424 1.00 68.49 5 ASP D N 1
ATOM 10329 C CA . ASP D 1 13 ? -44.993 32.365 13.013 1.00 74.18 5 ASP D CA 1
ATOM 10330 C C . ASP D 1 13 ? -45.727 33.637 12.607 1.00 77.24 5 ASP D C 1
ATOM 10331 O O . ASP D 1 13 ? -45.910 34.539 13.435 1.00 78.07 5 ASP D O 1
ATOM 10336 N N . VAL D 1 14 ? -46.147 33.729 11.346 1.00 71.63 6 VAL D N 1
ATOM 10337 C CA . VAL D 1 14 ? -46.848 34.900 10.828 1.00 65.46 6 VAL D CA 1
ATOM 10338 C C . VAL D 1 14 ? -48.021 34.434 9.975 1.00 68.17 6 VAL D C 1
ATOM 10339 O O . VAL D 1 14 ? -47.887 33.509 9.168 1.00 60.15 6 VAL D O 1
ATOM 10343 N N . ALA D 1 15 ? -49.174 35.073 10.159 1.00 79.26 7 ALA D N 1
ATOM 10344 C CA . ALA D 1 15 ? -50.341 34.856 9.316 1.00 73.86 7 ALA D CA 1
ATOM 10345 C C . ALA D 1 15 ? -50.696 36.141 8.580 1.00 73.75 7 ALA D C 1
ATOM 10346 O O . ALA D 1 15 ? -50.635 37.234 9.151 1.00 85.70 7 ALA D O 1
ATOM 10348 N N . VAL D 1 16 ? -51.067 36.008 7.311 1.00 60.36 8 VAL D N 1
ATOM 10349 C CA . VAL D 1 16 ? -51.449 37.142 6.478 1.00 62.23 8 VAL D CA 1
ATOM 10350 C C . VAL D 1 16 ? -52.861 36.904 5.961 1.00 68.44 8 VAL D C 1
ATOM 10351 O O . VAL D 1 16 ? -53.118 35.905 5.277 1.00 70.15 8 VAL D O 1
ATOM 10355 N N . ILE D 1 17 ? -53.776 37.803 6.304 1.00 69.07 9 ILE D N 1
ATOM 10356 C CA . ILE D 1 17 ? -55.158 37.730 5.846 1.00 79.55 9 ILE D CA 1
ATOM 10357 C C . ILE D 1 17 ? -55.304 38.686 4.668 1.00 85.62 9 ILE D C 1
ATOM 10358 O O . ILE D 1 17 ? -55.249 39.910 4.836 1.00 87.62 9 ILE D O 1
ATOM 10363 N N . GLY D 1 18 ? -55.483 38.128 3.473 1.00 84.95 10 GLY D N 1
ATOM 10364 C CA . GLY D 1 18 ? -55.548 38.921 2.264 1.00 80.16 10 GLY D CA 1
ATOM 10365 C C . GLY D 1 18 ? -54.379 38.629 1.348 1.00 79.89 10 GLY D C 1
ATOM 10366 O O . GLY D 1 18 ? -53.233 38.584 1.805 1.00 79.79 10 GLY D O 1
ATOM 10367 N N . SER D 1 19 ? -54.648 38.407 0.061 1.00 81.06 11 SER D N 1
ATOM 10368 C CA . SER D 1 19 ? -53.609 38.064 -0.902 1.00 82.88 11 SER D CA 1
ATOM 10369 C C . SER D 1 19 ? -53.407 39.154 -1.952 1.00 82.71 11 SER D C 1
ATOM 10370 O O . SER D 1 19 ? -52.960 38.872 -3.068 1.00 74.74 11 SER D O 1
ATOM 10373 N N . GLY D 1 20 ? -53.707 40.408 -1.601 1.00 80.50 12 GLY D N 1
ATOM 10374 C CA . GLY D 1 20 ? -53.434 41.508 -2.479 1.00 76.82 12 GLY D CA 1
ATOM 10375 C C . GLY D 1 20 ? -51.952 41.820 -2.532 1.00 71.86 12 GLY D C 1
ATOM 10376 O O . GLY D 1 20 ? -51.126 41.127 -1.925 1.00 73.23 12 GLY D O 1
ATOM 10377 N N . PRO D 1 21 ? -51.598 42.874 -3.272 1.00 69.36 13 PRO D N 1
ATOM 10378 C CA . PRO D 1 21 ? -50.180 43.259 -3.358 1.00 63.54 13 PRO D CA 1
ATOM 10379 C C . PRO D 1 21 ? -49.533 43.469 -2.001 1.00 60.65 13 PRO D C 1
ATOM 10380 O O . PRO D 1 21 ? -48.387 43.053 -1.798 1.00 58.10 13 PRO D O 1
ATOM 10384 N N . GLY D 1 22 ? -50.239 44.093 -1.058 1.00 61.35 14 GLY D N 1
ATOM 10385 C CA . GLY D 1 22 ? -49.704 44.193 0.288 1.00 62.22 14 GLY D CA 1
ATOM 10386 C C . GLY D 1 22 ? -49.582 42.834 0.951 1.00 64.75 14 GLY D C 1
ATOM 10387 O O . GLY D 1 22 ? -48.530 42.481 1.490 1.00 54.70 14 GLY D O 1
ATOM 10388 N N . GLY D 1 23 ? -50.647 42.042 0.890 1.00 66.56 15 GLY D N 1
ATOM 10389 C CA . GLY D 1 23 ? -50.656 40.750 1.540 1.00 63.80 15 GLY D CA 1
ATOM 10390 C C . GLY D 1 23 ? -49.581 39.794 1.067 1.00 62.57 15 GLY D C 1
ATOM 10391 O O . GLY D 1 23 ? -48.758 39.354 1.873 1.00 60.17 15 GLY D O 1
ATOM 10392 N N . TYR D 1 24 ? -49.550 39.481 -0.233 1.00 63.96 16 TYR D N 1
ATOM 10393 C CA . TYR D 1 24 ? -48.657 38.420 -0.683 1.00 61.17 16 TYR D CA 1
ATOM 10394 C C . TYR D 1 24 ? -47.206 38.876 -0.735 1.00 67.97 16 TYR D C 1
ATOM 10395 O O . TYR D 1 24 ? -46.301 38.046 -0.584 1.00 75.27 16 TYR D O 1
ATOM 10404 N N . VAL D 1 25 ? -46.953 40.169 -0.941 1.00 65.99 17 VAL D N 1
ATOM 10405 C CA . VAL D 1 25 ? -45.577 40.648 -0.861 1.00 62.25 17 VAL D CA 1
ATOM 10406 C C . VAL D 1 25 ? -45.089 40.609 0.579 1.00 60.76 17 VAL D C 1
ATOM 10407 O O . VAL D 1 25 ? -43.928 40.272 0.846 1.00 58.69 17 VAL D O 1
ATOM 10411 N N . ALA D 1 26 ? -45.961 40.962 1.529 1.00 59.99 18 ALA D N 1
ATOM 10412 C CA . ALA D 1 26 ? -45.615 40.802 2.937 1.00 58.40 18 ALA D CA 1
ATOM 10413 C C . ALA D 1 26 ? -45.299 39.347 3.258 1.00 60.23 18 ALA D C 1
ATOM 10414 O O . ALA D 1 26 ? -44.327 39.056 3.963 1.00 59.18 18 ALA D O 1
ATOM 10416 N N . ALA D 1 27 ? -46.109 38.418 2.742 1.00 61.34 19 ALA D N 1
ATOM 10417 C CA . ALA D 1 27 ? -45.878 37.000 3.002 1.00 64.92 19 ALA D CA 1
ATOM 10418 C C . ALA D 1 27 ? -44.531 36.541 2.453 1.00 64.94 19 ALA D C 1
ATOM 10419 O O . ALA D 1 27 ? -43.799 35.804 3.124 1.00 62.24 19 ALA D O 1
ATOM 10421 N N . ILE D 1 28 ? -44.188 36.962 1.231 1.00 61.30 20 ILE D N 1
ATOM 10422 C CA . ILE D 1 28 ? -42.915 36.562 0.636 1.00 61.91 20 ILE D CA 1
ATOM 10423 C C . ILE D 1 28 ? -41.742 37.093 1.454 1.00 63.16 20 ILE D C 1
ATOM 10424 O O . ILE D 1 28 ? -40.779 36.366 1.727 1.00 65.32 20 ILE D O 1
ATOM 10429 N N . ARG D 1 29 ? -41.804 38.359 1.872 1.00 58.42 21 ARG D N 1
ATOM 10430 C CA . ARG D 1 29 ? -40.710 38.905 2.669 1.00 59.21 21 ARG D CA 1
ATOM 10431 C C . ARG D 1 29 ? -40.595 38.193 4.011 1.00 62.92 21 ARG D C 1
ATOM 10432 O O . ARG D 1 29 ? -39.484 37.985 4.510 1.00 60.98 21 ARG D O 1
ATOM 10440 N N . CYS D 1 30 ? -41.724 37.769 4.586 1.00 66.55 22 CYS D N 1
ATOM 10441 C CA . CYS D 1 30 ? -41.670 37.004 5.827 1.00 65.85 22 CYS D CA 1
ATOM 10442 C C . CYS D 1 30 ? -40.985 35.665 5.614 1.00 69.07 22 CYS D C 1
ATOM 10443 O O . CYS D 1 30 ? -40.178 35.234 6.446 1.00 74.79 22 CYS D O 1
ATOM 10446 N N . ALA D 1 31 ? -41.291 34.999 4.501 1.00 63.57 23 ALA D N 1
ATOM 10447 C CA . ALA D 1 31 ? -40.637 33.736 4.185 1.00 53.56 23 ALA D CA 1
ATOM 10448 C C . ALA D 1 31 ? -39.141 33.927 3.953 1.00 52.76 23 ALA D C 1
ATOM 10449 O O . ALA D 1 31 ? -38.332 33.071 4.328 1.00 56.39 23 ALA D O 1
ATOM 10451 N N . GLN D 1 32 ? -38.749 35.043 3.338 1.00 56.51 24 GLN D N 1
ATOM 10452 C CA . GLN D 1 32 ? -37.328 35.271 3.091 1.00 64.75 24 GLN D CA 1
ATOM 10453 C C . GLN D 1 32 ? -36.551 35.419 4.391 1.00 59.20 24 GLN D C 1
ATOM 10454 O O . GLN D 1 32 ? -35.379 35.031 4.466 1.00 52.53 24 GLN D O 1
ATOM 10460 N N . LEU D 1 33 ? -37.189 35.953 5.427 1.00 59.69 25 LEU D N 1
ATOM 10461 C CA . LEU D 1 33 ? -36.530 36.208 6.697 1.00 60.19 25 LEU D CA 1
ATOM 10462 C C . LEU D 1 33 ? -36.567 35.014 7.641 1.00 62.13 25 LEU D C 1
ATOM 10463 O O . LEU D 1 33 ? -35.989 35.089 8.730 1.00 63.44 25 LEU D O 1
ATOM 10468 N N . GLY D 1 34 ? -37.213 33.917 7.250 1.00 61.07 26 GLY D N 1
ATOM 10469 C CA . GLY D 1 34 ? -37.172 32.685 8.008 1.00 56.40 26 GLY D CA 1
ATOM 10470 C C . GLY D 1 34 ? -38.421 32.331 8.786 1.00 64.86 26 GLY D C 1
ATOM 10471 O O . GLY D 1 34 ? -38.378 31.390 9.589 1.00 74.30 26 GLY D O 1
ATOM 10472 N N . PHE D 1 35 ? -39.527 33.043 8.587 1.00 67.81 27 PHE D N 1
ATOM 10473 C CA . PHE D 1 35 ? -40.754 32.772 9.322 1.00 72.97 27 PHE D CA 1
ATOM 10474 C C . PHE D 1 35 ? -41.574 31.682 8.646 1.00 70.64 27 PHE D C 1
ATOM 10475 O O . PHE D 1 35 ? -41.622 31.593 7.414 1.00 67.82 27 PHE D O 1
ATOM 10483 N N . LYS D 1 36 ? -42.225 30.856 9.467 1.00 69.08 28 LYS D N 1
ATOM 10484 C CA . LYS D 1 36 ? -43.260 29.952 8.979 1.00 67.97 28 LYS D CA 1
ATOM 10485 C C . LYS D 1 36 ? -44.502 30.793 8.729 1.00 77.33 28 LYS D C 1
ATOM 10486 O O . LYS D 1 36 ? -45.132 31.282 9.676 1.00 78.34 28 LYS D O 1
ATOM 10488 N N . THR D 1 37 ? -44.845 30.977 7.457 1.00 74.18 29 THR D N 1
ATOM 10489 C CA . THR D 1 37 ? -45.830 31.963 7.040 1.00 74.89 29 THR D CA 1
ATOM 10490 C C . THR D 1 37 ? -47.006 31.291 6.342 1.00 74.16 29 THR D C 1
ATOM 10491 O O . THR D 1 37 ? -46.826 30.344 5.570 1.00 71.59 29 THR D O 1
ATOM 10495 N N . VAL D 1 38 ? -48.207 31.794 6.619 1.00 71.15 30 VAL D N 1
ATOM 10496 C CA . VAL D 1 38 ? -49.440 31.338 5.990 1.00 69.72 30 VAL D CA 1
ATOM 10497 C C . VAL D 1 38 ? -50.191 32.558 5.476 1.00 70.18 30 VAL D C 1
ATOM 10498 O O . VAL D 1 38 ? -50.130 33.635 6.082 1.00 62.66 30 VAL D O 1
ATOM 10502 N N . ILE D 1 39 ? -50.867 32.404 4.337 1.00 75.87 31 ILE D N 1
ATOM 10503 C CA . ILE D 1 39 ? -51.677 33.467 3.753 1.00 78.44 31 ILE D CA 1
ATOM 10504 C C . ILE D 1 39 ? -53.069 32.911 3.475 1.00 74.91 31 ILE D C 1
ATOM 10505 O O . ILE D 1 39 ? -53.215 31.763 3.039 1.00 77.03 31 ILE D O 1
ATOM 10510 N N . ILE D 1 40 ? -54.092 33.717 3.758 1.00 70.56 32 ILE D N 1
ATOM 10511 C CA . ILE D 1 40 ? -55.487 33.302 3.650 1.00 69.23 32 ILE D CA 1
ATOM 10512 C C . ILE D 1 40 ? -56.193 34.232 2.674 1.00 71.27 32 ILE D C 1
ATOM 10513 O O . ILE D 1 40 ? -56.107 35.458 2.809 1.00 70.36 32 ILE D O 1
ATOM 10518 N N . GLU D 1 41 ? -56.929 33.652 1.725 1.00 67.53 33 GLU D N 1
ATOM 10519 C CA . GLU D 1 41 ? -57.652 34.420 0.719 1.00 70.82 33 GLU D CA 1
ATOM 10520 C C . GLU D 1 41 ? -59.048 33.845 0.521 1.00 83.95 33 GLU D C 1
ATOM 10521 O O . GLU D 1 41 ? -59.199 32.643 0.282 1.00 92.18 33 GLU D O 1
ATOM 10527 N N . LYS D 1 42 ? -60.064 34.714 0.605 1.00 116.96 34 LYS D N 1
ATOM 10528 C CA . LYS D 1 42 ? -61.450 34.287 0.427 1.00 111.77 34 LYS D CA 1
ATOM 10529 C C . LYS D 1 42 ? -61.819 34.109 -1.038 1.00 109.08 34 LYS D C 1
ATOM 10530 O O . LYS D 1 42 ? -62.709 33.310 -1.353 1.00 103.51 34 LYS D O 1
ATOM 10532 N N . TYR D 1 43 ? -61.165 34.844 -1.933 1.00 106.37 35 TYR D N 1
ATOM 10533 C CA . TYR D 1 43 ? -61.434 34.749 -3.358 1.00 102.57 35 TYR D CA 1
ATOM 10534 C C . TYR D 1 43 ? -60.890 33.419 -3.881 1.00 100.69 35 TYR D C 1
ATOM 10535 O O . TYR D 1 43 ? -60.045 32.777 -3.252 1.00 95.82 35 TYR D O 1
ATOM 10544 N N . SER D 1 44 ? -61.404 32.991 -5.037 1.00 99.77 36 SER D N 1
ATOM 10545 C CA . SER D 1 44 ? -60.970 31.713 -5.597 1.00 96.49 36 SER D CA 1
ATOM 10546 C C . SER D 1 44 ? -59.496 31.729 -5.999 1.00 93.16 36 SER D C 1
ATOM 10547 O O . SER D 1 44 ? -58.820 30.698 -5.906 1.00 90.35 36 SER D O 1
ATOM 10550 N N . THR D 1 45 ? -58.977 32.877 -6.427 1.00 92.69 37 THR D N 1
ATOM 10551 C CA . THR D 1 45 ? -57.589 32.996 -6.849 1.00 94.55 37 THR D CA 1
ATOM 10552 C C . THR D 1 45 ? -56.911 34.127 -6.085 1.00 95.88 37 THR D C 1
ATOM 10553 O O . THR D 1 45 ? -57.560 34.962 -5.447 1.00 95.40 37 THR D O 1
ATOM 10557 N N . LEU D 1 46 ? -55.585 34.138 -6.156 1.00 92.89 38 LEU D N 1
ATOM 10558 C CA . LEU D 1 46 ? -54.767 35.116 -5.457 1.00 85.82 38 LEU D CA 1
ATOM 10559 C C . LEU D 1 46 ? -54.576 36.374 -6.297 1.00 82.56 38 LEU D C 1
ATOM 10560 O O . LEU D 1 46 ? -54.803 36.388 -7.510 1.00 75.98 38 LEU D O 1
ATOM 10565 N N . GLY D 1 47 ? -54.171 37.446 -5.620 1.00 83.78 39 GLY D N 1
ATOM 10566 C CA . GLY D 1 47 ? -53.830 38.678 -6.298 1.00 83.08 39 GLY D CA 1
ATOM 10567 C C . GLY D 1 47 ? -54.507 39.907 -5.733 1.00 87.28 39 GLY D C 1
ATOM 10568 O O . GLY D 1 47 ? -54.021 41.027 -5.915 1.00 91.25 39 GLY D O 1
ATOM 10569 N N . GLY D 1 48 ? -55.635 39.720 -5.057 1.00 86.34 40 GLY D N 1
ATOM 10570 C CA . GLY D 1 48 ? -56.287 40.871 -4.478 1.00 82.73 40 GLY D CA 1
ATOM 10571 C C . GLY D 1 48 ? -56.962 41.743 -5.529 1.00 80.08 40 GLY D C 1
ATOM 10572 O O . GLY D 1 48 ? -57.209 41.336 -6.671 1.00 73.66 40 GLY D O 1
ATOM 10573 N N . THR D 1 49 ? -57.239 42.983 -5.123 1.00 81.60 41 THR D N 1
ATOM 10574 C CA . THR D 1 49 ? -57.922 43.924 -6.006 1.00 82.78 41 THR D CA 1
ATOM 10575 C C . THR D 1 49 ? -57.066 44.273 -7.219 1.00 83.67 41 THR D C 1
ATOM 10576 O O . THR D 1 49 ? -57.553 44.276 -8.355 1.00 79.17 41 THR D O 1
ATOM 10580 N N . CYS D 1 50 ? -55.782 44.560 -6.994 1.00 87.44 42 CYS D N 1
ATOM 10581 C CA . CYS D 1 50 ? -54.921 45.056 -8.065 1.00 84.57 42 CYS D CA 1
ATOM 10582 C C . CYS D 1 50 ? -54.805 44.058 -9.211 1.00 80.09 42 CYS D C 1
ATOM 10583 O O . CYS D 1 50 ? -54.757 44.454 -10.381 1.00 76.96 42 CYS D O 1
ATOM 10586 N N . LEU D 1 51 ? -54.771 42.764 -8.899 1.00 84.65 43 LEU D N 1
ATOM 10587 C CA . LEU D 1 51 ? -54.586 41.751 -9.932 1.00 84.44 43 LEU D CA 1
ATOM 10588 C C . LEU D 1 51 ? -55.899 41.362 -10.606 1.00 93.72 43 LEU D C 1
ATOM 10589 O O . LEU D 1 51 ? -55.968 41.289 -11.836 1.00 93.73 43 LEU D O 1
ATOM 10591 N N . ASN D 1 52 ? -56.948 41.118 -9.822 1.00 99.01 44 ASN D N 1
ATOM 10592 C CA . ASN D 1 52 ? -58.161 40.514 -10.361 1.00 96.14 44 ASN D CA 1
ATOM 10593 C C . ASN D 1 52 ? -59.180 41.528 -10.873 1.00 91.32 44 ASN D C 1
ATOM 10594 O O . ASN D 1 52 ? -59.856 41.261 -11.873 1.00 89.24 44 ASN D O 1
ATOM 10599 N N . VAL D 1 53 ? -59.315 42.687 -10.227 1.00 88.17 45 VAL D N 1
ATOM 10600 C CA . VAL D 1 53 ? -60.347 43.645 -10.622 1.00 83.03 45 VAL D CA 1
ATOM 10601 C C . VAL D 1 53 ? -59.809 45.069 -10.567 1.00 85.75 45 VAL D C 1
ATOM 10602 O O . VAL D 1 53 ? -60.582 46.029 -10.461 1.00 85.77 45 VAL D O 1
ATOM 10606 N N . GLY D 1 54 ? -58.490 45.221 -10.653 1.00 84.29 46 GLY D N 1
ATOM 10607 C CA . GLY D 1 54 ? -57.879 46.528 -10.485 1.00 81.57 46 GLY D CA 1
ATOM 10608 C C . GLY D 1 54 ? -56.854 46.908 -11.534 1.00 69.04 46 GLY D C 1
ATOM 10609 O O . GLY D 1 54 ? -57.192 47.086 -12.710 1.00 58.96 46 GLY D O 1
ATOM 10610 N N . CYS D 1 55 ? -55.595 47.031 -11.102 1.00 64.69 47 CYS D N 1
ATOM 10611 C CA . CYS D 1 55 ? -54.539 47.571 -11.952 1.00 67.42 47 CYS D CA 1
ATOM 10612 C C . CYS D 1 55 ? -54.422 46.796 -13.260 1.00 69.95 47 CYS D C 1
ATOM 10613 O O . CYS D 1 55 ? -54.521 47.370 -14.350 1.00 72.00 47 CYS D O 1
ATOM 10616 N N . ILE D 1 56 ? -54.188 45.484 -13.168 1.00 70.54 48 ILE D N 1
ATOM 10617 C CA . ILE D 1 56 ? -53.938 44.688 -14.372 1.00 65.37 48 ILE D CA 1
ATOM 10618 C C . ILE D 1 56 ? -55.079 44.778 -15.384 1.00 60.78 48 ILE D C 1
ATOM 10619 O O . ILE D 1 56 ? -54.811 45.112 -16.548 1.00 58.94 48 ILE D O 1
ATOM 10624 N N . PRO D 1 57 ? -56.343 44.509 -15.027 1.00 54.48 49 PRO D N 1
ATOM 10625 C CA . PRO D 1 57 ? -57.412 44.634 -16.036 1.00 54.51 49 PRO D CA 1
ATOM 10626 C C . PRO D 1 57 ? -57.476 46.006 -16.690 1.00 68.41 49 PRO D C 1
ATOM 10627 O O . PRO D 1 57 ? -57.599 46.101 -17.919 1.00 60.14 49 PRO D O 1
ATOM 10631 N N . SER D 1 58 ? -57.416 47.075 -15.889 1.00 75.80 50 SER D N 1
ATOM 10632 C CA . SER D 1 58 ? -57.507 48.427 -16.433 1.00 76.65 50 SER D CA 1
ATOM 10633 C C . SER D 1 58 ? -56.346 48.717 -17.374 1.00 70.22 50 SER D C 1
ATOM 10634 O O . SER D 1 58 ? -56.541 49.246 -18.476 1.00 69.62 50 SER D O 1
ATOM 10637 N N . LYS D 1 59 ? -55.125 48.372 -16.957 1.00 67.69 51 LYS D N 1
ATOM 10638 C CA . LYS D 1 59 ? -53.964 48.590 -17.815 1.00 60.17 51 LYS D CA 1
ATOM 10639 C C . LYS D 1 59 ? -54.089 47.795 -19.108 1.00 53.41 51 LYS D C 1
ATOM 10640 O O . LYS D 1 59 ? -53.711 48.277 -20.180 1.00 56.67 51 LYS D O 1
ATOM 10646 N N . ALA D 1 60 ? -54.620 46.572 -19.025 1.00 49.41 52 ALA D N 1
ATOM 10647 C CA . ALA D 1 60 ? -54.820 45.768 -20.224 1.00 52.97 52 ALA D CA 1
ATOM 10648 C C . ALA D 1 60 ? -55.829 46.421 -21.158 1.00 64.90 52 ALA D C 1
ATOM 10649 O O . ALA D 1 60 ? -55.594 46.532 -22.369 1.00 62.08 52 ALA D O 1
ATOM 10651 N N . LEU D 1 61 ? -56.962 46.875 -20.611 1.00 64.40 53 LEU D N 1
ATOM 10652 C CA . LEU D 1 61 ? -57.958 47.526 -21.455 1.00 62.89 53 LEU D CA 1
ATOM 10653 C C . LEU D 1 61 ? -57.468 48.879 -21.954 1.00 58.57 53 LEU D C 1
ATOM 10654 O O . LEU D 1 61 ? -57.832 49.297 -23.060 1.00 52.93 53 LEU D O 1
ATOM 10659 N N . LEU D 1 62 ? -56.641 49.572 -21.166 1.00 53.19 54 LEU D N 1
ATOM 10660 C CA . LEU D 1 62 ? -56.099 50.845 -21.626 1.00 57.32 54 LEU D CA 1
ATOM 10661 C C . LEU D 1 62 ? -55.146 50.648 -22.796 1.00 57.72 54 LEU D C 1
ATOM 10662 O O . LEU D 1 62 ? -55.143 51.446 -23.742 1.00 56.65 54 LEU D O 1
ATOM 10667 N N . ASP D 1 63 ? -54.340 49.584 -22.755 1.00 52.82 55 ASP D N 1
ATOM 10668 C CA . ASP D 1 63 ? -53.396 49.337 -23.837 1.00 51.85 55 ASP D CA 1
ATOM 10669 C C . ASP D 1 63 ? -54.118 48.964 -25.125 1.00 59.37 55 ASP D C 1
ATOM 10670 O O . ASP D 1 63 ? -53.765 49.453 -26.205 1.00 67.33 55 ASP D O 1
ATOM 10675 N N . SER D 1 64 ? -55.139 48.107 -25.030 1.00 55.96 56 SER D N 1
ATOM 10676 C CA . SER D 1 64 ? -55.869 47.702 -26.226 1.00 59.10 56 SER D CA 1
ATOM 10677 C C . SER D 1 64 ? -56.599 48.883 -26.850 1.00 61.45 56 SER D C 1
ATOM 10678 O O . SER D 1 64 ? -56.586 49.051 -28.075 1.00 60.95 56 SER D O 1
ATOM 10681 N N . SER D 1 65 ? -57.239 49.715 -26.020 1.00 58.44 57 SER D N 1
ATOM 10682 C CA . SER D 1 65 ? -58.002 50.845 -26.540 1.00 54.95 57 SER D CA 1
ATOM 10683 C C . SER D 1 65 ? -57.099 51.904 -27.157 1.00 62.95 57 SER D C 1
ATOM 10684 O O . SER D 1 65 ? -57.479 52.539 -28.149 1.00 59.39 57 SER D O 1
ATOM 10687 N N . GLU D 1 66 ? -55.902 52.103 -26.600 1.00 60.30 58 GLU D N 1
ATOM 10688 C CA . GLU D 1 66 ? -55.005 53.105 -27.162 1.00 56.54 58 GLU D CA 1
ATOM 10689 C C . GLU D 1 66 ? -54.523 52.691 -28.545 1.00 57.68 58 GLU D C 1
ATOM 10690 O O . GLU D 1 66 ? -54.404 53.535 -29.442 1.00 59.25 58 GLU D O 1
ATOM 10696 N N . HIS D 1 67 ? -54.274 51.393 -28.745 1.00 56.03 59 HIS D N 1
ATOM 10697 C CA . HIS D 1 67 ? -53.964 50.886 -30.080 1.00 52.35 59 HIS D CA 1
ATOM 10698 C C . HIS D 1 67 ? -55.090 51.224 -31.054 1.00 62.73 59 HIS D C 1
ATOM 10699 O O . HIS D 1 67 ? -54.846 51.700 -32.170 1.00 68.54 59 HIS D O 1
ATOM 10706 N N . PHE D 1 68 ? -56.338 50.987 -30.636 1.00 56.84 60 PHE D N 1
ATOM 10707 C CA . PHE D 1 68 ? -57.492 51.311 -31.467 1.00 61.09 60 PHE D CA 1
ATOM 10708 C C . PHE D 1 68 ? -57.572 52.809 -31.753 1.00 69.27 60 PHE D C 1
ATOM 10709 O O . PHE D 1 68 ? -57.946 53.215 -32.860 1.00 79.25 60 PHE D O 1
ATOM 10717 N N . GLU D 1 69 ? -57.236 53.647 -30.765 1.00 65.18 61 GLU D N 1
ATOM 10718 C CA . GLU D 1 69 ? -57.260 55.095 -30.971 1.00 66.10 61 GLU D CA 1
ATOM 10719 C C . GLU D 1 69 ? -56.276 55.522 -32.055 1.00 68.14 61 GLU D C 1
ATOM 10720 O O . GLU D 1 69 ? -56.595 56.376 -32.892 1.00 70.81 61 GLU D O 1
ATOM 10726 N N . ASN D 1 70 ? -55.069 54.952 -32.044 1.00 66.05 62 ASN D N 1
ATOM 10727 C CA . ASN D 1 70 ? -54.079 55.273 -33.068 1.00 68.00 62 ASN D CA 1
ATOM 10728 C C . ASN D 1 70 ? -54.579 54.864 -34.446 1.00 73.44 62 ASN D C 1
ATOM 10729 O O . ASN D 1 70 ? -54.450 55.617 -35.419 1.00 79.69 62 ASN D O 1
ATOM 10734 N N . ALA D 1 71 ? -55.132 53.652 -34.546 1.00 73.46 63 ALA D N 1
ATOM 10735 C CA . ALA D 1 71 ? -55.634 53.155 -35.822 1.00 79.88 63 ALA D CA 1
ATOM 10736 C C . ALA D 1 71 ? -56.696 54.075 -36.416 1.00 80.73 63 ALA D C 1
ATOM 10737 O O . ALA D 1 71 ? -56.780 54.214 -37.642 1.00 88.61 63 ALA D O 1
ATOM 10739 N N . LYS D 1 72 ? -57.517 54.704 -35.573 1.00 67.56 64 LYS D N 1
ATOM 10740 C CA . LYS D 1 72 ? -58.595 55.548 -36.078 1.00 76.82 64 LYS D CA 1
ATOM 10741 C C . LYS D 1 72 ? -58.123 56.956 -36.448 1.00 76.40 64 LYS D C 1
ATOM 10742 O O . LYS D 1 72 ? -58.714 57.582 -37.334 1.00 76.48 64 LYS D O 1
ATOM 10744 N N . HIS D 1 73 ? -57.062 57.470 -35.813 1.00 71.22 65 HIS D N 1
ATOM 10745 C CA . HIS D 1 73 ? -56.696 58.875 -35.958 1.00 80.65 65 HIS D CA 1
ATOM 10746 C C . HIS D 1 73 ? -55.292 59.134 -36.488 1.00 82.03 65 HIS D C 1
ATOM 10747 O O . HIS D 1 73 ? -55.052 60.232 -37.002 1.00 87.79 65 HIS D O 1
ATOM 10754 N N . THR D 1 74 ? -54.364 58.178 -36.394 1.00 61.13 66 THR D N 1
ATOM 10755 C CA . THR D 1 74 ? -52.985 58.443 -36.785 1.00 68.96 66 THR D CA 1
ATOM 10756 C C . THR D 1 74 ? -52.412 57.494 -37.830 1.00 69.01 66 THR D C 1
ATOM 10757 O O . THR D 1 74 ? -51.385 57.830 -38.431 1.00 68.54 66 THR D O 1
ATOM 10761 N N . PHE D 1 75 ? -53.041 56.343 -38.084 1.00 64.17 67 PHE D N 1
ATOM 10762 C CA . PHE D 1 75 ? -52.436 55.367 -38.986 1.00 57.14 67 PHE D CA 1
ATOM 10763 C C . PHE D 1 75 ? -52.308 55.915 -40.402 1.00 57.35 67 PHE D C 1
ATOM 10764 O O . PHE D 1 75 ? -51.309 55.661 -41.084 1.00 57.93 67 PHE D O 1
ATOM 10772 N N . ALA D 1 76 ? -53.312 56.660 -40.868 1.00 65.14 68 ALA D N 1
ATOM 10773 C CA . ALA D 1 76 ? -53.231 57.234 -42.207 1.00 65.03 68 ALA D CA 1
ATOM 10774 C C . ALA D 1 76 ? -52.055 58.194 -42.315 1.00 65.59 68 ALA D C 1
ATOM 10775 O O . ALA D 1 76 ? -51.293 58.155 -43.291 1.00 60.71 68 ALA D O 1
ATOM 10777 N N . THR D 1 77 ? -51.886 59.055 -41.309 1.00 64.35 69 THR D N 1
ATOM 10778 C CA . THR D 1 77 ? -50.734 59.947 -41.269 1.00 59.04 69 THR D CA 1
ATOM 10779 C C . THR D 1 77 ? -49.433 59.163 -41.157 1.00 60.04 69 THR D C 1
ATOM 10780 O O . THR D 1 77 ? -48.413 59.548 -41.741 1.00 63.80 69 THR D O 1
ATOM 10784 N N . HIS D 1 78 ? -49.450 58.058 -40.407 1.00 60.82 70 HIS D N 1
ATOM 10785 C CA . HIS D 1 78 ? -48.271 57.214 -40.250 1.00 64.75 70 HIS D CA 1
ATOM 10786 C C . HIS D 1 78 ? -47.920 56.425 -41.504 1.00 72.21 70 HIS D C 1
ATOM 10787 O O . HIS D 1 78 ? -46.893 55.739 -41.506 1.00 78.39 70 HIS D O 1
ATOM 10794 N N . GLY D 1 79 ? -48.750 56.467 -42.544 1.00 65.46 71 GLY D N 1
ATOM 10795 C CA . GLY D 1 79 ? -48.472 55.688 -43.732 1.00 57.74 71 GLY D CA 1
ATOM 10796 C C . GLY D 1 79 ? -48.927 54.251 -43.653 1.00 62.63 71 GLY D C 1
ATOM 10797 O O . GLY D 1 79 ? -48.408 53.408 -44.392 1.00 63.11 71 GLY D O 1
ATOM 10798 N N . ILE D 1 80 ? -49.882 53.942 -42.778 1.00 66.03 72 ILE D N 1
ATOM 10799 C CA . ILE D 1 80 ? -50.425 52.595 -42.622 1.00 66.33 72 ILE D CA 1
ATOM 10800 C C . ILE D 1 80 ? -51.825 52.588 -43.223 1.00 62.14 72 ILE D C 1
ATOM 10801 O O . ILE D 1 80 ? -52.702 53.340 -42.780 1.00 57.09 72 ILE D O 1
ATOM 10806 N N . LEU D 1 81 ? -52.039 51.744 -44.233 1.00 61.96 73 LEU D N 1
ATOM 10807 C CA . LEU D 1 81 ? -53.307 51.700 -44.952 1.00 61.88 73 LEU D CA 1
ATOM 10808 C C . LEU D 1 81 ? -54.175 50.572 -44.410 1.00 62.81 73 LEU D C 1
ATOM 10809 O O . LEU D 1 81 ? -53.882 49.391 -44.624 1.00 54.69 73 LEU D O 1
ATOM 10814 N N . ILE D 1 82 ? -55.253 50.948 -43.721 1.00 64.69 74 ILE D N 1
ATOM 10815 C CA . ILE D 1 82 ? -56.289 50.024 -43.283 1.00 69.43 74 ILE D CA 1
ATOM 10816 C C . ILE D 1 82 ? -57.629 50.718 -43.477 1.00 70.98 74 ILE D C 1
ATOM 10817 O O . ILE D 1 82 ? -57.711 51.943 -43.574 1.00 73.41 74 ILE D O 1
ATOM 10822 N N . ASP D 1 83 ? -58.690 49.926 -43.510 1.00 69.24 75 ASP D N 1
ATOM 10823 C CA . ASP D 1 83 ? -60.021 50.504 -43.502 1.00 80.49 75 ASP D CA 1
ATOM 10824 C C . ASP D 1 83 ? -60.440 50.740 -42.053 1.00 79.01 75 ASP D C 1
ATOM 10825 O O . ASP D 1 83 ? -59.704 50.423 -41.116 1.00 75.79 75 ASP D O 1
ATOM 10830 N N . GLU D 1 84 ? -61.624 51.318 -41.861 1.00 80.31 76 GLU D N 1
ATOM 10831 C CA . GLU D 1 84 ? -62.082 51.678 -40.529 1.00 72.96 76 GLU D CA 1
ATOM 10832 C C . GLU D 1 84 ? -61.982 50.475 -39.592 1.00 76.04 76 GLU D C 1
ATOM 10833 O O . GLU D 1 84 ? -62.598 49.432 -39.865 1.00 75.44 76 GLU D O 1
ATOM 10835 N N . PRO D 1 85 ? -61.197 50.565 -38.516 1.00 73.70 77 PRO D N 1
ATOM 10836 C CA . PRO D 1 85 ? -61.086 49.442 -37.581 1.00 67.45 77 PRO D CA 1
ATOM 10837 C C . PRO D 1 85 ? -62.362 49.268 -36.780 1.00 65.51 77 PRO D C 1
ATOM 10838 O O . PRO D 1 85 ? -63.072 50.232 -36.486 1.00 59.78 77 PRO D O 1
ATOM 10842 N N . LYS D 1 86 ? -62.650 48.016 -36.434 1.00 70.94 78 LYS D N 1
ATOM 10843 C CA . LYS D 1 86 ? -63.846 47.654 -35.689 1.00 71.43 78 LYS D CA 1
ATOM 10844 C C . LYS D 1 86 ? -63.461 46.951 -34.392 1.00 75.91 78 LYS D C 1
ATOM 10845 O O . LYS D 1 86 ? -62.416 46.299 -34.302 1.00 73.29 78 LYS D O 1
ATOM 10847 N N . VAL D 1 87 ? -64.318 47.095 -33.385 1.00 81.00 79 VAL D N 1
ATOM 10848 C CA . VAL D 1 87 ? -64.041 46.605 -32.039 1.00 74.31 79 VAL D CA 1
ATOM 10849 C C . VAL D 1 87 ? -64.645 45.221 -31.866 1.00 73.64 79 VAL D C 1
ATOM 10850 O O . VAL D 1 87 ? -65.834 45.013 -32.133 1.00 75.07 79 VAL D O 1
ATOM 10854 N N . ASP D 1 88 ? -63.816 44.264 -31.453 1.00 70.04 80 ASP D N 1
ATOM 10855 C CA . ASP D 1 88 ? -64.284 42.970 -30.959 1.00 71.10 80 ASP D CA 1
ATOM 10856 C C . ASP D 1 88 ? -64.234 43.046 -29.435 1.00 74.23 80 ASP D C 1
ATOM 10857 O O . ASP D 1 88 ? -63.228 42.706 -28.810 1.00 81.03 80 ASP D O 1
ATOM 10862 N N . ILE D 1 89 ? -65.328 43.518 -28.831 1.00 66.30 81 ILE D N 1
ATOM 10863 C CA . ILE D 1 89 ? -65.313 43.761 -27.391 1.00 71.34 81 ILE D CA 1
ATOM 10864 C C . ILE D 1 89 ? -65.134 42.462 -26.617 1.00 72.07 81 ILE D C 1
ATOM 10865 O O . ILE D 1 89 ? -64.471 42.440 -25.573 1.00 65.72 81 ILE D O 1
ATOM 10870 N N . ALA D 1 90 ? -65.698 41.360 -27.116 1.00 79.46 82 ALA D N 1
ATOM 10871 C CA . ALA D 1 90 ? -65.550 40.085 -26.426 1.00 77.35 82 ALA D CA 1
ATOM 10872 C C . ALA D 1 90 ? -64.100 39.622 -26.442 1.00 78.11 82 ALA D C 1
ATOM 10873 O O . ALA D 1 90 ? -63.619 39.037 -25.464 1.00 76.89 82 ALA D O 1
ATOM 10875 N N . GLN D 1 91 ? -63.385 39.885 -27.540 1.00 77.78 83 GLN D N 1
ATOM 10876 C CA . GLN D 1 91 ? -61.983 39.486 -27.623 1.00 72.02 83 GLN D CA 1
ATOM 10877 C C . GLN D 1 91 ? -61.093 40.353 -26.740 1.00 68.70 83 GLN D C 1
ATOM 10878 O O . GLN D 1 91 ? -60.136 39.849 -26.141 1.00 66.79 83 GLN D O 1
ATOM 10884 N N . MET D 1 92 ? -61.386 41.654 -26.646 1.00 74.04 84 MET D N 1
ATOM 10885 C CA . MET D 1 92 ? -60.619 42.524 -25.754 1.00 75.93 84 MET D CA 1
ATOM 10886 C C . MET D 1 92 ? -60.660 42.017 -24.319 1.00 78.26 84 MET D C 1
ATOM 10887 O O . MET D 1 92 ? -59.616 41.837 -23.678 1.00 74.44 84 MET D O 1
ATOM 10892 N N . ILE D 1 93 ? -61.866 41.785 -23.800 1.00 77.63 85 ILE D N 1
ATOM 10893 C CA . ILE D 1 93 ? -62.022 41.324 -22.425 1.00 75.59 85 ILE D CA 1
ATOM 10894 C C . ILE D 1 93 ? -61.375 39.957 -22.243 1.00 71.56 85 ILE D C 1
ATOM 10895 O O . ILE D 1 93 ? -60.745 39.685 -21.214 1.00 69.31 85 ILE D O 1
ATOM 10900 N N . SER D 1 94 ? -61.517 39.077 -23.239 1.00 68.67 86 SER D N 1
ATOM 10901 C CA . SER D 1 94 ? -60.946 37.738 -23.132 1.00 64.37 86 SER D CA 1
ATOM 10902 C C . SER D 1 94 ? -59.430 37.786 -22.965 1.00 56.97 86 SER D C 1
ATOM 10903 O O . SER D 1 94 ? -58.866 37.042 -22.154 1.00 56.82 86 SER D O 1
ATOM 10906 N N . ARG D 1 95 ? -58.750 38.653 -23.726 1.00 55.75 87 ARG D N 1
ATOM 10907 C CA . ARG D 1 95 ? -57.299 38.768 -23.594 1.00 61.88 87 ARG D CA 1
ATOM 10908 C C . ARG D 1 95 ? -56.908 39.256 -22.207 1.00 69.29 87 ARG D C 1
ATOM 10909 O O . ARG D 1 95 ? -55.943 38.760 -21.613 1.00 75.14 87 ARG D O 1
ATOM 10917 N N . LYS D 1 96 ? -57.641 40.237 -21.681 1.00 67.25 88 LYS D N 1
ATOM 10918 C CA . LYS D 1 96 ? -57.407 40.678 -20.312 1.00 62.85 88 LYS D CA 1
ATOM 10919 C C . LYS D 1 96 ? -57.549 39.520 -19.335 1.00 64.41 88 LYS D C 1
ATOM 10920 O O . LYS D 1 96 ? -56.722 39.357 -18.429 1.00 65.00 88 LYS D O 1
ATOM 10926 N N . ASN D 1 97 ? -58.576 38.687 -19.522 1.00 69.86 89 ASN D N 1
ATOM 10927 C CA . ASN D 1 97 ? -58.771 37.531 -18.651 1.00 74.40 89 ASN D CA 1
ATOM 10928 C C . ASN D 1 97 ? -57.569 36.597 -18.685 1.00 74.93 89 ASN D C 1
ATOM 10929 O O . ASN D 1 97 ? -57.170 36.052 -17.649 1.00 75.43 89 ASN D O 1
ATOM 10934 N N . ASP D 1 98 ? -56.972 36.408 -19.866 1.00 74.87 90 ASP D N 1
ATOM 10935 C CA . ASP D 1 98 ? -55.785 35.567 -19.960 1.00 73.85 90 ASP D CA 1
ATOM 10936 C C . ASP D 1 98 ? -54.608 36.204 -19.230 1.00 74.23 90 ASP D C 1
ATOM 10937 O O . ASP D 1 98 ? -53.801 35.502 -18.608 1.00 80.50 90 ASP D O 1
ATOM 10939 N N . VAL D 1 99 ? -54.496 37.533 -19.297 1.00 60.87 91 VAL D N 1
ATOM 10940 C CA . VAL D 1 99 ? -53.449 38.239 -18.564 1.00 56.00 91 VAL D CA 1
ATOM 10941 C C . VAL D 1 99 ? -53.621 38.044 -17.062 1.00 61.30 91 VAL D C 1
ATOM 10942 O O . VAL D 1 99 ? -52.640 37.883 -16.323 1.00 57.26 91 VAL D O 1
ATOM 10946 N N . VAL D 1 100 ? -54.866 38.083 -16.582 1.00 63.79 92 VAL D N 1
ATOM 10947 C CA . VAL D 1 100 ? -55.124 37.831 -15.167 1.00 63.59 92 VAL D CA 1
ATOM 10948 C C . VAL D 1 100 ? -54.741 36.401 -14.803 1.00 68.45 92 VAL D C 1
ATOM 10949 O O . VAL D 1 100 ? -54.066 36.159 -13.795 1.00 72.56 92 VAL D O 1
ATOM 10953 N N . ASP D 1 101 ? -55.162 35.433 -15.623 1.00 69.97 93 ASP D N 1
ATOM 10954 C CA . ASP D 1 101 ? -54.835 34.036 -15.346 1.00 72.88 93 ASP D CA 1
ATOM 10955 C C . ASP D 1 101 ? -53.329 33.802 -15.344 1.00 71.80 93 ASP D C 1
ATOM 10956 O O . ASP D 1 101 ? -52.813 33.060 -14.499 1.00 67.93 93 ASP D O 1
ATOM 10961 N N . GLN D 1 102 ? -52.605 34.453 -16.259 1.00 74.82 94 GLN D N 1
ATOM 10962 C CA . GLN D 1 102 ? -51.148 34.347 -16.273 1.00 69.97 94 GLN D CA 1
ATOM 10963 C C . GLN D 1 102 ? -50.554 34.890 -14.979 1.00 69.48 94 GLN D C 1
ATOM 10964 O O . GLN D 1 102 ? -49.705 34.247 -14.353 1.00 72.02 94 GLN D O 1
ATOM 10966 N N . THR D 1 103 ? -50.983 36.085 -14.569 1.00 71.93 95 THR D N 1
ATOM 10967 C CA . THR D 1 103 ? -50.434 36.703 -13.366 1.00 75.98 95 THR D CA 1
ATOM 10968 C C . THR D 1 103 ? -50.822 35.923 -12.113 1.00 74.06 95 THR D C 1
ATOM 10969 O O . THR D 1 103 ? -50.027 35.819 -11.171 1.00 74.45 95 THR D O 1
ATOM 10973 N N . THR D 1 104 ? -52.044 35.380 -12.075 1.00 73.42 96 THR D N 1
ATOM 10974 C CA . THR D 1 104 ? -52.453 34.558 -10.939 1.00 77.32 96 THR D CA 1
ATOM 10975 C C . THR D 1 104 ? -51.569 33.325 -10.809 1.00 76.38 96 THR D C 1
ATOM 10976 O O . THR D 1 104 ? -51.114 32.989 -9.708 1.00 76.71 96 THR D O 1
ATOM 10980 N N . LYS D 1 105 ? -51.299 32.647 -11.927 1.00 75.04 97 LYS D N 1
ATOM 10981 C CA . LYS D 1 105 ? -50.420 31.485 -11.884 1.00 73.99 97 LYS D CA 1
ATOM 10982 C C . LYS D 1 105 ? -49.016 31.873 -11.440 1.00 68.42 97 LYS D C 1
ATOM 10983 O O . LYS D 1 105 ? -48.338 31.087 -10.770 1.00 73.15 97 LYS D O 1
ATOM 10985 N N . GLY D 1 106 ? -48.565 33.078 -11.797 1.00 56.19 98 GLY D N 1
ATOM 10986 C CA . GLY D 1 106 ? -47.256 33.526 -11.349 1.00 56.07 98 GLY D CA 1
ATOM 10987 C C . GLY D 1 106 ? -47.182 33.714 -9.846 1.00 58.00 98 GLY D C 1
ATOM 10988 O O . GLY D 1 106 ? -46.171 33.379 -9.221 1.00 60.26 98 GLY D O 1
ATOM 10989 N N . ILE D 1 107 ? -48.248 34.246 -9.244 1.00 58.59 99 ILE D N 1
ATOM 10990 C CA . ILE D 1 107 ? -48.274 34.396 -7.793 1.00 62.72 99 ILE D CA 1
ATOM 10991 C C . ILE D 1 107 ? -48.340 33.033 -7.117 1.00 65.36 99 ILE D C 1
ATOM 10992 O O . ILE D 1 107 ? -47.707 32.814 -6.079 1.00 71.92 99 ILE D O 1
ATOM 10997 N N . ASN D 1 108 ? -49.105 32.096 -7.688 1.00 69.74 100 ASN D N 1
ATOM 10998 C CA . ASN D 1 108 ? -49.094 30.726 -7.180 1.00 72.69 100 ASN D CA 1
ATOM 10999 C C . ASN D 1 108 ? -47.679 30.169 -7.168 1.00 71.39 100 ASN D C 1
ATOM 11000 O O . ASN D 1 108 ? -47.257 29.538 -6.192 1.00 72.57 100 ASN D O 1
ATOM 11005 N N . PHE D 1 109 ? -46.933 30.398 -8.253 1.00 67.15 101 PHE D N 1
ATOM 11006 C CA . PHE D 1 109 ? -45.534 29.988 -8.320 1.00 67.61 101 PHE D CA 1
ATOM 11007 C C . PHE D 1 109 ? -44.722 30.620 -7.195 1.00 69.49 101 PHE D C 1
ATOM 11008 O O . PHE D 1 109 ? -43.881 29.957 -6.576 1.00 67.65 101 PHE D O 1
ATOM 11016 N N . LEU D 1 110 ? -44.958 31.905 -6.915 1.00 69.24 102 LEU D N 1
ATOM 11017 C CA . LEU D 1 110 ? -44.191 32.580 -5.872 1.00 64.96 102 LEU D CA 1
ATOM 11018 C C . LEU D 1 110 ? -44.502 32.010 -4.492 1.00 63.67 102 LEU D C 1
ATOM 11019 O O . LEU D 1 110 ? -43.604 31.883 -3.652 1.00 58.00 102 LEU D O 1
ATOM 11024 N N . MET D 1 111 ? -45.763 31.655 -4.239 1.00 67.39 103 MET D N 1
ATOM 11025 C CA . MET D 1 111 ? -46.112 31.052 -2.958 1.00 67.57 103 MET D CA 1
ATOM 11026 C C . MET D 1 111 ? -45.443 29.694 -2.802 1.00 75.33 103 MET D C 1
ATOM 11027 O O . MET D 1 111 ? -44.885 29.385 -1.742 1.00 68.92 103 MET D O 1
ATOM 11032 N N . ASP D 1 112 ? -45.481 28.875 -3.857 1.00 78.90 104 ASP D N 1
ATOM 11033 C CA . ASP D 1 112 ? -44.884 27.546 -3.796 1.00 70.53 104 ASP D CA 1
ATOM 11034 C C . ASP D 1 112 ? -43.367 27.630 -3.676 1.00 64.23 104 ASP D C 1
ATOM 11035 O O . ASP D 1 112 ? -42.756 26.854 -2.935 1.00 63.65 104 ASP D O 1
ATOM 11040 N N . LYS D 1 113 ? -42.742 28.564 -4.396 1.00 67.81 105 LYS D N 1
ATOM 11041 C CA . LYS D 1 113 ? -41.291 28.705 -4.316 1.00 72.83 105 LYS D CA 1
ATOM 11042 C C . LYS D 1 113 ? -40.843 29.100 -2.913 1.00 74.86 105 LYS D C 1
ATOM 11043 O O . LYS D 1 113 ? -39.849 28.574 -2.399 1.00 78.34 105 LYS D O 1
ATOM 11049 N N . ASN D 1 114 ? -41.572 30.007 -2.267 1.00 71.48 106 ASN D N 1
ATOM 11050 C CA . ASN D 1 114 ? -41.214 30.479 -0.935 1.00 71.44 106 ASN D CA 1
ATOM 11051 C C . ASN D 1 114 ? -41.794 29.617 0.180 1.00 67.64 106 ASN D C 1
ATOM 11052 O O . ASN D 1 114 ? -41.682 29.993 1.355 1.00 58.58 106 ASN D O 1
ATOM 11057 N N . LYS D 1 115 ? -42.414 28.485 -0.169 1.00 66.40 107 LYS D N 1
ATOM 11058 C CA . LYS D 1 115 ? -42.934 27.512 0.796 1.00 63.28 107 LYS D CA 1
ATOM 11059 C C . LYS D 1 115 ? -43.948 28.159 1.735 1.00 64.23 107 LYS D C 1
ATOM 11060 O O . LYS D 1 115 ? -43.962 27.899 2.940 1.00 62.61 107 LYS D O 1
ATOM 11066 N N . ILE D 1 116 ? -44.805 29.007 1.171 1.00 66.49 108 ILE D N 1
ATOM 11067 C CA . ILE D 1 116 ? -45.862 29.673 1.920 1.00 64.90 108 ILE D CA 1
ATOM 11068 C C . ILE D 1 116 ? -47.128 28.838 1.808 1.00 69.42 108 ILE D C 1
ATOM 11069 O O . ILE D 1 116 ? -47.523 28.429 0.707 1.00 62.74 108 ILE D O 1
ATOM 11074 N N . THR D 1 117 ? -47.764 28.585 2.947 1.00 74.79 109 THR D N 1
ATOM 11075 C CA . THR D 1 117 ? -49.020 27.855 2.977 1.00 77.47 109 THR D CA 1
ATOM 11076 C C . THR D 1 117 ? -50.167 28.759 2.547 1.00 81.63 109 THR D C 1
ATOM 11077 O O . THR D 1 117 ? -50.307 29.883 3.042 1.00 80.29 109 THR D O 1
ATOM 11081 N N . VAL D 1 118 ? -50.987 28.268 1.622 1.00 80.61 110 VAL D N 1
ATOM 11082 C CA . VAL D 1 118 ? -52.121 29.015 1.092 1.00 79.06 110 VAL D CA 1
ATOM 11083 C C . VAL D 1 118 ? -53.399 28.306 1.515 1.00 79.51 110 VAL D C 1
ATOM 11084 O O . VAL D 1 118 ? -53.587 27.119 1.221 1.00 81.13 110 VAL D O 1
ATOM 11088 N N . LEU D 1 119 ? -54.266 29.028 2.218 1.00 76.80 111 LEU D N 1
ATOM 11089 C CA . LEU D 1 119 ? -55.567 28.525 2.635 1.00 77.26 111 LEU D CA 1
ATOM 11090 C C . LEU D 1 119 ? -56.638 29.384 1.982 1.00 81.19 111 LEU D C 1
ATOM 11091 O O . LEU D 1 119 ? -56.551 30.616 2.009 1.00 75.05 111 LEU D O 1
ATOM 11096 N N . GLN D 1 120 ? -57.632 28.735 1.381 1.00 88.06 112 GLN D N 1
ATOM 11097 C CA . GLN D 1 120 ? -58.745 29.423 0.740 1.00 88.17 112 GLN D CA 1
ATOM 11098 C C . GLN D 1 120 ? -59.932 29.481 1.693 1.00 96.95 112 GLN D C 1
ATOM 11099 O O . GLN D 1 120 ? -60.354 28.451 2.230 1.00 96.46 112 GLN D O 1
ATOM 11105 N N . GLY D 1 121 ? -60.454 30.678 1.903 1.00 101.38 113 GLY D N 1
ATOM 11106 C CA . GLY D 1 121 ? -61.601 30.870 2.769 1.00 108.71 113 GLY D CA 1
ATOM 11107 C C . GLY D 1 121 ? -61.577 32.250 3.396 1.00 108.44 113 GLY D C 1
ATOM 11108 O O . GLY D 1 121 ? -60.635 33.021 3.232 1.00 108.73 113 GLY D O 1
ATOM 11109 N N . VAL D 1 122 ? -62.646 32.544 4.133 1.00 108.09 114 VAL D N 1
ATOM 11110 C CA . VAL D 1 122 ? -62.763 33.818 4.836 1.00 98.84 114 VAL D CA 1
ATOM 11111 C C . VAL D 1 122 ? -62.055 33.709 6.181 1.00 98.00 114 VAL D C 1
ATOM 11112 O O . VAL D 1 122 ? -62.360 32.823 6.985 1.00 100.40 114 VAL D O 1
ATOM 11116 N N . GLY D 1 123 ? -61.114 34.615 6.427 1.00 93.77 115 GLY D N 1
ATOM 11117 C CA . GLY D 1 123 ? -60.399 34.648 7.687 1.00 94.49 115 GLY D CA 1
ATOM 11118 C C . GLY D 1 123 ? -61.031 35.570 8.709 1.00 98.29 115 GLY D C 1
ATOM 11119 O O . GLY D 1 123 ? -61.227 36.761 8.450 1.00 104.34 115 GLY D O 1
ATOM 11120 N N . SER D 1 124 ? -61.369 35.027 9.873 1.00 94.06 116 SER D N 1
ATOM 11121 C CA . SER D 1 124 ? -61.943 35.800 10.962 1.00 90.54 116 SER D CA 1
ATOM 11122 C C . SER D 1 124 ? -61.161 35.529 12.241 1.00 89.15 116 SER D C 1
ATOM 11123 O O . SER D 1 124 ? -60.683 34.412 12.459 1.00 87.68 116 SER D O 1
ATOM 11126 N N . PHE D 1 125 ? -61.014 36.557 13.072 1.00 88.74 117 PHE D N 1
ATOM 11127 C CA . PHE D 1 125 ? -60.270 36.412 14.318 1.00 90.89 117 PHE D CA 1
ATOM 11128 C C . PHE D 1 125 ? -61.074 35.641 15.358 1.00 93.02 117 PHE D C 1
ATOM 11129 O O . PHE D 1 125 ? -62.259 35.913 15.572 1.00 98.04 117 PHE D O 1
ATOM 11137 N N . GLU D 1 126 ? -60.423 34.666 15.993 1.00 90.30 118 GLU D N 1
ATOM 11138 C CA . GLU D 1 126 ? -60.922 34.037 17.211 1.00 88.93 118 GLU D CA 1
ATOM 11139 C C . GLU D 1 126 ? -60.318 34.659 18.461 1.00 88.74 118 GLU D C 1
ATOM 11140 O O . GLU D 1 126 ? -60.998 34.781 19.484 1.00 89.64 118 GLU D O 1
ATOM 11146 N N . SER D 1 127 ? -59.056 35.063 18.385 1.00 86.68 119 SER D N 1
ATOM 11147 C CA . SER D 1 127 ? -58.367 35.817 19.424 1.00 85.43 119 SER D CA 1
ATOM 11148 C C . SER D 1 127 ? -57.230 36.578 18.750 1.00 82.60 119 SER D C 1
ATOM 11149 O O . SER D 1 127 ? -57.177 36.684 17.521 1.00 80.90 119 SER D O 1
ATOM 11152 N N . ALA D 1 128 ? -56.316 37.112 19.552 1.00 82.14 120 ALA D N 1
ATOM 11153 C CA . ALA D 1 128 ? -55.146 37.784 19.006 1.00 79.57 120 ALA D CA 1
ATOM 11154 C C . ALA D 1 128 ? -54.117 36.804 18.462 1.00 91.84 120 ALA D C 1
ATOM 11155 O O . ALA D 1 128 ? -53.115 37.238 17.886 1.00 91.13 120 ALA D O 1
ATOM 11157 N N . THR D 1 129 ? -54.352 35.499 18.613 1.00 97.68 121 THR D N 1
ATOM 11158 C CA . THR D 1 129 ? -53.387 34.479 18.231 1.00 102.13 121 THR D CA 1
ATOM 11159 C C . THR D 1 129 ? -54.019 33.334 17.447 1.00 98.35 121 THR D C 1
ATOM 11160 O O . THR D 1 129 ? -53.292 32.581 16.789 1.00 90.00 121 THR D O 1
ATOM 11164 N N . GLN D 1 130 ? -55.344 33.222 17.441 1.00 101.03 122 GLN D N 1
ATOM 11165 C CA . GLN D 1 130 ? -56.066 32.198 16.703 1.00 100.02 122 GLN D CA 1
ATOM 11166 C C . GLN D 1 130 ? -56.894 32.856 15.607 1.00 99.48 122 GLN D C 1
ATOM 11167 O O . GLN D 1 130 ? -57.442 33.945 15.802 1.00 103.48 122 GLN D O 1
ATOM 11169 N N . ILE D 1 131 ? -56.963 32.208 14.446 1.00 93.35 123 ILE D N 1
ATOM 11170 C CA . ILE D 1 131 ? -57.728 32.710 13.310 1.00 88.40 123 ILE D CA 1
ATOM 11171 C C . ILE D 1 131 ? -58.590 31.583 12.763 1.00 94.98 123 ILE D C 1
ATOM 11172 O O . ILE D 1 131 ? -58.078 30.506 12.439 1.00 91.58 123 ILE D O 1
ATOM 11177 N N . LYS D 1 132 ? -59.893 31.837 12.653 1.00 103.21 124 LYS D N 1
ATOM 11178 C CA . LYS D 1 132 ? -60.821 30.900 12.036 1.00 106.12 124 LYS D CA 1
ATOM 11179 C C . LYS D 1 132 ? -60.898 31.187 10.541 1.00 105.37 124 LYS D C 1
ATOM 11180 O O . LYS D 1 132 ? -60.991 32.348 10.128 1.00 102.55 124 LYS D O 1
ATOM 11182 N N . VAL D 1 133 ? -60.840 30.130 9.738 1.00 106.46 125 VAL D N 1
ATOM 11183 C CA . VAL D 1 133 ? -60.903 30.229 8.285 1.00 101.87 125 VAL D CA 1
ATOM 11184 C C . VAL D 1 133 ? -62.177 29.528 7.842 1.00 104.00 125 VAL D C 1
ATOM 11185 O O . VAL D 1 133 ? -62.278 28.297 7.925 1.00 107.75 125 VAL D O 1
ATOM 11189 N N . THR D 1 134 ? -63.151 30.305 7.379 1.00 102.81 126 THR D N 1
ATOM 11190 C CA . THR D 1 134 ? -64.446 29.784 6.967 1.00 102.34 126 THR D CA 1
ATOM 11191 C C . THR D 1 134 ? -64.443 29.616 5.452 1.00 102.83 126 THR D C 1
ATOM 11192 O O . THR D 1 134 ? -64.296 30.598 4.717 1.00 103.73 126 THR D O 1
ATOM 11196 N N . LYS D 1 135 ? -64.620 28.379 4.991 1.00 103.20 127 LYS D N 1
ATOM 11197 C CA . LYS D 1 135 ? -64.655 28.093 3.564 1.00 97.10 127 LYS D CA 1
ATOM 11198 C C . LYS D 1 135 ? -66.021 28.457 2.986 1.00 102.14 127 LYS D C 1
ATOM 11199 O O . LYS D 1 135 ? -66.925 28.916 3.690 1.00 102.30 127 LYS D O 1
ATOM 11201 N N . ALA D 1 136 ? -66.168 28.256 1.674 1.00 104.08 128 ALA D N 1
ATOM 11202 C CA . ALA D 1 136 ? -67.418 28.609 1.009 1.00 105.45 128 ALA D CA 1
ATOM 11203 C C . ALA D 1 136 ? -68.569 27.725 1.476 1.00 108.97 128 ALA D C 1
ATOM 11204 O O . ALA D 1 136 ? -69.673 28.219 1.733 1.00 107.92 128 ALA D O 1
ATOM 11206 N N . ASP D 1 137 ? -68.326 26.419 1.608 1.00 113.17 129 ASP D N 1
ATOM 11207 C CA . ASP D 1 137 ? -69.373 25.479 1.993 1.00 117.14 129 ASP D CA 1
ATOM 11208 C C . ASP D 1 137 ? -69.801 25.604 3.449 1.00 115.86 129 ASP D C 1
ATOM 11209 O O . ASP D 1 137 ? -70.812 25.004 3.827 1.00 119.31 129 ASP D O 1
ATOM 11214 N N . GLY D 1 138 ? -69.074 26.358 4.270 1.00 111.47 130 GLY D N 1
ATOM 11215 C CA . GLY D 1 138 ? -69.400 26.510 5.674 1.00 108.54 130 GLY D CA 1
ATOM 11216 C C . GLY D 1 138 ? -68.434 25.821 6.612 1.00 109.28 130 GLY D C 1
ATOM 11217 O O . GLY D 1 138 ? -68.504 26.056 7.825 1.00 105.34 130 GLY D O 1
ATOM 11218 N N . SER D 1 139 ? -67.550 24.969 6.094 1.00 114.87 131 SER D N 1
ATOM 11219 C CA . SER D 1 139 ? -66.556 24.280 6.906 1.00 123.28 131 SER D CA 1
ATOM 11220 C C . SER D 1 139 ? -65.524 25.265 7.455 1.00 124.71 131 SER D C 1
ATOM 11221 O O . SER D 1 139 ? -65.303 26.349 6.905 1.00 124.67 131 SER D O 1
ATOM 11224 N N . SER D 1 140 ? -64.880 24.872 8.555 1.00 123.31 132 SER D N 1
ATOM 11225 C CA . SER D 1 140 ? -63.950 25.753 9.244 1.00 113.43 132 SER D CA 1
ATOM 11226 C C . SER D 1 140 ? -62.687 25.004 9.647 1.00 108.55 132 SER D C 1
ATOM 11227 O O . SER D 1 140 ? -62.711 23.798 9.908 1.00 105.46 132 SER D O 1
ATOM 11230 N N . GLU D 1 141 ? -61.584 25.749 9.709 1.00 104.73 133 GLU D N 1
ATOM 11231 C CA . GLU D 1 141 ? -60.327 25.283 10.275 1.00 105.20 133 GLU D CA 1
ATOM 11232 C C . GLU D 1 141 ? -59.745 26.415 11.107 1.00 102.14 133 GLU D C 1
ATOM 11233 O O . GLU D 1 141 ? -59.857 27.584 10.730 1.00 105.70 133 GLU D O 1
ATOM 11235 N N . VAL D 1 142 ? -59.138 26.074 12.241 1.00 97.61 134 VAL D N 1
ATOM 11236 C CA . VAL D 1 142 ? -58.552 27.057 13.146 1.00 97.73 134 VAL D CA 1
ATOM 11237 C C . VAL D 1 142 ? -57.038 26.911 13.125 1.00 101.51 134 VAL D C 1
ATOM 11238 O O . VAL D 1 142 ? -56.511 25.801 13.267 1.00 104.77 134 VAL D O 1
ATOM 11242 N N . ILE D 1 143 ? -56.341 28.031 12.935 1.00 100.92 135 ILE D N 1
ATOM 11243 C CA . ILE D 1 143 ? -54.886 28.071 12.941 1.00 100.03 135 ILE D CA 1
ATOM 11244 C C . ILE D 1 143 ? -54.425 29.009 14.050 1.00 98.43 135 ILE D C 1
ATOM 11245 O O . ILE D 1 143 ? -55.151 29.908 14.483 1.00 100.47 135 ILE D O 1
ATOM 11250 N N . GLU D 1 144 ? -53.198 28.787 14.510 1.00 96.35 136 GLU D N 1
ATOM 11251 C CA . GLU D 1 144 ? -52.557 29.638 15.503 1.00 93.90 136 GLU D CA 1
ATOM 11252 C C . GLU D 1 144 ? -51.365 30.335 14.862 1.00 92.12 136 GLU D C 1
ATOM 11253 O O . GLU D 1 144 ? -50.588 29.710 14.134 1.00 90.77 136 GLU D O 1
ATOM 11255 N N . ALA D 1 145 ? -51.232 31.633 15.118 1.00 91.14 137 ALA D N 1
ATOM 11256 C CA . ALA D 1 145 ? -50.137 32.417 14.560 1.00 83.28 137 ALA D CA 1
ATOM 11257 C C . ALA D 1 145 ? -49.659 33.420 15.596 1.00 79.78 137 ALA D C 1
ATOM 11258 O O . ALA D 1 145 ? -50.468 34.164 16.159 1.00 81.49 137 ALA D O 1
ATOM 11260 N N . LYS D 1 146 ? -48.349 33.437 15.849 1.00 73.38 138 LYS D N 1
ATOM 11261 C CA . LYS D 1 146 ? -47.813 34.394 16.809 1.00 72.60 138 LYS D CA 1
ATOM 11262 C C . LYS D 1 146 ? -48.117 35.822 16.378 1.00 74.93 138 LYS D C 1
ATOM 11263 O O . LYS D 1 146 ? -48.508 36.659 17.198 1.00 75.98 138 LYS D O 1
ATOM 11269 N N . ASN D 1 147 ? -47.962 36.115 15.092 1.00 82.12 139 ASN D N 1
ATOM 11270 C CA . ASN D 1 147 ? -48.241 37.441 14.566 1.00 83.09 139 ASN D CA 1
ATOM 11271 C C . ASN D 1 147 ? -49.170 37.319 13.367 1.00 85.28 139 ASN D C 1
ATOM 11272 O O . ASN D 1 147 ? -49.204 36.288 12.689 1.00 87.17 139 ASN D O 1
ATOM 11277 N N . THR D 1 148 ? -49.935 38.382 13.121 1.00 85.06 140 THR D N 1
ATOM 11278 C CA . THR D 1 148 ? -50.875 38.428 12.010 1.00 81.36 140 THR D CA 1
ATOM 11279 C C . THR D 1 148 ? -50.791 39.789 11.334 1.00 73.94 140 THR D C 1
ATOM 11280 O O . THR D 1 148 ? -50.737 40.822 12.007 1.00 73.81 140 THR D O 1
ATOM 11284 N N . ILE D 1 149 ? -50.787 39.783 10.004 1.00 64.47 141 ILE D N 1
ATOM 11285 C CA . ILE D 1 149 ? -50.754 41.003 9.204 1.00 74.43 141 ILE D CA 1
ATOM 11286 C C . ILE D 1 149 ? -52.088 41.142 8.482 1.00 80.38 141 ILE D C 1
ATOM 11287 O O . ILE D 1 149 ? -52.439 40.304 7.642 1.00 81.28 141 ILE D O 1
ATOM 11292 N N . ILE D 1 150 ? -52.833 42.190 8.827 1.00 73.87 142 ILE D N 1
ATOM 11293 C CA . ILE D 1 150 ? -54.110 42.490 8.187 1.00 79.59 142 ILE D CA 1
ATOM 11294 C C . ILE D 1 150 ? -53.855 43.190 6.856 1.00 81.38 142 ILE D C 1
ATOM 11295 O O . ILE D 1 150 ? -53.239 44.260 6.808 1.00 78.56 142 ILE D O 1
ATOM 11300 N N . ALA D 1 151 ? -54.336 42.590 5.772 1.00 80.71 143 ALA D N 1
ATOM 11301 C CA . ALA D 1 151 ? -54.173 43.131 4.428 1.00 76.42 143 ALA D CA 1
ATOM 11302 C C . ALA D 1 151 ? -55.449 42.894 3.631 1.00 79.90 143 ALA D C 1
ATOM 11303 O O . ALA D 1 151 ? -55.428 42.390 2.507 1.00 86.96 143 ALA D O 1
ATOM 11305 N N . THR D 1 152 ? -56.588 43.254 4.221 1.00 75.29 144 THR D N 1
ATOM 11306 C CA . THR D 1 152 ? -57.882 42.908 3.649 1.00 80.36 144 THR D CA 1
ATOM 11307 C C . THR D 1 152 ? -58.329 43.845 2.532 1.00 85.31 144 THR D C 1
ATOM 11308 O O . THR D 1 152 ? -59.316 43.545 1.852 1.00 91.63 144 THR D O 1
ATOM 11312 N N . GLY D 1 153 ? -57.636 44.957 2.318 1.00 81.76 145 GLY D N 1
ATOM 11313 C CA . GLY D 1 153 ? -57.888 45.764 1.139 1.00 76.84 145 GLY D CA 1
ATOM 11314 C C . GLY D 1 153 ? -59.159 46.597 1.208 1.00 78.41 145 GLY D C 1
ATOM 11315 O O . GLY D 1 153 ? -59.618 47.005 2.278 1.00 76.90 145 GLY D O 1
ATOM 11316 N N . SER D 1 154 ? -59.745 46.830 0.033 1.00 80.64 146 SER D N 1
ATOM 11317 C CA . SER D 1 154 ? -60.800 47.820 -0.123 1.00 83.59 146 SER D CA 1
ATOM 11318 C C . SER D 1 154 ? -61.905 47.303 -1.037 1.00 78.85 146 SER D C 1
ATOM 11319 O O . SER D 1 154 ? -61.772 46.272 -1.701 1.00 79.24 146 SER D O 1
ATOM 11322 N N . LYS D 1 155 ? -63.014 48.031 -1.035 1.00 74.41 147 LYS D N 1
ATOM 11323 C CA . LYS D 1 155 ? -64.146 47.866 -1.933 1.00 76.31 147 LYS D CA 1
ATOM 11324 C C . LYS D 1 155 ? -64.492 49.221 -2.529 1.00 81.43 147 LYS D C 1
ATOM 11325 O O . LYS D 1 155 ? -64.086 50.261 -1.998 1.00 84.90 147 LYS D O 1
ATOM 11331 N N . PRO D 1 156 ? -65.223 49.249 -3.646 1.00 82.62 148 PRO D N 1
ATOM 11332 C CA . PRO D 1 156 ? -65.679 50.536 -4.190 1.00 78.35 148 PRO D CA 1
ATOM 11333 C C . PRO D 1 156 ? -66.572 51.285 -3.207 1.00 80.51 148 PRO D C 1
ATOM 11334 O O . PRO D 1 156 ? -67.428 50.701 -2.539 1.00 84.29 148 PRO D O 1
ATOM 11338 N N . SER D 1 157 ? -66.346 52.591 -3.107 1.00 78.13 149 SER D N 1
ATOM 11339 C CA . SER D 1 157 ? -67.245 53.454 -2.359 1.00 76.48 149 SER D CA 1
ATOM 11340 C C . SER D 1 157 ? -68.522 53.684 -3.161 1.00 80.66 149 SER D C 1
ATOM 11341 O O . SER D 1 157 ? -68.584 53.417 -4.363 1.00 79.04 149 SER D O 1
ATOM 11344 N N . SER D 1 158 ? -69.557 54.171 -2.482 1.00 82.87 150 SER D N 1
ATOM 11345 C CA . SER D 1 158 ? -70.794 54.509 -3.168 1.00 84.15 150 SER D CA 1
ATOM 11346 C C . SER D 1 158 ? -71.483 55.651 -2.436 1.00 84.75 150 SER D C 1
ATOM 11347 O O . SER D 1 158 ? -70.998 56.153 -1.417 1.00 86.97 150 SER D O 1
ATOM 11350 N N . LEU D 1 159 ? -72.637 56.050 -2.972 1.00 76.75 151 LEU D N 1
ATOM 11351 C CA . LEU D 1 159 ? -73.531 57.046 -2.428 1.00 87.52 151 LEU D CA 1
ATOM 11352 C C . LEU D 1 159 ? -74.814 56.376 -1.952 1.00 94.35 151 LEU D C 1
ATOM 11353 O O . LEU D 1 159 ? -75.264 55.403 -2.570 1.00 94.54 151 LEU D O 1
ATOM 11358 N N . PRO D 1 160 ? -75.403 56.857 -0.852 1.00 93.38 152 PRO D N 1
ATOM 11359 C CA . PRO D 1 160 ? -76.497 56.105 -0.206 1.00 90.93 152 PRO D CA 1
ATOM 11360 C C . PRO D 1 160 ? -77.701 55.824 -1.093 1.00 91.84 152 PRO D C 1
ATOM 11361 O O . PRO D 1 160 ? -78.357 54.792 -0.908 1.00 90.15 152 PRO D O 1
ATOM 11365 N N . PHE D 1 161 ? -78.010 56.694 -2.050 1.00 95.48 153 PHE D N 1
ATOM 11366 C CA . PHE D 1 161 ? -79.208 56.567 -2.876 1.00 99.06 153 PHE D CA 1
ATOM 11367 C C . PHE D 1 161 ? -79.013 55.766 -4.159 1.00 101.84 153 PHE D C 1
ATOM 11368 O O . PHE D 1 161 ? -79.993 55.548 -4.881 1.00 103.72 153 PHE D O 1
ATOM 11376 N N . ILE D 1 162 ? -77.802 55.310 -4.461 1.00 98.97 154 ILE D N 1
ATOM 11377 C CA . ILE D 1 162 ? -77.549 54.563 -5.688 1.00 97.98 154 ILE D CA 1
ATOM 11378 C C . ILE D 1 162 ? -77.803 53.082 -5.439 1.00 103.47 154 ILE D C 1
ATOM 11379 O O . ILE D 1 162 ? -77.289 52.504 -4.473 1.00 104.49 154 ILE D O 1
ATOM 11384 N N . THR D 1 163 ? -78.592 52.466 -6.319 1.00 103.85 155 THR D N 1
ATOM 11385 C CA . THR D 1 163 ? -78.880 51.035 -6.262 1.00 103.05 155 THR D CA 1
ATOM 11386 C C . THR D 1 163 ? -78.066 50.363 -7.360 1.00 106.11 155 THR D C 1
ATOM 11387 O O . THR D 1 163 ? -78.468 50.349 -8.527 1.00 105.00 155 THR D O 1
ATOM 11389 N N . LEU D 1 164 ? -76.924 49.792 -6.976 1.00 108.89 156 LEU D N 1
ATOM 11390 C CA . LEU D 1 164 ? -76.042 49.136 -7.934 1.00 103.69 156 LEU D CA 1
ATOM 11391 C C . LEU D 1 164 ? -76.647 47.809 -8.380 1.00 109.48 156 LEU D C 1
ATOM 11392 O O . LEU D 1 164 ? -77.095 47.011 -7.551 1.00 114.46 156 LEU D O 1
ATOM 11397 N N . ASP D 1 165 ? -76.648 47.565 -9.694 1.00 107.29 157 ASP D N 1
ATOM 11398 C CA . ASP D 1 165 ? -77.274 46.376 -10.256 1.00 104.40 157 ASP D CA 1
ATOM 11399 C C . ASP D 1 165 ? -76.317 45.469 -11.016 1.00 98.78 157 ASP D C 1
ATOM 11400 O O . ASP D 1 165 ? -76.768 44.474 -11.597 1.00 101.17 157 ASP D O 1
ATOM 11405 N N . LYS D 1 166 ? -75.024 45.789 -11.053 1.00 91.83 158 LYS D N 1
ATOM 11406 C CA . LYS D 1 166 ? -74.011 44.982 -11.733 1.00 91.30 158 LYS D CA 1
ATOM 11407 C C . LYS D 1 166 ? -74.325 44.776 -13.218 1.00 97.41 158 LYS D C 1
ATOM 11408 O O . LYS D 1 166 ? -73.796 43.851 -13.845 1.00 98.98 158 LYS D O 1
ATOM 11410 N N . GLU D 1 167 ? -75.169 45.634 -13.798 1.00 98.31 159 GLU D N 1
ATOM 11411 C CA . GLU D 1 167 ? -75.530 45.556 -15.210 1.00 95.93 159 GLU D CA 1
ATOM 11412 C C . GLU D 1 167 ? -75.271 46.892 -15.900 1.00 95.53 159 GLU D C 1
ATOM 11413 O O . GLU D 1 167 ? -74.374 47.002 -16.743 1.00 90.85 159 GLU D O 1
ATOM 11415 N N . ARG D 1 168 ? -76.055 47.914 -15.553 1.00 97.14 160 ARG D N 1
ATOM 11416 C CA . ARG D 1 168 ? -75.867 49.252 -16.093 1.00 91.75 160 ARG D CA 1
ATOM 11417 C C . ARG D 1 168 ? -75.486 50.292 -15.049 1.00 80.94 160 ARG D C 1
ATOM 11418 O O . ARG D 1 168 ? -74.882 51.306 -15.412 1.00 81.28 160 ARG D O 1
ATOM 11426 N N . VAL D 1 169 ? -75.803 50.071 -13.774 1.00 78.20 161 VAL D N 1
ATOM 11427 C CA . VAL D 1 169 ? -75.332 50.925 -12.686 1.00 84.83 161 VAL D CA 1
ATOM 11428 C C . VAL D 1 169 ? -74.239 50.156 -11.950 1.00 90.88 161 VAL D C 1
ATOM 11429 O O . VAL D 1 169 ? -74.522 49.346 -11.059 1.00 94.39 161 VAL D O 1
ATOM 11433 N N . ILE D 1 170 ? -72.979 50.397 -12.325 1.00 83.69 162 ILE D N 1
ATOM 11434 C CA . ILE D 1 170 ? -71.892 49.465 -12.060 1.00 79.96 162 ILE D CA 1
ATOM 11435 C C . ILE D 1 170 ? -70.729 50.183 -11.385 1.00 74.49 162 ILE D C 1
ATOM 11436 O O . ILE D 1 170 ? -70.653 51.412 -11.347 1.00 73.43 162 ILE D O 1
ATOM 11441 N N . THR D 1 171 ? -69.811 49.378 -10.848 1.00 68.48 163 THR D N 1
ATOM 11442 C CA . THR D 1 171 ? -68.536 49.829 -10.309 1.00 74.17 163 THR D CA 1
ATOM 11443 C C . THR D 1 171 ? -67.410 49.452 -11.270 1.00 73.99 163 THR D C 1
ATOM 11444 O O . THR D 1 171 ? -67.638 48.929 -12.365 1.00 72.16 163 THR D O 1
ATOM 11448 N N . SER D 1 172 ? -66.175 49.731 -10.846 1.00 72.19 164 SER D N 1
ATOM 11449 C CA . SER D 1 172 ? -65.020 49.403 -11.675 1.00 69.79 164 SER D CA 1
ATOM 11450 C C . SER D 1 172 ? -64.978 47.916 -11.991 1.00 78.64 164 SER D C 1
ATOM 11451 O O . SER D 1 172 ? -64.561 47.518 -13.085 1.00 82.61 164 SER D O 1
ATOM 11454 N N . THR D 1 173 ? -65.400 47.080 -11.040 1.00 81.28 165 THR D N 1
ATOM 11455 C CA . THR D 1 173 ? -65.358 45.635 -11.239 1.00 80.58 165 THR D CA 1
ATOM 11456 C C . THR D 1 173 ? -66.182 45.211 -12.450 1.00 84.09 165 THR D C 1
ATOM 11457 O O . THR D 1 173 ? -65.700 44.469 -13.314 1.00 81.60 165 THR D O 1
ATOM 11461 N N . GLU D 1 174 ? -67.422 45.691 -12.544 1.00 83.01 166 GLU D N 1
ATOM 11462 C CA . GLU D 1 174 ? -68.270 45.285 -13.657 1.00 76.80 166 GLU D CA 1
ATOM 11463 C C . GLU D 1 174 ? -67.915 46.028 -14.935 1.00 74.08 166 GLU D C 1
ATOM 11464 O O . GLU D 1 174 ? -68.056 45.471 -16.029 1.00 82.16 166 GLU D O 1
ATOM 11470 N N . ALA D 1 175 ? -67.440 47.270 -14.818 1.00 67.69 167 ALA D N 1
ATOM 11471 C CA . ALA D 1 175 ? -67.065 48.035 -16.001 1.00 63.33 167 ALA D CA 1
ATOM 11472 C C . ALA D 1 175 ? -65.958 47.353 -16.794 1.00 70.44 167 ALA D C 1
ATOM 11473 O O . ALA D 1 175 ? -65.887 47.506 -18.017 1.00 77.20 167 ALA D O 1
ATOM 11475 N N . LEU D 1 176 ? -65.091 46.596 -16.124 1.00 67.32 168 LEU D N 1
ATOM 11476 C CA . LEU D 1 176 ? -64.012 45.868 -16.781 1.00 64.63 168 LEU D CA 1
ATOM 11477 C C . LEU D 1 176 ? -64.490 44.639 -17.542 1.00 69.62 168 LEU D C 1
ATOM 11478 O O . LEU D 1 176 ? -63.654 43.947 -18.133 1.00 70.53 168 LEU D O 1
ATOM 11483 N N . ASN D 1 177 ? -65.792 44.335 -17.527 1.00 75.08 169 ASN D N 1
ATOM 11484 C CA . ASN D 1 177 ? -66.329 43.124 -18.141 1.00 73.58 169 ASN D CA 1
ATOM 11485 C C . ASN D 1 177 ? -67.560 43.426 -18.990 1.00 71.91 169 ASN D C 1
ATOM 11486 O O . ASN D 1 177 ? -68.442 42.575 -19.137 1.00 74.35 169 ASN D O 1
ATOM 11491 N N . LEU D 1 178 ? -67.643 44.628 -19.552 1.00 72.57 170 LEU D N 1
ATOM 11492 C CA . LEU D 1 178 ? -68.814 44.991 -20.335 1.00 75.18 170 LEU D CA 1
ATOM 11493 C C . LEU D 1 178 ? -68.928 44.113 -21.574 1.00 85.18 170 LEU D C 1
ATOM 11494 O O . LEU D 1 178 ? -67.926 43.748 -22.198 1.00 86.26 170 LEU D O 1
ATOM 11499 N N . LYS D 1 179 ? -70.168 43.790 -21.937 1.00 88.48 171 LYS D N 1
ATOM 11500 C CA . LYS D 1 179 ? -70.461 42.969 -23.102 1.00 84.05 171 LYS D CA 1
ATOM 11501 C C . LYS D 1 179 ? -70.725 43.803 -24.350 1.00 80.12 171 LYS D C 1
ATOM 11502 O O . LYS D 1 179 ? -71.009 43.234 -25.409 1.00 78.81 171 LYS D O 1
ATOM 11504 N N . GLU D 1 180 ? -70.617 45.128 -24.254 1.00 79.25 172 GLU D N 1
ATOM 11505 C CA . GLU D 1 180 ? -70.867 46.026 -25.375 1.00 79.52 172 GLU D CA 1
ATOM 11506 C C . GLU D 1 180 ? -70.224 47.373 -25.075 1.00 75.46 172 GLU D C 1
ATOM 11507 O O . GLU D 1 180 ? -70.083 47.763 -23.911 1.00 79.10 172 GLU D O 1
ATOM 11513 N N . VAL D 1 181 ? -69.826 48.074 -26.134 1.00 69.91 173 VAL D N 1
ATOM 11514 C CA . VAL D 1 181 ? -69.239 49.404 -25.991 1.00 71.39 173 VAL D CA 1
ATOM 11515 C C . VAL D 1 181 ? -70.368 50.408 -25.796 1.00 78.94 173 VAL D C 1
ATOM 11516 O O . VAL D 1 181 ? -71.220 50.554 -26.685 1.00 85.71 173 VAL D O 1
ATOM 11520 N N . PRO D 1 182 ? -70.407 51.115 -24.663 1.00 72.42 174 PRO D N 1
ATOM 11521 C CA . PRO D 1 182 ? -71.545 51.993 -24.362 1.00 70.98 174 PRO D CA 1
ATOM 11522 C C . PRO D 1 182 ? -71.738 53.084 -25.401 1.00 78.80 174 PRO D C 1
ATOM 11523 O O . PRO D 1 182 ? -70.788 53.549 -26.035 1.00 77.57 174 PRO D O 1
ATOM 11527 N N . LYS D 1 183 ? -73.003 53.455 -25.603 1.00 83.02 175 LYS D N 1
ATOM 11528 C CA . LYS D 1 183 ? -73.306 54.612 -26.436 1.00 83.93 175 LYS D CA 1
ATOM 11529 C C . LYS D 1 183 ? -72.955 55.909 -25.711 1.00 85.40 175 LYS D C 1
ATOM 11530 O O . LYS D 1 183 ? -72.283 56.783 -26.270 1.00 87.79 175 LYS D O 1
ATOM 11532 N N . HIS D 1 184 ? -73.372 56.040 -24.453 1.00 81.12 176 HIS D N 1
ATOM 11533 C CA . HIS D 1 184 ? -73.030 57.208 -23.643 1.00 80.88 176 HIS D CA 1
ATOM 11534 C C . HIS D 1 184 ? -72.797 56.743 -22.216 1.00 90.15 176 HIS D C 1
ATOM 11535 O O . HIS D 1 184 ? -73.748 56.383 -21.514 1.00 97.43 176 HIS D O 1
ATOM 11542 N N . LEU D 1 185 ? -71.540 56.764 -21.790 1.00 91.28 177 LEU D N 1
ATOM 11543 C CA . LEU D 1 185 ? -71.151 56.364 -20.446 1.00 85.69 177 LEU D CA 1
ATOM 11544 C C . LEU D 1 185 ? -71.073 57.603 -19.563 1.00 85.22 177 LEU D C 1
ATOM 11545 O O . LEU D 1 185 ? -70.362 58.559 -19.892 1.00 84.52 177 LEU D O 1
ATOM 11550 N N . ILE D 1 186 ? -71.822 57.594 -18.462 1.00 85.68 178 ILE D N 1
ATOM 11551 C CA . ILE D 1 186 ? -71.739 58.635 -17.444 1.00 81.68 178 ILE D CA 1
ATOM 11552 C C . ILE D 1 186 ? -70.842 58.117 -16.331 1.00 78.17 178 ILE D C 1
ATOM 11553 O O . ILE D 1 186 ? -71.065 57.017 -15.809 1.00 80.42 178 ILE D O 1
ATOM 11558 N N . VAL D 1 187 ? -69.842 58.909 -15.955 1.00 73.70 179 VAL D N 1
ATOM 11559 C CA . VAL D 1 187 ? -68.896 58.548 -14.904 1.00 76.27 179 VAL D CA 1
ATOM 11560 C C . VAL D 1 187 ? -69.101 59.485 -13.722 1.00 80.05 179 VAL D C 1
ATOM 11561 O O . VAL D 1 187 ? -68.927 60.704 -13.848 1.00 78.76 179 VAL D O 1
ATOM 11565 N N . ILE D 1 188 ? -69.439 58.917 -12.568 1.00 80.30 180 ILE D N 1
ATOM 11566 C CA . ILE D 1 188 ? -69.648 59.692 -11.353 1.00 79.71 180 ILE D CA 1
ATOM 11567 C C . ILE D 1 188 ? -68.350 59.652 -10.561 1.00 75.13 180 ILE D C 1
ATOM 11568 O O . ILE D 1 188 ? -68.001 58.627 -9.965 1.00 75.08 180 ILE D O 1
ATOM 11573 N N . GLY D 1 189 ? -67.658 60.787 -10.532 1.00 68.32 181 GLY D N 1
ATOM 11574 C CA . GLY D 1 189 ? -66.397 60.939 -9.838 1.00 65.73 181 GLY D CA 1
ATOM 11575 C C . GLY D 1 189 ? -65.234 61.052 -10.800 1.00 65.60 181 GLY D C 1
ATOM 11576 O O . GLY D 1 189 ? -65.088 60.238 -11.715 1.00 68.04 181 GLY D O 1
ATOM 11577 N N . GLY D 1 190 ? -64.370 62.036 -10.572 1.00 68.50 182 GLY D N 1
ATOM 11578 C CA . GLY D 1 190 ? -63.260 62.309 -11.463 1.00 62.50 182 GLY D CA 1
ATOM 11579 C C . GLY D 1 190 ? -61.977 61.689 -10.961 1.00 68.03 182 GLY D C 1
ATOM 11580 O O . GLY D 1 190 ? -60.893 62.253 -11.136 1.00 74.95 182 GLY D O 1
ATOM 11581 N N . GLY D 1 191 ? -62.100 60.533 -10.314 1.00 59.91 183 GLY D N 1
ATOM 11582 C CA . GLY D 1 191 ? -60.957 59.839 -9.767 1.00 58.50 183 GLY D CA 1
ATOM 11583 C C . GLY D 1 191 ? -60.097 59.201 -10.836 1.00 69.68 183 GLY D C 1
ATOM 11584 O O . GLY D 1 191 ? -60.437 59.151 -12.019 1.00 76.17 183 GLY D O 1
ATOM 11585 N N . VAL D 1 192 ? -58.929 58.729 -10.399 1.00 60.02 184 VAL D N 1
ATOM 11586 C CA . VAL D 1 192 ? -58.026 58.034 -11.311 1.00 58.34 184 VAL D CA 1
ATOM 11587 C C . VAL D 1 192 ? -58.755 56.889 -12.006 1.00 61.69 184 VAL D C 1
ATOM 11588 O O . VAL D 1 192 ? -58.647 56.711 -13.225 1.00 69.31 184 VAL D O 1
ATOM 11592 N N . ILE D 1 193 ? -59.538 56.119 -11.247 1.00 62.65 185 ILE D N 1
ATOM 11593 C CA . ILE D 1 193 ? -60.254 54.981 -11.820 1.00 62.10 185 ILE D CA 1
ATOM 11594 C C . ILE D 1 193 ? -61.234 55.451 -12.889 1.00 67.57 185 ILE D C 1
ATOM 11595 O O . ILE D 1 193 ? -61.254 54.931 -14.012 1.00 66.12 185 ILE D O 1
ATOM 11600 N N . GLY D 1 194 ? -62.043 56.463 -12.559 1.00 69.25 186 GLY D N 1
ATOM 11601 C CA . GLY D 1 194 ? -63.051 56.942 -13.494 1.00 63.37 186 GLY D CA 1
ATOM 11602 C C . GLY D 1 194 ? -62.458 57.501 -14.771 1.00 61.77 186 GLY D C 1
ATOM 11603 O O . GLY D 1 194 ? -62.958 57.239 -15.867 1.00 58.46 186 GLY D O 1
ATOM 11604 N N . LEU D 1 195 ? -61.394 58.294 -14.645 1.00 59.07 187 LEU D N 1
ATOM 11605 C CA . LEU D 1 195 ? -60.749 58.848 -15.828 1.00 58.18 187 LEU D CA 1
ATOM 11606 C C . LEU D 1 195 ? -60.104 57.747 -16.660 1.00 66.29 187 LEU D C 1
ATOM 11607 O O . LEU D 1 195 ? -60.097 57.818 -17.895 1.00 71.31 187 LEU D O 1
ATOM 11612 N N . GLU D 1 196 ? -59.564 56.716 -16.003 1.00 65.32 188 GLU D N 1
ATOM 11613 C CA . GLU D 1 196 ? -58.946 55.617 -16.738 1.00 58.97 188 GLU D CA 1
ATOM 11614 C C . GLU D 1 196 ? -59.991 54.824 -17.515 1.00 55.31 188 GLU D C 1
ATOM 11615 O O . GLU D 1 196 ? -59.863 54.630 -18.730 1.00 53.89 188 GLU D O 1
ATOM 11621 N N . LEU D 1 197 ? -61.049 54.379 -16.837 1.00 55.54 189 LEU D N 1
ATOM 11622 C CA . LEU D 1 197 ? -62.076 53.603 -17.521 1.00 57.51 189 LEU D CA 1
ATOM 11623 C C . LEU D 1 197 ? -62.836 54.452 -18.533 1.00 64.36 189 LEU D C 1
ATOM 11624 O O . LEU D 1 197 ? -63.250 53.941 -19.580 1.00 72.78 189 LEU D O 1
ATOM 11629 N N . GLY D 1 198 ? -63.026 55.741 -18.245 1.00 66.41 190 GLY D N 1
ATOM 11630 C CA . GLY D 1 198 ? -63.628 56.626 -19.229 1.00 67.68 190 GLY D CA 1
ATOM 11631 C C . GLY D 1 198 ? -62.782 56.759 -20.479 1.00 64.24 190 GLY D C 1
ATOM 11632 O O . GLY D 1 198 ? -63.302 56.765 -21.599 1.00 58.03 190 GLY D O 1
ATOM 11633 N N . SER D 1 199 ? -61.462 56.856 -20.306 1.00 64.70 191 SER D N 1
ATOM 11634 C CA . SER D 1 199 ? -60.566 56.902 -21.455 1.00 66.09 191 SER D CA 1
ATOM 11635 C C . SER D 1 199 ? -60.680 55.631 -22.287 1.00 62.07 191 SER D C 1
ATOM 11636 O O . SER D 1 199 ? -60.650 55.688 -23.519 1.00 58.07 191 SER D O 1
ATOM 11639 N N . VAL D 1 200 ? -60.813 54.476 -21.627 1.00 63.23 192 VAL D N 1
ATOM 11640 C CA . VAL D 1 200 ? -60.946 53.200 -22.334 1.00 62.15 192 VAL D CA 1
ATOM 11641 C C . VAL D 1 200 ? -62.100 53.256 -23.330 1.00 71.84 192 VAL D C 1
ATOM 11642 O O . VAL D 1 200 ? -61.934 52.985 -24.525 1.00 70.09 192 VAL D O 1
ATOM 11646 N N . TYR D 1 201 ? -63.295 53.602 -22.844 1.00 76.21 193 TYR D N 1
ATOM 11647 C CA . TYR D 1 201 ? -64.483 53.522 -23.686 1.00 74.25 193 TYR D CA 1
ATOM 11648 C C . TYR D 1 201 ? -64.658 54.742 -24.585 1.00 75.62 193 TYR D C 1
ATOM 11649 O O . TYR D 1 201 ? -65.283 54.629 -25.645 1.00 74.43 193 TYR D O 1
ATOM 11658 N N . LEU D 1 202 ? -64.114 55.900 -24.200 1.00 76.44 194 LEU D N 1
ATOM 11659 C CA . LEU D 1 202 ? -64.096 57.043 -25.109 1.00 75.07 194 LEU D CA 1
ATOM 11660 C C . LEU D 1 202 ? -63.404 56.680 -26.418 1.00 77.32 194 LEU D C 1
ATOM 11661 O O . LEU D 1 202 ? -63.905 56.981 -27.508 1.00 80.39 194 LEU D O 1
ATOM 11666 N N . ARG D 1 203 ? -62.240 56.029 -26.319 1.00 76.86 195 ARG D N 1
ATOM 11667 C CA . ARG D 1 203 ? -61.495 55.605 -27.501 1.00 76.25 195 ARG D CA 1
ATOM 11668 C C . ARG D 1 203 ? -62.280 54.600 -28.332 1.00 72.14 195 ARG D C 1
ATOM 11669 O O . ARG D 1 203 ? -62.200 54.611 -29.567 1.00 63.44 195 ARG D O 1
ATOM 11677 N N . LEU D 1 204 ? -63.035 53.714 -27.674 1.00 67.74 196 LEU D N 1
ATOM 11678 C CA . LEU D 1 204 ? -63.782 52.669 -28.364 1.00 65.17 196 LEU D CA 1
ATOM 11679 C C . LEU D 1 204 ? -65.078 53.171 -28.985 1.00 69.49 196 LEU D C 1
ATOM 11680 O O . LEU D 1 204 ? -65.847 52.356 -29.506 1.00 73.49 196 LEU D O 1
ATOM 11685 N N . GLY D 1 205 ? -65.346 54.476 -28.929 1.00 68.92 197 GLY D N 1
ATOM 11686 C CA . GLY D 1 205 ? -66.482 55.077 -29.599 1.00 65.92 197 GLY D CA 1
ATOM 11687 C C . GLY D 1 205 ? -67.531 55.672 -28.689 1.00 69.71 197 GLY D C 1
ATOM 11688 O O . GLY D 1 205 ? -68.409 56.395 -29.178 1.00 82.09 197 GLY D O 1
ATOM 11689 N N . SER D 1 206 ? -67.479 55.402 -27.391 1.00 70.85 198 SER D N 1
ATOM 11690 C CA . SER D 1 206 ? -68.515 55.884 -26.492 1.00 76.02 198 SER D CA 1
ATOM 11691 C C . SER D 1 206 ? -68.415 57.391 -26.292 1.00 78.18 198 SER D C 1
ATOM 11692 O O . SER D 1 206 ? -67.334 57.980 -26.357 1.00 83.61 198 SER D O 1
ATOM 11695 N N . ASP D 1 207 ? -69.560 58.015 -26.040 1.00 78.76 199 ASP D N 1
ATOM 11696 C CA . ASP D 1 207 ? -69.572 59.343 -25.446 1.00 81.72 199 ASP D CA 1
ATOM 11697 C C . ASP D 1 207 ? -69.415 59.201 -23.942 1.00 82.74 199 ASP D C 1
ATOM 11698 O O . ASP D 1 207 ? -70.056 58.348 -23.321 1.00 87.87 199 ASP D O 1
ATOM 11703 N N . VAL D 1 208 ? -68.532 60.006 -23.361 1.00 77.43 200 VAL D N 1
ATOM 11704 C CA . VAL D 1 208 ? -68.219 59.918 -21.941 1.00 73.38 200 VAL D CA 1
ATOM 11705 C C . VAL D 1 208 ? -68.388 61.295 -21.319 1.00 72.74 200 VAL D C 1
ATOM 11706 O O . VAL D 1 208 ? -67.772 62.267 -21.773 1.00 69.03 200 VAL D O 1
ATOM 11710 N N . THR D 1 209 ? -69.215 61.376 -20.283 1.00 78.10 201 THR D N 1
ATOM 11711 C CA . THR D 1 209 ? -69.398 62.595 -19.509 1.00 85.11 201 THR D CA 1
ATOM 11712 C C . THR D 1 209 ? -69.017 62.284 -18.071 1.00 80.77 201 THR D C 1
ATOM 11713 O O . THR D 1 209 ? -69.580 61.367 -17.464 1.00 83.40 201 THR D O 1
ATOM 11717 N N . VAL D 1 210 ? -68.053 63.029 -17.538 1.00 74.48 202 VAL D N 1
ATOM 11718 C CA . VAL D 1 210 ? -67.588 62.855 -16.166 1.00 74.52 202 VAL D CA 1
ATOM 11719 C C . VAL D 1 210 ? -68.267 63.896 -15.288 1.00 77.73 202 VAL D C 1
ATOM 11720 O O . VAL D 1 210 ? -68.156 65.102 -15.539 1.00 78.74 202 VAL D O 1
ATOM 11724 N N . VAL D 1 211 ? -68.963 63.424 -14.258 1.00 82.42 203 VAL D N 1
ATOM 11725 C CA . VAL D 1 211 ? -69.673 64.269 -13.304 1.00 86.74 203 VAL D CA 1
ATOM 11726 C C . VAL D 1 211 ? -68.941 64.191 -11.970 1.00 87.12 203 VAL D C 1
ATOM 11727 O O . VAL D 1 211 ? -68.752 63.099 -11.420 1.00 88.07 203 VAL D O 1
ATOM 11731 N N . GLU D 1 212 ? -68.526 65.346 -11.454 1.00 88.04 204 GLU D N 1
ATOM 11732 C CA . GLU D 1 212 ? -67.655 65.417 -10.289 1.00 91.77 204 GLU D CA 1
ATOM 11733 C C . GLU D 1 212 ? -68.141 66.506 -9.343 1.00 82.97 204 GLU D C 1
ATOM 11734 O O . GLU D 1 212 ? -68.571 67.575 -9.784 1.00 79.85 204 GLU D O 1
ATOM 11740 N N . TYR D 1 213 ? -68.065 66.220 -8.037 1.00 80.28 205 TYR D N 1
ATOM 11741 C CA . TYR D 1 213 ? -68.521 67.172 -7.029 1.00 80.24 205 TYR D CA 1
ATOM 11742 C C . TYR D 1 213 ? -67.561 68.345 -6.877 1.00 79.41 205 TYR D C 1
ATOM 11743 O O . TYR D 1 213 ? -67.996 69.487 -6.692 1.00 80.84 205 TYR D O 1
ATOM 11752 N N . LEU D 1 214 ? -66.260 68.093 -6.975 1.00 80.99 206 LEU D N 1
ATOM 11753 C CA . LEU D 1 214 ? -65.271 69.151 -6.838 1.00 79.76 206 LEU D CA 1
ATOM 11754 C C . LEU D 1 214 ? -65.090 69.907 -8.153 1.00 80.05 206 LEU D C 1
ATOM 11755 O O . LEU D 1 214 ? -65.580 69.507 -9.213 1.00 76.23 206 LEU D O 1
ATOM 11760 N N . ASP D 1 215 ? -64.397 71.040 -8.062 1.00 80.42 207 ASP D N 1
ATOM 11761 C CA . ASP D 1 215 ? -64.217 71.943 -9.190 1.00 80.87 207 ASP D CA 1
ATOM 11762 C C . ASP D 1 215 ? -63.070 71.531 -10.106 1.00 77.17 207 ASP D C 1
ATOM 11763 O O . ASP D 1 215 ? -62.798 72.238 -11.081 1.00 74.90 207 ASP D O 1
ATOM 11768 N N . LYS D 1 216 ? -62.394 70.419 -9.821 1.00 78.22 208 LYS D N 1
ATOM 11769 C CA . LYS D 1 216 ? -61.304 69.950 -10.665 1.00 81.74 208 LYS D CA 1
ATOM 11770 C C . LYS D 1 216 ? -61.184 68.436 -10.543 1.00 80.23 208 LYS D C 1
ATOM 11771 O O . LYS D 1 216 ? -61.515 67.855 -9.507 1.00 84.69 208 LYS D O 1
ATOM 11777 N N . ILE D 1 217 ? -60.706 67.804 -11.616 1.00 76.26 209 ILE D N 1
ATOM 11778 C CA . ILE D 1 217 ? -60.499 66.360 -11.605 1.00 73.91 209 ILE D CA 1
ATOM 11779 C C . ILE D 1 217 ? -59.151 66.037 -10.965 1.00 74.59 209 ILE D C 1
ATOM 11780 O O . ILE D 1 217 ? -58.288 66.907 -10.804 1.00 65.40 209 ILE D O 1
ATOM 11785 N N . ILE D 1 218 ? -58.983 64.762 -10.608 1.00 71.87 210 ILE D N 1
ATOM 11786 C CA . ILE D 1 218 ? -57.869 64.229 -9.812 1.00 73.00 210 ILE D CA 1
ATOM 11787 C C . ILE D 1 218 ? -57.466 65.243 -8.747 1.00 76.94 210 ILE D C 1
ATOM 11788 O O . ILE D 1 218 ? -56.334 65.749 -8.756 1.00 84.39 210 ILE D O 1
ATOM 11793 N N . PRO D 1 219 ? -58.361 65.564 -7.806 1.00 72.11 211 PRO D N 1
ATOM 11794 C CA . PRO D 1 219 ? -58.084 66.672 -6.877 1.00 75.56 211 PRO D CA 1
ATOM 11795 C C . PRO D 1 219 ? -56.949 66.400 -5.903 1.00 79.54 211 PRO D C 1
ATOM 11796 O O . PRO D 1 219 ? -56.458 67.349 -5.280 1.00 87.52 211 PRO D O 1
ATOM 11800 N N . GLY D 1 220 ? -56.507 65.152 -5.752 1.00 75.30 212 GLY D N 1
ATOM 11801 C CA . GLY D 1 220 ? -55.408 64.878 -4.845 1.00 71.12 212 GLY D CA 1
ATOM 11802 C C . GLY D 1 220 ? -54.022 65.115 -5.408 1.00 69.42 212 GLY D C 1
ATOM 11803 O O . GLY D 1 220 ? -53.042 65.011 -4.662 1.00 67.72 212 GLY D O 1
ATOM 11804 N N . MET D 1 221 ? -53.909 65.441 -6.691 1.00 69.72 213 MET D N 1
ATOM 11805 C CA . MET D 1 221 ? -52.620 65.645 -7.338 1.00 69.73 213 MET D CA 1
ATOM 11806 C C . MET D 1 221 ? -52.384 67.134 -7.576 1.00 69.58 213 MET D C 1
ATOM 11807 O O . MET D 1 221 ? -53.230 67.979 -7.268 1.00 71.39 213 MET D O 1
ATOM 11812 N N . ASP D 1 222 ? -51.217 67.452 -8.137 1.00 66.91 214 ASP D N 1
ATOM 11813 C CA . ASP D 1 222 ? -50.832 68.846 -8.314 1.00 71.69 214 ASP D CA 1
ATOM 11814 C C . ASP D 1 222 ? -51.796 69.569 -9.253 1.00 70.27 214 ASP D C 1
ATOM 11815 O O . ASP D 1 222 ? -52.244 69.016 -10.261 1.00 63.64 214 ASP D O 1
ATOM 11820 N N . GLY D 1 223 ? -52.109 70.822 -8.906 1.00 72.33 215 GLY D N 1
ATOM 11821 C CA . GLY D 1 223 ? -53.110 71.574 -9.645 1.00 74.38 215 GLY D CA 1
ATOM 11822 C C . GLY D 1 223 ? -52.801 71.736 -11.119 1.00 70.97 215 GLY D C 1
ATOM 11823 O O . GLY D 1 223 ? -53.717 71.783 -11.943 1.00 69.47 215 GLY D O 1
ATOM 11824 N N . THR D 1 224 ? -51.519 71.859 -11.470 1.00 70.83 216 THR D N 1
ATOM 11825 C CA . THR D 1 224 ? -51.150 71.923 -12.880 1.00 65.31 216 THR D CA 1
ATOM 11826 C C . THR D 1 224 ? -51.532 70.638 -13.602 1.00 64.58 216 THR D C 1
ATOM 11827 O O . THR D 1 224 ? -52.081 70.681 -14.710 1.00 64.97 216 THR D O 1
ATOM 11831 N N . LEU D 1 225 ? -51.265 69.482 -12.982 1.00 63.73 217 LEU D N 1
ATOM 11832 C CA . LEU D 1 225 ? -51.637 68.212 -13.600 1.00 57.96 217 LEU D CA 1
ATOM 11833 C C . LEU D 1 225 ? -53.149 68.076 -13.725 1.00 65.03 217 LEU D C 1
ATOM 11834 O O . LEU D 1 225 ? -53.651 67.608 -14.755 1.00 58.74 217 LEU D O 1
ATOM 11839 N N . SER D 1 226 ? -53.889 68.491 -12.693 1.00 60.91 218 SER D N 1
ATOM 11840 C CA . SER D 1 226 ? -55.346 68.440 -12.754 1.00 65.95 218 SER D CA 1
ATOM 11841 C C . SER D 1 226 ? -55.862 69.211 -13.962 1.00 62.64 218 SER D C 1
ATOM 11842 O O . SER D 1 226 ? -56.711 68.719 -14.714 1.00 68.66 218 SER D O 1
ATOM 11845 N N . LYS D 1 227 ? -55.350 70.426 -14.165 1.00 63.00 219 LYS D N 1
ATOM 11846 C CA . LYS D 1 227 ? -55.792 71.233 -15.296 1.00 68.74 219 LYS D CA 1
ATOM 11847 C C . LYS D 1 227 ? -55.407 70.572 -16.612 1.00 69.53 219 LYS D C 1
ATOM 11848 O O . LYS D 1 227 ? -56.248 70.417 -17.506 1.00 68.52 219 LYS D O 1
ATOM 11850 N N . GLU D 1 228 ? -54.137 70.166 -16.741 1.00 66.42 220 GLU D N 1
ATOM 11851 C CA . GLU D 1 228 ? -53.652 69.637 -18.011 1.00 69.82 220 GLU D CA 1
ATOM 11852 C C . GLU D 1 228 ? -54.349 68.335 -18.382 1.00 74.35 220 GLU D C 1
ATOM 11853 O O . GLU D 1 228 ? -54.612 68.093 -19.565 1.00 77.46 220 GLU D O 1
ATOM 11859 N N . LEU D 1 229 ? -54.672 67.495 -17.393 1.00 73.32 221 LEU D N 1
ATOM 11860 C CA . LEU D 1 229 ? -55.333 66.229 -17.699 1.00 67.91 221 LEU D CA 1
ATOM 11861 C C . LEU D 1 229 ? -56.737 66.453 -18.249 1.00 74.22 221 LEU D C 1
ATOM 11862 O O . LEU D 1 229 ? -57.147 65.786 -19.206 1.00 74.10 221 LEU D O 1
ATOM 11867 N N . GLN D 1 230 ? -57.498 67.375 -17.657 1.00 75.04 222 GLN D N 1
ATOM 11868 C CA . GLN D 1 230 ? -58.797 67.708 -18.232 1.00 75.27 222 GLN D CA 1
ATOM 11869 C C . GLN D 1 230 ? -58.636 68.357 -19.601 1.00 71.04 222 GLN D C 1
ATOM 11870 O O . GLN D 1 230 ? -59.418 68.091 -20.519 1.00 61.85 222 GLN D O 1
ATOM 11876 N N . LYS D 1 231 ? -57.611 69.196 -19.754 1.00 73.85 223 LYS D N 1
ATOM 11877 C CA . LYS D 1 231 ? -57.376 69.886 -21.016 1.00 76.56 223 LYS D CA 1
ATOM 11878 C C . LYS D 1 231 ? -57.125 68.895 -22.150 1.00 74.34 223 LYS D C 1
ATOM 11879 O O . LYS D 1 231 ? -57.614 69.088 -23.270 1.00 73.72 223 LYS D O 1
ATOM 11885 N N . THR D 1 232 ? -56.385 67.815 -21.876 1.00 73.21 224 THR D N 1
ATOM 11886 C CA . THR D 1 232 ? -56.116 66.837 -22.929 1.00 73.00 224 THR D CA 1
ATOM 11887 C C . THR D 1 232 ? -57.291 65.876 -23.118 1.00 69.45 224 THR D C 1
ATOM 11888 O O . THR D 1 232 ? -57.614 65.508 -24.254 1.00 62.78 224 THR D O 1
ATOM 11892 N N . LEU D 1 233 ? -57.959 65.481 -22.029 1.00 69.65 225 LEU D N 1
ATOM 11893 C CA . LEU D 1 233 ? -59.120 64.603 -22.151 1.00 68.81 225 LEU D CA 1
ATOM 11894 C C . LEU D 1 233 ? -60.264 65.314 -22.867 1.00 73.17 225 LEU D C 1
ATOM 11895 O O . LEU D 1 233 ? -61.028 64.690 -23.615 1.00 68.13 225 LEU D O 1
ATOM 11900 N N . LYS D 1 234 ? -60.415 66.620 -22.630 1.00 75.95 226 LYS D N 1
ATOM 11901 C CA . LYS D 1 234 ? -61.412 67.391 -23.365 1.00 76.41 226 LYS D CA 1
ATOM 11902 C C . LYS D 1 234 ? -61.077 67.412 -24.849 1.00 78.02 226 LYS D C 1
ATOM 11903 O O . LYS D 1 234 ? -61.965 67.287 -25.698 1.00 75.13 226 LYS D O 1
ATOM 11909 N N . LYS D 1 235 ? -59.790 67.555 -25.174 1.00 76.98 227 LYS D N 1
ATOM 11910 C CA . LYS D 1 235 ? -59.321 67.494 -26.554 1.00 74.60 227 LYS D CA 1
ATOM 11911 C C . LYS D 1 235 ? -59.520 66.108 -27.176 1.00 76.37 227 LYS D C 1
ATOM 11912 O O . LYS D 1 235 ? -59.671 65.999 -28.399 1.00 78.92 227 LYS D O 1
ATOM 11918 N N . GLN D 1 236 ? -59.514 65.042 -26.368 1.00 75.94 228 GLN D N 1
ATOM 11919 C CA . GLN D 1 236 ? -59.725 63.689 -26.881 1.00 66.84 228 GLN D CA 1
ATOM 11920 C C . GLN D 1 236 ? -61.197 63.337 -27.060 1.00 65.70 228 GLN D C 1
ATOM 11921 O O . GLN D 1 236 ? -61.496 62.266 -27.597 1.00 59.59 228 GLN D O 1
ATOM 11927 N N . GLY D 1 237 ? -62.115 64.186 -26.607 1.00 64.09 229 GLY D N 1
ATOM 11928 C CA . GLY D 1 237 ? -63.538 63.955 -26.776 1.00 69.21 229 GLY D CA 1
ATOM 11929 C C . GLY D 1 237 ? -64.325 63.800 -25.489 1.00 80.30 229 GLY D C 1
ATOM 11930 O O . GLY D 1 237 ? -65.563 63.724 -25.546 1.00 88.10 229 GLY D O 1
ATOM 11931 N N . MET D 1 238 ? -63.678 63.734 -24.329 1.00 79.63 230 MET D N 1
ATOM 11932 C CA . MET D 1 238 ? -64.403 63.602 -23.074 1.00 81.76 230 MET D CA 1
ATOM 11933 C C . MET D 1 238 ? -65.042 64.928 -22.681 1.00 81.43 230 MET D C 1
ATOM 11934 O O . MET D 1 238 ? -64.443 65.995 -22.845 1.00 79.47 230 MET D O 1
ATOM 11939 N N . LYS D 1 239 ? -66.268 64.855 -22.166 1.00 85.45 231 LYS D N 1
ATOM 11940 C CA . LYS D 1 239 ? -66.980 66.008 -21.633 1.00 83.18 231 LYS D CA 1
ATOM 11941 C C . LYS D 1 239 ? -67.000 65.933 -20.110 1.00 84.62 231 LYS D C 1
ATOM 11942 O O . LYS D 1 239 ? -67.072 64.847 -19.527 1.00 89.05 231 LYS D O 1
ATOM 11948 N N . PHE D 1 240 ? -66.941 67.096 -19.462 1.00 78.84 232 PHE D N 1
ATOM 11949 C CA . PHE D 1 240 ? -66.803 67.165 -18.012 1.00 76.38 232 PHE D CA 1
ATOM 11950 C C . PHE D 1 240 ? -67.860 68.077 -17.408 1.00 78.16 232 PHE D C 1
ATOM 11951 O O . PHE D 1 240 ? -68.056 69.204 -17.872 1.00 81.93 232 PHE D O 1
ATOM 11959 N N . MET D 1 241 ? -68.532 67.589 -16.370 1.00 80.57 233 MET D N 1
ATOM 11960 C CA . MET D 1 241 ? -69.494 68.375 -15.599 1.00 80.00 233 MET D CA 1
ATOM 11961 C C . MET D 1 241 ? -68.955 68.517 -14.180 1.00 80.22 233 MET D C 1
ATOM 11962 O O . MET D 1 241 ? -69.291 67.732 -13.290 1.00 84.00 233 MET D O 1
ATOM 11967 N N . LEU D 1 242 ? -68.114 69.524 -13.975 1.00 77.60 234 LEU D N 1
ATOM 11968 C CA . LEU D 1 242 ? -67.483 69.755 -12.688 1.00 79.25 234 LEU D CA 1
ATOM 11969 C C . LEU D 1 242 ? -68.382 70.615 -11.805 1.00 90.60 234 LEU D C 1
ATOM 11970 O O . LEU D 1 242 ? -69.336 71.242 -12.271 1.00 97.35 234 LEU D O 1
ATOM 11975 N N . SER D 1 243 ? -68.050 70.652 -10.513 1.00 93.20 235 SER D N 1
ATOM 11976 C CA . SER D 1 243 ? -68.813 71.405 -9.514 1.00 90.08 235 SER D CA 1
ATOM 11977 C C . SER D 1 243 ? -70.299 71.047 -9.569 1.00 88.74 235 SER D C 1
ATOM 11978 O O . SER D 1 243 ? -71.179 71.911 -9.560 1.00 85.38 235 SER D O 1
ATOM 11981 N N . THR D 1 244 ? -70.568 69.742 -9.638 1.00 91.78 236 THR D N 1
ATOM 11982 C CA . THR D 1 244 ? -71.912 69.205 -9.832 1.00 93.37 236 THR D CA 1
ATOM 11983 C C . THR D 1 244 ? -72.175 68.140 -8.774 1.00 93.96 236 THR D C 1
ATOM 11984 O O . THR D 1 244 ? -71.419 67.168 -8.667 1.00 98.38 236 THR D O 1
ATOM 11988 N N . ALA D 1 245 ? -73.223 68.340 -7.976 1.00 90.87 237 ALA D N 1
ATOM 11989 C CA . ALA D 1 245 ? -73.557 67.456 -6.866 1.00 90.88 237 ALA D CA 1
ATOM 11990 C C . ALA D 1 245 ? -74.671 66.506 -7.298 1.00 92.47 237 ALA D C 1
ATOM 11991 O O . ALA D 1 245 ? -75.824 66.922 -7.448 1.00 98.84 237 ALA D O 1
ATOM 11993 N N . VAL D 1 246 ? -74.325 65.228 -7.480 1.00 85.14 238 VAL D N 1
ATOM 11994 C CA . VAL D 1 246 ? -75.307 64.223 -7.874 1.00 85.54 238 VAL D CA 1
ATOM 11995 C C . VAL D 1 246 ? -76.251 63.938 -6.711 1.00 94.16 238 VAL D C 1
ATOM 11996 O O . VAL D 1 246 ? -75.826 63.793 -5.554 1.00 87.83 238 VAL D O 1
ATOM 12000 N N . SER D 1 247 ? -77.550 63.863 -7.017 1.00 95.41 239 SER D N 1
ATOM 12001 C CA . SER D 1 247 ? -78.573 63.561 -6.027 1.00 95.43 239 SER D CA 1
ATOM 12002 C C . SER D 1 247 ? -79.442 62.358 -6.368 1.00 91.23 239 SER D C 1
ATOM 12003 O O . SER D 1 247 ? -80.268 61.964 -5.536 1.00 92.86 239 SER D O 1
ATOM 12006 N N . GLY D 1 248 ? -79.296 61.768 -7.550 1.00 89.85 240 GLY D N 1
ATOM 12007 C CA . GLY D 1 248 ? -80.125 60.631 -7.901 1.00 90.24 240 GLY D CA 1
ATOM 12008 C C . GLY D 1 248 ? -79.628 59.819 -9.075 1.00 91.21 240 GLY D C 1
ATOM 12009 O O . GLY D 1 248 ? -79.066 60.365 -10.028 1.00 95.65 240 GLY D O 1
ATOM 12010 N N . VAL D 1 249 ? -79.830 58.504 -9.016 1.00 90.46 241 VAL D N 1
ATOM 12011 C CA . VAL D 1 249 ? -79.489 57.623 -10.128 1.00 98.46 241 VAL D CA 1
ATOM 12012 C C . VAL D 1 249 ? -80.633 56.642 -10.346 1.00 103.67 241 VAL D C 1
ATOM 12013 O O . VAL D 1 249 ? -80.795 55.681 -9.587 1.00 107.38 241 VAL D O 1
ATOM 12017 N N . GLU D 1 250 ? -81.439 56.880 -11.376 1.00 103.28 242 GLU D N 1
ATOM 12018 C CA . GLU D 1 250 ? -82.587 56.037 -11.677 1.00 106.87 242 GLU D CA 1
ATOM 12019 C C . GLU D 1 250 ? -82.299 55.249 -12.945 1.00 103.59 242 GLU D C 1
ATOM 12020 O O . GLU D 1 250 ? -81.800 55.809 -13.927 1.00 102.71 242 GLU D O 1
ATOM 12022 N N . ARG D 1 251 ? -82.596 53.952 -12.916 1.00 106.34 243 ARG D N 1
ATOM 12023 C CA . ARG D 1 251 ? -82.532 53.110 -14.103 1.00 111.64 243 ARG D CA 1
ATOM 12024 C C . ARG D 1 251 ? -83.936 52.973 -14.677 1.00 114.97 243 ARG D C 1
ATOM 12025 O O . ARG D 1 251 ? -84.843 52.476 -14.001 1.00 124.57 243 ARG D O 1
ATOM 12033 N N . ASN D 1 252 ? -84.109 53.407 -15.921 1.00 109.63 244 ASN D N 1
ATOM 12034 C CA . ASN D 1 252 ? -85.385 53.331 -16.629 1.00 106.35 244 ASN D CA 1
ATOM 12035 C C . ASN D 1 252 ? -85.176 52.416 -17.833 1.00 106.12 244 ASN D C 1
ATOM 12036 O O . ASN D 1 252 ? -84.957 52.876 -18.956 1.00 87.72 244 ASN D O 1
ATOM 12038 N N . GLY D 1 253 ? -85.199 51.109 -17.580 1.00 112.77 245 GLY D N 1
ATOM 12039 C CA . GLY D 1 253 ? -85.019 50.123 -18.627 1.00 112.11 245 GLY D CA 1
ATOM 12040 C C . GLY D 1 253 ? -83.587 50.045 -19.109 1.00 112.10 245 GLY D C 1
ATOM 12041 O O . GLY D 1 253 ? -82.686 49.676 -18.349 1.00 114.80 245 GLY D O 1
ATOM 12042 N N . ASP D 1 254 ? -83.368 50.399 -20.374 1.00 112.42 246 ASP D N 1
ATOM 12043 C CA . ASP D 1 254 ? -82.046 50.404 -20.983 1.00 107.74 246 ASP D CA 1
ATOM 12044 C C . ASP D 1 254 ? -81.331 51.742 -20.823 1.00 101.11 246 ASP D C 1
ATOM 12045 O O . ASP D 1 254 ? -80.339 51.990 -21.515 1.00 97.39 246 ASP D O 1
ATOM 12050 N N . THR D 1 255 ? -81.808 52.602 -19.927 1.00 104.73 247 THR D N 1
ATOM 12051 C CA . THR D 1 255 ? -81.287 53.952 -19.778 1.00 102.72 247 THR D CA 1
ATOM 12052 C C . THR D 1 255 ? -81.088 54.255 -18.301 1.00 104.80 247 THR D C 1
ATOM 12053 O O . THR D 1 255 ? -81.876 53.822 -17.455 1.00 109.81 247 THR D O 1
ATOM 12057 N N . VAL D 1 256 ? -80.029 55.001 -17.998 1.00 100.11 248 VAL D N 1
ATOM 12058 C CA . VAL D 1 256 ? -79.743 55.474 -16.649 1.00 100.95 248 VAL D CA 1
ATOM 12059 C C . VAL D 1 256 ? -79.881 56.987 -16.648 1.00 98.05 248 VAL D C 1
ATOM 12060 O O . VAL D 1 256 ? -79.338 57.664 -17.530 1.00 97.67 248 VAL D O 1
ATOM 12064 N N . LYS D 1 257 ? -80.585 57.517 -15.654 1.00 95.48 249 LYS D N 1
ATOM 12065 C CA . LYS D 1 257 ? -80.809 58.951 -15.534 1.00 91.80 249 LYS D CA 1
ATOM 12066 C C . LYS D 1 257 ? -80.063 59.454 -14.308 1.00 92.56 249 LYS D C 1
ATOM 12067 O O . LYS D 1 257 ? -80.306 58.983 -13.191 1.00 92.51 249 LYS D O 1
ATOM 12069 N N . 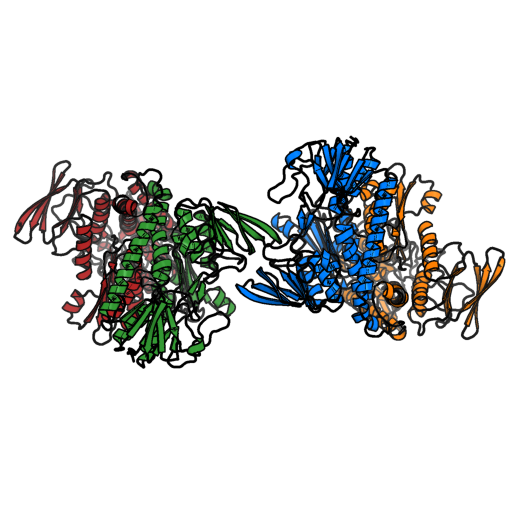VAL D 1 258 ? -79.144 60.391 -14.519 1.00 92.01 250 VAL D N 1
ATOM 12070 C CA . VAL D 1 258 ? -78.359 60.981 -13.442 1.00 94.71 250 VAL D CA 1
ATOM 12071 C C . VAL D 1 258 ? -78.857 62.402 -13.227 1.00 90.23 250 VAL D C 1
ATOM 12072 O O . VAL D 1 258 ? -78.738 63.253 -14.118 1.00 90.42 250 VAL D O 1
ATOM 12076 N N . THR D 1 259 ? -79.400 62.663 -12.044 1.00 88.65 251 THR D N 1
ATOM 12077 C CA . THR D 1 259 ? -79.906 63.979 -11.688 1.00 92.37 251 THR D CA 1
ATOM 12078 C C . THR D 1 259 ? -78.972 64.625 -10.670 1.00 91.13 251 THR D C 1
ATOM 12079 O O . THR D 1 259 ? -78.493 63.965 -9.741 1.00 80.11 251 THR D O 1
ATOM 12083 N N . ALA D 1 260 ? -78.716 65.917 -10.854 1.00 92.58 252 ALA D N 1
ATOM 12084 C CA . ALA D 1 260 ? -77.735 66.633 -10.053 1.00 87.46 252 ALA D CA 1
ATOM 12085 C C . ALA D 1 260 ? -78.024 68.127 -10.139 1.00 93.87 252 ALA D C 1
ATOM 12086 O O . ALA D 1 260 ? -78.932 68.567 -10.852 1.00 97.28 252 ALA D O 1
ATOM 12088 N N . LYS D 1 261 ? -77.227 68.909 -9.410 1.00 97.72 253 LYS D N 1
ATOM 12089 C CA . LYS D 1 261 ? -77.294 70.364 -9.421 1.00 108.68 253 LYS D CA 1
ATOM 12090 C C . LYS D 1 261 ? -75.897 70.917 -9.660 1.00 108.95 253 LYS D C 1
ATOM 12091 O O . LYS D 1 261 ? -74.914 70.370 -9.153 1.00 112.20 253 LYS D O 1
ATOM 12093 N N . ASP D 1 262 ? -75.812 72.013 -10.414 1.00 107.21 254 ASP D N 1
ATOM 12094 C CA . ASP D 1 262 ? -74.528 72.599 -10.773 1.00 104.20 254 ASP D CA 1
ATOM 12095 C C . ASP D 1 262 ? -74.126 73.669 -9.756 1.00 105.89 254 ASP D C 1
ATOM 12096 O O . ASP D 1 262 ? -74.785 73.861 -8.731 1.00 109.00 254 ASP D O 1
ATOM 12101 N N . LYS D 1 263 ? -73.026 74.377 -10.033 1.00 106.05 255 LYS D N 1
ATOM 12102 C CA . LYS D 1 263 ? -72.503 75.360 -9.087 1.00 107.85 255 LYS D CA 1
ATOM 12103 C C . LYS D 1 263 ? -73.421 76.567 -8.928 1.00 112.00 255 LYS D C 1
ATOM 12104 O O . LYS D 1 263 ? -73.370 77.232 -7.889 1.00 118.03 255 LYS D O 1
ATOM 12106 N N . LYS D 1 264 ? -74.260 76.860 -9.921 1.00 110.45 256 LYS D N 1
ATOM 12107 C CA . LYS D 1 264 ? -75.236 77.936 -9.810 1.00 110.08 256 LYS D CA 1
ATOM 12108 C C . LYS D 1 264 ? -76.522 77.491 -9.128 1.00 111.09 256 LYS D C 1
ATOM 12109 O O . LYS D 1 264 ? -77.437 78.307 -8.972 1.00 104.89 256 LYS D O 1
ATOM 12111 N N . GLY D 1 265 ? -76.609 76.222 -8.726 1.00 113.10 257 GLY D N 1
ATOM 12112 C CA . GLY D 1 265 ? -77.788 75.673 -8.095 1.00 116.06 257 GLY D CA 1
ATOM 12113 C C . GLY D 1 265 ? -78.854 75.158 -9.038 1.00 121.18 257 GLY D C 1
ATOM 12114 O O . GLY D 1 265 ? -79.861 74.615 -8.564 1.00 116.51 257 GLY D O 1
ATOM 12115 N N . GLU D 1 266 ? -78.668 75.292 -10.351 1.00 128.51 258 GLU D N 1
ATOM 12116 C CA . GLU D 1 266 ? -79.678 74.859 -11.308 1.00 132.31 258 GLU D CA 1
ATOM 12117 C C . GLU D 1 266 ? -79.605 73.350 -11.525 1.00 132.08 258 GLU D C 1
ATOM 12118 O O . GLU D 1 266 ? -78.540 72.735 -11.420 1.00 134.11 258 GLU D O 1
ATOM 12120 N N . ASP D 1 267 ? -80.757 72.756 -11.834 1.00 128.79 259 ASP D N 1
ATOM 12121 C CA . ASP D 1 267 ? -80.837 71.315 -12.037 1.00 115.92 259 ASP D CA 1
ATOM 12122 C C . ASP D 1 267 ? -80.249 70.904 -13.380 1.00 107.80 259 ASP D C 1
ATOM 12123 O O . ASP D 1 267 ? -80.446 71.576 -14.397 1.00 104.22 259 ASP D O 1
ATOM 12128 N N . VAL D 1 268 ? -79.540 69.776 -13.372 1.00 100.78 260 VAL D N 1
ATOM 12129 C CA . VAL D 1 268 ? -78.954 69.179 -14.565 1.00 101.24 260 VAL D CA 1
ATOM 12130 C C . VAL D 1 268 ? -79.298 67.697 -14.552 1.00 102.76 260 VAL D C 1
ATOM 12131 O O . VAL D 1 268 ? -79.226 67.047 -13.504 1.00 103.43 260 VAL D O 1
ATOM 12135 N N . VAL D 1 269 ? -79.671 67.161 -15.712 1.00 103.02 261 VAL D N 1
ATOM 12136 C CA . VAL D 1 269 ? -80.007 65.748 -15.856 1.00 102.53 261 VAL D CA 1
ATOM 12137 C C . VAL D 1 269 ? -79.253 65.210 -17.060 1.00 104.32 261 VAL D C 1
ATOM 12138 O O . VAL D 1 269 ? -79.283 65.814 -18.137 1.00 106.98 261 VAL D O 1
ATOM 12142 N N . VAL D 1 270 ? -78.575 64.080 -16.876 1.00 103.91 262 VAL D N 1
ATOM 12143 C CA . VAL D 1 270 ? -77.814 63.433 -17.936 1.00 101.46 262 VAL D CA 1
ATOM 12144 C C . VAL D 1 270 ? -78.260 61.984 -18.038 1.00 97.06 262 VAL D C 1
ATOM 12145 O O . VAL D 1 270 ? -78.391 61.298 -17.018 1.00 93.65 262 VAL D O 1
ATOM 12149 N N . GLU D 1 271 ? -78.496 61.524 -19.264 1.00 95.34 263 GLU D N 1
ATOM 12150 C CA . GLU D 1 271 ? -78.901 60.151 -19.528 1.00 95.17 263 GLU D CA 1
ATOM 12151 C C . GLU D 1 271 ? -77.863 59.458 -20.397 1.00 87.14 263 GLU D C 1
ATOM 12152 O O . GLU D 1 271 ? -77.348 60.038 -21.357 1.00 81.88 263 GLU D O 1
ATOM 12158 N N . GLY D 1 272 ? -77.568 58.210 -20.043 1.00 86.89 264 GLY D N 1
ATOM 12159 C CA . GLY D 1 272 ? -76.693 57.349 -20.807 1.00 82.50 264 GLY D CA 1
ATOM 12160 C C . GLY D 1 272 ? -77.189 55.927 -20.674 1.00 84.15 264 GLY D C 1
ATOM 12161 O O . GLY D 1 272 ? -78.158 55.653 -19.964 1.00 91.17 264 GLY D O 1
ATOM 12162 N N . ASP D 1 273 ? -76.527 55.015 -21.380 1.00 82.44 265 ASP D N 1
ATOM 12163 C CA . ASP D 1 273 ? -76.878 53.605 -21.298 1.00 85.42 265 ASP D CA 1
ATOM 12164 C C . ASP D 1 273 ? -76.017 52.838 -20.305 1.00 83.75 265 ASP D C 1
ATOM 12165 O O . ASP D 1 273 ? -76.315 51.675 -20.018 1.00 90.40 265 ASP D O 1
ATOM 12170 N N . TYR D 1 274 ? -74.970 53.462 -19.772 1.00 77.10 266 TYR D N 1
ATOM 12171 C CA . TYR D 1 274 ? -74.153 52.877 -18.720 1.00 75.65 266 TYR D CA 1
ATOM 12172 C C . TYR D 1 274 ? -73.700 53.985 -17.783 1.00 76.58 266 TYR D C 1
ATOM 12173 O O . TYR D 1 274 ? -73.361 55.086 -18.226 1.00 76.12 266 TYR D O 1
ATOM 12182 N N . CYS D 1 275 ? -73.696 53.688 -16.485 1.00 83.52 267 CYS D N 1
ATOM 12183 C CA . CYS D 1 275 ? -73.290 54.642 -15.459 1.00 85.23 267 CYS D CA 1
ATOM 12184 C C . CYS D 1 275 ? -72.243 53.989 -14.569 1.00 82.87 267 CYS D C 1
ATOM 12185 O O . CYS D 1 275 ? -72.502 52.945 -13.960 1.00 80.94 267 CYS D O 1
ATOM 12188 N N . LEU D 1 276 ? -71.068 54.605 -14.495 1.00 82.31 268 LEU D N 1
ATOM 12189 C CA . LEU D 1 276 ? -69.959 54.095 -13.701 1.00 80.56 268 LEU D CA 1
ATOM 12190 C C . LEU D 1 276 ? -69.834 54.925 -12.433 1.00 84.92 268 LEU D C 1
ATOM 12191 O O . LEU D 1 276 ? -69.654 56.146 -12.498 1.00 84.68 268 LEU D O 1
ATOM 12196 N N . VAL D 1 277 ? -69.917 54.262 -11.288 1.00 84.55 269 VAL D N 1
ATOM 12197 C CA . VAL D 1 277 ? -69.788 54.922 -9.998 1.00 81.57 269 VAL D CA 1
ATOM 12198 C C . VAL D 1 277 ? -68.348 54.728 -9.548 1.00 77.66 269 VAL D C 1
ATOM 12199 O O . VAL D 1 277 ? -67.948 53.623 -9.165 1.00 79.43 269 VAL D O 1
ATOM 12203 N N . SER D 1 278 ? -67.557 55.799 -9.624 1.00 70.87 270 SER D N 1
ATOM 12204 C CA . SER D 1 278 ? -66.153 55.787 -9.222 1.00 66.79 270 SER D CA 1
ATOM 12205 C C . SER D 1 278 ? -65.933 56.974 -8.284 1.00 66.83 270 SER D C 1
ATOM 12206 O O . SER D 1 278 ? -65.324 57.980 -8.652 1.00 62.62 270 SER D O 1
ATOM 12209 N N . VAL D 1 279 ? -66.459 56.861 -7.064 1.00 70.61 271 VAL D N 1
ATOM 12210 C CA . VAL D 1 279 ? -66.396 57.950 -6.099 1.00 64.97 271 VAL D CA 1
ATOM 12211 C C . VAL D 1 279 ? -65.340 57.702 -5.030 1.00 71.73 271 VAL D C 1
ATOM 12212 O O . VAL D 1 279 ? -65.282 58.435 -4.039 1.00 80.78 271 VAL D O 1
ATOM 12216 N N . GLY D 1 280 ? -64.488 56.706 -5.221 1.00 70.47 272 GLY D N 1
ATOM 12217 C CA . GLY D 1 280 ? -63.408 56.411 -4.306 1.00 64.36 272 GLY D CA 1
ATOM 12218 C C . GLY D 1 280 ? -63.473 54.980 -3.814 1.00 68.97 272 GLY D C 1
ATOM 12219 O O . GLY D 1 280 ? -64.354 54.203 -4.177 1.00 65.75 272 GLY D O 1
ATOM 12220 N N . ARG D 1 281 ? -62.524 54.650 -2.948 1.00 76.53 273 ARG D N 1
ATOM 12221 C CA . ARG D 1 281 ? -62.434 53.320 -2.373 1.00 76.74 273 ARG D CA 1
ATOM 12222 C C . ARG D 1 281 ? -62.506 53.418 -0.855 1.00 73.80 273 ARG D C 1
ATOM 12223 O O . ARG D 1 281 ? -62.045 54.393 -0.255 1.00 75.53 273 ARG D O 1
ATOM 12231 N N . ARG D 1 282 ? -63.102 52.400 -0.241 1.00 70.32 274 ARG D N 1
ATOM 12232 C CA . ARG D 1 282 ? -63.293 52.344 1.196 1.00 72.45 274 ARG D CA 1
ATOM 12233 C C . ARG D 1 282 ? -62.610 51.105 1.762 1.00 79.49 274 ARG D C 1
ATOM 12234 O O . ARG D 1 282 ? -62.583 50.060 1.104 1.00 73.78 274 ARG D O 1
ATOM 12242 N N . PRO D 1 283 ? -62.015 51.200 2.951 1.00 85.74 275 PRO D N 1
ATOM 12243 C CA . PRO D 1 283 ? -61.378 50.022 3.555 1.00 84.35 275 PRO D CA 1
ATOM 12244 C C . PRO D 1 283 ? -62.385 48.912 3.809 1.00 81.92 275 PRO D C 1
ATOM 12245 O O . PRO D 1 283 ? -63.540 49.163 4.157 1.00 80.21 275 PRO D O 1
ATOM 12249 N N . TYR D 1 284 ? -61.931 47.676 3.634 1.00 70.73 276 TYR D N 1
ATOM 12250 C CA . TYR D 1 284 ? -62.783 46.499 3.755 1.00 77.01 276 TYR D CA 1
ATOM 12251 C C . TYR D 1 284 ? -62.398 45.723 5.006 1.00 77.42 276 TYR D C 1
ATOM 12252 O O . TYR D 1 284 ? -61.250 45.289 5.147 1.00 75.86 276 TYR D O 1
ATOM 12261 N N . THR D 1 285 ? -63.362 45.551 5.910 1.00 77.10 277 THR D N 1
ATOM 12262 C CA . THR D 1 285 ? -63.136 44.782 7.126 1.00 78.08 277 THR D CA 1
ATOM 12263 C C . THR D 1 285 ? -64.281 43.822 7.422 1.00 81.54 277 THR D C 1
ATOM 12264 O O . THR D 1 285 ? -64.303 43.231 8.509 1.00 75.58 277 THR D O 1
ATOM 12268 N N . ASP D 1 286 ? -65.223 43.653 6.497 1.00 88.94 278 ASP D N 1
ATOM 12269 C CA . ASP D 1 286 ? -66.401 42.829 6.744 1.00 90.29 278 ASP D CA 1
ATOM 12270 C C . ASP D 1 286 ? -66.009 41.377 6.994 1.00 85.36 278 ASP D C 1
ATOM 12271 O O . ASP D 1 286 ? -65.252 40.782 6.221 1.00 83.74 278 ASP D O 1
ATOM 12276 N N . GLY D 1 287 ? -66.539 40.808 8.077 1.00 86.82 279 GLY D N 1
ATOM 12277 C CA . GLY D 1 287 ? -66.358 39.408 8.406 1.00 86.39 279 GLY D CA 1
ATOM 12278 C C . GLY D 1 287 ? -65.015 39.040 8.993 1.00 85.06 279 GLY D C 1
ATOM 12279 O O . GLY D 1 287 ? -64.763 37.849 9.218 1.00 83.76 279 GLY D O 1
ATOM 12280 N N . LEU D 1 288 ? -64.147 40.016 9.255 1.00 83.39 280 LEU D N 1
ATOM 12281 C CA . LEU D 1 288 ? -62.811 39.758 9.777 1.00 81.00 280 LEU D CA 1
ATOM 12282 C C . LEU D 1 288 ? -62.792 39.455 11.274 1.00 83.54 280 LEU D C 1
ATOM 12283 O O . LEU D 1 288 ? -61.787 38.934 11.773 1.00 78.60 280 LEU D O 1
ATOM 12288 N N . GLY D 1 289 ? -63.872 39.737 11.995 1.00 84.23 281 GLY D N 1
ATOM 12289 C CA . GLY D 1 289 ? -63.915 39.436 13.416 1.00 83.39 281 GLY D CA 1
ATOM 12290 C C . GLY D 1 289 ? -62.982 40.267 14.270 1.00 82.16 281 GLY D C 1
ATOM 12291 O O . GLY D 1 289 ? -62.426 39.753 15.250 1.00 78.34 281 GLY D O 1
ATOM 12292 N N . LEU D 1 290 ? -62.795 41.545 13.925 1.00 88.62 282 LEU D N 1
ATOM 12293 C CA . LEU D 1 290 ? -61.875 42.386 14.686 1.00 87.40 282 LEU D CA 1
ATOM 12294 C C . LEU D 1 290 ? -62.320 42.531 16.132 1.00 82.16 282 LEU D C 1
ATOM 12295 O O . LEU D 1 290 ? -61.479 42.616 17.033 1.00 78.44 282 LEU D O 1
ATOM 12300 N N . GLU D 1 291 ? -63.634 42.554 16.372 1.00 84.68 283 GLU D N 1
ATOM 12301 C CA . GLU D 1 291 ? -64.135 42.657 17.736 1.00 90.05 283 GLU D CA 1
ATOM 12302 C C . GLU D 1 291 ? -63.692 41.470 18.575 1.00 92.32 283 GLU D C 1
ATOM 12303 O O . GLU D 1 291 ? -63.415 41.623 19.769 1.00 92.71 283 GLU D O 1
ATOM 12305 N N . LYS D 1 292 ? -63.594 40.287 17.963 1.00 94.25 284 LYS D N 1
ATOM 12306 C CA . LYS D 1 292 ? -63.136 39.100 18.672 1.00 94.46 284 LYS D CA 1
ATOM 12307 C C . LYS D 1 292 ? -61.640 39.126 18.956 1.00 92.80 284 LYS D C 1
ATOM 12308 O O . LYS D 1 292 ? -61.171 38.325 19.772 1.00 82.82 284 LYS D O 1
ATOM 12314 N N . ALA D 1 293 ? -60.887 40.025 18.313 1.00 90.45 285 ALA D N 1
ATOM 12315 C CA . ALA D 1 293 ? -59.468 40.198 18.589 1.00 85.42 285 ALA D CA 1
ATOM 12316 C C . ALA D 1 293 ? -59.133 41.467 19.359 1.00 87.14 285 ALA D C 1
ATOM 12317 O O . ALA D 1 293 ? -58.061 41.528 19.970 1.00 85.44 285 ALA D O 1
ATOM 12319 N N . GLY D 1 294 ? -60.012 42.468 19.348 1.00 87.16 286 GLY D N 1
ATOM 12320 C CA . GLY D 1 294 ? -59.787 43.715 20.051 1.00 78.00 286 GLY D CA 1
ATOM 12321 C C . GLY D 1 294 ? -59.203 44.848 19.230 1.00 80.00 286 GLY D C 1
ATOM 12322 O O . GLY D 1 294 ? -58.758 45.839 19.819 1.00 81.19 286 GLY D O 1
ATOM 12323 N N . VAL D 1 295 ? -59.186 44.735 17.900 1.00 77.88 287 VAL D N 1
ATOM 12324 C CA . VAL D 1 295 ? -58.581 45.749 17.039 1.00 80.39 287 VAL D CA 1
ATOM 12325 C C . VAL D 1 295 ? -59.581 46.869 16.779 1.00 85.27 287 VAL D C 1
ATOM 12326 O O . VAL D 1 295 ? -60.745 46.615 16.450 1.00 91.02 287 VAL D O 1
ATOM 12330 N N . GLU D 1 296 ? -59.125 48.112 16.923 1.00 82.45 288 GLU D N 1
ATOM 12331 C CA . GLU D 1 296 ? -59.965 49.291 16.768 1.00 78.01 288 GLU D CA 1
ATOM 12332 C C . GLU D 1 296 ? -59.887 49.848 15.350 1.00 73.61 288 GLU D C 1
ATOM 12333 O O . GLU D 1 296 ? -58.845 49.786 14.694 1.00 68.01 288 GLU D O 1
ATOM 12339 N N . LEU D 1 297 ? -61.008 50.397 14.887 1.00 75.02 289 LEU D N 1
ATOM 12340 C CA . LEU D 1 297 ? -61.085 51.126 13.629 1.00 71.73 289 LEU D CA 1
ATOM 12341 C C . LEU D 1 297 ? -61.125 52.629 13.891 1.00 73.69 289 LEU D C 1
ATOM 12342 O O . LEU D 1 297 ? -61.401 53.083 15.003 1.00 75.46 289 LEU D O 1
ATOM 12347 N N . ASP D 1 298 ? -60.868 53.404 12.845 1.00 75.96 290 ASP D N 1
ATOM 12348 C CA . ASP D 1 298 ? -61.003 54.846 12.941 1.00 80.86 290 ASP D CA 1
ATOM 12349 C C . ASP D 1 298 ? -62.381 55.261 12.428 1.00 83.84 290 ASP D C 1
ATOM 12350 O O . ASP D 1 298 ? -63.220 54.423 12.082 1.00 84.95 290 ASP D O 1
ATOM 12355 N N . GLU D 1 299 ? -62.612 56.572 12.352 1.00 87.77 291 GLU D N 1
ATOM 12356 C CA . GLU D 1 299 ? -63.927 57.060 11.955 1.00 83.73 291 GLU D CA 1
ATOM 12357 C C . GLU D 1 299 ? -64.238 56.734 10.500 1.00 90.01 291 GLU D C 1
ATOM 12358 O O . GLU D 1 299 ? -65.411 56.594 10.139 1.00 98.16 291 GLU D O 1
ATOM 12360 N N . ARG D 1 300 ? -63.212 56.593 9.660 1.00 82.64 292 ARG D N 1
ATOM 12361 C CA . ARG D 1 300 ? -63.392 56.313 8.240 1.00 80.63 292 ARG D CA 1
ATOM 12362 C C . ARG D 1 300 ? -63.446 54.822 7.929 1.00 83.79 292 ARG D C 1
ATOM 12363 O O . ARG D 1 300 ? -63.565 54.455 6.755 1.00 82.88 292 ARG D O 1
ATOM 12365 N N . GLY D 1 301 ? -63.357 53.962 8.941 1.00 81.54 293 GLY D N 1
ATOM 12366 C CA . GLY D 1 301 ? -63.414 52.530 8.743 1.00 68.71 293 GLY D CA 1
ATOM 12367 C C . GLY D 1 301 ? -62.085 51.845 8.516 1.00 75.45 293 GLY D C 1
ATOM 12368 O O . GLY D 1 301 ? -62.076 50.675 8.115 1.00 77.66 293 GLY D O 1
ATOM 12369 N N . ARG D 1 302 ? -60.968 52.511 8.790 1.00 73.41 294 ARG D N 1
ATOM 12370 C CA . ARG D 1 302 ? -59.647 51.939 8.585 1.00 73.15 294 ARG D CA 1
ATOM 12371 C C . ARG D 1 302 ? -59.115 51.374 9.893 1.00 71.34 294 ARG D C 1
ATOM 12372 O O . ARG D 1 302 ? -59.431 51.864 10.980 1.00 64.75 294 ARG D O 1
ATOM 12380 N N . VAL D 1 303 ? -58.309 50.323 9.772 1.00 68.99 295 VAL D N 1
ATOM 12381 C CA . VAL D 1 303 ? -57.621 49.776 10.931 1.00 66.77 295 VAL D CA 1
ATOM 12382 C C . VAL D 1 303 ? -56.601 50.804 11.398 1.00 69.01 295 VAL D C 1
ATOM 12383 O O . VAL D 1 303 ? -55.695 51.185 10.646 1.00 71.59 295 VAL D O 1
ATOM 12387 N N . LYS D 1 304 ? -56.746 51.259 12.640 1.00 63.73 296 LYS D N 1
ATOM 12388 C CA . LYS D 1 304 ? -55.834 52.253 13.185 1.00 63.74 296 LYS D CA 1
ATOM 12389 C C . LYS D 1 304 ? -54.430 51.674 13.320 1.00 68.88 296 LYS D C 1
ATOM 12390 O O . LYS D 1 304 ? -54.255 50.514 13.704 1.00 63.29 296 LYS D O 1
ATOM 12392 N N . THR D 1 305 ? -53.426 52.487 12.986 1.00 66.62 297 THR D N 1
ATOM 12393 C CA . THR D 1 305 ? -52.033 52.064 13.040 1.00 71.60 297 THR D CA 1
ATOM 12394 C C . THR D 1 305 ? -51.184 53.166 13.660 1.00 71.59 297 THR D C 1
ATOM 12395 O O . THR D 1 305 ? -51.554 54.342 13.651 1.00 76.73 297 THR D O 1
ATOM 12399 N N . ASN D 1 306 ? -50.020 52.773 14.176 1.00 74.70 298 ASN D N 1
ATOM 12400 C CA . ASN D 1 306 ? -49.062 53.674 14.798 1.00 80.03 298 ASN D CA 1
ATOM 12401 C C . ASN D 1 306 ? -47.791 53.772 13.947 1.00 87.59 298 ASN D C 1
ATOM 12402 O O . ASN D 1 306 ? -47.846 53.586 12.717 1.00 79.25 298 ASN D O 1
ATOM 12407 N N . ASP D 1 307 ? -46.659 54.062 14.600 1.00 92.44 299 ASP D N 1
ATOM 12408 C CA . ASP D 1 307 ? -45.386 54.213 13.902 1.00 89.37 299 ASP D CA 1
ATOM 12409 C C . ASP D 1 307 ? -44.927 52.913 13.254 1.00 83.79 299 ASP D C 1
ATOM 12410 O O . ASP D 1 307 ? -44.246 52.943 12.224 1.00 83.32 299 ASP D O 1
ATOM 12412 N N . HIS D 1 308 ? -45.281 51.766 13.830 1.00 84.89 300 HIS D N 1
ATOM 12413 C CA . HIS D 1 308 ? -44.856 50.480 13.295 1.00 85.56 300 HIS D CA 1
ATOM 12414 C C . HIS D 1 308 ? -45.945 49.804 12.471 1.00 70.99 300 HIS D C 1
ATOM 12415 O O . HIS D 1 308 ? -45.865 48.595 12.245 1.00 60.93 300 HIS D O 1
ATOM 12422 N N . LEU D 1 309 ? -46.935 50.558 11.986 1.00 74.46 301 LEU D N 1
ATOM 12423 C CA . LEU D 1 309 ? -48.103 49.967 11.321 1.00 75.21 301 LEU D CA 1
ATOM 12424 C C . LEU D 1 309 ? -48.754 48.926 12.223 1.00 77.57 301 LEU D C 1
ATOM 12425 O O . LEU D 1 309 ? -49.295 47.917 11.763 1.00 78.52 301 LEU D O 1
ATOM 12430 N N . GLN D 1 310 ? -48.693 49.183 13.521 1.00 73.18 302 GLN D N 1
ATOM 12431 C CA . GLN D 1 310 ? -49.180 48.287 14.553 1.00 72.14 302 GLN D CA 1
ATOM 12432 C C . GLN D 1 310 ? -50.588 48.700 14.956 1.00 72.22 302 GLN D C 1
ATOM 12433 O O . GLN D 1 310 ? -50.892 49.892 15.059 1.00 64.05 302 GLN D O 1
ATOM 12439 N N . THR D 1 311 ? -51.453 47.712 15.162 1.00 69.73 303 THR D N 1
ATOM 12440 C CA . THR D 1 311 ? -52.786 47.987 15.673 1.00 71.92 303 THR D CA 1
ATOM 12441 C C . THR D 1 311 ? -52.710 48.251 17.172 1.00 67.72 303 THR D C 1
ATOM 12442 O O . THR D 1 311 ? -51.629 48.322 17.762 1.00 71.65 303 THR D O 1
ATOM 12446 N N . ASN D 1 312 ? -53.865 48.426 17.809 1.00 69.02 304 ASN D N 1
ATOM 12447 C CA . ASN D 1 312 ? -53.838 48.546 19.261 1.00 71.32 304 ASN D CA 1
ATOM 12448 C C . ASN D 1 312 ? -53.463 47.219 19.918 1.00 76.32 304 ASN D C 1
ATOM 12449 O O . ASN D 1 312 ? -52.863 47.214 20.997 1.00 84.04 304 ASN D O 1
ATOM 12454 N N . VAL D 1 313 ? -53.758 46.093 19.275 1.00 75.08 305 VAL D N 1
ATOM 12455 C CA . VAL D 1 313 ? -53.299 44.789 19.753 1.00 75.50 305 VAL D CA 1
ATOM 12456 C C . VAL D 1 313 ? -51.875 44.558 19.251 1.00 75.87 305 VAL D C 1
ATOM 12457 O O . VAL D 1 313 ? -51.658 44.425 18.036 1.00 70.17 305 VAL D O 1
ATOM 12461 N N . PRO D 1 314 ? -50.889 44.473 20.149 1.00 76.36 306 PRO D N 1
ATOM 12462 C CA . PRO D 1 314 ? -49.482 44.645 19.739 1.00 72.90 306 PRO D CA 1
ATOM 12463 C C . PRO D 1 314 ? -48.951 43.617 18.756 1.00 71.92 306 PRO D C 1
ATOM 12464 O O . PRO D 1 314 ? -48.017 43.937 18.010 1.00 70.76 306 PRO D O 1
ATOM 12468 N N . ASN D 1 315 ? -49.478 42.396 18.730 1.00 72.60 307 ASN D N 1
ATOM 12469 C CA . ASN D 1 315 ? -48.916 41.383 17.846 1.00 74.02 307 ASN D CA 1
ATOM 12470 C C . ASN D 1 315 ? -49.539 41.391 16.458 1.00 78.66 307 ASN D C 1
ATOM 12471 O O . ASN D 1 315 ? -49.119 40.606 15.602 1.00 82.32 307 ASN D O 1
ATOM 12476 N N . ILE D 1 316 ? -50.517 42.257 16.211 1.00 77.72 308 ILE D N 1
ATOM 12477 C CA . ILE D 1 316 ? -51.235 42.305 14.945 1.00 75.61 308 ILE D CA 1
ATOM 12478 C C . ILE D 1 316 ? -50.898 43.614 14.242 1.00 71.72 308 ILE D C 1
ATOM 12479 O O . ILE D 1 316 ? -51.015 44.695 14.834 1.00 70.59 308 ILE D O 1
ATOM 12484 N N . TYR D 1 317 ? -50.485 43.517 12.984 1.00 65.03 309 TYR D N 1
ATOM 12485 C CA . TYR D 1 317 ? -50.172 44.666 12.149 1.00 63.30 309 TYR D CA 1
ATOM 12486 C C . TYR D 1 317 ? -51.175 44.751 11.004 1.00 61.18 309 TYR D C 1
ATOM 12487 O O . TYR D 1 317 ? -51.974 43.840 10.774 1.00 61.91 309 TYR D O 1
ATOM 12496 N N . ALA D 1 318 ? -51.146 45.872 10.292 1.00 65.97 310 ALA D N 1
ATOM 12497 C CA . ALA D 1 318 ? -52.070 46.079 9.187 1.00 64.54 310 ALA D CA 1
ATOM 12498 C C . ALA D 1 318 ? -51.406 46.956 8.138 1.00 64.44 310 ALA D C 1
ATOM 12499 O O . ALA D 1 318 ? -50.681 47.897 8.475 1.00 56.83 310 ALA D O 1
ATOM 12501 N N . ILE D 1 319 ? -51.655 46.638 6.865 1.00 66.93 311 ILE D N 1
ATOM 12502 C CA . ILE D 1 319 ? -51.004 47.309 5.749 1.00 64.64 311 ILE D CA 1
ATOM 12503 C C . ILE D 1 319 ? -52.013 47.563 4.638 1.00 66.36 311 ILE D C 1
ATOM 12504 O O . ILE D 1 319 ? -53.103 46.987 4.606 1.00 77.07 311 ILE D O 1
ATOM 12509 N N . GLY D 1 320 ? -51.628 48.439 3.715 1.00 53.72 312 GLY D N 1
ATOM 12510 C CA . GLY D 1 320 ? -52.344 48.555 2.463 1.00 53.56 312 GLY D CA 1
ATOM 12511 C C . GLY D 1 320 ? -53.579 49.436 2.535 1.00 67.32 312 GLY D C 1
ATOM 12512 O O . GLY D 1 320 ? -53.661 50.383 3.317 1.00 69.10 312 GLY D O 1
ATOM 12513 N N . ASP D 1 321 ? -54.553 49.111 1.682 1.00 71.93 313 ASP D N 1
ATOM 12514 C CA . ASP D 1 321 ? -55.755 49.924 1.545 1.00 73.40 313 ASP D CA 1
ATOM 12515 C C . ASP D 1 321 ? -56.617 49.918 2.799 1.00 69.65 313 ASP D C 1
ATOM 12516 O O . ASP D 1 321 ? -57.490 50.784 2.938 1.00 70.14 313 ASP D O 1
ATOM 12521 N N . VAL D 1 322 ? -56.382 48.986 3.727 1.00 61.72 314 VAL D N 1
ATOM 12522 C CA . VAL D 1 322 ? -57.190 48.921 4.941 1.00 64.09 314 VAL D CA 1
ATOM 12523 C C . VAL D 1 322 ? -56.697 49.877 6.014 1.00 69.33 314 VAL D C 1
ATOM 12524 O O . VAL D 1 322 ? -57.358 50.026 7.050 1.00 63.80 314 VAL D O 1
ATOM 12528 N N . VAL D 1 323 ? -55.576 50.563 5.781 1.00 73.54 315 VAL D N 1
ATOM 12529 C CA . VAL D 1 323 ? -55.045 51.522 6.743 1.00 75.65 315 VAL D CA 1
ATOM 12530 C C . VAL D 1 323 ? -54.917 52.888 6.086 1.00 73.43 315 VAL D C 1
ATOM 12531 O O . VAL D 1 323 ? -55.174 53.042 4.886 1.00 69.93 315 VAL D O 1
ATOM 12535 N N . LYS D 1 324 ? -54.516 53.883 6.875 1.00 69.14 316 LYS D N 1
ATOM 12536 C CA . LYS D 1 324 ? -54.379 55.249 6.401 1.00 59.34 316 LYS D CA 1
ATOM 12537 C C . LYS D 1 324 ? -53.254 55.354 5.376 1.00 60.02 316 LYS D C 1
ATOM 12538 O O . LYS D 1 324 ? -52.324 54.545 5.347 1.00 72.56 316 LYS D O 1
ATOM 12544 N N . GLY D 1 325 ? -53.357 56.364 4.524 1.00 57.48 317 GLY D N 1
ATOM 12545 C CA . GLY D 1 325 ? -52.375 56.631 3.492 1.00 60.33 317 GLY D CA 1
ATOM 12546 C C . GLY D 1 325 ? -52.945 56.425 2.098 1.00 61.18 317 GLY D C 1
ATOM 12547 O O . GLY D 1 325 ? -54.064 55.950 1.907 1.00 64.05 317 GLY D O 1
ATOM 12548 N N . ALA D 1 326 ? -52.121 56.773 1.110 1.00 59.84 318 ALA D N 1
ATOM 12549 C CA . ALA D 1 326 ? -52.533 56.654 -0.283 1.00 58.20 318 ALA D CA 1
ATOM 12550 C C . ALA D 1 326 ? -52.842 55.203 -0.623 1.00 65.96 318 ALA D C 1
ATOM 12551 O O . ALA D 1 326 ? -52.059 54.299 -0.324 1.00 75.52 318 ALA D O 1
ATOM 12553 N N . MET D 1 327 ? -53.996 54.987 -1.246 1.00 61.84 319 MET D N 1
ATOM 12554 C CA . MET D 1 327 ? -54.488 53.643 -1.535 1.00 52.54 319 MET D CA 1
ATOM 12555 C C . MET D 1 327 ? -53.911 53.153 -2.864 1.00 58.27 319 MET D C 1
ATOM 12556 O O . MET D 1 327 ? -54.597 53.020 -3.880 1.00 65.70 319 MET D O 1
ATOM 12561 N N . LEU D 1 328 ? -52.616 52.850 -2.826 1.00 57.77 320 LEU D N 1
ATOM 12562 C CA . LEU D 1 328 ? -51.863 52.447 -4.005 1.00 58.24 320 LEU D CA 1
ATOM 12563 C C . LEU D 1 328 ? -51.226 51.081 -3.790 1.00 55.63 320 LEU D C 1
ATOM 12564 O O . LEU D 1 328 ? -50.895 50.700 -2.665 1.00 62.95 320 LEU D O 1
ATOM 12569 N N . ALA D 1 329 ? -51.039 50.353 -4.892 1.00 48.64 321 ALA D N 1
ATOM 12570 C CA . ALA D 1 329 ? -50.550 48.982 -4.811 1.00 51.72 321 ALA D CA 1
ATOM 12571 C C . ALA D 1 329 ? -49.118 48.935 -4.292 1.00 52.31 321 ALA D C 1
ATOM 12572 O O . ALA D 1 329 ? -48.799 48.151 -3.390 1.00 48.56 321 ALA D O 1
ATOM 12574 N N . HIS D 1 330 ? -48.238 49.768 -4.851 1.00 50.45 322 HIS D N 1
ATOM 12575 C CA . HIS D 1 330 ? -46.854 49.803 -4.398 1.00 45.15 322 HIS D CA 1
ATOM 12576 C C . HIS D 1 330 ? -46.723 50.407 -3.007 1.00 56.82 322 HIS D C 1
ATOM 12577 O O . HIS D 1 330 ? -45.714 50.175 -2.331 1.00 57.45 322 HIS D O 1
ATOM 12584 N N . LYS D 1 331 ? -47.714 51.181 -2.566 1.00 62.44 323 LYS D N 1
ATOM 12585 C CA . LYS D 1 331 ? -47.729 51.621 -1.179 1.00 56.36 323 LYS D CA 1
ATOM 12586 C C . LYS D 1 331 ? -47.986 50.444 -0.252 1.00 52.46 323 LYS D C 1
ATOM 12587 O O . LYS D 1 331 ? -47.377 50.346 0.818 1.00 58.48 323 LYS D O 1
ATOM 12593 N N . ALA D 1 332 ? -48.872 49.533 -0.656 1.00 49.77 324 ALA D N 1
ATOM 12594 C CA . ALA D 1 332 ? -49.119 48.334 0.137 1.00 52.70 324 ALA D CA 1
ATOM 12595 C C . ALA D 1 332 ? -47.912 47.407 0.123 1.00 50.48 324 ALA D C 1
ATOM 12596 O O . ALA D 1 332 ? -47.565 46.810 1.148 1.00 49.97 324 ALA D O 1
ATOM 12598 N N . GLU D 1 333 ? -47.269 47.266 -1.033 1.00 49.93 325 GLU D N 1
ATOM 12599 C CA . GLU D 1 333 ? -46.074 46.437 -1.125 1.00 53.54 325 GLU D CA 1
ATOM 12600 C C . GLU D 1 333 ? -44.999 46.926 -0.166 1.00 57.43 325 GLU D C 1
ATOM 12601 O O . GLU D 1 333 ? -44.393 46.134 0.566 1.00 62.16 325 GLU D O 1
ATOM 12607 N N . GLU D 1 334 ? -44.749 48.237 -0.161 1.00 55.44 326 GLU D N 1
ATOM 12608 C CA . GLU D 1 334 ? -43.720 48.797 0.706 1.00 52.71 326 GLU D CA 1
ATOM 12609 C C . GLU D 1 334 ? -44.069 48.590 2.178 1.00 58.49 326 GLU D C 1
ATOM 12610 O O . GLU D 1 334 ? -43.207 48.218 2.984 1.00 49.44 326 GLU D O 1
ATOM 12616 N N . GLU D 1 335 ? -45.339 48.791 2.540 1.00 62.15 327 GLU D N 1
ATOM 12617 C CA . GLU D 1 335 ? -45.754 48.600 3.926 1.00 59.31 327 GLU D CA 1
ATOM 12618 C C . GLU D 1 335 ? -45.648 47.143 4.357 1.00 54.96 327 GLU D C 1
ATOM 12619 O O . GLU D 1 335 ? -45.310 46.863 5.512 1.00 57.36 327 GLU D O 1
ATOM 12625 N N . GLY D 1 336 ? -45.911 46.207 3.447 1.00 54.31 328 GLY D N 1
ATOM 12626 C CA . GLY D 1 336 ? -45.720 44.807 3.777 1.00 50.21 328 GLY D CA 1
ATOM 12627 C C . GLY D 1 336 ? -44.266 44.477 4.045 1.00 58.12 328 GLY D C 1
ATOM 12628 O O . GLY D 1 336 ? -43.947 43.757 4.994 1.00 69.31 328 GLY D O 1
ATOM 12629 N N . VAL D 1 337 ? -43.365 45.009 3.217 1.00 55.13 329 VAL D N 1
ATOM 12630 C CA . VAL D 1 337 ? -41.938 44.802 3.436 1.00 52.78 329 VAL D CA 1
ATOM 12631 C C . VAL D 1 337 ? -41.524 45.389 4.777 1.00 52.92 329 VAL D C 1
ATOM 12632 O O . VAL D 1 337 ? -40.676 44.832 5.486 1.00 50.42 329 VAL D O 1
ATOM 12636 N N . PHE D 1 338 ? -42.134 46.513 5.152 1.00 58.15 330 PHE D N 1
ATOM 12637 C CA . PHE D 1 338 ? -41.829 47.152 6.426 1.00 55.83 330 PHE D CA 1
ATOM 12638 C C . PHE D 1 338 ? -42.196 46.248 7.595 1.00 58.59 330 PHE D C 1
ATOM 12639 O O . PHE D 1 338 ? -41.391 46.035 8.511 1.00 63.39 330 PHE D O 1
ATOM 12647 N N . VAL D 1 339 ? -43.415 45.707 7.582 1.00 54.77 331 VAL D N 1
ATOM 12648 C CA . VAL D 1 339 ? -43.861 44.893 8.705 1.00 63.24 331 VAL D CA 1
ATOM 12649 C C . VAL D 1 339 ? -43.027 43.625 8.805 1.00 71.44 331 VAL D C 1
ATOM 12650 O O . VAL D 1 339 ? -42.601 43.230 9.898 1.00 74.78 331 VAL D O 1
ATOM 12654 N N . ALA D 1 340 ? -42.757 42.982 7.668 1.00 70.18 332 ALA D N 1
ATOM 12655 C CA . ALA D 1 340 ? -41.950 41.769 7.682 1.00 64.21 332 ALA D CA 1
ATOM 12656 C C . ALA D 1 340 ? -40.565 42.045 8.251 1.00 67.40 332 ALA D C 1
ATOM 12657 O O . ALA D 1 340 ? -40.076 41.304 9.110 1.00 59.12 332 ALA D O 1
ATOM 12659 N N . GLU D 1 341 ? -39.923 43.126 7.796 1.00 67.94 333 GLU D N 1
ATOM 12660 C CA . GLU D 1 341 ? -38.595 43.446 8.304 1.00 65.04 333 GLU D CA 1
ATOM 12661 C C . GLU D 1 341 ? -38.637 43.885 9.763 1.00 64.99 333 GLU D C 1
ATOM 12662 O O . GLU D 1 341 ? -37.685 43.623 10.508 1.00 64.39 333 GLU D O 1
ATOM 12668 N N . THR D 1 342 ? -39.710 44.563 10.188 1.00 62.71 334 THR D N 1
ATOM 12669 C CA . THR D 1 342 ? -39.838 44.926 11.599 1.00 66.80 334 THR D CA 1
ATOM 12670 C C . THR D 1 342 ? -40.009 43.695 12.488 1.00 65.55 334 THR D C 1
ATOM 12671 O O . THR D 1 342 ? -39.357 43.587 13.536 1.00 53.83 334 THR D O 1
ATOM 12675 N N . LEU D 1 343 ? -40.851 42.742 12.070 1.00 58.82 335 LEU D N 1
ATOM 12676 C CA . LEU D 1 343 ? -41.046 41.523 12.849 1.00 53.55 335 LEU D CA 1
ATOM 12677 C C . LEU D 1 343 ? -39.750 40.742 13.010 1.00 54.05 335 LEU D C 1
ATOM 12678 O O . LEU D 1 343 ? -39.593 39.990 13.980 1.00 56.72 335 LEU D O 1
ATOM 12683 N N . ALA D 1 344 ? -38.815 40.906 12.082 1.00 52.59 336 ALA D N 1
ATOM 12684 C CA . ALA D 1 344 ? -37.545 40.196 12.121 1.00 51.86 336 ALA D CA 1
ATOM 12685 C C . ALA D 1 344 ? -36.505 40.916 12.961 1.00 57.34 336 ALA D C 1
ATOM 12686 O O . ALA D 1 344 ? -35.356 40.464 13.021 1.00 55.11 336 ALA D O 1
ATOM 12688 N N . GLY D 1 345 ? -36.882 42.017 13.613 1.00 54.90 337 GLY D N 1
ATOM 12689 C CA . GLY D 1 345 ? -35.966 42.757 14.448 1.00 54.34 337 GLY D CA 1
ATOM 12690 C C . GLY D 1 345 ? -35.199 43.848 13.739 1.00 58.70 337 GLY D C 1
ATOM 12691 O O . GLY D 1 345 ? -34.307 44.449 14.350 1.00 65.50 337 GLY D O 1
ATOM 12692 N N . GLU D 1 346 ? -35.482 44.100 12.465 1.00 57.72 338 GLU D N 1
ATOM 12693 C CA . GLU D 1 346 ? -34.819 45.188 11.772 1.00 65.01 338 GLU D CA 1
ATOM 12694 C C . GLU D 1 346 ? -35.560 46.498 12.031 1.00 64.31 338 GLU D C 1
ATOM 12695 O O . GLU D 1 346 ? -36.655 46.521 12.601 1.00 63.61 338 GLU D O 1
ATOM 12701 N N . LYS D 1 347 ? -34.957 47.602 11.599 1.00 61.24 339 LYS D N 1
ATOM 12702 C CA . LYS D 1 347 ? -35.506 48.939 11.821 1.00 61.81 339 LYS D CA 1
ATOM 12703 C C . LYS D 1 347 ? -35.646 49.654 10.482 1.00 61.96 339 LYS D C 1
ATOM 12704 O O . LYS D 1 347 ? -34.879 50.573 10.166 1.00 71.68 339 LYS D O 1
ATOM 12710 N N . PRO D 1 348 ? -36.629 49.266 9.675 1.00 53.48 340 PRO D N 1
ATOM 12711 C CA . PRO D 1 348 ? -36.831 49.909 8.374 1.00 53.84 340 PRO D CA 1
ATOM 12712 C C . PRO D 1 348 ? -37.546 51.246 8.513 1.00 65.59 340 PRO D C 1
ATOM 12713 O O . PRO D 1 348 ? -37.992 51.645 9.590 1.00 69.22 340 PRO D O 1
ATOM 12717 N N . HIS D 1 349 ? -37.641 51.946 7.384 1.00 65.75 341 HIS D N 1
ATOM 12718 C CA . HIS D 1 349 ? -38.312 53.235 7.326 1.00 64.42 341 HIS D CA 1
ATOM 12719 C C . HIS D 1 349 ? -39.104 53.327 6.035 1.00 69.33 341 HIS D C 1
ATOM 12720 O O . HIS D 1 349 ? -38.652 52.857 4.988 1.00 68.79 341 HIS D O 1
ATOM 12727 N N . VAL D 1 350 ? -40.292 53.924 6.117 1.00 67.56 342 VAL D N 1
ATOM 12728 C CA . VAL D 1 350 ? -41.104 54.229 4.946 1.00 59.94 342 VAL D CA 1
ATOM 12729 C C . VAL D 1 350 ? -41.227 55.741 4.858 1.00 59.78 342 VAL D C 1
ATOM 12730 O O . VAL D 1 350 ? -41.697 56.385 5.804 1.00 64.28 342 VAL D O 1
ATOM 12734 N N . ASN D 1 351 ? -40.806 56.304 3.729 1.00 58.81 343 ASN D N 1
ATOM 12735 C CA . ASN D 1 351 ? -40.952 57.732 3.449 1.00 58.01 343 ASN D CA 1
ATOM 12736 C C . ASN D 1 351 ? -42.204 57.934 2.597 1.00 61.39 343 ASN D C 1
ATOM 12737 O O . ASN D 1 351 ? -42.158 57.819 1.370 1.00 62.25 343 ASN D O 1
ATOM 12742 N N . TYR D 1 352 ? -43.317 58.279 3.246 1.00 60.57 344 TYR D N 1
ATOM 12743 C CA . TYR D 1 352 ? -44.586 58.405 2.538 1.00 54.77 344 TYR D CA 1
ATOM 12744 C C . TYR D 1 352 ? -44.625 59.609 1.603 1.00 62.20 344 TYR D C 1
ATOM 12745 O O . TYR D 1 352 ? -45.479 59.653 0.708 1.00 60.62 344 TYR D O 1
ATOM 12754 N N . ASN D 1 353 ? -43.735 60.588 1.789 1.00 58.74 345 ASN D N 1
ATOM 12755 C CA . ASN D 1 353 ? -43.669 61.709 0.859 1.00 48.47 345 ASN D CA 1
ATOM 12756 C C . ASN D 1 353 ? -43.144 61.292 -0.510 1.00 52.92 345 ASN D C 1
ATOM 12757 O O . ASN D 1 353 ? -43.376 62.004 -1.495 1.00 50.33 345 ASN D O 1
ATOM 12762 N N . LEU D 1 354 ? -42.456 60.151 -0.595 1.00 51.82 346 LEU D N 1
ATOM 12763 C CA . LEU D 1 354 ? -41.801 59.714 -1.820 1.00 53.69 346 LEU D CA 1
ATOM 12764 C C . LEU D 1 354 ? -42.452 58.490 -2.449 1.00 54.81 346 LEU D C 1
ATOM 12765 O O . LEU D 1 354 ? -41.789 57.760 -3.191 1.00 57.49 346 LEU D O 1
ATOM 12770 N N . ILE D 1 355 ? -43.729 58.244 -2.172 1.00 51.78 347 ILE D N 1
ATOM 12771 C CA . ILE D 1 355 ? -44.490 57.202 -2.854 1.00 52.43 347 ILE D CA 1
ATOM 12772 C C . ILE D 1 355 ? -45.189 57.863 -4.040 1.00 60.17 347 ILE D C 1
ATOM 12773 O O . ILE D 1 355 ? -46.066 58.719 -3.825 1.00 61.36 347 ILE D O 1
ATOM 12778 N N . PRO D 1 356 ? -44.845 57.514 -5.276 1.00 58.63 348 PRO D N 1
ATOM 12779 C CA . PRO D 1 356 ? -45.420 58.213 -6.427 1.00 56.74 348 PRO D CA 1
ATOM 12780 C C . PRO D 1 356 ? -46.836 57.752 -6.725 1.00 59.97 348 PRO D C 1
ATOM 12781 O O . PRO D 1 356 ? -47.233 56.627 -6.410 1.00 67.60 348 PRO D O 1
ATOM 12785 N N . GLY D 1 357 ? -47.598 58.647 -7.348 1.00 54.76 349 GLY D N 1
ATOM 12786 C CA . GLY D 1 357 ? -48.927 58.308 -7.820 1.00 57.88 349 GLY D CA 1
ATOM 12787 C C . GLY D 1 357 ? -49.052 58.465 -9.322 1.00 54.88 349 GLY D C 1
ATOM 12788 O O . GLY D 1 357 ? -48.615 59.472 -9.883 1.00 52.96 349 GLY D O 1
ATOM 12789 N N . VAL D 1 358 ? -49.650 57.486 -9.990 1.00 52.46 350 VAL D N 1
ATOM 12790 C CA . VAL D 1 358 ? -49.695 57.461 -11.444 1.00 49.39 350 VAL D CA 1
ATOM 12791 C C . VAL D 1 358 ? -51.135 57.329 -11.914 1.00 53.90 350 VAL D C 1
ATOM 12792 O O . VAL D 1 358 ? -51.925 56.573 -11.338 1.00 56.73 350 VAL D O 1
ATOM 12796 N N . VAL D 1 359 ? -51.474 58.083 -12.954 1.00 57.93 351 VAL D N 1
ATOM 12797 C CA . VAL D 1 359 ? -52.713 57.911 -13.698 1.00 66.74 351 VAL D CA 1
ATOM 12798 C C . VAL D 1 359 ? -52.326 57.391 -15.074 1.00 66.38 351 VAL D C 1
ATOM 12799 O O . VAL D 1 359 ? -51.534 58.024 -15.783 1.00 69.81 351 VAL D O 1
ATOM 12803 N N . TYR D 1 360 ? -52.883 56.242 -15.454 1.00 67.25 352 TYR D N 1
ATOM 12804 C CA . TYR D 1 360 ? -52.460 55.528 -16.660 1.00 62.82 352 TYR D CA 1
ATOM 12805 C C . TYR D 1 360 ? -53.274 55.903 -17.892 1.00 58.22 352 TYR D C 1
ATOM 12806 O O . TYR D 1 360 ? -53.594 55.040 -18.713 1.00 60.28 352 TYR D O 1
ATOM 12815 N N . THR D 1 361 ? -53.652 57.171 -18.034 1.00 60.71 353 THR D N 1
ATOM 12816 C CA . THR D 1 361 ? -54.213 57.682 -19.278 1.00 59.45 353 THR D CA 1
ATOM 12817 C C . THR D 1 361 ? -53.100 57.851 -20.313 1.00 55.73 353 THR D C 1
ATOM 12818 O O . THR D 1 361 ? -51.939 57.512 -20.074 1.00 55.42 353 THR D O 1
ATOM 12822 N N . TRP D 1 362 ? -53.448 58.371 -21.486 1.00 61.83 354 TRP D N 1
ATOM 12823 C CA . TRP D 1 362 ? -52.451 58.753 -22.488 1.00 64.90 354 TRP D CA 1
ATOM 12824 C C . TRP D 1 362 ? -52.758 60.169 -22.954 1.00 64.82 354 TRP D C 1
ATOM 12825 O O . TRP D 1 362 ? -53.767 60.378 -23.658 1.00 71.02 354 TRP D O 1
ATOM 12836 N N . PRO D 1 363 ? -51.931 61.168 -22.603 1.00 58.36 355 PRO D N 1
ATOM 12837 C CA . PRO D 1 363 ? -50.673 61.030 -21.859 1.00 54.81 355 PRO D CA 1
ATOM 12838 C C . PRO D 1 363 ? -50.849 60.549 -20.418 1.00 53.38 355 PRO D C 1
ATOM 12839 O O . PRO D 1 363 ? -51.890 60.778 -19.800 1.00 49.60 355 PRO D O 1
ATOM 12843 N N . GLU D 1 364 ? -49.826 59.866 -19.911 1.00 50.24 356 GLU D N 1
ATOM 12844 C CA . GLU D 1 364 ? -49.806 59.419 -18.528 1.00 46.94 356 GLU D CA 1
ATOM 12845 C C . GLU D 1 364 ? -49.571 60.597 -17.583 1.00 51.72 356 GLU D C 1
ATOM 12846 O O . GLU D 1 364 ? -49.002 61.630 -17.954 1.00 56.54 356 GLU D O 1
ATOM 12852 N N . VAL D 1 365 ? -50.027 60.436 -16.346 1.00 47.86 357 VAL D N 1
ATOM 12853 C CA . VAL D 1 365 ? -49.874 61.450 -15.312 1.00 48.43 357 VAL D CA 1
ATOM 12854 C C . VAL D 1 365 ? -49.186 60.817 -14.116 1.00 56.78 357 VAL D C 1
ATOM 12855 O O . VAL D 1 365 ? -49.539 59.707 -13.703 1.00 55.85 357 VAL D O 1
ATOM 12859 N N . ALA D 1 366 ? -48.204 61.523 -13.560 1.00 50.59 358 ALA D N 1
ATOM 12860 C CA . ALA D 1 366 ? -47.455 61.021 -12.420 1.00 56.02 358 ALA D CA 1
ATOM 12861 C C . ALA D 1 366 ? -46.979 62.195 -11.582 1.00 59.24 358 ALA D C 1
ATOM 12862 O O . ALA D 1 366 ? -46.596 63.236 -12.125 1.00 50.55 358 ALA D O 1
ATOM 12864 N N . GLY D 1 367 ? -47.011 62.015 -10.267 1.00 58.49 359 GLY D N 1
ATOM 12865 C CA . GLY D 1 367 ? -46.523 63.024 -9.346 1.00 55.86 359 GLY D CA 1
ATOM 12866 C C . GLY D 1 367 ? -45.865 62.381 -8.144 1.00 58.64 359 GLY D C 1
ATOM 12867 O O . GLY D 1 367 ? -46.225 61.279 -7.723 1.00 62.67 359 GLY D O 1
ATOM 12868 N N . VAL D 1 368 ? -44.887 63.093 -7.586 1.00 53.67 360 VAL D N 1
ATOM 12869 C CA . VAL D 1 368 ? -44.205 62.670 -6.371 1.00 47.68 360 VAL D CA 1
ATOM 12870 C C . VAL D 1 368 ? -43.826 63.919 -5.585 1.00 57.68 360 VAL D C 1
ATOM 12871 O O . VAL D 1 368 ? -43.568 64.981 -6.158 1.00 65.34 360 VAL D O 1
ATOM 12875 N N . GLY D 1 369 ? -43.831 63.801 -4.265 1.00 53.13 361 GLY D N 1
ATOM 12876 C CA . GLY D 1 369 ? -43.467 64.916 -3.418 1.00 53.72 361 GLY D CA 1
ATOM 12877 C C . GLY D 1 369 ? -44.658 65.793 -3.078 1.00 58.27 361 GLY D C 1
ATOM 12878 O O . GLY D 1 369 ? -45.818 65.375 -3.113 1.00 52.30 361 GLY D O 1
ATOM 12879 N N . LYS D 1 370 ? -44.352 67.042 -2.746 1.00 57.16 362 LYS D N 1
ATOM 12880 C CA . LYS D 1 370 ? -45.397 67.998 -2.417 1.00 63.46 362 LYS D CA 1
ATOM 12881 C C . LYS D 1 370 ? -45.993 68.598 -3.684 1.00 63.33 362 LYS D C 1
ATOM 12882 O O . LYS D 1 370 ? -45.296 68.824 -4.677 1.00 65.70 362 LYS D O 1
ATOM 12888 N N . THR D 1 371 ? -47.295 68.867 -3.638 1.00 64.83 363 THR D N 1
ATOM 12889 C CA . THR D 1 371 ? -47.914 69.622 -4.714 1.00 69.19 363 THR D CA 1
ATOM 12890 C C . THR D 1 371 ? -47.703 71.112 -4.485 1.00 71.80 363 THR D C 1
ATOM 12891 O O . THR D 1 371 ? -47.366 71.554 -3.383 1.00 71.18 363 THR D O 1
ATOM 12895 N N . GLU D 1 372 ? -47.933 71.896 -5.542 1.00 72.96 364 GLU D N 1
ATOM 12896 C CA . GLU D 1 372 ? -47.795 73.342 -5.415 1.00 74.16 364 GLU D CA 1
ATOM 12897 C C . GLU D 1 372 ? -48.754 73.886 -4.369 1.00 76.17 364 GLU D C 1
ATOM 12898 O O . GLU D 1 372 ? -48.401 74.783 -3.596 1.00 88.23 364 GLU D O 1
ATOM 12904 N N . GLU D 1 373 ? -49.973 73.346 -4.329 1.00 70.85 365 GLU D N 1
ATOM 12905 C CA . GLU D 1 373 ? -50.953 73.768 -3.335 1.00 71.81 365 GLU D CA 1
ATOM 12906 C C . GLU D 1 373 ? -50.463 73.495 -1.916 1.00 78.46 365 GLU D C 1
ATOM 12907 O O . GLU D 1 373 ? -50.699 74.297 -1.004 1.00 84.67 365 GLU D O 1
ATOM 12913 N N . GLN D 1 374 ? -49.789 72.360 -1.708 1.00 75.33 366 GLN D N 1
ATOM 12914 C CA . GLN D 1 374 ? -49.279 72.025 -0.380 1.00 68.77 366 GLN D CA 1
ATOM 12915 C C . GLN D 1 374 ? -48.189 72.994 0.066 1.00 69.41 366 GLN D C 1
ATOM 12916 O O . GLN D 1 374 ? -48.130 73.370 1.243 1.00 70.96 366 GLN D O 1
ATOM 12922 N N . LEU D 1 375 ? -47.303 73.390 -0.851 1.00 69.81 367 LEU D N 1
ATOM 12923 C CA . LEU D 1 375 ? -46.271 74.361 -0.505 1.00 62.82 367 LEU D CA 1
ATOM 12924 C C . LEU D 1 375 ? -46.888 75.707 -0.155 1.00 76.02 367 LEU D C 1
ATOM 12925 O O . LEU D 1 375 ? -46.418 76.396 0.758 1.00 80.95 367 LEU D O 1
ATOM 12930 N N . LYS D 1 376 ? -47.953 76.092 -0.864 1.00 76.25 368 LYS D N 1
ATOM 12931 C CA . LYS D 1 376 ? -48.635 77.348 -0.567 1.00 76.24 368 LYS D CA 1
ATOM 12932 C C . LYS D 1 376 ? -49.303 77.306 0.805 1.00 76.42 368 LYS D C 1
ATOM 12933 O O . LYS D 1 376 ? -49.172 78.246 1.597 1.00 71.49 368 LYS D O 1
ATOM 12935 N N . GLU D 1 377 ? -50.005 76.208 1.114 1.00 78.42 369 GLU D N 1
ATOM 12936 C CA . GLU D 1 377 ? -50.686 76.105 2.402 1.00 75.24 369 GLU D CA 1
ATOM 12937 C C . GLU D 1 377 ? -49.699 76.144 3.560 1.00 75.88 369 GLU D C 1
ATOM 12938 O O . GLU D 1 377 ? -50.060 76.555 4.668 1.00 74.05 369 GLU D O 1
ATOM 12940 N N . ALA D 1 378 ? -48.455 75.726 3.326 1.00 78.66 370 ALA D N 1
ATOM 12941 C CA . ALA D 1 378 ? -47.402 75.773 4.331 1.00 78.14 370 ALA D CA 1
ATOM 12942 C C . ALA D 1 378 ? -46.567 77.046 4.264 1.00 83.94 370 ALA D C 1
ATOM 12943 O O . ALA D 1 378 ? -45.678 77.231 5.102 1.00 84.35 370 ALA D O 1
ATOM 12945 N N . GLY D 1 379 ? -46.824 77.919 3.292 1.00 82.03 371 GLY D N 1
ATOM 12946 C CA . GLY D 1 379 ? -46.069 79.152 3.161 1.00 82.50 371 GLY D CA 1
ATOM 12947 C C . GLY D 1 379 ? -44.606 78.991 2.800 1.00 81.32 371 GLY D C 1
ATOM 12948 O O . GLY D 1 379 ? -43.792 79.852 3.148 1.00 79.51 371 GLY D O 1
ATOM 12949 N N . VAL D 1 380 ? -44.249 77.925 2.095 1.00 81.40 372 VAL D N 1
ATOM 12950 C CA . VAL D 1 380 ? -42.861 77.692 1.710 1.00 78.87 372 VAL D CA 1
ATOM 12951 C C . VAL D 1 380 ? -42.523 78.536 0.487 1.00 87.86 372 VAL D C 1
ATOM 12952 O O . VAL D 1 380 ? -43.307 78.618 -0.466 1.00 95.54 372 VAL D O 1
ATOM 12956 N N . ALA D 1 381 ? -41.361 79.189 0.518 1.00 83.63 373 ALA D N 1
ATOM 12957 C CA . ALA D 1 381 ? -40.869 79.928 -0.638 1.00 73.67 373 ALA D CA 1
ATOM 12958 C C . ALA D 1 381 ? -40.265 78.942 -1.627 1.00 76.49 373 ALA D C 1
ATOM 12959 O O . ALA D 1 381 ? -39.295 78.248 -1.305 1.00 81.26 373 ALA D O 1
ATOM 12961 N N . TYR D 1 382 ? -40.829 78.880 -2.832 1.00 72.52 374 TYR D N 1
ATOM 12962 C CA . TYR D 1 382 ? -40.453 77.857 -3.793 1.00 72.46 374 TYR D CA 1
ATOM 12963 C C . TYR D 1 382 ? -40.271 78.478 -5.169 1.00 70.67 374 TYR D C 1
ATOM 12964 O O . TYR D 1 382 ? -40.855 79.519 -5.480 1.00 62.70 374 TYR D O 1
ATOM 12973 N N . LYS D 1 383 ? -39.451 77.822 -5.988 1.00 69.14 375 LYS D N 1
ATOM 12974 C CA . LYS D 1 383 ? -39.301 78.144 -7.398 1.00 67.35 375 LYS D CA 1
ATOM 12975 C C . LYS D 1 383 ? -40.017 77.088 -8.231 1.00 72.44 375 LYS D C 1
ATOM 12976 O O . LYS D 1 383 ? -40.168 75.939 -7.806 1.00 75.35 375 LYS D O 1
ATOM 12982 N N . THR D 1 384 ? -40.443 77.477 -9.430 1.00 69.33 376 THR D N 1
ATOM 12983 C CA . THR D 1 384 ? -41.121 76.567 -10.344 1.00 67.70 376 THR D CA 1
ATOM 12984 C C . THR D 1 384 ? -40.358 76.485 -11.659 1.00 65.92 376 THR D C 1
ATOM 12985 O O . THR D 1 384 ? -39.966 77.512 -12.220 1.00 69.88 376 THR D O 1
ATOM 12989 N N . GLY D 1 385 ? -40.136 75.267 -12.130 1.00 53.81 377 GLY D N 1
ATOM 12990 C CA . GLY D 1 385 ? -39.620 75.031 -13.470 1.00 59.53 377 GLY D CA 1
ATOM 12991 C C . GLY D 1 385 ? -40.614 74.193 -14.248 1.00 64.71 377 GLY D C 1
ATOM 12992 O O . GLY D 1 385 ? -41.251 73.298 -13.689 1.00 74.09 377 GLY D O 1
ATOM 12993 N N . SER D 1 386 ? -40.736 74.476 -15.541 1.00 59.12 378 SER D N 1
ATOM 12994 C CA . SER D 1 386 ? -41.815 73.872 -16.314 1.00 56.17 378 SER D CA 1
ATOM 12995 C C . SER D 1 386 ? -41.426 73.856 -17.785 1.00 61.33 378 SER D C 1
ATOM 12996 O O . SER D 1 386 ? -41.121 74.910 -18.355 1.00 69.29 378 SER D O 1
ATOM 12999 N N . PHE D 1 387 ? -41.422 72.667 -18.395 1.00 57.49 379 PHE D N 1
ATOM 13000 C CA . PHE D 1 387 ? -41.105 72.486 -19.805 1.00 56.46 379 PHE D CA 1
ATOM 13001 C C . PHE D 1 387 ? -42.199 71.700 -20.519 1.00 59.77 379 PHE D C 1
ATOM 13002 O O . PHE D 1 387 ? -42.663 70.673 -20.009 1.00 61.29 379 PHE D O 1
ATOM 13010 N N . PRO D 1 388 ? -42.611 72.136 -21.708 1.00 61.09 380 PRO D N 1
ATOM 13011 C CA . PRO D 1 388 ? -43.707 71.458 -22.410 1.00 60.45 380 PRO D CA 1
ATOM 13012 C C . PRO D 1 388 ? -43.235 70.244 -23.199 1.00 57.29 380 PRO D C 1
ATOM 13013 O O . PRO D 1 388 ? -42.135 70.214 -23.755 1.00 52.13 380 PRO D O 1
ATOM 13017 N N . MET D 1 389 ? -44.097 69.224 -23.239 1.00 58.78 381 MET D N 1
ATOM 13018 C CA . MET D 1 389 ? -43.751 67.993 -23.943 1.00 55.27 381 MET D CA 1
ATOM 13019 C C . MET D 1 389 ? -43.711 68.186 -25.457 1.00 56.67 381 MET D C 1
ATOM 13020 O O . MET D 1 389 ? -42.929 67.514 -26.137 1.00 58.63 381 MET D O 1
ATOM 13025 N N . ARG D 1 390 ? -44.527 69.094 -26.006 1.00 59.80 382 ARG D N 1
ATOM 13026 C CA . ARG D 1 390 ? -44.558 69.267 -27.456 1.00 57.92 382 ARG D CA 1
ATOM 13027 C C . ARG D 1 390 ? -43.226 69.763 -27.996 1.00 56.59 382 ARG D C 1
ATOM 13028 O O . ARG D 1 390 ? -42.995 69.695 -29.207 1.00 52.03 382 ARG D O 1
ATOM 13036 N N . ALA D 1 391 ? -42.364 70.301 -27.133 1.00 58.89 383 ALA D N 1
ATOM 13037 C CA . ALA D 1 391 ? -41.088 70.840 -27.575 1.00 60.37 383 ALA D CA 1
ATOM 13038 C C . ALA D 1 391 ? -39.998 69.785 -27.699 1.00 62.22 383 ALA D C 1
ATOM 13039 O O . ALA D 1 391 ? -38.920 70.094 -28.220 1.00 64.77 383 ALA D O 1
ATOM 13041 N N . LEU D 1 392 ? -40.240 68.558 -27.245 1.00 56.94 384 LEU D N 1
ATOM 13042 C CA . LEU D 1 392 ? -39.250 67.500 -27.392 1.00 49.72 384 LEU D CA 1
ATOM 13043 C C . LEU D 1 392 ? -39.301 66.943 -28.809 1.00 54.13 384 LEU D C 1
ATOM 13044 O O . LEU D 1 392 ? -40.383 66.682 -29.346 1.00 59.08 384 LEU D O 1
ATOM 13049 N N . GLY D 1 393 ? -38.127 66.759 -29.413 1.00 49.10 385 GLY D N 1
ATOM 13050 C CA . GLY D 1 393 ? -38.074 66.105 -30.705 1.00 49.67 385 GLY D CA 1
ATOM 13051 C C . GLY D 1 393 ? -38.623 64.694 -30.667 1.00 56.63 385 GLY D C 1
ATOM 13052 O O . GLY D 1 393 ? -39.221 64.232 -31.645 1.00 64.25 385 GLY D O 1
ATOM 13053 N N . ARG D 1 394 ? -38.426 63.988 -29.546 1.00 50.06 386 ARG D N 1
ATOM 13054 C CA . ARG D 1 394 ? -38.976 62.642 -29.405 1.00 43.32 386 ARG D CA 1
ATOM 13055 C C . ARG D 1 394 ? -40.493 62.655 -29.497 1.00 51.55 386 ARG D C 1
ATOM 13056 O O . ARG D 1 394 ? -41.092 61.774 -30.124 1.00 50.43 386 ARG D O 1
ATOM 13064 N N . SER D 1 395 ? -41.134 63.636 -28.860 1.00 58.14 387 SER D N 1
ATOM 13065 C CA . SER D 1 395 ? -42.588 63.726 -28.922 1.00 53.45 387 SER D CA 1
ATOM 13066 C C . SER D 1 395 ? -43.050 64.106 -30.322 1.00 50.86 387 SER D C 1
ATOM 13067 O O . SER D 1 395 ? -44.094 63.633 -30.786 1.00 52.98 387 SER D O 1
ATOM 13070 N N . ARG D 1 396 ? -42.297 64.974 -31.006 1.00 48.30 388 ARG D N 1
ATOM 13071 C CA . ARG D 1 396 ? -42.642 65.304 -32.385 1.00 49.85 388 ARG D CA 1
ATOM 13072 C C . ARG D 1 396 ? -42.580 64.071 -33.271 1.00 53.74 388 ARG D C 1
ATOM 13073 O O . ARG D 1 396 ? -43.416 63.898 -34.165 1.00 67.10 388 ARG D O 1
ATOM 13081 N N . ALA D 1 397 ? -41.607 63.191 -33.025 1.00 51.88 389 ALA D N 1
ATOM 13082 C CA . ALA D 1 397 ? -41.444 62.020 -33.877 1.00 53.89 389 ALA D CA 1
ATOM 13083 C C . ALA D 1 397 ? -42.551 61.001 -33.650 1.00 57.09 389 ALA D C 1
ATOM 13084 O O . ALA D 1 397 ? -42.966 60.319 -34.595 1.00 62.79 389 ALA D O 1
ATOM 13086 N N . SER D 1 398 ? -43.042 60.883 -32.418 1.00 52.17 390 SER D N 1
ATOM 13087 C CA . SER D 1 398 ? -44.078 59.915 -32.087 1.00 49.42 390 SER D CA 1
ATOM 13088 C C . SER D 1 398 ? -45.479 60.501 -32.160 1.00 58.42 390 SER D C 1
ATOM 13089 O O . SER D 1 398 ? -46.451 59.738 -32.113 1.00 61.10 390 SER D O 1
ATOM 13092 N N . MET D 1 399 ? -45.592 61.829 -32.260 1.00 62.46 391 MET D N 1
ATOM 13093 C CA . MET D 1 399 ? -46.833 62.605 -32.240 1.00 61.95 391 MET D CA 1
ATOM 13094 C C . MET D 1 399 ? -47.483 62.645 -30.867 1.00 59.98 391 MET D C 1
ATOM 13095 O O . MET D 1 399 ? -48.642 63.063 -30.747 1.00 57.90 391 MET D O 1
ATOM 13100 N N . ASP D 1 400 ? -46.773 62.219 -29.825 1.00 59.05 392 ASP D N 1
ATOM 13101 C CA . ASP D 1 400 ? -47.272 62.284 -28.458 1.00 54.23 392 ASP D CA 1
ATOM 13102 C C . ASP D 1 400 ? -46.749 63.563 -27.812 1.00 57.17 392 ASP D C 1
ATOM 13103 O O . ASP D 1 400 ? -45.801 63.567 -27.031 1.00 59.79 392 ASP D O 1
ATOM 13108 N N . THR D 1 401 ? -47.410 64.668 -28.140 1.00 57.66 393 THR D N 1
ATOM 13109 C CA . THR D 1 401 ? -46.915 65.993 -27.801 1.00 58.49 393 THR D CA 1
ATOM 13110 C C . THR D 1 401 ? -47.645 66.635 -26.628 1.00 59.01 393 THR D C 1
ATOM 13111 O O . THR D 1 401 ? -47.235 67.711 -26.181 1.00 52.65 393 THR D O 1
ATOM 13115 N N . ASP D 1 402 ? -48.695 66.000 -26.112 1.00 51.03 394 ASP D N 1
ATOM 13116 C CA . ASP D 1 402 ? -49.449 66.587 -25.016 1.00 51.79 394 ASP D CA 1
ATOM 13117 C C . ASP D 1 402 ? -48.682 66.479 -23.710 1.00 55.83 394 ASP D C 1
ATOM 13118 O O . ASP D 1 402 ? -47.995 65.487 -23.449 1.00 63.55 394 ASP D O 1
ATOM 13123 N N . GLY D 1 403 ? -48.787 67.516 -22.897 1.00 56.74 395 GLY D N 1
ATOM 13124 C CA . GLY D 1 403 ? -48.379 67.455 -21.512 1.00 54.93 395 GLY D CA 1
ATOM 13125 C C . GLY D 1 403 ? -47.274 68.438 -21.193 1.00 57.15 395 GLY D C 1
ATOM 13126 O O . GLY D 1 403 ? -46.888 69.283 -22.009 1.00 51.69 395 GLY D O 1
ATOM 13127 N N . VAL D 1 404 ? -46.768 68.321 -19.965 1.00 60.20 396 VAL D N 1
ATOM 13128 C CA . VAL D 1 404 ? -45.777 69.240 -19.424 1.00 57.51 396 VAL D CA 1
ATOM 13129 C C . VAL D 1 404 ? -45.096 68.536 -18.260 1.00 54.16 396 VAL D C 1
ATOM 13130 O O . VAL D 1 404 ? -45.666 67.625 -17.652 1.00 55.23 396 VAL D O 1
ATOM 13134 N N . ILE D 1 405 ? -43.852 68.924 -17.982 1.00 48.42 397 ILE D N 1
ATOM 13135 C CA . ILE D 1 405 ? -43.132 68.498 -16.787 1.00 47.34 397 ILE D CA 1
ATOM 13136 C C . ILE D 1 405 ? -42.924 69.724 -15.913 1.00 59.21 397 ILE D C 1
ATOM 13137 O O . ILE D 1 405 ? -42.443 70.757 -16.393 1.00 62.19 397 ILE D O 1
ATOM 13142 N N . LYS D 1 406 ? -43.264 69.606 -14.632 1.00 61.02 398 LYS D N 1
ATOM 13143 C CA . LYS D 1 406 ? -43.228 70.726 -13.700 1.00 50.23 398 LYS D CA 1
ATOM 13144 C C . LYS D 1 406 ? -42.440 70.321 -12.467 1.00 57.93 398 LYS D C 1
ATOM 13145 O O . LYS D 1 406 ? -42.735 69.290 -11.855 1.00 68.28 398 LYS D O 1
ATOM 13151 N N . ILE D 1 407 ? -41.444 71.127 -12.104 1.00 52.18 399 ILE D N 1
ATOM 13152 C CA . ILE D 1 407 ? -40.574 70.856 -10.963 1.00 56.34 399 ILE D CA 1
ATOM 13153 C C . ILE D 1 407 ? -40.659 72.012 -9.974 1.00 61.08 399 ILE D C 1
ATOM 13154 O O . ILE D 1 407 ? -40.565 73.180 -10.366 1.00 68.59 399 ILE D O 1
ATOM 13159 N N . LEU D 1 408 ? -40.828 71.680 -8.694 1.00 59.19 400 LEU D N 1
ATOM 13160 C CA . LEU D 1 408 ? -40.841 72.647 -7.600 1.00 57.96 400 LEU D CA 1
ATOM 13161 C C . LEU D 1 408 ? -39.586 72.483 -6.749 1.00 58.70 400 LEU D C 1
ATOM 13162 O O . LEU D 1 408 ? -39.231 71.361 -6.368 1.00 50.82 400 LEU D O 1
ATOM 13167 N N . ALA D 1 409 ? -38.914 73.599 -6.453 1.00 56.63 401 ALA D N 1
ATOM 13168 C CA . ALA D 1 409 ? -37.658 73.577 -5.712 1.00 59.45 401 ALA D CA 1
ATOM 13169 C C . ALA D 1 409 ? -37.664 74.618 -4.602 1.00 66.60 401 ALA D C 1
ATOM 13170 O O . ALA D 1 409 ? -38.286 75.677 -4.726 1.00 80.40 401 ALA D O 1
ATOM 13172 N N . ASP D 1 410 ? -36.963 74.307 -3.510 1.00 64.44 402 ASP D N 1
ATOM 13173 C CA . ASP D 1 410 ? -36.830 75.256 -2.410 1.00 65.70 402 ASP D CA 1
ATOM 13174 C C . ASP D 1 410 ? -36.045 76.471 -2.884 1.00 64.46 402 ASP D C 1
ATOM 13175 O O . ASP D 1 410 ? -34.967 76.335 -3.468 1.00 67.19 402 ASP D O 1
ATOM 13180 N N . GLU D 1 411 ? -36.575 77.664 -2.612 1.00 65.39 403 GLU D N 1
ATOM 13181 C CA . GLU D 1 411 ? -35.950 78.877 -3.127 1.00 77.16 403 GLU D CA 1
ATOM 13182 C C . GLU D 1 411 ? -34.578 79.130 -2.509 1.00 85.91 403 GLU D C 1
ATOM 13183 O O . GLU D 1 411 ? -33.707 79.713 -3.165 1.00 92.85 403 GLU D O 1
ATOM 13189 N N . LYS D 1 412 ? -34.363 78.714 -1.257 1.00 85.08 404 LYS D N 1
ATOM 13190 C CA . LYS D 1 412 ? -33.085 78.982 -0.603 1.00 79.32 404 LYS D CA 1
ATOM 13191 C C . LYS D 1 412 ? -32.032 77.938 -0.969 1.00 73.68 404 LYS D C 1
ATOM 13192 O O . LYS D 1 412 ? -30.911 78.289 -1.352 1.00 67.03 404 LYS D O 1
ATOM 13194 N N . THR D 1 413 ? -32.384 76.652 -0.894 1.00 75.22 405 THR D N 1
ATOM 13195 C CA . THR D 1 413 ? -31.416 75.571 -1.054 1.00 71.22 405 THR D CA 1
ATOM 13196 C C . THR D 1 413 ? -31.395 74.971 -2.452 1.00 69.70 405 THR D C 1
ATOM 13197 O O . THR D 1 413 ? -30.476 74.203 -2.756 1.00 68.65 405 THR D O 1
ATOM 13201 N N . ASP D 1 414 ? -32.378 75.295 -3.297 1.00 72.49 406 ASP D N 1
ATOM 13202 C CA . ASP D 1 414 ? -32.558 74.756 -4.646 1.00 62.96 406 ASP D CA 1
ATOM 13203 C C . ASP D 1 414 ? -32.948 73.284 -4.629 1.00 59.87 406 ASP D C 1
ATOM 13204 O O . ASP D 1 414 ? -33.042 72.668 -5.690 1.00 50.92 406 ASP D O 1
ATOM 13209 N N . GLU D 1 415 ? -33.206 72.713 -3.454 1.00 66.50 407 GLU D N 1
ATOM 13210 C CA . GLU D 1 415 ? -33.578 71.308 -3.352 1.00 62.84 407 GLU D CA 1
ATOM 13211 C C . GLU D 1 415 ? -34.952 71.054 -3.961 1.00 67.67 407 GLU D C 1
ATOM 13212 O O . GLU D 1 415 ? -35.907 71.794 -3.715 1.00 69.96 407 GLU D O 1
ATOM 13218 N N . ILE D 1 416 ? -35.049 69.981 -4.746 1.00 72.05 408 ILE D N 1
ATOM 13219 C CA . ILE D 1 416 ? -36.311 69.598 -5.374 1.00 68.88 408 ILE D CA 1
ATOM 13220 C C . ILE D 1 416 ? -37.305 69.183 -4.296 1.00 66.70 408 ILE D C 1
ATOM 13221 O O . ILE D 1 416 ? -37.040 68.275 -3.498 1.00 63.23 408 ILE D O 1
ATOM 13226 N N . LEU D 1 417 ? -38.470 69.828 -4.288 1.00 67.49 409 LEU D N 1
ATOM 13227 C CA . LEU D 1 417 ? -39.500 69.530 -3.305 1.00 65.67 409 LEU D CA 1
ATOM 13228 C C . LEU D 1 417 ? -40.657 68.719 -3.875 1.00 64.34 409 LEU D C 1
ATOM 13229 O O . LEU D 1 417 ? -41.392 68.091 -3.103 1.00 65.78 409 LEU D O 1
ATOM 13234 N N . GLY D 1 418 ? -40.843 68.736 -5.193 1.00 57.68 410 GLY D N 1
ATOM 13235 C CA . GLY D 1 418 ? -41.887 67.970 -5.840 1.00 48.08 410 GLY D CA 1
ATOM 13236 C C . GLY D 1 418 ? -41.778 68.013 -7.349 1.00 57.83 410 GLY D C 1
ATOM 13237 O O . GLY D 1 418 ? -41.426 69.052 -7.919 1.00 60.22 410 GLY D O 1
ATOM 13238 N N . VAL D 1 419 ? -42.083 66.896 -8.009 1.00 56.69 411 VAL D N 1
ATOM 13239 C CA . VAL D 1 419 ? -42.048 66.789 -9.462 1.00 52.88 411 VAL D CA 1
ATOM 13240 C C . VAL D 1 419 ? -43.377 66.216 -9.926 1.00 57.62 411 VAL D C 1
ATOM 13241 O O . VAL D 1 419 ? -43.844 65.204 -9.392 1.00 55.93 411 VAL D O 1
ATOM 13245 N N . HIS D 1 420 ? -43.998 66.879 -10.898 1.00 67.28 412 HIS D N 1
ATOM 13246 C CA . HIS D 1 420 ? -45.332 66.528 -11.365 1.00 67.96 412 HIS D CA 1
ATOM 13247 C C . HIS D 1 420 ? -45.332 66.497 -12.884 1.00 64.14 412 HIS D C 1
ATOM 13248 O O . HIS D 1 420 ? -44.980 67.492 -13.526 1.00 63.25 412 HIS D O 1
ATOM 13255 N N . MET D 1 421 ? -45.726 65.355 -13.448 1.00 59.32 413 MET D N 1
ATOM 13256 C CA . MET D 1 421 ? -45.570 65.070 -14.865 1.00 56.40 413 MET D CA 1
ATOM 13257 C C . MET D 1 421 ? -46.904 64.730 -15.507 1.00 57.98 413 MET D C 1
ATOM 13258 O O . MET D 1 421 ? -47.735 64.029 -14.920 1.00 57.18 413 MET D O 1
ATOM 13263 N N . ILE D 1 422 ? -47.083 65.221 -16.728 1.00 60.92 414 ILE D N 1
ATOM 13264 C CA . ILE D 1 422 ? -48.103 64.735 -17.645 1.00 63.78 414 ILE D CA 1
ATOM 13265 C C . ILE D 1 422 ? -47.458 64.670 -19.022 1.00 64.64 414 ILE D C 1
ATOM 13266 O O . ILE D 1 422 ? -46.914 65.669 -19.503 1.00 70.21 414 ILE D O 1
ATOM 13271 N N . GLY D 1 423 ? -47.445 63.490 -19.616 1.00 61.23 415 GLY D N 1
ATOM 13272 C CA . GLY D 1 423 ? -46.765 63.300 -20.879 1.00 61.93 415 GLY D CA 1
ATOM 13273 C C . GLY D 1 423 ? -46.571 61.826 -21.155 1.00 54.25 415 GLY D C 1
ATOM 13274 O O . GLY D 1 423 ? -46.933 60.966 -20.354 1.00 50.74 415 GLY D O 1
ATOM 13275 N N . ALA D 1 424 ? -45.986 61.554 -22.321 1.00 55.60 416 ALA D N 1
ATOM 13276 C CA . ALA D 1 424 ? -45.723 60.178 -22.716 1.00 51.73 416 ALA D CA 1
ATOM 13277 C C . ALA D 1 424 ? -44.759 59.523 -21.733 1.00 60.77 416 ALA D C 1
ATOM 13278 O O . ALA D 1 424 ? -43.770 60.129 -21.311 1.00 62.60 416 ALA D O 1
ATOM 13280 N N . ARG D 1 425 ? -45.066 58.277 -21.359 1.00 56.91 417 ARG D N 1
ATOM 13281 C CA . ARG D 1 425 ? -44.224 57.446 -20.499 1.00 44.36 417 ARG D CA 1
ATOM 13282 C C . ARG D 1 425 ? -44.015 58.048 -19.116 1.00 50.46 417 ARG D C 1
ATOM 13283 O O . ARG D 1 425 ? -43.032 57.726 -18.440 1.00 51.06 417 ARG D O 1
ATOM 13291 N N . ALA D 1 426 ? -44.930 58.908 -18.665 1.00 53.72 418 ALA D N 1
ATOM 13292 C CA . ALA D 1 426 ? -44.775 59.514 -17.346 1.00 49.38 418 ALA D CA 1
ATOM 13293 C C . ALA D 1 426 ? -44.773 58.466 -16.238 1.00 55.81 418 ALA D C 1
ATOM 13294 O O . ALA D 1 426 ? -44.133 58.666 -15.200 1.00 57.97 418 ALA D O 1
ATOM 13296 N N . ALA D 1 427 ? -45.473 57.344 -16.438 1.00 58.81 419 ALA D N 1
ATOM 13297 C CA . ALA D 1 427 ? -45.517 56.308 -15.409 1.00 54.77 419 ALA D CA 1
ATOM 13298 C C . ALA D 1 427 ? -44.133 55.768 -15.094 1.00 50.54 419 ALA D C 1
ATOM 13299 O O . ALA D 1 427 ? -43.885 55.316 -13.971 1.00 52.39 419 ALA D O 1
ATOM 13301 N N . ASP D 1 428 ? -43.215 55.821 -16.060 1.00 47.86 420 ASP D N 1
ATOM 13302 C CA . ASP D 1 428 ? -41.855 55.352 -15.856 1.00 43.67 420 ASP D CA 1
ATOM 13303 C C . ASP D 1 428 ? -40.833 56.470 -15.723 1.00 43.79 420 ASP D C 1
ATOM 13304 O O . ASP D 1 428 ? -39.772 56.248 -15.131 1.00 43.03 420 ASP D O 1
ATOM 13309 N N . MET D 1 429 ? -41.115 57.656 -16.255 1.00 41.50 421 MET D N 1
ATOM 13310 C CA . MET D 1 429 ? -40.214 58.773 -16.018 1.00 45.32 421 MET D CA 1
ATOM 13311 C C . MET D 1 429 ? -40.210 59.174 -14.553 1.00 45.82 421 MET D C 1
ATOM 13312 O O . MET D 1 429 ? -39.186 59.645 -14.044 1.00 48.37 421 MET D O 1
ATOM 13317 N N . ILE D 1 430 ? -41.335 58.979 -13.857 1.00 37.79 422 ILE D N 1
ATOM 13318 C CA . ILE D 1 430 ? -41.450 59.449 -12.484 1.00 44.80 422 ILE D CA 1
ATOM 13319 C C . ILE D 1 430 ? -40.410 58.800 -11.589 1.00 47.64 422 ILE D C 1
ATOM 13320 O O . ILE D 1 430 ? -40.029 59.376 -10.563 1.00 51.84 422 ILE D O 1
ATOM 13325 N N . ALA D 1 431 ? -39.911 57.624 -11.973 1.00 40.04 423 ALA D N 1
ATOM 13326 C CA . ALA D 1 431 ? -38.912 56.942 -11.163 1.00 45.09 423 ALA D CA 1
ATOM 13327 C C . ALA D 1 431 ? -37.654 57.790 -11.018 1.00 48.29 423 ALA D C 1
ATOM 13328 O O . ALA D 1 431 ? -37.031 57.809 -9.948 1.00 47.76 423 ALA D O 1
ATOM 13330 N N . GLU D 1 432 ? -37.271 58.509 -12.078 1.00 43.16 424 GLU D N 1
ATOM 13331 C CA . GLU D 1 432 ? -36.124 59.405 -11.975 1.00 39.48 424 GLU D CA 1
ATOM 13332 C C . GLU D 1 432 ? -36.350 60.468 -10.907 1.00 45.49 424 GLU D C 1
ATOM 13333 O O . GLU D 1 432 ? -35.432 60.800 -10.149 1.00 39.53 424 GLU D O 1
ATOM 13339 N N . ALA D 1 433 ? -37.566 61.025 -10.844 1.00 45.32 425 ALA D N 1
ATOM 13340 C CA . ALA D 1 433 ? -37.859 62.046 -9.840 1.00 42.38 425 ALA D CA 1
ATOM 13341 C C . ALA D 1 433 ? -37.864 61.458 -8.435 1.00 54.36 425 ALA D C 1
ATOM 13342 O O . ALA D 1 433 ? -37.411 62.105 -7.482 1.00 59.22 425 ALA D O 1
ATOM 13344 N N . VAL D 1 434 ? -38.384 60.238 -8.282 1.00 53.73 426 VAL D N 1
ATOM 13345 C CA . VAL D 1 434 ? -38.390 59.594 -6.973 1.00 44.50 426 VAL D CA 1
ATOM 13346 C C . VAL D 1 434 ? -36.963 59.379 -6.491 1.00 40.72 426 VAL D C 1
ATOM 13347 O O . VAL D 1 434 ? -36.612 59.728 -5.359 1.00 49.33 426 VAL D O 1
ATOM 13351 N N . VAL D 1 435 ? -36.113 58.819 -7.355 1.00 36.82 427 VAL D N 1
ATOM 13352 C CA . VAL D 1 435 ? -34.727 58.559 -6.970 1.00 43.25 427 VAL D CA 1
ATOM 13353 C C . VAL D 1 435 ? -33.996 59.862 -6.680 1.00 46.33 427 VAL D C 1
ATOM 13354 O O . VAL D 1 435 ? -33.233 59.958 -5.709 1.00 52.45 427 VAL D O 1
ATOM 13358 N N . ALA D 1 436 ? -34.233 60.889 -7.498 1.00 39.52 428 ALA D N 1
ATOM 13359 C CA . ALA D 1 436 ? -33.611 62.188 -7.263 1.00 43.50 428 ALA D CA 1
ATOM 13360 C C . ALA D 1 436 ? -34.010 62.747 -5.904 1.00 51.52 428 ALA D C 1
ATOM 13361 O O . ALA D 1 436 ? -33.161 63.228 -5.145 1.00 51.39 428 ALA D O 1
ATOM 13363 N N . MET D 1 437 ? -35.307 62.707 -5.584 1.00 57.01 429 MET D N 1
ATOM 13364 C CA . MET D 1 437 ? -35.743 63.261 -4.308 1.00 64.41 429 MET D CA 1
ATOM 13365 C C . MET D 1 437 ? -35.282 62.406 -3.132 1.00 63.98 429 MET D C 1
ATOM 13366 O O . MET D 1 437 ? -35.039 62.938 -2.043 1.00 56.61 429 MET D O 1
ATOM 13371 N N . GLU D 1 438 ? -35.143 61.092 -3.327 1.00 63.18 430 GLU D N 1
ATOM 13372 C CA . GLU D 1 438 ? -34.629 60.251 -2.250 1.00 64.53 430 GLU D CA 1
ATOM 13373 C C . GLU D 1 438 ? -33.229 60.680 -1.837 1.00 64.70 430 GLU D C 1
ATOM 13374 O O . GLU D 1 438 ? -32.886 60.635 -0.650 1.00 64.99 430 GLU D O 1
ATOM 13380 N N . PHE D 1 439 ? -32.427 61.140 -2.793 1.00 61.89 431 PHE D N 1
ATOM 13381 C CA . PHE D 1 439 ? -31.083 61.624 -2.533 1.00 51.70 431 PHE D CA 1
ATOM 13382 C C . PHE D 1 439 ? -31.030 63.135 -2.338 1.00 54.11 431 PHE D C 1
ATOM 13383 O O . PHE D 1 439 ? -29.949 63.726 -2.458 1.00 55.84 431 PHE D O 1
ATOM 13391 N N . ARG D 1 440 ? -32.174 63.765 -2.046 1.00 50.95 432 ARG D N 1
ATOM 13392 C CA . ARG D 1 440 ? -32.246 65.189 -1.700 1.00 53.95 432 ARG D CA 1
ATOM 13393 C C . ARG D 1 440 ? -31.582 66.050 -2.769 1.00 62.55 432 ARG D C 1
ATOM 13394 O O . ARG D 1 440 ? -30.848 66.995 -2.475 1.00 71.02 432 ARG D O 1
ATOM 13396 N N . ALA D 1 441 ? -31.855 65.720 -4.027 1.00 57.93 433 ALA D N 1
ATOM 13397 C CA . ALA D 1 441 ? -31.204 66.382 -5.143 1.00 54.37 433 ALA D CA 1
ATOM 13398 C C . ALA D 1 441 ? -31.698 67.815 -5.299 1.00 62.03 433 ALA D C 1
ATOM 13399 O O . ALA D 1 441 ? -32.846 68.142 -4.982 1.00 61.59 433 ALA D O 1
ATOM 13401 N N . SER D 1 442 ? -30.809 68.677 -5.785 1.00 60.29 434 SER D N 1
ATOM 13402 C CA . SER D 1 442 ? -31.183 70.039 -6.123 1.00 56.02 434 SER D CA 1
ATOM 13403 C C . SER D 1 442 ? -31.611 70.104 -7.584 1.00 61.14 434 SER D C 1
ATOM 13404 O O . SER D 1 442 ? -31.359 69.191 -8.372 1.00 70.31 434 SER D O 1
ATOM 13407 N N . ALA D 1 443 ? -32.286 71.199 -7.936 1.00 60.68 435 ALA D N 1
ATOM 13408 C CA . ALA D 1 443 ? -32.647 71.416 -9.331 1.00 60.68 435 ALA D CA 1
ATOM 13409 C C . ALA D 1 443 ? -31.406 71.488 -10.213 1.00 69.97 435 ALA D C 1
ATOM 13410 O O . ALA D 1 443 ? -31.414 71.002 -11.351 1.00 67.64 435 ALA D O 1
ATOM 13412 N N . GLU D 1 444 ? -30.331 72.100 -9.708 1.00 68.96 436 GLU D N 1
ATOM 13413 C CA . GLU D 1 444 ? -29.084 72.156 -10.464 1.00 60.27 436 GLU D CA 1
ATOM 13414 C C . GLU D 1 444 ? -28.523 70.757 -10.694 1.00 59.23 436 GLU D C 1
ATOM 13415 O O . GLU D 1 444 ? -27.983 70.462 -11.768 1.00 59.22 436 GLU D O 1
ATOM 13421 N N . ASP D 1 445 ? -28.647 69.883 -9.692 1.00 48.38 437 ASP D N 1
ATOM 13422 C CA . ASP D 1 445 ? -28.147 68.516 -9.809 1.00 52.54 437 ASP D CA 1
ATOM 13423 C C . ASP D 1 445 ? -28.741 67.811 -11.023 1.00 53.19 437 ASP D C 1
ATOM 13424 O O . ASP D 1 445 ? -28.012 67.250 -11.850 1.00 54.10 437 ASP D O 1
ATOM 13429 N N . ILE D 1 446 ? -30.070 67.820 -11.140 1.00 50.00 438 ILE D N 1
ATOM 13430 C CA . ILE D 1 446 ? -30.719 67.178 -12.278 1.00 49.45 438 ILE D CA 1
ATOM 13431 C C . ILE D 1 446 ? -30.390 67.913 -13.573 1.00 52.47 438 ILE D C 1
ATOM 13432 O O . ILE D 1 446 ? -30.247 67.290 -14.633 1.00 52.93 438 ILE D O 1
ATOM 13437 N N . ALA D 1 447 ? -30.255 69.239 -13.513 1.00 57.73 439 ALA D N 1
ATOM 13438 C CA . ALA D 1 447 ? -29.978 70.018 -14.712 1.00 65.27 439 ALA D CA 1
ATOM 13439 C C . ALA D 1 447 ? -28.623 69.687 -15.326 1.00 73.02 439 ALA D C 1
ATOM 13440 O O . ALA D 1 447 ? -28.422 69.927 -16.522 1.00 79.43 439 ALA D O 1
ATOM 13442 N N . ARG D 1 448 ? -27.697 69.128 -14.548 1.00 65.74 440 ARG D N 1
ATOM 13443 C CA . ARG D 1 448 ? -26.352 68.855 -15.033 1.00 57.84 440 ARG D CA 1
ATOM 13444 C C . ARG D 1 448 ? -26.125 67.398 -15.406 1.00 58.32 440 ARG D C 1
ATOM 13445 O O . ARG D 1 448 ? -25.066 67.076 -15.959 1.00 64.79 440 ARG D O 1
ATOM 13453 N N . ILE D 1 449 ? -27.096 66.528 -15.153 1.00 47.19 441 ILE D N 1
ATOM 13454 C CA . ILE D 1 449 ? -26.959 65.103 -15.416 1.00 45.28 441 ILE D CA 1
ATOM 13455 C C . ILE D 1 449 ? -27.282 64.828 -16.877 1.00 51.30 441 ILE D C 1
ATOM 13456 O O . ILE D 1 449 ? -28.211 65.416 -17.447 1.00 54.50 441 ILE D O 1
ATOM 13461 N N . SER D 1 450 ? -26.512 63.928 -17.491 1.00 44.85 442 SER D N 1
ATOM 13462 C CA . SER D 1 450 ? -26.767 63.553 -18.874 1.00 43.79 442 SER D CA 1
ATOM 13463 C C . SER D 1 450 ? -28.115 62.857 -19.002 1.00 41.74 442 SER D C 1
ATOM 13464 O O . SER D 1 450 ? -28.400 61.891 -18.292 1.00 45.37 442 SER D O 1
ATOM 13467 N N . HIS D 1 451 ? -28.948 63.356 -19.910 1.00 38.32 443 HIS D N 1
ATOM 13468 C CA . HIS D 1 451 ? -30.209 62.719 -20.259 1.00 43.82 443 HIS D CA 1
ATOM 13469 C C . HIS D 1 451 ? -30.139 62.295 -21.717 1.00 50.34 443 HIS D C 1
ATOM 13470 O O . HIS D 1 451 ? -29.825 63.113 -22.590 1.00 56.94 443 HIS D O 1
ATOM 13477 N N . ALA D 1 452 ? -30.418 61.019 -21.973 1.00 47.31 444 ALA D N 1
ATOM 13478 C CA . ALA D 1 452 ? -30.299 60.485 -23.323 1.00 51.10 444 ALA D CA 1
ATOM 13479 C C . ALA D 1 452 ? -31.137 61.299 -24.301 1.00 52.20 444 ALA D C 1
ATOM 13480 O O . ALA D 1 452 ? -32.269 61.690 -24.002 1.00 48.89 444 ALA D O 1
ATOM 13482 N N . HIS D 1 453 ? -30.562 61.553 -25.474 1.00 50.26 445 HIS D N 1
ATOM 13483 C CA . HIS D 1 453 ? -31.179 62.308 -26.546 1.00 50.68 445 HIS D CA 1
ATOM 13484 C C . HIS D 1 453 ? -31.333 61.416 -27.771 1.00 55.64 445 HIS D C 1
ATOM 13485 O O . HIS D 1 453 ? -30.365 60.754 -28.173 1.00 59.72 445 HIS D O 1
ATOM 13492 N N . PRO D 1 454 ? -32.522 61.361 -28.394 1.00 45.46 446 PRO D N 1
ATOM 13493 C CA . PRO D 1 454 ? -33.754 62.026 -27.952 1.00 50.06 446 PRO D CA 1
ATOM 13494 C C . PRO D 1 454 ? -34.649 61.135 -27.089 1.00 47.59 446 PRO D C 1
ATOM 13495 O O . PRO D 1 454 ? -34.967 60.021 -27.493 1.00 50.14 446 PRO D O 1
ATOM 13499 N N . THR D 1 455 ? -35.051 61.622 -25.915 1.00 44.92 447 THR D N 1
ATOM 13500 C CA . THR D 1 455 ? -35.949 60.883 -25.036 1.00 49.15 447 THR D CA 1
ATOM 13501 C C . THR D 1 455 ? -36.975 61.828 -24.427 1.00 49.91 447 THR D C 1
ATOM 13502 O O . THR D 1 455 ? -36.831 63.052 -24.462 1.00 50.10 447 THR D O 1
ATOM 13506 N N . TYR D 1 456 ? -38.018 61.231 -23.846 1.00 49.18 448 TYR D N 1
ATOM 13507 C CA . TYR D 1 456 ? -39.013 62.010 -23.121 1.00 40.26 448 TYR D CA 1
ATOM 13508 C C . TYR D 1 456 ? -38.460 62.544 -21.805 1.00 48.09 448 TYR D C 1
ATOM 13509 O O . TYR D 1 456 ? -38.953 63.554 -21.291 1.00 40.91 448 TYR D O 1
ATOM 13518 N N . THR D 1 457 ? -37.455 61.878 -21.235 1.00 48.65 449 THR D N 1
ATOM 13519 C CA . THR D 1 457 ? -36.892 62.351 -19.978 1.00 46.57 449 THR D CA 1
ATOM 13520 C C . THR D 1 457 ? -36.160 63.673 -20.129 1.00 47.90 449 THR D C 1
ATOM 13521 O O . THR D 1 457 ? -35.873 64.315 -19.114 1.00 52.81 449 THR D O 1
ATOM 13525 N N . GLU D 1 458 ? -35.855 64.099 -21.356 1.00 40.30 450 GLU D N 1
ATOM 13526 C CA . GLU D 1 458 ? -35.181 65.380 -21.528 1.00 41.32 450 GLU D CA 1
ATOM 13527 C C . GLU D 1 458 ? -36.027 66.535 -21.016 1.00 54.71 450 GLU D C 1
ATOM 13528 O O . GLU D 1 458 ? -35.481 67.552 -20.573 1.00 59.19 450 GLU D O 1
ATOM 13534 N N . ALA D 1 459 ? -37.355 66.384 -21.030 1.00 47.87 451 ALA D N 1
ATOM 13535 C CA . ALA D 1 459 ? -38.220 67.417 -20.475 1.00 44.14 451 ALA D CA 1
ATOM 13536 C C . ALA D 1 459 ? -38.005 67.575 -18.976 1.00 52.24 451 ALA D C 1
ATOM 13537 O O . ALA D 1 459 ? -38.197 68.669 -18.435 1.00 50.90 451 ALA D O 1
ATOM 13539 N N . ILE D 1 460 ? -37.614 66.500 -18.291 1.00 52.03 452 ILE D N 1
ATOM 13540 C CA . ILE D 1 460 ? -37.243 66.614 -16.885 1.00 42.43 452 ILE D CA 1
ATOM 13541 C C . ILE D 1 460 ? -35.995 67.470 -16.744 1.00 42.92 452 ILE D C 1
ATOM 13542 O O . ILE D 1 460 ? -35.955 68.414 -15.947 1.00 55.36 452 ILE D O 1
ATOM 13547 N N . LYS D 1 461 ? -34.964 67.161 -17.532 1.00 42.97 453 LYS D N 1
ATOM 13548 C CA . LYS D 1 461 ? -33.721 67.921 -17.466 1.00 47.32 453 LYS D CA 1
ATOM 13549 C C . LYS D 1 461 ? -33.964 69.398 -17.746 1.00 53.88 453 LYS D C 1
ATOM 13550 O O . LYS D 1 461 ? -33.423 70.267 -17.051 1.00 56.43 453 LYS D O 1
ATOM 13556 N N . GLU D 1 462 ? -34.787 69.697 -18.755 1.00 55.70 454 GLU D N 1
ATOM 13557 C CA . GLU D 1 462 ? -35.066 71.083 -19.113 1.00 60.33 454 GLU D CA 1
ATOM 13558 C C . GLU D 1 462 ? -35.886 71.786 -18.039 1.00 55.95 454 GLU D C 1
ATOM 13559 O O . GLU D 1 462 ? -35.598 72.936 -17.688 1.00 56.77 454 GLU D O 1
ATOM 13565 N N . ALA D 1 463 ? -36.902 71.112 -17.496 1.00 52.84 455 ALA D N 1
ATOM 13566 C CA . ALA D 1 463 ? -37.677 71.708 -16.412 1.00 55.18 455 ALA D CA 1
ATOM 13567 C C . ALA D 1 463 ? -36.786 72.008 -15.214 1.00 55.02 455 ALA D C 1
ATOM 13568 O O . ALA D 1 463 ? -36.977 73.016 -14.523 1.00 55.97 455 ALA D O 1
ATOM 13570 N N . ALA D 1 464 ? -35.808 71.140 -14.948 1.00 52.46 456 ALA D N 1
ATOM 13571 C CA . ALA D 1 464 ? -34.866 71.405 -13.868 1.00 54.99 456 ALA D CA 1
ATOM 13572 C C . ALA D 1 464 ? -34.037 72.649 -14.165 1.00 60.09 456 ALA D C 1
ATOM 13573 O O . ALA D 1 464 ? -33.783 73.466 -13.272 1.00 64.11 456 ALA D O 1
ATOM 13575 N N . LEU D 1 465 ? -33.629 72.817 -15.423 1.00 53.00 457 LEU D N 1
ATOM 13576 C CA . LEU D 1 465 ? -32.940 74.036 -15.829 1.00 56.92 457 LEU D CA 1
ATOM 13577 C C . LEU D 1 465 ? -33.817 75.262 -15.610 1.00 65.88 457 LEU D C 1
ATOM 13578 O O . LEU D 1 465 ? -33.330 76.324 -15.202 1.00 72.03 457 LEU D O 1
ATOM 13583 N N . ASP D 1 466 ? -35.115 75.135 -15.890 1.00 62.28 458 ASP D N 1
ATOM 13584 C CA . ASP D 1 466 ? -36.032 76.247 -15.688 1.00 63.54 458 ASP D CA 1
ATOM 13585 C C . ASP D 1 466 ? -36.178 76.573 -14.205 1.00 66.70 458 ASP D C 1
ATOM 13586 O O . ASP D 1 466 ? -36.269 77.747 -13.823 1.00 68.17 458 ASP D O 1
ATOM 13591 N N . ALA D 1 467 ? -36.198 75.544 -13.354 1.00 62.44 459 ALA D N 1
ATOM 13592 C CA . ALA D 1 467 ? -36.390 75.755 -11.922 1.00 60.09 459 ALA D CA 1
ATOM 13593 C C . ALA D 1 467 ? -35.148 76.344 -11.262 1.00 55.10 459 ALA D C 1
ATOM 13594 O O . ALA D 1 467 ? -35.258 77.197 -10.376 1.00 60.91 459 ALA D O 1
ATOM 13596 N N . THR D 1 468 ? -33.960 75.883 -11.656 1.00 56.50 460 THR D N 1
ATOM 13597 C CA . THR D 1 468 ? -32.743 76.281 -10.954 1.00 56.65 460 THR D CA 1
ATOM 13598 C C . THR D 1 468 ? -32.366 77.731 -11.243 1.00 64.07 460 THR D C 1
ATOM 13599 O O . THR D 1 468 ? -31.843 78.423 -10.362 1.00 75.59 460 THR D O 1
ATOM 13603 N N . GLY D 1 469 ? -32.607 78.211 -12.463 1.00 64.61 461 GLY D N 1
ATOM 13604 C CA . GLY D 1 469 ? -32.217 79.565 -12.811 1.00 59.53 461 GLY D CA 1
ATOM 13605 C C . GLY D 1 469 ? -32.869 80.112 -14.065 1.00 65.26 461 GLY D C 1
ATOM 13606 O O . GLY D 1 469 ? -32.304 80.990 -14.726 1.00 61.87 461 GLY D O 1
ATOM 13607 N N . LYS D 1 470 ? -34.052 79.592 -14.406 1.00 64.62 462 LYS D N 1
ATOM 13608 C CA . LYS D 1 470 ? -34.821 80.042 -15.573 1.00 68.69 462 LYS D CA 1
ATOM 13609 C C . LYS D 1 470 ? -33.967 80.074 -16.838 1.00 69.39 462 LYS D C 1
ATOM 13610 O O . LYS D 1 470 ? -34.029 81.014 -17.631 1.00 82.01 462 LYS D O 1
ATOM 13616 N N . ARG D 1 471 ? -33.150 79.045 -17.025 1.00 62.27 463 ARG D N 1
ATOM 13617 C CA . ARG D 1 471 ? -32.194 79.017 -18.126 1.00 67.74 463 ARG D CA 1
ATOM 13618 C C . ARG D 1 471 ? -32.259 77.693 -18.879 1.00 68.72 463 ARG D C 1
ATOM 13619 O O . ARG D 1 471 ? -31.238 77.074 -19.181 1.00 65.00 463 ARG D O 1
ATOM 13627 N N . ALA D 1 472 ? -33.469 77.238 -19.201 1.00 70.74 464 ALA D N 1
ATOM 13628 C CA . ALA D 1 472 ? -33.608 76.073 -20.064 1.00 66.89 464 ALA D CA 1
ATOM 13629 C C . ALA D 1 472 ? -33.048 76.375 -21.448 1.00 66.43 464 ALA D C 1
ATOM 13630 O O . ALA D 1 472 ? -33.004 77.526 -21.887 1.00 73.81 464 ALA D O 1
ATOM 13632 N N . ILE D 1 473 ? -32.597 75.327 -22.132 1.00 63.75 465 ILE D N 1
ATOM 13633 C CA . ILE D 1 473 ? -31.932 75.490 -23.420 1.00 58.84 465 ILE D CA 1
ATOM 13634 C C . ILE D 1 473 ? -32.922 75.462 -24.577 1.00 59.66 465 ILE D C 1
ATOM 13635 O O . ILE D 1 473 ? -32.830 76.281 -25.494 1.00 61.71 465 ILE D O 1
ATOM 13640 N N . HIS D 1 474 ? -33.888 74.543 -24.559 1.00 63.39 466 HIS D N 1
ATOM 13641 C CA . HIS D 1 474 ? -34.745 74.297 -25.714 1.00 68.67 466 HIS D CA 1
ATOM 13642 C C . HIS D 1 474 ? -36.093 74.983 -25.579 1.00 68.83 466 HIS D C 1
ATOM 13643 O O . HIS D 1 474 ? -37.084 74.526 -26.158 1.00 74.39 466 HIS D O 1
ATOM 13650 N N . MET D 1 475 ? -36.142 76.073 -24.824 1.00 65.55 467 MET D N 1
ATOM 13651 C CA . MET D 1 475 ? -37.380 76.779 -24.558 1.00 62.71 467 MET D CA 1
ATOM 13652 C C . MET D 1 475 ? -37.175 78.276 -24.721 1.00 68.10 467 MET D C 1
ATOM 13653 O O . MET D 1 475 ? -36.060 78.766 -24.528 1.00 68.05 467 MET D O 1
#

Radius of gyration: 46.64 Å; Cα contacts (8 Å, |Δi|>4): 4808; chains: 4; bounding box: 137×125×107 Å

InterPro domains:
  IPR001100 Pyridine nucleotide-disulphide oxidoreductase, class I [PIRSF000350] (3-457)
  IPR004099 Pyridine nucleotide-disulphide oxidoreductase, dimerisation domain [PF02852] (347-456)
  IPR006258 Dihydrolipoamide dehydrogenase [TIGR01350] (3-466)
  IPR012999 Pyridine nucleotide-disulphide oxidoreductase, class I, active site [PS00076] (39-49)
  IPR016156 FAD/NAD-linked reductase, dimerisation domain superfamily [G3DSA:3.30.390.30] (346-467)
  IPR016156 FAD/NAD-linked reductase, dimerisation domain superfamily [SSF55424] (343-462)
  IPR023753 FAD/NAD(P)-binding domain [PF07992] (4-328)
  IPR036188 FAD/NAD(P)-binding domain superfamily [G3DSA:3.50.50.60] (5-328)
  IPR036188 FAD/NAD(P)-binding domain superfamily [G3DSA:3.50.50.60] (149-271)
  IPR036188 FAD/NAD(P)-binding domain superfamily [SSF51905] (1-322)
  IPR050151 Class-I pyridine nucleotide-disulfide oxidoreductase [PTHR22912] (3-458)

Secondary structure (DSSP, 8-state):
-EEEEEEEE--SHHHHHHHHHHHHTT--EEEEESSSSSSHHHHHTSHHHHHHHHHHHHHHHHHHHTTTTTTEE----EE-HHHHHHHHHHHHHHHHHHHHHHHHHTT-EEEESEEEESSSSEEEEE-TTS-EEEEEEEEEEE---EEE---TT----SSSEE-HHHHTT-SS--SEEEEES--HHHHHHHHHHHHTT-EEEEE-SSSSSSTTS-HHHHHHHHHHHHHHT-EEE-S-EEEEEEEETTEEEEEEE-TTS-EEEEEESEEEE---EEE--TTS-HHHHTPPB-TTSPBP--TTSB-SSTTEEE-GGGSSS---HHHHHHHHHHHHHHHTT------GGG--EEE-SSSEEEEEE--HHHHHHTT--EEEEEEEGGG-HHHHHHT----EEEEEEETTT-BEEEEEEEETTHHHHHHHHHHHHHTT-BHHHHHTS---SS-TTHHHHHHHHHHHHS--S--/--EEEEEEE--SHHHHHHHHHHHHTT--EEEEESSSSSSHHHHHTSHHHHHHHHHHHHHHHHHHHTHHHHTEE----EE-HHHHHHHHHHHHHHHHHHHHHHHHHTT-EEEESEEEESSSSEEEEE-TTS-EEEEEEEEEEE---EEE---TT----SSSEE-HHHHTT-SS--SEEEEES-SHHHHHHHHHHHHTT-EEEEE-SSSSSSTTS-HHHHHHHHHHHHHTT-EEE-S-EEEEEEEETTEEEEEEE-TTS-EEEEEESEEEE-S-EEE--TT---TTTTPPB-TTSPBP--TTSB-SSTTEEE-GGGSSS---HHHHHHHHHHHHHHHTT------GGG--EEE-SSSEEEEEE--HHHHHHTT--EEEEEEEGGGSHHHHHHT----EEEEEEETTT-BEEEEEEEETTHHHHHHHHHHHHHTT-BHHHHHHS---TT-TTHHHHHHHHHHHHS--S--/-----EEEEEEE--SHHHHHHHHHHHHTT--EEEEE-SSSSSHHHHHTSHHHHHHHHHHHHHHHHHHHTTTTTTEE----EE-HHHHHHHHHHHHHHHHHHHHHHHHHTT-EEEESEEEESSSSEEEEE-TTS-EEEEEEEEEEE---EEE---TT----SSSEE-HHHHTT-SS--SEEEEES-SHHHHHHHHHHHHTT-EEEEE-SSSSSSTTS-HHHHHHHHHHHHHTT-EEE-S-EEEEEEEETTEEEEEEE-TTS-EEEEEESEEEE-S-EEE--TT--HHHHT--B-TTSPBP--TTSB-SSTTEEE-GGGSSS---HHHHHHHHHHHHHHHTT------GGG--EEE-SSSEEEEEE--HHHHHHTT--EEEEEEEGGG-HHHHHHT----EEEEEEETTT-BEEEEEEEETTHHHHHHHHHHHHHTT-BHHHHHHS---SS-TTHHHHHHHHHHHHS--S--/-EEEEEEE--SHHHHHHHHHHHHTT--EEEEESSSSSSHHHHHTSHHHHHHHHHHHHHHHHHHHTTTTTTEE----EE-HHHHHHHHHHHHHHHHHHHHHHHHHTT-EEEESEEEESSSSEEEEE-TTS-EEEEEEEEEEE---EEE---TT----SSSEE-HHHHTT-SS--SEEEEES-SHHHHHHHHHHHHTT-EEEEE-SSSSSSTTS-HHHHHHHHHHHHHTT-EEE-S-EEEEEEEETTEEEEEEE-TTS-EEEEEESEEEE-S-EEE--TTS-HHHHTPPB-TTSPBP--TTSB-SSTTEEE-GGGSSS---HHHHHHHHHHHHHHHTT------GGG--EEE-SSSEEEEEE--HHHHHHTT--EEEEEEEGGGSHHHHHHT----EEEEEEETTT-BEEEEEEEETTHHHHHHHHHHHHHTT-BHHHHHHS---SS-TTHHHHHHHHHHHHS--S--

CATH classification: 3.50.50.60 (+2 more: 3.50.50.60, 3.30.390.30)

Organism: NCBI:txid1338011

B-factor: mean 58.29, std 18.98, range [21.17, 134.11]

Sequence (1870 aa):
MNQFDVAVIGSGPGGYVAAIRCAQLGFKTVIIEKYSTLGGTCLNVGCIPSKALLDSSEHFENAKHTFATHGILIDEPKVDIAQMISRKNDVVDQTTKGINFLMDKNKITVLQGVGSFESATQIKVTKADGSSEVIEAKNTIIATGSKPSSLPFITLDKERVITSTEALNLKEVPKHLIVIGGGVIGLELGSVYLRLGSDVTVVEYLDKIIPGMDGTLSKELQKTLKKQGMKFMLSTAVSGVERNGDTVKVTAKDKKGEDVVVEGDYCLVSVGRRPYTDGLGLEKAGVELDERGRVKTNDHLQTNVPNIYAIGDVVKGAMLAHKAEEEGVFVAETLAGEKPHVNYNLIPGVVYTWPEVAGVGKTEEQLKEAGVAYKTGSFPMRALGRSRASMDTDGVIKILADEKTDEILGVHMIGARAADMIAEAVVAMEFRASAEDIARISHAHPTYTEAIKEAALDATGKRAIHMMNQFDVAVIGSGPGGYVAAIRCAQLGFKTVIIEKYSTLGGTCLNVGCIPSKALLDSSEHFENAKHTFATHGILIDEPKVDIAQMISRKNDVVDQTTKGINFLMDKNKITVLQGVGSFESATQIKVTKADGSSEVIEAKNTIIATGSKPSSLPFITLDKERVITSTEALNLKEVPKHLIVIGGGVIGLELGSVYLRLGSDVTVVEYLDKIIPGMDGTLSKELQKTLKKQGMKFMLSTAVSGVERNGDTVKVTAKDKKGEDVVVEGDYCLVSVGRRPYTDGLGLEKAGVELDERGRVKTNDHLQTNVPNIYAIGDVVKGAMLAHKAEEEGVFVAETLAGEKPHVNYNLIPGVVYTWPEVAGVGKTEEQLKEAGVAYKTGSFPMRALGRSRASMDTDGVIKILADEKTDEILGVHMIGARAADMIAEAVVAMEFRASAEDIARISHAHPTYTEAIKEAALDATGKRAIHMHHHMNQFDVAVIGSGPGGYVAAIRCAQLGFKTVIIEKYSTLGGTCLNVGCIPSKALLDSSEHFENAKHTFATHGILIDEPKVDIAQMISRKNDVVDQTTKGINFLMDKNKITVLQGVGSFESATQIKVTKADGSSEVIEAKNTIIATGSKPSSLPFITLDKERVITSTEALNLKEVPKHLIVIGGGVIGLELGSVYLRLGSDVTVVEYLDKIIPGMDGTLSKELQKTLKKQGMKFMLSTAVSGVERNGDTVKVTAKDKKGEDVVVEGDYCLVSVGRRPYTDGLGLEKAGVELDERGRVKTNDHLQTNVPNIYAIGDVVKGAMLAHKAEEEGVFVAETLAGEKPHVNYNLIPGVVYTWPEVAGVGKTEEQLKEAGVAYKTGSFPMRALGRSRASMDTDGVIKILADEKTDEILGVHMIGARAADMIAEAVVAMEFRASAEDIARISHAHPTYTEAIKEAALDATGKRAIHMNQFDVAVIGSGPGGYVAAIRCAQLGFKTVIIEKYSTLGGTCLNVGCIPSKALLDSSEHFENAKHTFATHGILIDEPKVDIAQMISRKNDVVDQTTKGINFLMDKNKITVLQGVGSFESATQIKVTKADGSSEVIEAKNTIIATGSKPSSLPFITLDKERVITSTEALNLKEVPKHLIVIGGGVIGLELGSVYLRLGSDVTVVEYLDKIIPGMDGTLSKELQKTLKKQGMKFMLSTAVSGVERNGDTVKVTAKDKKGEDVVVEGDYCLVSVGRRPYTDGLGLEKAGVELDERGRVKTNDHLQTNVPNIYAIGDVVKGAMLAHKAEEEGVFVAETLAGEKPHVNYNLIPGVVYTWPEVAGVGKTEEQLKEAGVAYKTGSFPMRALGRSRASMDTDGVIKILADEKTDEILGVHMIGARAADMIAEAVVAMEFRASAEDIARISHAHPTYTEAIKEAALDATGKRAIHM

Solvent-accessible surface area: 66615 Å² total; per-residue (Å²): 142,80,119,13,58,0,0,0,8,11,0,12,16,4,0,12,3,0,0,0,10,0,23,61,52,65,47,119,4,0,0,2,16,90,112,84,47,11,1,18,49,10,5,22,44,15,24,4,1,11,8,1,2,7,23,1,0,33,35,8,45,24,7,65,110,31,4,75,62,1,0,2,90,41,76,136,12,49,38,50,23,70,56,2,16,59,16,6,72,55,4,20,73,89,15,8,134,19,7,65,123,9,1,96,108,26,169,10,56,60,37,95,5,56,6,21,1,62,34,31,48,54,0,66,6,39,120,104,119,52,58,66,75,50,0,47,0,63,31,0,0,0,10,30,20,5,82,48,8,42,17,86,31,15,110,68,47,151,104,35,2,0,11,11,41,29,1,5,80,12,93,76,38,2,162,48,2,0,0,4,9,17,18,56,60,0,4,11,2,0,0,1,1,19,8,8,52,4,92,1,8,0,1,2,24,11,80,78,1,6,38,72,34,0,16,42,0,3,144,30,0,37,135,7,0,102,148,61,31,1,127,21,70,38,12,5,12,16,26,13,17,94,88,83,52,97,45,0,66,1,39,5,82,34,163,81,21,116,109,29,89,8,97,7,12,16,0,0,5,8,15,33,59,90,17,27,23,89,55,4,9,14,142,113,11,40,11,91,70,28,159,100,24,66,2,111,19,71,132,95,11,42,9,76,21,92,33,0,18,0,0,4,28,0,1,116,43,54,70,51,18,9,0,9,16,27,1,0,32,15,0,0,1,22,31,44,72,84,105,29,154,15,58,101,56,10,18,1,17,18,2,17,1,54,9,6,0,0,8,4,18,84,15,32,78,90,6,134,97,74,68,50,68,54,48,54,0,41,0,24,0,164,27,10,13,14,0,43,0,13,64,44,41,37,16,18,0,6,0,0,0,30,101,91,93,18,33,4,36,0,2,4,0,0,0,2,25,0,2,3,0,2,4,3,3,2,0,2,16,69,54,173,0,18,0,71,56,2,4,94,7,10,6,3,30,1,1,5,1,14,0,4,38,6,0,0,11,22,4,26,44,171,43,11,8,40,73,167,112,81,30,44,0,1,0,10,10,0,13,15,3,1,13,3,0,0,0,11,0,23,60,52,65,53,49,4,1,1,2,22,114,111,85,52,12,1,20,45,10,6,23,35,16,24,5,0,12,9,1,3,7,22,1,0,35,33,8,42,19,8,103,116,33,2,78,59,1,0,3,90,40,78,92,18,50,37,46,28,74,55,1,16,60,14,5,74,78,4,18,65,77,18,11,130,22,7,64,118,10,0,106,115,30,180,9,56,62,58,115,5,61,6,23,3,100,49,29,69,20,0,11,12,50,35,114,129,48,68,76,62,64,9,18,1,145,32,1,0,0,11,29,19,14,16,44,22,48,51,140,82,17,109,73,54,68,48,41,2,0,9,12,42,47,3,4,77,12,94,75,43,3,77,46,3,0,0,5,6,0,28,60,61,0,0,7,4,0,0,1,2,21,10,9,48,3,91,3,9,0,2,19,155,81,99,69,1,4,45,76,34,0,17,40,0,2,136,32,0,51,133,7,0,146,155,59,49,3,50,36,66,38,43,6,42,24,82,17,15,63,105,73,48,101,48,0,22,1,57,9,36,52,92,95,54,55,132,36,97,12,105,5,25,16,0,0,4,10,55,41,50,102,18,46,26,89,54,5,14,12,152,53,16,46,10,47,75,55,120,63,24,80,2,43,21,70,134,74,7,42,8,92,24,92,34,0,18,0,0,3,29,0,1,103,44,56,68,53,16,8,1,8,11,29,0,0,33,14,0,0,2,24,35,40,64,75,175,29,158,14,58,105,57,9,21,0,17,15,0,17,1,56,10,4,0,0,7,4,19,84,17,36,53,77,6,133,147,76,66,52,57,50,49,46,0,42,0,24,0,160,24,10,14,17,0,40,0,12,61,42,42,40,15,18,0,6,0,0,0,29,105,98,90,20,36,4,34,0,2,4,0,1,0,1,24,0,2,3,1,2,6,3,2,1,0,1,16,65,52,171,0,20,0,70,54,1,5,96,5,10,6,3,30,1,1,6,1,18,0,4,40,7,0,0,8,18,1,24,42,147,43,7,7,41,65,168,104,104,108,104,78,29,61,0,0,0,9,11,0,12,15,4,1,13,3,0,0,1,13,0,25,59,52,66,50,54,5,0,0,1,16,103,106,87,53,12,1,18,46,10,6,24,35,14,26,6,0,12,10,0,3,6,24,1,0,32,37,19,42,22,8,36,132,31,2,79,59,1,0,2,94,41,75,140,10,48,36,51,24,71,57,1,15,57,13,5,74,55,5,18,100,91,16,9,58,18,6,66,123,10,1,113,125,26,89,9,56,60,49,112,6,60,6,22,4,86,47,32,62,16,0,67,11,40,37,115,127,50,68,64,61,43,7,24,1,59,32,0,0,0,10,31,19,12,16,44,24,48,39,113,39,15,109,69,45,158,105,36,3,0,11,12,42,37,1,4,75,12,94,65,40,2,154,42,1,0,0,6,7,2,30,51,62,0,0,6,3,0,0,0,1,19,16,10,62,5,94,3,10,0,1,13,56,26,103,61,0,5,52,74,33,0,21,40,0,3,60,43,0,41,136,6,0,92,151,52,46,5,50,22,70,36,25,8,10,17,7,6,16,62,89,66,50,101,46,0,88,0,35,3,22,25,60,137,19,80,56,29,86,8,92,6,12,17,0,0,3,11,51,40,56,107,16,51,24,90,54,4,15,15,144,50,14,36,12,91,70,30,181,62,25,76,2,106,24,64,117,89,8,43,8,79,17,93,31,0,19,0,0,4,27,0,1,116,41,55,67,50,16,7,0,6,14,30,1,0,35,16,0,0,2,28,32,46,71,84,105,31,155,14,54,104,55,12,19,0,18,15,0,16,1,57,8,4,0,0,7,4,18,88,15,36,73,94,6,139,97,73,68,53,58,45,51,42,0,40,0,23,0,162,28,10,13,16,0,61,0,12,62,41,43,38,16,18,0,6,0,0,0,28,105,97,94,19,33,3,34,0,1,5,0,0,0,2,24,0,2,3,1,1,6,3,2,1,0,2,17,68,55,174,0,18,0,69,60,2,4,96,5,9,6,3,32,1,0,6,1,16,0,3,36,6,0,0,8,14,2,23,43,143,47,10,6,42,65,143,82,26,62,0,0,0,9,10,0,11,16,4,0,13,3,0,0,0,9,0,24,59,54,65,54,53,6,0,0,2,23,58,125,84,54,11,0,21,45,10,7,21,36,17,25,4,0,9,8,0,3,7,24,0,0,35,34,19,45,23,9,56,132,30,2,80,61,1,0,2,92,37,86,94,22,49,41,46,28,72,57,2,17,57,13,8,73,61,12,21,99,43,17,11,56,20,8,64,117,9,0,109,116,31,186,10,53,61,51,112,4,66,6,23,1,72,47,30,68,24,1,12,9,54,35,116,125,52,63,85,57,89,7,42,1,152,20,1,0,0,10,30,19,5,90,36,24,52,52,137,88,17,82,80,53,70,47,36,3,1,8,11,43,47,3,5,80,11,95,79,40,3,74,45,4,0,0,6,7,0,28,52,59,0,0,9,4,0,0,1,1,21,16,11,64,3,92,3,8,0,3,20,158,78,103,71,0,4,55,71,31,0,17,39,0,2,62,42,0,43,137,8,1,148,149,57,42,2,151,34,64,40,36,6,42,25,76,17,19,60,110,69,51,103,44,0,18,2,52,9,33,49,89,97,54,55,126,40,94,15,100,6,20,17,0,0,3,11,53,39,49,103,17,65,21,90,54,4,25,17,102,133,13,38,12,109,80,47,120,66,23,80,1,40,18,75,92,75,11,36,6,70,22,92,33,0,19,0,0,4,29,0,1,108,40,56,66,51,17,7,0,7,13,28,1,0,33,18,0,0,2,25,37,42,64,69,166,23,165,29,70,100,58,9,20,0,17,13,0,19,2,56,10,5,0,0,8,3,18,86,15,46,75,91,9,67,98,74,67,53,60,66,47,39,0,40,0,25,0,149,25,12,15,14,0,43,0,13,62,41,40,36,11,17,0,5,1,0,0,29,102,98,90,21,64,4,35,0,2,4,0,1,0,1,23,0,2,3,0,2,6,2,3,2,0,2,22,73,53,64,0,21,0,73,55,2,5,98,6,9,6,2,31,2,1,6,1,14,0,3,38,6,0,0,10,14,1,26,45,143,48,8,6,40,61